Protein 9IP2 (pdb70)

InterPro domains:
  IPR014023 Mononegavirales RNA-directed RNA polymerase catalytic domain [PF00946] (9-1091)
  IPR014023 Mononegavirales RNA-directed RNA polymerase catalytic domain [PS50526] (628-812)
  IPR017235 RNA-directed RNA polymerase L, filovirus [PIRSF037548] (1-2327)
  IPR025786 Mononegavirus L protein 2-O-ribose methyltransferase [PS51590] (1921-2118)
  IPR026890 Mononegavirales mRNA-capping domain V [PF14318] (1108-1382)
  IPR039736 RNA-directed RNA polymerase L, C-terminal [TIGR04198] (1240-1625)

Solvent-accessible surface area: 69010 Å² total; per-residue (Å²): 75,10,102,62,23,55,7,57,8,64,36,34,6,33,4,20,34,0,2,0,0,1,88,12,33,49,24,76,7,65,14,3,91,7,81,39,0,78,136,18,142,26,4,137,100,5,91,84,7,83,85,6,100,43,1,114,88,13,31,119,73,16,1,93,16,2,2,5,3,6,3,3,2,39,36,0,6,69,15,7,43,167,15,1,92,107,35,35,115,77,0,118,43,2,71,20,79,39,0,6,90,9,0,22,44,6,13,72,6,0,36,40,9,0,26,125,21,0,48,9,100,113,23,22,89,71,48,78,126,16,69,63,88,72,8,2,36,141,57,10,51,12,3,56,1,0,0,1,1,6,22,5,9,1,41,2,12,28,20,54,23,82,220,42,54,43,200,27,44,16,124,16,83,16,114,39,2,25,0,1,0,8,26,66,7,3,1,2,13,2,24,8,125,47,8,37,154,162,41,149,47,5,9,38,16,27,5,4,2,64,97,23,9,158,122,104,109,12,70,89,112,19,90,130,34,89,53,2,2,2,4,0,5,14,46,0,1,3,3,0,18,16,3,1,11,21,4,0,0,0,36,2,0,0,12,20,0,64,50,53,7,74,104,13,1,3,0,0,34,57,114,11,0,20,83,0,1,96,25,0,11,92,0,1,6,30,2,11,42,31,0,4,72,0,0,100,24,0,58,39,0,0,5,1,7,1,4,30,66,30,100,54,10,51,29,8,17,21,16,11,1,12,12,3,58,39,0,18,75,51,8,93,86,6,28,119,110,6,133,17,71,106,134,78,0,87,14,0,44,57,1,0,32,15,1,6,58,21,152,18,38,0,3,14,8,0,0,1,35,20,0,20,86,3,2,2,7,12,10,15,49,16,17,60,1,2,86,108,17,60,134,76,0,66,42,35,27,7,0,36,0,58,12,4,3,27,0,12,0,0,0,7,6,20,6,2,75,67,28,39,124,59,79,54,43,26,15,145,17,73,13,64,44,32,28,0,42,27,1,77,116,29,33,114,80,69,48,32,8,58,44,52,76,3,74,137,44,8,29,3,1,30,27,2,80,31,82,81,36,54,46,23,136,60,10,49,78,18,10,55,2,2,100,61,42,39,5,11,9,57,49,88,12,10,0,4,19,9,14,109,23,4,6,47,15,90,14,106,50,146,60,92,73,114,0,3,56,47,4,8,37,21,70,80,7,38,15,100,44,4,18,77,10,0,29,74,0,82,0,0,30,32,29,40,22,8,0,5,2,23,12,46,81,44,44,19,40,61,11,65,16,69,16,25,0,0,24,77,1,23,4,0,26,19,2,6,32,17,4,4,37,55,14,1,22,159,15,13,75,38,101,78,2,72,4,14,55,73,60,122,168,130,27,18,31,132,82,5,30,46,130,185,148,116,30,47,28,50,12,1,5,0,15,5,58,25,64,82,9,15,39,9,1,6,18,2,2,0,51,15,2,1,65,10,0,14,133,1,7,51,24,108,17,0,7,10,2,1,5,9,0,1,7,11,3,22,0,3,7,30,30,102,34,4,0,2,38,40,0,64,111,128,45,20,115,116,7,58,77,33,48,4,1,3,32,49,1,27,2,0,5,49,36,11,9,67,73,5,8,29,4,0,7,10,0,3,12,28,0,0,22,2,66,35,126,30,33,13,21,6,6,33,47,75,64,43,4,3,1,3,2,4,7,81,18,79,96,130,22,94,87,86,116,10,19,73,44,2,2,37,23,0,0,94,1,1,15,45,7,7,37,1,1,1,16,2,1,0,30,17,106,28,72,102,7,17,10,2,14,2,1,8,28,66,30,152,82,10,15,0,26,1,0,8,3,0,15,0,2,97,25,0,4,104,5,9,9,18,21,106,44,38,2,8,16,4,10,20,3,5,36,48,6,8,56,22,8,29,124,0,1,21,36,3,6,1,5,14,4,1,6,1,0,0,1,0,0,7,0,0,0,0,7,2,1,14,69,10,10,16,4,8,74,126,64,68,37,0,3,82,31,15,36,167,128,86,19,71,42,50,53,7,9,15,6,12,13,5,8,49,23,4,2,2,2,16,55,23,24,0,6,63,1,0,4,102,47,33,38,3,57,0,0,4,2,2,22,9,0,85,14,1,3,68,72,36,139,78,100,124,21,12,58,49,3,6,0,30,109,51,26,188,29,103,14,31,61,1,4,94,72,29,43,7,9,18,17,78,4,19,76,99,14,31,48,56,2,51,107,21,0,61,94,17,3,108,135,80,16,116,0,99,4,0,72,32,0,24,40,181,31,10,85,102,13,26,91,91,3,0,86,22,2,10,43,1,91,7,0,3,1,43,2,0,20,32,0,12,59,42,1,4,7,5,19,5,48,78,2,0,37,66,0,22,65,16,147,75,10,12,18,92,95,116,30,40,114,74,0,56,84,34,12,50,78,16,6,80,36,14,8,24,62,111,117,28,36,22,110,116,3,21,114,45,0,93,158,42,130,8,13,8,38,6,0,74,67,6,5,55,79,12,8,63,124,20,6,163,82,55,139,38,20,13,3,28,19,14,5,19,14,38,2,8,94,18,99,47,80,62,13,14,121,54,0,62,126,64,8,102,58,113,138,177,26,42,0,31,3,27,14,19,129,115,43,62,54,102,18,62,36,38,64,10,6,15,19,0,1,12,93,99,56,22,49,152,75,82,112,102,63,159,10,55,64,42,14,32,11,8,95,28,0,29,60,3,2,11,26,0,24,30,0,7,88,53,128,55,93,54,83,62,13,3,64,31,3,6,55,2,2,1,84,20,88,38,117,46,0,56,66,23,13,64,128,39,206,91,34,8,5,21,23,73,6,17,42,104,48,34,148,42,9,143,107,9,10,20,12,38,1,3,13,12,14,2,60,31,40,38,123,50,0,40,101,17,82,86,135,32,9,50,26,7,15,0,28,59,46,5,0,18,2,3,0,3,0,0,3,12,0,3,2,8,42,5,90,8,54,90,74,9,45,2,41,2,64,0,28,21,52,133,69,0,28,87,119,29,96,73,47,95,5,148,20,94,122,51,15,113,36,87,7,57,104,2,107,109,2,70,22,0,18,15,105,78,10,61,57,28,32,121,104,131,51,206,79,17,78,65,12,5,82,12,1,3,43,0,7,0,19,8,21,2,6,5,56,0,0,15,84,20,8,4,33,27,83,57,10,64,61,74,9,62,132,113,32,82,22,14,54,58,0,1,4,0,73,48,25,33,21,0,63,132,5,31,16,153,67,91,159,93,148,8,65,9,0,80,12,0,38,110,1,23,137,23,77,137,45,43,27,102,69,3,14,85,18,122,12,56,16,135,23,1,12,52,4,1,43,0,17,1,64,53,88,84,29,20,36,8,18,2,0,88,13,0,2,106,32,0,106,161,58,65,85,26,30,58,0,10,33,25,1,2,80,13,16,47,116,66,53,90,7,50,34,0,0,38,92,4,4,125,93,28,109,19,0,89,66,38,111,10,54,94,63,143,18,137,47,46,129,77,5,39,179,71,0,50,196,31,30,132,77,65,26,135,134,26,26,4,22,140,5,41,2,0,15,10,14,10,114,165,62,96,56,85,0,0,70,61,140,140,152,52,24,161,36,10,118,62,4,34,154,10,21,65,80,0,38,58,64,2,59,113,1,3,0,6,9,14,86,7,6,8,3,5,17,0,10,60,19,30,73,128,45,79,56,87,69,1,59,113,40,67,30,0,114,107,11,61,0,21,180,179,75,25,82,139,108,18,36,193,25,3,92,54,6,26,122,4,8,69,85,5,43,48,32,26,101,104,11,12,8,69,129,136,84,137,34,4,120,11,4,84,12,0,25,130,14,5,65,92,4,18,53,80,10,82,152,23,100

Radius of gyration: 37.47 Å; Cα contacts (8 Å, |Δi|>4): 2647; chains: 5; bounding box: 81×109×107 Å

Structure (mmCIF, N/CA/C/O backbone):
data_9IP2
#
_entry.id   9IP2
#
_cell.length_a   1.00
_cell.length_b   1.00
_cell.length_c   1.00
_cell.angle_alpha   90.00
_cell.angle_beta   90.00
_cell.angle_gamma   90.00
#
_symmetry.space_group_name_H-M   'P 1'
#
loop_
_entity.id
_entity.type
_entity.pdbx_description
1 polymer 'RNA-directed RNA polymerase L,Maltose/maltodextrin-binding periplasmic protein'
2 polymer 'Maltose/maltodextrin-binding periplasmic protein,Polymerase cofactor VP35'
3 non-polymer 'ZINC ION'
#
loop_
_atom_site.group_PDB
_atom_site.id
_atom_site.type_symbol
_atom_site.label_atom_id
_atom_site.label_alt_id
_atom_site.label_comp_id
_atom_site.label_asym_id
_atom_site.label_entity_id
_atom_site.label_seq_id
_atom_site.pdbx_PDB_ins_code
_atom_site.Cartn_x
_atom_site.Cartn_y
_atom_site.Cartn_z
_atom_site.occupancy
_atom_site.B_iso_or_equiv
_atom_site.auth_seq_id
_atom_site.auth_comp_id
_atom_site.auth_asym_id
_atom_site.auth_atom_id
_atom_site.pdbx_PDB_model_num
ATOM 1 N N . PRO A 1 4 ? 158.905 125.776 117.122 1.00 101.08 4 PRO A N 1
ATOM 2 C CA . PRO A 1 4 ? 157.966 124.904 116.396 1.00 93.10 4 PRO A CA 1
ATOM 3 C C . PRO A 1 4 ? 156.567 124.837 117.020 1.00 93.81 4 PRO A C 1
ATOM 4 O O . PRO A 1 4 ? 155.566 124.938 116.305 1.00 88.99 4 PRO A O 1
ATOM 8 N N . THR A 1 5 ? 156.507 124.687 118.347 1.00 104.25 5 THR A N 1
ATOM 9 C CA . THR A 1 5 ? 155.224 124.569 119.046 1.00 110.17 5 THR A CA 1
ATOM 10 C C . THR A 1 5 ? 154.441 125.882 119.008 1.00 108.67 5 THR A C 1
ATOM 11 O O . THR A 1 5 ? 153.203 125.874 118.896 1.00 95.63 5 THR A O 1
ATOM 15 N N . GLN A 1 6 ? 155.140 127.014 119.105 1.00 104.97 6 GLN A N 1
ATOM 16 C CA . GLN A 1 6 ? 154.507 128.319 119.201 1.00 103.27 6 GLN A CA 1
ATOM 17 C C . GLN A 1 6 ? 154.808 129.152 117.963 1.00 94.02 6 GLN A C 1
ATOM 18 O O . GLN A 1 6 ? 155.929 129.143 117.438 1.00 92.10 6 GLN A O 1
ATOM 24 N N . TYR A 1 7 ? 153.807 129.911 117.545 1.00 84.41 7 TYR A N 1
ATOM 25 C CA . TYR A 1 7 ? 153.848 130.743 116.358 1.00 72.98 7 TYR A CA 1
ATOM 26 C C . TYR A 1 7 ? 153.219 132.088 116.674 1.00 70.94 7 TYR A C 1
ATOM 27 O O . TYR A 1 7 ? 152.492 132.224 117.666 1.00 71.33 7 TYR A O 1
ATOM 36 N N . PRO A 1 8 ? 153.459 133.096 115.839 1.00 62.42 8 PRO A N 1
ATOM 37 C CA . PRO A 1 8 ? 152.802 134.382 116.051 1.00 51.88 8 PRO A CA 1
ATOM 38 C C . PRO A 1 8 ? 151.296 134.202 116.045 1.00 58.11 8 PRO A C 1
ATOM 39 O O . PRO A 1 8 ? 150.753 133.293 115.414 1.00 57.28 8 PRO A O 1
ATOM 43 N N . ASP A 1 9 ? 150.626 135.069 116.789 1.00 61.85 9 ASP A N 1
ATOM 44 C CA . ASP A 1 9 ? 149.196 134.931 117.028 1.00 63.23 9 ASP A CA 1
ATOM 45 C C . ASP A 1 9 ? 148.398 135.113 115.738 1.00 56.79 9 ASP A C 1
ATOM 46 O O . ASP A 1 9 ? 148.687 135.995 114.923 1.00 54.03 9 ASP A O 1
ATOM 51 N N . ALA A 1 10 ? 147.365 134.287 115.568 1.00 57.45 10 ALA A N 1
ATOM 52 C CA . ALA A 1 10 ? 146.559 134.362 114.352 1.00 52.72 10 ALA A CA 1
ATOM 53 C C . ALA A 1 10 ? 145.683 135.611 114.330 1.00 51.76 10 ALA A C 1
ATOM 54 O O . ALA A 1 10 ? 145.434 136.185 113.269 1.00 54.68 10 ALA A O 1
ATOM 56 N N . ARG A 1 11 ? 145.161 136.003 115.479 1.00 54.12 11 ARG A N 1
ATOM 57 C CA . ARG A 1 11 ? 144.333 137.179 115.665 1.00 48.03 11 ARG A CA 1
ATOM 58 C C . ARG A 1 11 ? 145.030 138.183 116.570 1.00 50.44 11 ARG A C 1
ATOM 59 O O . ARG A 1 11 ? 145.935 137.842 117.323 1.00 56.36 11 ARG A O 1
ATOM 67 N N . LEU A 1 12 ? 144.526 139.414 116.577 1.00 45.33 12 LEU A N 1
ATOM 68 C CA . LEU A 1 12 ? 145.149 140.476 117.350 1.00 47.53 12 LEU A CA 1
ATOM 69 C C . LEU A 1 12 ? 144.829 140.318 118.835 1.00 54.61 12 LEU A C 1
ATOM 70 O O . LEU A 1 12 ? 143.669 140.443 119.249 1.00 59.49 12 LEU A O 1
ATOM 75 N N . SER A 1 13 ? 145.862 140.009 119.652 1.00 56.97 13 SER A N 1
ATOM 76 C CA . SER A 1 13 ? 145.735 140.083 121.111 1.00 57.49 13 SER A CA 1
ATOM 77 C C . SER A 1 13 ? 147.013 140.675 121.719 1.00 58.20 13 SER A C 1
ATOM 78 O O . SER A 1 13 ? 147.907 139.942 122.145 1.00 59.60 13 SER A O 1
ATOM 81 N N . SER A 1 14 ? 147.087 142.011 121.747 1.00 53.94 14 SER A N 1
ATOM 82 C CA . SER A 1 14 ? 148.118 142.826 122.394 1.00 50.80 14 SER A CA 1
ATOM 83 C C . SER A 1 14 ? 147.750 144.280 122.115 1.00 50.52 14 SER A C 1
ATOM 84 O O . SER A 1 14 ? 147.081 144.558 121.113 1.00 51.76 14 SER A O 1
ATOM 87 N N . PRO A 1 15 ? 148.147 145.231 122.951 1.00 46.98 15 PRO A N 1
ATOM 88 C CA . PRO A 1 15 ? 147.971 146.646 122.607 1.00 40.04 15 PRO A CA 1
ATOM 89 C C . PRO A 1 15 ? 148.848 147.058 121.438 1.00 43.04 15 PRO A C 1
ATOM 90 O O . PRO A 1 15 ? 149.859 146.420 121.128 1.00 48.54 15 PRO A O 1
ATOM 94 N N . ILE A 1 16 ? 148.416 148.119 120.756 1.00 39.94 16 ILE A N 1
ATOM 95 C CA . ILE A 1 16 ? 149.132 148.657 119.597 1.00 40.99 16 ILE A CA 1
ATOM 96 C C . ILE A 1 16 ? 150.065 149.756 120.089 1.00 40.85 16 ILE A C 1
ATOM 97 O O . ILE A 1 16 ? 149.624 150.837 120.486 1.00 44.04 16 ILE A O 1
ATOM 102 N N . ILE A 1 17 ? 151.359 149.465 120.058 1.00 43.32 17 ILE A N 1
ATOM 103 C CA . ILE A 1 17 ? 152.411 150.363 120.502 1.00 39.54 17 ILE A CA 1
ATOM 104 C C . ILE A 1 17 ? 153.347 150.587 119.330 1.00 44.79 17 ILE A C 1
ATOM 105 O O . ILE A 1 17 ? 153.764 149.626 118.667 1.00 48.59 17 ILE A O 1
ATOM 110 N N . LEU A 1 18 ? 153.665 151.846 119.061 1.00 42.01 18 LEU A N 1
ATOM 111 C CA . LEU A 1 18 ? 154.470 152.176 117.893 1.00 39.86 18 LEU A CA 1
ATOM 112 C C . LEU A 1 18 ? 155.760 152.920 118.254 1.00 42.87 18 LEU A C 1
ATOM 113 O O . LEU A 1 18 ? 156.289 153.692 117.460 1.00 42.27 18 LEU A O 1
ATOM 118 N N . ASP A 1 19 ? 156.323 152.641 119.427 1.00 48.38 19 ASP A N 1
ATOM 119 C CA . ASP A 1 19 ? 157.570 153.282 119.841 1.00 44.97 19 ASP A CA 1
ATOM 120 C C . ASP A 1 19 ? 158.752 152.848 118.972 1.00 48.65 19 ASP A C 1
ATOM 121 O O . ASP A 1 19 ? 159.465 153.691 118.406 1.00 47.86 19 ASP A O 1
ATOM 126 N N . GLN A 1 20 ? 158.950 151.527 118.809 1.00 45.53 20 GLN A N 1
ATOM 127 C CA . GLN A 1 20 ? 160.113 151.011 118.080 1.00 40.14 20 GLN A CA 1
ATOM 128 C C . GLN A 1 20 ? 160.137 151.443 116.618 1.00 46.71 20 GLN A C 1
ATOM 129 O O . GLN A 1 20 ? 161.208 151.432 115.998 1.00 47.87 20 GLN A O 1
ATOM 135 N N . CYS A 1 21 ? 158.987 151.830 116.052 1.00 47.88 21 CYS A N 1
ATOM 136 C CA . CYS A 1 21 ? 158.954 152.342 114.684 1.00 39.10 21 CYS A CA 1
ATOM 137 C C . CYS A 1 21 ? 159.810 153.589 114.539 1.00 43.24 21 CYS A C 1
ATOM 138 O O . CYS A 1 21 ? 160.506 153.755 113.531 1.00 47.08 21 CYS A O 1
ATOM 141 N N . ASP A 1 22 ? 159.807 154.462 115.549 1.00 44.28 22 ASP A N 1
ATOM 142 C CA . ASP A 1 22 ? 160.684 155.631 115.512 1.00 40.16 22 ASP A CA 1
ATOM 143 C C . ASP A 1 22 ? 162.148 155.242 115.331 1.00 44.77 22 ASP A C 1
ATOM 144 O O . ASP A 1 22 ? 162.931 156.015 114.766 1.00 46.50 22 ASP A O 1
ATOM 149 N N . LEU A 1 23 ? 162.550 154.073 115.843 1.00 43.02 23 LEU A N 1
ATOM 150 C CA . LEU A 1 23 ? 163.930 153.631 115.700 1.00 36.08 23 LEU A CA 1
ATOM 151 C C . LEU A 1 23 ? 164.206 153.106 114.301 1.00 39.75 23 LEU A C 1
ATOM 152 O O . LEU A 1 23 ? 165.349 153.179 113.840 1.00 42.42 23 LEU A O 1
ATOM 157 N N . LEU A 1 24 ? 163.204 152.528 113.620 1.00 41.10 24 LEU A N 1
ATOM 158 C CA . LEU A 1 24 ? 163.450 152.048 112.257 1.00 35.46 24 LEU A CA 1
ATOM 159 C C . LEU A 1 24 ? 163.597 153.238 111.329 1.00 40.30 24 LEU A C 1
ATOM 160 O O . LEU A 1 24 ? 164.534 153.306 110.527 1.00 45.37 24 LEU A O 1
ATOM 165 N N . ALA A 1 25 ? 162.690 154.202 111.437 1.00 38.74 25 ALA A N 1
ATOM 166 C CA . ALA A 1 25 ? 162.787 155.354 110.563 1.00 34.49 25 ALA A CA 1
ATOM 167 C C . ALA A 1 25 ? 164.122 156.072 110.739 1.00 40.77 25 ALA A C 1
ATOM 168 O O . ALA A 1 25 ? 164.779 156.387 109.738 1.00 49.26 25 ALA A O 1
ATOM 170 N N . ARG A 1 26 ? 164.614 156.257 111.975 1.00 40.65 26 ARG A N 1
ATOM 171 C CA . ARG A 1 26 ? 165.912 156.939 112.060 1.00 37.84 26 ARG A CA 1
ATOM 172 C C . ARG A 1 26 ? 167.037 156.168 111.382 1.00 41.21 26 ARG A C 1
ATOM 173 O O . ARG A 1 26 ? 167.999 156.781 110.909 1.00 44.23 26 ARG A O 1
ATOM 181 N N . SER A 1 27 ? 166.932 154.846 111.273 1.00 40.91 27 SER A N 1
ATOM 182 C CA . SER A 1 27 ? 168.016 154.122 110.619 1.00 39.23 27 SER A CA 1
ATOM 183 C C . SER A 1 27 ? 167.880 154.055 109.109 1.00 46.27 27 SER A C 1
ATOM 184 O O . SER A 1 27 ? 168.829 153.637 108.431 1.00 46.08 27 SER A O 1
ATOM 187 N N . LEU A 1 28 ? 166.749 154.487 108.560 1.00 46.63 28 LEU A N 1
ATOM 188 C CA . LEU A 1 28 ? 166.577 154.550 107.120 1.00 40.94 28 LEU A CA 1
ATOM 189 C C . LEU A 1 28 ? 166.666 155.983 106.619 1.00 44.99 28 LEU A C 1
ATOM 190 O O . LEU A 1 28 ? 166.465 156.222 105.428 1.00 51.26 28 LEU A O 1
ATOM 195 N N . GLY A 1 29 ? 166.905 156.954 107.499 1.00 41.02 29 GLY A N 1
ATOM 196 C CA . GLY A 1 29 ? 166.978 158.310 107.014 1.00 39.61 29 GLY A CA 1
ATOM 197 C C . GLY A 1 29 ? 165.661 159.036 106.865 1.00 47.30 29 GLY A C 1
ATOM 198 O O . GLY A 1 29 ? 165.650 160.122 106.280 1.00 53.40 29 GLY A O 1
ATOM 199 N N . LEU A 1 30 ? 164.554 158.487 107.364 1.00 45.80 30 LEU A N 1
ATOM 200 C CA . LEU A 1 30 ? 163.248 159.128 107.269 1.00 42.28 30 LEU A CA 1
ATOM 201 C C . LEU A 1 30 ? 162.951 159.873 108.562 1.00 41.28 30 LEU A C 1
ATOM 202 O O . LEU A 1 30 ? 163.698 159.807 109.536 1.00 43.24 30 LEU A O 1
ATOM 207 N N . TYR A 1 31 ? 161.833 160.575 108.579 1.00 40.41 31 TYR A N 1
ATOM 208 C CA . TYR A 1 31 ? 161.412 161.336 109.741 1.00 41.75 31 TYR A CA 1
ATOM 209 C C . TYR A 1 31 ? 160.114 160.741 110.279 1.00 43.99 31 TYR A C 1
ATOM 210 O O . TYR A 1 31 ? 159.239 160.339 109.507 1.00 44.37 31 TYR A O 1
ATOM 219 N N . SER A 1 32 ? 160.016 160.628 111.603 1.00 47.03 32 SER A N 1
ATOM 220 C CA . SER A 1 32 ? 158.846 160.071 112.274 1.00 39.17 32 SER A CA 1
ATOM 221 C C . SER A 1 32 ? 158.804 160.558 113.719 1.00 43.66 32 SER A C 1
ATOM 222 O O . SER A 1 32 ? 159.848 160.819 114.315 1.00 55.14 32 SER A O 1
ATOM 225 N N . HIS A 1 33 ? 157.607 160.736 114.264 1.00 41.05 33 HIS A N 1
ATOM 226 C CA . HIS A 1 33 ? 157.439 161.272 115.620 1.00 43.28 33 HIS A CA 1
ATOM 227 C C . HIS A 1 33 ? 156.356 160.520 116.395 1.00 44.03 33 HIS A C 1
ATOM 228 O O . HIS A 1 33 ? 155.467 161.117 116.999 1.00 46.71 33 HIS A O 1
ATOM 235 N N . TYR A 1 34 ? 156.386 159.191 116.367 1.00 42.51 34 TYR A N 1
ATOM 236 C CA . TYR A 1 34 ? 155.349 158.445 117.073 1.00 41.86 34 TYR A CA 1
ATOM 237 C C . TYR A 1 34 ? 155.392 158.647 118.582 1.00 51.94 34 TYR A C 1
ATOM 238 O O . TYR A 1 34 ? 154.339 158.739 119.222 1.00 59.28 34 TYR A O 1
ATOM 247 N N . SER A 1 35 ? 156.582 158.677 119.183 1.00 52.39 35 SER A N 1
ATOM 248 C CA . SER A 1 35 ? 156.724 158.598 120.638 1.00 49.06 35 SER A CA 1
ATOM 249 C C . SER A 1 35 ? 156.881 159.972 121.282 1.00 51.65 35 SER A C 1
ATOM 250 O O . SER A 1 35 ? 157.498 160.880 120.716 1.00 51.18 35 SER A O 1
ATOM 253 N N . HIS A 1 36 ? 156.386 160.085 122.516 1.00 52.65 36 HIS A N 1
ATOM 254 C CA . HIS A 1 36 ? 156.578 161.276 123.335 1.00 48.98 36 HIS A CA 1
ATOM 255 C C . HIS A 1 36 ? 157.827 161.195 124.209 1.00 47.62 36 HIS A C 1
ATOM 256 O O . HIS A 1 36 ? 158.146 162.163 124.902 1.00 48.96 36 HIS A O 1
ATOM 263 N N . ASN A 1 37 ? 158.552 160.086 124.166 1.00 45.01 37 ASN A N 1
ATOM 264 C CA . ASN A 1 37 ? 159.709 159.865 125.027 1.00 41.31 37 ASN A CA 1
ATOM 265 C C . ASN A 1 37 ? 160.949 160.515 124.434 1.00 45.48 37 ASN A C 1
ATOM 266 O O . ASN A 1 37 ? 161.350 160.157 123.322 1.00 51.33 37 ASN A O 1
ATOM 271 N N . PRO A 1 38 ? 161.600 161.445 125.142 1.00 48.03 38 PRO A N 1
ATOM 272 C CA . PRO A 1 38 ? 162.834 162.056 124.608 1.00 47.15 38 PRO A CA 1
ATOM 273 C C . PRO A 1 38 ? 164.056 161.151 124.618 1.00 49.06 38 PRO A C 1
ATOM 274 O O . PRO A 1 38 ? 165.085 161.536 124.048 1.00 50.74 38 PRO A O 1
ATOM 278 N N . LYS A 1 39 ? 163.995 159.971 125.232 1.00 47.44 39 LYS A N 1
ATOM 279 C CA . LYS A 1 39 ? 165.123 159.052 125.133 1.00 43.17 39 LYS A CA 1
ATOM 280 C C . LYS A 1 39 ? 165.331 158.571 123.703 1.00 50.53 39 LYS A C 1
ATOM 281 O O . LYS A 1 39 ? 166.476 158.367 123.280 1.00 54.56 39 LYS A O 1
ATOM 287 N N . LEU A 1 40 ? 164.247 158.442 122.930 1.00 50.04 40 LEU A N 1
ATOM 288 C CA . LEU A 1 40 ? 164.280 157.897 121.573 1.00 50.50 40 LEU A CA 1
ATOM 289 C C . LEU A 1 40 ? 164.708 158.901 120.512 1.00 53.56 40 LEU A C 1
ATOM 290 O O . LEU A 1 40 ? 164.874 158.519 119.347 1.00 54.42 40 LEU A O 1
ATOM 295 N N . ARG A 1 41 ? 164.839 160.175 120.849 1.00 55.05 41 ARG A N 1
ATOM 296 C CA . ARG A 1 41 ? 165.270 161.091 119.811 1.00 52.69 41 ARG A CA 1
ATOM 297 C C . ARG A 1 41 ? 166.767 160.946 119.549 1.00 57.98 41 ARG A C 1
ATOM 298 O O . ARG A 1 41 ? 167.224 161.222 118.436 1.00 60.78 41 ARG A O 1
ATOM 306 N N . ASN A 1 42 ? 167.560 160.564 120.576 1.00 60.79 42 ASN A N 1
ATOM 307 C CA . ASN A 1 42 ? 169.017 160.595 120.458 1.00 62.29 42 ASN A CA 1
ATOM 308 C C . ASN A 1 42 ? 169.755 159.366 120.974 1.00 62.94 42 ASN A C 1
ATOM 309 O O . ASN A 1 42 ? 170.993 159.369 120.980 1.00 63.43 42 ASN A O 1
ATOM 314 N N . CYS A 1 43 ? 169.059 158.317 121.384 1.00 58.83 43 CYS A N 1
ATOM 315 C CA . CYS A 1 43 ? 169.734 157.104 121.809 1.00 53.97 43 CYS A CA 1
ATOM 316 C C . CYS A 1 43 ? 170.433 156.451 120.617 1.00 51.33 43 CYS A C 1
ATOM 317 O O . CYS A 1 43 ? 170.288 156.890 119.474 1.00 55.30 43 CYS A O 1
ATOM 320 N N . ARG A 1 44 ? 171.258 155.439 120.882 1.00 48.78 44 ARG A N 1
ATOM 321 C CA . ARG A 1 44 ? 171.857 154.687 119.785 1.00 49.37 44 ARG A CA 1
ATOM 322 C C . ARG A 1 44 ? 170.938 153.523 119.417 1.00 49.95 44 ARG A C 1
ATOM 323 O O . ARG A 1 44 ? 170.310 152.908 120.280 1.00 49.60 44 ARG A O 1
ATOM 331 N N . ILE A 1 45 ? 170.826 153.260 118.122 1.00 50.86 45 ILE A N 1
ATOM 332 C CA . ILE A 1 45 ? 169.827 152.316 117.610 1.00 42.27 45 ILE A CA 1
ATOM 333 C C . ILE A 1 45 ? 170.208 150.904 118.053 1.00 45.04 45 ILE A C 1
ATOM 334 O O . ILE A 1 45 ? 171.364 150.490 117.849 1.00 46.71 45 ILE A O 1
ATOM 339 N N . PRO A 1 46 ? 169.281 150.104 118.577 1.00 39.97 46 PRO A N 1
ATOM 340 C CA . PRO A 1 46 ? 169.595 148.698 118.871 1.00 36.19 46 PRO A CA 1
ATOM 341 C C . PRO A 1 46 ? 170.065 147.949 117.644 1.00 39.52 46 PRO A C 1
ATOM 342 O O . PRO A 1 46 ? 169.556 148.146 116.545 1.00 46.96 46 PRO A O 1
ATOM 346 N N . HIS A 1 47 ? 171.016 147.050 117.834 1.00 42.64 47 HIS A N 1
ATOM 347 C CA . HIS A 1 47 ? 171.662 146.458 116.673 1.00 45.60 47 HIS A CA 1
ATOM 348 C C . HIS A 1 47 ? 170.690 145.644 115.827 1.00 46.94 47 HIS A C 1
ATOM 349 O O . HIS A 1 47 ? 170.730 145.713 114.589 1.00 52.52 47 HIS A O 1
ATOM 356 N N . HIS A 1 48 ? 169.777 144.906 116.462 1.00 44.01 48 HIS A N 1
ATOM 357 C CA . HIS A 1 48 ? 168.869 144.064 115.683 1.00 43.03 48 HIS A CA 1
ATOM 358 C C . HIS A 1 48 ? 167.879 144.862 114.840 1.00 45.37 48 HIS A C 1
ATOM 359 O O . HIS A 1 48 ? 167.178 144.254 114.028 1.00 45.87 48 HIS A O 1
ATOM 366 N N . ILE A 1 49 ? 167.742 146.167 115.078 1.00 44.75 49 ILE A N 1
ATOM 367 C CA . ILE A 1 49 ? 166.974 147.071 114.219 1.00 37.58 49 ILE A CA 1
ATOM 368 C C . ILE A 1 49 ? 167.873 147.809 113.240 1.00 42.46 49 ILE A C 1
ATOM 369 O O . ILE A 1 49 ? 167.528 147.979 112.075 1.00 47.80 49 ILE A O 1
ATOM 374 N N . TYR A 1 50 ? 169.036 148.246 113.687 1.00 43.46 50 TYR A N 1
ATOM 375 C CA . TYR A 1 50 ? 169.924 149.002 112.821 1.00 37.56 50 TYR A CA 1
ATOM 376 C C . TYR A 1 50 ? 170.433 148.160 111.668 1.00 41.97 50 TYR A C 1
ATOM 377 O O . TYR A 1 50 ? 170.768 148.702 110.614 1.00 49.27 50 TYR A O 1
ATOM 386 N N . ARG A 1 51 ? 170.493 146.843 111.829 1.00 46.69 51 ARG A N 1
ATOM 387 C CA . ARG A 1 51 ? 171.039 146.020 110.751 1.00 47.24 51 ARG A CA 1
ATOM 388 C C . ARG A 1 51 ? 170.084 145.871 109.565 1.00 49.69 51 ARG A C 1
ATOM 389 O O . ARG A 1 51 ? 170.538 145.485 108.484 1.00 52.40 51 ARG A O 1
ATOM 397 N N . LEU A 1 52 ? 168.784 146.185 109.728 1.00 47.27 52 LEU A N 1
ATOM 398 C CA . LEU A 1 52 ? 167.804 146.016 108.649 1.00 40.88 52 LEU A CA 1
ATOM 399 C C . LEU A 1 52 ? 168.010 146.993 107.511 1.00 43.39 52 LEU A C 1
ATOM 400 O O . LEU A 1 52 ? 167.483 146.773 106.423 1.00 48.66 52 LEU A O 1
ATOM 405 N N . ARG A 1 53 ? 168.766 148.060 107.726 1.00 45.30 53 ARG A N 1
ATOM 406 C CA . ARG A 1 53 ? 168.955 149.015 106.648 1.00 47.23 53 ARG A CA 1
ATOM 407 C C . ARG A 1 53 ? 169.844 148.469 105.542 1.00 50.36 53 ARG A C 1
ATOM 408 O O . ARG A 1 53 ? 170.008 149.129 104.510 1.00 53.29 53 ARG A O 1
ATOM 416 N N . ASN A 1 54 ? 170.470 147.320 105.756 1.00 51.91 54 ASN A N 1
ATOM 417 C CA . ASN A 1 54 ? 171.398 146.748 104.803 1.00 54.03 54 ASN A CA 1
ATOM 418 C C . ASN A 1 54 ? 170.728 145.831 103.788 1.00 56.58 54 ASN A C 1
ATOM 419 O O . ASN A 1 54 ? 171.400 145.389 102.848 1.00 60.71 54 ASN A O 1
ATOM 424 N N . SER A 1 55 ? 169.446 145.508 103.948 1.00 53.39 55 SER A N 1
ATOM 425 C CA . SER A 1 55 ? 168.807 144.585 103.016 1.00 53.29 55 SER A CA 1
ATOM 426 C C . SER A 1 55 ? 168.594 145.264 101.671 1.00 52.70 55 SER A C 1
ATOM 427 O O . SER A 1 55 ? 168.154 146.413 101.608 1.00 54.56 55 SER A O 1
ATOM 430 N N . THR A 1 56 ? 168.939 144.560 100.588 1.00 55.95 56 THR A N 1
ATOM 431 C CA . THR A 1 56 ? 168.823 145.160 99.262 1.00 54.20 56 THR A CA 1
ATOM 432 C C . THR A 1 56 ? 167.382 145.241 98.799 1.00 51.89 56 THR A C 1
ATOM 433 O O . THR A 1 56 ? 167.031 146.154 98.044 1.00 55.91 56 THR A O 1
ATOM 437 N N . ALA A 1 57 ? 166.529 144.326 99.253 1.00 47.82 57 ALA A N 1
ATOM 438 C CA . ALA A 1 57 ? 165.131 144.392 98.853 1.00 42.70 57 ALA A CA 1
ATOM 439 C C . ALA A 1 57 ? 164.461 145.632 99.416 1.00 47.76 57 ALA A C 1
ATOM 440 O O . ALA A 1 57 ? 163.690 146.296 98.717 1.00 53.54 57 ALA A O 1
ATOM 442 N N . LEU A 1 58 ? 164.772 145.988 100.665 1.00 49.35 58 LEU A N 1
ATOM 443 C CA . LEU A 1 58 ? 164.158 147.162 101.282 1.00 44.33 58 LEU A CA 1
ATOM 444 C C . LEU A 1 58 ? 164.677 148.457 100.685 1.00 44.85 58 LEU A C 1
ATOM 445 O O . LEU A 1 58 ? 163.980 149.470 100.740 1.00 51.33 58 LEU A O 1
ATOM 450 N N . LYS A 1 59 ? 165.895 148.478 100.156 1.00 48.55 59 LYS A N 1
ATOM 451 C CA . LYS A 1 59 ? 166.380 149.718 99.567 1.00 46.95 59 LYS A CA 1
ATOM 452 C C . LYS A 1 59 ? 165.751 150.006 98.206 1.00 50.52 59 LYS A C 1
ATOM 453 O O . LYS A 1 59 ? 165.561 151.176 97.863 1.00 55.84 59 LYS A O 1
ATOM 459 N N . THR A 1 60 ? 165.437 148.981 97.405 1.00 49.97 60 THR A N 1
ATOM 460 C CA . THR A 1 60 ? 164.713 149.242 96.160 1.00 50.36 60 THR A CA 1
ATOM 461 C C . THR A 1 60 ? 163.244 149.534 96.388 1.00 48.95 60 THR A C 1
ATOM 462 O O . THR A 1 60 ? 162.629 150.225 95.573 1.00 56.91 60 THR A O 1
ATOM 466 N N . PHE A 1 61 ? 162.667 149.054 97.487 1.00 47.62 61 PHE A N 1
ATOM 467 C CA . PHE A 1 61 ? 161.272 149.382 97.767 1.00 42.69 61 PHE A CA 1
ATOM 468 C C . PHE A 1 61 ? 161.119 150.837 98.141 1.00 46.27 61 PHE A C 1
ATOM 469 O O . PHE A 1 61 ? 160.043 151.411 97.936 1.00 49.87 61 PHE A O 1
ATOM 477 N N . LEU A 1 62 ? 162.164 151.442 98.702 1.00 47.60 62 LEU A N 1
ATOM 478 C CA . LEU A 1 62 ? 162.124 152.822 99.163 1.00 45.99 62 LEU A CA 1
ATOM 479 C C . LEU A 1 62 ? 162.680 153.795 98.137 1.00 50.42 62 LEU A C 1
ATOM 480 O O . LEU A 1 62 ? 163.006 154.931 98.497 1.00 51.96 62 LEU A O 1
ATOM 485 N N . GLN A 1 63 ? 162.812 153.387 96.876 1.00 54.60 63 GLN A N 1
ATOM 486 C CA . GLN A 1 63 ? 163.233 154.326 95.845 1.00 57.57 63 GLN A CA 1
ATOM 487 C C . GLN A 1 63 ? 162.081 155.228 95.428 1.00 61.08 63 GLN A C 1
ATOM 488 O O . GLN A 1 63 ? 160.933 154.786 95.320 1.00 58.14 63 GLN A O 1
ATOM 494 N N . ASN A 1 64 ? 162.414 156.487 95.134 1.00 61.10 64 ASN A N 1
ATOM 495 C CA . ASN A 1 64 ? 161.428 157.467 94.712 1.00 62.02 64 ASN A CA 1
ATOM 496 C C . ASN A 1 64 ? 160.410 157.799 95.809 1.00 61.44 64 ASN A C 1
ATOM 497 O O . ASN A 1 64 ? 159.253 158.097 95.516 1.00 66.33 64 ASN A O 1
ATOM 502 N N . CYS A 1 65 ? 160.819 157.758 97.075 1.00 60.07 65 CYS A N 1
ATOM 503 C CA . CYS A 1 65 ? 159.993 158.113 98.224 1.00 53.59 65 CYS A CA 1
ATOM 504 C C . CYS A 1 65 ? 160.505 159.382 98.884 1.00 58.34 65 CYS A C 1
ATOM 505 O O . CYS A 1 65 ? 161.654 159.792 98.704 1.00 64.02 65 CYS A O 1
ATOM 508 N N . SER A 1 66 ? 159.621 160.011 99.645 1.00 54.22 66 SER A N 1
ATOM 509 C CA . SER A 1 66 ? 159.962 161.252 100.308 1.00 53.42 66 SER A CA 1
ATOM 510 C C . SER A 1 66 ? 160.671 160.980 101.634 1.00 53.59 66 SER A C 1
ATOM 511 O O . SER A 1 66 ? 160.635 159.872 102.164 1.00 59.17 66 SER A O 1
ATOM 514 N N . ILE A 1 67 ? 161.342 162.007 102.159 1.00 51.07 67 ILE A N 1
ATOM 515 C CA . ILE A 1 67 ? 161.980 161.893 103.469 1.00 45.45 67 ILE A CA 1
ATOM 516 C C . ILE A 1 67 ? 160.943 161.858 104.582 1.00 47.08 67 ILE A C 1
ATOM 517 O O . ILE A 1 67 ? 161.175 161.260 105.635 1.00 49.93 67 ILE A O 1
ATOM 522 N N . LEU A 1 68 ? 159.800 162.492 104.388 1.00 47.36 68 LEU A N 1
ATOM 523 C CA . LEU A 1 68 ? 158.783 162.551 105.422 1.00 44.93 68 LEU A CA 1
ATOM 524 C C . LEU A 1 68 ? 157.882 161.318 105.381 1.00 44.95 68 LEU A C 1
ATOM 525 O O . LEU A 1 68 ? 157.708 160.688 104.335 1.00 49.28 68 LEU A O 1
ATOM 530 N N . THR A 1 69 ? 157.361 160.938 106.539 1.00 37.17 69 THR A N 1
ATOM 531 C CA . THR A 1 69 ? 156.383 159.872 106.640 1.00 32.83 69 THR A CA 1
ATOM 532 C C . THR A 1 69 ? 155.141 160.448 107.298 1.00 37.86 69 THR A C 1
ATOM 533 O O . THR A 1 69 ? 155.178 161.558 107.829 1.00 43.69 69 THR A O 1
ATOM 537 N N . VAL A 1 70 ? 154.045 159.693 107.294 1.00 34.75 70 VAL A N 1
ATOM 538 C CA . VAL A 1 70 ? 152.794 160.164 107.890 1.00 32.85 70 VAL A CA 1
ATOM 539 C C . VAL A 1 70 ? 152.377 159.099 108.895 1.00 36.78 70 VAL A C 1
ATOM 540 O O . VAL A 1 70 ? 152.739 157.922 108.744 1.00 41.82 70 VAL A O 1
ATOM 544 N N . PRO A 1 71 ? 151.601 159.450 109.916 1.00 35.27 71 PRO A N 1
ATOM 545 C CA . PRO A 1 71 ? 151.149 158.417 110.855 1.00 33.00 71 PRO A CA 1
ATOM 546 C C . PRO A 1 71 ? 150.230 157.439 110.153 1.00 39.84 71 PRO A C 1
ATOM 547 O O . PRO A 1 71 ? 149.805 157.642 109.021 1.00 42.74 71 PRO A O 1
ATOM 551 N N . PHE A 1 72 ? 149.861 156.393 110.876 1.00 40.65 72 PHE A N 1
ATOM 552 C CA . PHE A 1 72 ? 149.244 155.227 110.268 1.00 33.85 72 PHE A CA 1
ATOM 553 C C . PHE A 1 72 ? 147.776 155.472 109.964 1.00 34.56 72 PHE A C 1
ATOM 554 O O . PHE A 1 72 ? 147.289 155.042 108.909 1.00 41.16 72 PHE A O 1
ATOM 562 N N . HIS A 1 73 ? 147.073 156.253 110.774 1.00 34.44 73 HIS A N 1
ATOM 563 C CA . HIS A 1 73 ? 145.622 156.314 110.611 1.00 35.53 73 HIS A CA 1
ATOM 564 C C . HIS A 1 73 ? 145.190 157.265 109.481 1.00 37.06 73 HIS A C 1
ATOM 565 O O . HIS A 1 73 ? 144.263 156.943 108.659 1.00 46.04 73 HIS A O 1
ATOM 572 N N . SER A 1 74 ? 145.909 158.376 109.358 1.00 27.48 74 SER A N 1
ATOM 573 C CA . SER A 1 74 ? 145.684 159.288 108.245 1.00 32.75 74 SER A CA 1
ATOM 574 C C . SER A 1 74 ? 145.635 158.573 106.885 1.00 38.66 74 SER A C 1
ATOM 575 O O . SER A 1 74 ? 144.969 159.031 105.947 1.00 40.76 74 SER A O 1
ATOM 578 N N . ILE A 1 75 ? 146.304 157.439 106.779 1.00 41.36 75 ILE A N 1
ATOM 579 C CA . ILE A 1 75 ? 146.250 156.535 105.636 1.00 34.94 75 ILE A CA 1
ATOM 580 C C . ILE A 1 75 ? 145.164 155.478 105.775 1.00 39.14 75 ILE A C 1
ATOM 581 O O . ILE A 1 75 ? 144.589 155.060 104.766 1.00 43.69 75 ILE A O 1
ATOM 586 N N . TRP A 1 76 ? 144.842 155.077 107.009 1.00 38.02 76 TRP A N 1
ATOM 587 C CA . TRP A 1 76 ? 143.812 154.064 107.271 1.00 39.77 76 TRP A CA 1
ATOM 588 C C . TRP A 1 76 ? 142.634 154.153 106.329 1.00 37.79 76 TRP A C 1
ATOM 589 O O . TRP A 1 76 ? 142.177 153.153 105.744 1.00 44.34 76 TRP A O 1
ATOM 600 N N . ASP A 1 77 ? 142.145 155.344 106.140 1.00 41.25 77 ASP A N 1
ATOM 601 C CA . ASP A 1 77 ? 140.980 155.440 105.227 1.00 40.96 77 ASP A CA 1
ATOM 602 C C . ASP A 1 77 ? 141.264 154.928 103.799 1.00 36.84 77 ASP A C 1
ATOM 603 O O . ASP A 1 77 ? 140.498 154.134 103.219 1.00 38.27 77 ASP A O 1
ATOM 608 N N . HIS A 1 78 ? 142.337 155.438 103.197 1.00 39.63 78 HIS A N 1
ATOM 609 C CA . HIS A 1 78 ? 142.735 155.083 101.840 1.00 38.30 78 HIS A CA 1
ATOM 610 C C . HIS A 1 78 ? 143.145 153.619 101.726 1.00 42.21 78 HIS A C 1
ATOM 611 O O . HIS A 1 78 ? 142.937 152.989 100.686 1.00 46.80 78 HIS A O 1
ATOM 618 N N . ILE A 1 79 ? 143.785 153.077 102.757 1.00 42.51 79 ILE A N 1
ATOM 619 C CA . ILE A 1 79 ? 144.149 151.657 102.756 1.00 36.52 79 ILE A CA 1
ATOM 620 C C . ILE A 1 79 ? 142.916 150.782 102.598 1.00 35.61 79 ILE A C 1
ATOM 621 O O . ILE A 1 79 ? 142.862 149.898 101.732 1.00 38.35 79 ILE A O 1
ATOM 626 N N . LEU A 1 80 ? 141.898 151.017 103.430 1.00 37.21 80 LEU A N 1
ATOM 627 C CA . LEU A 1 80 ? 140.708 150.171 103.349 1.00 31.31 80 LEU A CA 1
ATOM 628 C C . LEU A 1 80 ? 140.081 150.262 101.973 1.00 32.79 80 LEU A C 1
ATOM 629 O O . LEU A 1 80 ? 139.781 149.238 101.354 1.00 38.06 80 LEU A O 1
ATOM 634 N N . THR A 1 81 ? 139.893 151.484 101.458 1.00 38.36 81 THR A N 1
ATOM 635 C CA . THR A 1 81 ? 139.250 151.620 100.143 1.00 35.28 81 THR A CA 1
ATOM 636 C C . THR A 1 81 ? 140.068 150.954 99.037 1.00 36.30 81 THR A C 1
ATOM 637 O O . THR A 1 81 ? 139.511 150.282 98.157 1.00 43.37 81 THR A O 1
ATOM 641 N N . SER A 1 82 ? 141.387 151.117 99.062 1.00 35.93 82 SER A N 1
ATOM 642 C CA . SER A 1 82 ? 142.216 150.605 97.981 1.00 31.85 82 SER A CA 1
ATOM 643 C C . SER A 1 82 ? 142.240 149.083 97.950 1.00 37.26 82 SER A C 1
ATOM 644 O O . SER A 1 82 ? 142.112 148.475 96.880 1.00 43.10 82 SER A O 1
ATOM 647 N N . ILE A 1 83 ? 142.407 148.439 99.108 1.00 38.87 83 ILE A N 1
ATOM 648 C CA . ILE A 1 83 ? 142.356 146.973 99.164 1.00 31.35 83 ILE A CA 1
ATOM 649 C C . ILE A 1 83 ? 140.981 146.462 98.761 1.00 35.18 83 ILE A C 1
ATOM 650 O O . ILE A 1 83 ? 140.860 145.411 98.129 1.00 40.03 83 ILE A O 1
ATOM 655 N N . GLN A 1 84 ? 139.920 147.153 99.165 1.00 36.73 84 GLN A N 1
ATOM 656 C CA . GLN A 1 84 ? 138.580 146.696 98.812 1.00 34.56 84 GLN A CA 1
ATOM 657 C C . GLN A 1 84 ? 138.371 146.673 97.306 1.00 36.78 84 GLN A C 1
ATOM 658 O O . GLN A 1 84 ? 137.775 145.732 96.778 1.00 42.60 84 GLN A O 1
ATOM 664 N N . TYR A 1 85 ? 138.845 147.696 96.594 1.00 45.05 85 TYR A N 1
ATOM 665 C CA . TYR A 1 85 ? 138.556 147.805 95.159 1.00 47.27 85 TYR A CA 1
ATOM 666 C C . TYR A 1 85 ? 139.629 147.219 94.254 1.00 43.66 85 TYR A C 1
ATOM 667 O O . TYR A 1 85 ? 139.400 147.111 93.047 1.00 45.99 85 TYR A O 1
ATOM 676 N N . ASP A 1 86 ? 140.807 146.901 94.772 1.00 41.58 86 ASP A N 1
ATOM 677 C CA . ASP A 1 86 ? 141.886 146.428 93.924 1.00 38.48 86 ASP A CA 1
ATOM 678 C C . ASP A 1 86 ? 142.182 144.946 94.060 1.00 43.50 86 ASP A C 1
ATOM 679 O O . ASP A 1 86 ? 142.956 144.409 93.266 1.00 49.87 86 ASP A O 1
ATOM 684 N N . ALA A 1 87 ? 141.569 144.260 95.011 1.00 44.18 87 ALA A N 1
ATOM 685 C CA . ALA A 1 87 ? 141.941 142.889 95.297 1.00 31.80 87 ALA A CA 1
ATOM 686 C C . ALA A 1 87 ? 141.523 141.916 94.215 1.00 37.01 87 ALA A C 1
ATOM 687 O O . ALA A 1 87 ? 142.053 140.811 94.165 1.00 43.27 87 ALA A O 1
ATOM 689 N N . ILE A 1 88 ? 140.621 142.294 93.316 1.00 42.89 88 ILE A N 1
ATOM 690 C CA . ILE A 1 88 ? 140.140 141.343 92.313 1.00 41.35 88 ILE A CA 1
ATOM 691 C C . ILE A 1 88 ? 141.110 141.136 91.163 1.00 44.09 88 ILE A C 1
ATOM 692 O O . ILE A 1 88 ? 140.955 140.172 90.407 1.00 45.14 88 ILE A O 1
ATOM 697 N N . ASN A 1 89 ? 142.112 142.000 91.021 1.00 46.42 89 ASN A N 1
ATOM 698 C CA . ASN A 1 89 ? 143.095 141.899 89.948 1.00 44.66 89 ASN A CA 1
ATOM 699 C C . ASN A 1 89 ? 144.280 141.036 90.340 1.00 45.53 89 ASN A C 1
ATOM 700 O O . ASN A 1 89 ? 145.255 140.944 89.581 1.00 47.78 89 ASN A O 1
ATOM 705 N N . HIS A 1 90 ? 144.233 140.431 91.516 1.00 46.60 90 HIS A N 1
ATOM 706 C CA . HIS A 1 90 ? 145.320 139.632 92.051 1.00 44.14 90 HIS A CA 1
ATOM 707 C C . HIS A 1 90 ? 144.815 138.260 92.405 1.00 45.42 90 HIS A C 1
ATOM 708 O O . HIS A 1 90 ? 145.139 137.723 93.461 1.00 45.91 90 HIS A O 1
ATOM 715 N N . VAL A 1 91 ? 143.925 137.711 91.583 1.00 46.52 91 VAL A N 1
ATOM 716 C CA . VAL A 1 91 ? 143.373 136.409 91.925 1.00 40.28 91 VAL A CA 1
ATOM 717 C C . VAL A 1 91 ? 144.429 135.332 91.759 1.00 46.02 91 VAL A C 1
ATOM 718 O O . VAL A 1 91 ? 144.425 134.325 92.477 1.00 47.58 91 VAL A O 1
ATOM 722 N N . ASP A 1 92 ? 145.368 135.520 90.832 1.00 49.76 92 ASP A N 1
ATOM 723 C CA . ASP A 1 92 ? 146.393 134.502 90.627 1.00 49.27 92 ASP A CA 1
ATOM 724 C C . ASP A 1 92 ? 147.274 134.306 91.838 1.00 49.80 92 ASP A C 1
ATOM 725 O O . ASP A 1 92 ? 147.876 133.240 91.982 1.00 52.85 92 ASP A O 1
ATOM 730 N N . ASP A 1 93 ? 147.366 135.301 92.715 1.00 48.16 93 ASP A N 1
ATOM 731 C CA . ASP A 1 93 ? 148.175 135.128 93.910 1.00 38.81 93 ASP A CA 1
ATOM 732 C C . ASP A 1 93 ? 147.545 134.117 94.860 1.00 37.59 93 ASP A C 1
ATOM 733 O O . ASP A 1 93 ? 148.259 133.293 95.441 1.00 39.12 93 ASP A O 1
ATOM 738 N N . PHE A 1 94 ? 146.210 134.103 94.968 1.00 35.10 94 PHE A N 1
ATOM 739 C CA . PHE A 1 94 ? 145.516 133.107 95.787 1.00 32.01 94 PHE A CA 1
ATOM 740 C C . PHE A 1 94 ? 144.579 132.264 94.931 1.00 35.40 94 PHE A C 1
ATOM 741 O O . PHE A 1 94 ? 143.395 132.146 95.228 1.00 34.49 94 PHE A O 1
ATOM 749 N N . LYS A 1 95 ? 145.094 131.730 93.829 1.00 43.76 95 LYS A N 1
ATOM 750 C CA . LYS A 1 95 ? 144.315 130.839 92.974 1.00 40.34 95 LYS A CA 1
ATOM 751 C C . LYS A 1 95 ? 143.911 129.574 93.707 1.00 41.13 95 LYS A C 1
ATOM 752 O O . LYS A 1 95 ? 142.762 129.132 93.599 1.00 41.24 95 LYS A O 1
ATOM 758 N N . TYR A 1 96 ? 144.824 129.010 94.517 1.00 40.48 96 TYR A N 1
ATOM 759 C CA . TYR A 1 96 ? 144.469 127.984 95.494 1.00 36.92 96 TYR A CA 1
ATOM 760 C C . TYR A 1 96 ? 143.539 128.701 96.462 1.00 40.35 96 TYR A C 1
ATOM 761 O O . TYR A 1 96 ? 143.273 129.884 96.259 1.00 46.92 96 TYR A O 1
ATOM 770 N N . LEU A 1 97 ? 142.982 128.054 97.458 1.00 29.86 97 LEU A N 1
ATOM 771 C CA . LEU A 1 97 ? 141.852 128.557 98.248 1.00 31.40 97 LEU A CA 1
ATOM 772 C C . LEU A 1 97 ? 140.557 128.439 97.437 1.00 37.12 97 LEU A C 1
ATOM 773 O O . LEU A 1 97 ? 139.481 128.523 98.024 1.00 39.16 97 LEU A O 1
ATOM 778 N N . LEU A 1 98 ? 140.627 128.151 96.134 1.00 37.40 98 LEU A N 1
ATOM 779 C CA . LEU A 1 98 ? 139.520 127.732 95.289 1.00 33.45 98 LEU A CA 1
ATOM 780 C C . LEU A 1 98 ? 138.241 128.461 95.658 1.00 36.11 98 LEU A C 1
ATOM 781 O O . LEU A 1 98 ? 137.304 127.802 96.119 1.00 42.53 98 LEU A 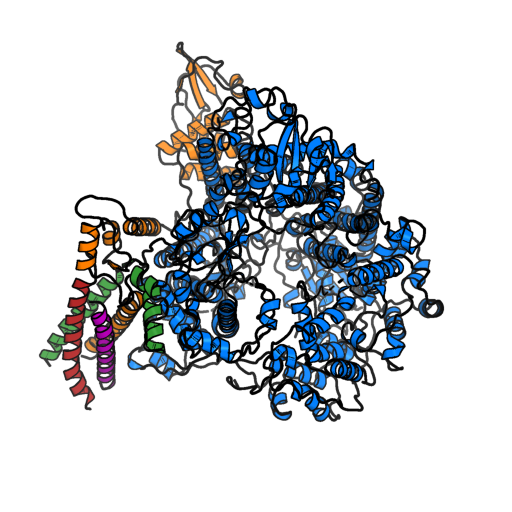O 1
ATOM 786 N N . PRO A 1 99 ? 138.103 129.766 95.397 1.00 35.50 99 PRO A N 1
ATOM 787 C CA . PRO A 1 99 ? 136.927 130.487 95.937 1.00 33.48 99 PRO A CA 1
ATOM 788 C C . PRO A 1 99 ? 135.566 129.917 95.523 1.00 37.94 99 PRO A C 1
ATOM 789 O O . PRO A 1 99 ? 134.659 129.768 96.373 1.00 39.25 99 PRO A O 1
ATOM 793 N N . SER A 1 100 ? 135.434 129.501 94.257 1.00 36.18 100 SER A N 1
ATOM 794 C CA . SER A 1 100 ? 134.165 128.962 93.783 1.00 35.76 100 SER A CA 1
ATOM 795 C C . SER A 1 100 ? 133.774 127.708 94.541 1.00 42.43 100 SER A C 1
ATOM 796 O O . SER A 1 100 ? 132.580 127.489 94.798 1.00 46.71 100 SER A O 1
ATOM 799 N N . GLU A 1 101 ? 134.750 126.881 94.931 1.00 40.21 101 GLU A N 1
ATOM 800 C CA . GLU A 1 101 ? 134.442 125.701 95.740 1.00 37.52 101 GLU A CA 1
ATOM 801 C C . GLU A 1 101 ? 133.985 126.055 97.149 1.00 35.80 101 GLU A C 1
ATOM 802 O O . GLU A 1 101 ? 133.119 125.367 97.697 1.00 40.35 101 GLU A O 1
ATOM 808 N N . LEU A 1 102 ? 134.532 127.112 97.763 1.00 32.88 102 LEU A N 1
ATOM 809 C CA . LEU A 1 102 ? 134.004 127.536 99.067 1.00 31.04 102 LEU A CA 1
ATOM 810 C C . LEU A 1 102 ? 132.520 127.864 98.961 1.00 33.59 102 LEU A C 1
ATOM 811 O O . LEU A 1 102 ? 131.705 127.413 99.785 1.00 35.93 102 LEU A O 1
ATOM 816 N N . VAL A 1 103 ? 132.142 128.654 97.950 1.00 36.19 103 VAL A N 1
ATOM 817 C CA . VAL A 1 103 ? 130.720 128.985 97.814 1.00 31.79 103 VAL A CA 1
ATOM 818 C C . VAL A 1 103 ? 129.898 127.732 97.548 1.00 35.25 103 VAL A C 1
ATOM 819 O O . VAL A 1 103 ? 128.813 127.547 98.119 1.00 40.30 103 VAL A O 1
ATOM 823 N N . LYS A 1 104 ? 130.405 126.838 96.703 1.00 36.82 104 LYS A N 1
ATOM 824 C CA . LYS A 1 104 ? 129.646 125.637 96.392 1.00 32.70 104 LYS A CA 1
ATOM 825 C C . LYS A 1 104 ? 129.391 124.780 97.626 1.00 31.95 104 LYS A C 1
ATOM 826 O O . LYS A 1 104 ? 128.260 124.313 97.847 1.00 38.38 104 LYS A O 1
ATOM 832 N N . TYR A 1 105 ? 130.409 124.576 98.460 1.00 32.56 105 TYR A N 1
ATOM 833 C CA . TYR A 1 105 ? 130.203 123.754 99.651 1.00 29.28 105 TYR A CA 1
ATOM 834 C C . TYR A 1 105 ? 129.219 124.389 100.619 1.00 33.50 105 TYR A C 1
ATOM 835 O O . TYR A 1 105 ? 128.341 123.701 101.157 1.00 36.90 105 TYR A O 1
ATOM 844 N N . ALA A 1 106 ? 129.310 125.708 100.825 1.00 33.00 106 ALA A N 1
ATOM 845 C CA . ALA A 1 106 ? 128.378 126.356 101.749 1.00 23.57 106 ALA A CA 1
ATOM 846 C C . ALA A 1 106 ? 126.932 126.240 101.282 1.00 30.54 106 ALA A C 1
ATOM 847 O O . ALA A 1 106 ? 126.027 125.986 102.093 1.00 36.22 106 ALA A O 1
ATOM 849 N N . ASN A 1 107 ? 126.687 126.421 99.976 1.00 32.94 107 ASN A N 1
ATOM 850 C CA . ASN A 1 107 ? 125.326 126.283 99.452 1.00 29.13 107 ASN A CA 1
ATOM 851 C C . ASN A 1 107 ? 124.810 124.872 99.662 1.00 31.93 107 ASN A C 1
ATOM 852 O O . ASN A 1 107 ? 123.657 124.677 100.077 1.00 37.70 107 ASN A O 1
ATOM 857 N N . TRP A 1 108 ? 125.655 123.868 99.389 1.00 34.57 108 TRP A N 1
ATOM 858 C CA . TRP A 1 108 ? 125.220 122.487 99.587 1.00 30.32 108 TRP A CA 1
ATOM 859 C C . TRP A 1 108 ? 124.853 122.247 101.042 1.00 32.84 108 TRP A C 1
ATOM 860 O O . TRP A 1 108 ? 123.832 121.614 101.336 1.00 38.14 108 TRP A O 1
ATOM 871 N N . ASP A 1 109 ? 125.615 122.806 101.970 1.00 32.40 109 ASP A N 1
ATOM 872 C CA . ASP A 1 109 ? 125.285 122.599 103.375 1.00 27.31 109 ASP A CA 1
ATOM 873 C C . ASP A 1 109 ? 123.945 123.239 103.757 1.00 34.11 109 ASP A C 1
ATOM 874 O O . ASP A 1 109 ? 123.179 122.630 104.511 1.00 37.54 109 ASP A O 1
ATOM 879 N N . ASN A 1 110 ? 123.619 124.463 103.265 1.00 37.73 110 ASN A N 1
ATOM 880 C CA . ASN A 1 110 ? 122.265 124.973 103.569 1.00 32.06 110 ASN A CA 1
ATOM 881 C C . ASN A 1 110 ? 121.173 124.102 102.995 1.00 33.67 110 ASN A C 1
ATOM 882 O O . ASN A 1 110 ? 120.160 123.866 103.666 1.00 42.59 110 ASN A O 1
ATOM 887 N N . GLU A 1 111 ? 121.327 123.617 101.773 1.00 32.55 111 GLU A N 1
ATOM 888 C CA . GLU A 1 111 ? 120.266 122.741 101.275 1.00 32.48 111 GLU A CA 1
ATOM 889 C C . GLU A 1 111 ? 120.120 121.506 102.148 1.00 36.93 111 GLU A C 1
ATOM 890 O O . GLU A 1 111 ? 118.992 121.087 102.460 1.00 39.94 111 GLU A O 1
ATOM 896 N N . PHE A 1 112 ? 121.245 120.927 102.586 1.00 35.50 112 PHE A N 1
ATOM 897 C CA . PHE A 1 112 ? 121.171 119.751 103.449 1.00 32.62 112 PHE A CA 1
ATOM 898 C C . PHE A 1 112 ? 120.431 120.037 104.748 1.00 29.48 112 PHE A C 1
ATOM 899 O O . PHE A 1 112 ? 119.512 119.302 105.119 1.00 36.04 112 PHE A O 1
ATOM 907 N N . LEU A 1 113 ? 120.755 121.139 105.409 1.00 31.99 113 LEU A N 1
ATOM 908 C CA . LEU A 1 113 ? 120.102 121.425 106.684 1.00 27.08 113 LEU A CA 1
ATOM 909 C C . LEU A 1 113 ? 118.613 121.697 106.504 1.00 34.42 113 LEU A C 1
ATOM 910 O O . LEU A 1 113 ? 117.804 121.329 107.363 1.00 40.64 113 LEU A O 1
ATOM 915 N N . LYS A 1 114 ? 118.214 122.343 105.408 1.00 35.89 114 LYS A N 1
ATOM 916 C CA . LYS A 1 114 ? 116.782 122.553 105.169 1.00 30.12 114 LYS A CA 1
ATOM 917 C C . LYS A 1 114 ? 116.064 121.224 105.029 1.00 32.44 114 LYS A C 1
ATOM 918 O O . LYS A 1 114 ? 114.974 121.042 105.573 1.00 40.08 114 LYS A O 1
ATOM 924 N N . ALA A 1 115 ? 116.643 120.285 104.279 1.00 33.70 115 ALA A N 1
ATOM 925 C CA . ALA A 1 115 ? 116.009 118.970 104.157 1.00 29.80 115 ALA A CA 1
ATOM 926 C C . ALA A 1 115 ? 115.909 118.266 105.500 1.00 34.24 115 ALA A C 1
ATOM 927 O O . ALA A 1 115 ? 114.874 117.670 105.827 1.00 41.54 115 ALA A O 1
ATOM 929 N N . TYR A 1 116 ? 116.968 118.331 106.297 1.00 34.68 116 TYR A N 1
ATOM 930 C CA . TYR A 1 116 ? 116.969 117.691 107.611 1.00 29.40 116 TYR A CA 1
ATOM 931 C C . TYR A 1 116 ? 115.861 118.239 108.504 1.00 36.29 116 TYR A C 1
ATOM 932 O O . TYR A 1 116 ? 115.104 117.474 109.111 1.00 42.36 116 TYR A O 1
ATOM 941 N N . LEU A 1 117 ? 115.738 119.573 108.589 1.00 35.95 117 LEU A N 1
ATOM 942 C CA . LEU A 1 117 ? 114.723 120.183 109.455 1.00 31.14 117 LEU A CA 1
ATOM 943 C C . LEU A 1 117 ? 113.315 119.962 108.919 1.00 32.74 117 LEU A C 1
ATOM 944 O O . LEU A 1 117 ? 112.376 119.814 109.701 1.00 37.90 117 LEU A O 1
ATOM 949 N N . ASN A 1 118 ? 113.130 119.943 107.603 1.00 33.90 118 ASN A N 1
ATOM 950 C CA . ASN A 1 118 ? 111.810 119.640 107.069 1.00 33.11 118 ASN A CA 1
ATOM 951 C C . ASN A 1 118 ? 111.387 118.233 107.450 1.00 38.42 118 ASN A C 1
ATOM 952 O O . ASN A 1 118 ? 110.216 117.985 107.741 1.00 44.97 118 ASN A O 1
ATOM 957 N N . LYS A 1 119 ? 112.325 117.285 107.441 1.00 42.52 119 LYS A N 1
ATOM 958 C CA . LYS A 1 119 ? 111.984 115.920 107.847 1.00 38.55 119 LYS A CA 1
ATOM 959 C C . LYS A 1 119 ? 111.707 115.833 109.341 1.00 36.79 119 LYS A C 1
ATOM 960 O O . LYS A 1 119 ? 110.771 115.152 109.765 1.00 39.67 119 LYS A O 1
ATOM 966 N N . ILE A 1 120 ? 112.502 116.520 110.159 1.00 39.06 120 ILE A N 1
ATOM 967 C CA . ILE A 1 120 ? 112.333 116.398 111.603 1.00 34.07 120 ILE A CA 1
ATOM 968 C C . ILE A 1 120 ? 111.011 117.015 112.032 1.00 35.05 120 ILE A C 1
ATOM 969 O O . ILE A 1 120 ? 110.252 116.408 112.790 1.00 42.45 120 ILE A O 1
ATOM 974 N N . LEU A 1 121 ? 110.726 118.246 111.584 1.00 38.02 121 LEU A N 1
ATOM 975 C CA . LEU A 1 121 ? 109.517 118.954 112.015 1.00 34.50 121 LEU A CA 1
ATOM 976 C C . LEU A 1 121 ? 108.259 118.339 111.427 1.00 34.11 121 LEU A C 1
ATOM 977 O O . LEU A 1 121 ? 107.161 118.720 111.819 1.00 42.98 121 LEU A O 1
ATOM 982 N N . GLY A 1 122 ? 108.361 117.475 110.445 1.00 36.83 122 GLY A N 1
ATOM 983 C CA . GLY A 1 122 ? 107.141 116.876 109.975 1.00 40.89 122 GLY A CA 1
ATOM 984 C C . GLY A 1 122 ? 106.367 117.667 108.952 1.00 51.47 122 GLY A C 1
ATOM 985 O O . GLY A 1 122 ? 105.356 117.160 108.443 1.00 57.64 122 GLY A O 1
ATOM 986 N N . LEU A 1 123 ? 106.783 118.882 108.627 1.00 50.82 123 LEU A N 1
ATOM 987 C CA . LEU A 1 123 ? 106.114 119.689 107.612 1.00 51.96 123 LEU A CA 1
ATOM 988 C C . LEU A 1 123 ? 107.037 119.822 106.415 1.00 55.90 123 LEU A C 1
ATOM 989 O O . LEU A 1 123 ? 108.174 120.283 106.556 1.00 58.22 123 LEU A O 1
ATOM 994 N N . ASP A 1 124 ? 106.560 119.439 105.244 1.00 61.07 124 ASP A N 1
ATOM 995 C CA . ASP A 1 124 ? 107.292 119.790 104.044 1.00 63.27 124 ASP A CA 1
ATOM 996 C C . ASP A 1 124 ? 107.102 121.275 103.767 1.00 69.74 124 ASP A C 1
ATOM 997 O O . ASP A 1 124 ? 106.121 121.887 104.203 1.00 73.06 124 ASP A O 1
ATOM 1002 N N . HIS A 1 125 ? 108.068 121.875 103.089 1.00 63.86 125 HIS A N 1
ATOM 1003 C CA . HIS A 1 125 ? 107.908 123.235 102.592 1.00 66.67 125 HIS A CA 1
ATOM 1004 C C . HIS A 1 125 ? 107.820 124.291 103.699 1.00 62.83 125 HIS A C 1
ATOM 1005 O O . HIS A 1 125 ? 107.227 125.349 103.488 1.00 68.31 125 HIS A O 1
ATOM 1012 N N . VAL A 1 126 ? 108.368 124.050 104.889 1.00 57.71 126 VAL A N 1
ATOM 1013 C CA . VAL A 1 126 ? 108.443 125.143 105.853 1.00 51.05 126 VAL A CA 1
ATOM 1014 C C . VAL A 1 126 ? 109.454 126.155 105.357 1.00 54.20 126 VAL A C 1
ATOM 1015 O O . VAL A 1 126 ? 109.287 127.368 105.519 1.00 55.27 126 VAL A O 1
ATOM 1019 N N . PHE A 1 127 ? 110.549 125.658 104.775 1.00 57.30 127 PHE A N 1
ATOM 1020 C CA . PHE A 1 127 ? 111.632 126.492 104.289 1.00 60.84 127 PHE A CA 1
ATOM 1021 C C . PHE A 1 127 ? 111.678 126.387 102.762 1.00 69.08 127 PHE A C 1
ATOM 1022 O O . PHE A 1 127 ? 111.826 125.291 102.205 1.00 61.77 127 PHE A O 1
ATOM 1030 N N . SER A 1 128 ? 111.551 127.558 102.098 1.00 80.89 128 SER A N 1
ATOM 1031 C CA . SER A 1 128 ? 111.399 127.788 100.661 1.00 82.14 128 SER A CA 1
ATOM 1032 C C . SER A 1 128 ? 112.694 128.336 100.059 1.00 87.79 128 SER A C 1
ATOM 1033 O O . SER A 1 128 ? 113.738 128.432 100.728 1.00 78.00 128 SER A O 1
ATOM 1036 N N . ALA A 1 129 ? 112.622 128.696 98.774 1.00 85.77 129 ALA A N 1
ATOM 1037 C CA . ALA A 1 129 ? 113.807 129.041 97.989 1.00 89.59 129 ALA A CA 1
ATOM 1038 C C . ALA A 1 129 ? 113.764 130.484 97.486 1.00 78.57 129 ALA A C 1
ATOM 1039 O O . ALA A 1 129 ? 112.993 130.812 96.572 1.00 69.09 129 ALA A O 1
ATOM 1041 N N . SER A 1 130 ? 114.623 131.333 98.063 1.00 76.88 130 SER A N 1
ATOM 1042 C CA . SER A 1 130 ? 114.881 132.667 97.523 1.00 70.21 130 SER A CA 1
ATOM 1043 C C . SER A 1 130 ? 116.037 132.470 96.571 1.00 60.69 130 SER A C 1
ATOM 1044 O O . SER A 1 130 ? 117.197 132.578 96.956 1.00 58.55 130 SER A O 1
ATOM 1047 N N . ALA A 1 131 ? 115.714 132.265 95.294 1.00 71.83 131 ALA A N 1
ATOM 1048 C CA . ALA A 1 131 ? 116.710 131.870 94.299 1.00 71.15 131 ALA A CA 1
ATOM 1049 C C . ALA A 1 131 ? 117.827 132.892 94.171 1.00 65.04 131 ALA A C 1
ATOM 1050 O O . ALA A 1 131 ? 118.811 132.628 93.466 1.00 64.43 131 ALA A O 1
ATOM 1052 N N . ARG A 1 132 ? 117.694 134.047 94.835 1.00 62.12 132 ARG A N 1
ATOM 1053 C CA . ARG A 1 132 ? 118.735 135.058 94.776 1.00 51.25 132 ARG A CA 1
ATOM 1054 C C . ARG A 1 132 ? 119.879 134.729 95.717 1.00 47.11 132 ARG A C 1
ATOM 1055 O O . ARG A 1 132 ? 121.037 134.974 95.378 1.00 54.29 132 ARG A O 1
ATOM 1063 N N . SER A 1 133 ? 119.601 134.170 96.891 1.00 46.26 133 SER A N 1
ATOM 1064 C CA . SER A 1 133 ? 120.697 133.780 97.770 1.00 38.00 133 SER A CA 1
ATOM 1065 C C . SER A 1 133 ? 121.343 132.470 97.347 1.00 46.63 133 SER A C 1
ATOM 1066 O O . SER A 1 133 ? 122.473 132.187 97.761 1.00 51.56 133 SER A O 1
ATOM 1069 N N . GLN A 1 134 ? 120.656 131.656 96.561 1.00 48.58 134 GLN A N 1
ATOM 1070 C CA . GLN A 1 134 ? 121.148 130.334 96.234 1.00 42.61 134 GLN A CA 1
ATOM 1071 C C . GLN A 1 134 ? 122.020 130.305 94.988 1.00 52.56 134 GLN A C 1
ATOM 1072 O O . GLN A 1 134 ? 122.585 129.249 94.686 1.00 57.21 134 GLN A O 1
ATOM 1078 N N . CYS A 1 135 ? 122.151 131.401 94.244 1.00 50.85 135 CYS A N 1
ATOM 1079 C CA . CYS A 1 135 ? 123.020 131.332 93.078 1.00 52.10 135 CYS A CA 1
ATOM 1080 C C . CYS A 1 135 ? 124.468 131.533 93.486 1.00 50.67 135 CYS A C 1
ATOM 1081 O O . CYS A 1 135 ? 124.775 132.218 94.459 1.00 53.99 135 CYS A O 1
ATOM 1084 N N . GLU A 1 136 ? 125.364 130.933 92.709 1.00 54.28 136 GLU A N 1
ATOM 1085 C CA . GLU A 1 136 ? 126.785 130.957 93.016 1.00 47.71 136 GLU A CA 1
ATOM 1086 C C . GLU A 1 136 ? 127.368 132.351 93.002 1.00 48.27 136 GLU A C 1
ATOM 1087 O O . GLU A 1 136 ? 128.442 132.564 93.571 1.00 52.00 136 GLU A O 1
ATOM 1093 N N . ASP A 1 137 ? 126.720 133.293 92.336 1.00 50.91 137 ASP A N 1
ATOM 1094 C CA . ASP A 1 137 ? 127.312 134.591 92.069 1.00 46.14 137 ASP A CA 1
ATOM 1095 C C . ASP A 1 137 ? 126.829 135.650 93.061 1.00 43.07 137 ASP A C 1
ATOM 1096 O O . ASP A 1 137 ? 127.178 136.820 92.926 1.00 46.17 137 ASP A O 1
ATOM 1101 N N . PHE A 1 138 ? 126.042 135.259 94.067 1.00 43.73 138 PHE A N 1
ATOM 1102 C CA . PHE A 1 138 ? 125.459 136.226 94.993 1.00 38.53 138 PHE A CA 1
ATOM 1103 C C . PHE A 1 138 ? 126.520 136.951 95.806 1.00 38.90 138 PHE A C 1
ATOM 1104 O O . PHE A 1 138 ? 126.573 138.187 95.820 1.00 44.02 138 PHE A O 1
ATOM 1112 N N . SER A 1 139 ? 127.396 136.205 96.464 1.00 41.08 139 SER A N 1
ATOM 1113 C CA . SER A 1 139 ? 128.352 136.788 97.405 1.00 32.49 139 SER A CA 1
ATOM 1114 C C . SER A 1 139 ? 129.491 137.484 96.673 1.00 35.49 139 SER A C 1
ATOM 1115 O O . SER A 1 139 ? 129.882 138.585 97.082 1.00 35.93 139 SER A O 1
ATOM 1118 N N . PRO A 1 140 ? 130.065 136.895 95.611 1.00 35.69 140 PRO A N 1
ATOM 1119 C CA . PRO A 1 140 ? 131.094 137.633 94.839 1.00 31.62 140 PRO A CA 1
ATOM 1120 C C . PRO A 1 140 ? 130.628 138.943 94.256 1.00 37.28 140 PRO A C 1
ATOM 1121 O O . PRO A 1 140 ? 131.399 139.905 94.188 1.00 36.45 140 PRO A O 1
ATOM 1125 N N . LYS A 1 141 ? 129.368 139.020 93.869 1.00 44.04 141 LYS A N 1
ATOM 1126 C CA . LYS A 1 141 ? 128.850 140.156 93.127 1.00 40.05 141 LYS A CA 1
ATOM 1127 C C . LYS A 1 141 ? 128.229 141.211 94.026 1.00 41.40 141 LYS A C 1
ATOM 1128 O O . LYS A 1 141 ? 128.282 142.398 93.691 1.00 47.64 141 LYS A O 1
ATOM 1134 N N . GLU A 1 142 ? 127.663 140.825 95.173 1.00 40.05 142 GLU A N 1
ATOM 1135 C CA . GLU A 1 142 ? 126.922 141.759 96.009 1.00 38.39 142 GLU A CA 1
ATOM 1136 C C . GLU A 1 142 ? 127.557 142.099 97.353 1.00 37.59 142 GLU A C 1
ATOM 1137 O O . GLU A 1 142 ? 127.089 143.035 98.010 1.00 39.06 142 GLU A O 1
ATOM 1143 N N . ASN A 1 143 ? 128.605 141.394 97.778 1.00 35.20 143 ASN A N 1
ATOM 1144 C CA . ASN A 1 143 ? 129.292 141.688 99.031 1.00 25.45 143 ASN A CA 1
ATOM 1145 C C . ASN A 1 143 ? 130.546 142.469 98.741 1.00 32.42 143 ASN A C 1
ATOM 1146 O O . ASN A 1 143 ? 131.471 141.913 98.121 1.00 37.41 143 ASN A O 1
ATOM 1151 N N . PRO A 1 144 ? 130.701 143.685 99.258 1.00 29.23 144 PRO A N 1
ATOM 1152 C CA . PRO A 1 144 ? 131.871 144.483 98.881 1.00 27.21 144 PRO A CA 1
ATOM 1153 C C . PRO A 1 144 ? 133.189 144.067 99.518 1.00 32.83 144 PRO A C 1
ATOM 1154 O O . PRO A 1 144 ? 134.224 144.624 99.146 1.00 36.38 144 PRO A O 1
ATOM 1158 N N . TYR A 1 145 ? 133.218 143.079 100.403 1.00 30.58 145 TYR A N 1
ATOM 1159 C CA . TYR A 1 145 ? 134.434 142.706 101.111 1.00 24.61 145 TYR A CA 1
ATOM 1160 C C . TYR A 1 145 ? 134.926 141.312 100.741 1.00 29.42 145 TYR A C 1
ATOM 1161 O O . TYR A 1 145 ? 135.850 140.797 101.393 1.00 29.78 145 TYR A O 1
ATOM 1170 N N . TYR A 1 146 ? 134.356 140.684 99.711 1.00 28.62 146 TYR A N 1
ATOM 1171 C CA . TYR A 1 146 ? 134.682 139.287 99.434 1.00 23.56 146 TYR A CA 1
ATOM 1172 C C . TYR A 1 146 ? 136.150 139.149 99.006 1.00 27.00 146 TYR A C 1
ATOM 1173 O O . TYR A 1 146 ? 136.966 138.509 99.694 1.00 30.88 146 TYR A O 1
ATOM 1182 N N . TRP A 1 147 ? 136.529 139.802 97.910 1.00 28.48 147 TRP A N 1
ATOM 1183 C CA . TRP A 1 147 ? 137.888 139.641 97.399 1.00 24.07 147 TRP A CA 1
ATOM 1184 C C . TRP A 1 147 ? 138.946 140.204 98.348 1.00 28.46 147 TRP A C 1
ATOM 1185 O O . TRP A 1 147 ? 140.020 139.608 98.515 1.00 33.51 147 TRP A O 1
ATOM 1196 N N . GLY A 1 148 ? 138.694 141.335 98.988 1.00 26.04 148 GLY A N 1
ATOM 1197 C CA . GLY A 1 148 ? 139.689 141.822 99.927 1.00 19.34 148 GLY A CA 1
ATOM 1198 C C . GLY A 1 148 ? 139.905 140.857 101.075 1.00 24.96 148 GLY A C 1
ATOM 1199 O O . GLY A 1 148 ? 141.045 140.617 101.486 1.00 30.43 148 GLY A O 1
ATOM 1200 N N . MET A 1 149 ? 138.825 140.246 101.581 1.00 23.53 149 MET A N 1
ATOM 1201 C CA . MET A 1 149 ? 138.975 139.276 102.669 1.00 22.04 149 MET A CA 1
ATOM 1202 C C . MET A 1 149 ? 139.823 138.089 102.265 1.00 25.10 149 MET A C 1
ATOM 1203 O O . MET A 1 149 ? 140.695 137.663 103.035 1.00 31.56 149 MET A O 1
ATOM 1208 N N . LEU A 1 150 ? 139.598 137.532 101.071 1.00 26.51 150 LEU A N 1
ATOM 1209 C CA . LEU A 1 150 ? 140.431 136.399 100.655 1.00 22.66 150 LEU A CA 1
ATOM 1210 C C . LEU A 1 150 ? 141.889 136.826 100.507 1.00 23.44 150 LEU A C 1
ATOM 1211 O O . LEU A 1 150 ? 142.804 136.123 100.970 1.00 31.64 150 LEU A O 1
ATOM 1216 N N . LEU A 1 151 ? 142.140 137.977 99.893 1.00 23.63 151 LEU A N 1
ATOM 1217 C CA . LEU A 1 151 ? 143.528 138.403 99.729 1.00 21.66 151 LEU A CA 1
ATOM 1218 C C . LEU A 1 151 ? 144.225 138.589 101.061 1.00 25.17 151 LEU A C 1
ATOM 1219 O O . LEU A 1 151 ? 145.365 138.154 101.225 1.00 34.32 151 LEU A O 1
ATOM 1224 N N . LEU A 1 152 ? 143.554 139.173 102.054 1.00 24.44 152 LEU A N 1
ATOM 1225 C CA . LEU A 1 152 ? 144.208 139.387 103.345 1.00 19.13 152 LEU A CA 1
ATOM 1226 C C . LEU A 1 152 ? 144.349 138.094 104.141 1.00 24.72 152 LEU A C 1
ATOM 1227 O O . LEU A 1 152 ? 145.243 138.001 104.980 1.00 31.45 152 LEU A O 1
ATOM 1232 N N . VAL A 1 153 ? 143.490 137.093 103.937 1.00 23.64 153 VAL A N 1
ATOM 1233 C CA . VAL A 1 153 ? 143.753 135.774 104.538 1.00 26.05 153 VAL A CA 1
ATOM 1234 C C . VAL A 1 153 ? 145.085 135.199 104.027 1.00 27.53 153 VAL A C 1
ATOM 1235 O O . VAL A 1 153 ? 145.952 134.760 104.811 1.00 32.99 153 VAL A O 1
ATOM 1239 N N . HIS A 1 154 ? 145.283 135.223 102.708 1.00 23.00 154 HIS A N 1
ATOM 1240 C CA . HIS A 1 154 ? 146.561 134.777 102.146 1.00 24.25 154 HIS A CA 1
ATOM 1241 C C . HIS A 1 154 ? 147.772 135.579 102.682 1.00 28.39 154 HIS A C 1
ATOM 1242 O O . HIS A 1 154 ? 148.674 135.025 103.348 1.00 33.60 154 HIS A O 1
ATOM 1249 N N . LEU A 1 155 ? 147.704 136.906 102.600 1.00 26.59 155 LEU A N 1
ATOM 1250 C CA . LEU A 1 155 ? 148.834 137.736 103.022 1.00 23.02 155 LEU A CA 1
ATOM 1251 C C . LEU A 1 155 ? 149.106 137.608 104.503 1.00 28.85 155 LEU A C 1
ATOM 1252 O O . LEU A 1 155 ? 150.262 137.690 104.922 1.00 34.29 155 LEU A O 1
ATOM 1257 N N . SER A 1 156 ? 148.074 137.433 105.328 1.00 29.14 156 SER A N 1
ATOM 1258 C CA . SER A 1 156 ? 148.348 137.291 106.747 1.00 29.68 156 SER A CA 1
ATOM 1259 C C . SER A 1 156 ? 149.077 135.997 107.026 1.00 31.75 156 SER A C 1
ATOM 1260 O O . SER A 1 156 ? 149.921 135.957 107.932 1.00 37.53 156 SER A O 1
ATOM 1263 N N . GLN A 1 157 ? 148.804 134.920 106.286 1.00 34.77 157 GLN A N 1
ATOM 1264 C CA . GLN A 1 157 ? 149.647 133.732 106.520 1.00 33.36 157 GLN A CA 1
ATOM 1265 C C . GLN A 1 157 ? 151.115 133.989 106.179 1.00 32.70 157 GLN A C 1
ATOM 1266 O O . GLN A 1 157 ? 152.021 133.568 106.915 1.00 36.04 157 GLN A O 1
ATOM 1272 N N . LEU A 1 158 ? 151.374 134.674 105.067 1.00 35.60 158 LEU A N 1
ATOM 1273 C CA . LEU A 1 158 ? 152.770 135.032 104.748 1.00 31.52 158 LEU A CA 1
ATOM 1274 C C . LEU A 1 158 ? 153.415 135.855 105.873 1.00 30.20 158 LEU A C 1
ATOM 1275 O O . LEU A 1 158 ? 154.573 135.636 106.245 1.00 34.77 158 LEU A O 1
ATOM 1280 N N . ALA A 1 159 ? 152.686 136.831 106.402 1.00 30.97 159 ALA A N 1
ATOM 1281 C CA . ALA A 1 159 ? 153.246 137.683 107.443 1.00 29.10 159 ALA A CA 1
ATOM 1282 C C . ALA A 1 159 ? 153.551 136.893 108.701 1.00 33.72 159 ALA A C 1
ATOM 1283 O O . ALA A 1 159 ? 154.562 137.143 109.363 1.00 40.34 159 ALA A O 1
ATOM 1285 N N . ARG A 1 160 ? 152.674 135.955 109.078 1.00 36.88 160 ARG A N 1
ATOM 1286 C CA . ARG A 1 160 ? 152.972 135.126 110.248 1.00 31.29 160 ARG A CA 1
ATOM 1287 C C . ARG A 1 160 ? 154.256 134.344 110.029 1.00 35.52 160 ARG A C 1
ATOM 1288 O O . ARG A 1 160 ? 155.103 134.271 110.923 1.00 45.65 160 ARG A O 1
ATOM 1296 N N . ARG A 1 161 ? 154.448 133.778 108.846 1.00 37.92 161 ARG A N 1
ATOM 1297 C CA . ARG A 1 161 ? 155.706 133.060 108.629 1.00 35.79 161 ARG A CA 1
ATOM 1298 C C . ARG A 1 161 ? 156.921 133.973 108.771 1.00 36.51 161 ARG A C 1
ATOM 1299 O O . ARG A 1 161 ? 157.909 133.590 109.389 1.00 47.38 161 ARG A O 1
ATOM 1307 N N . ILE A 1 162 ? 156.886 135.176 108.193 1.00 41.86 162 ILE A N 1
ATOM 1308 C CA . ILE A 1 162 ? 158.075 136.052 108.231 1.00 39.00 162 ILE A CA 1
ATOM 1309 C C . ILE A 1 162 ? 158.366 136.546 109.637 1.00 39.09 162 ILE A C 1
ATOM 1310 O O . ILE A 1 162 ? 159.526 136.651 110.035 1.00 47.84 162 ILE A O 1
ATOM 1315 N N . LYS A 1 163 ? 157.345 136.899 110.404 1.00 42.30 163 LYS A N 1
ATOM 1316 C CA . LYS A 1 163 ? 157.649 137.346 111.757 1.00 42.24 163 LYS A CA 1
ATOM 1317 C C . LYS A 1 163 ? 158.177 136.200 112.601 1.00 51.38 163 LYS A C 1
ATOM 1318 O O . LYS A 1 163 ? 159.052 136.401 113.449 1.00 60.26 163 LYS A O 1
ATOM 1324 N N . GLY A 1 164 ? 157.657 134.990 112.385 1.00 54.04 164 GLY A N 1
ATOM 1325 C CA . GLY A 1 164 ? 158.100 133.845 113.175 1.00 53.01 164 GLY A CA 1
ATOM 1326 C C . GLY A 1 164 ? 159.590 133.570 113.066 1.00 59.30 164 GLY A C 1
ATOM 1327 O O . GLY A 1 164 ? 160.240 133.258 114.060 1.00 74.42 164 GLY A O 1
ATOM 1328 N N . GLN A 1 165 ? 160.151 133.675 111.860 1.00 59.54 165 GLN A N 1
ATOM 1329 C CA . GLN A 1 165 ? 161.591 133.511 111.701 1.00 66.98 165 GLN A CA 1
ATOM 1330 C C . GLN A 1 165 ? 162.301 134.627 112.444 1.00 81.73 165 GLN A C 1
ATOM 1331 O O . GLN A 1 165 ? 161.875 135.786 112.415 1.00 81.08 165 GLN A O 1
ATOM 1337 N N . ARG A 1 166 ? 163.415 134.281 113.082 1.00 93.87 166 ARG A N 1
ATOM 1338 C CA . ARG A 1 166 ? 164.065 135.168 114.042 1.00 103.84 166 ARG A CA 1
ATOM 1339 C C . ARG A 1 166 ? 164.839 136.336 113.407 1.00 110.77 166 ARG A C 1
ATOM 1340 O O . ARG A 1 166 ? 165.582 137.020 114.120 1.00 109.15 166 ARG A O 1
ATOM 1348 N N . GLY A 1 167 ? 164.684 136.587 112.108 1.00 107.44 167 GLY A N 1
ATOM 1349 C CA . GLY A 1 167 ? 165.386 137.683 111.462 1.00 104.32 167 GLY A CA 1
ATOM 1350 C C . GLY A 1 167 ? 166.566 137.187 110.644 1.00 115.76 167 GLY A C 1
ATOM 1351 O O . GLY A 1 167 ? 167.616 136.843 111.202 1.00 113.09 167 GLY A O 1
ATOM 1352 N N . SER A 1 168 ? 166.400 137.119 109.316 1.00 110.87 168 SER A N 1
ATOM 1353 C CA . SER A 1 168 ? 167.429 136.600 108.422 1.00 105.07 168 SER A CA 1
ATOM 1354 C C . SER A 1 168 ? 167.926 137.634 107.420 1.00 100.34 168 SER A C 1
ATOM 1355 O O . SER A 1 168 ? 168.887 137.342 106.692 1.00 97.65 168 SER A O 1
ATOM 1358 N N . LEU A 1 169 ? 167.280 138.811 107.346 1.00 97.48 169 LEU A N 1
ATOM 1359 C CA . LEU A 1 169 ? 167.655 139.938 106.484 1.00 96.01 169 LEU A CA 1
ATOM 1360 C C . LEU A 1 169 ? 167.367 139.665 105.010 1.00 94.28 169 LEU A C 1
ATOM 1361 O O . LEU A 1 169 ? 167.490 140.563 104.168 1.00 89.20 169 LEU A O 1
ATOM 1366 N N . ARG A 1 170 ? 166.940 138.441 104.700 1.00 92.06 170 ARG A N 1
ATOM 1367 C CA . ARG A 1 170 ? 166.473 138.064 103.373 1.00 87.53 170 ARG A CA 1
ATOM 1368 C C . ARG A 1 170 ? 165.066 137.496 103.417 1.00 78.29 170 ARG A C 1
ATOM 1369 O O . ARG A 1 170 ? 164.499 137.179 102.364 1.00 76.07 170 ARG A O 1
ATOM 1377 N N . SER A 1 171 ? 164.493 137.354 104.599 1.00 67.92 171 SER A N 1
ATOM 1378 C CA . SER A 1 171 ? 163.131 136.890 104.723 1.00 53.68 171 SER A CA 1
ATOM 1379 C C . SER A 1 171 ? 162.246 138.128 104.710 1.00 57.37 171 SER A C 1
ATOM 1380 O O . SER A 1 171 ? 162.296 138.941 105.640 1.00 55.62 171 SER A O 1
ATOM 1383 N N . ASN A 1 172 ? 161.448 138.277 103.650 1.00 53.27 172 ASN A N 1
ATOM 1384 C CA . ASN A 1 172 ? 160.519 139.395 103.527 1.00 45.23 172 ASN A CA 1
ATOM 1385 C C . ASN A 1 172 ? 159.387 138.997 102.597 1.00 43.00 172 ASN A C 1
ATOM 1386 O O . ASN A 1 172 ? 159.475 138.010 101.865 1.00 46.83 172 ASN A O 1
ATOM 1391 N N . TRP A 1 173 ? 158.322 139.776 102.634 1.00 34.59 173 TRP A N 1
ATOM 1392 C CA . TRP A 1 173 ? 157.238 139.599 101.697 1.00 33.50 173 TRP A CA 1
ATOM 1393 C C . TRP A 1 173 ? 156.821 140.960 101.185 1.00 34.71 173 TRP A C 1
ATOM 1394 O O . TRP A 1 173 ? 157.126 141.975 101.808 1.00 38.23 173 TRP A O 1
ATOM 1405 N N . LYS A 1 174 ? 156.202 141.003 100.008 1.00 35.95 174 LYS A N 1
ATOM 1406 C CA . LYS A 1 174 ? 155.729 142.282 99.500 1.00 34.42 174 LYS A CA 1
ATOM 1407 C C . LYS A 1 174 ? 154.506 142.095 98.628 1.00 38.41 174 LYS A C 1
ATOM 1408 O O . LYS A 1 174 ? 154.250 141.011 98.107 1.00 43.70 174 LYS A O 1
ATOM 1414 N N . PHE A 1 175 ? 153.741 143.175 98.484 1.00 41.61 175 PHE A N 1
ATOM 1415 C CA . PHE A 1 175 ? 152.534 143.161 97.667 1.00 39.16 175 PHE A CA 1
ATOM 1416 C C . PHE A 1 175 ? 152.490 144.479 96.910 1.00 39.63 175 PHE A C 1
ATOM 1417 O O . PHE A 1 175 ? 152.610 145.542 97.521 1.00 40.86 175 PHE A O 1
ATOM 1425 N N . ILE A 1 176 ? 152.336 144.413 95.589 1.00 41.45 176 ILE A N 1
ATOM 1426 C CA . ILE A 1 176 ? 152.358 145.589 94.723 1.00 43.82 176 ILE A CA 1
ATOM 1427 C C . ILE A 1 176 ? 150.981 145.722 94.096 1.00 46.43 176 ILE A C 1
ATOM 1428 O O . ILE A 1 176 ? 150.594 144.878 93.279 1.00 48.32 176 ILE A O 1
ATOM 1433 N N . GLY A 1 177 ? 150.297 146.832 94.372 1.00 44.26 177 GLY A N 1
ATOM 1434 C CA . GLY A 1 177 ? 148.992 147.055 93.789 1.00 43.44 177 GLY A CA 1
ATOM 1435 C C . GLY A 1 177 ? 148.923 148.302 92.940 1.00 55.24 177 GLY A C 1
ATOM 1436 O O . GLY A 1 177 ? 149.957 148.916 92.659 1.00 56.49 177 GLY A O 1
ATOM 1437 N N . THR A 1 178 ? 147.714 148.668 92.492 1.00 62.52 178 THR A N 1
ATOM 1438 C CA . THR A 1 178 ? 147.549 149.928 91.763 1.00 66.00 178 THR A CA 1
ATOM 1439 C C . THR A 1 178 ? 147.918 151.123 92.633 1.00 61.42 178 THR A C 1
ATOM 1440 O O . THR A 1 178 ? 148.640 152.024 92.193 1.00 65.38 178 THR A O 1
ATOM 1444 N N . ASP A 1 179 ? 147.466 151.133 93.870 1.00 57.12 179 ASP A N 1
ATOM 1445 C CA . ASP A 1 179 ? 148.013 151.999 94.899 1.00 55.25 179 ASP A CA 1
ATOM 1446 C C . ASP A 1 179 ? 148.482 151.081 96.011 1.00 57.70 179 ASP A C 1
ATOM 1447 O O . ASP A 1 179 ? 148.400 149.854 95.903 1.00 63.38 179 ASP A O 1
ATOM 1452 N N . LEU A 1 180 ? 148.971 151.653 97.090 1.00 46.70 180 LEU A N 1
ATOM 1453 C CA . LEU A 1 180 ? 149.166 150.859 98.292 1.00 46.82 180 LEU A CA 1
ATOM 1454 C C . LEU A 1 180 ? 150.061 149.628 98.079 1.00 44.75 180 LEU A C 1
ATOM 1455 O O . LEU A 1 180 ? 149.572 148.512 97.903 1.00 48.00 180 LEU A O 1
ATOM 1460 N N . GLU A 1 181 ? 151.342 149.877 97.858 1.00 41.58 181 GLU A N 1
ATOM 1461 C CA . GLU A 1 181 ? 152.333 148.815 97.972 1.00 36.06 181 GLU A CA 1
ATOM 1462 C C . GLU A 1 181 ? 152.616 148.510 99.454 1.00 34.86 181 GLU A C 1
ATOM 1463 O O . GLU A 1 181 ? 152.497 149.391 100.303 1.00 37.77 181 GLU A O 1
ATOM 1469 N N . LEU A 1 182 ? 152.963 147.254 99.779 1.00 39.60 182 LEU A N 1
ATOM 1470 C CA . LEU A 1 182 ? 153.248 146.812 101.157 1.00 33.74 182 LEU A CA 1
ATOM 1471 C C . LEU A 1 182 ? 154.594 146.092 101.211 1.00 31.85 182 LEU A C 1
ATOM 1472 O O . LEU A 1 182 ? 155.018 145.500 100.223 1.00 38.65 182 LEU A O 1
ATOM 1477 N N . PHE A 1 183 ? 155.266 146.105 102.357 1.00 29.05 183 PHE A N 1
ATOM 1478 C CA . PHE A 1 183 ? 156.537 145.396 102.503 1.00 25.28 183 PHE A CA 1
ATOM 1479 C C . PHE A 1 183 ? 156.675 144.943 103.943 1.00 28.03 183 PHE A C 1
ATOM 1480 O O . PHE A 1 183 ? 156.458 145.741 104.855 1.00 34.71 183 PHE A O 1
ATOM 1488 N N . GLY A 1 184 ? 156.991 143.674 104.161 1.00 29.95 184 GLY A N 1
ATOM 1489 C CA . GLY A 1 184 ? 157.103 143.129 105.510 1.00 27.80 184 GLY A CA 1
ATOM 1490 C C . GLY A 1 184 ? 158.482 142.598 105.803 1.00 31.44 184 GLY A C 1
ATOM 1491 O O . GLY A 1 184 ? 159.010 141.782 105.046 1.00 36.26 184 GLY A O 1
ATOM 1492 N N . ILE A 1 185 ? 159.084 143.060 106.877 1.00 32.81 185 ILE A N 1
ATOM 1493 C CA . ILE A 1 185 ? 160.427 142.678 107.311 1.00 34.41 185 ILE A CA 1
ATOM 1494 C C . ILE A 1 185 ? 160.216 142.262 108.757 1.00 41.26 185 ILE A C 1
ATOM 1495 O O . ILE A 1 185 ? 159.066 142.140 109.183 1.00 50.66 185 ILE A O 1
ATOM 1500 N N . ALA A 1 186 ? 161.273 142.054 109.536 1.00 37.92 186 ALA A N 1
ATOM 1501 C CA . ALA A 1 186 ? 161.145 141.306 110.782 1.00 34.50 186 ALA A CA 1
ATOM 1502 C C . ALA A 1 186 ? 159.917 141.609 111.637 1.00 37.92 186 ALA A C 1
ATOM 1503 O O . ALA A 1 186 ? 159.046 140.752 111.792 1.00 45.06 186 ALA A O 1
ATOM 1505 N N . ASP A 1 187 ? 159.749 142.822 112.122 1.00 43.67 187 ASP A N 1
ATOM 1506 C CA . ASP A 1 187 ? 158.610 143.102 112.998 1.00 42.73 187 ASP A CA 1
ATOM 1507 C C . ASP A 1 187 ? 157.714 144.192 112.446 1.00 42.48 187 ASP A C 1
ATOM 1508 O O . ASP A 1 187 ? 156.750 144.584 113.111 1.00 39.70 187 ASP A O 1
ATOM 1513 N N . PHE A 1 188 ? 157.996 144.659 111.242 1.00 38.18 188 PHE A N 1
ATOM 1514 C CA . PHE A 1 188 ? 157.425 145.872 110.718 1.00 31.38 188 PHE A CA 1
ATOM 1515 C C . PHE A 1 188 ? 156.759 145.619 109.390 1.00 34.74 188 PHE A C 1
ATOM 1516 O O . PHE A 1 188 ? 157.042 144.630 108.709 1.00 38.36 188 PHE A O 1
ATOM 1524 N N . VAL A 1 189 ? 155.795 146.470 109.084 1.00 33.50 189 VAL A N 1
ATOM 1525 C CA . VAL A 1 189 ? 155.158 146.524 107.781 1.00 31.10 189 VAL A CA 1
ATOM 1526 C C . VAL A 1 189 ? 155.150 147.976 107.332 1.00 33.57 189 VAL A C 1
ATOM 1527 O O . VAL A 1 189 ? 154.875 148.875 108.135 1.00 37.25 189 VAL A O 1
ATOM 1531 N N . ILE A 1 190 ? 155.446 148.213 106.063 1.00 30.77 190 ILE A N 1
ATOM 1532 C CA . ILE A 1 190 ? 155.581 149.554 105.513 1.00 30.06 190 ILE A CA 1
ATOM 1533 C C . ILE A 1 190 ? 154.516 149.743 104.444 1.00 36.11 190 ILE A C 1
ATOM 1534 O O . ILE A 1 190 ? 154.399 148.917 103.537 1.00 40.15 190 ILE A O 1
ATOM 1539 N N . PHE A 1 191 ? 153.743 150.824 104.545 1.00 34.93 191 PHE A N 1
ATOM 1540 C CA . PHE A 1 191 ? 152.691 151.145 103.589 1.00 30.88 191 PHE A CA 1
ATOM 1541 C C . PHE A 1 191 ? 153.160 152.295 102.728 1.00 31.78 191 PHE A C 1
ATOM 1542 O O . PHE A 1 191 ? 153.778 153.233 103.231 1.00 39.70 191 PHE A O 1
ATOM 1550 N N . LYS A 1 192 ? 152.901 152.217 101.429 1.00 30.94 192 LYS A N 1
ATOM 1551 C CA . LYS A 1 192 ? 153.456 153.154 100.462 1.00 30.48 192 LYS A CA 1
ATOM 1552 C C . LYS A 1 192 ? 152.338 153.622 99.542 1.00 34.84 192 LYS A C 1
ATOM 1553 O O . LYS A 1 192 ? 151.706 152.797 98.890 1.00 41.98 192 LYS A O 1
ATOM 1559 N N . VAL A 1 193 ? 152.045 154.922 99.530 1.00 37.89 193 VAL A N 1
ATOM 1560 C CA . VAL A 1 193 ? 150.919 155.443 98.749 1.00 38.12 193 VAL A CA 1
ATOM 1561 C C . VAL A 1 193 ? 151.379 156.626 97.904 1.00 45.31 193 VAL A C 1
ATOM 1562 O O . VAL A 1 193 ? 152.329 157.316 98.298 1.00 50.45 193 VAL A O 1
ATOM 1566 N N . PRO A 1 194 ? 150.799 156.870 96.725 1.00 46.69 194 PRO A N 1
ATOM 1567 C CA . PRO A 1 194 ? 151.191 158.050 95.939 1.00 50.89 194 PRO A CA 1
ATOM 1568 C C . PRO A 1 194 ? 150.803 159.348 96.632 1.00 51.81 194 PRO A C 1
ATOM 1569 O O . PRO A 1 194 ? 149.772 159.431 97.296 1.00 58.14 194 PRO A O 1
ATOM 1573 N N . VAL A 1 195 ? 151.623 160.385 96.435 1.00 51.51 195 VAL A N 1
ATOM 1574 C CA . VAL A 1 195 ? 151.384 161.659 97.113 1.00 55.26 195 VAL A CA 1
ATOM 1575 C C . VAL A 1 195 ? 150.131 162.341 96.583 1.00 64.85 195 VAL A C 1
ATOM 1576 O O . VAL A 1 195 ? 149.385 162.981 97.342 1.00 66.92 195 VAL A O 1
ATOM 1580 N N . LYS A 1 196 ? 149.865 162.198 95.286 1.00 65.37 196 LYS A N 1
ATOM 1581 C CA . LYS A 1 196 ? 148.754 162.914 94.669 1.00 64.24 196 LYS A CA 1
ATOM 1582 C C . LYS A 1 196 ? 147.422 162.499 95.273 1.00 65.69 196 LYS A C 1
ATOM 1583 O O . LYS A 1 196 ? 146.548 163.345 95.493 1.00 70.73 196 LYS A O 1
ATOM 1589 N N . THR A 1 197 ? 147.255 161.211 95.577 1.00 67.92 197 THR A N 1
ATOM 1590 C CA . THR A 1 197 ? 146.011 160.740 96.182 1.00 71.21 197 THR A CA 1
ATOM 1591 C C . THR A 1 197 ? 145.817 161.209 97.620 1.00 66.88 197 THR A C 1
ATOM 1592 O O . THR A 1 197 ? 144.733 161.001 98.171 1.00 68.40 197 THR A O 1
ATOM 1596 N N . ILE A 1 198 ? 146.836 161.783 98.252 1.00 65.57 198 ILE A N 1
ATOM 1597 C CA . ILE A 1 198 ? 146.697 162.348 99.588 1.00 64.87 198 ILE A CA 1
ATOM 1598 C C . ILE A 1 198 ? 146.502 163.858 99.544 1.00 70.03 198 ILE A C 1
ATOM 1599 O O . ILE A 1 198 ? 145.724 164.406 100.324 1.00 71.54 198 ILE A O 1
ATOM 1604 N N . ILE A 1 199 ? 147.221 164.561 98.670 1.00 71.77 199 ILE A N 1
ATOM 1605 C CA . ILE A 1 199 ? 146.997 166.000 98.580 1.00 68.50 199 ILE A CA 1
ATOM 1606 C C . ILE A 1 199 ? 145.591 166.287 98.049 1.00 78.34 199 ILE A C 1
ATOM 1607 O O . ILE A 1 199 ? 144.812 167.007 98.685 1.00 80.11 199 ILE A O 1
ATOM 1612 N N . ARG A 1 200 ? 145.218 165.669 96.914 1.00 77.54 200 ARG A N 1
ATOM 1613 C CA . ARG A 1 200 ? 143.850 165.744 96.373 1.00 79.46 200 ARG A CA 1
ATOM 1614 C C . ARG A 1 200 ? 143.373 167.179 96.118 1.00 85.74 200 ARG A C 1
ATOM 1615 O O . ARG A 1 200 ? 142.313 167.598 96.595 1.00 86.49 200 ARG A O 1
ATOM 1623 N N . ASN A 1 201 ? 144.164 167.944 95.361 1.00 87.84 201 ASN A N 1
ATOM 1624 C CA . ASN A 1 201 ? 143.807 169.317 94.971 1.00 92.64 201 ASN A CA 1
ATOM 1625 C C . ASN A 1 201 ? 143.525 170.217 96.181 1.00 87.44 201 ASN A C 1
ATOM 1626 O O . ASN A 1 201 ? 142.408 170.685 96.408 1.00 84.97 201 ASN A O 1
ATOM 1631 N N . ALA A 1 202 ? 144.564 170.411 96.982 1.00 83.81 202 ALA A N 1
ATOM 1632 C CA . ALA A 1 202 ? 144.525 171.272 98.150 1.00 77.74 202 ALA A CA 1
ATOM 1633 C C . ALA A 1 202 ? 145.779 172.134 98.117 1.00 82.87 202 ALA A C 1
ATOM 1634 O O . ALA A 1 202 ? 146.708 171.892 97.339 1.00 82.44 202 ALA A O 1
ATOM 1636 N N . VAL A 1 203 ? 145.815 173.143 98.984 1.00 82.65 203 VAL A N 1
ATOM 1637 C CA . VAL A 1 203 ? 146.942 174.072 98.987 1.00 85.04 203 VAL A CA 1
ATOM 1638 C C . VAL A 1 203 ? 148.236 173.363 99.403 1.00 84.90 203 VAL A C 1
ATOM 1639 O O . VAL A 1 203 ? 149.282 173.521 98.761 1.00 83.79 203 VAL A O 1
ATOM 1643 N N . SER A 1 204 ? 148.178 172.553 100.465 1.00 79.90 204 SER A N 1
ATOM 1644 C CA . SER A 1 204 ? 149.356 171.893 101.024 1.00 74.10 204 SER A CA 1
ATOM 1645 C C . SER A 1 204 ? 148.919 170.608 101.718 1.00 68.43 204 SER A C 1
ATOM 1646 O O . SER A 1 204 ? 147.728 170.304 101.814 1.00 71.69 204 SER A O 1
ATOM 1649 N N . LEU A 1 205 ? 149.896 169.843 102.200 1.00 64.28 205 LEU A N 1
ATOM 1650 C CA . LEU A 1 205 ? 149.572 168.590 102.877 1.00 64.80 205 LEU A CA 1
ATOM 1651 C C . LEU A 1 205 ? 148.786 168.818 104.170 1.00 65.79 205 LEU A C 1
ATOM 1652 O O . LEU A 1 205 ? 147.839 168.078 104.455 1.00 66.09 205 LEU A O 1
ATOM 1657 N N . GLN A 1 206 ? 149.159 169.820 104.976 1.00 62.79 206 GLN A N 1
ATOM 1658 C CA . GLN A 1 206 ? 148.405 170.049 106.209 1.00 59.59 206 GLN A CA 1
ATOM 1659 C C . GLN A 1 206 ? 147.009 170.592 105.923 1.00 65.31 206 GLN A C 1
ATOM 1660 O O . GLN A 1 206 ? 146.090 170.374 106.721 1.00 67.46 206 GLN A O 1
ATOM 1666 N N . ALA A 1 207 ? 146.835 171.324 104.818 1.00 66.28 207 ALA A N 1
ATOM 1667 C CA . ALA A 1 207 ? 145.513 171.838 104.473 1.00 62.86 207 ALA A CA 1
ATOM 1668 C C . ALA A 1 207 ? 144.541 170.699 104.178 1.00 63.32 207 ALA A C 1
ATOM 1669 O O . ALA A 1 207 ? 143.365 170.775 104.549 1.00 66.38 207 ALA A O 1
ATOM 1671 N N . SER A 1 208 ? 145.011 169.646 103.483 1.00 65.00 208 SER A N 1
ATOM 1672 C CA . SER A 1 208 ? 144.160 168.498 103.152 1.00 61.23 208 SER A CA 1
ATOM 1673 C C . SER A 1 208 ? 143.877 167.606 104.362 1.00 57.04 208 SER A C 1
ATOM 1674 O O . SER A 1 208 ? 142.765 167.089 104.498 1.00 62.37 208 SER A O 1
ATOM 1677 N N . LYS A 1 209 ? 144.872 167.362 105.220 1.00 56.29 209 LYS A N 1
ATOM 1678 C CA . LYS A 1 209 ? 144.707 166.540 106.424 1.00 55.24 209 LYS A CA 1
ATOM 1679 C C . LYS A 1 209 ? 145.165 167.354 107.627 1.00 58.25 209 LYS A C 1
ATOM 1680 O O . LYS A 1 209 ? 146.350 167.344 107.978 1.00 59.74 209 LYS A O 1
ATOM 1686 N N . PRO A 1 210 ? 144.253 168.060 108.294 1.00 60.81 210 PRO A N 1
ATOM 1687 C CA . PRO A 1 210 ? 144.660 168.900 109.433 1.00 55.04 210 PRO A CA 1
ATOM 1688 C C . PRO A 1 210 ? 145.272 168.129 110.583 1.00 53.36 210 PRO A C 1
ATOM 1689 O O . PRO A 1 210 ? 146.062 168.702 111.350 1.00 56.04 210 PRO A O 1
ATOM 1693 N N . GLY A 1 211 ? 144.932 166.849 110.741 1.00 50.04 211 GLY A N 1
ATOM 1694 C CA . GLY A 1 211 ? 145.526 166.084 111.825 1.00 48.25 211 GLY A CA 1
ATOM 1695 C C . GLY A 1 211 ? 147.036 165.953 111.737 1.00 51.33 211 GLY A C 1
ATOM 1696 O O . GLY A 1 211 ? 147.683 165.644 112.743 1.00 52.50 211 GLY A O 1
ATOM 1697 N N . LEU A 1 212 ? 147.615 166.179 110.556 1.00 51.04 212 LEU A N 1
ATOM 1698 C CA . LEU A 1 212 ? 149.062 166.170 110.392 1.00 47.46 212 LEU A CA 1
ATOM 1699 C C . LEU A 1 212 ? 149.754 167.388 111.002 1.00 52.52 212 LEU A C 1
ATOM 1700 O O . LEU A 1 212 ? 150.986 167.427 110.991 1.00 54.39 212 LEU A O 1
ATOM 1705 N N . ARG A 1 213 ? 149.015 168.401 111.484 1.00 57.07 213 ARG A N 1
ATOM 1706 C CA . ARG A 1 213 ? 149.672 169.563 112.090 1.00 52.38 213 ARG A CA 1
ATOM 1707 C C . ARG A 1 213 ? 150.413 169.220 113.369 1.00 51.81 213 ARG A C 1
ATOM 1708 O O . ARG A 1 213 ? 151.221 170.030 113.831 1.00 57.04 213 ARG A O 1
ATOM 1716 N N . ILE A 1 214 ? 150.143 168.060 113.959 1.00 53.32 214 ILE A N 1
ATOM 1717 C CA . ILE A 1 214 ? 150.811 167.674 115.196 1.00 51.92 214 ILE A CA 1
ATOM 1718 C C . ILE A 1 214 ? 152.280 167.333 114.945 1.00 53.15 214 ILE A C 1
ATOM 1719 O O . ILE A 1 214 ? 153.143 167.580 115.797 1.00 56.52 214 ILE A O 1
ATOM 1724 N N . TRP A 1 215 ? 152.578 166.693 113.816 1.00 50.03 215 TRP A N 1
ATOM 1725 C CA . TRP A 1 215 ? 153.964 166.370 113.497 1.00 45.46 215 TRP A CA 1
ATOM 1726 C C . TRP A 1 215 ? 154.690 167.538 112.843 1.00 47.30 215 TRP A C 1
ATOM 1727 O O . TRP A 1 215 ? 155.835 167.825 113.201 1.00 54.12 215 TRP A O 1
ATOM 1738 N N . TYR A 1 216 ? 154.060 168.212 111.879 1.00 46.40 216 TYR A N 1
ATOM 1739 C CA . TYR A 1 216 ? 154.651 169.363 111.187 1.00 47.73 216 TYR A CA 1
ATOM 1740 C C . TYR A 1 216 ? 153.738 170.559 111.433 1.00 55.31 216 TYR A C 1
ATOM 1741 O O . TYR A 1 216 ? 152.720 170.705 110.756 1.00 64.77 216 TYR A O 1
ATOM 1750 N N . ARG A 1 217 ? 154.105 171.453 112.348 1.00 58.05 217 ARG A N 1
ATOM 1751 C CA . ARG A 1 217 ? 153.157 172.476 112.780 1.00 60.19 217 ARG A CA 1
ATOM 1752 C C . ARG A 1 217 ? 152.680 173.356 111.629 1.00 67.68 217 ARG A C 1
ATOM 1753 O O . ARG A 1 217 ? 151.530 173.242 111.193 1.00 68.94 217 ARG A O 1
ATOM 1761 N N . ASP A 1 218 ? 153.565 174.195 111.094 1.00 74.07 218 ASP A N 1
ATOM 1762 C CA . ASP A 1 218 ? 153.279 174.981 109.889 1.00 75.36 218 ASP A CA 1
ATOM 1763 C C . ASP A 1 218 ? 154.619 175.198 109.197 1.00 76.92 218 ASP A C 1
ATOM 1764 O O . ASP A 1 218 ? 155.328 176.162 109.490 1.00 83.65 218 ASP A O 1
ATOM 1769 N N . GLN A 1 219 ? 154.943 174.313 108.273 1.00 70.18 219 GLN A N 1
ATOM 1770 C CA . GLN A 1 219 ? 156.217 174.377 107.585 1.00 73.49 219 GLN A CA 1
ATOM 1771 C C . GLN A 1 219 ? 155.970 174.181 106.101 1.00 75.86 219 GLN A C 1
ATOM 1772 O O . GLN A 1 219 ? 155.044 173.473 105.699 1.00 76.96 219 GLN A O 1
ATOM 1778 N N . ASN A 1 220 ? 156.777 174.843 105.289 1.00 73.54 220 ASN A N 1
ATOM 1779 C CA . ASN A 1 220 ? 156.681 174.655 103.849 1.00 74.55 220 ASN A CA 1
ATOM 1780 C C . ASN A 1 220 ? 157.244 173.286 103.497 1.00 79.78 220 ASN A C 1
ATOM 1781 O O . ASN A 1 220 ? 158.460 173.115 103.372 1.00 81.00 220 ASN A O 1
ATOM 1786 N N . LEU A 1 221 ? 156.366 172.295 103.350 1.00 75.60 221 LEU A N 1
ATOM 1787 C CA . LEU A 1 221 ? 156.782 170.927 103.077 1.00 67.35 221 LEU A CA 1
ATOM 1788 C C . LEU A 1 221 ? 156.987 170.653 101.603 1.00 67.65 221 LEU A C 1
ATOM 1789 O O . LEU A 1 221 ? 157.439 169.560 101.255 1.00 71.29 221 LEU A O 1
ATOM 1794 N N . THR A 1 222 ? 156.689 171.601 100.736 1.00 70.05 222 THR A N 1
ATOM 1795 C CA . THR A 1 222 ? 156.802 171.292 99.320 1.00 70.88 222 THR A CA 1
ATOM 1796 C C . THR A 1 222 ? 158.237 171.044 98.841 1.00 72.24 222 THR A C 1
ATOM 1797 O O . THR A 1 222 ? 158.398 170.317 97.857 1.00 76.21 222 THR A O 1
ATOM 1801 N N . PRO A 1 223 ? 159.302 171.587 99.456 1.00 72.51 223 PRO A N 1
ATOM 1802 C CA . PRO A 1 223 ? 160.647 171.191 98.999 1.00 70.71 223 PRO A CA 1
ATOM 1803 C C . PRO A 1 223 ? 160.938 169.703 99.154 1.00 71.87 223 PRO A C 1
ATOM 1804 O O . PRO A 1 223 ? 161.805 169.185 98.439 1.00 73.58 223 PRO A O 1
ATOM 1808 N N . TYR A 1 224 ? 160.245 168.999 100.048 1.00 69.16 224 TYR A N 1
ATOM 1809 C CA . TYR A 1 224 ? 160.486 167.580 100.277 1.00 68.95 224 TYR A CA 1
ATOM 1810 C C . TYR A 1 224 ? 159.542 166.659 99.503 1.00 69.73 224 TYR A C 1
ATOM 1811 O O . TYR A 1 224 ? 159.705 165.437 99.575 1.00 69.28 224 TYR A O 1
ATOM 1820 N N . LEU A 1 225 ? 158.563 167.201 98.773 1.00 68.75 225 LEU A N 1
ATOM 1821 C CA . LEU A 1 225 ? 157.561 166.387 98.094 1.00 65.19 225 LEU A CA 1
ATOM 1822 C C . LEU A 1 225 ? 157.510 166.578 96.583 1.00 76.67 225 LEU A C 1
ATOM 1823 O O . LEU A 1 225 ? 156.749 165.870 95.913 1.00 79.74 225 LEU A O 1
ATOM 1828 N N . CYS A 1 226 ? 158.283 167.506 96.015 1.00 81.03 226 CYS A N 1
ATOM 1829 C CA . CYS A 1 226 ? 158.200 167.732 94.573 1.00 85.92 226 CYS A CA 1
ATOM 1830 C C . CYS A 1 226 ? 158.837 166.605 93.774 1.00 88.42 226 CYS A C 1
ATOM 1831 O O . CYS A 1 226 ? 158.254 166.133 92.789 1.00 88.33 226 CYS A O 1
ATOM 1834 N N . ASP A 1 227 ? 160.013 166.145 94.187 1.00 86.48 227 ASP A N 1
ATOM 1835 C CA . ASP A 1 227 ? 160.799 165.237 93.361 1.00 88.67 227 ASP A CA 1
ATOM 1836 C C . ASP A 1 227 ? 160.461 163.774 93.586 1.00 87.70 227 ASP A C 1
ATOM 1837 O O . ASP A 1 227 ? 160.963 162.917 92.848 1.00 86.72 227 ASP A O 1
ATOM 1842 N N . ASP A 1 228 ? 159.606 163.468 94.555 1.00 86.43 228 ASP A N 1
ATOM 1843 C CA . ASP A 1 228 ? 159.280 162.098 94.916 1.00 80.71 228 ASP A CA 1
ATOM 1844 C C . ASP A 1 228 ? 157.785 161.849 94.734 1.00 72.57 228 ASP A C 1
ATOM 1845 O O . ASP A 1 228 ? 156.949 162.657 95.145 1.00 71.28 228 ASP A O 1
ATOM 1850 N N . GLU A 1 229 ? 157.469 160.699 94.142 1.00 66.23 229 GLU A N 1
ATOM 1851 C CA . GLU A 1 229 ? 156.109 160.384 93.755 1.00 61.22 229 GLU A CA 1
ATOM 1852 C C . GLU A 1 229 ? 155.333 159.699 94.860 1.00 57.04 229 GLU A C 1
ATOM 1853 O O . GLU A 1 229 ? 154.095 159.714 94.829 1.00 58.67 229 GLU A O 1
ATOM 1859 N N . PHE A 1 230 ? 156.019 159.143 95.856 1.00 53.69 230 PHE A N 1
ATOM 1860 C CA . PHE A 1 230 ? 155.397 158.357 96.913 1.00 48.83 230 PHE A CA 1
ATOM 1861 C C . PHE A 1 230 ? 155.677 158.894 98.303 1.00 45.83 230 PHE A C 1
ATOM 1862 O O . PHE A 1 230 ? 156.599 159.680 98.524 1.00 52.33 230 PHE A O 1
ATOM 1870 N N . ILE A 1 231 ? 154.849 158.464 99.242 1.00 41.14 231 ILE A N 1
ATOM 1871 C CA . ILE A 1 231 ? 155.059 158.767 100.643 1.00 39.98 231 ILE A CA 1
ATOM 1872 C C . ILE A 1 231 ? 154.792 157.488 101.422 1.00 40.71 231 ILE A C 1
ATOM 1873 O O . ILE A 1 231 ? 153.994 156.644 100.999 1.00 44.36 231 ILE A O 1
ATOM 1878 N N . VAL A 1 232 ? 155.418 157.369 102.589 1.00 39.78 232 VAL A N 1
ATOM 1879 C CA . VAL A 1 232 ? 155.559 156.118 103.335 1.00 36.48 232 VAL A CA 1
ATOM 1880 C C . VAL A 1 232 ? 154.997 156.260 104.746 1.00 36.38 232 VAL A C 1
ATOM 1881 O O . VAL A 1 232 ? 154.972 157.351 105.315 1.00 42.17 232 VAL A O 1
ATOM 1885 N N . SER A 1 233 ? 154.469 155.173 105.283 1.00 35.47 233 SER A N 1
ATOM 1886 C CA . SER A 1 233 ? 154.130 155.084 106.697 1.00 31.82 233 SER A CA 1
ATOM 1887 C C . SER A 1 233 ? 154.705 153.782 107.238 1.00 36.55 233 SER A C 1
ATOM 1888 O O . SER A 1 233 ? 154.516 152.728 106.626 1.00 40.03 233 SER A O 1
ATOM 1891 N N . VAL A 1 234 ? 155.409 153.844 108.370 1.00 37.46 234 VAL A N 1
ATOM 1892 C CA . VAL A 1 234 ? 156.012 152.668 108.996 1.00 33.75 234 VAL A CA 1
ATOM 1893 C C . VAL A 1 234 ? 155.090 152.198 110.115 1.00 38.42 234 VAL A C 1
ATOM 1894 O O . VAL A 1 234 ? 154.578 153.027 110.884 1.00 44.17 234 VAL A O 1
ATOM 1898 N N . ALA A 1 235 ? 154.856 150.892 110.228 1.00 31.16 235 ALA A N 1
ATOM 1899 C CA . ALA A 1 235 ? 153.982 150.422 111.291 1.00 31.42 235 ALA A CA 1
ATOM 1900 C C . ALA A 1 235 ? 154.431 149.030 111.710 1.00 34.55 235 ALA A C 1
ATOM 1901 O O . ALA A 1 235 ? 155.349 148.467 111.113 1.00 38.03 235 ALA A O 1
ATOM 1903 N N . SER A 1 236 ? 153.724 148.421 112.668 1.00 28.88 236 SER A N 1
ATOM 1904 C CA . SER A 1 236 ? 154.154 147.128 113.172 1.00 29.43 236 SER A CA 1
ATOM 1905 C C . SER A 1 236 ? 153.346 146.010 112.552 1.00 31.04 236 SER A C 1
ATOM 1906 O O . SER A 1 236 ? 152.407 146.230 111.797 1.00 34.58 236 SER A O 1
ATOM 1909 N N . TYR A 1 237 ? 153.698 144.787 112.915 1.00 31.65 237 TYR A N 1
ATOM 1910 C CA . TYR A 1 237 ? 152.947 143.654 112.425 1.00 28.70 237 TYR A CA 1
ATOM 1911 C C . TYR A 1 237 ? 151.533 143.638 112.997 1.00 32.91 237 TYR A C 1
ATOM 1912 O O . TYR A 1 237 ? 150.595 143.197 112.323 1.00 38.16 237 TYR A O 1
ATOM 1921 N N . GLU A 1 238 ? 151.335 144.164 114.197 1.00 36.72 238 GLU A N 1
ATOM 1922 C CA . GLU A 1 238 ? 149.994 144.158 114.769 1.00 35.75 238 GLU A CA 1
ATOM 1923 C C . GLU A 1 238 ? 149.052 145.071 114.008 1.00 36.67 238 GLU A C 1
ATOM 1924 O O . GLU A 1 238 ? 147.856 144.783 113.918 1.00 38.90 238 GLU A O 1
ATOM 1930 N N . CYS A 1 239 ? 149.546 146.166 113.454 1.00 34.07 239 CYS A N 1
ATOM 1931 C CA . CYS A 1 239 ? 148.656 146.997 112.665 1.00 30.76 239 CYS A CA 1
ATOM 1932 C C . CYS A 1 239 ? 148.129 146.226 111.468 1.00 32.93 239 CYS A C 1
ATOM 1933 O O . CYS A 1 239 ? 146.918 146.224 111.204 1.00 38.94 239 CYS A O 1
ATOM 1936 N N . PHE A 1 240 ? 148.994 145.476 110.800 1.00 29.46 240 PHE A N 1
ATOM 1937 C CA . PHE A 1 240 ? 148.527 144.666 109.688 1.00 26.41 240 PHE A CA 1
ATOM 1938 C C . PHE A 1 240 ? 147.532 143.587 110.120 1.00 32.20 240 PHE A C 1
ATOM 1939 O O . PHE A 1 240 ? 146.485 143.398 109.482 1.00 35.58 240 PHE A O 1
ATOM 1947 N N . ILE A 1 241 ? 147.798 142.899 111.222 1.00 32.99 241 ILE A N 1
ATOM 1948 C CA . ILE A 1 241 ? 146.837 141.897 111.673 1.00 27.15 241 ILE A CA 1
ATOM 1949 C C . ILE A 1 241 ? 145.503 142.536 112.005 1.00 31.29 241 ILE A C 1
ATOM 1950 O O . ILE A 1 241 ? 144.445 141.950 111.760 1.00 37.36 241 ILE A O 1
ATOM 1955 N N . MET A 1 242 ? 145.519 143.735 112.567 1.00 29.88 242 MET A N 1
ATOM 1956 C CA . MET A 1 242 ? 144.267 144.403 112.884 1.00 28.62 242 MET A CA 1
ATOM 1957 C C . MET A 1 242 ? 143.477 144.725 111.626 1.00 28.43 242 MET A C 1
ATOM 1958 O O . MET A 1 242 ? 142.241 144.609 111.606 1.00 33.15 242 MET A O 1
ATOM 1963 N N . ILE A 1 243 ? 144.161 145.123 110.562 1.00 28.05 243 ILE A N 1
ATOM 1964 C CA . ILE A 1 243 ? 143.454 145.338 109.294 1.00 24.30 243 ILE A CA 1
ATOM 1965 C C . ILE A 1 243 ? 142.789 144.058 108.824 1.00 27.30 243 ILE A C 1
ATOM 1966 O O . ILE A 1 243 ? 141.637 144.063 108.373 1.00 30.11 243 ILE A O 1
ATOM 1971 N N . LYS A 1 244 ? 143.514 142.935 108.907 1.00 32.59 244 LYS A N 1
ATOM 1972 C CA . LYS A 1 244 ? 142.940 141.654 108.477 1.00 25.48 244 LYS A CA 1
ATOM 1973 C C . LYS A 1 244 ? 141.705 141.323 109.289 1.00 24.96 244 LYS A C 1
ATOM 1974 O O . LYS A 1 244 ? 140.680 140.904 108.737 1.00 35.16 244 LYS A O 1
ATOM 1980 N N . ASP A 1 245 ? 141.760 141.553 110.591 1.00 27.86 245 ASP A N 1
ATOM 1981 C CA . ASP A 1 245 ? 140.604 141.296 111.446 1.00 25.64 245 ASP A CA 1
ATOM 1982 C C . ASP A 1 245 ? 139.420 142.142 111.046 1.00 29.51 245 ASP A C 1
ATOM 1983 O O . ASP A 1 245 ? 138.280 141.671 111.070 1.00 36.42 245 ASP A O 1
ATOM 1988 N N . VAL A 1 246 ? 139.658 143.411 110.702 1.00 32.92 246 VAL A N 1
ATOM 1989 C CA . VAL A 1 246 ? 138.562 144.307 110.307 1.00 24.72 246 VAL A CA 1
ATOM 1990 C C . VAL A 1 246 ? 137.882 143.796 109.034 1.00 23.78 246 VAL A C 1
ATOM 1991 O O . VAL A 1 246 ? 136.653 143.723 108.969 1.00 29.75 246 VAL A O 1
ATOM 1995 N N . PHE A 1 247 ? 138.651 143.407 108.008 1.00 26.14 247 PHE A N 1
ATOM 1996 C CA . PHE A 1 247 ? 138.000 142.825 106.816 1.00 19.84 247 PHE A CA 1
ATOM 1997 C C . PHE A 1 247 ? 137.209 141.580 107.126 1.00 25.81 247 PHE A C 1
ATOM 1998 O O . PHE A 1 247 ? 136.095 141.416 106.622 1.00 29.64 247 PHE A O 1
ATOM 2006 N N . ILE A 1 248 ? 137.743 140.668 107.920 1.00 28.04 248 ILE A N 1
ATOM 2007 C CA . ILE A 1 248 ? 136.942 139.473 108.171 1.00 22.32 248 ILE A CA 1
ATOM 2008 C C . ILE A 1 248 ? 135.656 139.828 108.918 1.00 24.99 248 ILE A C 1
ATOM 2009 O O . ILE A 1 248 ? 134.572 139.318 108.596 1.00 29.13 248 ILE A O 1
ATOM 2014 N N . GLU A 1 249 ? 135.736 140.682 109.941 1.00 26.51 249 GLU A N 1
ATOM 2015 C CA . GLU A 1 249 ? 134.517 141.026 110.669 1.00 20.78 249 GLU A CA 1
ATOM 2016 C C . GLU A 1 249 ? 133.493 141.694 109.774 1.00 20.43 249 GLU A C 1
ATOM 2017 O O . GLU A 1 249 ? 132.299 141.381 109.838 1.00 23.14 249 GLU A O 1
ATOM 2023 N N . ARG A 1 250 ? 133.926 142.630 108.945 1.00 21.91 250 ARG A N 1
ATOM 2024 C CA . ARG A 1 250 ? 132.965 143.328 108.107 1.00 15.71 250 ARG A CA 1
ATOM 2025 C C . ARG A 1 250 ? 132.363 142.381 107.089 1.00 21.30 250 ARG A C 1
ATOM 2026 O O . ARG A 1 250 ? 131.155 142.436 106.834 1.00 25.32 250 ARG A O 1
ATOM 2034 N N . TYR A 1 251 ? 133.152 141.463 106.525 1.00 21.78 251 TYR A N 1
ATOM 2035 C CA . TYR A 1 251 ? 132.572 140.492 105.592 1.00 18.04 251 TYR A CA 1
ATOM 2036 C C . TYR A 1 251 ? 131.509 139.599 106.250 1.00 19.20 251 TYR A C 1
ATOM 2037 O O . TYR A 1 251 ? 130.380 139.489 105.760 1.00 23.87 251 TYR A O 1
ATOM 2046 N N . ASN A 1 252 ? 131.814 139.026 107.414 1.00 23.77 252 ASN A N 1
ATOM 2047 C CA . ASN A 1 252 ? 130.840 138.162 108.061 1.00 11.79 252 ASN A CA 1
ATOM 2048 C C . ASN A 1 252 ? 129.576 138.942 108.364 1.00 18.93 252 ASN A C 1
ATOM 2049 O O . ASN A 1 252 ? 128.468 138.448 108.127 1.00 26.46 252 ASN A O 1
ATOM 2054 N N . THR A 1 253 ? 129.702 140.170 108.906 1.00 21.86 253 THR A N 1
ATOM 2055 C CA . THR A 1 253 ? 128.517 140.961 109.280 1.00 17.73 253 THR A CA 1
ATOM 2056 C C . THR A 1 253 ? 127.648 141.303 108.088 1.00 16.82 253 THR A C 1
ATOM 2057 O O . THR A 1 253 ? 126.427 141.115 108.118 1.00 24.11 253 THR A O 1
ATOM 2061 N N . TRP A 1 254 ? 128.245 141.776 107.015 1.00 18.00 254 TRP A N 1
ATOM 2062 C CA . TRP A 1 254 ? 127.439 142.104 105.846 1.00 18.92 254 TRP A CA 1
ATOM 2063 C C . TRP A 1 254 ? 126.741 140.871 105.297 1.00 21.18 254 TRP A C 1
ATOM 2064 O O . TRP A 1 254 ? 125.567 140.929 104.939 1.00 26.41 254 TRP A O 1
ATOM 2075 N N . GLU A 1 255 ? 127.441 139.743 105.200 1.00 23.60 255 GLU A N 1
ATOM 2076 C CA . GLU A 1 255 ? 126.807 138.551 104.624 1.00 21.94 255 GLU A CA 1
ATOM 2077 C C . GLU A 1 255 ? 125.627 138.080 105.469 1.00 19.14 255 GLU A C 1
ATOM 2078 O O . GLU A 1 255 ? 124.562 137.739 104.931 1.00 26.35 255 GLU A O 1
ATOM 2084 N N . ILE A 1 256 ? 125.774 138.054 106.786 1.00 17.92 256 ILE A N 1
ATOM 2085 C CA . ILE A 1 256 ? 124.651 137.601 107.621 1.00 20.30 256 ILE A CA 1
ATOM 2086 C C . ILE A 1 256 ? 123.450 138.538 107.455 1.00 22.37 256 ILE A C 1
ATOM 2087 O O . ILE A 1 256 ? 122.310 138.086 107.300 1.00 27.17 256 ILE A O 1
ATOM 2092 N N . CYS A 1 257 ? 123.681 139.861 107.472 1.00 22.46 257 CYS A N 1
ATOM 2093 C CA . CYS A 1 257 ? 122.558 140.788 107.334 1.00 19.57 257 CYS A CA 1
ATOM 2094 C C . CYS A 1 257 ? 121.885 140.656 105.987 1.00 23.01 257 CYS A C 1
ATOM 2095 O O . CYS A 1 257 ? 120.652 140.594 105.916 1.00 32.33 257 CYS A O 1
ATOM 2098 N N . ALA A 1 258 ? 122.656 140.547 104.903 1.00 22.33 258 ALA A N 1
ATOM 2099 C CA . ALA A 1 258 ? 122.021 140.465 103.586 1.00 21.17 258 ALA A CA 1
ATOM 2100 C C . ALA A 1 258 ? 121.161 139.229 103.453 1.00 26.52 258 ALA A C 1
ATOM 2101 O O . ALA A 1 258 ? 120.014 139.307 102.977 1.00 32.75 258 ALA A O 1
ATOM 2103 N N . ARG A 1 259 ? 121.658 138.083 103.919 1.00 25.76 259 ARG A N 1
ATOM 2104 C CA . ARG A 1 259 ? 120.861 136.866 103.788 1.00 22.08 259 ARG A CA 1
ATOM 2105 C C . ARG A 1 259 ? 119.612 136.906 104.665 1.00 24.77 259 ARG A C 1
ATOM 2106 O O . ARG A 1 259 ? 118.537 136.471 104.241 1.00 33.26 259 ARG A O 1
ATOM 2114 N N . ALA A 1 260 ? 119.706 137.484 105.868 1.00 25.49 260 ALA A N 1
ATOM 2115 C CA . ALA A 1 260 ? 118.531 137.577 106.733 1.00 21.97 260 ALA A CA 1
ATOM 2116 C C . ALA A 1 260 ? 117.442 138.418 106.112 1.00 25.90 260 ALA A C 1
ATOM 2117 O O . ALA A 1 260 ? 116.260 138.088 106.223 1.00 35.54 260 ALA A O 1
ATOM 2119 N N . TRP A 1 261 ? 117.814 139.525 105.468 1.00 27.68 261 TRP A N 1
ATOM 2120 C CA . TRP A 1 261 ? 116.829 140.412 104.857 1.00 22.12 261 TRP A CA 1
ATOM 2121 C C . TRP A 1 261 ? 116.218 139.836 103.609 1.00 29.76 261 TRP A C 1
ATOM 2122 O O . TRP A 1 261 ? 115.189 140.347 103.168 1.00 38.31 261 TRP A O 1
ATOM 2133 N N . LEU A 1 262 ? 116.887 138.901 102.932 1.00 33.51 262 LEU A N 1
ATOM 2134 C CA . LEU A 1 262 ? 116.187 138.144 101.881 1.00 28.50 262 LEU A CA 1
ATOM 2135 C C . LEU A 1 262 ? 115.262 137.070 102.446 1.00 33.12 262 LEU A C 1
ATOM 2136 O O . LEU A 1 262 ? 114.261 136.711 101.821 1.00 40.26 262 LEU A O 1
ATOM 2141 N N . GLU A 1 263 ? 115.574 136.557 103.629 1.00 35.59 263 GLU A N 1
ATOM 2142 C CA . GLU A 1 263 ? 114.766 135.500 104.246 1.00 34.79 263 GLU A CA 1
ATOM 2143 C C . GLU A 1 263 ? 113.441 136.040 104.760 1.00 40.27 263 GLU A C 1
ATOM 2144 O O . GLU A 1 263 ? 112.403 135.388 104.605 1.00 43.58 263 GLU A O 1
ATOM 2150 N N . ASP A 1 264 ? 113.463 137.206 105.435 1.00 43.44 264 ASP A N 1
ATOM 2151 C CA . ASP A 1 264 ? 112.260 137.767 106.053 1.00 40.38 264 ASP A CA 1
ATOM 2152 C C . ASP A 1 264 ? 111.680 138.952 105.281 1.00 43.32 264 ASP A C 1
ATOM 2153 O O . ASP A 1 264 ? 110.497 138.932 104.930 1.00 55.45 264 ASP A O 1
ATOM 2158 N N . SER A 1 265 ? 112.453 140.002 105.028 1.00 36.50 265 SER A N 1
ATOM 2159 C CA . SER A 1 265 ? 112.066 141.099 104.131 1.00 39.83 265 SER A CA 1
ATOM 2160 C C . SER A 1 265 ? 110.982 142.027 104.664 1.00 43.62 265 SER A C 1
ATOM 2161 O O . SER A 1 265 ? 110.728 143.070 104.063 1.00 49.26 265 SER A O 1
ATOM 2164 N N . ASP A 1 266 ? 110.332 141.687 105.769 1.00 45.62 266 ASP A N 1
ATOM 2165 C CA . ASP A 1 266 ? 109.447 142.631 106.445 1.00 43.93 266 ASP A CA 1
ATOM 2166 C C . ASP A 1 266 ? 110.083 143.115 107.736 1.00 48.29 266 ASP A C 1
ATOM 2167 O O . ASP A 1 266 ? 110.269 144.320 107.918 1.00 55.13 266 ASP A O 1
ATOM 2172 N N . GLY A 1 267 ? 110.370 142.197 108.658 1.00 42.78 267 GLY A N 1
ATOM 2173 C CA . GLY A 1 267 ? 111.185 142.517 109.802 1.00 37.07 267 GLY A CA 1
ATOM 2174 C C . GLY A 1 267 ? 112.194 141.427 110.058 1.00 38.62 267 GLY A C 1
ATOM 2175 O O . GLY A 1 267 ? 111.796 140.307 110.389 1.00 41.27 267 GLY A O 1
ATOM 2176 N N . ALA A 1 268 ? 113.483 141.722 109.918 1.00 31.92 268 ALA A N 1
ATOM 2177 C CA . ALA A 1 268 ? 114.566 140.813 110.261 1.00 23.68 268 ALA A CA 1
ATOM 2178 C C . ALA A 1 268 ? 115.340 141.495 111.367 1.00 27.11 268 ALA A C 1
ATOM 2179 O O . ALA A 1 268 ? 115.545 142.705 111.312 1.00 33.92 268 ALA A O 1
ATOM 2181 N N . ASP A 1 269 ? 115.758 140.756 112.385 1.00 27.55 269 ASP A N 1
ATOM 2182 C CA . ASP A 1 269 ? 116.408 141.352 113.554 1.00 21.20 269 ASP A CA 1
ATOM 2183 C C . ASP A 1 269 ? 117.882 141.694 113.317 1.00 22.85 269 ASP A C 1
ATOM 2184 O O . ASP A 1 269 ? 118.772 141.241 114.033 1.00 28.05 269 ASP A O 1
ATOM 2189 N N . TYR A 1 270 ? 118.143 142.474 112.274 1.00 19.77 270 TYR A N 1
ATOM 2190 C CA . TYR A 1 270 ? 119.507 142.855 111.897 1.00 22.95 270 TYR A CA 1
ATOM 2191 C C . TYR A 1 270 ? 119.404 144.229 111.259 1.00 26.05 270 TYR A C 1
ATOM 2192 O O . TYR A 1 270 ? 118.513 144.421 110.418 1.00 29.52 270 TYR A O 1
ATOM 2201 N N . PRO A 1 271 ? 120.359 145.130 111.460 1.00 22.69 271 PRO A N 1
ATOM 2202 C CA . PRO A 1 271 ? 120.245 146.442 110.824 1.00 24.32 271 PRO A CA 1
ATOM 2203 C C . PRO A 1 271 ? 120.228 146.288 109.307 1.00 32.58 271 PRO A C 1
ATOM 2204 O O . PRO A 1 271 ? 120.828 145.347 108.766 1.00 34.31 271 PRO A O 1
ATOM 2208 N N . PRO A 1 272 ? 119.511 147.159 108.605 1.00 29.12 272 PRO A N 1
ATOM 2209 C CA . PRO A 1 272 ? 119.481 147.075 107.135 1.00 29.44 272 PRO A CA 1
ATOM 2210 C C . PRO A 1 272 ? 120.826 147.435 106.532 1.00 33.22 272 PRO A C 1
ATOM 2211 O O . PRO A 1 272 ? 121.718 147.925 107.224 1.00 37.38 272 PRO A O 1
ATOM 2215 N N . LEU A 1 273 ? 120.987 147.187 105.219 1.00 35.25 273 LEU A N 1
ATOM 2216 C CA . LEU A 1 273 ? 122.308 147.401 104.606 1.00 32.32 273 LEU A CA 1
ATOM 2217 C C . LEU A 1 273 ? 122.627 148.873 104.381 1.00 36.68 273 LEU A C 1
ATOM 2218 O O . LEU A 1 273 ? 123.813 149.224 104.295 1.00 40.61 273 LEU A O 1
ATOM 2223 N N . ASP A 1 274 ? 121.611 149.732 104.261 1.00 40.25 274 ASP A N 1
ATOM 2224 C CA . ASP A 1 274 ? 121.847 151.176 104.156 1.00 39.39 274 ASP A CA 1
ATOM 2225 C C . ASP A 1 274 ? 122.576 151.699 105.381 1.00 42.03 274 ASP A C 1
ATOM 2226 O O . ASP A 1 274 ? 123.584 152.418 105.273 1.00 48.45 274 ASP A O 1
ATOM 2231 N N . VAL A 1 275 ? 122.091 151.324 106.560 1.00 33.92 275 VAL A N 1
ATOM 2232 C CA . VAL A 1 275 ? 122.723 151.791 107.776 1.00 33.57 275 VAL A CA 1
ATOM 2233 C C . VAL A 1 275 ? 124.159 151.290 107.874 1.00 38.61 275 VAL A C 1
ATOM 2234 O O . VAL A 1 275 ? 125.060 152.058 108.236 1.00 44.93 275 VAL A O 1
ATOM 2238 N N . LEU A 1 276 ? 124.413 150.013 107.557 1.00 37.25 276 LEU A N 1
ATOM 2239 C CA . LEU A 1 276 ? 125.796 149.515 107.597 1.00 33.70 276 LEU A CA 1
ATOM 2240 C C . LEU A 1 276 ? 126.709 150.268 106.639 1.00 33.24 276 LEU A C 1
ATOM 2241 O O . LEU A 1 276 ? 127.825 150.649 107.008 1.00 38.18 276 LEU A O 1
ATOM 2246 N N . GLY A 1 277 ? 126.297 150.442 105.387 1.00 33.79 277 GLY A N 1
ATOM 2247 C CA . GLY A 1 277 ? 127.191 151.132 104.473 1.00 35.97 277 GLY A CA 1
ATOM 2248 C C . GLY A 1 277 ? 127.540 152.512 104.984 1.00 40.25 277 GLY A C 1
ATOM 2249 O O . GLY A 1 277 ? 128.716 152.914 104.987 1.00 42.02 277 GLY A O 1
ATOM 2250 N N . GLU A 1 278 ? 126.525 153.253 105.442 1.00 41.97 278 GLU A N 1
ATOM 2251 C CA . GLU A 1 278 ? 126.777 154.599 105.940 1.00 36.20 278 GLU A CA 1
ATOM 2252 C C . GLU A 1 278 ? 127.686 154.604 107.166 1.00 36.14 278 GLU A C 1
ATOM 2253 O O . GLU A 1 278 ? 128.657 155.369 107.219 1.00 42.1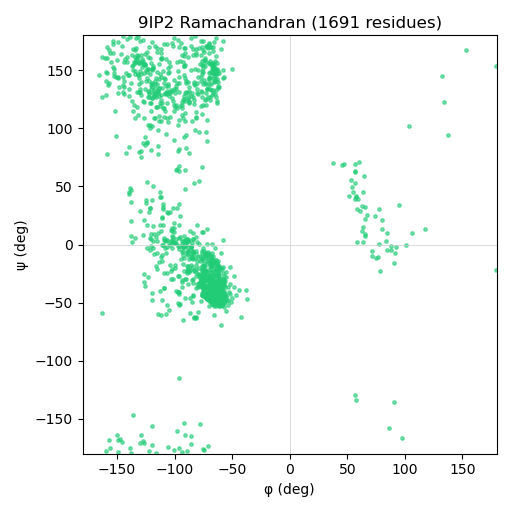3 278 GLU A O 1
ATOM 2259 N N . LEU A 1 279 ? 127.399 153.771 108.167 1.00 30.46 279 LEU A N 1
ATOM 2260 C CA . LEU A 1 279 ? 128.250 153.825 109.348 1.00 26.18 279 LEU A CA 1
ATOM 2261 C C . LEU A 1 279 ? 129.668 153.428 109.032 1.00 32.49 279 LEU A C 1
ATOM 2262 O O . LEU A 1 279 ? 130.614 154.036 109.544 1.00 38.76 279 LEU A O 1
ATOM 2267 N N . TYR A 1 280 ? 129.856 152.398 108.222 1.00 31.32 280 TYR A N 1
ATOM 2268 C CA . TYR A 1 280 ? 131.215 151.990 107.920 1.00 25.47 280 TYR A CA 1
ATOM 2269 C C . TYR A 1 280 ? 131.983 153.125 107.250 1.00 31.63 280 TYR A C 1
ATOM 2270 O O . TYR A 1 280 ? 133.074 153.504 107.711 1.00 40.75 280 TYR A O 1
ATOM 2279 N N . ASN A 1 281 ? 131.411 153.753 106.224 1.00 32.62 281 ASN A N 1
ATOM 2280 C CA . ASN A 1 281 ? 132.171 154.816 105.559 1.00 36.34 281 ASN A CA 1
ATOM 2281 C C . ASN A 1 281 ? 132.439 155.998 106.486 1.00 37.90 281 ASN A C 1
ATOM 2282 O O . ASN A 1 281 ? 133.552 156.547 106.512 1.00 45.01 281 ASN A O 1
ATOM 2287 N N . GLN A 1 282 ? 131.439 156.429 107.240 1.00 35.11 282 GLN A N 1
ATOM 2288 C CA . GLN A 1 282 ? 131.648 157.610 108.061 1.00 31.64 282 GLN A CA 1
ATOM 2289 C C . GLN A 1 282 ? 132.628 157.371 109.204 1.00 33.86 282 GLN A C 1
ATOM 2290 O O . GLN A 1 282 ? 133.446 158.248 109.514 1.00 41.32 282 GLN A O 1
ATOM 2296 N N . GLY A 1 283 ? 132.633 156.195 109.807 1.00 31.16 283 GLY A N 1
ATOM 2297 C CA . GLY A 1 283 ? 133.640 155.948 110.826 1.00 27.29 283 GLY A CA 1
ATOM 2298 C C . GLY A 1 283 ? 135.047 155.946 110.252 1.00 31.65 283 GLY A C 1
ATOM 2299 O O . GLY A 1 283 ? 135.983 156.476 110.866 1.00 36.56 283 GLY A O 1
ATOM 2300 N N . ASP A 1 284 ? 135.224 155.370 109.062 1.00 34.42 284 ASP A N 1
ATOM 2301 C CA . ASP A 1 284 ? 136.548 155.419 108.440 1.00 32.52 284 ASP A CA 1
ATOM 2302 C C . ASP A 1 284 ? 137.017 156.860 108.257 1.00 36.63 284 ASP A C 1
ATOM 2303 O O . ASP A 1 284 ? 138.169 157.198 108.567 1.00 39.86 284 ASP A O 1
ATOM 2308 N N . GLN A 1 285 ? 136.134 157.737 107.756 1.00 39.75 285 GLN A N 1
ATOM 2309 C CA . GLN A 1 285 ? 136.527 159.140 107.558 1.00 35.73 285 GLN A CA 1
ATOM 2310 C C . GLN A 1 285 ? 136.850 159.849 108.871 1.00 35.91 285 GLN A C 1
ATOM 2311 O O . GLN A 1 285 ? 137.788 160.659 108.926 1.00 39.08 285 GLN A O 1
ATOM 2317 N N . ILE A 1 286 ? 136.078 159.582 109.930 1.00 35.74 286 ILE A N 1
ATOM 2318 C CA . ILE A 1 286 ? 136.352 160.203 111.232 1.00 31.40 286 ILE A CA 1
ATOM 2319 C C . ILE A 1 286 ? 137.749 159.843 111.733 1.00 30.25 286 ILE A C 1
ATOM 2320 O O . ILE A 1 286 ? 138.501 160.701 112.220 1.00 36.48 286 ILE A O 1
ATOM 2325 N N . ILE A 1 287 ? 138.100 158.571 111.605 1.00 33.54 287 ILE A N 1
ATOM 2326 C CA . ILE A 1 287 ? 139.415 158.085 112.007 1.00 31.14 287 ILE A CA 1
ATOM 2327 C C . ILE A 1 287 ? 140.532 158.704 111.175 1.00 30.46 287 ILE A C 1
ATOM 2328 O O . ILE A 1 287 ? 141.621 158.946 111.671 1.00 36.21 287 ILE A O 1
ATOM 2333 N N . ALA A 1 288 ? 140.325 158.842 109.874 1.00 32.76 288 ALA A N 1
ATOM 2334 C CA . ALA A 1 288 ? 141.377 159.422 109.056 1.00 30.11 288 ALA A CA 1
ATOM 2335 C C . ALA A 1 288 ? 141.640 160.871 109.441 1.00 36.87 288 ALA A C 1
ATOM 2336 O O . ALA A 1 288 ? 142.784 161.296 109.558 1.00 41.14 288 ALA A O 1
ATOM 2338 N N . MET A 1 289 ? 140.565 161.631 109.617 1.00 40.05 289 MET A N 1
ATOM 2339 C CA . MET A 1 289 ? 140.654 163.038 110.001 1.00 36.76 289 MET A CA 1
ATOM 2340 C C . MET A 1 289 ? 141.150 163.371 111.410 1.00 35.49 289 MET A C 1
ATOM 2341 O O . MET A 1 289 ? 141.944 164.287 111.588 1.00 38.10 289 MET A O 1
ATOM 2346 N N . TYR A 1 290 ? 140.671 162.635 112.407 1.00 34.21 290 TYR A N 1
ATOM 2347 C CA . TYR A 1 290 ? 141.035 162.898 113.797 1.00 32.74 290 TYR A CA 1
ATOM 2348 C C . TYR A 1 290 ? 142.098 161.991 114.403 1.00 42.98 290 TYR A C 1
ATOM 2349 O O . TYR A 1 290 ? 142.420 162.137 115.579 1.00 48.82 290 TYR A O 1
ATOM 2358 N N . LEU A 1 291 ? 142.616 161.053 113.614 1.00 37.23 291 LEU A N 1
ATOM 2359 C CA . LEU A 1 291 ? 143.634 160.097 114.062 1.00 35.44 291 LEU A CA 1
ATOM 2360 C C . LEU A 1 291 ? 143.193 159.276 115.280 1.00 37.49 291 LEU A C 1
ATOM 2361 O O . LEU A 1 291 ? 142.112 158.706 115.282 1.00 43.38 291 LEU A O 1
ATOM 2366 N N . GLU A 1 292 ? 144.027 159.228 116.313 1.00 44.15 292 GLU A N 1
ATOM 2367 C CA . GLU A 1 292 ? 143.727 158.449 117.519 1.00 43.38 292 GLU A CA 1
ATOM 2368 C C . GLU A 1 292 ? 142.480 158.902 118.272 1.00 49.55 292 GLU A C 1
ATOM 2369 O O . GLU A 1 292 ? 141.754 158.084 118.828 1.00 46.17 292 GLU A O 1
ATOM 2375 N N . ASP A 1 293 ? 142.249 160.206 118.310 1.00 47.60 293 ASP A N 1
ATOM 2376 C CA . ASP A 1 293 ? 141.107 160.768 119.022 1.00 41.97 293 ASP A CA 1
ATOM 2377 C C . ASP A 1 293 ? 139.756 160.299 118.489 1.00 39.46 293 ASP A C 1
ATOM 2378 O O . ASP A 1 293 ? 138.829 160.074 119.259 1.00 41.57 293 ASP A O 1
ATOM 2383 N N . GLY A 1 294 ? 139.639 160.166 117.176 1.00 37.38 294 GLY A N 1
ATOM 2384 C CA . GLY A 1 294 ? 138.401 159.750 116.570 1.00 32.74 294 GLY A CA 1
ATOM 2385 C C . GLY A 1 294 ? 137.760 158.703 117.445 1.00 35.68 294 GLY A C 1
ATOM 2386 O O . GLY A 1 294 ? 136.536 158.691 117.630 1.00 37.61 294 GLY A O 1
ATOM 2387 N N . PHE A 1 295 ? 138.570 157.815 118.005 1.00 33.10 295 PHE A N 1
ATOM 2388 C CA . PHE A 1 295 ? 138.011 156.806 118.884 1.00 27.27 295 PHE A CA 1
ATOM 2389 C C . PHE A 1 295 ? 137.216 157.421 120.017 1.00 31.67 295 PHE A C 1
ATOM 2390 O O . PHE A 1 295 ? 136.315 156.763 120.529 1.00 36.37 295 PHE A O 1
ATOM 2398 N N . LYS A 1 296 ? 137.469 158.675 120.393 1.00 31.48 296 LYS A N 1
ATOM 2399 C CA . LYS A 1 296 ? 136.604 159.287 121.401 1.00 31.86 296 LYS A CA 1
ATOM 2400 C C . LYS A 1 296 ? 135.182 159.435 120.894 1.00 32.99 296 LYS A C 1
ATOM 2401 O O . LYS A 1 296 ? 134.233 159.295 121.671 1.00 36.97 296 LYS A O 1
ATOM 2407 N N . LEU A 1 297 ? 135.012 159.782 119.613 1.00 31.35 297 LEU A N 1
ATOM 2408 C CA . LEU A 1 297 ? 133.673 159.883 119.038 1.00 26.77 297 LEU A CA 1
ATOM 2409 C C . LEU A 1 297 ? 133.067 158.518 118.760 1.00 32.20 297 LEU A C 1
ATOM 2410 O O . LEU A 1 297 ? 131.926 158.253 119.151 1.00 36.93 297 LEU A O 1
ATOM 2415 N N . ILE A 1 298 ? 133.859 157.602 118.209 1.00 31.26 298 ILE A N 1
ATOM 2416 C CA . ILE A 1 298 ? 133.358 156.270 117.875 1.00 30.00 298 ILE A CA 1
ATOM 2417 C C . ILE A 1 298 ? 133.030 155.470 119.121 1.00 31.43 298 ILE A C 1
ATOM 2418 O O . ILE A 1 298 ? 132.193 154.567 119.078 1.00 37.74 298 ILE A O 1
ATOM 2423 N N . LYS A 1 299 ? 133.639 155.797 120.244 1.00 32.46 299 LYS A N 1
ATOM 2424 C CA . LYS A 1 299 ? 133.377 155.091 121.479 1.00 30.95 299 LYS A CA 1
ATOM 2425 C C . LYS A 1 299 ? 131.930 155.266 121.932 1.00 35.45 299 LYS A C 1
ATOM 2426 O O . LYS A 1 299 ? 131.478 154.518 122.807 1.00 38.60 299 LYS A O 1
ATOM 2432 N N . HIS A 1 300 ? 131.194 156.209 121.335 1.00 34.62 300 HIS A N 1
ATOM 2433 C CA . HIS A 1 300 ? 129.839 156.544 121.734 1.00 33.14 300 HIS A CA 1
ATOM 2434 C C . HIS A 1 300 ? 128.783 155.669 121.085 1.00 34.83 300 HIS A C 1
ATOM 2435 O O . HIS A 1 300 ? 127.591 155.890 121.305 1.00 40.63 300 HIS A O 1
ATOM 2442 N N . LEU A 1 301 ? 129.166 154.734 120.238 1.00 36.23 301 LEU A N 1
ATOM 2443 C CA . LEU A 1 301 ? 128.166 153.947 119.527 1.00 33.66 301 LEU A CA 1
ATOM 2444 C C . LEU A 1 301 ? 127.348 153.113 120.497 1.00 34.75 301 LEU A C 1
ATOM 2445 O O . LEU A 1 301 ? 126.134 152.980 120.334 1.00 40.61 301 LEU A O 1
ATOM 2450 N N . GLU A 1 302 ? 127.995 152.530 121.515 1.00 34.47 302 GLU A N 1
ATOM 2451 C CA . GLU A 1 302 ? 127.273 151.608 122.391 1.00 33.93 302 GLU A CA 1
ATOM 2452 C C . GLU A 1 302 ? 126.261 152.316 123.274 1.00 37.43 302 GLU A C 1
ATOM 2453 O O . GLU A 1 302 ? 125.091 151.876 123.315 1.00 40.03 302 GLU A O 1
ATOM 2459 N N . PRO A 1 303 ? 126.620 153.352 124.041 1.00 36.38 303 PRO A N 1
ATOM 2460 C CA . PRO A 1 303 ? 125.586 154.054 124.812 1.00 31.70 303 PRO A CA 1
ATOM 2461 C C . PRO A 1 303 ? 124.490 154.644 123.961 1.00 31.48 303 PRO A C 1
ATOM 2462 O O . PRO A 1 303 ? 123.338 154.640 124.392 1.00 34.71 303 PRO A O 1
ATOM 2466 N N . LEU A 1 304 ? 124.780 155.097 122.744 1.00 33.29 304 LEU A N 1
ATOM 2467 C CA . LEU A 1 304 ? 123.713 155.621 121.895 1.00 29.06 304 LEU A CA 1
ATOM 2468 C C . LEU A 1 304 ? 122.719 154.539 121.508 1.00 34.94 304 LEU A C 1
ATOM 2469 O O . LEU A 1 304 ? 121.504 154.793 121.463 1.00 38.54 304 LEU A O 1
ATOM 2474 N N . CYS A 1 305 ? 123.192 153.330 121.199 1.00 35.92 305 CYS A N 1
ATOM 2475 C CA . CYS A 1 305 ? 122.257 152.242 120.904 1.00 27.29 305 CYS A CA 1
ATOM 2476 C C . CYS A 1 305 ? 121.399 151.919 122.110 1.00 28.64 305 CYS A C 1
ATOM 2477 O O . CYS A 1 305 ? 120.177 151.744 121.988 1.00 34.40 305 CYS A O 1
ATOM 2480 N N . VAL A 1 306 ? 122.000 151.894 123.303 1.00 31.97 306 VAL A N 1
ATOM 2481 C CA . VAL A 1 306 ? 121.196 151.604 124.493 1.00 27.74 306 VAL A CA 1
ATOM 2482 C C . VAL A 1 306 ? 120.158 152.685 124.712 1.00 26.49 306 VAL A C 1
ATOM 2483 O O . VAL A 1 306 ? 118.987 152.400 124.993 1.00 31.26 306 VAL A O 1
ATOM 2487 N N . SER A 1 307 ? 120.546 153.937 124.515 1.00 28.10 307 SER A N 1
ATOM 2488 C CA . SER A 1 307 ? 119.608 155.021 124.732 1.00 23.21 307 SER A CA 1
ATOM 2489 C C . SER A 1 307 ? 118.490 155.026 123.726 1.00 26.10 307 SER A C 1
ATOM 2490 O O . SER A 1 307 ? 117.423 155.557 124.019 1.00 30.53 307 SER A O 1
ATOM 2493 N N . CYS A 1 308 ? 118.717 154.526 122.513 1.00 29.50 308 CYS A N 1
ATOM 2494 C CA . CYS A 1 308 ? 117.593 154.411 121.587 1.00 21.82 308 CYS A CA 1
ATOM 2495 C C . CYS A 1 308 ? 116.664 153.273 121.954 1.00 26.42 308 CYS A C 1
ATOM 2496 O O . CYS A 1 308 ? 115.450 153.404 121.806 1.00 30.44 308 CYS A O 1
ATOM 2499 N N . ILE A 1 309 ? 117.202 152.166 122.479 1.00 29.08 309 ILE A N 1
ATOM 2500 C CA . ILE A 1 309 ? 116.330 151.072 122.931 1.00 23.87 309 ILE A CA 1
ATOM 2501 C C . ILE A 1 309 ? 115.435 151.564 124.046 1.00 27.90 309 ILE A C 1
ATOM 2502 O O . ILE A 1 309 ? 114.265 151.192 124.128 1.00 33.10 309 ILE A O 1
ATOM 2507 N N . GLN A 1 310 ? 115.963 152.425 124.921 1.00 29.45 310 GLN A N 1
ATOM 2508 C CA . GLN A 1 310 ? 115.217 152.803 126.120 1.00 23.98 310 GLN A CA 1
ATOM 2509 C C . GLN A 1 310 ? 114.005 153.644 125.836 1.00 26.35 310 GLN A C 1
ATOM 2510 O O . GLN A 1 310 ? 113.221 153.830 126.758 1.00 35.06 310 GLN A O 1
ATOM 2516 N N . THR A 1 311 ? 113.798 154.132 124.613 1.00 28.00 311 THR A N 1
ATOM 2517 C CA . THR A 1 311 ? 112.730 155.095 124.338 1.00 23.46 311 THR A CA 1
ATOM 2518 C C . THR A 1 311 ? 111.504 154.376 123.824 1.00 31.22 311 THR A C 1
ATOM 2519 O O . THR A 1 311 ? 110.796 154.908 122.974 1.00 35.55 311 THR A O 1
ATOM 2523 N N . HIS A 1 312 ? 111.210 153.162 124.309 1.00 35.40 312 HIS A N 1
ATOM 2524 C CA . HIS A 1 312 ? 110.208 152.344 123.639 1.00 35.58 312 HIS A CA 1
ATOM 2525 C C . HIS A 1 312 ? 108.952 152.007 124.424 1.00 48.77 312 HIS A C 1
ATOM 2526 O O . HIS A 1 312 ? 107.935 151.676 123.799 1.00 54.80 312 HIS A O 1
ATOM 2533 N N . GLY A 1 313 ? 108.945 152.116 125.737 1.00 48.41 313 GLY A N 1
ATOM 2534 C CA . GLY A 1 313 ? 107.760 151.767 126.504 1.00 55.59 313 GLY A CA 1
ATOM 2535 C C . GLY A 1 313 ? 106.674 152.832 126.471 1.00 52.22 313 GLY A C 1
ATOM 2536 O O . GLY A 1 313 ? 106.520 153.582 125.495 1.00 50.53 313 GLY A O 1
ATOM 2537 N N . ILE A 1 314 ? 105.843 152.828 127.515 1.00 51.83 314 ILE A N 1
ATOM 2538 C CA . ILE A 1 314 ? 104.819 153.851 127.704 1.00 52.39 314 ILE A CA 1
ATOM 2539 C C . ILE A 1 314 ? 105.481 155.198 127.974 1.00 55.60 314 ILE A C 1
ATOM 2540 O O . ILE A 1 314 ? 106.411 155.280 128.783 1.00 57.79 314 ILE A O 1
ATOM 2545 N N . PHE A 1 315 ? 105.036 156.263 127.295 1.00 49.46 315 PHE A N 1
ATOM 2546 C CA . PHE A 1 315 ? 105.784 157.520 127.379 1.00 42.47 315 PHE A CA 1
ATOM 2547 C C . PHE A 1 315 ? 105.808 158.102 128.786 1.00 45.85 315 PHE A C 1
ATOM 2548 O O . PHE A 1 315 ? 104.767 158.258 129.433 1.00 51.58 315 PHE A O 1
ATOM 2556 N N . THR A 1 316 ? 107.002 158.504 129.214 1.00 44.57 316 THR A N 1
ATOM 2557 C CA . THR A 1 316 ? 107.313 159.255 130.421 1.00 41.36 316 THR A CA 1
ATOM 2558 C C . THR A 1 316 ? 108.521 160.092 130.054 1.00 40.74 316 THR A C 1
ATOM 2559 O O . THR A 1 316 ? 109.487 159.549 129.494 1.00 42.08 316 THR A O 1
ATOM 2563 N N . PRO A 1 317 ? 108.545 161.367 130.412 1.00 38.57 317 PRO A N 1
ATOM 2564 C CA . PRO A 1 317 ? 109.653 162.217 129.956 1.00 35.71 317 PRO A CA 1
ATOM 2565 C C . PRO A 1 317 ? 111.010 161.648 130.295 1.00 34.61 317 PRO A C 1
ATOM 2566 O O . PRO A 1 317 ? 111.950 161.759 129.502 1.00 36.49 317 PRO A O 1
ATOM 2570 N N . ARG A 1 318 ? 111.131 161.017 131.453 1.00 35.76 318 ARG A N 1
ATOM 2571 C CA . ARG A 1 318 ? 112.415 160.473 131.847 1.00 28.65 318 ARG A CA 1
ATOM 2572 C C . ARG A 1 318 ? 112.945 159.498 130.817 1.00 30.10 318 ARG A C 1
ATOM 2573 O O . ARG A 1 318 ? 114.166 159.366 130.672 1.00 38.15 318 ARG A O 1
ATOM 2581 N N . LYS A 1 319 ? 112.070 158.844 130.048 1.00 33.26 319 LYS A N 1
ATOM 2582 C CA . LYS A 1 319 ? 112.572 157.861 129.078 1.00 34.04 319 LYS A CA 1
ATOM 2583 C C . LYS A 1 319 ? 113.454 158.468 128.001 1.00 35.05 319 LYS A C 1
ATOM 2584 O O . LYS A 1 319 ? 114.181 157.726 127.336 1.00 34.53 319 LYS A O 1
ATOM 2590 N N . TYR A 1 320 ? 113.439 159.784 127.810 1.00 35.78 320 TYR A N 1
ATOM 2591 C CA . TYR A 1 320 ? 114.319 160.395 126.803 1.00 27.20 320 TYR A CA 1
ATOM 2592 C C . TYR A 1 320 ? 115.573 161.083 127.365 1.00 29.83 320 TYR A C 1
ATOM 2593 O O . TYR A 1 320 ? 116.433 161.563 126.609 1.00 31.15 320 TYR A O 1
ATOM 2602 N N . TRP A 1 321 ? 115.690 161.112 128.687 1.00 29.78 321 TRP A N 1
ATOM 2603 C CA . TRP A 1 321 ? 116.821 161.777 129.327 1.00 28.00 321 TRP A CA 1
ATOM 2604 C C . TRP A 1 321 ? 118.190 161.181 129.033 1.00 28.83 321 TRP A C 1
ATOM 2605 O O . TRP A 1 321 ? 119.139 161.918 128.808 1.00 37.40 321 TRP A O 1
ATOM 2616 N N . PHE A 1 322 ? 118.307 159.860 129.027 1.00 29.28 322 PHE A N 1
ATOM 2617 C CA . PHE A 1 322 ? 119.605 159.259 128.753 1.00 26.98 322 PHE A CA 1
ATOM 2618 C C . PHE A 1 322 ? 120.062 159.605 127.347 1.00 30.98 322 PHE A C 1
ATOM 2619 O O . PHE A 1 322 ? 121.224 159.939 127.130 1.00 35.92 322 PHE A O 1
ATOM 2627 N N . GLN A 1 323 ? 119.140 159.551 126.392 1.00 32.21 323 GLN A N 1
ATOM 2628 C CA . GLN A 1 323 ? 119.476 159.888 125.020 1.00 28.94 323 GLN A CA 1
ATOM 2629 C C . GLN A 1 323 ? 119.895 161.344 124.937 1.00 32.14 323 GLN A C 1
ATOM 2630 O O . GLN A 1 323 ? 120.874 161.670 124.272 1.00 34.15 323 GLN A O 1
ATOM 2636 N N . SER A 1 324 ? 119.185 162.222 125.641 1.00 29.25 324 SER A N 1
ATOM 2637 C CA . SER A 1 324 ? 119.566 163.627 125.605 1.00 24.67 324 SER A CA 1
ATOM 2638 C C . SER A 1 324 ? 120.973 163.814 126.166 1.00 31.73 324 SER A C 1
ATOM 2639 O O . SER A 1 324 ? 121.789 164.521 125.582 1.00 36.39 324 SER A O 1
ATOM 2642 N N . GLN A 1 325 ? 121.281 163.136 127.266 1.00 33.12 325 GLN A N 1
ATOM 2643 C CA . GLN A 1 325 ? 122.598 163.258 127.879 1.00 33.50 325 GLN A CA 1
ATOM 2644 C C . GLN A 1 325 ? 123.701 162.793 126.940 1.00 34.66 325 GLN A C 1
ATOM 2645 O O . GLN A 1 325 ? 124.751 163.416 126.860 1.00 39.43 325 GLN A O 1
ATOM 2651 N N . MET A 1 326 ? 123.470 161.682 126.249 1.00 33.79 326 MET A N 1
ATOM 2652 C CA . MET A 1 326 ? 124.453 161.148 125.315 1.00 33.55 326 MET A CA 1
ATOM 2653 C C . MET A 1 326 ? 124.717 162.068 124.128 1.00 31.83 326 MET A C 1
ATOM 2654 O O . MET A 1 326 ? 125.855 162.229 123.707 1.00 36.41 326 MET A O 1
ATOM 2659 N N . ILE A 1 327 ? 123.662 162.656 123.578 1.00 30.21 327 ILE A N 1
ATOM 2660 C CA . ILE A 1 327 ? 123.813 163.561 122.446 1.00 28.83 327 ILE A CA 1
ATOM 2661 C C . ILE A 1 327 ? 124.617 164.793 122.833 1.00 30.60 327 ILE A C 1
ATOM 2662 O O . ILE A 1 327 ? 125.472 165.248 122.081 1.00 37.95 327 ILE A O 1
ATOM 2667 N N . LYS A 1 328 ? 124.325 165.342 124.006 1.00 31.69 328 LYS A N 1
ATOM 2668 C CA . LYS A 1 328 ? 125.035 166.513 124.504 1.00 30.87 328 LYS A CA 1
ATOM 2669 C C . LYS A 1 328 ? 126.504 166.189 124.731 1.00 34.46 328 LYS A C 1
ATOM 2670 O O . LYS A 1 328 ? 127.382 166.992 124.437 1.00 38.63 328 LYS A O 1
ATOM 2676 N N . SER A 1 329 ? 126.756 165.004 125.270 1.00 35.76 329 SER A N 1
ATOM 2677 C CA . SER A 1 329 ? 128.106 164.535 125.536 1.00 33.20 329 SER A CA 1
ATOM 2678 C C . SER A 1 329 ? 128.907 164.386 124.251 1.00 35.87 329 SER A C 1
ATOM 2679 O O . SER A 1 329 ? 130.092 164.696 124.211 1.00 43.32 329 SER A O 1
ATOM 2682 N N . TYR A 1 330 ? 128.253 163.889 123.208 1.00 36.10 330 TYR A N 1
ATOM 2683 C CA . TYR A 1 330 ? 128.894 163.678 121.918 1.00 32.90 330 TYR A CA 1
ATOM 2684 C C . TYR A 1 330 ? 129.386 164.960 121.263 1.00 35.10 330 TYR A C 1
ATOM 2685 O O . TYR A 1 330 ? 130.470 164.985 120.695 1.00 41.75 330 TYR A O 1
ATOM 2694 N N . TYR A 1 331 ? 128.599 166.027 121.336 1.00 33.26 331 TYR A N 1
ATOM 2695 C CA . TYR A 1 331 ? 129.011 167.277 120.717 1.00 29.47 331 TYR A CA 1
ATOM 2696 C C . TYR A 1 331 ? 130.076 167.978 121.531 1.00 39.25 331 TYR A C 1
ATOM 2697 O O . TYR A 1 331 ? 130.954 168.623 120.950 1.00 47.43 331 TYR A O 1
ATOM 2706 N N . ASP A 1 332 ? 130.071 167.817 122.860 1.00 41.72 332 ASP A N 1
ATOM 2707 C CA . ASP A 1 332 ? 131.140 168.405 123.671 1.00 40.29 332 ASP A CA 1
ATOM 2708 C C . ASP A 1 332 ? 132.500 167.900 123.213 1.00 43.13 332 ASP A C 1
ATOM 2709 O O . ASP A 1 332 ? 133.411 168.694 122.952 1.00 49.16 332 ASP A O 1
ATOM 2714 N N . GLU A 1 333 ? 132.638 166.572 123.061 1.00 41.78 333 GLU A N 1
ATOM 2715 C CA . GLU A 1 333 ? 133.881 166.015 122.538 1.00 41.78 333 GLU A CA 1
ATOM 2716 C C . GLU A 1 333 ? 134.231 166.678 121.224 1.00 42.08 333 GLU A C 1
ATOM 2717 O O . GLU A 1 333 ? 135.358 167.147 121.036 1.00 50.10 333 GLU A O 1
ATOM 2723 N N . LEU A 1 334 ? 133.254 166.774 120.319 1.00 38.23 334 LEU A N 1
ATOM 2724 C CA . LEU A 1 334 ? 133.531 167.367 119.021 1.00 33.96 334 LEU A CA 1
ATOM 2725 C C . LEU A 1 334 ? 134.045 168.784 119.178 1.00 43.20 334 LEU A C 1
ATOM 2726 O O . LEU A 1 334 ? 135.067 169.144 118.578 1.00 50.56 334 LEU A O 1
ATOM 2731 N N . HIS A 1 335 ? 133.418 169.581 120.049 1.00 43.77 335 HIS A N 1
ATOM 2732 C CA . HIS A 1 335 ? 133.860 170.964 120.184 1.00 43.20 335 HIS A CA 1
ATOM 2733 C C . HIS A 1 335 ? 135.312 171.051 120.644 1.00 49.70 335 HIS A C 1
ATOM 2734 O O . HIS A 1 335 ? 136.034 171.953 120.219 1.00 55.02 335 HIS A O 1
ATOM 2741 N N . ASP A 1 336 ? 135.781 170.105 121.469 1.00 51.39 336 ASP A N 1
ATOM 2742 C CA . ASP A 1 336 ? 137.192 170.125 121.864 1.00 46.17 336 ASP A CA 1
ATOM 2743 C C . ASP A 1 336 ? 138.077 169.781 120.686 1.00 48.14 336 ASP A C 1
ATOM 2744 O O . ASP A 1 336 ? 139.044 170.496 120.401 1.00 57.51 336 ASP A O 1
ATOM 2749 N N . LEU A 1 337 ? 137.750 168.703 119.965 1.00 44.94 337 LEU A N 1
ATOM 2750 C CA . LEU A 1 337 ? 138.656 168.243 118.921 1.00 40.58 337 LEU A CA 1
ATOM 2751 C C . LEU A 1 337 ? 138.803 169.327 117.865 1.00 42.68 337 LEU A C 1
ATOM 2752 O O . LEU A 1 337 ? 139.919 169.653 117.453 1.00 51.51 337 LEU A O 1
ATOM 2757 N N . ASN A 1 338 ? 137.695 169.965 117.489 1.00 42.59 338 ASN A N 1
ATOM 2758 C CA . ASN A 1 338 ? 137.749 171.011 116.480 1.00 43.50 338 ASN A CA 1
ATOM 2759 C C . ASN A 1 338 ? 138.599 172.209 116.893 1.00 51.22 338 ASN A C 1
ATOM 2760 O O . ASN A 1 338 ? 139.084 172.917 116.010 1.00 58.73 338 ASN A O 1
ATOM 2765 N N . LEU A 1 339 ? 138.803 172.475 118.194 1.00 50.54 339 LEU A N 1
ATOM 2766 C CA . LEU A 1 339 ? 139.732 173.552 118.549 1.00 50.68 339 LEU A CA 1
ATOM 2767 C C . LEU A 1 339 ? 141.151 173.100 118.710 1.00 53.03 339 LEU A C 1
ATOM 2768 O O . LEU A 1 339 ? 142.069 173.913 118.550 1.00 61.64 339 LEU A O 1
ATOM 2773 N N . LYS A 1 340 ? 141.366 171.838 118.977 1.00 53.56 340 LYS A N 1
ATOM 2774 C CA . LYS A 1 340 ? 142.729 171.370 119.106 1.00 54.46 340 LYS A CA 1
ATOM 2775 C C . LYS A 1 340 ? 143.414 171.228 117.742 1.00 54.71 340 LYS A C 1
ATOM 2776 O O . LYS A 1 340 ? 144.641 171.322 117.662 1.00 58.78 340 LYS A O 1
ATOM 2782 N N . LEU A 1 341 ? 142.658 170.973 116.679 1.00 54.12 341 LEU A N 1
ATOM 2783 C CA . LEU A 1 341 ? 143.192 170.871 115.318 1.00 52.09 341 LEU A CA 1
ATOM 2784 C C . LEU A 1 341 ? 142.793 172.039 114.427 1.00 56.54 341 LEU A C 1
ATOM 2785 O O . LEU A 1 341 ? 143.101 172.017 113.233 1.00 58.99 341 LEU A O 1
ATOM 2790 N N . GLN A 1 342 ? 142.092 173.038 114.960 1.00 59.70 342 GLN A N 1
ATOM 2791 C CA . GLN A 1 342 ? 141.688 174.210 114.183 1.00 63.04 342 GLN A CA 1
ATOM 2792 C C . GLN A 1 342 ? 140.926 173.831 112.910 1.00 66.89 342 GLN A C 1
ATOM 2793 O O . GLN A 1 342 ? 141.277 174.243 111.802 1.00 68.70 342 GLN A O 1
ATOM 2799 N N . ILE A 1 343 ? 139.922 172.967 113.067 1.00 65.48 343 ILE A N 1
ATOM 2800 C CA . ILE A 1 343 ? 139.126 172.470 111.947 1.00 65.65 343 ILE A CA 1
ATOM 2801 C C . ILE A 1 343 ? 137.935 173.402 111.733 1.00 77.78 343 ILE A C 1
ATOM 2802 O O . ILE A 1 343 ? 137.237 173.771 112.689 1.00 73.78 343 ILE A O 1
ATOM 2807 N N . SER A 1 344 ? 137.725 173.815 110.480 1.00 88.90 344 SER A N 1
ATOM 2808 C CA . SER A 1 344 ? 136.559 174.603 110.090 1.00 96.69 344 SER A CA 1
ATOM 2809 C C . SER A 1 344 ? 135.299 173.753 110.210 1.00 100.06 344 SER A C 1
ATOM 2810 O O . SER A 1 344 ? 135.344 172.518 110.142 1.00 95.24 344 SER A O 1
ATOM 2813 N N . ASP A 1 345 ? 134.159 174.420 110.386 1.00 101.34 345 ASP A N 1
ATOM 2814 C CA . ASP A 1 345 ? 132.924 173.673 110.589 1.00 102.63 345 ASP A CA 1
ATOM 2815 C C . ASP A 1 345 ? 132.588 172.850 109.342 1.00 97.85 345 ASP A C 1
ATOM 2816 O O . ASP A 1 345 ? 132.105 171.716 109.447 1.00 93.02 345 ASP A O 1
ATOM 2821 N N . ASN A 1 346 ? 132.846 173.403 108.149 1.00 100.10 346 ASN A N 1
ATOM 2822 C CA . ASN A 1 346 ? 132.537 172.705 106.900 1.00 104.50 346 ASN A CA 1
ATOM 2823 C C . ASN A 1 346 ? 133.430 171.498 106.648 1.00 95.58 346 ASN A C 1
ATOM 2824 O O . ASN A 1 346 ? 133.093 170.664 105.799 1.00 90.21 346 ASN A O 1
ATOM 2829 N N . LYS A 1 347 ? 134.576 171.407 107.320 1.00 91.90 347 LYS A N 1
ATOM 2830 C CA . LYS A 1 347 ? 135.449 170.259 107.108 1.00 90.89 347 LYS A CA 1
ATOM 2831 C C . LYS A 1 347 ? 134.948 169.010 107.849 1.00 86.57 347 LYS A C 1
ATOM 2832 O O . LYS A 1 347 ? 135.082 167.889 107.339 1.00 80.76 347 LYS A O 1
ATOM 2838 N N . ALA A 1 348 ? 134.361 169.171 109.037 1.00 85.42 348 ALA A N 1
ATOM 2839 C CA . ALA A 1 348 ? 133.998 168.025 109.882 1.00 76.47 348 ALA A CA 1
ATOM 2840 C C . ALA A 1 348 ? 132.524 167.672 109.710 1.00 70.93 348 ALA A C 1
ATOM 2841 O O . ALA A 1 348 ? 131.740 167.709 110.655 1.00 67.17 348 ALA A O 1
ATOM 2843 N N . GLU A 1 349 ? 132.167 167.243 108.504 1.00 66.68 349 GLU A N 1
ATOM 2844 C CA . GLU A 1 349 ? 130.807 166.796 108.285 1.00 59.48 349 GLU A CA 1
ATOM 2845 C C . GLU A 1 349 ? 130.623 165.336 108.608 1.00 56.07 349 GLU A C 1
ATOM 2846 O O . GLU A 1 349 ? 129.492 164.904 108.874 1.00 58.46 349 GLU A O 1
ATOM 2852 N N . CYS A 1 350 ? 131.701 164.568 108.571 1.00 53.20 350 CYS A N 1
ATOM 2853 C CA . CYS A 1 350 ? 131.609 163.138 108.811 1.00 43.27 350 CYS A CA 1
ATOM 2854 C C . CYS A 1 350 ? 131.178 162.859 110.249 1.00 46.93 350 CYS A C 1
ATOM 2855 O O . CYS A 1 350 ? 130.400 161.926 110.490 1.00 49.75 350 CYS A O 1
ATOM 2858 N N . ALA A 1 351 ? 131.645 163.659 111.220 1.00 44.38 351 ALA A N 1
ATOM 2859 C CA . ALA A 1 351 ? 131.271 163.414 112.615 1.00 37.20 351 ALA A CA 1
ATOM 2860 C C . ALA A 1 351 ? 129.763 163.623 112.831 1.00 44.81 351 ALA A C 1
ATOM 2861 O O . ALA A 1 351 ? 129.069 162.783 113.459 1.00 46.85 351 ALA A O 1
ATOM 2863 N N . GLN A 1 352 ? 129.222 164.717 112.285 1.00 44.03 352 GLN A N 1
ATOM 2864 C CA . GLN A 1 352 ? 127.785 164.953 112.379 1.00 37.78 352 GLN A CA 1
ATOM 2865 C C . GLN A 1 352 ? 126.986 163.882 111.652 1.00 42.10 352 GLN A C 1
ATOM 2866 O O . GLN A 1 352 ? 125.936 163.436 112.139 1.00 49.81 352 GLN A O 1
ATOM 2872 N N . ASN A 1 353 ? 127.457 163.443 110.497 1.00 39.93 353 ASN A N 1
ATOM 2873 C CA . ASN A 1 353 ? 126.743 162.374 109.820 1.00 35.53 353 ASN A CA 1
ATOM 2874 C C . ASN A 1 353 ? 126.741 161.081 110.637 1.00 37.85 353 ASN A C 1
ATOM 2875 O O . ASN A 1 353 ? 125.744 160.352 110.620 1.00 43.94 353 ASN A O 1
ATOM 2880 N N . PHE A 1 354 ? 127.814 160.778 111.375 1.00 36.00 354 PHE A N 1
ATOM 2881 C CA . PHE A 1 354 ? 127.837 159.557 112.194 1.00 33.95 354 PHE A CA 1
ATOM 2882 C C . PHE A 1 354 ? 126.720 159.563 113.245 1.00 36.05 354 PHE A C 1
ATOM 2883 O O . PHE A 1 354 ? 125.872 158.644 113.300 1.00 38.90 354 PHE A O 1
ATOM 2891 N N . ILE A 1 355 ? 126.646 160.634 114.038 1.00 38.56 355 ILE A N 1
ATOM 2892 C CA . ILE A 1 355 ? 125.602 160.675 115.076 1.00 30.32 355 ILE A CA 1
ATOM 2893 C C . ILE A 1 355 ? 124.203 160.681 114.456 1.00 36.78 355 ILE A C 1
ATOM 2894 O O . ILE A 1 355 ? 123.298 159.976 114.929 1.00 39.79 355 ILE A O 1
ATOM 2899 N N . LYS A 1 356 ? 124.010 161.425 113.356 1.00 31.96 356 LYS A N 1
ATOM 2900 C CA . LYS A 1 356 ? 122.683 161.490 112.758 1.00 29.01 356 LYS A CA 1
ATOM 2901 C C . LYS A 1 356 ? 122.235 160.161 112.170 1.00 35.29 356 LYS A C 1
ATOM 2902 O O . LYS A 1 356 ? 121.054 159.812 112.257 1.00 39.18 356 LYS A O 1
ATOM 2908 N N . THR A 1 357 ? 123.144 159.401 111.570 1.00 36.17 357 THR A N 1
ATOM 2909 C CA . THR A 1 357 ? 122.759 158.100 111.036 1.00 33.54 357 THR A CA 1
ATOM 2910 C C . THR A 1 357 ? 122.263 157.196 112.140 1.00 33.94 357 THR A C 1
ATOM 2911 O O . THR A 1 357 ? 121.313 156.435 111.940 1.00 35.46 357 THR A O 1
ATOM 2915 N N . ILE A 1 358 ? 122.922 157.217 113.303 1.00 37.90 358 ILE A N 1
ATOM 2916 C CA . ILE A 1 358 ? 122.426 156.360 114.387 1.00 35.15 358 ILE A CA 1
ATOM 2917 C C . ILE A 1 358 ? 121.048 156.826 114.860 1.00 37.38 358 ILE A C 1
ATOM 2918 O O . ILE A 1 358 ? 120.129 156.019 115.023 1.00 40.76 358 ILE A O 1
ATOM 2923 N N . VAL A 1 359 ? 120.868 158.130 115.083 1.00 39.21 359 VAL A N 1
ATOM 2924 C CA . VAL A 1 359 ? 119.631 158.546 115.751 1.00 36.15 359 VAL A CA 1
ATOM 2925 C C . VAL A 1 359 ? 118.452 158.472 114.792 1.00 40.52 359 VAL A C 1
ATOM 2926 O O . VAL A 1 359 ? 117.380 157.973 115.152 1.00 43.87 359 VAL A O 1
ATOM 2930 N N . GLN A 1 360 ? 118.624 158.948 113.557 1.00 37.67 360 GLN A N 1
ATOM 2931 C CA . GLN A 1 360 ? 117.513 159.114 112.632 1.00 35.05 360 GLN A CA 1
ATOM 2932 C C . GLN A 1 360 ? 117.039 157.814 112.011 1.00 38.35 360 GLN A C 1
ATOM 2933 O O . GLN A 1 360 ? 115.991 157.819 111.367 1.00 47.43 360 GLN A O 1
ATOM 2939 N N . ALA A 1 361 ? 117.804 156.727 112.120 1.00 41.60 361 ALA A N 1
ATOM 2940 C CA . ALA A 1 361 ? 117.343 155.413 111.670 1.00 36.12 361 ALA A CA 1
ATOM 2941 C C . ALA A 1 361 ? 116.345 154.923 112.698 1.00 42.26 361 ALA A C 1
ATOM 2942 O O . ALA A 1 361 ? 116.682 154.835 113.884 1.00 45.94 361 ALA A O 1
ATOM 2944 N N . LYS A 1 362 ? 115.107 154.677 112.302 1.00 40.09 362 LYS A N 1
ATOM 2945 C CA . LYS A 1 362 ? 114.090 154.300 113.284 1.00 38.74 362 LYS A CA 1
ATOM 2946 C C . LYS A 1 362 ? 113.971 152.775 113.298 1.00 44.42 362 LYS A C 1
ATOM 2947 O O . LYS A 1 362 ? 113.031 152.195 112.753 1.00 46.81 362 LYS A O 1
ATOM 2953 N N . LEU A 1 363 ? 114.902 152.120 114.000 1.00 38.03 363 LEU A N 1
ATOM 2954 C CA . LEU A 1 363 ? 114.941 150.664 114.051 1.00 29.22 363 LEU A CA 1
ATOM 2955 C C . LEU A 1 363 ? 114.139 150.126 115.246 1.00 31.54 363 LEU A C 1
ATOM 2956 O O . LEU A 1 363 ? 113.804 150.865 116.171 1.00 38.18 363 LEU A O 1
ATOM 2961 N N . THR A 1 364 ? 113.907 148.807 115.270 1.00 24.61 364 THR A N 1
ATOM 2962 C CA . THR A 1 364 ? 113.255 148.151 116.402 1.00 20.19 364 THR A CA 1
ATOM 2963 C C . THR A 1 364 ? 114.263 147.896 117.507 1.00 28.22 364 THR A C 1
ATOM 2964 O O . THR A 1 364 ? 115.471 148.017 117.295 1.00 29.54 364 THR A O 1
ATOM 2968 N N . PRO A 1 365 ? 113.813 147.584 118.730 1.00 24.36 365 PRO A N 1
ATOM 2969 C CA . PRO A 1 365 ? 114.793 147.290 119.780 1.00 19.74 365 PRO A CA 1
ATOM 2970 C C . PRO A 1 365 ? 115.740 146.153 119.403 1.00 27.31 365 PRO A C 1
ATOM 2971 O O . PRO A 1 365 ? 116.925 146.178 119.771 1.00 29.82 365 PRO A O 1
ATOM 2975 N N . GLN A 1 366 ? 115.263 145.145 118.668 1.00 27.85 366 GLN A N 1
ATOM 2976 C CA . GLN A 1 366 ? 116.145 144.054 118.287 1.00 22.98 366 GLN A CA 1
ATOM 2977 C C . GLN A 1 366 ? 117.275 144.532 117.374 1.00 30.50 366 GLN A C 1
ATOM 2978 O O . GLN A 1 366 ? 118.445 144.157 117.574 1.00 32.96 366 GLN A O 1
ATOM 2984 N N . GLN A 1 367 ? 116.965 145.385 116.387 1.00 25.05 367 GLN A N 1
ATOM 2985 C CA . GLN A 1 367 ? 118.022 145.835 115.489 1.00 18.15 367 GLN A CA 1
ATOM 2986 C C . GLN A 1 367 ? 119.005 146.741 116.194 1.00 22.32 367 GLN A C 1
ATOM 2987 O O . GLN A 1 367 ? 120.207 146.647 115.949 1.00 32.37 367 GLN A O 1
ATOM 2993 N N . TYR A 1 368 ? 118.570 147.547 117.144 1.00 24.13 368 TYR A N 1
ATOM 2994 C CA . TYR A 1 368 ? 119.553 148.316 117.900 1.00 22.23 368 TYR A CA 1
ATOM 2995 C C . TYR A 1 368 ? 120.433 147.409 118.735 1.00 24.47 368 TYR A C 1
ATOM 2996 O O . TYR A 1 368 ? 121.649 147.606 118.813 1.00 32.35 368 TYR A O 1
ATOM 3005 N N . CYS A 1 369 ? 119.858 146.374 119.330 1.00 27.22 369 CYS A N 1
ATOM 3006 C CA . CYS A 1 369 ? 120.689 145.491 120.137 1.00 29.72 369 CYS A CA 1
ATOM 3007 C C . CYS A 1 369 ? 121.724 144.747 119.313 1.00 33.06 369 CYS A C 1
ATOM 3008 O O . CYS A 1 369 ? 122.805 144.448 119.817 1.00 38.53 369 CYS A O 1
ATOM 3011 N N . GLU A 1 370 ? 121.421 144.427 118.060 1.00 34.70 370 GLU A N 1
ATOM 3012 C CA . GLU A 1 370 ? 122.446 143.813 117.218 1.00 26.82 370 GLU A CA 1
ATOM 3013 C C . GLU A 1 370 ? 123.491 144.839 116.781 1.00 30.81 370 GLU A C 1
ATOM 3014 O O . GLU A 1 370 ? 124.685 144.551 116.838 1.00 38.53 370 GLU A O 1
ATOM 3020 N N . LEU A 1 371 ? 123.079 146.071 116.432 1.00 28.80 371 LEU A N 1
ATOM 3021 C CA . LEU A 1 371 ? 124.028 147.120 116.022 1.00 25.41 371 LEU A CA 1
ATOM 3022 C C . LEU A 1 371 ? 124.987 147.540 117.136 1.00 29.58 371 LEU A C 1
ATOM 3023 O O . LEU A 1 371 ? 126.092 148.006 116.863 1.00 32.40 371 LEU A O 1
ATOM 3028 N N . PHE A 1 372 ? 124.613 147.307 118.379 1.00 34.02 372 PHE A N 1
ATOM 3029 C CA . PHE A 1 372 ? 125.476 147.542 119.525 1.00 29.86 372 PHE A CA 1
ATOM 3030 C C . PHE A 1 372 ? 126.752 146.747 119.410 1.00 33.60 372 PHE A C 1
ATOM 3031 O O . PHE A 1 372 ? 127.717 147.034 120.121 1.00 40.82 372 PHE A O 1
ATOM 3039 N N . SER A 1 373 ? 126.757 145.705 118.579 1.00 35.16 373 SER A N 1
ATOM 3040 C CA . SER A 1 373 ? 127.858 144.752 118.497 1.00 33.19 373 SER A CA 1
ATOM 3041 C C . SER A 1 373 ? 128.893 145.158 117.464 1.00 32.54 373 SER A C 1
ATOM 3042 O O . SER A 1 373 ? 129.831 144.400 117.216 1.00 36.45 373 SER A O 1
ATOM 3045 N N . LEU A 1 374 ? 128.741 146.309 116.828 1.00 29.85 374 LEU A N 1
ATOM 3046 C CA . LEU A 1 374 ? 129.716 146.697 115.830 1.00 30.45 374 LEU A CA 1
ATOM 3047 C C . LEU A 1 374 ? 130.764 147.611 116.436 1.00 32.94 374 LEU A C 1
ATOM 3048 O O . LEU A 1 374 ? 131.398 148.391 115.711 1.00 32.70 374 LEU A O 1
ATOM 3053 N N . GLN A 1 375 ? 130.972 147.535 117.742 1.00 31.26 375 GLN A N 1
ATOM 3054 C CA . GLN A 1 375 ? 131.814 148.548 118.366 1.00 30.65 375 GLN A CA 1
ATOM 3055 C C . GLN A 1 375 ? 133.271 148.432 117.933 1.00 31.46 375 GLN A C 1
ATOM 3056 O O . GLN A 1 375 ? 133.948 149.450 117.804 1.00 37.03 375 GLN A O 1
ATOM 3062 N N . LYS A 1 376 ? 133.773 147.235 117.650 1.00 33.48 376 LYS A N 1
ATOM 3063 C CA . LYS A 1 376 ? 135.186 147.042 117.333 1.00 32.43 376 LYS A CA 1
ATOM 3064 C C . LYS A 1 376 ? 135.466 146.907 115.849 1.00 31.59 376 LYS A C 1
ATOM 3065 O O . LYS A 1 376 ? 136.544 146.435 115.473 1.00 33.39 376 LYS A O 1
ATOM 3071 N N . HIS A 1 377 ? 134.549 147.341 114.988 1.00 29.96 377 HIS A N 1
ATOM 3072 C CA . HIS A 1 377 ? 134.698 147.180 113.547 1.00 22.46 377 HIS A CA 1
ATOM 3073 C C . HIS A 1 377 ? 135.467 148.298 112.889 1.00 25.39 377 HIS A C 1
ATOM 3074 O O . HIS A 1 377 ? 135.439 148.391 111.653 1.00 28.46 377 HIS A O 1
ATOM 3081 N N . TRP A 1 378 ? 136.120 149.172 113.659 1.00 26.44 378 TRP A N 1
ATOM 3082 C CA . TRP A 1 378 ? 136.948 150.224 113.074 1.00 28.78 378 TRP A CA 1
ATOM 3083 C C . TRP A 1 378 ? 138.407 150.114 113.493 1.00 33.96 378 TRP A C 1
ATOM 3084 O O . TRP A 1 378 ? 139.205 150.988 113.129 1.00 37.14 378 TRP A O 1
ATOM 3095 N N . GLY A 1 379 ? 138.783 149.090 114.251 1.00 28.40 379 GLY A N 1
ATOM 3096 C CA . GLY A 1 379 ? 140.151 148.961 114.693 1.00 26.83 379 GLY A CA 1
ATOM 3097 C C . GLY A 1 379 ? 140.294 149.502 116.094 1.00 34.87 379 GLY A C 1
ATOM 3098 O O . GLY A 1 379 ? 139.306 149.742 116.795 1.00 37.86 379 GLY A O 1
ATOM 3099 N N . HIS A 1 380 ? 141.549 149.700 116.506 1.00 30.60 380 HIS A N 1
ATOM 3100 C CA . HIS A 1 380 ? 141.927 150.131 117.849 1.00 26.37 380 HIS A CA 1
ATOM 3101 C C . HIS A 1 380 ? 142.995 151.204 117.823 1.00 28.55 380 HIS A C 1
ATOM 3102 O O . HIS A 1 380 ? 143.761 151.297 116.857 1.00 29.68 380 HIS A O 1
ATOM 3109 N N . PRO A 1 381 ? 143.070 152.030 118.863 1.00 28.47 381 PRO A N 1
ATOM 3110 C CA . PRO A 1 381 ? 143.995 153.166 118.855 1.00 25.70 381 PRO A CA 1
ATOM 3111 C C . PRO A 1 381 ? 145.411 152.795 119.281 1.00 32.36 381 PRO A C 1
ATOM 3112 O O . PRO A 1 381 ? 145.681 151.713 119.802 1.00 37.82 381 PRO A O 1
ATOM 3116 N N . VAL A 1 382 ? 146.332 153.742 119.045 1.00 34.32 382 VAL A N 1
ATOM 3117 C CA . VAL A 1 382 ? 147.713 153.665 119.525 1.00 33.57 382 VAL A CA 1
ATOM 3118 C C . VAL A 1 382 ? 147.779 154.156 120.964 1.00 43.01 382 VAL A C 1
ATOM 3119 O O . VAL A 1 382 ? 147.187 155.190 121.315 1.00 43.77 382 VAL A O 1
ATOM 3123 N N . LEU A 1 383 ? 148.541 153.470 121.799 1.00 37.55 383 LEU A N 1
ATOM 3124 C CA . LEU A 1 383 ? 148.571 153.800 123.213 1.00 39.47 383 LEU A CA 1
ATOM 3125 C C . LEU A 1 383 ? 149.892 154.445 123.585 1.00 42.48 383 LEU A C 1
ATOM 3126 O O . LEU A 1 383 ? 150.944 154.058 123.073 1.00 45.87 383 LEU A O 1
ATOM 3131 N N . TYR A 1 384 ? 149.833 155.434 124.476 1.00 41.98 384 TYR A N 1
ATOM 3132 C CA . TYR A 1 384 ? 151.025 156.085 124.994 1.00 42.97 384 TYR A CA 1
ATOM 3133 C C . TYR A 1 384 ? 151.029 155.947 126.499 1.00 44.55 384 TYR A C 1
ATOM 3134 O O . TYR A 1 384 ? 150.034 156.275 127.151 1.00 48.60 384 TYR A O 1
ATOM 3143 N N . ASN A 1 385 ? 152.144 155.488 127.060 1.00 41.26 385 ASN A N 1
ATOM 3144 C CA . ASN A 1 385 ? 152.100 155.189 128.483 1.00 40.63 385 ASN A CA 1
ATOM 3145 C C . ASN A 1 385 ? 152.035 156.456 129.336 1.00 45.62 385 ASN A C 1
ATOM 3146 O O . ASN A 1 385 ? 151.485 156.406 130.442 1.00 51.56 385 ASN A O 1
ATOM 3151 N N . ASP A 1 386 ? 152.574 157.594 128.879 1.00 44.47 386 ASP A N 1
ATOM 3152 C CA . ASP A 1 386 ? 152.427 158.822 129.676 1.00 46.92 386 ASP A CA 1
ATOM 3153 C C . ASP A 1 386 ? 150.983 159.337 129.699 1.00 46.90 386 ASP A C 1
ATOM 3154 O O . ASP A 1 386 ? 150.480 159.741 130.758 1.00 54.43 386 ASP A O 1
ATOM 3159 N N . VAL A 1 387 ? 150.296 159.341 128.555 1.00 43.24 387 VAL A N 1
ATOM 3160 C CA . VAL A 1 387 ? 148.882 159.729 128.534 1.00 42.08 387 VAL A CA 1
ATOM 3161 C C . VAL A 1 387 ? 148.061 158.761 129.374 1.00 42.04 387 VAL A C 1
ATOM 3162 O O . VAL A 1 387 ? 147.106 159.151 130.061 1.00 44.55 387 VAL A O 1
ATOM 3166 N N . ALA A 1 388 ? 148.425 157.485 129.337 1.00 43.13 388 ALA A N 1
ATOM 3167 C CA . ALA A 1 388 ? 147.701 156.488 130.110 1.00 39.81 388 ALA A CA 1
ATOM 3168 C C . ALA A 1 388 ? 147.885 156.690 131.605 1.00 42.75 388 ALA A C 1
ATOM 3169 O O . ALA A 1 388 ? 146.916 156.570 132.356 1.00 48.61 388 ALA A O 1
ATOM 3171 N N . LEU A 1 389 ? 149.110 156.999 132.066 1.00 43.82 389 LEU A N 1
ATOM 3172 C CA . LEU A 1 389 ? 149.327 157.109 133.507 1.00 39.06 389 LEU A CA 1
ATOM 3173 C C . LEU A 1 389 ? 149.046 158.481 134.075 1.00 43.67 389 LEU A C 1
ATOM 3174 O O . LEU A 1 389 ? 148.954 158.598 135.295 1.00 47.41 389 LEU A O 1
ATOM 3179 N N . ASP A 1 390 ? 148.877 159.518 133.263 1.00 46.47 390 ASP A N 1
ATOM 3180 C CA . ASP A 1 390 ? 148.442 160.787 133.839 1.00 44.54 390 ASP A CA 1
ATOM 3181 C C . ASP A 1 390 ? 147.091 160.640 134.530 1.00 44.58 390 ASP A C 1
ATOM 3182 O O . ASP A 1 390 ? 146.895 161.107 135.663 1.00 49.07 390 ASP A O 1
ATOM 3187 N N . LYS A 1 391 ? 146.148 159.975 133.866 1.00 42.25 391 LYS A N 1
ATOM 3188 C CA . LYS A 1 391 ? 144.825 159.798 134.441 1.00 41.56 391 LYS A CA 1
ATOM 3189 C C . LYS A 1 391 ? 144.866 158.974 135.729 1.00 44.24 391 LYS A C 1
ATOM 3190 O O . LYS A 1 391 ? 144.274 159.361 136.754 1.00 48.30 391 LYS A O 1
ATOM 3196 N N . VAL A 1 392 ? 145.615 157.869 135.717 1.00 43.15 392 VAL A N 1
ATOM 3197 C CA . VAL A 1 392 ? 145.717 156.998 136.892 1.00 33.65 392 VAL A CA 1
ATOM 3198 C C . VAL A 1 392 ? 146.370 157.732 138.053 1.00 35.20 392 VAL A C 1
ATOM 3199 O O . VAL A 1 392 ? 145.903 157.658 139.196 1.00 38.78 392 VAL A O 1
ATOM 3203 N N . LYS A 1 393 ? 147.446 158.476 137.781 1.00 37.11 393 LYS A N 1
ATOM 3204 C CA . LYS A 1 393 ? 148.128 159.214 138.839 1.00 30.53 393 LYS A CA 1
ATOM 3205 C C . LYS A 1 393 ? 147.229 160.249 139.474 1.00 33.59 393 LYS A C 1
ATOM 3206 O O . LYS A 1 393 ? 147.149 160.342 140.708 1.00 38.97 393 LYS A O 1
ATOM 3212 N N . LYS A 1 394 ? 146.505 161.009 138.649 1.00 40.36 394 LYS A N 1
ATOM 3213 C CA . LYS A 1 394 ? 145.636 162.050 139.189 1.00 39.93 394 LYS A CA 1
ATOM 3214 C C . LYS A 1 394 ? 144.554 161.460 140.084 1.00 42.10 394 LYS A C 1
ATOM 3215 O O . LYS A 1 394 ? 144.253 162.006 141.154 1.00 40.89 394 LYS A O 1
ATOM 3221 N N . HIS A 1 395 ? 143.970 160.329 139.672 1.00 43.59 395 HIS A N 1
ATOM 3222 C CA . HIS A 1 395 ? 142.885 159.742 140.454 1.00 37.39 395 HIS A CA 1
ATOM 3223 C C . HIS A 1 395 ? 143.377 159.052 141.722 1.00 33.06 395 HIS A C 1
ATOM 3224 O O . HIS A 1 395 ? 142.637 158.982 142.703 1.00 37.82 395 HIS A O 1
ATOM 3231 N N . ALA A 1 396 ? 144.604 158.536 141.737 1.00 33.96 396 ALA A N 1
ATOM 3232 C CA . ALA A 1 396 ? 145.088 157.794 142.899 1.00 27.15 396 ALA A CA 1
ATOM 3233 C C . ALA A 1 396 ? 145.851 158.640 143.907 1.00 32.30 396 ALA A C 1
ATOM 3234 O O . ALA A 1 396 ? 146.326 158.089 144.908 1.00 32.34 396 ALA A O 1
ATOM 3236 N N . GLN A 1 397 ? 146.123 159.906 143.605 1.00 34.65 397 GLN A N 1
ATOM 3237 C CA . GLN A 1 397 ? 146.766 160.800 144.558 1.00 29.70 397 GLN A CA 1
ATOM 3238 C C . GLN A 1 397 ? 145.846 161.899 145.081 1.00 34.63 397 GLN A C 1
ATOM 3239 O O . GLN A 1 397 ? 146.285 162.713 145.900 1.00 35.68 397 GLN A O 1
ATOM 3245 N N . SER A 1 398 ? 144.586 161.950 144.643 1.00 37.88 398 SER A N 1
ATOM 3246 C CA . SER A 1 398 ? 143.721 163.059 145.025 1.00 36.97 398 SER A CA 1
ATOM 3247 C C . SER A 1 398 ? 143.296 162.930 146.474 1.00 37.46 398 SER A C 1
ATOM 3248 O O . SER A 1 398 ? 143.314 161.841 147.051 1.00 39.71 398 SER A O 1
ATOM 3251 N N . THR A 1 399 ? 142.884 164.057 147.063 1.00 38.13 399 THR A N 1
ATOM 3252 C CA . THR A 1 399 ? 142.421 164.060 148.446 1.00 35.95 399 THR A CA 1
ATOM 3253 C C . THR A 1 399 ? 140.902 163.969 148.496 1.00 37.68 399 THR A C 1
ATOM 3254 O O . THR A 1 399 ? 140.205 164.566 147.672 1.00 40.36 399 THR A O 1
ATOM 3258 N N . LYS A 1 400 ? 140.390 163.267 149.501 1.00 36.63 400 LYS A N 1
ATOM 3259 C CA . LYS A 1 400 ? 138.966 163.011 149.627 1.00 30.03 400 LYS A CA 1
ATOM 3260 C C . LYS A 1 400 ? 138.460 163.616 150.928 1.00 32.20 400 LYS A C 1
ATOM 3261 O O . LYS A 1 400 ? 139.211 163.790 151.889 1.00 35.36 400 LYS A O 1
ATOM 3267 N N . ILE A 1 401 ? 137.192 163.984 150.917 1.00 32.66 401 ILE A N 1
ATOM 3268 C CA . ILE A 1 401 ? 136.471 164.481 152.079 1.00 32.74 401 ILE A CA 1
ATOM 3269 C C . ILE A 1 401 ? 135.475 163.394 152.479 1.00 35.61 401 ILE A C 1
ATOM 3270 O O . ILE A 1 401 ? 134.582 163.070 151.690 1.00 35.67 401 ILE A O 1
ATOM 3275 N N . LEU A 1 402 ? 135.609 162.836 153.690 1.00 32.04 402 LEU A N 1
ATOM 3276 C CA . LEU A 1 402 ? 134.805 161.712 154.158 1.00 26.47 402 LEU A CA 1
ATOM 3277 C C . LEU A 1 402 ? 133.995 162.110 155.387 1.00 34.12 402 LEU A C 1
ATOM 3278 O O . LEU A 1 402 ? 134.388 162.992 156.151 1.00 36.46 402 LEU A O 1
ATOM 3283 N N . LYS A 1 403 ? 132.847 161.463 155.587 1.00 31.45 403 LYS A N 1
ATOM 3284 C CA . LYS A 1 403 ? 132.054 161.779 156.761 1.00 29.32 403 LYS A CA 1
ATOM 3285 C C . LYS A 1 403 ? 132.073 160.619 157.721 1.00 37.90 403 LYS A C 1
ATOM 3286 O O . LYS A 1 403 ? 131.601 159.534 157.349 1.00 40.61 403 LYS A O 1
ATOM 3292 N N . PRO A 1 404 ? 132.520 160.792 158.965 1.00 34.18 404 PRO A N 1
ATOM 3293 C CA . PRO A 1 404 ? 132.579 159.641 159.864 1.00 31.48 404 PRO A CA 1
ATOM 3294 C C . PRO A 1 404 ? 131.254 158.951 160.069 1.00 34.08 404 PRO A C 1
ATOM 3295 O O . PRO A 1 404 ? 131.233 157.721 160.102 1.00 39.01 404 PRO A O 1
ATOM 3299 N N . LYS A 1 405 ? 130.131 159.664 160.088 1.00 34.74 405 LYS A N 1
ATOM 3300 C CA . LYS A 1 405 ? 128.869 158.993 160.403 1.00 33.79 405 LYS A CA 1
ATOM 3301 C C . LYS A 1 405 ? 128.507 157.960 159.350 1.00 33.19 405 LYS A C 1
ATOM 3302 O O . LYS A 1 405 ? 128.042 156.862 159.676 1.00 40.25 405 LYS A O 1
ATOM 3308 N N . VAL A 1 406 ? 128.666 158.314 158.080 1.00 33.50 406 VAL A N 1
ATOM 3309 C CA . VAL A 1 406 ? 128.355 157.394 156.989 1.00 30.14 406 VAL A CA 1
ATOM 3310 C C . VAL A 1 406 ? 129.277 156.181 157.034 1.00 39.26 406 VAL A C 1
ATOM 3311 O O . VAL A 1 406 ? 128.829 155.032 156.874 1.00 44.67 406 VAL A O 1
ATOM 3315 N N . MET A 1 407 ? 130.576 156.407 157.267 1.00 35.85 407 MET A N 1
ATOM 3316 C CA . MET A 1 407 ? 131.505 155.279 157.348 1.00 32.69 407 MET A CA 1
ATOM 3317 C C . MET A 1 407 ? 131.183 154.375 158.523 1.00 36.13 407 MET A C 1
ATOM 3318 O O . MET A 1 407 ? 131.202 153.140 158.398 1.00 40.70 407 MET A O 1
ATOM 3323 N N . PHE A 1 408 ? 130.877 154.975 159.664 1.00 34.60 408 PHE A N 1
ATOM 3324 C CA . PHE A 1 408 ? 130.483 154.231 160.851 1.00 31.46 408 PHE A CA 1
ATOM 3325 C C . PHE A 1 408 ? 129.282 153.344 160.585 1.00 33.56 408 PHE A C 1
ATOM 3326 O O . PHE A 1 408 ? 129.316 152.133 160.850 1.00 39.02 408 PHE A O 1
ATOM 3334 N N . GLU A 1 409 ? 128.238 153.904 159.968 1.00 37.15 409 GLU A N 1
ATOM 3335 C CA . GLU A 1 409 ? 127.016 153.127 159.782 1.00 32.79 409 GLU A CA 1
ATOM 3336 C C . GLU A 1 409 ? 127.230 152.009 158.782 1.00 33.90 409 GLU A C 1
ATOM 3337 O O . GLU A 1 409 ? 126.743 150.891 158.994 1.00 39.22 409 GLU A O 1
ATOM 3343 N N . THR A 1 410 ? 127.995 152.249 157.716 1.00 34.55 410 THR A N 1
ATOM 3344 C CA . THR A 1 410 ? 128.205 151.134 156.794 1.00 30.23 410 THR A CA 1
ATOM 3345 C C . THR A 1 410 ? 129.078 150.046 157.418 1.00 34.22 410 THR A C 1
ATOM 3346 O O . THR A 1 410 ? 128.849 148.856 157.168 1.00 39.09 410 THR A O 1
ATOM 3350 N N . PHE A 1 411 ? 130.019 150.393 158.301 1.00 37.55 411 PHE A N 1
ATOM 3351 C CA . PHE A 1 411 ? 130.745 149.327 159.004 1.00 32.57 411 PHE A CA 1
ATOM 3352 C C . PHE A 1 411 ? 129.839 148.495 159.900 1.00 34.48 411 PHE A C 1
ATOM 3353 O O . PHE A 1 411 ? 129.858 147.254 159.838 1.00 39.33 411 PHE A O 1
ATOM 3361 N N . CYS A 1 412 ? 128.962 149.145 160.656 1.00 36.00 412 CYS A N 1
ATOM 3362 C CA . CYS A 1 412 ? 128.045 148.389 161.506 1.00 29.29 412 CYS A CA 1
ATOM 3363 C C . CYS A 1 412 ? 127.141 147.477 160.679 1.00 34.43 412 CYS A C 1
ATOM 3364 O O . CYS A 1 412 ? 126.864 146.339 161.075 1.00 41.06 412 CYS A O 1
ATOM 3367 N N . VAL A 1 413 ? 126.691 147.938 159.512 1.00 33.88 413 VAL A N 1
ATOM 3368 C CA . VAL A 1 413 ? 125.871 147.067 158.675 1.00 31.18 413 VAL A CA 1
ATOM 3369 C C . VAL A 1 413 ? 126.676 145.855 158.215 1.00 35.59 413 VAL A C 1
ATOM 3370 O O . VAL A 1 413 ? 126.137 144.748 158.111 1.00 42.92 413 VAL A O 1
ATOM 3374 N N . PHE A 1 414 ? 127.957 146.041 157.890 1.00 33.41 414 PHE A N 1
ATOM 3375 C CA . PHE A 1 414 ? 128.825 144.899 157.555 1.00 36.08 414 PHE A CA 1
ATOM 3376 C C . PHE A 1 414 ? 128.805 143.816 158.651 1.00 41.38 414 PHE A C 1
ATOM 3377 O O . PHE A 1 414 ? 128.544 142.620 158.391 1.00 43.91 414 PHE A O 1
ATOM 3385 N N . LYS A 1 415 ? 129.046 144.224 159.897 1.00 39.05 415 LYS A N 1
ATOM 3386 C CA . LYS A 1 415 ? 129.055 143.234 160.973 1.00 33.99 415 LYS A CA 1
ATOM 3387 C C . LYS A 1 415 ? 127.692 142.566 161.124 1.00 37.35 415 LYS A C 1
ATOM 3388 O O . LYS A 1 415 ? 127.607 141.354 161.360 1.00 45.83 415 LYS A O 1
ATOM 3394 N N . PHE A 1 416 ? 126.612 143.337 160.997 1.00 39.63 416 PHE A N 1
ATOM 3395 C CA . PHE A 1 416 ? 125.263 142.774 161.107 1.00 39.43 416 PHE A CA 1
ATOM 3396 C C . PHE A 1 416 ? 124.979 141.733 160.027 1.00 37.03 416 PHE A C 1
ATOM 3397 O O . PHE A 1 416 ? 124.354 140.709 160.298 1.00 43.43 416 PHE A O 1
ATOM 3405 N N . ILE A 1 417 ? 125.409 141.980 158.794 1.00 40.40 417 ILE A N 1
ATOM 3406 C CA . ILE A 1 417 ? 125.160 141.013 157.727 1.00 35.89 417 ILE A CA 1
ATOM 3407 C C . ILE A 1 417 ? 125.850 139.701 158.043 1.00 40.02 417 ILE A C 1
ATOM 3408 O O . ILE A 1 417 ? 125.280 138.614 157.865 1.00 45.12 417 ILE A O 1
ATOM 3413 N N . VAL A 1 418 ? 127.101 139.776 158.504 1.00 45.84 418 VAL A N 1
ATOM 3414 C CA . VAL A 1 418 ? 127.821 138.542 158.857 1.00 42.60 418 VAL A CA 1
ATOM 3415 C C . VAL A 1 418 ? 127.083 137.776 159.951 1.00 45.03 418 VAL A C 1
ATOM 3416 O O . VAL A 1 418 ? 126.846 136.563 159.837 1.00 49.70 418 VAL A O 1
ATOM 3420 N N . ALA A 1 419 ? 126.661 138.483 161.009 1.00 46.45 419 ALA A N 1
ATOM 3421 C CA . ALA A 1 419 ? 125.977 137.813 162.113 1.00 40.99 419 ALA A CA 1
ATOM 3422 C C . ALA A 1 419 ? 124.665 137.183 161.662 1.00 45.25 419 ALA A C 1
ATOM 3423 O O . ALA A 1 419 ? 124.341 136.053 162.054 1.00 55.45 419 ALA A O 1
ATOM 3425 N N . LYS A 1 420 ? 123.896 137.883 160.832 1.00 47.39 420 LYS A N 1
ATOM 3426 C CA . LYS A 1 420 ? 122.616 137.345 160.375 1.00 45.59 420 LYS A CA 1
ATOM 3427 C C . LYS A 1 420 ? 122.802 136.104 159.511 1.00 48.57 420 LYS A C 1
ATOM 3428 O O . LYS A 1 420 ? 122.049 135.137 159.649 1.00 58.83 420 LYS A O 1
ATOM 3434 N N . ASN A 1 421 ? 123.773 136.106 158.600 1.00 48.69 421 ASN A N 1
ATOM 3435 C CA . ASN A 1 421 ? 123.993 134.899 157.801 1.00 48.46 421 ASN A CA 1
ATOM 3436 C C . ASN A 1 421 ? 124.418 133.717 158.668 1.00 51.96 421 ASN A C 1
ATOM 3437 O O . ASN A 1 421 ? 123.981 132.581 158.443 1.00 57.83 421 ASN A O 1
ATOM 3442 N N . HIS A 1 422 ? 125.275 133.955 159.665 1.00 54.77 422 HIS A N 1
ATOM 3443 C CA . HIS A 1 422 ? 125.667 132.863 160.558 1.00 54.52 422 HIS A CA 1
ATOM 3444 C C . HIS A 1 422 ? 124.447 132.267 161.242 1.00 56.48 422 HIS A C 1
ATOM 3445 O O . HIS A 1 422 ? 124.285 131.044 161.286 1.00 65.29 422 HIS A O 1
ATOM 3452 N N . TYR A 1 423 ? 123.569 133.119 161.780 1.00 59.05 423 TYR A N 1
ATOM 3453 C CA . TYR A 1 423 ? 122.385 132.626 162.492 1.00 57.85 423 TYR A CA 1
ATOM 3454 C C . TYR A 1 423 ? 121.430 131.878 161.575 1.00 58.90 423 TYR A C 1
ATOM 3455 O O . TYR A 1 423 ? 120.852 130.865 161.971 1.00 66.01 423 TYR A O 1
ATOM 3464 N N . HIS A 1 424 ? 121.165 132.400 160.381 1.00 60.44 424 HIS A N 1
ATOM 3465 C CA . HIS A 1 424 ? 120.223 131.638 159.567 1.00 60.67 424 HIS A CA 1
ATOM 3466 C C . HIS A 1 424 ? 120.854 130.389 158.988 1.00 64.92 424 HIS A C 1
ATOM 3467 O O . HIS A 1 424 ? 120.139 129.567 158.421 1.00 69.76 424 HIS A O 1
ATOM 3474 N N . SER A 1 425 ? 122.181 130.244 159.064 1.00 69.09 425 SER A N 1
ATOM 3475 C CA . SER A 1 425 ? 122.817 129.011 158.607 1.00 72.01 425 SER A CA 1
ATOM 3476 C C . SER A 1 425 ? 122.863 127.938 159.700 1.00 70.18 425 SER A C 1
ATOM 3477 O O . SER A 1 425 ? 122.563 126.773 159.439 1.00 75.64 425 SER A O 1
ATOM 3480 N N . GLN A 1 426 ? 123.252 128.306 160.918 1.00 68.10 426 GLN A N 1
ATOM 3481 C CA . GLN A 1 426 ? 123.462 127.346 161.995 1.00 68.57 426 GLN A CA 1
ATOM 3482 C C . GLN A 1 426 ? 122.447 127.459 163.127 1.00 66.58 426 GLN A C 1
ATOM 3483 O O . GLN A 1 426 ? 122.676 126.913 164.214 1.00 65.52 426 GLN A O 1
ATOM 3489 N N . GLY A 1 427 ? 121.367 128.214 162.936 1.00 67.64 427 GLY A N 1
ATOM 3490 C CA . GLY A 1 427 ? 120.286 128.228 163.900 1.00 63.79 427 GLY A CA 1
ATOM 3491 C C . GLY A 1 427 ? 120.669 128.755 165.264 1.00 68.70 427 GLY A C 1
ATOM 3492 O O . GLY A 1 427 ? 119.899 128.587 166.219 1.00 68.27 427 GLY A O 1
ATOM 3493 N N . SER A 1 428 ? 121.815 129.426 165.385 1.00 68.52 428 SER A N 1
ATOM 3494 C CA . SER A 1 428 ? 122.214 129.954 166.682 1.00 69.86 428 SER A CA 1
ATOM 3495 C C . SER A 1 428 ? 123.226 131.083 166.547 1.00 68.53 428 SER A C 1
ATOM 3496 O O . SER A 1 428 ? 123.859 131.262 165.501 1.00 68.30 428 SER A O 1
ATOM 3499 N N . TRP A 1 429 ? 123.330 131.873 167.616 1.00 66.72 429 TRP A N 1
ATOM 3500 C CA . TRP A 1 429 ? 124.320 132.937 167.676 1.00 62.88 429 TRP A CA 1
ATOM 3501 C C . TRP A 1 429 ? 125.704 132.323 167.791 1.00 66.83 429 TRP A C 1
ATOM 3502 O O . TRP A 1 429 ? 125.893 131.337 168.511 1.00 72.83 429 TRP A O 1
ATOM 3513 N N . TYR A 1 430 ? 126.689 132.941 167.143 1.00 65.27 430 TYR A N 1
ATOM 3514 C CA . TYR A 1 430 ? 128.081 132.626 167.444 1.00 60.86 430 TYR A CA 1
ATOM 3515 C C . TYR A 1 430 ? 128.456 133.068 168.863 1.00 59.26 430 TYR A C 1
ATOM 3516 O O . TYR A 1 430 ? 127.735 133.815 169.531 1.00 61.90 430 TYR A O 1
ATOM 3525 N N . LYS A 1 431 ? 129.602 132.578 169.327 1.00 58.58 431 LYS A N 1
ATOM 3526 C CA . LYS A 1 431 ? 129.980 132.694 170.734 1.00 65.60 431 LYS A CA 1
ATOM 3527 C C . LYS A 1 431 ? 130.594 134.064 171.010 1.00 64.98 431 LYS A C 1
ATOM 3528 O O . LYS A 1 431 ? 131.789 134.276 170.806 1.00 66.84 431 LYS A O 1
ATOM 3534 N N . THR A 1 432 ? 129.788 134.987 171.535 1.00 66.06 432 THR A N 1
ATOM 3535 C CA . THR A 1 432 ? 130.274 136.333 171.831 1.00 63.75 432 THR A CA 1
ATOM 3536 C C . THR A 1 432 ? 131.232 136.335 173.009 1.00 63.08 432 THR A C 1
ATOM 3537 O O . THR A 1 432 ? 131.118 135.533 173.936 1.00 70.40 432 THR A O 1
ATOM 3541 N N . THR A 1 433 ? 132.196 137.253 172.956 1.00 62.00 433 THR A N 1
ATOM 3542 C CA . THR A 1 433 ? 133.191 137.385 174.008 1.00 61.47 433 THR A CA 1
ATOM 3543 C C . THR A 1 433 ? 133.302 138.806 174.536 1.00 63.38 433 THR A C 1
ATOM 3544 O O . THR A 1 433 ? 134.253 139.111 175.269 1.00 69.07 433 THR A O 1
ATOM 3548 N N . HIS A 1 434 ? 132.391 139.670 174.102 1.00 61.57 434 HIS A N 1
ATOM 3549 C CA . HIS A 1 434 ? 132.364 141.070 174.510 1.00 66.10 434 HIS A CA 1
ATOM 3550 C C . HIS A 1 434 ? 131.410 141.255 175.677 1.00 69.93 434 HIS A C 1
ATOM 3551 O O . HIS A 1 434 ? 130.519 140.436 175.888 1.00 65.93 434 HIS A O 1
ATOM 3558 N N . ASP A 1 435 ? 131.597 142.321 176.444 1.00 69.71 435 ASP A N 1
ATOM 3559 C CA . ASP A 1 435 ? 130.719 142.565 177.577 1.00 69.67 435 ASP A CA 1
ATOM 3560 C C . ASP A 1 435 ? 129.301 142.840 177.089 1.00 73.00 435 ASP A C 1
ATOM 3561 O O . ASP A 1 435 ? 129.078 143.699 176.242 1.00 71.40 435 ASP A O 1
ATOM 3566 N N . LEU A 1 436 ? 128.342 142.124 177.664 1.00 70.32 436 LEU A N 1
ATOM 3567 C CA . LEU A 1 436 ? 126.929 142.255 177.317 1.00 65.25 436 LEU A CA 1
ATOM 3568 C C . LEU A 1 436 ? 126.302 143.594 177.696 1.00 65.94 436 LEU A C 1
ATOM 3569 O O . LEU A 1 436 ? 125.375 144.063 177.044 1.00 66.43 436 LEU A O 1
ATOM 3574 N N . HIS A 1 437 ? 126.814 144.200 178.759 1.00 68.05 437 HIS A N 1
ATOM 3575 C CA . HIS A 1 437 ? 126.286 145.463 179.266 1.00 68.39 437 HIS A CA 1
ATOM 3576 C C . HIS A 1 437 ? 126.352 146.601 178.255 1.00 66.17 437 HIS A C 1
ATOM 3577 O O . HIS A 1 437 ? 125.463 147.447 178.216 1.00 70.41 437 HIS A O 1
ATOM 3584 N N . LEU A 1 438 ? 127.406 146.639 177.450 1.00 65.91 438 LEU A N 1
ATOM 3585 C CA . LEU A 1 438 ? 127.552 147.698 176.462 1.00 63.63 438 LEU A CA 1
ATOM 3586 C C . LEU A 1 438 ? 126.415 147.721 175.439 1.00 62.69 438 LEU A C 1
ATOM 3587 O O . LEU A 1 438 ? 125.969 148.795 175.045 1.00 62.97 438 LEU A O 1
ATOM 3592 N N . THR A 1 439 ? 125.953 146.556 174.991 1.00 61.41 439 THR A N 1
ATOM 3593 C CA . THR A 1 439 ? 124.853 146.523 174.030 1.00 60.08 439 THR A CA 1
ATOM 3594 C C . THR A 1 439 ? 123.595 145.881 174.612 1.00 59.84 439 THR A C 1
ATOM 3595 O O . THR A 1 439 ? 123.478 144.659 174.635 1.00 62.05 439 THR A O 1
ATOM 3599 N N . PRO A 1 440 ? 122.644 146.708 175.078 1.00 57.29 440 PRO A N 1
ATOM 3600 C CA . PRO A 1 440 ? 121.367 146.275 175.666 1.00 61.34 440 PRO A CA 1
ATOM 3601 C C . PRO A 1 440 ? 120.332 145.597 174.752 1.00 62.57 440 PRO A C 1
ATOM 3602 O O . PRO A 1 440 ? 119.748 144.597 175.159 1.00 64.91 440 PRO A O 1
ATOM 3606 N N . TYR A 1 441 ? 120.105 146.128 173.552 1.00 58.28 441 TYR A N 1
ATOM 3607 C CA . TYR A 1 441 ? 119.104 145.561 172.643 1.00 57.40 441 TYR A CA 1
ATOM 3608 C C . TYR A 1 441 ? 119.448 144.150 172.191 1.00 58.23 441 TYR A C 1
ATOM 3609 O O . TYR A 1 441 ? 118.600 143.265 172.144 1.00 66.46 441 TYR A O 1
ATOM 3618 N N . LEU A 1 442 ? 120.716 143.970 171.863 1.00 57.37 442 LEU A N 1
ATOM 3619 C CA . LEU A 1 442 ? 121.295 142.707 171.443 1.00 55.79 442 LEU A CA 1
ATOM 3620 C C . LEU A 1 442 ? 121.463 141.743 172.619 1.00 59.36 442 LEU A C 1
ATOM 3621 O O . LEU A 1 442 ? 121.464 140.532 172.412 1.00 62.97 442 LEU A O 1
ATOM 3626 N N . ARG A 1 443 ? 121.630 142.220 173.858 1.00 60.13 443 ARG A N 1
ATOM 3627 C CA . ARG A 1 443 ? 121.764 141.265 174.966 1.00 57.57 443 ARG A CA 1
ATOM 3628 C C . ARG A 1 443 ? 120.498 140.423 175.153 1.00 60.82 443 ARG A C 1
ATOM 3629 O O . ARG A 1 443 ? 120.592 139.195 175.264 1.00 65.88 443 ARG A O 1
ATOM 3637 N N . GLN A 1 444 ? 119.308 141.034 175.231 1.00 65.06 444 GLN A N 1
ATOM 3638 C CA . GLN A 1 444 ? 118.163 140.136 175.423 1.00 65.66 444 GLN A CA 1
ATOM 3639 C C . GLN A 1 444 ? 117.756 139.382 174.126 1.00 62.99 444 GLN A C 1
ATOM 3640 O O . GLN A 1 444 ? 116.985 138.435 174.209 1.00 66.71 444 GLN A O 1
ATOM 3646 N N . HIS A 1 445 ? 118.274 139.774 172.968 1.00 64.36 445 HIS A N 1
ATOM 3647 C CA . HIS A 1 445 ? 118.154 138.753 171.912 1.00 57.89 445 HIS A CA 1
ATOM 3648 C C . HIS A 1 445 ? 119.178 137.626 172.038 1.00 63.38 445 HIS A C 1
ATOM 3649 O O . HIS A 1 445 ? 118.898 136.511 171.591 1.00 65.76 445 HIS A O 1
ATOM 3656 N N . ILE A 1 446 ? 120.379 137.875 172.580 1.00 66.08 446 ILE A N 1
ATOM 3657 C CA . ILE A 1 446 ? 121.355 136.782 172.696 1.00 65.67 446 ILE A CA 1
ATOM 3658 C C . ILE A 1 446 ? 120.951 135.786 173.773 1.00 67.55 446 ILE A C 1
ATOM 3659 O O . ILE A 1 446 ? 121.001 134.568 173.557 1.00 70.71 446 ILE A O 1
ATOM 3664 N N . VAL A 1 447 ? 120.509 136.277 174.933 1.00 69.37 447 VAL A N 1
ATOM 3665 C CA . VAL A 1 447 ? 120.170 135.376 176.034 1.00 69.57 447 VAL A CA 1
ATOM 3666 C C . VAL A 1 447 ? 119.007 134.448 175.661 1.00 69.33 447 VAL A C 1
ATOM 3667 O O . VAL A 1 447 ? 118.986 133.278 176.059 1.00 72.42 447 VAL A O 1
ATOM 3671 N N . SER A 1 448 ? 118.052 134.930 174.865 1.00 68.87 448 SER A N 1
ATOM 3672 C CA . SER A 1 448 ? 116.898 134.142 174.445 1.00 69.02 448 SER A CA 1
ATOM 3673 C C . SER A 1 448 ? 117.114 133.432 173.113 1.00 67.94 448 SER A C 1
ATOM 3674 O O . SER A 1 448 ? 116.177 132.813 172.597 1.00 66.83 448 SER A O 1
ATOM 3677 N N . ASN A 1 449 ? 118.299 133.553 172.527 1.00 66.88 449 ASN A N 1
ATOM 3678 C CA . ASN A 1 449 ? 118.651 132.887 171.271 1.00 69.33 449 ASN A CA 1
ATOM 3679 C C . ASN A 1 449 ? 117.673 133.188 170.128 1.00 71.23 449 ASN A C 1
ATOM 3680 O O . ASN A 1 449 ? 117.286 132.297 169.362 1.00 69.21 449 ASN A O 1
ATOM 3685 N N . SER A 1 450 ? 117.306 134.466 169.976 1.00 70.05 450 SER A N 1
ATOM 3686 C CA . SER A 1 450 ? 116.458 134.904 168.865 1.00 65.90 450 SER A CA 1
ATOM 3687 C C . SER A 1 450 ? 117.120 136.053 168.118 1.00 64.85 450 SER A C 1
ATOM 3688 O O . SER A 1 450 ? 117.929 136.791 168.679 1.00 66.00 450 SER A O 1
ATOM 3691 N N . PHE A 1 451 ? 116.764 136.207 166.855 1.00 63.69 451 PHE A N 1
ATOM 3692 C CA . PHE A 1 451 ? 117.405 137.217 166.070 1.00 61.19 451 PHE A CA 1
ATOM 3693 C C . PHE A 1 451 ? 116.467 138.353 165.730 1.00 67.00 451 PHE A C 1
ATOM 3694 O O . PHE A 1 451 ? 115.348 138.108 165.271 1.00 68.12 451 PHE A O 1
ATOM 3702 N N . PRO A 1 452 ? 116.918 139.613 165.883 1.00 66.13 452 PRO A N 1
ATOM 3703 C CA . PRO A 1 452 ? 116.036 140.765 165.627 1.00 65.32 452 PRO A CA 1
ATOM 3704 C C . PRO A 1 452 ? 115.627 140.865 164.166 1.00 64.70 452 PRO A C 1
ATOM 3705 O O . PRO A 1 452 ? 116.354 140.450 163.249 1.00 63.78 452 PRO A O 1
ATOM 3709 N N . SER A 1 453 ? 114.452 141.436 163.952 1.00 64.71 453 SER A N 1
ATOM 3710 C CA . SER A 1 453 ? 113.846 141.581 162.648 1.00 68.75 453 SER A CA 1
ATOM 3711 C C . SER A 1 453 ? 114.465 142.712 161.843 1.00 69.56 453 SER A C 1
ATOM 3712 O O . SER A 1 453 ? 115.096 143.623 162.384 1.00 71.92 453 SER A O 1
ATOM 3715 N N . GLN A 1 454 ? 114.212 142.676 160.533 1.00 69.34 454 GLN A N 1
ATOM 3716 C CA . GLN A 1 454 ? 114.798 143.660 159.633 1.00 67.09 454 GLN A CA 1
ATOM 3717 C C . GLN A 1 454 ? 114.322 145.067 159.942 1.00 67.04 454 GLN A C 1
ATOM 3718 O O . GLN A 1 454 ? 115.070 146.030 159.775 1.00 66.78 454 GLN A O 1
ATOM 3724 N N . ALA A 1 455 ? 113.075 145.195 160.375 1.00 69.09 455 ALA A N 1
ATOM 3725 C CA . ALA A 1 455 ? 112.493 146.497 160.688 1.00 70.18 455 ALA A CA 1
ATOM 3726 C C . ALA A 1 455 ? 113.136 147.262 161.849 1.00 70.72 455 ALA A C 1
ATOM 3727 O O . ALA A 1 455 ? 113.300 148.478 161.778 1.00 71.12 455 ALA A O 1
ATOM 3729 N N . GLU A 1 456 ? 113.492 146.553 162.914 1.00 67.94 456 GLU A N 1
ATOM 3730 C CA . GLU A 1 456 ? 114.062 147.191 164.103 1.00 66.45 456 GLU A CA 1
ATOM 3731 C C . GLU A 1 456 ? 115.586 147.322 164.148 1.00 58.86 456 GLU A C 1
ATOM 3732 O O . GLU A 1 456 ? 116.134 147.851 165.110 1.00 59.01 456 GLU A O 1
ATOM 3738 N N . ILE A 1 457 ? 116.269 146.836 163.120 1.00 57.31 457 ILE A N 1
ATOM 3739 C CA . ILE A 1 457 ? 117.729 146.899 163.075 1.00 49.89 457 ILE A CA 1
ATOM 3740 C C . ILE A 1 457 ? 118.341 148.299 163.044 1.00 48.37 457 ILE A C 1
ATOM 3741 O O . ILE A 1 457 ? 119.347 148.549 163.696 1.00 52.69 457 ILE A O 1
ATOM 3746 N N . TYR A 1 458 ? 117.737 149.207 162.287 1.00 46.91 458 TYR A N 1
ATOM 3747 C CA . TYR A 1 458 ? 118.259 150.567 162.139 1.00 43.52 458 TYR A CA 1
ATOM 3748 C C . TYR A 1 458 ? 118.310 151.422 163.404 1.00 48.51 458 TYR A C 1
ATOM 3749 O O . TYR A 1 458 ? 119.248 152.189 163.599 1.00 52.75 458 TYR A O 1
ATOM 3758 N N . GLN A 1 459 ? 117.297 151.311 164.248 1.00 48.28 459 GLN A N 1
ATOM 3759 C CA . GLN A 1 459 ? 117.237 152.103 165.471 1.00 49.83 459 GLN A CA 1
ATOM 3760 C C . GLN A 1 459 ? 118.386 151.817 166.437 1.00 54.61 459 GLN A C 1
ATOM 3761 O O . GLN A 1 459 ? 118.910 152.724 167.078 1.00 54.86 459 GLN A O 1
ATOM 3767 N N . HIS A 1 460 ? 118.765 150.548 166.538 1.00 59.21 460 HIS A N 1
ATOM 3768 C CA . HIS A 1 460 ? 119.827 150.099 167.433 1.00 53.05 460 HIS A CA 1
ATOM 3769 C C . HIS A 1 460 ? 121.072 149.652 166.675 1.00 48.26 460 HIS A C 1
ATOM 3770 O O . HIS A 1 460 ? 121.796 148.769 167.122 1.00 49.23 460 HIS A O 1
ATOM 3777 N N . LEU A 1 461 ? 121.308 150.268 165.524 1.00 48.05 461 LEU A N 1
ATOM 3778 C CA . LEU A 1 461 ? 122.425 149.922 164.650 1.00 44.38 461 LEU A CA 1
ATOM 3779 C C . LEU A 1 461 ? 123.818 150.070 165.264 1.00 45.47 461 LEU A C 1
ATOM 3780 O O . LEU A 1 461 ? 124.703 149.271 164.980 1.00 47.14 461 LEU A O 1
ATOM 3785 N N . TRP A 1 462 ? 124.019 151.080 166.099 1.00 42.83 462 TRP A N 1
ATOM 3786 C CA . TRP A 1 462 ? 125.330 151.318 166.698 1.00 41.15 462 TRP A CA 1
ATOM 3787 C C . TRP A 1 462 ? 125.861 150.169 167.557 1.00 44.34 462 TRP A C 1
ATOM 3788 O O . TRP A 1 462 ? 127.061 149.919 167.582 1.00 49.57 462 TRP A O 1
ATOM 3799 N N . GLU A 1 463 ? 124.980 149.493 168.280 1.00 51.44 463 GLU A N 1
ATOM 3800 C CA . GLU A 1 463 ? 125.389 148.414 169.170 1.00 47.58 463 GLU A CA 1
ATOM 3801 C C . GLU A 1 463 ? 126.248 147.372 168.490 1.00 45.36 463 GLU A C 1
ATOM 3802 O O . GLU A 1 463 ? 126.970 146.648 169.177 1.00 51.57 463 GLU A O 1
ATOM 3808 N N . TRP A 1 464 ? 126.225 147.293 167.166 1.00 42.74 464 TRP A N 1
ATOM 3809 C CA . TRP A 1 464 ? 127.064 146.308 166.500 1.00 38.46 464 TRP A CA 1
ATOM 3810 C C . TRP A 1 464 ? 128.539 146.666 166.491 1.00 40.20 464 TRP A C 1
ATOM 3811 O O . TRP A 1 464 ? 129.352 145.856 166.044 1.00 44.41 464 TRP A O 1
ATOM 3822 N N . TYR A 1 465 ? 128.914 147.868 166.901 1.00 43.71 465 TYR A N 1
ATOM 3823 C CA . TYR A 1 465 ? 130.337 148.184 166.919 1.00 40.90 465 TYR A CA 1
ATOM 3824 C C . TYR A 1 465 ? 131.072 147.403 167.984 1.00 45.83 465 TYR A C 1
ATOM 3825 O O . TYR A 1 465 ? 132.236 147.050 167.786 1.00 49.07 465 TYR A O 1
ATOM 3834 N N . PHE A 1 466 ? 130.413 147.124 169.109 1.00 46.68 466 PHE A N 1
ATOM 3835 C CA . PHE A 1 466 ? 131.046 146.484 170.245 1.00 42.91 466 PHE A CA 1
ATOM 3836 C C . PHE A 1 466 ? 131.063 144.971 170.156 1.00 47.67 466 PHE A C 1
ATOM 3837 O O . PHE A 1 466 ? 131.744 144.333 170.961 1.00 55.38 466 PHE A O 1
ATOM 3845 N N . VAL A 1 467 ? 130.333 144.376 169.225 1.00 45.54 467 VAL A N 1
ATOM 3846 C CA . VAL A 1 467 ? 130.202 142.926 169.225 1.00 46.28 467 VAL A CA 1
ATOM 3847 C C . VAL A 1 467 ? 131.549 142.336 168.844 1.00 54.92 467 VAL A C 1
ATOM 3848 O O . VAL A 1 467 ? 132.099 142.672 167.789 1.00 56.58 467 VAL A O 1
ATOM 3852 N N . GLU A 1 468 ? 132.085 141.451 169.693 1.00 60.08 468 GLU A N 1
ATOM 3853 C CA . GLU A 1 468 ? 133.276 140.659 169.384 1.00 57.30 468 GLU A CA 1
ATOM 3854 C C . GLU A 1 468 ? 132.949 139.199 169.624 1.00 56.49 468 GLU A C 1
ATOM 3855 O O . GLU A 1 468 ? 132.078 138.871 170.428 1.00 62.72 468 GLU A O 1
ATOM 3861 N N . HIS A 1 469 ? 133.670 138.314 168.957 1.00 54.90 469 HIS A N 1
ATOM 3862 C CA . HIS A 1 469 ? 133.323 136.910 169.073 1.00 55.17 469 HIS A CA 1
ATOM 3863 C C . HIS A 1 469 ? 134.548 136.060 168.767 1.00 64.19 469 HIS A C 1
ATOM 3864 O O . HIS A 1 469 ? 135.661 136.569 168.609 1.00 66.40 469 HIS A O 1
ATOM 3871 N N . GLU A 1 470 ? 134.338 134.745 168.742 1.00 64.97 470 GLU A N 1
ATOM 3872 C CA . GLU A 1 470 ? 135.346 133.741 168.435 1.00 67.41 470 GLU A CA 1
ATOM 3873 C C . GLU A 1 470 ? 135.633 133.682 166.932 1.00 64.37 470 GLU A C 1
ATOM 3874 O O . GLU A 1 470 ? 134.763 133.995 166.116 1.00 62.24 470 GLU A O 1
ATOM 3880 N N . PRO A 1 471 ? 136.828 133.231 166.539 1.00 63.70 471 PRO A N 1
ATOM 3881 C CA . PRO A 1 471 ? 137.139 133.144 165.110 1.00 52.19 471 PRO A CA 1
ATOM 3882 C C . PRO A 1 471 ? 136.218 132.166 164.423 1.00 55.27 471 PRO A C 1
ATOM 3883 O O . PRO A 1 471 ? 135.703 131.227 165.028 1.00 65.58 471 PRO A O 1
ATOM 3887 N N . LEU A 1 472 ? 135.982 132.433 163.159 1.00 53.79 472 LEU A N 1
ATOM 3888 C CA . LEU A 1 472 ? 135.225 131.601 162.247 1.00 55.03 472 LEU A CA 1
ATOM 3889 C C . LEU A 1 472 ? 136.206 131.157 161.162 1.00 60.57 472 LEU A C 1
ATOM 3890 O O . LEU A 1 472 ? 137.389 131.498 161.214 1.00 62.49 472 LEU A O 1
ATOM 3895 N N . PHE A 1 473 ? 135.750 130.382 160.187 1.00 60.77 473 PHE A N 1
ATOM 3896 C CA . PHE A 1 473 ? 136.521 130.175 158.951 1.00 65.20 473 PHE A CA 1
ATOM 3897 C C . PHE A 1 473 ? 138.013 129.853 159.172 1.00 71.30 473 PHE A C 1
ATOM 3898 O O . PHE A 1 473 ? 138.873 130.700 158.954 1.00 73.08 473 PHE A O 1
ATOM 3906 N N . SER A 1 474 ? 138.319 128.674 159.713 1.00 80.03 474 SER A N 1
ATOM 3907 C CA . SER A 1 474 ? 139.725 128.291 159.896 1.00 82.83 474 SER A CA 1
ATOM 3908 C C . SER A 1 474 ? 140.519 128.492 158.601 1.00 81.54 474 SER A C 1
ATOM 3909 O O . SER A 1 474 ? 139.983 128.392 157.490 1.00 78.59 474 SER A O 1
ATOM 3912 N N . THR A 1 475 ? 141.818 128.769 158.752 1.00 87.80 475 THR A N 1
ATOM 3913 C CA . THR A 1 475 ? 142.648 129.251 157.646 1.00 87.50 475 THR A CA 1
ATOM 3914 C C . THR A 1 475 ? 143.445 128.162 156.951 1.00 90.59 475 THR A C 1
ATOM 3915 O O . THR A 1 475 ? 143.736 128.283 155.755 1.00 87.31 475 THR A O 1
ATOM 3919 N N . LYS A 1 476 ? 143.766 127.086 157.659 1.00 95.85 476 LYS A N 1
ATOM 3920 C CA . LYS A 1 476 ? 144.700 126.096 157.147 1.00 99.61 476 LYS A CA 1
ATOM 3921 C C . LYS A 1 476 ? 144.115 125.246 156.017 1.00 101.75 476 LYS A C 1
ATOM 3922 O O . LYS A 1 476 ? 144.813 124.361 155.508 1.00 99.50 476 LYS A O 1
ATOM 3928 N N . ILE A 1 477 ? 142.867 125.481 155.612 1.00 96.16 477 ILE A N 1
ATOM 3929 C CA . ILE A 1 477 ? 142.281 124.764 154.486 1.00 98.01 477 ILE A CA 1
ATOM 3930 C C . ILE A 1 477 ? 141.680 125.764 153.511 1.00 96.57 477 ILE A C 1
ATOM 3931 O O . ILE A 1 477 ? 140.892 126.632 153.911 1.00 94.99 477 ILE A O 1
ATOM 3936 N N . ILE A 1 478 ? 142.050 125.628 152.233 1.00 93.16 478 ILE A N 1
ATOM 3937 C CA . ILE A 1 478 ? 141.334 126.228 151.117 1.00 91.58 478 ILE A CA 1
ATOM 3938 C C . ILE A 1 478 ? 140.861 125.110 150.197 1.00 89.64 478 ILE A C 1
ATOM 3939 O O . ILE A 1 478 ? 141.479 124.042 150.100 1.00 89.67 478 ILE A O 1
ATOM 3944 N N . SER A 1 479 ? 139.744 125.368 149.517 1.00 90.01 479 SER A N 1
ATOM 3945 C CA . SER A 1 479 ? 139.076 124.309 148.764 1.00 94.85 479 SER A CA 1
ATOM 3946 C C . SER A 1 479 ? 139.905 123.843 147.568 1.00 95.96 479 SER A C 1
ATOM 3947 O O . SER A 1 479 ? 140.173 122.644 147.413 1.00 95.84 479 SER A O 1
ATOM 3950 N N . ASP A 1 480 ? 140.362 124.778 146.733 1.00 91.72 480 ASP A N 1
ATOM 3951 C CA . ASP A 1 480 ? 140.927 124.380 145.445 1.00 93.35 480 ASP A CA 1
ATOM 3952 C C . ASP A 1 480 ? 142.393 123.962 145.561 1.00 93.21 480 ASP A C 1
ATOM 3953 O O . ASP A 1 480 ? 142.739 122.801 145.308 1.00 89.36 480 ASP A O 1
ATOM 3958 N N . LEU A 1 481 ? 143.259 124.892 145.977 1.00 87.55 481 LEU A N 1
ATOM 3959 C CA . LEU A 1 481 ? 144.710 124.742 146.094 1.00 80.23 481 LEU A CA 1
ATOM 3960 C C . LEU A 1 481 ? 145.391 124.528 144.731 1.00 76.33 481 LEU A C 1
ATOM 3961 O O . LEU A 1 481 ? 146.594 124.234 144.677 1.00 74.29 481 LEU A O 1
ATOM 3966 N N . SER A 1 482 ? 144.657 124.641 143.621 1.00 74.56 482 SER A N 1
ATOM 3967 C CA . SER A 1 482 ? 145.235 124.561 142.284 1.00 72.00 482 SER A CA 1
ATOM 3968 C C . SER A 1 482 ? 145.233 125.910 141.551 1.00 69.49 482 SER A C 1
ATOM 3969 O O . SER A 1 482 ? 145.363 125.965 140.322 1.00 65.76 482 SER A O 1
ATOM 3972 N N . ILE A 1 483 ? 145.048 127.003 142.290 1.00 70.31 483 ILE A N 1
ATOM 3973 C CA . ILE A 1 483 ? 145.072 128.357 141.729 1.00 69.93 483 ILE A CA 1
ATOM 3974 C C . ILE A 1 483 ? 146.490 128.897 141.631 1.00 68.53 483 ILE A C 1
ATOM 3975 O O . ILE A 1 483 ? 146.741 129.837 140.863 1.00 68.33 483 ILE A O 1
ATOM 3980 N N . PHE A 1 484 ? 147.426 128.311 142.393 1.00 65.39 484 PHE A N 1
ATOM 3981 C CA . PHE A 1 484 ? 148.829 128.708 142.381 1.00 57.96 484 PHE A CA 1
ATOM 3982 C C . PHE A 1 484 ? 149.554 128.163 141.175 1.00 59.84 484 PHE A C 1
ATOM 3983 O O . PHE A 1 484 ? 150.484 128.793 140.667 1.00 64.63 484 PHE A O 1
ATOM 3991 N N . ILE A 1 485 ? 149.137 126.991 140.718 1.00 63.37 485 ILE A N 1
ATOM 3992 C CA . ILE A 1 485 ? 149.778 126.337 139.592 1.00 61.19 485 ILE A CA 1
ATOM 3993 C C . ILE A 1 485 ? 149.481 127.104 138.317 1.00 64.04 485 ILE A C 1
ATOM 3994 O O . ILE A 1 485 ? 150.299 127.123 137.390 1.00 66.88 485 ILE A O 1
ATOM 3999 N N . LYS A 1 486 ? 148.330 127.773 138.261 1.00 70.19 486 LYS A N 1
ATOM 4000 C CA . LYS A 1 486 ? 147.869 128.380 137.024 1.00 80.95 486 LYS A CA 1
ATOM 4001 C C . LYS A 1 486 ? 148.804 129.494 136.574 1.00 82.79 486 LYS A C 1
ATOM 4002 O O . LYS A 1 486 ? 149.560 130.069 137.357 1.00 82.15 486 LYS A O 1
ATOM 4008 N N . ASP A 1 487 ? 148.740 129.781 135.277 1.00 88.41 487 ASP A N 1
ATOM 4009 C CA . ASP A 1 487 ? 149.607 130.783 134.677 1.00 91.84 487 ASP A CA 1
ATOM 4010 C C . ASP A 1 487 ? 149.215 132.184 135.136 1.00 96.07 487 ASP A C 1
ATOM 4011 O O . ASP A 1 487 ? 148.029 132.510 135.252 1.00 95.94 487 ASP A O 1
ATOM 4016 N N . ARG A 1 488 ? 150.238 133.009 135.357 1.00 95.31 488 ARG A N 1
ATOM 4017 C CA . ARG A 1 488 ? 150.086 134.405 135.754 1.00 92.72 488 ARG A CA 1
ATOM 4018 C C . ARG A 1 488 ? 151.328 135.207 135.344 1.00 86.91 488 ARG A C 1
ATOM 4019 O O . ARG A 1 488 ? 152.402 134.639 135.165 1.00 86.53 488 ARG A O 1
ATOM 4027 N N . ALA A 1 489 ? 151.179 136.521 135.194 1.00 81.79 489 ALA A N 1
ATOM 4028 C CA . ALA A 1 489 ? 152.299 137.393 134.850 1.00 73.14 489 ALA A CA 1
ATOM 4029 C C . ALA A 1 489 ? 152.784 138.077 136.123 1.00 69.53 489 ALA A C 1
ATOM 4030 O O . ALA A 1 489 ? 151.966 138.565 136.915 1.00 61.75 489 ALA A O 1
ATOM 4032 N N . THR A 1 490 ? 154.106 138.096 136.325 1.00 61.52 490 THR A N 1
ATOM 4033 C CA . THR A 1 490 ? 154.705 138.664 137.524 1.00 50.44 490 THR A CA 1
ATOM 4034 C C . THR A 1 490 ? 155.753 139.703 137.145 1.00 46.54 490 THR A C 1
ATOM 4035 O O . THR A 1 490 ? 156.206 139.767 136.001 1.00 52.28 490 THR A O 1
ATOM 4039 N N . ALA A 1 491 ? 156.126 140.528 138.118 1.00 41.63 491 ALA A N 1
ATOM 4040 C CA . ALA A 1 491 ? 157.192 141.503 137.961 1.00 36.77 491 ALA A CA 1
ATOM 4041 C C . ALA A 1 491 ? 158.507 140.950 138.502 1.00 41.73 491 ALA A C 1
ATOM 4042 O O . ALA A 1 491 ? 158.556 139.890 139.125 1.00 47.32 491 ALA A O 1
ATOM 4044 N N . VAL A 1 492 ? 159.585 141.657 138.231 1.00 43.47 492 VAL A N 1
ATOM 4045 C CA . VAL A 1 492 ? 160.894 141.240 138.712 1.00 43.69 492 VAL A CA 1
ATOM 4046 C C . VAL A 1 492 ? 161.182 141.891 140.068 1.00 48.14 492 VAL A C 1
ATOM 4047 O O . VAL A 1 492 ? 160.575 142.899 140.442 1.00 46.33 492 VAL A O 1
ATOM 4051 N N . ASN A 1 493 ? 162.154 141.332 140.800 1.00 49.55 493 ASN A N 1
ATOM 4052 C CA . ASN A 1 493 ? 162.531 141.868 142.103 1.00 44.68 493 ASN A CA 1
ATOM 4053 C C . ASN A 1 493 ? 163.212 143.224 141.947 1.00 44.76 493 ASN A C 1
ATOM 4054 O O . ASN A 1 493 ? 163.823 143.516 140.922 1.00 51.42 493 ASN A O 1
ATOM 4059 N N . GLN A 1 494 ? 163.195 144.016 143.018 1.00 41.59 494 GLN A N 1
ATOM 4060 C CA . GLN A 1 494 ? 163.647 145.403 142.938 1.00 42.24 494 GLN A CA 1
ATOM 4061 C C . GLN A 1 494 ? 165.144 145.578 142.694 1.00 49.68 494 GLN A C 1
ATOM 4062 O O . GLN A 1 494 ? 165.547 146.662 142.277 1.00 52.98 494 GLN A O 1
ATOM 4068 N N . GLU A 1 495 ? 165.993 144.589 142.988 1.00 55.79 495 GLU A N 1
ATOM 4069 C CA . GLU A 1 495 ? 167.417 144.760 142.674 1.00 57.33 495 GLU A CA 1
ATOM 4070 C C . GLU A 1 495 ? 167.623 144.932 141.181 1.00 58.63 495 GLU A C 1
ATOM 4071 O O . GLU A 1 495 ? 168.489 145.700 140.746 1.00 63.46 495 GLU A O 1
ATOM 4077 N N . CYS A 1 496 ? 166.865 144.188 140.385 1.00 57.21 496 CYS A N 1
ATOM 4078 C CA . CYS A 1 496 ? 166.918 144.232 138.930 1.00 56.12 496 CYS A CA 1
ATOM 4079 C C . CYS A 1 496 ? 165.535 144.621 138.423 1.00 52.47 496 CYS A C 1
ATOM 4080 O O . CYS A 1 496 ? 164.803 143.791 137.889 1.00 55.32 496 CYS A O 1
ATOM 4083 N N . TRP A 1 497 ? 165.241 145.913 138.444 1.00 46.93 497 TRP A N 1
ATOM 4084 C CA . TRP A 1 497 ? 163.998 146.424 137.891 1.00 38.11 497 TRP A CA 1
ATOM 4085 C C . TRP A 1 497 ? 164.213 147.101 136.556 1.00 46.23 497 TRP A C 1
ATOM 4086 O O . TRP A 1 497 ? 163.249 147.290 135.813 1.00 45.33 497 TRP A O 1
ATOM 4097 N N . ASP A 1 498 ? 165.453 147.471 1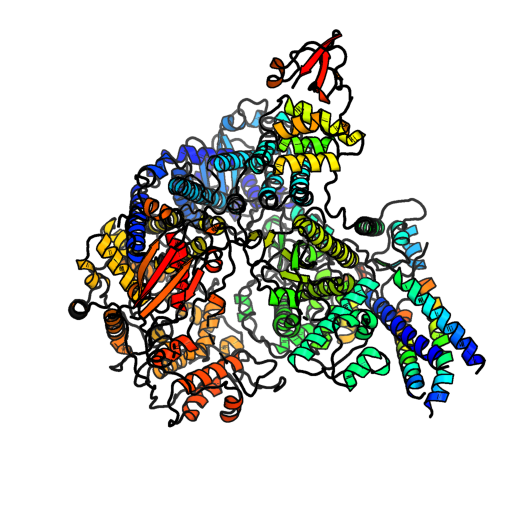36.244 1.00 42.82 498 ASP A N 1
ATOM 4098 C CA . ASP A 1 498 ? 165.786 148.005 134.945 1.00 33.12 498 ASP A CA 1
ATOM 4099 C C . ASP A 1 498 ? 165.850 146.943 133.872 1.00 45.21 498 ASP A C 1
ATOM 4100 O O . ASP A 1 498 ? 165.778 147.281 132.689 1.00 52.69 498 ASP A O 1
ATOM 4105 N N . SER A 1 499 ? 165.986 145.668 134.234 1.00 47.07 499 SER A N 1
ATOM 4106 C CA . SER A 1 499 ? 166.321 144.655 133.238 1.00 46.39 499 SER A CA 1
ATOM 4107 C C . SER A 1 499 ? 165.210 144.428 132.213 1.00 47.03 499 SER A C 1
ATOM 4108 O O . SER A 1 499 ? 165.447 143.753 131.207 1.00 53.51 499 SER A O 1
ATOM 4111 N N . VAL A 1 500 ? 164.024 144.983 132.425 1.00 42.64 500 VAL A N 1
ATOM 4112 C CA . VAL A 1 500 ? 162.913 144.817 131.501 1.00 38.22 500 VAL A CA 1
ATOM 4113 C C . VAL A 1 500 ? 162.943 145.809 130.347 1.00 39.90 500 VAL A C 1
ATOM 4114 O O . VAL A 1 500 ? 162.000 145.849 129.553 1.00 39.64 500 VAL A O 1
ATOM 4118 N N . PHE A 1 501 ? 163.997 146.625 130.243 1.00 41.22 501 PHE A N 1
ATOM 4119 C CA . PHE A 1 501 ? 164.108 147.646 129.204 1.00 36.19 501 PHE A CA 1
ATOM 4120 C C . PHE A 1 501 ? 165.294 147.352 128.297 1.00 42.50 501 PHE A C 1
ATOM 4121 O O . PHE A 1 501 ? 166.118 146.483 128.584 1.00 47.76 501 PHE A O 1
ATOM 4129 N N . ASP A 1 502 ? 165.392 148.092 127.194 1.00 40.89 502 ASP A N 1
ATOM 4130 C CA . ASP A 1 502 ? 166.500 147.886 126.272 1.00 44.09 502 ASP A CA 1
ATOM 4131 C C . ASP A 1 502 ? 167.754 148.627 126.722 1.00 42.00 502 ASP A C 1
ATOM 4132 O O . ASP A 1 502 ? 167.701 149.793 127.110 1.00 45.25 502 ASP A O 1
ATOM 4137 N N . ARG A 1 503 ? 168.904 147.978 126.572 1.00 43.85 503 ARG A N 1
ATOM 4138 C CA . ARG A 1 503 ? 170.147 148.582 127.036 1.00 42.61 503 ARG A CA 1
ATOM 4139 C C . ARG A 1 503 ? 170.498 149.832 126.242 1.00 48.49 503 ARG A C 1
ATOM 4140 O O . ARG A 1 503 ? 171.051 150.786 126.800 1.00 51.65 503 ARG A O 1
ATOM 4148 N N . SER A 1 504 ? 170.231 149.837 124.935 1.00 49.03 504 SER A N 1
ATOM 4149 C CA . SER A 1 504 ? 170.615 150.987 124.115 1.00 46.11 504 SER A CA 1
ATOM 4150 C C . SER A 1 504 ? 169.689 152.183 124.316 1.00 42.64 504 SER A C 1
ATOM 4151 O O . SER A 1 504 ? 170.147 153.326 124.253 1.00 49.43 504 SER A O 1
ATOM 4154 N N . VAL A 1 505 ? 168.388 151.953 124.531 1.00 45.80 505 VAL A N 1
ATOM 4155 C CA . VAL A 1 505 ? 167.459 153.052 124.826 1.00 39.32 505 VAL A CA 1
ATOM 4156 C C . VAL A 1 505 ? 167.727 153.621 126.213 1.00 38.89 505 VAL A C 1
ATOM 4157 O O . VAL A 1 505 ? 167.708 154.839 126.405 1.00 44.44 505 VAL A O 1
ATOM 4161 N N . LEU A 1 506 ? 168.030 152.763 127.187 1.00 42.54 506 LEU A N 1
ATOM 4162 C CA . LEU A 1 506 ? 168.305 153.224 128.549 1.00 36.62 506 LEU A CA 1
ATOM 4163 C C . LEU A 1 506 ? 169.509 154.153 128.588 1.00 41.86 506 LEU A C 1
ATOM 4164 O O . LEU A 1 506 ? 169.459 155.229 129.194 1.00 49.39 506 LEU A O 1
ATOM 4169 N N . GLY A 1 507 ? 170.600 153.760 127.931 1.00 40.75 507 GLY A N 1
ATOM 4170 C CA . GLY A 1 507 ? 171.835 154.511 127.945 1.00 41.16 507 GLY A CA 1
ATOM 4171 C C . GLY A 1 507 ? 172.900 153.983 128.874 1.00 47.99 507 GLY A C 1
ATOM 4172 O O . GLY A 1 507 ? 174.002 154.548 128.914 1.00 48.80 507 GLY A O 1
ATOM 4173 N N . TYR A 1 508 ? 172.628 152.902 129.596 1.00 48.52 508 TYR A N 1
ATOM 4174 C CA . TYR A 1 508 ? 173.612 152.308 130.486 1.00 46.91 508 TYR A CA 1
ATOM 4175 C C . TYR A 1 508 ? 173.279 150.831 130.621 1.00 51.63 508 TYR A C 1
ATOM 4176 O O . TYR A 1 508 ? 172.179 150.394 130.280 1.00 52.62 508 TYR A O 1
ATOM 4185 N N . ASN A 1 509 ? 174.224 150.058 131.137 1.00 55.44 509 ASN A N 1
ATOM 4186 C CA . ASN A 1 509 ? 173.999 148.638 131.345 1.00 60.29 509 ASN A CA 1
ATOM 4187 C C . ASN A 1 509 ? 173.631 148.406 132.800 1.00 66.26 509 ASN A C 1
ATOM 4188 O O . ASN A 1 509 ? 174.410 148.726 133.693 1.00 67.28 509 ASN A O 1
ATOM 4193 N N . PRO A 1 510 ? 172.438 147.850 133.049 1.00 64.30 510 PRO A N 1
ATOM 4194 C CA . PRO A 1 510 ? 172.042 147.619 134.438 1.00 67.85 510 PRO A CA 1
ATOM 4195 C C . PRO A 1 510 ? 173.003 146.647 135.101 1.00 81.91 510 PRO A C 1
ATOM 4196 O O . PRO A 1 510 ? 173.408 145.668 134.478 1.00 83.11 510 PRO A O 1
ATOM 4200 N N . PRO A 1 511 ? 173.359 146.912 136.363 1.00 86.11 511 PRO A N 1
ATOM 4201 C CA . PRO A 1 511 ? 174.296 146.085 137.131 1.00 93.38 511 PRO A CA 1
ATOM 4202 C C . PRO A 1 511 ? 173.784 144.668 137.330 1.00 95.77 511 PRO A C 1
ATOM 4203 O O . PRO A 1 511 ? 174.563 143.720 137.249 1.00 97.80 511 PRO A O 1
ATOM 4207 N N . VAL A 1 512 ? 172.489 144.528 137.582 1.00 94.46 512 VAL A N 1
ATOM 4208 C CA . VAL A 1 512 ? 171.902 143.215 137.811 1.00 101.88 512 VAL A CA 1
ATOM 4209 C C . VAL A 1 512 ? 170.906 142.821 136.725 1.00 100.24 512 VAL A C 1
ATOM 4210 O O . VAL A 1 512 ? 170.034 143.604 136.351 1.00 99.70 512 VAL A O 1
ATOM 4214 N N . ARG A 1 513 ? 171.058 141.603 136.217 1.00 104.23 513 ARG A N 1
ATOM 4215 C CA . ARG A 1 513 ? 170.175 141.072 135.188 1.00 111.80 513 ARG A CA 1
ATOM 4216 C C . ARG A 1 513 ? 169.449 139.845 135.726 1.00 109.82 513 ARG A C 1
ATOM 4217 O O . ARG A 1 513 ? 170.070 138.950 136.297 1.00 108.79 513 ARG A O 1
ATOM 4225 N N . PHE A 1 514 ? 168.127 139.817 135.515 1.00 160.76 514 PHE A N 1
ATOM 4226 C CA . PHE A 1 514 ? 167.205 138.766 135.993 1.00 159.35 514 PHE A CA 1
ATOM 4227 C C . PHE A 1 514 ? 167.007 137.508 135.136 1.00 160.49 514 PHE A C 1
ATOM 4228 O O . PHE A 1 514 ? 166.823 137.591 133.923 1.00 159.23 514 PHE A O 1
ATOM 4236 N N . SER A 1 516 ? 164.379 134.831 135.264 1.00 30.00 516 SER A N 1
ATOM 4237 C CA . SER A 1 516 ? 163.052 134.423 134.754 1.00 30.00 516 SER A CA 1
ATOM 4238 C C . SER A 1 516 ? 161.851 135.151 135.377 1.00 30.00 516 SER A C 1
ATOM 4239 O O . SER A 1 516 ? 161.957 135.691 136.477 1.00 30.00 516 SER A O 1
ATOM 4242 N N . LYS A 1 517 ? 160.716 135.166 134.673 1.00 138.89 517 LYS A N 1
ATOM 4243 C CA . LYS A 1 517 ? 159.514 135.842 135.188 1.00 144.25 517 LYS A CA 1
ATOM 4244 C C . LYS A 1 517 ? 158.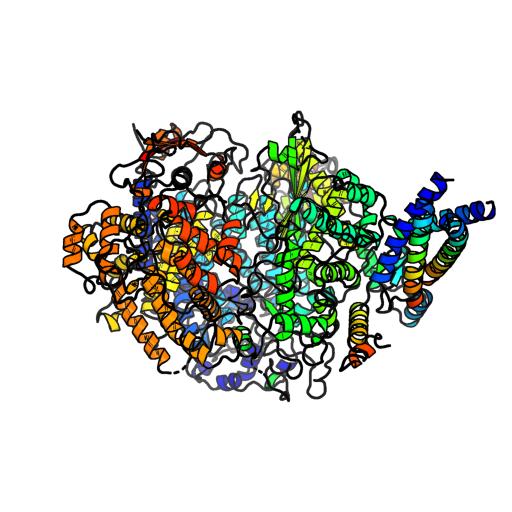138 135.124 135.292 1.00 151.91 517 LYS A C 1
ATOM 4245 O O . LYS A 1 517 ? 157.317 135.523 136.113 1.00 145.23 517 LYS A O 1
ATOM 4251 N N . ARG A 1 518 ? 157.876 134.098 134.481 1.00 143.83 518 ARG A N 1
ATOM 4252 C CA . ARG A 1 518 ? 156.556 133.421 134.487 1.00 131.53 518 ARG A CA 1
ATOM 4253 C C . ARG A 1 518 ? 156.150 132.561 135.702 1.00 130.59 518 ARG A C 1
ATOM 4254 O O . ARG A 1 518 ? 156.985 131.873 136.282 1.00 138.98 518 ARG A O 1
ATOM 4262 N N . VAL A 1 519 ? 154.864 132.596 136.068 1.00 89.17 519 VAL A N 1
ATOM 4263 C CA . VAL A 1 519 ? 154.370 131.833 137.226 1.00 87.52 519 VAL A CA 1
ATOM 4264 C C . VAL A 1 519 ? 154.465 130.303 137.127 1.00 93.10 519 VAL A C 1
ATOM 4265 O O . VAL A 1 519 ? 154.944 129.664 138.061 1.00 85.56 519 VAL A O 1
ATOM 4269 N N . PRO A 1 520 ? 154.022 129.703 136.005 1.00 95.98 520 PRO A N 1
ATOM 4270 C CA . PRO A 1 520 ? 154.266 128.241 135.883 1.00 92.99 520 PRO A CA 1
ATOM 4271 C C . PRO A 1 520 ? 155.747 127.830 135.984 1.00 87.30 520 PRO A C 1
ATOM 4272 O O . PRO A 1 520 ? 156.032 126.722 136.464 1.00 78.15 520 PRO A O 1
ATOM 4276 N N . GLU A 1 521 ? 156.695 128.665 135.523 1.00 90.19 521 GLU A N 1
ATOM 4277 C CA . GLU A 1 521 ? 158.123 128.352 135.629 1.00 85.24 521 GLU A CA 1
ATOM 4278 C C . GLU A 1 521 ? 158.714 128.670 137.004 1.00 77.42 521 GLU A C 1
ATOM 4279 O O . GLU A 1 521 ? 159.815 128.199 137.310 1.00 71.40 521 GLU A O 1
ATOM 4285 N N . GLN A 1 522 ? 158.031 129.489 137.816 1.00 74.91 522 GLN A N 1
ATOM 4286 C CA . GLN A 1 522 ? 158.515 129.848 139.142 1.00 64.38 522 GLN A CA 1
ATOM 4287 C C . GLN A 1 522 ? 157.818 129.092 140.258 1.00 64.00 522 GLN A C 1
ATOM 4288 O O . GLN A 1 522 ? 158.364 129.021 141.365 1.00 63.71 522 GLN A O 1
ATOM 4294 N N . PHE A 1 523 ? 156.627 128.547 140.007 1.00 61.66 523 PHE A N 1
ATOM 4295 C CA . PHE A 1 523 ? 156.025 127.622 140.957 1.00 54.61 523 PHE A CA 1
ATOM 4296 C C . PHE A 1 523 ? 156.802 126.311 140.998 1.00 55.28 523 PHE A C 1
ATOM 4297 O O . PHE A 1 523 ? 156.952 125.706 142.063 1.00 57.37 523 PHE A O 1
ATOM 4305 N N . LEU A 1 524 ? 157.292 125.854 139.846 1.00 57.57 524 LEU A N 1
ATOM 4306 C CA . LEU A 1 524 ? 158.112 124.651 139.811 1.00 51.85 524 LEU A CA 1
ATOM 4307 C C . LEU A 1 524 ? 159.508 124.875 140.372 1.00 56.92 524 LEU A C 1
ATOM 4308 O O . LEU A 1 524 ? 160.143 123.914 140.817 1.00 62.03 524 LEU A O 1
ATOM 4313 N N . GLY A 1 525 ? 159.997 126.115 140.380 1.00 58.16 525 GLY A N 1
ATOM 4314 C CA . GLY A 1 525 ? 161.328 126.386 140.897 1.00 55.85 525 GLY A CA 1
ATOM 4315 C C . GLY A 1 525 ? 161.400 126.544 142.403 1.00 58.47 525 GLY A C 1
ATOM 4316 O O . GLY A 1 525 ? 162.477 126.373 142.980 1.00 64.49 525 GLY A O 1
ATOM 4317 N N . GLN A 1 526 ? 160.287 126.873 143.052 1.00 55.03 526 GLN A N 1
ATOM 4318 C CA . GLN A 1 526 ? 160.285 127.082 144.493 1.00 54.60 526 GLN A CA 1
ATOM 4319 C C . GLN A 1 526 ? 160.394 125.752 145.229 1.00 59.20 526 GLN A C 1
ATOM 4320 O O . GLN A 1 526 ? 159.539 124.878 145.067 1.00 65.95 526 GLN A O 1
ATOM 4326 N N . ALA A 1 527 ? 161.400 125.628 146.095 1.00 61.18 527 ALA A N 1
ATOM 4327 C CA . ALA A 1 527 ? 161.767 124.327 146.653 1.00 62.51 527 ALA A CA 1
ATOM 4328 C C . ALA A 1 527 ? 160.822 123.844 147.750 1.00 68.22 527 ALA A C 1
ATOM 4329 O O . ALA A 1 527 ? 160.716 122.631 147.963 1.00 71.77 527 ALA A O 1
ATOM 4331 N N . ASP A 1 528 ? 160.151 124.740 148.474 1.00 72.37 528 ASP A N 1
ATOM 4332 C CA . ASP A 1 528 ? 159.373 124.328 149.642 1.00 77.05 528 ASP A CA 1
ATOM 4333 C C . ASP A 1 528 ? 157.862 124.483 149.466 1.00 78.32 528 ASP A C 1
ATOM 4334 O O . ASP A 1 528 ? 157.152 123.474 149.493 1.00 82.21 528 ASP A O 1
ATOM 4339 N N . PHE A 1 529 ? 157.345 125.686 149.228 1.00 68.87 529 PHE A N 1
ATOM 4340 C CA . PHE A 1 529 ? 155.912 125.921 149.017 1.00 70.08 529 PHE A CA 1
ATOM 4341 C C . PHE A 1 529 ? 155.018 125.190 150.040 1.00 71.62 529 PHE A C 1
ATOM 4342 O O . PHE A 1 529 ? 154.348 124.206 149.733 1.00 71.30 529 PHE A O 1
ATOM 4350 N N . SER A 1 530 ? 155.083 125.618 151.282 1.00 73.04 530 SER A N 1
ATOM 4351 C CA . SER A 1 530 ? 154.003 125.222 152.179 1.00 68.63 530 SER A CA 1
ATOM 4352 C C . SER A 1 530 ? 152.857 126.214 152.034 1.00 61.15 530 SER A C 1
ATOM 4353 O O . SER A 1 530 ? 152.979 127.230 151.353 1.00 65.89 530 SER A O 1
ATOM 4356 N N . LEU A 1 531 ? 151.721 125.908 152.633 1.00 61.46 531 LEU A N 1
ATOM 4357 C CA . LEU A 1 531 ? 150.670 126.917 152.642 1.00 58.79 531 LEU A CA 1
ATOM 4358 C C . LEU A 1 531 ? 150.750 127.739 153.931 1.00 53.89 531 LEU A C 1
ATOM 4359 O O . LEU A 1 531 ? 150.553 128.971 153.939 1.00 53.84 531 LEU A O 1
ATOM 4364 N N . ASN A 1 532 ? 151.093 127.059 155.018 1.00 55.65 532 ASN A N 1
ATOM 4365 C CA . ASN A 1 532 ? 151.428 127.738 156.254 1.00 54.91 532 ASN A CA 1
ATOM 4366 C C . ASN A 1 532 ? 152.651 128.647 156.113 1.00 55.32 532 ASN A C 1
ATOM 4367 O O . ASN A 1 532 ? 152.774 129.632 156.856 1.00 57.05 532 ASN A O 1
ATOM 4372 N N . GLN A 1 533 ? 153.562 128.366 155.178 1.00 55.14 533 GLN A N 1
ATOM 4373 C CA . GLN A 1 533 ? 154.700 129.276 155.075 1.00 52.34 533 GLN A CA 1
ATOM 4374 C C . GLN A 1 533 ? 154.325 130.575 154.376 1.00 52.49 533 GLN A C 1
ATOM 4375 O O . GLN A 1 533 ? 154.888 131.622 154.716 1.00 57.69 533 GLN A O 1
ATOM 4381 N N . ILE A 1 534 ? 153.386 130.554 153.420 1.00 49.01 534 ILE A N 1
ATOM 4382 C CA . ILE A 1 534 ? 152.855 131.827 152.916 1.00 46.11 534 ILE A CA 1
ATOM 4383 C C . ILE A 1 534 ? 152.161 132.605 154.022 1.00 46.50 534 ILE A C 1
ATOM 4384 O O . ILE A 1 534 ? 152.345 133.825 154.161 1.00 49.69 534 ILE A O 1
ATOM 4389 N N . LEU A 1 535 ? 151.363 131.924 154.837 1.00 48.73 535 LEU A N 1
ATOM 4390 C CA . LEU A 1 535 ? 150.729 132.647 155.930 1.00 42.65 535 LEU A CA 1
ATOM 4391 C C . LEU A 1 535 ? 151.758 133.292 156.823 1.00 46.02 535 LEU A C 1
ATOM 4392 O O . LEU A 1 535 ? 151.593 134.440 157.237 1.00 54.03 535 LEU A O 1
ATOM 4397 N N . GLU A 1 536 ? 152.817 132.568 157.145 1.00 49.98 536 GLU A N 1
ATOM 4398 C CA . GLU A 1 536 ? 153.841 133.121 158.022 1.00 52.45 536 GLU A CA 1
ATOM 4399 C C . GLU A 1 536 ? 154.538 134.319 157.377 1.00 51.71 536 GLU A C 1
ATOM 4400 O O . GLU A 1 536 ? 154.868 135.301 158.057 1.00 54.68 536 GLU A O 1
ATOM 4406 N N . PHE A 1 537 ? 154.707 134.266 156.062 1.00 52.27 537 PHE A N 1
ATOM 4407 C CA . PHE A 1 537 ? 155.360 135.342 155.333 1.00 47.30 537 PHE A CA 1
ATOM 4408 C C . PHE A 1 537 ? 154.567 136.635 155.494 1.00 46.87 537 PHE A C 1
ATOM 4409 O O . PHE A 1 537 ? 155.141 137.694 155.726 1.00 50.19 537 PHE A O 1
ATOM 4417 N N . ALA A 1 538 ? 153.248 136.547 155.357 1.00 50.46 538 ALA A N 1
ATOM 4418 C CA . ALA A 1 538 ? 152.366 137.702 155.525 1.00 42.88 538 ALA A CA 1
ATOM 4419 C C . ALA A 1 538 ? 152.295 138.235 156.958 1.00 44.87 538 ALA A C 1
ATOM 4420 O O . ALA A 1 538 ? 152.303 139.440 157.185 1.00 48.08 538 ALA A O 1
ATOM 4422 N N . GLU A 1 539 ? 152.224 137.320 157.918 1.00 50.22 539 GLU A N 1
ATOM 4423 C CA . GLU A 1 539 ? 152.119 137.658 159.336 1.00 47.57 539 GLU A CA 1
ATOM 4424 C C . GLU A 1 539 ? 153.323 138.395 159.901 1.00 50.81 539 GLU A C 1
ATOM 4425 O O . GLU A 1 539 ? 153.181 139.293 160.723 1.00 56.74 539 GLU A O 1
ATOM 4431 N N . LYS A 1 540 ? 154.510 138.000 159.460 1.00 51.15 540 LYS A N 1
ATOM 4432 C CA . LYS A 1 540 ? 155.757 138.590 159.928 1.00 51.08 540 LYS A CA 1
ATOM 4433 C C . LYS A 1 540 ? 156.163 139.847 159.171 1.00 52.06 540 LYS A C 1
ATOM 4434 O O . LYS A 1 540 ? 157.202 140.432 159.472 1.00 56.94 540 LYS A O 1
ATOM 4440 N N . LEU A 1 541 ? 155.367 140.226 158.170 1.00 49.54 541 LEU A N 1
ATOM 4441 C CA . LEU A 1 541 ? 155.612 141.397 157.320 1.00 44.56 541 LEU A CA 1
ATOM 4442 C C . LEU A 1 541 ? 156.967 141.329 156.624 1.00 47.00 541 LEU A C 1
ATOM 4443 O O . LEU A 1 541 ? 157.678 142.323 156.511 1.00 49.28 541 LEU A O 1
ATOM 4448 N N . GLU A 1 542 ? 157.300 140.133 156.149 1.00 44.96 542 GLU A N 1
ATOM 4449 C CA . GLU A 1 542 ? 158.547 139.855 155.453 1.00 48.09 542 GLU A CA 1
ATOM 4450 C C . GLU A 1 542 ? 158.671 140.624 154.146 1.00 48.02 542 GLU A C 1
ATOM 4451 O O . GLU A 1 542 ? 159.766 141.009 153.750 1.00 50.47 542 GLU A O 1
ATOM 4457 N N . TYR A 1 543 ? 157.549 140.835 153.470 1.00 46.22 543 TYR A N 1
ATOM 4458 C CA . TYR A 1 543 ? 157.562 141.545 152.200 1.00 40.06 543 TYR A CA 1
ATOM 4459 C C . TYR A 1 543 ? 158.110 142.965 152.315 1.00 40.42 543 TYR A C 1
ATOM 4460 O O . TYR A 1 543 ? 158.760 143.441 151.391 1.00 43.86 543 TYR A O 1
ATOM 4469 N N . LEU A 1 544 ? 157.848 143.661 153.415 1.00 44.52 544 LEU A N 1
ATOM 4470 C CA . LEU A 1 544 ? 158.366 145.018 153.507 1.00 44.85 544 LEU A CA 1
ATOM 4471 C C . LEU A 1 544 ? 159.881 145.085 153.364 1.00 47.11 544 LEU A C 1
ATOM 4472 O O . LEU A 1 544 ? 160.443 146.180 153.483 1.00 49.90 544 LEU A O 1
ATOM 4477 N N . ALA A 1 545 ? 160.553 143.959 153.101 1.00 48.97 545 ALA A N 1
ATOM 4478 C CA . ALA A 1 545 ? 161.987 143.989 152.827 1.00 48.99 545 ALA A CA 1
ATOM 4479 C C . ALA A 1 545 ? 162.228 144.720 151.516 1.00 50.83 545 ALA A C 1
ATOM 4480 O O . ALA A 1 545 ? 161.347 144.768 150.654 1.00 51.83 545 ALA A O 1
ATOM 4482 N N . PRO A 1 546 ? 163.406 145.315 151.343 1.00 49.14 546 PRO A N 1
ATOM 4483 C CA . PRO A 1 546 ? 163.636 146.128 150.139 1.00 48.35 546 PRO A CA 1
ATOM 4484 C C . PRO A 1 546 ? 163.560 145.359 148.848 1.00 47.32 546 PRO A C 1
ATOM 4485 O O . PRO A 1 546 ? 163.345 145.964 147.795 1.00 50.67 546 PRO A O 1
ATOM 4489 N N . SER A 1 547 ? 163.683 144.043 148.891 1.00 47.84 547 SER A N 1
ATOM 4490 C CA . SER A 1 547 ? 163.693 143.263 147.670 1.00 41.25 547 SER A CA 1
ATOM 4491 C C . SER A 1 547 ? 162.319 143.151 147.022 1.00 44.14 547 SER A C 1
ATOM 4492 O O . SER A 1 547 ? 162.245 142.894 145.821 1.00 47.93 547 SER A O 1
ATOM 4495 N N . TYR A 1 548 ? 161.230 143.321 147.772 1.00 43.77 548 TYR A N 1
ATOM 4496 C CA . TYR A 1 548 ? 159.890 143.074 147.252 1.00 36.84 548 TYR A CA 1
ATOM 4497 C C . TYR A 1 548 ? 159.098 144.358 147.074 1.00 39.66 548 TYR A C 1
ATOM 4498 O O . TYR A 1 548 ? 157.872 144.334 147.123 1.00 44.83 548 TYR A O 1
ATOM 4507 N N . ARG A 1 549 ? 159.757 145.463 146.753 1.00 42.76 549 ARG A N 1
ATOM 4508 C CA . ARG A 1 549 ? 159.070 146.748 146.660 1.00 38.92 549 ARG A CA 1
ATOM 4509 C C . ARG A 1 549 ? 159.051 147.243 145.227 1.00 41.98 549 ARG A C 1
ATOM 4510 O O . ARG A 1 549 ? 159.408 148.393 144.960 1.00 46.62 549 ARG A O 1
ATOM 4518 N N . ASN A 1 550 ? 158.723 146.353 144.298 1.00 38.85 550 ASN A N 1
ATOM 4519 C CA . ASN A 1 550 ? 158.589 146.656 142.881 1.00 34.84 550 ASN A CA 1
ATOM 4520 C C . ASN A 1 550 ? 157.178 146.334 142.421 1.00 37.86 550 ASN A C 1
ATOM 4521 O O . ASN A 1 550 ? 156.620 145.300 142.792 1.00 40.53 550 ASN A O 1
ATOM 4526 N N . PHE A 1 551 ? 156.600 147.211 141.615 1.00 34.38 551 PHE A N 1
ATOM 4527 C CA . PHE A 1 551 ? 155.281 146.977 141.060 1.00 29.39 551 PHE A CA 1
ATOM 4528 C C . PHE A 1 551 ? 155.293 147.576 139.664 1.00 36.57 551 PHE A C 1
ATOM 4529 O O . PHE A 1 551 ? 155.821 148.672 139.495 1.00 38.12 551 PHE A O 1
ATOM 4537 N N . SER A 1 552 ? 154.717 146.883 138.665 1.00 35.71 552 SER A N 1
ATOM 4538 C CA . SER A 1 552 ? 154.734 147.444 137.312 1.00 27.17 552 SER A CA 1
ATOM 4539 C C . SER A 1 552 ? 153.403 147.188 136.612 1.00 33.06 552 SER A C 1
ATOM 4540 O O . SER A 1 552 ? 152.796 146.130 136.789 1.00 37.35 552 SER A O 1
ATOM 4543 N N . PHE A 1 553 ? 152.980 148.138 135.774 1.00 33.72 553 PHE A N 1
ATOM 4544 C CA . PHE A 1 553 ? 151.726 148.096 135.019 1.00 30.87 553 PHE A CA 1
ATOM 4545 C C . PHE A 1 553 ? 151.909 147.463 133.649 1.00 39.94 553 PHE A C 1
ATOM 4546 O O . PHE A 1 553 ? 153.021 147.335 133.128 1.00 41.82 553 PHE A O 1
ATOM 4554 N N . SER A 1 554 ? 150.787 147.096 133.042 1.00 42.05 554 SER A N 1
ATOM 4555 C CA . SER A 1 554 ? 150.803 146.762 131.627 1.00 40.63 554 SER A CA 1
ATOM 4556 C C . SER A 1 554 ? 149.425 147.046 131.038 1.00 48.48 554 SER A C 1
ATOM 4557 O O . SER A 1 554 ? 148.418 147.007 131.755 1.00 53.31 554 SER A O 1
ATOM 4560 N N . LEU A 1 555 ? 149.382 147.377 129.741 1.00 48.43 555 LEU A N 1
ATOM 4561 C CA . LEU A 1 555 ? 148.155 147.887 129.123 1.00 47.34 555 LEU A CA 1
ATOM 4562 C C . LEU A 1 555 ? 147.304 146.781 128.481 1.00 45.14 555 LEU A C 1
ATOM 4563 O O . LEU A 1 555 ? 147.810 145.722 128.108 1.00 48.87 555 LEU A O 1
ATOM 4568 N N . LYS A 1 556 ? 145.997 147.056 128.321 1.00 44.47 556 LYS A N 1
ATOM 4569 C CA . LYS A 1 556 ? 145.062 146.035 127.851 1.00 44.30 556 LYS A CA 1
ATOM 4570 C C . LYS A 1 556 ? 144.853 146.048 126.333 1.00 49.20 556 LYS A C 1
ATOM 4571 O O . LYS A 1 556 ? 145.006 147.072 125.661 1.00 46.88 556 LYS A O 1
ATOM 4577 N N . GLU A 1 557 ? 144.295 144.937 125.835 1.00 52.25 557 GLU A N 1
ATOM 4578 C CA . GLU A 1 557 ? 144.442 144.603 124.419 1.00 51.15 557 GLU A CA 1
ATOM 4579 C C . GLU A 1 557 ? 143.470 145.327 123.503 1.00 52.14 557 GLU A C 1
ATOM 4580 O O . GLU A 1 557 ? 143.889 146.096 122.634 1.00 55.22 557 GLU A O 1
ATOM 4586 N N . LYS A 1 558 ? 142.183 145.094 123.645 1.00 44.68 558 LYS A N 1
ATOM 4587 C CA . LYS A 1 558 ? 141.277 145.500 122.579 1.00 43.43 558 LYS A CA 1
ATOM 4588 C C . LYS A 1 558 ? 140.207 146.378 123.201 1.00 46.75 558 LYS A C 1
ATOM 4589 O O . LYS A 1 558 ? 139.111 145.899 123.514 1.00 52.78 558 LYS A O 1
ATOM 4595 N N . GLU A 1 559 ? 140.492 147.671 123.328 1.00 41.24 559 GLU A N 1
ATOM 4596 C CA . GLU A 1 559 ? 139.531 148.617 123.880 1.00 40.14 559 GLU A CA 1
ATOM 4597 C C . GLU A 1 559 ? 139.627 149.920 123.109 1.00 43.19 559 GLU A C 1
ATOM 4598 O O . GLU A 1 559 ? 140.466 150.064 122.215 1.00 46.58 559 GLU A O 1
ATOM 4604 N N . LEU A 1 560 ? 138.771 150.894 123.444 1.00 41.46 560 LEU A N 1
ATOM 4605 C CA . LEU A 1 560 ? 138.777 152.150 122.700 1.00 37.71 560 LEU A CA 1
ATOM 4606 C C . LEU A 1 560 ? 139.119 153.355 123.573 1.00 37.26 560 LEU A C 1
ATOM 4607 O O . LEU A 1 560 ? 138.916 154.494 123.150 1.00 38.91 560 LEU A O 1
ATOM 4612 N N . ASN A 1 561 ? 139.663 153.156 124.759 1.00 38.09 561 ASN A N 1
ATOM 4613 C CA . ASN A 1 561 ? 139.987 154.283 125.619 1.00 41.32 561 ASN A CA 1
ATOM 4614 C C . ASN A 1 561 ? 141.473 154.598 125.526 1.00 44.10 561 ASN A C 1
ATOM 4615 O O . ASN A 1 561 ? 142.227 153.953 124.796 1.00 45.83 561 ASN A O 1
ATOM 4620 N N . ILE A 1 562 ? 141.921 155.575 126.315 1.00 44.72 562 ILE A N 1
ATOM 4621 C CA . ILE A 1 562 ? 143.327 155.976 126.260 1.00 46.26 562 ILE A CA 1
ATOM 4622 C C . ILE A 1 562 ? 144.279 154.967 126.891 1.00 49.29 562 ILE A C 1
ATOM 4623 O O . ILE A 1 562 ? 145.501 155.153 126.815 1.00 49.78 562 ILE A O 1
ATOM 4628 N N . GLY A 1 563 ? 143.763 153.933 127.543 1.00 47.29 563 GLY A N 1
ATOM 4629 C CA . GLY A 1 563 ? 144.567 152.857 128.083 1.00 40.25 563 GLY A CA 1
ATOM 4630 C C . GLY A 1 563 ? 144.164 152.508 129.495 1.00 51.21 563 GLY A C 1
ATOM 4631 O O . GLY A 1 563 ? 144.166 153.360 130.389 1.00 50.83 563 GLY A O 1
ATOM 4632 N N . ARG A 1 564 ? 143.807 151.241 129.694 1.00 52.43 564 ARG A N 1
ATOM 4633 C CA . ARG A 1 564 ? 143.510 150.668 130.995 1.00 45.37 564 ARG A CA 1
ATOM 4634 C C . ARG A 1 564 ? 144.622 149.712 131.371 1.00 52.10 564 ARG A C 1
ATOM 4635 O O . ARG A 1 564 ? 145.093 148.922 130.547 1.00 54.19 564 ARG A O 1
ATOM 4643 N N . THR A 1 565 ? 145.000 149.763 132.631 1.00 54.64 565 THR A N 1
ATOM 4644 C CA . THR A 1 565 ? 146.158 149.067 133.146 1.00 48.60 565 THR A CA 1
ATOM 4645 C C . THR A 1 565 ? 145.732 147.910 134.027 1.00 54.00 565 THR A C 1
ATOM 4646 O O . THR A 1 565 ? 144.732 148.006 134.746 1.00 58.66 565 THR A O 1
ATOM 4650 N N . PHE A 1 566 ? 146.477 146.811 133.956 1.00 50.38 566 PHE A N 1
ATOM 4651 C CA . PHE A 1 566 ? 146.406 145.803 135.001 1.00 52.62 566 PHE A CA 1
ATOM 4652 C C . PHE A 1 566 ? 147.804 145.642 135.589 1.00 45.94 566 PHE A C 1
ATOM 4653 O O . PHE A 1 566 ? 148.813 145.797 134.890 1.00 48.01 566 PHE A O 1
ATOM 4661 N N . GLY A 1 567 ? 147.863 145.350 136.882 1.00 44.79 567 GLY A N 1
ATOM 4662 C CA . GLY A 1 567 ? 149.103 145.400 137.615 1.00 40.52 567 GLY A CA 1
ATOM 4663 C C . GLY A 1 567 ? 149.781 144.054 137.775 1.00 41.53 567 GLY A C 1
ATOM 4664 O O . GLY A 1 567 ? 149.147 143.006 137.712 1.00 45.36 567 GLY A O 1
ATOM 4665 N N . LYS A 1 568 ? 151.096 144.102 137.999 1.00 36.94 568 LYS A N 1
ATOM 4666 C CA . LYS A 1 568 ? 151.915 142.922 138.173 1.00 32.36 568 LYS A CA 1
ATOM 4667 C C . LYS A 1 568 ? 152.818 143.083 139.385 1.00 35.59 568 LYS A C 1
ATOM 4668 O O . LYS A 1 568 ? 153.580 144.059 139.461 1.00 39.47 568 LYS A O 1
ATOM 4674 N N . LEU A 1 569 ? 152.831 142.066 140.246 1.00 37.79 569 LEU A N 1
ATOM 4675 C CA . LEU A 1 569 ? 153.539 142.004 141.518 1.00 34.42 569 LEU A CA 1
ATOM 4676 C C . LEU A 1 569 ? 154.682 141.002 141.464 1.00 36.96 569 LEU A C 1
ATOM 4677 O O . LEU A 1 569 ? 154.668 140.095 140.628 1.00 44.20 569 LEU A O 1
ATOM 4682 N N . PRO A 1 570 ? 155.663 141.088 142.366 1.00 31.18 570 PRO A N 1
ATOM 4683 C CA . PRO A 1 570 ? 156.683 140.035 142.459 1.00 30.11 570 PRO A CA 1
ATOM 4684 C C . PRO A 1 570 ? 156.070 138.681 142.772 1.00 38.54 570 PRO A C 1
ATOM 4685 O O . PRO A 1 570 ? 154.896 138.579 143.126 1.00 43.94 570 PRO A O 1
ATOM 4689 N N . TYR A 1 571 ? 156.868 137.613 142.647 1.00 36.74 571 TYR A N 1
ATOM 4690 C CA . TYR A 1 571 ? 156.268 136.283 142.720 1.00 33.27 571 TYR A CA 1
ATOM 4691 C C . TYR A 1 571 ? 155.684 135.991 144.087 1.00 40.23 571 TYR A C 1
ATOM 4692 O O . TYR A 1 571 ? 154.507 135.608 144.199 1.00 47.81 571 TYR A O 1
ATOM 4701 N N . ARG A 1 572 ? 156.418 136.296 145.148 1.00 39.48 572 ARG A N 1
ATOM 4702 C CA . ARG A 1 572 ? 155.947 135.903 146.473 1.00 37.30 572 ARG A CA 1
ATOM 4703 C C . ARG A 1 572 ? 154.808 136.788 146.959 1.00 44.19 572 ARG A C 1
ATOM 4704 O O . ARG A 1 572 ? 153.859 136.298 147.603 1.00 48.92 572 ARG A O 1
ATOM 4712 N N . VAL A 1 573 ? 154.835 138.071 146.611 1.00 37.95 573 VAL A N 1
ATOM 4713 C CA . VAL A 1 573 ? 153.676 138.898 146.898 1.00 34.75 573 VAL A CA 1
ATOM 4714 C C . VAL A 1 573 ? 152.454 138.408 146.114 1.00 38.02 573 VAL A C 1
ATOM 4715 O O . VAL A 1 573 ? 151.324 138.453 146.627 1.00 42.91 573 VAL A O 1
ATOM 4719 N N . ARG A 1 574 ? 152.638 137.895 144.897 1.00 34.83 574 ARG A N 1
ATOM 4720 C CA . ARG A 1 574 ? 151.491 137.333 144.183 1.00 39.05 574 ARG A CA 1
ATOM 4721 C C . ARG A 1 574 ? 150.912 136.129 144.917 1.00 44.51 574 ARG A C 1
ATOM 4722 O O . ARG A 1 574 ? 149.687 135.940 144.951 1.00 46.13 574 ARG A O 1
ATOM 4730 N N . ASN A 1 575 ? 151.764 135.306 145.518 1.00 44.52 575 ASN A N 1
ATOM 4731 C CA . ASN A 1 575 ? 151.230 134.217 146.330 1.00 39.44 575 ASN A CA 1
ATOM 4732 C C . ASN A 1 575 ? 150.390 134.744 147.488 1.00 38.44 575 ASN A C 1
ATOM 4733 O O . ASN A 1 575 ? 149.319 134.201 147.777 1.00 42.82 575 ASN A O 1
ATOM 4738 N N . VAL A 1 576 ? 150.860 135.800 148.167 1.00 41.40 576 VAL A N 1
ATOM 4739 C CA . VAL A 1 576 ? 150.084 136.375 149.284 1.00 35.72 576 VAL A CA 1
ATOM 4740 C C . VAL A 1 576 ? 148.726 136.870 148.800 1.00 35.72 576 VAL A C 1
ATOM 4741 O O . VAL A 1 576 ? 147.692 136.643 149.444 1.00 40.60 576 VAL A O 1
ATOM 4745 N N . GLN A 1 577 ? 148.704 137.567 147.668 1.00 36.87 577 GLN A N 1
ATOM 4746 C CA . GLN A 1 577 ? 147.424 138.041 147.151 1.00 36.26 577 GLN A CA 1
ATOM 4747 C C . GLN A 1 577 ? 146.484 136.891 146.818 1.00 41.15 577 GLN A C 1
ATOM 4748 O O . GLN A 1 577 ? 145.296 136.929 147.171 1.00 47.28 577 GLN A O 1
ATOM 4754 N N . THR A 1 578 ? 147.000 135.847 146.155 1.00 43.53 578 THR A N 1
ATOM 4755 C CA . THR A 1 578 ? 146.161 134.710 145.783 1.00 40.30 578 THR A CA 1
ATOM 4756 C C . THR A 1 578 ? 145.596 133.999 146.999 1.00 40.53 578 THR A C 1
ATOM 4757 O O . THR A 1 578 ? 144.401 133.670 147.039 1.00 47.14 578 THR A O 1
ATOM 4761 N N . LEU A 1 579 ? 146.424 133.765 148.012 1.00 38.89 579 LEU A N 1
ATOM 4762 C CA . LEU A 1 579 ? 145.903 133.096 149.195 1.00 37.40 579 LEU A CA 1
ATOM 4763 C C . LEU A 1 579 ? 144.811 133.926 149.857 1.00 43.95 579 LEU A C 1
ATOM 4764 O O . LEU A 1 579 ? 143.776 133.381 150.260 1.00 50.08 579 LEU A O 1
ATOM 4769 N N . ALA A 1 580 ? 145.010 135.246 149.983 1.00 45.93 580 ALA A N 1
ATOM 4770 C CA . ALA A 1 580 ? 143.988 136.076 150.630 1.00 38.37 580 ALA A CA 1
ATOM 4771 C C . ALA A 1 580 ? 142.674 136.052 149.856 1.00 41.28 580 ALA A C 1
ATOM 4772 O O . ALA A 1 580 ? 141.600 135.941 150.461 1.00 51.15 580 ALA A O 1
ATOM 4774 N N . GLU A 1 581 ? 142.722 136.160 148.526 1.00 44.22 581 GLU A N 1
ATOM 4775 C CA . GLU A 1 581 ? 141.459 136.153 147.780 1.00 44.05 581 GLU A CA 1
ATOM 4776 C C . GLU A 1 581 ? 140.755 134.808 147.880 1.00 48.80 581 GLU A C 1
ATOM 4777 O O . GLU A 1 581 ? 139.529 134.768 147.999 1.00 53.11 581 GLU A O 1
ATOM 4783 N N . ALA A 1 582 ? 141.502 133.691 147.840 1.00 49.08 582 ALA A N 1
ATOM 4784 C CA . ALA A 1 582 ? 140.865 132.376 147.978 1.00 42.50 582 ALA A CA 1
ATOM 4785 C C . ALA A 1 582 ? 140.234 132.178 149.355 1.00 46.19 582 ALA A C 1
ATOM 4786 O O . ALA A 1 582 ? 139.100 131.687 149.462 1.00 54.17 582 ALA A O 1
ATOM 4788 N N . LEU A 1 583 ? 140.937 132.568 150.418 1.00 44.43 583 LEU A N 1
ATOM 4789 C CA . LEU A 1 583 ? 140.381 132.449 151.765 1.00 43.05 583 LEU A CA 1
ATOM 4790 C C . LEU A 1 583 ? 139.087 133.229 151.891 1.00 50.46 583 LEU A C 1
ATOM 4791 O O . LEU A 1 583 ? 138.106 132.757 152.488 1.00 53.62 583 LEU A O 1
ATOM 4796 N N . LEU A 1 584 ? 139.082 134.446 151.355 1.00 53.79 584 LEU A N 1
ATOM 4797 C CA . LEU A 1 584 ? 137.896 135.288 151.420 1.00 49.81 584 LEU A CA 1
ATOM 4798 C C . LEU A 1 584 ? 136.757 134.705 150.590 1.00 49.43 584 LEU A C 1
ATOM 4799 O O . LEU A 1 584 ? 135.614 134.654 151.052 1.00 52.79 584 LEU A O 1
ATOM 4804 N N . ALA A 1 585 ? 137.055 134.212 149.387 1.00 51.66 585 ALA A N 1
ATOM 4805 C CA . ALA A 1 585 ? 135.996 133.704 148.517 1.00 56.55 585 ALA A CA 1
ATOM 4806 C C . ALA A 1 585 ? 135.358 132.446 149.086 1.00 60.57 585 ALA A C 1
ATOM 4807 O O . ALA A 1 585 ? 134.195 132.152 148.791 1.00 64.38 585 ALA A O 1
ATOM 4809 N N . ASP A 1 586 ? 136.096 131.682 149.881 1.00 62.09 586 ASP A N 1
ATOM 4810 C CA . ASP A 1 586 ? 135.481 130.489 150.448 1.00 61.56 586 ASP A CA 1
ATOM 4811 C C . ASP A 1 586 ? 134.711 130.817 151.716 1.00 63.48 586 ASP A C 1
ATOM 4812 O O . ASP A 1 586 ? 133.561 130.400 151.872 1.00 68.71 586 ASP A O 1
ATOM 4817 N N . GLY A 1 587 ? 135.335 131.534 152.650 1.00 64.47 587 GLY A N 1
ATOM 4818 C CA . GLY A 1 587 ? 134.700 131.726 153.944 1.00 62.55 587 GLY A CA 1
ATOM 4819 C C . GLY A 1 587 ? 133.667 132.833 154.075 1.00 60.54 587 GLY A C 1
ATOM 4820 O O . GLY A 1 587 ? 132.495 132.577 154.363 1.00 62.35 587 GLY A O 1
ATOM 4821 N N . LEU A 1 588 ? 134.095 134.075 153.884 1.00 57.83 588 LEU A N 1
ATOM 4822 C CA . LEU A 1 588 ? 133.288 135.218 154.279 1.00 51.75 588 LEU A CA 1
ATOM 4823 C C . LEU A 1 588 ? 132.587 135.899 153.116 1.00 48.47 588 LEU A C 1
ATOM 4824 O O . LEU A 1 588 ? 131.592 136.589 153.339 1.00 54.90 588 LEU A O 1
ATOM 4829 N N . ALA A 1 589 ? 133.075 135.759 151.891 1.00 51.07 589 ALA A N 1
ATOM 4830 C CA . ALA A 1 589 ? 132.358 136.401 150.799 1.00 50.77 589 ALA A CA 1
ATOM 4831 C C . ALA A 1 589 ? 131.032 135.712 150.532 1.00 55.88 589 ALA A C 1
ATOM 4832 O O . ALA A 1 589 ? 130.275 136.173 149.672 1.00 58.62 589 ALA A O 1
ATOM 4834 N N . LYS A 1 590 ? 130.789 134.565 151.179 1.00 60.58 590 LYS A N 1
ATOM 4835 C CA . LYS A 1 590 ? 129.546 133.820 151.006 1.00 62.12 590 LYS A CA 1
ATOM 4836 C C . LYS A 1 590 ? 128.364 134.476 151.707 1.00 58.11 590 LYS A C 1
ATOM 4837 O O . LYS A 1 590 ? 127.216 134.205 151.344 1.00 64.74 590 LYS A O 1
ATOM 4843 N N . ALA A 1 591 ? 128.612 135.359 152.665 1.00 53.44 591 ALA A N 1
ATOM 4844 C CA . ALA A 1 591 ? 127.528 135.991 153.401 1.00 52.40 591 ALA A CA 1
ATOM 4845 C C . ALA A 1 591 ? 126.913 137.158 152.645 1.00 54.71 591 ALA A C 1
ATOM 4846 O O . ALA A 1 591 ? 125.967 137.776 153.144 1.00 52.91 591 ALA A O 1
ATOM 4848 N N . PHE A 1 592 ? 127.485 137.519 151.504 1.00 58.33 592 PHE A N 1
ATOM 4849 C CA . PHE A 1 592 ? 127.058 138.677 150.728 1.00 59.04 592 PHE A CA 1
ATOM 4850 C C . PHE A 1 592 ? 126.536 138.249 149.369 1.00 71.37 592 PHE A C 1
ATOM 4851 O O . PHE A 1 592 ? 127.332 137.855 148.492 1.00 72.12 592 PHE A O 1
ATOM 4859 N N . PRO A 1 593 ? 125.241 138.337 149.128 1.00 80.39 593 PRO A N 1
ATOM 4860 C CA . PRO A 1 593 ? 124.705 137.949 147.818 1.00 89.66 593 PRO A CA 1
ATOM 4861 C C . PRO A 1 593 ? 124.879 139.089 146.821 1.00 92.45 593 PRO A C 1
ATOM 4862 O O . PRO A 1 593 ? 124.240 140.141 146.933 1.00 86.83 593 PRO A O 1
ATOM 4866 N N . SER A 1 594 ? 125.790 138.900 145.864 1.00 93.50 594 SER A N 1
ATOM 4867 C CA . SER A 1 594 ? 126.067 139.911 144.848 1.00 96.83 594 SER A CA 1
ATOM 4868 C C . SER A 1 594 ? 125.388 139.594 143.513 1.00 97.90 594 SER A C 1
ATOM 4869 O O . SER A 1 594 ? 125.556 140.357 142.555 1.00 91.05 594 SER A O 1
ATOM 4872 N N . ASN A 1 595 ? 124.618 138.501 143.434 1.00 95.17 595 ASN A N 1
ATOM 4873 C CA . ASN A 1 595 ? 123.909 138.098 142.223 1.00 97.99 595 ASN A CA 1
ATOM 4874 C C . ASN A 1 595 ? 122.510 137.627 142.555 1.00 97.90 595 ASN A C 1
ATOM 4875 O O . ASN A 1 595 ? 121.977 136.715 141.911 1.00 96.53 595 ASN A O 1
ATOM 4880 N N . MET A 1 596 ? 121.879 138.277 143.537 1.00 99.08 596 MET A N 1
ATOM 4881 C CA . MET A 1 596 ? 120.576 137.836 144.007 1.00 105.65 596 MET A CA 1
ATOM 4882 C C . MET A 1 596 ? 119.477 138.135 143.011 1.00 101.29 596 MET A C 1
ATOM 4883 O O . MET A 1 596 ? 118.338 137.706 143.224 1.00 99.15 596 MET A O 1
ATOM 4888 N N . MET A 1 597 ? 119.757 138.924 141.990 1.00 91.53 597 MET A N 1
ATOM 4889 C CA . MET A 1 597 ? 118.699 139.346 141.113 1.00 95.44 597 MET A CA 1
ATOM 4890 C C . MET A 1 597 ? 118.266 138.239 140.170 1.00 95.84 597 MET A C 1
ATOM 4891 O O . MET A 1 597 ? 119.043 137.346 139.822 1.00 94.73 597 MET A O 1
ATOM 4896 N N . VAL A 1 598 ? 116.970 138.272 139.830 1.00 98.05 598 VAL A N 1
ATOM 4897 C CA . VAL A 1 598 ? 116.432 137.620 138.642 1.00 99.41 598 VAL A CA 1
ATOM 4898 C C . VAL A 1 598 ? 115.517 138.699 138.034 1.00 98.45 598 VAL A C 1
ATOM 4899 O O . VAL A 1 598 ? 115.013 139.581 138.740 1.00 97.03 598 VAL A O 1
ATOM 4903 N N . VAL A 1 599 ? 115.262 138.590 136.724 1.00 91.13 599 VAL A N 1
ATOM 4904 C CA . VAL A 1 599 ? 114.402 139.546 136.009 1.00 82.03 599 VAL A CA 1
ATOM 4905 C C . VAL A 1 599 ? 112.975 139.502 136.538 1.00 81.03 599 VAL A C 1
ATOM 4906 O O . VAL A 1 599 ? 112.320 138.452 136.501 1.00 81.44 599 VAL A O 1
ATOM 4910 N N . THR A 1 600 ? 112.477 140.655 137.009 1.00 77.34 600 THR A N 1
ATOM 4911 C CA . THR A 1 600 ? 111.224 140.674 137.770 1.00 78.52 600 THR A CA 1
ATOM 4912 C C . THR A 1 600 ? 109.981 140.386 136.921 1.00 73.61 600 THR A C 1
ATOM 4913 O O . THR A 1 600 ? 108.998 139.850 137.444 1.00 76.61 600 THR A O 1
ATOM 4917 N N . GLU A 1 601 ? 109.980 140.739 135.634 1.00 72.73 601 GLU A N 1
ATOM 4918 C CA . GLU A 1 601 ? 108.811 140.459 134.797 1.00 68.95 601 GLU A CA 1
ATOM 4919 C C . GLU A 1 601 ? 108.624 138.967 134.566 1.00 70.46 601 GLU A C 1
ATOM 4920 O O . GLU A 1 601 ? 107.541 138.541 134.147 1.00 68.39 601 GLU A O 1
ATOM 4926 N N . ARG A 1 602 ? 109.671 138.175 134.793 1.00 73.68 602 ARG A N 1
ATOM 4927 C CA . ARG A 1 602 ? 109.631 136.732 134.635 1.00 75.53 602 ARG A CA 1
ATOM 4928 C C . ARG A 1 602 ? 109.471 135.983 135.951 1.00 80.14 602 ARG A C 1
ATOM 4929 O O . ARG A 1 602 ? 109.645 134.758 135.978 1.00 79.61 602 ARG A O 1
ATOM 4937 N N . GLU A 1 603 ? 109.161 136.682 137.043 1.00 84.78 603 GLU A N 1
ATOM 4938 C CA . GLU A 1 603 ? 109.045 136.055 138.348 1.00 85.07 603 GLU A CA 1
ATOM 4939 C C . GLU A 1 603 ? 107.567 135.931 138.726 1.00 87.76 603 GLU A C 1
ATOM 4940 O O . GLU A 1 603 ? 106.738 136.761 138.336 1.00 85.47 603 GLU A O 1
ATOM 4946 N N . GLN A 1 604 ? 107.250 134.879 139.484 1.00 90.55 604 GLN A N 1
ATOM 4947 C CA . GLN A 1 604 ? 105.885 134.582 139.915 1.00 92.25 604 GLN A CA 1
ATOM 4948 C C . GLN A 1 604 ? 105.336 135.675 140.837 1.00 97.64 604 GLN A C 1
ATOM 4949 O O . GLN A 1 604 ? 106.079 136.297 141.602 1.00 97.79 604 GLN A O 1
ATOM 4955 N N . LYS A 1 605 ? 104.017 135.914 140.765 1.00 97.56 605 LYS A N 1
ATOM 4956 C CA . LYS A 1 605 ? 103.419 137.026 141.515 1.00 98.58 605 LYS A CA 1
ATOM 4957 C C . LYS A 1 605 ? 103.538 136.828 143.031 1.00 99.29 605 LYS A C 1
ATOM 4958 O O . LYS A 1 605 ? 103.776 137.794 143.771 1.00 97.74 605 LYS A O 1
ATOM 4964 N N . GLU A 1 606 ? 103.340 135.595 143.517 1.00 99.40 606 GLU A N 1
ATOM 4965 C CA . GLU A 1 606 ? 103.440 135.334 144.956 1.00 99.39 606 GLU A CA 1
ATOM 4966 C C . GLU A 1 606 ? 104.842 135.613 145.488 1.00 92.65 606 GLU A C 1
ATOM 4967 O O . GLU A 1 606 ? 105.004 136.196 146.571 1.00 93.20 606 GLU A O 1
ATOM 4973 N N . ALA A 1 607 ? 105.870 135.202 144.739 1.00 89.62 607 ALA A N 1
ATOM 4974 C CA . ALA A 1 607 ? 107.240 135.473 145.155 1.00 86.93 607 ALA A CA 1
ATOM 4975 C C . ALA A 1 607 ? 107.519 136.975 145.203 1.00 92.35 607 ALA A C 1
ATOM 4976 O O . ALA A 1 607 ? 108.198 137.453 146.117 1.00 94.32 607 ALA A O 1
ATOM 4978 N N . LEU A 1 608 ? 107.028 137.734 144.214 1.00 90.30 608 LEU A N 1
ATOM 4979 C CA . LEU A 1 608 ? 107.218 139.187 144.239 1.00 86.76 608 LEU A CA 1
ATOM 4980 C C . LEU A 1 608 ? 106.526 139.841 145.429 1.00 89.38 608 LEU A C 1
ATOM 4981 O O . LEU A 1 608 ? 107.119 140.690 146.105 1.00 91.76 608 LEU A O 1
ATOM 4986 N N . LEU A 1 609 ? 105.272 139.458 145.717 1.00 90.54 609 LEU A N 1
ATOM 4987 C CA . LEU A 1 609 ? 104.580 140.055 146.862 1.00 87.51 609 LEU A CA 1
ATOM 4988 C C . LEU A 1 609 ? 105.307 139.740 148.154 1.00 89.80 609 LEU A C 1
ATOM 4989 O O . LEU A 1 609 ? 105.422 140.603 149.032 1.00 88.98 609 LEU A O 1
ATOM 4994 N N . HIS A 1 610 ? 105.789 138.503 148.300 1.00 88.62 610 HIS A N 1
ATOM 4995 C CA . HIS A 1 610 ? 106.495 138.160 149.525 1.00 91.67 610 HIS A CA 1
ATOM 4996 C C . HIS A 1 610 ? 107.835 138.894 149.615 1.00 94.20 610 HIS A C 1
ATOM 4997 O O . HIS A 1 610 ? 108.232 139.325 150.703 1.00 96.71 610 HIS A O 1
ATOM 5004 N N . GLN A 1 611 ? 108.544 139.068 148.492 1.00 93.54 611 GLN A N 1
ATOM 5005 C CA . GLN A 1 611 ? 109.871 139.677 148.572 1.00 93.81 611 GLN A CA 1
ATOM 5006 C C . GLN A 1 611 ? 109.816 141.194 148.741 1.00 93.57 611 GLN A C 1
ATOM 5007 O O . GLN A 1 611 ? 110.673 141.765 149.427 1.00 93.30 611 GLN A O 1
ATOM 5013 N N . ALA A 1 612 ? 108.814 141.854 148.157 1.00 91.51 612 ALA A N 1
ATOM 5014 C CA . ALA A 1 612 ? 108.749 143.314 148.112 1.00 86.99 612 ALA A CA 1
ATOM 5015 C C . ALA A 1 612 ? 108.018 143.910 149.308 1.00 92.16 612 ALA A C 1
ATOM 5016 O O . ALA A 1 612 ? 107.821 145.129 149.348 1.00 86.94 612 ALA A O 1
ATOM 5018 N N . SER A 1 613 ? 107.596 143.076 150.259 1.00 97.13 613 SER A N 1
ATOM 5019 C CA . SER A 1 613 ? 106.868 143.517 151.444 1.00 95.23 613 SER A CA 1
ATOM 5020 C C . SER A 1 613 ? 107.878 143.803 152.547 1.00 99.93 613 SER A C 1
ATOM 5021 O O . SER A 1 613 ? 108.693 142.934 152.891 1.00 98.99 613 SER A O 1
ATOM 5024 N N . TRP A 1 614 ? 107.842 145.028 153.079 1.00 103.91 614 TRP A N 1
ATOM 5025 C CA . TRP A 1 614 ? 108.871 145.453 154.024 1.00 104.77 614 TRP A CA 1
ATOM 5026 C C . TRP A 1 614 ? 108.834 144.614 155.296 1.00 110.03 614 TRP A C 1
ATOM 5027 O O . TRP A 1 614 ? 109.885 144.181 155.789 1.00 109.94 614 TRP A O 1
ATOM 5038 N N . HIS A 1 615 ? 107.637 144.328 155.820 1.00 111.79 615 HIS A N 1
ATOM 5039 C CA . HIS A 1 615 ? 107.576 143.608 157.090 1.00 116.92 615 HIS A CA 1
ATOM 5040 C C . HIS A 1 615 ? 107.465 142.091 156.892 1.00 122.61 615 HIS A C 1
ATOM 5041 O O . HIS A 1 615 ? 108.407 141.357 157.213 1.00 122.87 615 HIS A O 1
ATOM 5048 N N . HIS A 1 616 ? 106.360 141.619 156.302 1.00 124.58 616 HIS A N 1
ATOM 5049 C CA . HIS A 1 616 ? 106.098 140.177 156.073 1.00 126.21 616 HIS A CA 1
ATOM 5050 C C . HIS A 1 616 ? 104.996 139.949 155.040 1.00 121.69 616 HIS A C 1
ATOM 5051 O O . HIS A 1 616 ? 103.807 139.992 155.373 1.00 116.71 616 HIS A O 1
ATOM 5058 N N . GLU A 1 623 ? 95.641 138.958 147.989 1.00 134.81 623 GLU A N 1
ATOM 5059 C CA . GLU A 1 623 ? 96.599 139.846 148.635 1.00 135.57 623 GLU A CA 1
ATOM 5060 C C . GLU A 1 623 ? 96.326 141.299 148.269 1.00 134.64 623 GLU A C 1
ATOM 5061 O O . GLU A 1 623 ? 96.807 142.209 148.943 1.00 130.17 623 GLU A O 1
ATOM 5067 N N . ASN A 1 624 ? 95.635 141.486 147.144 1.00 133.82 624 ASN A N 1
ATOM 5068 C CA . ASN A 1 624 ? 95.227 142.795 146.611 1.00 133.32 624 ASN A CA 1
ATOM 5069 C C . ASN A 1 624 ? 96.325 143.856 146.470 1.00 131.44 624 ASN A C 1
ATOM 5070 O O . ASN A 1 624 ? 96.115 145.031 146.770 1.00 124.63 624 ASN A O 1
ATOM 5075 N N . ALA A 1 625 ? 97.491 143.431 145.995 1.00 122.15 625 ALA A N 1
ATOM 5076 C CA . ALA A 1 625 ? 98.618 144.337 145.809 1.00 108.00 625 ALA A CA 1
ATOM 5077 C C . ALA A 1 625 ? 99.278 144.128 144.452 1.00 98.83 625 ALA A C 1
ATOM 5078 O O . ALA A 1 625 ? 99.287 143.020 143.920 1.00 99.08 625 ALA A O 1
ATOM 5080 N N . ILE A 1 626 ? 99.830 145.201 143.899 1.00 92.23 626 ILE A N 1
ATOM 5081 C CA . ILE A 1 626 ? 100.500 145.152 142.607 1.00 81.98 626 ILE A CA 1
ATOM 5082 C C . ILE A 1 626 ? 101.951 145.585 142.761 1.00 78.92 626 ILE A C 1
ATOM 5083 O O . ILE A 1 626 ? 102.234 146.586 143.412 1.00 78.97 626 ILE A O 1
ATOM 5088 N N . VAL A 1 627 ? 102.871 144.833 142.166 1.00 69.66 627 VAL A N 1
ATOM 5089 C CA . VAL A 1 627 ? 104.287 145.163 142.266 1.00 62.33 627 VAL A CA 1
ATOM 5090 C C . VAL A 1 627 ? 104.882 145.614 140.937 1.00 66.00 627 VAL A C 1
ATOM 5091 O O . VAL A 1 627 ? 104.739 144.942 139.920 1.00 68.53 627 VAL A O 1
ATOM 5095 N N . ARG A 1 628 ? 105.555 146.759 140.963 1.00 62.96 628 ARG A N 1
ATOM 5096 C CA . ARG A 1 628 ? 106.196 147.321 139.784 1.00 50.23 628 ARG A CA 1
ATOM 5097 C C . ARG A 1 628 ? 107.630 147.675 140.151 1.00 49.04 628 ARG A C 1
ATOM 5098 O O . ARG A 1 628 ? 107.867 148.316 141.168 1.00 55.52 628 ARG A O 1
ATOM 5106 N N . GLY A 1 629 ? 108.584 147.261 139.326 1.00 48.57 629 GLY A N 1
ATOM 5107 C CA . GLY A 1 629 ? 109.991 147.516 139.608 1.00 42.64 629 GLY A CA 1
ATOM 5108 C C . GLY A 1 629 ? 110.620 148.567 138.707 1.00 44.16 629 GLY A C 1
ATOM 5109 O O . GLY A 1 629 ? 110.079 148.877 137.643 1.00 51.35 629 GLY A O 1
ATOM 5110 N N . ALA A 1 630 ? 111.731 149.162 139.127 1.00 38.98 630 ALA A N 1
ATOM 5111 C CA . ALA A 1 630 ? 112.458 150.084 138.265 1.00 32.09 630 ALA A CA 1
ATOM 5112 C C . ALA A 1 630 ? 113.920 150.024 138.653 1.00 35.87 630 ALA A C 1
ATOM 5113 O O . ALA A 1 630 ? 114.244 149.885 139.829 1.00 44.89 630 ALA A O 1
ATOM 5115 N N . SER A 1 631 ? 114.800 150.132 137.677 1.00 35.58 631 SER A N 1
ATOM 5116 C CA . SER A 1 631 ? 116.201 149.826 137.903 1.00 37.21 631 SER A CA 1
ATOM 5117 C C . SER A 1 631 ? 117.109 150.946 137.462 1.00 34.18 631 SER A C 1
ATOM 5118 O O . SER A 1 631 ? 116.742 151.769 136.633 1.00 39.86 631 SER A O 1
ATOM 5121 N N . PHE A 1 632 ? 118.309 150.960 138.025 1.00 38.33 632 PHE A N 1
ATOM 5122 C CA . PHE A 1 632 ? 119.335 151.856 137.510 1.00 41.08 632 PHE A CA 1
ATOM 5123 C C . PHE A 1 632 ? 120.674 151.140 137.552 1.00 45.32 632 PHE A C 1
ATOM 5124 O O . PHE A 1 632 ? 120.835 150.113 138.223 1.00 48.17 632 PHE A O 1
ATOM 5132 N N . VAL A 1 633 ? 121.626 151.667 136.780 1.00 49.49 633 VAL A N 1
ATOM 5133 C CA . VAL A 1 633 ? 122.902 150.997 136.558 1.00 59.56 633 VAL A CA 1
ATOM 5134 C C . VAL A 1 633 ? 124.063 151.891 136.967 1.00 65.91 633 VAL A C 1
ATOM 5135 O O . VAL A 1 633 ? 124.131 153.062 136.569 1.00 63.33 633 VAL A O 1
ATOM 5139 N N . THR A 1 634 ? 124.999 151.322 137.732 1.00 69.45 634 THR A N 1
ATOM 5140 C CA . THR A 1 634 ? 126.206 152.021 138.137 1.00 73.16 634 THR A CA 1
ATOM 5141 C C . THR A 1 634 ? 127.423 151.245 137.651 1.00 79.75 634 THR A C 1
ATOM 5142 O O . THR A 1 634 ? 127.349 150.045 137.352 1.00 80.38 634 THR A O 1
ATOM 5146 N N . ASP A 1 635 ? 128.548 151.942 137.589 1.00 79.88 635 ASP A N 1
ATOM 5147 C CA . ASP A 1 635 ? 129.795 151.395 137.084 1.00 78.96 635 ASP A CA 1
ATOM 5148 C C . ASP A 1 635 ? 130.721 151.098 138.264 1.00 78.32 635 ASP A C 1
ATOM 5149 O O . ASP A 1 635 ? 130.954 151.981 139.096 1.00 79.25 635 ASP A O 1
ATOM 5154 N N . LEU A 1 636 ? 131.245 149.869 138.328 1.00 75.90 636 LEU A N 1
ATOM 5155 C CA . LEU A 1 636 ? 132.184 149.482 139.376 1.00 75.09 636 LEU A CA 1
ATOM 5156 C C . LEU A 1 636 ? 133.642 149.660 138.987 1.00 77.83 636 LEU A C 1
ATOM 5157 O O . LEU A 1 636 ? 134.525 149.423 139.823 1.00 71.76 636 LEU A O 1
ATOM 5162 N N . GLU A 1 637 ? 133.921 150.027 137.746 1.00 83.72 637 GLU A N 1
ATOM 5163 C CA . GLU A 1 637 ? 135.311 150.146 137.343 1.00 84.38 637 GLU A CA 1
ATOM 5164 C C . GLU A 1 637 ? 135.980 151.315 138.049 1.00 76.90 637 GLU A C 1
ATOM 5165 O O . GLU A 1 637 ? 137.144 151.222 138.451 1.00 75.49 637 GLU A O 1
ATOM 5171 N N . LYS A 1 638 ? 135.253 152.405 138.249 1.00 76.33 638 LYS A N 1
ATOM 5172 C CA . LYS A 1 638 ? 135.871 153.585 138.826 1.00 74.63 638 LYS A CA 1
ATOM 5173 C C . LYS A 1 638 ? 135.985 153.515 140.339 1.00 66.72 638 LYS A C 1
ATOM 5174 O O . LYS A 1 638 ? 13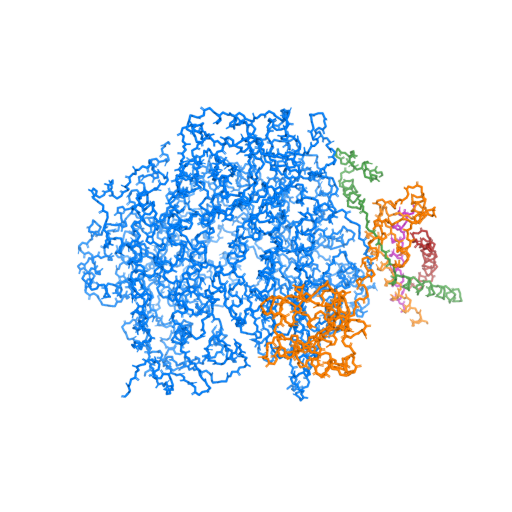6.366 154.510 140.953 1.00 68.59 638 LYS A O 1
ATOM 5180 N N . TYR A 1 639 ? 135.653 152.384 140.955 1.00 63.92 639 TYR A N 1
ATOM 5181 C CA . TYR A 1 639 ? 135.776 152.265 142.402 1.00 58.10 639 TYR A CA 1
ATOM 5182 C C . TYR A 1 639 ? 137.220 152.067 142.856 1.00 54.51 639 TYR A C 1
ATOM 5183 O O . TYR A 1 639 ? 137.619 152.639 143.874 1.00 53.69 639 TYR A O 1
ATOM 5192 N N . ASN A 1 640 ? 138.036 151.363 142.069 1.00 55.31 640 ASN A N 1
ATOM 5193 C CA . ASN A 1 640 ? 139.312 150.840 142.555 1.00 41.36 640 ASN A CA 1
ATOM 5194 C C . ASN A 1 640 ? 140.241 151.947 143.019 1.00 41.71 640 ASN A C 1
ATOM 5195 O O . ASN A 1 640 ? 140.893 151.817 144.061 1.00 42.41 640 ASN A O 1
ATOM 5200 N N . LEU A 1 641 ? 140.391 153.004 142.233 1.00 38.83 641 LEU A N 1
ATOM 5201 C CA . LEU A 1 641 ? 141.364 154.019 142.618 1.00 33.47 641 LEU A CA 1
ATOM 5202 C C . LEU A 1 641 ? 140.862 154.935 143.727 1.00 35.03 641 LEU A C 1
ATOM 5203 O O . LEU A 1 641 ? 141.670 155.630 144.350 1.00 34.18 641 LEU A O 1
ATOM 5208 N N . ALA A 1 642 ? 139.583 154.872 144.078 1.00 37.08 642 ALA A N 1
ATOM 5209 C CA . ALA A 1 642 ? 139.014 155.804 145.037 1.00 31.59 642 ALA A CA 1
ATOM 5210 C C . ALA A 1 642 ? 139.045 155.315 146.469 1.00 35.24 642 ALA A C 1
ATOM 5211 O O . ALA A 1 642 ? 138.604 156.048 147.361 1.00 37.50 642 ALA A O 1
ATOM 5213 N N . PHE A 1 643 ? 139.519 154.105 146.727 1.00 34.77 643 PHE A N 1
ATOM 5214 C CA . PHE A 1 643 ? 139.516 153.579 148.083 1.00 30.27 643 PHE A CA 1
ATOM 5215 C C . PHE A 1 643 ? 140.699 154.149 148.852 1.00 33.40 643 PHE A C 1
ATOM 5216 O O . PHE A 1 643 ? 141.799 154.252 148.311 1.00 37.76 643 PHE A O 1
ATOM 5224 N N . ARG A 1 644 ? 140.461 154.608 150.075 1.00 32.45 644 ARG A N 1
ATOM 5225 C CA . ARG A 1 644 ? 141.500 155.164 150.929 1.00 28.26 644 ARG A CA 1
ATOM 5226 C C . ARG A 1 644 ? 141.600 154.359 152.210 1.00 30.68 644 ARG A C 1
ATOM 5227 O O . ARG A 1 644 ? 140.643 153.700 152.608 1.00 36.21 644 ARG A O 1
ATOM 5235 N N . TYR A 1 645 ? 142.768 154.395 152.863 1.00 32.37 645 TYR A N 1
ATOM 5236 C CA . TYR A 1 645 ? 142.928 153.581 154.068 1.00 27.77 645 TYR A CA 1
ATOM 5237 C C . TYR A 1 645 ? 141.999 154.037 155.185 1.00 33.76 645 TYR A C 1
ATOM 5238 O O . TYR A 1 645 ? 141.460 153.202 155.919 1.00 39.05 645 TYR A O 1
ATOM 5247 N N . GLU A 1 646 ? 141.777 155.347 155.332 1.00 33.16 646 GLU A N 1
ATOM 5248 C CA . GLU A 1 646 ? 140.902 155.834 156.401 1.00 31.08 646 GLU A CA 1
ATOM 5249 C C . GLU A 1 646 ? 139.536 155.194 156.329 1.00 35.31 646 GLU A C 1
ATOM 5250 O O . GLU A 1 646 ? 138.845 155.085 157.343 1.00 41.24 646 GLU A O 1
ATOM 5256 N N . PHE A 1 647 ? 139.105 154.804 155.140 1.00 33.45 647 PHE A N 1
ATOM 5257 C CA . PHE A 1 647 ? 137.804 154.171 155.019 1.00 30.91 647 PHE A CA 1
ATOM 5258 C C . PHE A 1 647 ? 137.868 152.680 155.319 1.00 34.22 647 PHE A C 1
ATOM 5259 O O . PHE A 1 647 ? 137.044 152.179 156.091 1.00 38.83 647 PHE A O 1
ATOM 5267 N N . THR A 1 648 ? 138.882 151.971 154.809 1.00 31.91 648 THR A N 1
ATOM 5268 C CA . THR A 1 648 ? 138.905 150.510 154.802 1.00 28.20 648 THR A CA 1
ATOM 5269 C C . THR A 1 648 ? 139.666 149.881 155.964 1.00 33.23 648 THR A C 1
ATOM 5270 O O . THR A 1 648 ? 139.710 148.641 156.040 1.00 41.50 648 THR A O 1
ATOM 5274 N N . ARG A 1 649 ? 140.258 150.670 156.867 1.00 30.88 649 ARG A N 1
ATOM 5275 C CA . ARG A 1 649 ? 140.948 150.094 158.022 1.00 29.64 649 ARG A CA 1
ATOM 5276 C C . ARG A 1 649 ? 140.075 149.096 158.748 1.00 36.24 649 ARG A C 1
ATOM 5277 O O . ARG A 1 649 ? 140.517 148.001 159.104 1.00 40.82 649 ARG A O 1
ATOM 5285 N N . HIS A 1 650 ? 138.844 149.508 159.049 1.00 37.25 650 HIS A N 1
ATOM 5286 C CA . HIS A 1 650 ? 137.982 148.744 159.931 1.00 32.69 650 HIS A CA 1
ATOM 5287 C C . HIS A 1 650 ? 137.495 147.458 159.287 1.00 38.81 650 HIS A C 1
ATOM 5288 O O . HIS A 1 650 ? 137.421 146.417 159.952 1.00 44.80 650 HIS A O 1
ATOM 5295 N N . PHE A 1 651 ? 137.155 147.496 158.001 1.00 35.06 651 PHE A N 1
ATOM 5296 C CA . PHE A 1 651 ? 136.753 146.261 157.343 1.00 33.46 651 PHE A CA 1
ATOM 5297 C C . PHE A 1 651 ? 137.906 145.282 157.318 1.00 38.60 651 PHE A C 1
ATOM 5298 O O . PHE A 1 651 ? 137.727 144.086 157.596 1.00 43.10 651 PHE A O 1
ATOM 5306 N N . ILE A 1 652 ? 139.110 145.771 157.031 1.00 39.51 652 ILE A N 1
ATOM 5307 C CA . ILE A 1 652 ? 140.271 144.884 157.024 1.00 34.60 652 ILE A CA 1
ATOM 5308 C C . ILE A 1 652 ? 140.542 144.297 158.407 1.00 37.43 652 ILE A C 1
ATOM 5309 O O . ILE A 1 652 ? 140.799 143.096 158.538 1.00 45.68 652 ILE A O 1
ATOM 5314 N N . ASP A 1 653 ? 140.465 145.107 159.465 1.00 40.48 653 ASP A N 1
ATOM 5315 C CA . ASP A 1 653 ? 140.744 144.589 160.811 1.00 41.72 653 ASP A CA 1
ATOM 5316 C C . ASP A 1 653 ? 139.719 143.542 161.229 1.00 45.47 653 ASP A C 1
ATOM 5317 O O . ASP A 1 653 ? 140.071 142.499 161.801 1.00 50.69 653 ASP A O 1
ATOM 5322 N N . TYR A 1 654 ? 138.446 143.782 160.935 1.00 46.63 654 TYR A N 1
ATOM 5323 C CA . TYR A 1 654 ? 137.437 142.796 161.289 1.00 39.49 654 TYR A CA 1
ATOM 5324 C C . TYR A 1 654 ? 137.650 141.497 160.528 1.00 42.75 654 TYR A C 1
ATOM 5325 O O . TYR A 1 654 ? 137.455 140.418 161.091 1.00 48.00 654 TYR A O 1
ATOM 5334 N N . CYS A 1 655 ? 138.053 141.562 159.252 1.00 43.02 655 CYS A N 1
ATOM 5335 C CA . CYS A 1 655 ? 138.372 140.314 158.548 1.00 41.57 655 CYS A CA 1
ATOM 5336 C C . CYS A 1 655 ? 139.541 139.573 159.205 1.00 46.61 655 CYS A C 1
ATOM 5337 O O . CYS A 1 655 ? 139.512 138.334 159.349 1.00 50.93 655 CYS A O 1
ATOM 5340 N N . ASN A 1 656 ? 140.580 140.306 159.610 1.00 44.53 656 ASN A N 1
ATOM 5341 C CA . ASN A 1 656 ? 141.701 139.656 160.281 1.00 37.57 656 ASN A CA 1
ATOM 5342 C C . ASN A 1 656 ? 141.215 138.903 161.516 1.00 39.17 656 ASN A C 1
ATOM 5343 O O . ASN A 1 656 ? 141.470 137.710 161.660 1.00 45.19 656 ASN A O 1
ATOM 5348 N N . ARG A 1 657 ? 140.374 139.541 162.333 1.00 45.15 657 ARG A N 1
ATOM 5349 C CA . ARG A 1 657 ? 139.840 138.866 163.520 1.00 42.95 657 ARG A CA 1
ATOM 5350 C C . ARG A 1 657 ? 138.974 137.665 163.154 1.00 44.22 657 ARG A C 1
ATOM 5351 O O . ARG A 1 657 ? 139.018 136.632 163.826 1.00 48.83 657 ARG A O 1
ATOM 5359 N N . CYS A 1 658 ? 138.160 137.783 162.116 1.00 45.79 658 CYS A N 1
ATOM 5360 C CA . CYS A 1 658 ? 137.275 136.681 161.766 1.00 41.84 658 CYS A CA 1
ATOM 5361 C C . CYS A 1 658 ? 138.065 135.448 161.389 1.00 44.93 658 CYS A C 1
ATOM 5362 O O . CYS A 1 658 ? 137.590 134.335 161.598 1.00 52.35 658 CYS A O 1
ATOM 5365 N N . TYR A 1 659 ? 139.275 135.613 160.842 1.00 47.51 659 TYR A N 1
ATOM 5366 C CA . TYR A 1 659 ? 140.093 134.450 160.489 1.00 46.57 659 TYR A CA 1
ATOM 5367 C C . TYR A 1 659 ? 141.155 134.097 161.525 1.00 45.49 659 TYR A C 1
ATOM 5368 O O . TYR A 1 659 ? 141.938 133.182 161.294 1.00 47.86 659 TYR A O 1
ATOM 5377 N N . GLY A 1 660 ? 141.232 134.832 162.632 1.00 47.55 660 GLY A N 1
ATOM 5378 C CA . GLY A 1 660 ? 142.224 134.584 163.660 1.00 42.48 660 GLY A CA 1
ATOM 5379 C C . GLY A 1 660 ? 143.608 135.091 163.349 1.00 47.79 660 GLY A C 1
ATOM 5380 O O . GLY A 1 660 ? 144.372 135.372 164.280 1.00 50.57 660 GLY A O 1
ATOM 5381 N N . VAL A 1 661 ? 143.932 135.279 162.072 1.00 51.03 661 VAL A N 1
ATOM 5382 C CA . VAL A 1 661 ? 145.233 135.761 161.612 1.00 47.97 661 VAL A CA 1
ATOM 5383 C C . VAL A 1 661 ? 145.376 137.231 161.948 1.00 46.37 661 VAL A C 1
ATOM 5384 O O . VAL A 1 661 ? 144.460 137.851 162.498 1.00 50.60 661 VAL A O 1
ATOM 5388 N N . LYS A 1 662 ? 146.571 137.755 161.754 1.00 50.91 662 LYS A N 1
ATOM 5389 C CA . LYS A 1 662 ? 146.862 139.156 162.005 1.00 52.48 662 LYS A CA 1
ATOM 5390 C C . LYS A 1 662 ? 147.731 139.673 160.852 1.00 57.00 662 LYS A C 1
ATOM 5391 O O . LYS A 1 662 ? 148.587 138.946 160.344 1.00 54.99 662 LYS A O 1
ATOM 5397 N N . ASN A 1 663 ? 147.461 140.889 160.376 1.00 50.86 663 ASN A N 1
ATOM 5398 C CA . ASN A 1 663 ? 148.187 141.526 159.271 1.00 45.35 663 ASN A CA 1
ATOM 5399 C C . ASN A 1 663 ? 148.024 140.837 157.916 1.00 44.56 663 ASN A C 1
ATOM 5400 O O . ASN A 1 663 ? 148.738 141.202 156.974 1.00 48.43 663 ASN A O 1
ATOM 5405 N N . LEU A 1 664 ? 147.137 139.858 157.758 1.00 39.08 664 LEU A N 1
ATOM 5406 C CA . LEU A 1 664 ? 147.082 139.187 156.458 1.00 39.76 664 LEU A CA 1
ATOM 5407 C C . LEU A 1 664 ? 146.447 140.047 155.362 1.00 42.22 664 LEU A C 1
ATOM 5408 O O . LEU A 1 664 ? 146.972 140.098 154.245 1.00 42.66 664 LEU A O 1
ATOM 5413 N N . PHE A 1 665 ? 145.324 140.724 155.643 1.00 44.86 665 PHE A N 1
ATOM 5414 C CA . PHE A 1 665 ? 144.560 141.459 154.622 1.00 38.84 665 PHE A CA 1
ATOM 5415 C C . PHE A 1 665 ? 145.011 142.889 154.415 1.00 40.16 665 PHE A C 1
ATOM 5416 O O . PHE A 1 665 ? 144.392 143.603 153.612 1.00 40.30 665 PHE A O 1
ATOM 5424 N N . ASP A 1 666 ? 146.052 143.321 155.100 1.00 40.59 666 ASP A N 1
ATOM 5425 C CA . ASP A 1 666 ? 146.598 144.660 154.974 1.00 32.96 666 ASP A CA 1
ATOM 5426 C C . ASP A 1 666 ? 147.688 144.776 153.920 1.00 37.86 666 ASP A C 1
ATOM 5427 O O . ASP A 1 666 ? 148.240 145.863 153.747 1.00 40.54 666 ASP A O 1
ATOM 5432 N N . TRP A 1 667 ? 147.997 143.717 153.178 1.00 35.82 667 TRP A N 1
ATOM 5433 C CA . TRP A 1 667 ? 149.214 143.734 152.379 1.00 30.99 667 TRP A CA 1
ATOM 5434 C C . TRP A 1 667 ? 149.170 144.851 151.337 1.00 36.30 667 TRP A C 1
ATOM 5435 O O . TRP A 1 667 ? 150.186 145.512 151.076 1.00 40.41 667 TRP A O 1
ATOM 5446 N N . MET A 1 668 ? 148.014 145.089 150.727 1.00 36.28 668 MET A N 1
ATOM 5447 C CA . MET A 1 668 ? 147.970 146.059 149.638 1.00 30.62 668 MET A CA 1
ATOM 5448 C C . MET A 1 668 ? 148.204 147.465 150.137 1.00 32.80 668 MET A C 1
ATOM 5449 O O . MET A 1 668 ? 149.050 148.186 149.601 1.00 36.56 668 MET A O 1
ATOM 5454 N N . HIS A 1 669 ? 147.502 147.867 151.193 1.00 34.61 669 HIS A N 1
ATOM 5455 C CA . HIS A 1 669 ? 147.679 149.229 151.673 1.00 27.17 669 HIS A CA 1
ATOM 5456 C C . HIS A 1 669 ? 149.036 149.445 152.331 1.00 34.43 669 HIS A C 1
ATOM 5457 O O . HIS A 1 669 ? 149.556 150.562 152.299 1.00 40.69 669 HIS A O 1
ATOM 5464 N N . PHE A 1 670 ? 149.660 148.403 152.890 1.00 36.58 670 PHE A N 1
ATOM 5465 C CA . PHE A 1 670 ? 150.994 148.579 153.470 1.00 29.25 670 PHE A CA 1
ATOM 5466 C C . PHE A 1 670 ? 152.070 148.641 152.421 1.00 31.97 670 PHE A C 1
ATOM 5467 O O . PHE A 1 670 ? 153.059 149.347 152.618 1.00 38.20 670 PHE A O 1
ATOM 5475 N N . LEU A 1 671 ? 151.926 147.906 151.318 1.00 31.80 671 LEU A N 1
ATOM 5476 C CA . LEU A 1 671 ? 153.012 147.751 150.353 1.00 29.75 671 LEU A CA 1
ATOM 5477 C C . LEU A 1 671 ? 152.933 148.707 149.178 1.00 30.38 671 LEU A C 1
ATOM 5478 O O . LEU A 1 671 ? 153.965 149.222 148.751 1.00 34.90 671 LEU A O 1
ATOM 5483 N N . ILE A 1 672 ? 151.745 148.915 148.604 1.00 32.08 672 ILE A N 1
ATOM 5484 C CA . ILE A 1 672 ? 151.649 149.674 147.350 1.00 30.67 672 ILE A CA 1
ATOM 5485 C C . ILE A 1 672 ? 152.189 151.093 147.485 1.00 31.81 672 ILE A C 1
ATOM 5486 O O . ILE A 1 672 ? 152.825 151.572 146.541 1.00 37.51 672 ILE A O 1
ATOM 5491 N N . PRO A 1 673 ? 151.922 151.855 148.550 1.00 31.19 673 PRO A N 1
ATOM 5492 C CA . PRO A 1 673 ? 152.490 153.209 148.617 1.00 28.61 673 PRO A CA 1
ATOM 5493 C C . PRO A 1 673 ? 154.001 153.265 148.709 1.00 34.31 673 PRO A C 1
ATOM 5494 O O . PRO A 1 673 ? 154.544 154.371 148.680 1.00 41.47 673 PRO A O 1
ATOM 5498 N N . LEU A 1 674 ? 154.727 152.151 148.792 1.00 35.55 674 LEU A N 1
ATOM 5499 C CA . LEU A 1 674 ? 156.184 152.211 148.918 1.00 33.47 674 LEU A CA 1
ATOM 5500 C C . LEU A 1 674 ? 156.929 151.929 147.625 1.00 38.56 674 LEU A C 1
ATOM 5501 O O . LEU A 1 674 ? 158.165 151.937 147.627 1.00 39.99 674 LEU A O 1
ATOM 5506 N N . CYS A 1 675 ? 156.217 151.712 146.523 1.00 42.17 675 CYS A N 1
ATOM 5507 C CA . CYS A 1 675 ? 156.776 151.307 145.240 1.00 37.46 675 CYS A CA 1
ATOM 5508 C C . CYS A 1 675 ? 156.882 152.495 144.291 1.00 40.06 675 CYS A C 1
ATOM 5509 O O . CYS A 1 675 ? 156.374 153.591 144.560 1.00 40.22 675 CYS A O 1
ATOM 5512 N N . TYR A 1 676 ? 157.568 152.255 143.167 1.00 35.46 676 TYR A N 1
ATOM 5513 C CA . TYR A 1 676 ? 157.768 153.222 142.087 1.00 30.98 676 TYR A CA 1
ATOM 5514 C C . TYR A 1 676 ? 156.938 152.764 140.893 1.00 36.68 676 TYR A C 1
ATOM 5515 O O . TYR A 1 676 ? 157.268 151.750 140.261 1.00 34.97 676 TYR A O 1
ATOM 5524 N N . MET A 1 677 ? 155.857 153.500 140.580 1.00 32.57 677 MET A N 1
ATOM 5525 C CA . MET A 1 677 ? 154.877 153.033 139.605 1.00 30.46 677 MET A CA 1
ATOM 5526 C C . MET A 1 677 ? 155.323 153.410 138.204 1.00 32.33 677 MET A C 1
ATOM 5527 O O . MET A 1 677 ? 155.588 154.582 137.936 1.00 32.98 677 MET A O 1
ATOM 5532 N N . HIS A 1 678 ? 155.355 152.423 137.306 1.00 32.27 678 HIS A N 1
ATOM 5533 C CA . HIS A 1 678 ? 155.808 152.633 135.937 1.00 31.38 678 HIS A CA 1
ATOM 5534 C C . HIS A 1 678 ? 155.226 151.550 135.028 1.00 34.14 678 HIS A C 1
ATOM 5535 O O . HIS A 1 678 ? 154.610 150.590 135.492 1.00 35.17 678 HIS A O 1
ATOM 5542 N N . VAL A 1 679 ? 155.343 151.763 133.716 1.00 34.71 679 VAL A N 1
ATOM 5543 C CA . VAL A 1 679 ? 154.927 150.773 132.724 1.00 35.94 679 VAL A CA 1
ATOM 5544 C C . VAL A 1 679 ? 156.157 150.064 132.199 1.00 38.46 679 VAL A C 1
ATOM 5545 O O . VAL A 1 679 ? 157.142 150.723 131.833 1.00 41.37 679 VAL A O 1
ATOM 5549 N N . SER A 1 680 ? 156.108 148.731 132.144 1.00 36.99 680 SER A N 1
ATOM 5550 C CA . SER A 1 680 ? 157.269 147.941 131.718 1.00 41.88 680 SER A CA 1
ATOM 5551 C C . SER A 1 680 ? 157.265 147.692 130.198 1.00 49.63 680 SER A C 1
ATOM 5552 O O . SER A 1 680 ? 157.221 146.554 129.732 1.00 50.68 680 SER A O 1
ATOM 5555 N N . ASP A 1 681 ? 157.372 148.782 129.422 1.00 48.48 681 ASP A N 1
ATOM 5556 C CA . ASP A 1 681 ? 157.497 148.726 127.963 1.00 43.81 681 ASP A CA 1
ATOM 5557 C C . ASP A 1 681 ? 158.956 148.585 127.541 1.00 45.49 681 ASP A C 1
ATOM 5558 O O . ASP A 1 681 ? 159.799 149.386 127.950 1.00 46.38 681 ASP A O 1
ATOM 5563 N N . PHE A 1 682 ? 159.236 147.650 126.632 1.00 44.74 682 PHE A N 1
ATOM 5564 C CA . PHE A 1 682 ? 160.627 147.328 126.328 1.00 34.22 682 PHE A CA 1
ATOM 5565 C C . PHE A 1 682 ? 161.361 148.528 125.737 1.00 35.81 682 PHE A C 1
ATOM 5566 O O . PHE A 1 682 ? 162.565 148.668 125.941 1.00 42.92 682 PHE A O 1
ATOM 5574 N N . TYR A 1 683 ? 160.670 149.403 125.003 1.00 42.52 683 TYR A N 1
ATOM 5575 C CA . TYR A 1 683 ? 161.301 150.526 124.306 1.00 36.94 683 TYR A CA 1
ATOM 5576 C C . TYR A 1 683 ? 160.909 151.894 124.868 1.00 41.26 683 TYR A C 1
ATOM 5577 O O . TYR A 1 683 ? 161.048 152.895 124.159 1.00 43.86 683 TYR A O 1
ATOM 5586 N N . SER A 1 684 ? 160.357 151.969 126.079 1.00 39.02 684 SER A N 1
ATOM 5587 C CA . SER A 1 684 ? 159.988 153.251 126.688 1.00 38.32 684 SER A CA 1
ATOM 5588 C C . SER A 1 684 ? 160.276 153.227 128.180 1.00 41.97 684 SER A C 1
ATOM 5589 O O . SER A 1 684 ? 159.356 153.122 129.004 1.00 44.21 684 SER A O 1
ATOM 5592 N N . PRO A 1 685 ? 161.536 153.396 128.573 1.00 36.75 685 PRO A N 1
ATOM 5593 C CA . PRO A 1 685 ? 161.864 153.537 129.985 1.00 34.84 685 PRO A CA 1
ATOM 5594 C C . PRO A 1 685 ? 161.366 154.859 130.533 1.00 38.67 685 PRO A C 1
ATOM 5595 O O . PRO A 1 685 ? 160.851 155.689 129.771 1.00 43.25 685 PRO A O 1
ATOM 5599 N N . PRO A 1 686 ? 161.413 155.056 131.853 1.00 37.20 686 PRO A N 1
ATOM 5600 C CA . PRO A 1 686 ? 161.055 156.363 132.422 1.00 32.60 686 PRO A CA 1
ATOM 5601 C C . PRO A 1 686 ? 161.908 157.471 131.845 1.00 39.65 686 PRO A C 1
ATOM 5602 O O . PRO A 1 686 ? 163.113 157.309 131.664 1.00 46.07 686 PRO A O 1
ATOM 5606 N N . HIS A 1 687 ? 161.294 158.641 131.660 1.00 43.57 687 HIS A N 1
ATOM 5607 C CA . HIS A 1 687 ? 161.930 159.719 130.899 1.00 41.34 687 HIS A CA 1
ATOM 5608 C C . HIS A 1 687 ? 163.278 160.137 131.459 1.00 46.70 687 HIS A C 1
ATOM 5609 O O . HIS A 1 687 ? 164.165 160.534 130.695 1.00 49.61 687 HIS A O 1
ATOM 5616 N N . CYS A 1 688 ? 163.472 160.027 132.770 1.00 50.81 688 CYS A N 1
ATOM 5617 C CA . CYS A 1 688 ? 164.565 160.724 133.442 1.00 54.81 688 CYS A CA 1
ATOM 5618 C C . CYS A 1 688 ? 165.557 159.816 134.164 1.00 50.90 688 CYS A C 1
ATOM 5619 O O . CYS A 1 688 ? 166.434 160.327 134.872 1.00 55.38 688 CYS A O 1
ATOM 5622 N N . VAL A 1 689 ? 165.476 158.504 133.997 1.00 48.57 689 VAL A N 1
ATOM 5623 C CA . VAL A 1 689 ? 166.321 157.600 134.771 1.00 48.68 689 VAL A CA 1
ATOM 5624 C C . VAL A 1 689 ? 167.699 157.558 134.136 1.00 49.07 689 VAL A C 1
ATOM 5625 O O . VAL A 1 689 ? 167.827 157.385 132.920 1.00 55.98 689 VAL A O 1
ATOM 5629 N N . THR A 1 690 ? 168.737 157.744 134.950 1.00 48.23 690 THR A N 1
ATOM 5630 C CA . THR A 1 690 ? 170.107 157.618 134.464 1.00 49.39 690 THR A CA 1
ATOM 5631 C C . THR A 1 690 ? 170.886 156.643 135.322 1.00 50.20 690 THR A C 1
ATOM 5632 O O . THR A 1 690 ? 170.307 155.968 136.171 1.00 52.55 690 THR A O 1
ATOM 5636 N N . GLU A 1 691 ? 172.195 156.557 135.117 1.00 53.62 691 GLU A N 1
ATOM 5637 C CA . GLU A 1 691 ? 172.952 155.521 135.802 1.00 51.32 691 GLU A CA 1
ATOM 5638 C C . GLU A 1 691 ? 173.064 155.781 137.297 1.00 57.05 691 GLU A C 1
ATOM 5639 O O . GLU A 1 691 ? 172.821 154.879 138.106 1.00 61.24 691 GLU A O 1
ATOM 5645 N N . ASP A 1 692 ? 173.449 156.999 137.692 1.00 59.12 692 ASP A N 1
ATOM 5646 C CA . ASP A 1 692 ? 173.578 157.348 139.108 1.00 57.38 692 ASP A CA 1
ATOM 5647 C C . ASP A 1 692 ? 172.236 157.596 139.793 1.00 55.28 692 ASP A C 1
ATOM 5648 O O . ASP A 1 692 ? 172.081 157.329 140.989 1.00 61.69 692 ASP A O 1
ATOM 5653 N N . ASN A 1 693 ? 171.250 158.048 139.037 1.00 56.99 693 ASN A N 1
ATOM 5654 C CA . ASN A 1 693 ? 169.882 158.322 139.461 1.00 54.14 693 ASN A CA 1
ATOM 5655 C C . ASN A 1 693 ? 169.061 157.059 139.689 1.00 48.55 693 ASN A C 1
ATOM 5656 O O . ASN A 1 693 ? 167.950 157.144 140.208 1.00 51.84 693 ASN A O 1
ATOM 5661 N N . ARG A 1 694 ? 169.631 155.899 139.376 1.00 50.71 694 ARG A N 1
ATOM 5662 C CA . ARG A 1 694 ? 168.893 154.655 139.162 1.00 43.68 694 ARG A CA 1
ATOM 5663 C C . ARG A 1 694 ? 168.282 154.086 140.429 1.00 49.00 694 ARG A C 1
ATOM 5664 O O . ARG A 1 694 ? 167.241 153.428 140.372 1.00 51.31 694 ARG A O 1
ATOM 5672 N N . ASN A 1 695 ? 168.958 154.230 141.564 1.00 60.54 695 ASN A N 1
ATOM 5673 C CA . ASN A 1 695 ? 168.474 153.604 142.797 1.00 58.39 695 ASN A CA 1
ATOM 5674 C C . ASN A 1 695 ? 167.226 154.299 143.328 1.00 58.33 695 ASN A C 1
ATOM 5675 O O . ASN A 1 695 ? 166.306 153.638 143.820 1.00 61.52 695 ASN A O 1
ATOM 5680 N N . ASN A 1 696 ? 167.190 155.632 143.269 1.00 59.64 696 ASN A N 1
ATOM 5681 C CA . ASN A 1 696 ? 166.038 156.432 143.700 1.00 60.36 696 ASN A CA 1
ATOM 5682 C C . ASN A 1 696 ? 165.687 157.448 142.615 1.00 59.05 696 ASN A C 1
ATOM 5683 O O . ASN A 1 696 ? 166.026 158.638 142.720 1.00 55.60 696 ASN A O 1
ATOM 5688 N N . PRO A 1 697 ? 164.982 157.012 141.573 1.00 50.72 697 PRO A N 1
ATOM 5689 C CA . PRO A 1 697 ? 164.660 157.893 140.447 1.00 42.91 697 PRO A CA 1
ATOM 5690 C C . PRO A 1 697 ? 163.563 158.869 140.809 1.00 43.46 697 PRO A C 1
ATOM 5691 O O . PRO A 1 697 ? 162.788 158.600 141.734 1.00 51.26 697 PRO A O 1
ATOM 5695 N N . PRO A 1 698 ? 163.496 160.039 140.140 1.00 44.95 698 PRO A N 1
ATOM 5696 C CA . PRO A 1 698 ? 162.481 161.052 140.488 1.00 50.04 698 PRO A CA 1
ATOM 5697 C C . PRO A 1 698 ? 161.163 160.905 139.736 1.00 52.17 698 PRO A C 1
ATOM 5698 O O . PRO A 1 698 ? 160.986 159.949 138.974 1.00 52.77 698 PRO A O 1
ATOM 5702 N N . ASP A 1 699 ? 160.217 161.817 139.965 1.00 46.73 699 ASP A N 1
ATOM 5703 C CA . ASP A 1 699 ? 158.970 161.793 139.217 1.00 46.41 699 ASP A CA 1
ATOM 5704 C C . ASP A 1 699 ? 159.141 162.418 137.837 1.00 50.55 699 ASP A C 1
ATOM 5705 O O . ASP A 1 699 ? 159.886 163.389 137.671 1.00 53.70 699 ASP A O 1
ATOM 5710 N N . CYS A 1 700 ? 158.450 161.859 136.850 1.00 49.52 700 CYS A N 1
ATOM 5711 C CA . CYS A 1 700 ? 158.456 162.383 135.480 1.00 51.01 700 CYS A CA 1
ATOM 5712 C C . CYS A 1 700 ? 157.101 162.062 134.846 1.00 49.67 700 CYS A C 1
ATOM 5713 O O . CYS A 1 700 ? 156.146 161.717 135.551 1.00 52.22 700 CYS A O 1
ATOM 5716 N N . ALA A 1 701 ? 157.004 162.159 133.520 1.00 45.62 701 ALA A N 1
ATOM 5717 C CA . ALA A 1 701 ? 155.722 161.870 132.869 1.00 42.82 701 ALA A CA 1
ATOM 5718 C C . ALA A 1 701 ? 155.334 160.393 132.918 1.00 43.54 701 ALA A C 1
ATOM 5719 O O . ALA A 1 701 ? 154.148 160.080 133.041 1.00 46.66 701 ALA A O 1
ATOM 5721 N N . ASN A 1 702 ? 156.295 159.473 132.771 1.00 44.06 702 ASN A N 1
ATOM 5722 C CA . ASN A 1 702 ? 155.962 158.051 132.832 1.00 38.45 702 ASN A CA 1
ATOM 5723 C C . ASN A 1 702 ? 155.644 157.573 134.238 1.00 42.93 702 ASN A C 1
ATOM 5724 O O . ASN A 1 702 ? 154.699 156.809 134.425 1.00 45.62 702 ASN A O 1
ATOM 5729 N N . ALA A 1 703 ? 156.458 157.944 135.234 1.00 37.72 703 ALA A N 1
ATOM 5730 C CA . ALA A 1 703 ? 156.472 157.240 136.511 1.00 29.06 703 ALA A CA 1
ATOM 5731 C C . ALA A 1 703 ? 156.305 158.186 137.698 1.00 34.62 703 ALA A C 1
ATOM 5732 O O . ALA A 1 703 ? 156.496 159.398 137.578 1.00 43.01 703 ALA A O 1
ATOM 5734 N N . TYR A 1 704 ? 155.889 157.635 138.838 1.00 29.20 704 TYR A N 1
ATOM 5735 C CA . TYR A 1 704 ? 155.629 158.448 140.019 1.00 31.25 704 TYR A CA 1
ATOM 5736 C C . TYR A 1 704 ? 155.685 157.588 141.275 1.00 36.57 704 TYR A C 1
ATOM 5737 O O . TYR A 1 704 ? 155.732 156.359 141.199 1.00 37.11 704 TYR A O 1
ATOM 5746 N N . HIS A 1 705 ? 155.661 158.260 142.439 1.00 40.76 705 HIS A N 1
ATOM 5747 C CA . HIS A 1 705 ? 155.656 157.661 143.773 1.00 36.14 705 HIS A CA 1
ATOM 5748 C C . HIS A 1 705 ? 154.306 157.904 144.454 1.00 40.47 705 HIS A C 1
ATOM 5749 O O . HIS A 1 705 ? 153.543 158.791 144.059 1.00 41.64 705 HIS A O 1
ATOM 5756 N N . TYR A 1 706 ? 154.050 157.144 145.533 1.00 40.87 706 TYR A N 1
ATOM 5757 C CA . TYR A 1 706 ? 152.939 157.354 146.487 1.00 36.04 706 TYR A CA 1
ATOM 5758 C C . TYR A 1 706 ? 151.544 157.177 145.863 1.00 38.13 706 TYR A C 1
ATOM 5759 O O . TYR A 1 706 ? 150.690 158.066 145.926 1.00 40.87 706 TYR A O 1
ATOM 5768 N N . HIS A 1 707 ? 151.293 155.994 145.315 1.00 30.12 707 HIS A N 1
ATOM 5769 C CA . HIS A 1 707 ? 149.933 155.585 144.981 1.00 25.39 707 HIS A CA 1
ATOM 5770 C C . HIS A 1 707 ? 149.104 155.372 146.240 1.00 34.72 707 HIS A C 1
ATOM 5771 O O . HIS A 1 707 ? 149.544 154.686 147.164 1.00 38.77 707 HIS A O 1
ATOM 5778 N N . LEU A 1 708 ? 147.916 155.977 146.330 1.00 34.31 708 LEU A N 1
ATOM 5779 C CA . LEU A 1 708 ? 147.186 155.867 147.583 1.00 27.33 708 LEU A CA 1
ATOM 5780 C C . LEU A 1 708 ? 145.926 155.026 147.495 1.00 32.25 708 LEU A C 1
ATOM 5781 O O . LEU A 1 708 ? 145.392 154.639 148.543 1.00 34.90 708 LEU A O 1
ATOM 5786 N N . GLY A 1 709 ? 145.440 154.704 146.308 1.00 30.52 709 GLY A N 1
ATOM 5787 C CA . GLY A 1 709 ? 144.232 153.921 146.168 1.00 29.46 709 GLY A CA 1
ATOM 5788 C C . GLY A 1 709 ? 144.511 152.451 145.926 1.00 34.80 709 GLY A C 1
ATOM 5789 O O . GLY A 1 709 ? 145.583 151.930 146.242 1.00 41.81 709 GLY A O 1
ATOM 5790 N N . GLY A 1 710 ? 143.508 151.756 145.396 1.00 32.79 710 GLY A N 1
ATOM 5791 C CA . GLY A 1 710 ? 143.666 150.379 145.003 1.00 33.24 710 GLY A CA 1
ATOM 5792 C C . GLY A 1 710 ? 144.029 150.250 143.541 1.00 38.69 710 GLY A C 1
ATOM 5793 O O . GLY A 1 710 ? 144.295 151.225 142.850 1.00 44.55 710 GLY A O 1
ATOM 5794 N N . ILE A 1 711 ? 144.160 149.004 143.096 1.00 39.73 711 ILE A N 1
ATOM 5795 C CA . ILE A 1 711 ? 144.441 148.671 141.705 1.00 43.73 711 ILE A CA 1
ATOM 5796 C C . ILE A 1 711 ? 143.467 147.589 141.250 1.00 49.52 711 ILE A C 1
ATOM 5797 O O . ILE A 1 711 ? 142.875 146.882 142.065 1.00 54.11 711 ILE A O 1
ATOM 5802 N N . GLU A 1 712 ? 143.342 147.432 139.931 1.00 51.11 712 GLU A N 1
ATOM 5803 C CA . GLU A 1 712 ? 142.152 146.845 139.324 1.00 54.36 712 GLU A CA 1
ATOM 5804 C C . GLU A 1 712 ? 141.725 145.524 139.953 1.00 54.36 712 GLU A C 1
ATOM 5805 O O . GLU A 1 712 ? 140.533 145.314 140.204 1.00 62.19 712 GLU A O 1
ATOM 5811 N N . GLY A 1 713 ? 142.644 144.604 140.182 1.00 49.37 713 GLY A N 1
ATOM 5812 C CA . GLY A 1 713 ? 142.128 143.320 140.625 1.00 51.08 713 GLY A CA 1
ATOM 5813 C C . GLY A 1 713 ? 142.721 142.783 141.910 1.00 54.79 713 GLY A C 1
ATOM 5814 O O . GLY A 1 713 ? 142.586 141.593 142.220 1.00 56.42 713 GLY A O 1
ATOM 5815 N N . LEU A 1 714 ? 143.298 143.667 142.717 1.00 49.29 714 LEU A N 1
ATOM 5816 C CA . LEU A 1 714 ? 144.054 143.195 143.865 1.00 46.65 714 LEU A CA 1
ATOM 5817 C C . LEU A 1 714 ? 143.174 142.724 145.014 1.00 46.06 714 LEU A C 1
ATOM 5818 O O . LEU A 1 714 ? 143.551 141.789 145.728 1.00 49.70 714 LEU A O 1
ATOM 5823 N N . GLN A 1 715 ? 142.047 143.368 145.265 1.00 45.53 715 GLN A N 1
ATOM 5824 C CA . GLN A 1 715 ? 141.237 142.989 146.416 1.00 43.67 715 GLN A CA 1
ATOM 5825 C C . GLN A 1 715 ? 139.770 142.996 146.030 1.00 42.11 715 GLN A C 1
ATOM 5826 O O . GLN A 1 715 ? 138.908 143.444 146.780 1.00 43.52 715 GLN A O 1
ATOM 5832 N N . GLN A 1 716 ? 139.461 142.354 144.904 1.00 47.48 716 GLN A N 1
ATOM 5833 C CA . GLN A 1 716 ? 138.130 142.470 144.328 1.00 46.54 716 GLN A CA 1
ATOM 5834 C C . GLN A 1 716 ? 137.063 141.956 145.283 1.00 46.88 716 GLN A C 1
ATOM 5835 O O . GLN A 1 716 ? 135.969 142.540 145.385 1.00 50.62 716 GLN A O 1
ATOM 5841 N N . LYS A 1 717 ? 137.349 140.868 145.986 1.00 45.28 717 LYS A N 1
ATOM 5842 C CA . LYS A 1 717 ? 136.333 140.273 146.836 1.00 44.68 717 LYS A CA 1
ATOM 5843 C C . LYS A 1 717 ? 135.919 141.224 147.947 1.00 43.19 717 LYS A C 1
ATOM 5844 O O . LYS A 1 717 ? 134.723 141.450 148.177 1.00 51.95 717 LYS A O 1
ATOM 5850 N N . LEU A 1 718 ? 136.892 141.832 148.619 1.00 41.47 718 LEU A N 1
ATOM 5851 C CA . LEU A 1 718 ? 136.561 142.748 149.703 1.00 35.99 718 LEU A CA 1
ATOM 5852 C C . LEU A 1 718 ? 135.790 143.976 149.220 1.00 40.91 718 LEU A C 1
ATOM 5853 O O . LEU A 1 718 ? 134.846 144.432 149.882 1.00 45.65 718 LEU A O 1
ATOM 5858 N N . TRP A 1 719 ? 136.156 144.525 148.072 1.00 40.61 719 TRP A N 1
ATOM 5859 C CA . TRP A 1 719 ? 135.453 145.703 147.594 1.00 34.72 719 TRP A CA 1
ATOM 5860 C C . TRP A 1 719 ? 134.011 145.396 147.221 1.00 39.32 719 TRP A C 1
ATOM 5861 O O . TRP A 1 719 ? 133.112 146.198 147.518 1.00 42.28 719 TRP A O 1
ATOM 5872 N N . THR A 1 720 ? 133.747 144.235 146.600 1.00 42.96 720 THR A N 1
ATOM 5873 C CA . THR A 1 720 ? 132.345 143.891 146.325 1.00 41.45 720 THR A CA 1
ATOM 5874 C C . THR A 1 720 ? 131.558 143.712 147.623 1.00 42.82 720 THR A C 1
ATOM 5875 O O . THR A 1 720 ? 130.380 144.092 147.704 1.00 50.30 720 THR A O 1
ATOM 5879 N N . CYS A 1 721 ? 132.173 143.135 148.652 1.00 41.43 721 CYS A N 1
ATOM 5880 C CA . CYS A 1 721 ? 131.455 143.031 149.921 1.00 37.21 721 CYS A CA 1
ATOM 5881 C C . CYS A 1 721 ? 131.114 144.398 150.516 1.00 38.37 721 CYS A C 1
ATOM 5882 O O . CYS A 1 721 ? 129.994 144.605 151.004 1.00 45.66 721 CYS A O 1
ATOM 5885 N N . ILE A 1 722 ? 132.040 145.355 150.471 1.00 41.94 722 ILE A N 1
ATOM 5886 C CA . ILE A 1 722 ? 131.714 146.696 150.985 1.00 40.01 722 ILE A CA 1
ATOM 5887 C C . ILE A 1 722 ? 130.589 147.337 150.167 1.00 42.56 722 ILE A C 1
ATOM 5888 O O . ILE A 1 722 ? 129.711 148.030 150.706 1.00 44.74 722 ILE A O 1
ATOM 5893 N N . SER A 1 723 ? 130.603 147.140 148.856 1.00 41.36 723 SER A N 1
ATOM 5894 C CA . SER A 1 723 ? 129.530 147.711 148.058 1.00 39.18 723 SER A CA 1
ATOM 5895 C C . SER A 1 723 ? 128.171 147.139 148.465 1.00 41.07 723 SER A C 1
ATOM 5896 O O . SER A 1 723 ? 127.200 147.898 148.636 1.00 46.09 723 SER A O 1
ATOM 5899 N N . CYS A 1 724 ? 128.097 145.822 148.716 1.00 42.87 724 CYS A N 1
ATOM 5900 C CA . CYS A 1 724 ? 126.828 145.228 149.170 1.00 41.67 724 CYS A CA 1
ATOM 5901 C C . CYS A 1 724 ? 126.397 145.804 150.503 1.00 40.96 724 CYS A C 1
ATOM 5902 O O . CYS A 1 724 ? 125.196 145.960 150.774 1.00 42.38 724 CYS A O 1
ATOM 5905 N N . ALA A 1 725 ? 127.352 146.035 151.394 1.00 40.71 725 ALA A N 1
ATOM 5906 C CA . ALA A 1 725 ? 126.983 146.670 152.651 1.00 31.20 725 ALA A CA 1
ATOM 5907 C C . ALA A 1 725 ? 126.420 148.087 152.456 1.00 38.98 725 ALA A C 1
ATOM 5908 O O . ALA A 1 725 ? 125.438 148.447 153.110 1.00 42.26 725 ALA A O 1
ATOM 5910 N N . GLN A 1 726 ? 126.993 148.933 151.576 1.00 38.74 726 GLN A N 1
ATOM 5911 C CA . GLN A 1 726 ? 126.334 150.246 151.466 1.00 35.08 726 GLN A CA 1
ATOM 5912 C C . GLN A 1 726 ? 124.910 150.075 150.884 1.00 34.04 726 GLN A C 1
ATOM 5913 O O . GLN A 1 726 ? 123.971 150.768 151.287 1.00 38.71 726 GLN A O 1
ATOM 5919 N N . ILE A 1 727 ? 124.695 149.175 149.892 1.00 38.07 727 ILE A N 1
ATOM 5920 C CA . ILE A 1 727 ? 123.313 149.043 149.369 1.00 34.98 727 ILE A CA 1
ATOM 5921 C C . ILE A 1 727 ? 122.358 148.601 150.484 1.00 38.37 727 ILE A C 1
ATOM 5922 O O . ILE A 1 727 ? 121.225 149.105 150.587 1.00 42.52 727 ILE A O 1
ATOM 5927 N N . THR A 1 728 ? 122.778 147.686 151.353 1.00 37.41 728 THR A N 1
ATOM 5928 C CA . THR A 1 728 ? 121.876 147.336 152.457 1.00 33.90 728 THR A CA 1
ATOM 5929 C C . THR A 1 728 ? 121.624 148.532 153.377 1.00 34.72 728 THR A C 1
ATOM 5930 O O . THR A 1 728 ? 120.507 148.713 153.882 1.00 41.50 728 THR A O 1
ATOM 5934 N N . LEU A 1 729 ? 122.632 149.373 153.602 1.00 35.82 729 LEU A N 1
ATOM 5935 C CA . LEU A 1 729 ? 122.398 150.556 154.434 1.00 34.94 729 LEU A CA 1
ATOM 5936 C C . LEU A 1 729 ? 121.372 151.479 153.814 1.00 38.53 729 LEU A C 1
ATOM 5937 O O . LEU A 1 729 ? 120.482 152.002 154.505 1.00 43.63 729 LEU A O 1
ATOM 5942 N N . VAL A 1 730 ? 121.459 151.682 152.510 1.00 38.79 730 VAL A N 1
ATOM 5943 C CA . VAL A 1 730 ? 120.467 152.507 151.823 1.00 38.32 730 VAL A CA 1
ATOM 5944 C C . VAL A 1 730 ? 119.066 151.922 151.948 1.00 40.47 730 VAL A C 1
ATOM 5945 O O . VAL A 1 730 ? 118.080 152.647 152.108 1.00 44.22 730 VAL A O 1
ATOM 5949 N N . GLU A 1 731 ? 118.959 150.606 151.854 1.00 42.50 731 GLU A N 1
ATOM 5950 C CA . GLU A 1 731 ? 117.670 149.937 152.010 1.00 39.90 731 GLU A CA 1
ATOM 5951 C C . GLU A 1 731 ? 117.061 150.157 153.393 1.00 42.79 731 GLU A C 1
ATOM 5952 O O . GLU A 1 731 ? 115.842 150.287 153.519 1.00 49.03 731 GLU A O 1
ATOM 5958 N N . LEU A 1 732 ? 117.871 150.100 154.448 1.00 46.04 732 LEU A N 1
ATOM 5959 C CA . LEU A 1 732 ? 117.366 150.429 155.786 1.00 41.22 732 LEU A CA 1
ATOM 5960 C C . LEU A 1 732 ? 116.927 151.883 155.870 1.00 43.64 732 LEU A C 1
ATOM 5961 O O . LEU A 1 732 ? 116.007 152.215 156.624 1.00 47.70 732 LEU A O 1
ATOM 5966 N N . LYS A 1 733 ? 117.647 152.784 155.194 1.00 46.29 733 LYS A N 1
ATOM 5967 C CA . LYS A 1 733 ? 117.330 154.209 155.297 1.00 42.79 733 LYS A CA 1
ATOM 5968 C C . LYS A 1 733 ? 116.043 154.569 154.540 1.00 48.56 733 LYS A C 1
ATOM 5969 O O . LYS A 1 733 ? 115.223 155.342 155.050 1.00 53.13 733 LYS A O 1
ATOM 5975 N N . THR A 1 734 ? 115.846 154.041 153.309 1.00 47.10 734 THR A N 1
ATOM 5976 C CA . THR A 1 734 ? 114.696 154.426 152.479 1.00 45.16 734 THR A CA 1
ATOM 5977 C C . THR A 1 734 ? 113.480 153.519 152.672 1.00 46.68 734 THR A C 1
ATOM 5978 O O . THR A 1 734 ? 112.407 153.840 152.158 1.00 53.48 734 THR A O 1
ATOM 5982 N N . LYS A 1 735 ? 113.627 152.382 153.350 1.00 46.38 735 LYS A N 1
ATOM 5983 C CA . LYS A 1 735 ? 112.539 151.426 153.600 1.00 51.20 735 LYS A CA 1
ATOM 5984 C C . LYS A 1 735 ? 111.904 150.887 152.309 1.00 54.47 735 LYS A C 1
ATOM 5985 O O . LYS A 1 735 ? 110.694 150.675 152.248 1.00 57.46 735 LYS A O 1
ATOM 5991 N N . LEU A 1 736 ? 112.724 150.616 151.281 1.00 50.86 736 LEU A N 1
ATOM 5992 C CA . LEU A 1 736 ? 112.300 150.003 150.020 1.00 46.70 736 LEU A CA 1
ATOM 5993 C C . LEU A 1 736 ? 113.112 148.755 149.715 1.00 54.33 736 LEU A C 1
ATOM 5994 O O . LEU A 1 736 ? 114.328 148.759 149.914 1.00 59.48 736 LEU A O 1
ATOM 5999 N N . LYS A 1 737 ? 112.470 147.706 149.185 1.00 51.53 737 LYS A N 1
ATOM 6000 C CA . LYS A 1 737 ? 113.174 146.450 148.916 1.00 48.38 737 LYS A CA 1
ATOM 6001 C C . LYS A 1 737 ? 114.041 146.564 147.681 1.00 46.89 737 LYS A C 1
ATOM 6002 O O . LYS A 1 737 ? 113.560 146.970 146.631 1.00 50.09 737 LYS A O 1
ATOM 6008 N N . LEU A 1 738 ? 115.297 146.144 147.772 1.00 49.44 738 LEU A N 1
ATOM 6009 C CA . LEU A 1 738 ? 116.221 146.283 146.657 1.00 47.06 738 LEU A CA 1
ATOM 6010 C C . LEU A 1 738 ? 116.818 144.934 146.297 1.00 49.98 738 LEU A C 1
ATOM 6011 O O . LEU A 1 738 ? 117.044 144.083 147.165 1.00 55.40 738 LEU A O 1
ATOM 6016 N N . LYS A 1 739 ? 117.142 144.770 145.020 1.00 50.03 739 LYS A N 1
ATOM 6017 C CA . LYS A 1 739 ? 117.791 143.555 144.544 1.00 53.77 739 LYS A CA 1
ATOM 6018 C C . LYS A 1 739 ? 118.925 143.928 143.608 1.00 57.21 739 LYS A C 1
ATOM 6019 O O . LYS A 1 739 ? 118.685 144.478 142.534 1.00 60.92 739 LYS A O 1
ATOM 6025 N N . SER A 1 740 ? 120.140 143.539 143.959 1.00 60.01 740 SER A N 1
ATOM 6026 C CA . SER A 1 740 ? 121.314 143.932 143.206 1.00 61.31 740 SER A CA 1
ATOM 6027 C C . SER A 1 740 ? 121.987 142.714 142.572 1.00 70.22 740 SER A C 1
ATOM 6028 O O . SER A 1 740 ? 121.981 141.615 143.125 1.00 77.58 740 SER A O 1
ATOM 6031 N N . SER A 1 741 ? 122.595 142.959 141.400 1.00 70.79 741 SER A N 1
ATOM 6032 C CA . SER A 1 741 ? 123.322 141.962 140.615 1.00 74.55 741 SER A CA 1
ATOM 6033 C C . SER A 1 741 ? 124.595 142.544 140.021 1.00 76.61 741 SER A C 1
ATOM 6034 O O . SER A 1 741 ? 124.645 143.729 139.676 1.00 75.77 741 SER A O 1
ATOM 6037 N N . VAL A 1 742 ? 125.635 141.712 139.919 1.00 83.63 742 VAL A N 1
ATOM 6038 C CA . VAL A 1 742 ? 126.950 142.157 139.468 1.00 86.75 742 VAL A CA 1
ATOM 6039 C C . VAL A 1 742 ? 127.382 141.383 138.218 1.00 87.20 742 VAL A C 1
ATOM 6040 O O . VAL A 1 742 ? 127.492 140.144 138.247 1.00 84.52 742 VAL A O 1
ATOM 6044 N N . MET A 1 743 ? 127.642 142.112 137.154 1.00 87.42 743 MET A N 1
ATOM 6045 C CA . MET A 1 743 ? 128.299 141.574 135.960 1.00 88.16 743 MET A CA 1
ATOM 6046 C C . MET A 1 743 ? 129.816 141.775 136.103 1.00 95.99 743 MET A C 1
ATOM 6047 O O . MET A 1 743 ? 130.333 142.002 137.205 1.00 95.61 743 MET A O 1
ATOM 6052 N N . GLY A 1 744 ? 130.569 141.658 135.011 1.00 96.05 744 GLY A N 1
ATOM 6053 C CA . GLY A 1 744 ? 131.991 141.943 135.113 1.00 95.98 744 GLY A CA 1
ATOM 6054 C C . GLY A 1 744 ? 132.278 143.381 135.503 1.00 94.30 744 GLY A C 1
ATOM 6055 O O . GLY A 1 744 ? 133.088 143.646 136.402 1.00 90.15 744 GLY A O 1
ATOM 6056 N N . ASP A 1 745 ? 131.541 144.311 134.929 1.00 93.57 745 ASP A N 1
ATOM 6057 C CA . ASP A 1 745 ? 131.769 145.728 135.153 1.00 96.15 745 ASP A CA 1
ATOM 6058 C C . ASP A 1 745 ? 130.575 146.451 135.770 1.00 92.43 745 ASP A C 1
ATOM 6059 O O . ASP A 1 745 ? 130.756 147.233 136.710 1.00 89.03 745 ASP A O 1
ATOM 6064 N N . ASN A 1 746 ? 129.350 146.157 135.332 1.00 89.21 746 ASN A N 1
ATOM 6065 C CA . ASN A 1 746 ? 128.179 146.926 135.742 1.00 80.53 746 ASN A CA 1
ATOM 6066 C C . ASN A 1 746 ? 127.522 146.333 136.978 1.00 79.42 746 ASN A C 1
ATOM 6067 O O . ASN A 1 746 ? 127.660 145.145 137.277 1.00 82.43 746 ASN A O 1
ATOM 6072 N N . GLN A 1 747 ? 126.842 147.194 137.731 1.00 72.27 747 GLN A N 1
ATOM 6073 C CA . GLN A 1 747 ? 126.012 146.754 138.838 1.00 70.95 747 GLN A CA 1
ATOM 6074 C C . GLN A 1 747 ? 124.612 147.332 138.653 1.00 66.80 747 GLN A C 1
ATOM 6075 O O . GLN A 1 747 ? 124.463 148.548 138.485 1.00 66.76 747 GLN A O 1
ATOM 6081 N N . CYS A 1 748 ? 123.602 146.462 138.604 1.00 59.94 748 CYS A N 1
ATOM 6082 C CA . CYS A 1 748 ? 122.216 146.871 138.387 1.00 56.01 748 CYS A CA 1
ATOM 6083 C C . CYS A 1 748 ? 121.415 146.712 139.665 1.00 54.85 748 CYS A C 1
ATOM 6084 O O . CYS A 1 748 ? 121.420 145.637 140.275 1.00 56.57 748 CYS A O 1
ATOM 6087 N N . ILE A 1 749 ? 120.699 147.766 140.044 1.00 47.61 749 ILE A N 1
ATOM 6088 C CA . ILE A 1 749 ? 119.897 147.764 141.258 1.00 42.67 749 ILE A CA 1
ATOM 6089 C C . ILE A 1 749 ? 118.447 147.971 140.893 1.00 42.23 749 ILE A C 1
ATOM 6090 O O . ILE A 1 749 ? 118.125 148.880 140.122 1.00 46.58 749 ILE A O 1
ATOM 6095 N N . THR A 1 750 ? 117.580 147.115 141.431 1.00 42.47 750 THR A N 1
ATOM 6096 C CA . THR A 1 750 ? 116.151 147.145 141.142 1.00 43.42 750 THR A CA 1
ATOM 6097 C C . THR A 1 750 ? 115.399 147.464 142.419 1.00 42.65 750 THR A C 1
ATOM 6098 O O . THR A 1 750 ? 115.585 146.796 143.439 1.00 46.40 750 THR A O 1
ATOM 6102 N N . THR A 1 751 ? 114.501 148.436 142.335 1.00 41.02 751 THR A N 1
ATOM 6103 C CA . THR A 1 751 ? 113.666 148.852 143.444 1.00 39.85 751 THR A CA 1
ATOM 6104 C C . THR A 1 751 ? 112.261 148.369 143.170 1.00 44.84 751 THR A C 1
ATOM 6105 O O . THR A 1 751 ? 111.701 148.673 142.104 1.00 47.94 751 THR A O 1
ATOM 6109 N N . LEU A 1 752 ? 111.667 147.708 144.162 1.00 41.64 752 LEU A N 1
ATOM 6110 C CA . LEU A 1 752 ? 110.348 147.119 144.033 1.00 41.01 752 LEU A CA 1
ATOM 6111 C C . LEU A 1 752 ? 109.368 147.967 144.818 1.00 43.62 752 LEU A C 1
ATOM 6112 O O . LEU A 1 752 ? 109.612 148.261 145.990 1.00 49.28 752 LEU A O 1
ATOM 6117 N N . SER A 1 753 ? 108.257 148.355 144.192 1.00 44.48 753 SER A N 1
ATOM 6118 C CA . SER A 1 753 ? 107.285 149.208 144.853 1.00 45.56 753 SER A CA 1
ATOM 6119 C C . SER A 1 753 ? 105.891 148.611 144.744 1.00 52.81 753 SER A C 1
ATOM 6120 O O . SER A 1 753 ? 105.547 147.980 143.743 1.00 59.19 753 SER A O 1
ATOM 6123 N N . LEU A 1 754 ? 105.086 148.837 145.780 1.00 59.48 754 LEU A N 1
ATOM 6124 C CA . LEU A 1 754 ? 103.758 148.245 145.918 1.00 66.63 754 LEU A CA 1
ATOM 6125 C C . LEU A 1 754 ? 102.633 149.251 145.693 1.00 69.51 754 LEU A C 1
ATOM 6126 O O . LEU A 1 754 ? 102.678 150.373 146.206 1.00 72.41 754 LEU A O 1
ATOM 6131 N N . PHE A 1 755 ? 101.616 148.837 144.951 1.00 68.56 755 PHE A N 1
ATOM 6132 C CA . PHE A 1 755 ? 100.492 149.686 144.593 1.00 73.95 755 PHE A CA 1
ATOM 6133 C C . PHE A 1 755 ? 99.180 148.974 144.873 1.00 88.77 755 PHE A C 1
ATOM 6134 O O . PHE A 1 755 ? 99.134 147.740 144.909 1.00 93.71 755 PHE A O 1
ATOM 6142 N N . PRO A 1 756 ? 98.091 149.722 145.080 1.00 94.99 756 PRO A N 1
ATOM 6143 C CA . PRO A 1 756 ? 96.765 149.090 145.181 1.00 100.05 756 PRO A CA 1
ATOM 6144 C C . PRO A 1 756 ? 96.319 148.543 143.829 1.00 104.07 756 PRO A C 1
ATOM 6145 O O . PRO A 1 756 ? 96.882 148.866 142.781 1.00 103.96 756 PRO A O 1
ATOM 6149 N N . ILE A 1 757 ? 95.288 147.689 143.863 1.00 107.07 757 ILE A N 1
ATOM 6150 C CA . ILE A 1 757 ? 94.823 147.026 142.638 1.00 113.45 757 ILE A CA 1
ATOM 6151 C C . ILE A 1 757 ? 94.295 148.051 141.627 1.00 113.58 757 ILE A C 1
ATOM 6152 O O . ILE A 1 757 ? 94.564 147.952 140.422 1.00 109.17 757 ILE A O 1
ATOM 6157 N N . ASP A 1 758 ? 93.518 149.035 142.097 1.00 113.24 758 ASP A N 1
ATOM 6158 C CA . ASP A 1 758 ? 92.890 150.040 141.226 1.00 116.50 758 ASP A CA 1
ATOM 6159 C C . ASP A 1 758 ? 93.823 151.247 141.070 1.00 117.12 758 ASP A C 1
ATOM 6160 O O . ASP A 1 758 ? 93.697 152.270 141.750 1.00 114.52 758 ASP A O 1
ATOM 6165 N N . ALA A 1 759 ? 94.781 151.126 140.147 1.00 111.33 759 ALA A N 1
ATOM 6166 C CA . ALA A 1 759 ? 95.724 152.218 139.888 1.00 104.11 759 ALA A CA 1
ATOM 6167 C C . ALA A 1 759 ? 95.925 152.298 138.376 1.00 99.49 759 ALA A C 1
ATOM 6168 O O . ALA A 1 759 ? 96.113 151.255 137.719 1.00 97.07 759 ALA A O 1
ATOM 6170 N N . PRO A 1 760 ? 95.876 153.497 137.796 1.00 92.04 760 PRO A N 1
ATOM 6171 C CA . PRO A 1 760 ? 96.131 153.632 136.355 1.00 88.89 760 PRO A CA 1
ATOM 6172 C C . PRO A 1 760 ? 97.560 153.224 136.016 1.00 90.59 760 PRO A C 1
ATOM 6173 O O . PRO A 1 760 ? 98.475 153.366 136.832 1.00 90.00 760 PRO A O 1
ATOM 6177 N N . ASN A 1 761 ? 97.760 152.712 134.795 1.00 86.72 761 ASN A N 1
ATOM 6178 C CA . ASN A 1 761 ? 99.086 152.211 134.429 1.00 85.55 761 ASN A CA 1
ATOM 6179 C C . ASN A 1 761 ? 100.104 153.350 134.391 1.00 86.11 761 ASN A C 1
ATOM 6180 O O . ASN A 1 761 ? 101.271 153.173 134.784 1.00 83.63 761 ASN A O 1
ATOM 6185 N N . ASP A 1 762 ? 99.680 154.524 133.918 1.00 85.59 762 ASP A N 1
ATOM 6186 C CA . ASP A 1 762 ? 100.574 155.675 133.857 1.00 84.29 762 ASP A CA 1
ATOM 6187 C C . ASP A 1 762 ? 101.031 156.097 135.250 1.00 80.47 762 ASP A C 1
ATOM 6188 O O . ASP A 1 762 ? 102.205 156.449 135.458 1.00 78.93 762 ASP A O 1
ATOM 6193 N N . TYR A 1 763 ? 100.120 156.049 136.220 1.00 79.88 763 TYR A N 1
ATOM 6194 C CA . TYR A 1 763 ? 100.473 156.396 137.586 1.00 74.33 763 TYR A CA 1
ATOM 6195 C C . TYR A 1 763 ? 101.540 155.452 138.141 1.00 72.23 763 TYR A C 1
ATOM 6196 O O . TYR A 1 763 ? 102.515 155.904 138.764 1.00 72.07 763 TYR A O 1
ATOM 6205 N N . GLN A 1 764 ? 101.389 154.142 137.912 1.00 68.51 764 GLN A N 1
ATOM 6206 C CA . GLN A 1 764 ? 102.407 153.200 138.374 1.00 66.19 764 GLN A CA 1
ATOM 6207 C C . GLN A 1 764 ? 103.754 153.437 137.713 1.00 61.76 764 GLN A C 1
ATOM 6208 O O . GLN A 1 764 ? 104.796 153.397 138.379 1.00 62.92 764 GLN A O 1
ATOM 6214 N N . GLU A 1 765 ? 103.760 153.673 136.405 1.00 66.78 765 GLU A N 1
ATOM 6215 C CA . GLU A 1 765 ? 105.021 153.913 135.709 1.00 61.10 765 GLU A CA 1
ATOM 6216 C C . GLU A 1 765 ? 105.759 155.124 136.246 1.00 57.22 765 GLU A C 1
ATOM 6217 O O . GLU A 1 765 ? 106.987 155.100 136.372 1.00 56.72 765 GLU A O 1
ATOM 6223 N N . ASN A 1 766 ? 105.039 156.202 136.534 1.00 60.96 766 ASN A N 1
ATOM 6224 C CA . ASN A 1 766 ? 105.696 157.383 137.081 1.00 52.54 766 ASN A CA 1
ATOM 6225 C C . ASN A 1 766 ? 106.189 157.162 138.510 1.00 55.90 766 ASN A C 1
ATOM 6226 O O . ASN A 1 766 ? 107.311 157.574 138.860 1.00 57.66 766 ASN A O 1
ATOM 6231 N N . GLU A 1 767 ? 105.375 156.531 139.361 1.00 55.30 767 GLU A N 1
ATOM 6232 C CA . GLU A 1 767 ? 105.779 156.403 140.759 1.00 48.62 767 GLU A CA 1
ATOM 6233 C C . GLU A 1 767 ? 106.938 155.428 140.934 1.00 44.63 767 GLU A C 1
ATOM 6234 O O . GLU A 1 767 ? 107.802 155.645 141.796 1.00 48.50 767 GLU A O 1
ATOM 6240 N N . ALA A 1 768 ? 106.981 154.353 140.139 1.00 43.74 768 ALA A N 1
ATOM 6241 C CA . ALA A 1 768 ? 108.090 153.409 140.246 1.00 36.81 768 ALA A CA 1
ATOM 6242 C C . ALA A 1 768 ? 109.416 154.073 139.925 1.00 38.78 768 ALA A C 1
ATOM 6243 O O . ALA A 1 768 ? 110.418 153.856 140.631 1.00 42.04 768 ALA A O 1
ATOM 6245 N N . GLU A 1 769 ? 109.458 154.885 138.870 1.00 41.64 769 GLU A N 1
ATOM 6246 C CA . GLU A 1 769 ? 110.695 155.596 138.556 1.00 37.86 769 GLU A CA 1
ATOM 6247 C C . GLU A 1 769 ? 111.028 156.632 139.626 1.00 39.27 769 GLU A C 1
ATOM 6248 O O . GLU A 1 769 ? 112.209 156.835 139.935 1.00 42.39 769 GLU A O 1
ATOM 6254 N N . LEU A 1 770 ? 110.030 157.287 140.228 1.00 38.62 770 LEU A N 1
ATOM 6255 C CA . LEU A 1 770 ? 110.385 158.209 141.307 1.00 34.87 770 LEU A CA 1
ATOM 6256 C C . LEU A 1 770 ? 111.063 157.489 142.462 1.00 39.02 770 LEU A C 1
ATOM 6257 O O . LEU A 1 770 ? 112.057 157.993 142.998 1.00 44.14 770 LEU A O 1
ATOM 6262 N N . ASN A 1 771 ? 110.549 156.313 142.870 1.00 36.21 771 ASN A N 1
ATOM 6263 C CA . ASN A 1 771 ? 111.181 155.572 143.971 1.00 30.65 771 ASN A CA 1
ATOM 6264 C C . ASN A 1 771 ? 112.590 155.109 143.620 1.00 33.84 771 ASN A C 1
ATOM 6265 O O . ASN A 1 771 ? 113.518 155.225 144.443 1.00 39.55 771 ASN A O 1
ATOM 6270 N N . ALA A 1 772 ? 112.796 154.619 142.395 1.00 32.88 772 ALA A N 1
ATOM 6271 C CA . ALA A 1 772 ? 114.156 154.243 142.017 1.00 26.14 772 ALA A CA 1
ATOM 6272 C C . ALA A 1 772 ? 115.068 155.454 142.102 1.00 31.85 772 ALA A C 1
ATOM 6273 O O . ALA A 1 772 ? 116.235 155.332 142.475 1.00 38.30 772 ALA A O 1
ATOM 6275 N N . ALA A 1 773 ? 114.570 156.636 141.720 1.00 34.00 773 ALA A N 1
ATOM 6276 C CA . ALA A 1 773 ? 115.376 157.852 141.821 1.00 26.04 773 ALA A CA 1
ATOM 6277 C C . ALA A 1 773 ? 115.664 158.271 143.268 1.00 37.39 773 ALA A C 1
ATOM 6278 O O . ALA A 1 773 ? 116.751 158.801 143.545 1.00 39.28 773 ALA A O 1
ATOM 6280 N N . ARG A 1 774 ? 114.722 158.084 144.214 1.00 36.88 774 ARG A N 1
ATOM 6281 C CA . ARG A 1 774 ? 115.061 158.401 145.612 1.00 33.22 774 ARG A CA 1
ATOM 6282 C C . ARG A 1 774 ? 116.255 157.563 146.021 1.00 32.63 774 ARG A C 1
ATOM 6283 O O . ARG A 1 774 ? 117.209 158.045 146.643 1.00 36.62 774 ARG A O 1
ATOM 6291 N N . VAL A 1 775 ? 116.180 156.272 145.705 1.00 32.58 775 VAL A N 1
ATOM 6292 C CA . VAL A 1 775 ? 117.275 155.362 146.031 1.00 30.47 775 VAL A CA 1
ATOM 6293 C C . VAL A 1 775 ? 118.577 155.759 145.343 1.00 35.25 775 VAL A C 1
ATOM 6294 O O . VAL A 1 775 ? 119.647 155.707 145.954 1.00 38.38 775 VAL A O 1
ATOM 6298 N N . ALA A 1 776 ? 118.527 156.158 144.069 1.00 35.50 776 ALA A N 1
ATOM 6299 C CA . ALA A 1 776 ? 119.771 156.533 143.391 1.00 27.80 776 ALA A CA 1
ATOM 6300 C C . ALA A 1 776 ? 120.394 157.751 144.053 1.00 30.03 776 ALA A C 1
ATOM 6301 O O . ALA A 1 776 ? 121.613 157.817 144.212 1.00 36.27 776 ALA A O 1
ATOM 6303 N N . VAL A 1 777 ? 119.585 158.743 144.435 1.00 34.82 777 VAL A N 1
ATOM 6304 C CA . VAL A 1 777 ? 120.130 159.926 145.111 1.00 31.19 777 VAL A CA 1
ATOM 6305 C C . VAL A 1 777 ? 120.744 159.546 146.459 1.00 35.36 777 VAL A C 1
ATOM 6306 O O . VAL A 1 777 ? 121.848 159.992 146.813 1.00 39.23 777 VAL A O 1
ATOM 6310 N N . GLU A 1 778 ? 120.050 158.708 147.227 1.00 35.01 778 GLU A N 1
ATOM 6311 C CA . GLU A 1 778 ? 120.582 158.306 148.520 1.00 30.71 778 GLU A CA 1
ATOM 6312 C C . GLU A 1 778 ? 121.892 157.563 148.369 1.00 32.87 778 GLU A C 1
ATOM 6313 O O . GLU A 1 778 ? 122.839 157.807 149.122 1.00 39.57 778 GLU A O 1
ATOM 6319 N N . LEU A 1 779 ? 121.977 156.662 147.396 1.00 32.01 779 LEU A N 1
ATOM 6320 C CA . LEU A 1 779 ? 123.221 155.934 147.173 1.00 28.52 779 LEU A CA 1
ATOM 6321 C C . LEU A 1 779 ? 124.327 156.875 146.722 1.00 33.25 779 LEU A C 1
ATOM 6322 O O . LEU A 1 779 ? 125.487 156.696 147.104 1.00 39.77 779 LEU A O 1
ATOM 6327 N N . ALA A 1 780 ? 124.005 157.880 145.902 1.00 32.45 780 ALA A N 1
ATOM 6328 C CA . ALA A 1 780 ? 125.035 158.827 145.493 1.00 29.72 780 ALA A CA 1
ATOM 6329 C C . ALA A 1 780 ? 125.623 159.536 146.704 1.00 33.17 780 ALA A C 1
ATOM 6330 O O . ALA A 1 780 ? 126.840 159.700 146.797 1.00 37.77 780 ALA A O 1
ATOM 6332 N N . ILE A 1 781 ? 124.787 159.975 147.639 1.00 33.98 781 ILE A N 1
ATOM 6333 C CA . ILE A 1 781 ? 125.338 160.607 148.842 1.00 33.53 781 ILE A CA 1
ATOM 6334 C C . ILE A 1 781 ? 126.146 159.616 149.684 1.00 32.85 781 ILE A C 1
ATOM 6335 O O . ILE A 1 781 ? 127.266 159.913 150.130 1.00 36.04 781 ILE A O 1
ATOM 6340 N N . THR A 1 782 ? 125.616 158.415 149.893 1.00 33.97 782 THR A N 1
ATOM 6341 C CA . THR A 1 782 ? 126.327 157.472 150.751 1.00 30.95 782 THR A CA 1
ATOM 6342 C C . THR A 1 782 ? 127.689 157.126 150.184 1.00 31.82 782 THR A C 1
ATOM 6343 O O . THR A 1 782 ? 128.670 157.104 150.924 1.00 40.34 782 THR A O 1
ATOM 6347 N N . THR A 1 783 ? 127.802 156.902 148.877 1.00 33.86 783 THR A N 1
ATOM 6348 C CA . THR A 1 783 ? 129.143 156.643 148.344 1.00 30.66 783 THR A CA 1
ATOM 6349 C C . THR A 1 783 ? 129.998 157.917 148.230 1.00 37.17 783 THR A C 1
ATOM 6350 O O . THR A 1 783 ? 131.212 157.844 148.408 1.00 42.05 783 THR A O 1
ATOM 6354 N N . GLY A 1 784 ? 129.414 159.104 148.015 1.00 36.58 784 GLY A N 1
ATOM 6355 C CA . GLY A 1 784 ? 130.239 160.301 147.928 1.00 30.59 784 GLY A CA 1
ATOM 6356 C C . GLY A 1 784 ? 130.962 160.597 149.225 1.00 36.75 784 GLY A C 1
ATOM 6357 O O . GLY A 1 784 ? 132.146 160.930 149.218 1.00 42.88 784 GLY A O 1
ATOM 6358 N N . TYR A 1 785 ? 130.281 160.434 150.352 1.00 35.13 785 TYR A N 1
ATOM 6359 C CA . TYR A 1 785 ? 130.943 160.455 151.676 1.00 29.31 785 TYR A CA 1
ATOM 6360 C C . TYR A 1 785 ? 131.773 159.307 152.001 1.00 34.75 785 TYR A C 1
ATOM 6361 O O . TYR A 1 785 ? 132.161 159.104 153.141 1.00 35.61 785 TYR A O 1
ATOM 6370 N N . SER A 1 786 ? 132.111 158.462 151.051 1.00 37.56 786 SER A N 1
ATOM 6371 C CA . SER A 1 786 ? 133.104 157.430 151.274 1.00 29.83 786 SER A CA 1
ATOM 6372 C C . SER A 1 786 ? 134.248 157.628 150.281 1.00 38.72 786 SER A C 1
ATOM 6373 O O . SER A 1 786 ? 135.188 156.824 150.250 1.00 44.61 786 SER A O 1
ATOM 6376 N N . GLY A 1 787 ? 134.204 158.711 149.487 1.00 35.70 787 GLY A N 1
ATOM 6377 C CA . GLY A 1 787 ? 135.205 159.014 148.490 1.00 29.78 787 GLY A CA 1
ATOM 6378 C C . GLY A 1 787 ? 134.957 158.505 147.082 1.00 33.38 787 GLY A C 1
ATOM 6379 O O . GLY A 1 787 ? 135.759 158.809 146.187 1.00 38.70 787 GLY A O 1
ATOM 6380 N N . ILE A 1 788 ? 133.875 157.783 146.837 1.00 33.87 788 ILE A N 1
ATOM 6381 C CA . ILE A 1 788 ? 133.571 157.201 145.528 1.00 38.97 788 ILE A CA 1
ATOM 6382 C C . ILE A 1 788 ? 132.429 157.981 144.882 1.00 44.43 788 ILE A C 1
ATOM 6383 O O . ILE A 1 788 ? 131.329 158.061 145.446 1.00 47.77 788 ILE A O 1
ATOM 6388 N N . PHE A 1 789 ? 132.665 158.534 143.696 1.00 43.57 789 PHE A N 1
ATOM 6389 C CA . PHE A 1 789 ? 131.721 159.452 143.077 1.00 42.79 789 PHE A CA 1
ATOM 6390 C C . PHE A 1 789 ? 130.988 158.808 141.910 1.00 56.98 789 PHE A C 1
ATOM 6391 O O . PHE A 1 789 ? 131.586 158.555 140.860 1.00 59.24 789 PHE A O 1
ATOM 6399 N N . LEU A 1 790 ? 129.702 158.528 142.102 1.00 58.61 790 LEU A N 1
ATOM 6400 C CA . LEU A 1 790 ? 128.839 158.204 140.975 1.00 57.39 790 LEU A CA 1
ATOM 6401 C C . LEU A 1 790 ? 128.626 159.457 140.149 1.00 63.64 790 LEU A C 1
ATOM 6402 O O . LEU A 1 790 ? 128.436 160.555 140.686 1.00 64.39 790 LEU A O 1
ATOM 6407 N N . LYS A 1 791 ? 128.668 159.299 138.844 1.00 60.57 791 LYS A N 1
ATOM 6408 C CA . LYS A 1 791 ? 128.491 160.441 137.975 1.00 58.61 791 LYS A CA 1
ATOM 6409 C C . LYS A 1 791 ? 127.090 160.365 137.395 1.00 61.40 791 LYS A C 1
ATOM 6410 O O . LYS A 1 791 ? 126.807 159.441 136.621 1.00 63.34 791 LYS A O 1
ATOM 6416 N N . PRO A 1 792 ? 126.168 161.252 137.781 1.00 58.60 792 PRO A N 1
ATOM 6417 C CA . PRO A 1 792 ? 124.761 161.078 137.379 1.00 54.99 792 PRO A CA 1
ATOM 6418 C C . PRO A 1 792 ? 124.509 161.180 135.870 1.00 57.38 792 PRO A C 1
ATOM 6419 O O . PRO A 1 792 ? 123.415 160.822 135.416 1.00 54.76 792 PRO A O 1
ATOM 6423 N N . GLU A 1 793 ? 125.454 161.708 135.096 1.00 56.58 793 GLU A N 1
ATOM 6424 C CA . GLU A 1 793 ? 125.253 161.869 133.661 1.00 48.95 793 GLU A CA 1
ATOM 6425 C C . GLU A 1 793 ? 125.242 160.536 132.920 1.00 55.16 793 GLU A C 1
ATOM 6426 O O . GLU A 1 793 ? 124.502 160.379 131.944 1.00 59.34 793 GLU A O 1
ATOM 6432 N N . GLU A 1 794 ? 126.074 159.577 133.336 1.00 55.04 794 GLU A N 1
ATOM 6433 C CA . GLU A 1 794 ? 126.135 158.243 132.727 1.00 54.89 794 GLU A CA 1
ATOM 6434 C C . GLU A 1 794 ? 125.227 157.222 133.391 1.00 50.54 794 GLU A C 1
ATOM 6435 O O . GLU A 1 794 ? 125.346 156.025 133.118 1.00 52.55 794 GLU A O 1
ATOM 6441 N N . THR A 1 795 ? 124.398 157.648 134.312 1.00 50.34 795 THR A N 1
ATOM 6442 C CA . THR A 1 795 ? 123.468 156.783 135.006 1.00 51.62 795 THR A CA 1
ATOM 6443 C C . THR A 1 795 ? 122.067 157.044 134.474 1.00 51.19 795 THR A C 1
ATOM 6444 O O . THR A 1 795 ? 121.701 158.191 134.202 1.00 56.62 795 THR A O 1
ATOM 6448 N N . PHE A 1 796 ? 121.306 155.997 134.237 1.00 43.70 796 PHE A N 1
ATOM 6449 C CA . PHE A 1 796 ? 119.946 156.201 133.782 1.00 41.22 796 PHE A CA 1
ATOM 6450 C C . PHE A 1 796 ? 119.007 155.453 134.718 1.00 40.60 796 PHE A C 1
ATOM 6451 O O . PHE A 1 796 ? 119.416 154.500 135.382 1.00 44.95 796 PHE A O 1
ATOM 6459 N N . VAL A 1 797 ? 117.763 155.905 134.817 1.00 32.94 797 VAL A N 1
ATOM 6460 C CA . VAL A 1 797 ? 116.754 155.197 135.589 1.00 33.93 797 VAL A CA 1
ATOM 6461 C C . VAL A 1 797 ? 115.630 154.803 134.638 1.00 38.32 797 VAL A C 1
ATOM 6462 O O . VAL A 1 797 ? 115.032 155.667 133.990 1.00 41.44 797 VAL A O 1
ATOM 6466 N N . HIS A 1 798 ? 115.285 153.523 134.600 1.00 34.71 798 HIS A N 1
ATOM 6467 C CA . HIS A 1 798 ? 114.322 153.059 133.620 1.00 35.12 798 HIS A CA 1
ATOM 6468 C C . HIS A 1 798 ? 113.405 152.010 134.216 1.00 36.66 798 HIS A C 1
ATOM 6469 O O . HIS A 1 798 ? 113.780 151.294 135.142 1.00 41.37 798 HIS A O 1
ATOM 6476 N N . SER A 1 799 ? 112.226 151.857 133.610 1.00 36.74 799 SER A N 1
ATOM 6477 C CA . SER A 1 799 ? 111.271 150.882 134.113 1.00 37.34 799 SER A CA 1
ATOM 6478 C C . SER A 1 799 ? 111.367 149.512 133.442 1.00 42.93 799 SER A C 1
ATOM 6479 O O . SER A 1 799 ? 110.833 148.537 133.987 1.00 46.31 799 SER A O 1
ATOM 6482 N N . GLY A 1 800 ? 112.017 149.403 132.282 1.00 42.33 800 GLY A N 1
ATOM 6483 C CA . GLY A 1 800 ? 112.043 148.155 131.543 1.00 33.05 800 GLY A CA 1
ATOM 6484 C C . GLY A 1 800 ? 113.405 147.569 131.228 1.00 31.52 800 GLY A C 1
ATOM 6485 O O . GLY A 1 800 ? 113.549 146.350 131.122 1.00 36.53 800 GLY A O 1
ATOM 6486 N N . PHE A 1 801 ? 114.420 148.400 131.116 1.00 32.56 801 PHE A N 1
ATOM 6487 C CA . PHE A 1 801 ? 115.709 147.955 130.615 1.00 32.20 801 PHE A CA 1
ATOM 6488 C C . PHE A 1 801 ? 116.592 147.408 131.728 1.00 35.71 801 PHE A C 1
ATOM 6489 O O . PHE A 1 801 ? 116.616 147.963 132.826 1.00 42.52 801 PHE A O 1
ATOM 6497 N N . ILE A 1 802 ? 117.240 146.266 131.470 1.00 36.35 802 ILE A N 1
ATOM 6498 C CA . ILE A 1 802 ? 118.043 145.538 132.463 1.00 32.79 802 ILE A CA 1
ATOM 6499 C C . ILE A 1 802 ? 119.193 144.808 131.774 1.00 40.47 802 ILE A C 1
ATOM 6500 O O . ILE A 1 802 ? 119.023 144.320 130.651 1.00 43.33 802 ILE A O 1
ATOM 6505 N N . TYR A 1 803 ? 120.369 144.729 132.424 1.00 45.18 803 TYR A N 1
ATOM 6506 C CA . TYR A 1 803 ? 121.375 143.694 132.118 1.00 46.93 803 TYR A CA 1
ATOM 6507 C C . TYR A 1 803 ? 121.301 142.586 133.164 1.00 53.14 803 TYR A C 1
ATOM 6508 O O . TYR A 1 803 ? 121.480 142.860 134.352 1.00 62.19 803 TYR A O 1
ATOM 6517 N N . PHE A 1 804 ? 121.097 141.334 132.755 1.00 53.84 804 PHE A N 1
ATOM 6518 C CA . PHE A 1 804 ? 121.035 140.279 133.762 1.00 62.12 804 PHE A CA 1
ATOM 6519 C C . PHE A 1 804 ? 122.155 139.246 133.713 1.00 70.27 804 PHE A C 1
ATOM 6520 O O . PHE A 1 804 ? 122.935 139.147 134.666 1.00 76.00 804 PHE A O 1
ATOM 6528 N N . GLY A 1 805 ? 122.316 138.525 132.609 1.00 65.39 805 GLY A N 1
ATOM 6529 C CA . GLY A 1 805 ? 123.412 137.573 132.524 1.00 64.70 805 GLY A CA 1
ATOM 6530 C C . GLY A 1 805 ? 124.518 138.306 131.816 1.00 71.31 805 GLY A C 1
ATOM 6531 O O . GLY A 1 805 ? 125.103 139.233 132.389 1.00 72.64 805 GLY A O 1
ATOM 6532 N N . LYS A 1 806 ? 124.889 137.879 130.623 1.00 68.35 806 LYS A N 1
ATOM 6533 C CA . LYS A 1 806 ? 125.595 138.783 129.723 1.00 71.37 806 LYS A CA 1
ATOM 6534 C C . LYS A 1 806 ? 124.666 139.294 128.632 1.00 62.18 806 LYS A C 1
ATOM 6535 O O . LYS A 1 806 ? 125.117 139.678 127.549 1.00 60.02 806 LYS A O 1
ATOM 6541 N N . LYS A 1 807 ? 123.373 139.368 128.942 1.00 57.57 807 LYS A N 1
ATOM 6542 C CA . LYS A 1 807 ? 122.313 139.655 127.998 1.00 50.32 807 LYS A CA 1
ATOM 6543 C C . LYS A 1 807 ? 121.508 140.855 128.461 1.00 47.55 807 LYS A C 1
ATOM 6544 O O . LYS A 1 807 ? 121.640 141.315 129.595 1.00 52.45 807 LYS A O 1
ATOM 6550 N N . GLN A 1 808 ? 120.699 141.392 127.550 1.00 39.86 808 GLN A N 1
ATOM 6551 C CA . GLN A 1 808 ? 119.899 142.571 127.823 1.00 34.17 808 GLN A CA 1
ATOM 6552 C C . GLN A 1 808 ? 118.433 142.228 127.666 1.00 30.88 808 GLN A C 1
ATOM 6553 O O . GLN A 1 808 ? 118.061 141.546 126.712 1.00 35.03 808 GLN A O 1
ATOM 6559 N N . TYR A 1 809 ? 117.595 142.741 128.569 1.00 31.89 809 TYR A N 1
ATOM 6560 C CA . TYR A 1 809 ? 116.149 142.521 128.553 1.00 26.91 809 TYR A CA 1
ATOM 6561 C C . TYR A 1 809 ? 115.413 143.839 128.534 1.00 27.14 809 TYR A C 1
ATOM 6562 O O . TYR A 1 809 ? 115.852 144.798 129.175 1.00 36.72 809 TYR A O 1
ATOM 6571 N N . LEU A 1 810 ? 114.305 143.900 127.810 1.00 24.45 810 LEU A N 1
ATOM 6572 C CA . LEU A 1 810 ? 113.441 145.082 127.814 1.00 25.29 810 LEU A CA 1
ATOM 6573 C C . LEU A 1 810 ? 112.052 144.655 128.229 1.00 30.41 810 LEU A C 1
ATOM 6574 O O . LEU A 1 810 ? 111.306 144.133 127.403 1.00 33.76 810 LEU A O 1
ATOM 6579 N N . ASN A 1 811 ? 111.666 144.923 129.470 1.00 31.95 811 ASN A N 1
ATOM 6580 C CA . ASN A 1 811 ? 110.350 144.531 129.955 1.00 28.83 811 ASN A CA 1
ATOM 6581 C C . ASN A 1 811 ? 110.171 143.016 129.940 1.00 31.51 811 ASN A C 1
ATOM 6582 O O . ASN A 1 811 ? 109.078 142.513 129.698 1.00 36.85 811 ASN A O 1
ATOM 6587 N N . GLY A 1 812 ? 111.228 142.265 130.180 1.00 31.68 812 GLY A N 1
ATOM 6588 C CA . GLY A 1 812 ? 111.156 140.822 130.196 1.00 26.82 812 GLY A CA 1
ATOM 6589 C C . GLY A 1 812 ? 111.353 140.120 128.862 1.00 32.32 812 GLY A C 1
ATOM 6590 O O . GLY A 1 812 ? 111.490 138.896 128.858 1.00 41.07 812 GLY A O 1
ATOM 6591 N N . VAL A 1 813 ? 111.482 140.844 127.752 1.00 28.20 813 VAL A N 1
ATOM 6592 C CA . VAL A 1 813 ? 111.673 140.282 126.415 1.00 21.86 813 VAL A CA 1
ATOM 6593 C C . VAL A 1 813 ? 113.162 140.286 126.161 1.00 26.78 813 VAL A C 1
ATOM 6594 O O . VAL A 1 813 ? 113.784 141.347 126.198 1.00 30.50 813 VAL A O 1
ATOM 6598 N N . GLN A 1 814 ? 113.761 139.124 125.948 1.00 30.36 814 GLN A N 1
ATOM 6599 C CA . GLN A 1 814 ? 115.199 139.061 125.738 1.00 26.52 814 GLN A CA 1
ATOM 6600 C C . GLN A 1 814 ? 115.524 139.559 124.349 1.00 28.61 814 GLN A C 1
ATOM 6601 O O . GLN A 1 814 ? 114.806 139.238 123.399 1.00 35.72 814 GLN A O 1
ATOM 6607 N N . LEU A 1 815 ? 116.647 140.309 124.201 1.00 27.80 815 LEU A N 1
ATOM 6608 C CA . LEU A 1 815 ? 116.946 140.863 122.859 1.00 26.82 815 LEU A CA 1
ATOM 6609 C C . LEU A 1 815 ? 118.168 140.151 122.275 1.00 33.73 815 LEU A C 1
ATOM 6610 O O . LEU A 1 815 ? 119.060 139.735 123.031 1.00 36.26 815 LEU A O 1
ATOM 6615 N N . PRO A 1 816 ? 118.258 140.014 120.948 1.00 30.17 816 PRO A N 1
ATOM 6616 C CA . PRO A 1 816 ? 119.334 139.214 120.346 1.00 29.82 816 PRO A CA 1
ATOM 6617 C C . PRO A 1 816 ? 120.674 139.915 120.332 1.00 32.27 816 PRO A C 1
ATOM 6618 O O . PRO A 1 816 ? 120.764 141.124 120.148 1.00 38.12 816 PRO A O 1
ATOM 6622 N N . GLN A 1 817 ? 121.727 139.115 120.465 1.00 30.86 817 GLN A N 1
ATOM 6623 C CA . GLN A 1 817 ? 123.113 139.562 120.492 1.00 31.39 817 GLN A CA 1
ATOM 6624 C C . GLN A 1 817 ? 123.996 138.605 119.700 1.00 40.68 817 GLN A C 1
ATOM 6625 O O . GLN A 1 817 ? 125.103 138.260 120.120 1.00 43.84 817 GLN A O 1
ATOM 6631 N N . SER A 1 818 ? 123.537 138.181 118.524 1.00 38.54 818 SER A N 1
ATOM 6632 C CA . SER A 1 818 ? 124.203 137.095 117.816 1.00 30.90 818 SER A CA 1
ATOM 6633 C C . SER A 1 818 ? 125.493 137.537 117.139 1.00 37.36 818 SER A C 1
ATOM 6634 O O . SER A 1 818 ? 126.450 136.757 117.041 1.00 42.62 818 SER A O 1
ATOM 6637 N N . LEU A 1 819 ? 125.522 138.762 116.613 1.00 36.28 819 LEU A N 1
ATOM 6638 C CA . LEU A 1 819 ? 126.695 139.223 115.878 1.00 31.79 819 LEU A CA 1
ATOM 6639 C C . LEU A 1 819 ? 127.942 139.284 116.748 1.00 35.23 819 LEU A C 1
ATOM 6640 O O . LEU A 1 819 ? 129.050 139.068 116.247 1.00 40.29 819 LEU A O 1
ATOM 6645 N N . LYS A 1 820 ? 127.792 139.537 118.044 1.00 38.16 820 LYS A N 1
ATOM 6646 C CA . LYS A 1 820 ? 128.948 139.638 118.929 1.00 38.26 820 LYS A CA 1
ATOM 6647 C C . LYS A 1 820 ? 129.844 138.422 118.824 1.00 38.87 820 LYS A C 1
ATOM 6648 O O . LYS A 1 820 ? 131.077 138.534 118.848 1.00 43.08 820 LYS A O 1
ATOM 6654 N N . THR A 1 821 ? 129.248 137.252 118.736 1.00 37.73 821 THR A N 1
ATOM 6655 C CA . THR A 1 821 ? 130.007 136.013 118.621 1.00 34.46 821 THR A CA 1
ATOM 6656 C C . THR A 1 821 ? 130.180 135.530 117.194 1.00 35.03 821 THR A C 1
ATOM 6657 O O . THR A 1 821 ? 131.163 134.854 116.912 1.00 37.09 821 THR A O 1
ATOM 6661 N N . MET A 1 822 ? 129.272 135.846 116.270 1.00 36.31 822 MET A N 1
ATOM 6662 C CA . MET A 1 822 ? 129.465 135.293 114.931 1.00 32.04 822 MET A CA 1
ATOM 6663 C C . MET A 1 822 ? 130.316 136.157 114.031 1.00 34.38 822 MET A C 1
ATOM 6664 O O . MET A 1 822 ? 130.683 135.706 112.946 1.00 38.43 822 MET A O 1
ATOM 6669 N N . ALA A 1 823 ? 130.660 137.369 114.429 1.00 34.92 823 ALA A N 1
ATOM 6670 C CA . ALA A 1 823 ? 131.491 138.165 113.543 1.00 27.56 823 ALA A CA 1
ATOM 6671 C C . ALA A 1 823 ? 132.969 137.866 113.710 1.00 34.51 823 ALA A C 1
ATOM 6672 O O . ALA A 1 823 ? 133.764 138.323 112.894 1.00 38.44 823 ALA A O 1
ATOM 6674 N N . ARG A 1 824 ? 133.366 137.128 114.743 1.00 39.04 824 ARG A N 1
ATOM 6675 C CA . ARG A 1 824 ? 134.761 136.787 114.966 1.00 35.37 824 ARG A CA 1
ATOM 6676 C C . ARG A 1 824 ? 135.113 135.412 114.414 1.00 39.43 824 ARG A C 1
ATOM 6677 O O . ARG A 1 824 ? 136.226 134.924 114.620 1.00 45.62 824 ARG A O 1
ATOM 6685 N N . CYS A 1 825 ? 134.181 134.776 113.725 1.00 38.49 825 CYS A N 1
ATOM 6686 C CA . CYS A 1 825 ? 134.438 133.498 113.089 1.00 35.14 825 CYS A CA 1
ATOM 6687 C C . CYS A 1 825 ? 135.545 133.635 112.039 1.00 40.86 825 CYS A C 1
ATOM 6688 O O . CYS A 1 825 ? 135.577 134.605 111.277 1.00 40.35 825 CYS A O 1
ATOM 6691 N N . GLY A 1 826 ? 136.491 132.689 112.023 1.00 42.08 826 GLY A N 1
ATOM 6692 C CA . GLY A 1 826 ? 137.609 132.753 111.096 1.00 33.32 826 GLY A CA 1
ATOM 6693 C C . GLY A 1 826 ? 138.182 131.385 110.763 1.00 36.11 826 GLY A C 1
ATOM 6694 O O . GLY A 1 826 ? 137.854 130.373 111.398 1.00 36.53 826 GLY A O 1
ATOM 6695 N N . PRO A 1 827 ? 139.112 131.344 109.806 1.00 33.13 827 PRO A N 1
ATOM 6696 C CA . PRO A 1 827 ? 139.714 130.061 109.393 1.00 29.12 827 PRO A CA 1
ATOM 6697 C C . PRO A 1 827 ? 140.691 129.486 110.408 1.00 40.14 827 PRO A C 1
ATOM 6698 O O . PRO A 1 827 ? 140.909 128.273 110.395 1.00 43.23 827 PRO A O 1
ATOM 6702 N N . LEU A 1 828 ? 141.395 130.303 111.185 1.00 43.37 828 LEU A N 1
ATOM 6703 C CA . LEU A 1 828 ? 142.411 129.797 112.090 1.00 38.67 828 LEU A CA 1
ATOM 6704 C C . LEU A 1 828 ? 142.103 130.233 113.513 1.00 48.64 828 LEU A C 1
ATOM 6705 O O . LEU A 1 828 ? 141.510 131.294 113.743 1.00 51.91 828 LEU A O 1
ATOM 6710 N N . SER A 1 829 ? 142.533 129.405 114.464 1.00 49.02 829 SER A N 1
ATOM 6711 C CA . SER A 1 829 ? 142.431 129.696 115.883 1.00 56.98 829 SER A CA 1
ATOM 6712 C C . SER A 1 829 ? 143.792 129.423 116.507 1.00 65.81 829 SER A C 1
ATOM 6713 O O . SER A 1 829 ? 144.735 128.989 115.835 1.00 63.25 829 SER A O 1
ATOM 6716 N N . ASP A 1 830 ? 143.890 129.659 117.812 1.00 70.90 830 ASP A N 1
ATOM 6717 C CA . ASP A 1 830 ? 145.164 129.538 118.520 1.00 75.13 830 ASP A CA 1
ATOM 6718 C C . ASP A 1 830 ? 145.309 128.127 119.067 1.00 75.73 830 ASP A C 1
ATOM 6719 O O . ASP A 1 830 ? 144.888 127.823 120.185 1.00 75.84 830 ASP A O 1
ATOM 6724 N N . SER A 1 831 ? 145.947 127.263 118.288 1.00 75.12 831 SER A N 1
ATOM 6725 C CA . SER A 1 831 ? 146.154 125.888 118.719 1.00 76.69 831 SER A CA 1
ATOM 6726 C C . SER A 1 831 ? 147.623 125.534 118.542 1.00 75.47 831 SER A C 1
ATOM 6727 O O . SER A 1 831 ? 148.448 126.413 118.260 1.00 72.83 831 SER A O 1
ATOM 6730 N N . ILE A 1 832 ? 147.958 124.260 118.710 1.00 69.19 832 ILE A N 1
ATOM 6731 C CA . ILE A 1 832 ? 149.345 123.816 118.682 1.00 71.17 832 ILE A CA 1
ATOM 6732 C C . ILE A 1 832 ? 149.681 123.375 117.272 1.00 66.27 832 ILE A C 1
ATOM 6733 O O . ILE A 1 832 ? 149.044 122.467 116.732 1.00 67.42 832 ILE A O 1
ATOM 6738 N N . PHE A 1 833 ? 150.708 123.986 116.691 1.00 67.34 833 PHE A N 1
ATOM 6739 C CA . PHE A 1 833 ? 151.197 123.592 115.374 1.00 65.01 833 PHE A CA 1
ATOM 6740 C C . PHE A 1 833 ? 150.118 123.751 114.288 1.00 64.43 833 PHE A C 1
ATOM 6741 O O . PHE A 1 833 ? 150.116 123.020 113.289 1.00 61.25 833 PHE A O 1
ATOM 6749 N N . ASP A 1 834 ? 149.189 124.699 114.455 1.00 57.85 834 ASP A N 1
ATOM 6750 C CA . ASP A 1 834 ? 148.158 124.944 113.446 1.00 53.10 834 ASP A CA 1
ATOM 6751 C C . ASP A 1 834 ? 147.350 123.674 113.154 1.00 49.79 834 ASP A C 1
ATOM 6752 O O . ASP A 1 834 ? 147.321 123.167 112.040 1.00 54.61 834 ASP A O 1
ATOM 6757 N N . ASP A 1 835 ? 146.676 123.172 114.163 1.00 48.68 835 ASP A N 1
ATOM 6758 C CA . ASP A 1 835 ? 145.933 121.933 114.017 1.00 42.25 835 ASP A CA 1
ATOM 6759 C C . ASP A 1 835 ? 144.629 122.165 113.278 1.00 40.15 835 ASP A C 1
ATOM 6760 O O . ASP A 1 835 ? 143.967 123.180 113.498 1.00 47.12 835 ASP A O 1
ATOM 6765 N N . LEU A 1 836 ? 144.245 121.221 112.397 1.00 36.74 836 LEU A N 1
ATOM 6766 C CA . LEU A 1 836 ? 142.991 121.387 111.663 1.00 27.93 836 LEU A CA 1
ATOM 6767 C C . LEU A 1 836 ? 141.796 121.165 112.586 1.00 31.20 836 LEU A C 1
ATOM 6768 O O . LEU A 1 836 ? 140.810 121.907 112.523 1.00 37.02 836 LEU A O 1
ATOM 6773 N N . GLN A 1 837 ? 141.839 120.150 113.443 1.00 31.87 837 GLN A N 1
ATOM 6774 C CA . GLN A 1 837 ? 140.717 119.990 114.352 1.00 28.13 837 GLN A CA 1
ATOM 6775 C C . GLN A 1 837 ? 140.589 121.174 115.284 1.00 33.01 837 GLN A C 1
ATOM 6776 O O . GLN A 1 837 ? 139.478 121.505 115.689 1.00 40.21 837 GLN A O 1
ATOM 6782 N N . GLY A 1 838 ? 141.699 121.785 115.705 1.00 34.69 838 GLY A N 1
ATOM 6783 C CA . GLY A 1 838 ? 141.583 122.962 116.560 1.00 33.42 838 GLY A CA 1
ATOM 6784 C C . GLY A 1 838 ? 140.768 124.052 115.897 1.00 34.93 838 GLY A C 1
ATOM 6785 O O . GLY A 1 838 ? 139.853 124.632 116.504 1.00 38.07 838 GLY A O 1
ATOM 6786 N N . SER A 1 839 ? 141.059 124.318 114.623 1.00 34.54 839 SER A N 1
ATOM 6787 C CA . SER A 1 839 ? 140.329 125.340 113.884 1.00 28.19 839 SER A CA 1
ATOM 6788 C C . SER A 1 839 ? 138.864 124.972 113.733 1.00 32.86 839 SER A C 1
ATOM 6789 O O . SER A 1 839 ? 137.972 125.769 114.078 1.00 41.18 839 SER A O 1
ATOM 6792 N N . LEU A 1 840 ? 138.584 123.735 113.289 1.00 28.52 840 LEU A N 1
ATOM 6793 C CA . LEU A 1 840 ? 137.189 123.356 113.064 1.00 26.53 840 LEU A CA 1
ATOM 6794 C C . LEU A 1 840 ? 136.401 123.320 114.374 1.00 30.45 840 LEU A C 1
ATOM 6795 O O . LEU A 1 840 ? 135.225 123.712 114.413 1.00 35.29 840 LEU A O 1
ATOM 6800 N N . ALA A 1 841 ? 137.017 122.871 115.456 1.00 30.71 841 ALA A N 1
ATOM 6801 C CA . ALA A 1 841 ? 136.324 122.839 116.733 1.00 29.78 841 ALA A CA 1
ATOM 6802 C C . ALA A 1 841 ? 135.999 124.240 117.215 1.00 35.84 841 ALA A C 1
ATOM 6803 O O . ALA A 1 841 ? 134.902 124.472 117.753 1.00 42.60 841 ALA A O 1
ATOM 6805 N N . SER A 1 842 ? 136.922 125.197 117.029 1.00 34.01 842 SER A N 1
ATOM 6806 C CA . SER A 1 842 ? 136.598 126.569 117.414 1.00 30.05 842 SER A CA 1
ATOM 6807 C C . SER A 1 842 ? 135.389 127.073 116.651 1.00 35.00 842 SER A C 1
ATOM 6808 O O . SER A 1 842 ? 134.471 127.668 117.242 1.00 43.62 842 SER A O 1
ATOM 6811 N N . ILE A 1 843 ? 135.349 126.816 115.341 1.00 34.15 843 ILE A N 1
ATOM 6812 C CA . ILE A 1 843 ? 134.191 127.241 114.549 1.00 30.19 843 ILE A CA 1
ATOM 6813 C C . ILE A 1 843 ? 132.903 126.613 115.062 1.00 35.67 843 ILE A C 1
ATOM 6814 O O . ILE A 1 843 ? 131.885 127.297 115.211 1.00 41.57 843 ILE A O 1
ATOM 6819 N N . GLY A 1 844 ? 132.929 125.320 115.383 1.00 36.44 844 GLY A N 1
ATOM 6820 C CA . GLY A 1 844 ? 131.708 124.666 115.838 1.00 28.57 844 GLY A CA 1
ATOM 6821 C C . GLY A 1 844 ? 131.168 125.255 117.125 1.00 34.03 844 GLY A C 1
ATOM 6822 O O . GLY A 1 844 ? 129.957 125.483 117.251 1.00 43.33 844 GLY A O 1
ATOM 6823 N N . THR A 1 845 ? 132.042 125.490 118.119 1.00 37.76 845 THR A N 1
ATOM 6824 C CA . THR A 1 845 ? 131.533 126.079 119.371 1.00 38.85 845 THR A CA 1
ATOM 6825 C C . THR A 1 845 ? 131.002 127.498 119.170 1.00 42.68 845 THR A C 1
ATOM 6826 O O . THR A 1 845 ? 129.943 127.859 119.723 1.00 48.79 845 THR A O 1
ATOM 6830 N N . SER A 1 846 ? 131.709 128.328 118.396 1.00 39.60 846 SER A N 1
ATOM 6831 C CA . SER A 1 846 ? 131.171 129.665 118.156 1.00 36.42 846 SER A CA 1
ATOM 6832 C C . SER A 1 846 ? 129.800 129.582 117.494 1.00 36.26 846 SER A C 1
ATOM 6833 O O . SER A 1 846 ? 128.912 130.385 117.806 1.00 43.52 846 SER A O 1
ATOM 6836 N N . PHE A 1 847 ? 129.598 128.626 116.579 1.00 37.39 847 PHE A N 1
ATOM 6837 C CA . PHE A 1 847 ? 128.276 128.487 115.952 1.00 34.48 847 PHE A CA 1
ATOM 6838 C C . PHE A 1 847 ? 127.191 128.120 116.955 1.00 36.44 847 PHE A C 1
ATOM 6839 O O . PHE A 1 847 ? 126.072 128.642 116.870 1.00 41.99 847 PHE A O 1
ATOM 6847 N N . GLU A 1 848 ? 127.459 127.182 117.875 1.00 38.08 848 GLU A N 1
ATOM 6848 C CA . GLU A 1 848 ? 126.366 126.784 118.771 1.00 36.65 848 GLU A CA 1
ATOM 6849 C C . GLU A 1 848 ? 125.981 127.920 119.735 1.00 41.92 848 GLU A C 1
ATOM 6850 O O . GLU A 1 848 ? 124.779 128.157 119.980 1.00 46.68 848 GLU A O 1
ATOM 6856 N N . ARG A 1 849 ? 126.956 128.690 120.248 1.00 38.15 849 ARG A N 1
ATOM 6857 C CA . ARG A 1 849 ? 126.563 129.867 121.047 1.00 38.54 849 ARG A CA 1
ATOM 6858 C C . ARG A 1 849 ? 125.776 130.882 120.208 1.00 39.94 849 ARG A C 1
ATOM 6859 O O . ARG A 1 849 ? 124.709 131.392 120.625 1.00 44.88 849 ARG A O 1
ATOM 6867 N N . GLY A 1 850 ? 126.258 131.147 118.991 1.00 40.32 850 GLY A N 1
ATOM 6868 C CA . GLY A 1 850 ? 125.580 132.099 118.132 1.00 37.12 850 GLY A CA 1
ATOM 6869 C C . GLY A 1 850 ? 124.125 131.770 117.876 1.00 36.30 850 GLY A C 1
ATOM 6870 O O . GLY A 1 850 ? 123.278 132.655 117.936 1.00 41.63 850 GLY A O 1
ATOM 6871 N N . THR A 1 851 ? 123.798 130.500 117.621 1.00 37.08 851 THR A N 1
ATOM 6872 C CA . THR A 1 851 ? 122.373 130.175 117.463 1.00 35.96 851 THR A CA 1
ATOM 6873 C C . THR A 1 851 ? 121.578 130.354 118.746 1.00 36.76 851 THR A C 1
ATOM 6874 O O . THR A 1 851 ? 120.418 130.765 118.689 1.00 38.24 851 THR A O 1
ATOM 6878 N N . SER A 1 852 ? 122.164 130.083 119.911 1.00 40.64 852 SER A N 1
ATOM 6879 C CA . SER A 1 852 ? 121.366 130.341 121.113 1.00 34.05 852 SER A CA 1
ATOM 6880 C C . SER A 1 852 ? 120.971 131.802 121.256 1.00 34.16 852 SER A C 1
ATOM 6881 O O . SER A 1 852 ? 119.977 132.088 121.924 1.00 41.73 852 SER A O 1
ATOM 6884 N N . GLU A 1 853 ? 121.658 132.743 120.612 1.00 37.95 853 GLU A N 1
ATOM 6885 C CA . GLU A 1 853 ? 121.325 134.157 120.842 1.00 29.67 853 GLU A CA 1
ATOM 6886 C C . GLU A 1 853 ? 120.585 134.848 119.685 1.00 32.19 853 GLU A C 1
ATOM 6887 O O . GLU A 1 853 ? 120.729 136.059 119.511 1.00 32.93 853 GLU A O 1
ATOM 6893 N N . THR A 1 854 ? 119.811 134.129 118.866 1.00 33.94 854 THR A N 1
ATOM 6894 C CA . THR A 1 854 ? 119.079 134.778 117.767 1.00 29.92 854 THR A CA 1
ATOM 6895 C C . THR A 1 854 ? 117.908 133.916 117.305 1.00 32.99 854 THR A C 1
ATOM 6896 O O . THR A 1 854 ? 117.637 132.846 117.858 1.00 37.79 854 THR A O 1
ATOM 6900 N N . ARG A 1 855 ? 117.201 134.388 116.277 1.00 28.51 855 ARG A N 1
ATOM 6901 C CA . ARG A 1 855 ? 116.118 133.590 115.714 1.00 28.00 855 ARG A CA 1
ATOM 6902 C C . ARG A 1 855 ? 116.295 133.244 114.245 1.00 32.54 855 ARG A C 1
ATOM 6903 O O . ARG A 1 855 ? 115.467 132.516 113.693 1.00 35.48 855 ARG A O 1
ATOM 6911 N N . HIS A 1 856 ? 117.358 133.695 113.602 1.00 33.03 856 HIS A N 1
ATOM 6912 C CA . HIS A 1 856 ? 117.640 133.308 112.232 1.00 29.83 856 HIS A CA 1
ATOM 6913 C C . HIS A 1 856 ? 118.742 132.251 112.199 1.00 39.12 856 HIS A C 1
ATOM 6914 O O . HIS A 1 856 ? 119.841 132.480 112.719 1.00 39.57 856 HIS A O 1
ATOM 6921 N N . ILE A 1 857 ? 118.477 131.119 111.554 1.00 40.50 857 ILE A N 1
ATOM 6922 C CA . ILE A 1 857 ? 119.387 129.970 111.584 1.00 33.89 857 ILE A CA 1
ATOM 6923 C C . ILE A 1 857 ? 120.300 129.962 110.376 1.00 31.11 857 ILE A C 1
ATOM 6924 O O . ILE A 1 857 ? 121.513 129.829 110.505 1.00 35.94 857 ILE A O 1
ATOM 6929 N N . PHE A 1 858 ? 119.741 130.078 109.192 1.00 31.23 858 PHE A N 1
ATOM 6930 C CA . PHE A 1 858 ? 120.505 129.794 107.985 1.00 29.77 858 PHE A CA 1
ATOM 6931 C C . PHE A 1 858 ? 121.578 130.823 107.641 1.00 33.45 858 PHE A C 1
ATOM 6932 O O . PHE A 1 858 ? 122.645 130.437 107.124 1.00 37.90 858 PHE A O 1
ATOM 6940 N N . PRO A 1 859 ? 121.346 132.124 107.861 1.00 29.06 859 PRO A N 1
ATOM 6941 C CA . PRO A 1 859 ? 122.425 133.093 107.630 1.00 21.81 859 PRO A CA 1
ATOM 6942 C C . PRO A 1 859 ? 123.704 132.818 108.408 1.00 27.82 859 PRO A C 1
ATOM 6943 O O . PRO A 1 859 ? 124.785 133.068 107.864 1.00 28.88 859 PRO A O 1
ATOM 6947 N N . SER A 1 860 ? 123.643 132.333 109.659 1.00 26.68 860 SER A N 1
ATOM 6948 C CA . SER A 1 860 ? 124.878 132.020 110.381 1.00 20.56 860 SER A CA 1
ATOM 6949 C C . SER A 1 860 ? 125.473 130.700 109.949 1.00 27.91 860 SER A C 1
ATOM 6950 O O . SER A 1 860 ? 126.704 130.546 109.906 1.00 34.24 860 SER A O 1
ATOM 6953 N N . ARG A 1 861 ? 124.623 129.738 109.615 1.00 28.63 861 ARG A N 1
ATOM 6954 C CA . ARG A 1 861 ? 125.115 128.447 109.166 1.00 24.09 861 ARG A CA 1
ATOM 6955 C C . ARG A 1 861 ? 125.930 128.588 107.887 1.00 29.44 861 ARG A C 1
ATOM 6956 O O . ARG A 1 861 ? 126.975 127.935 107.732 1.00 35.45 861 ARG A O 1
ATOM 6964 N N . TRP A 1 862 ? 125.502 129.458 106.972 1.00 27.85 862 TRP A N 1
ATOM 6965 C CA . TRP A 1 862 ? 126.294 129.663 105.762 1.00 23.70 862 TRP A CA 1
ATOM 6966 C C . TRP A 1 862 ? 127.705 130.121 106.102 1.00 23.11 862 TRP A C 1
ATOM 6967 O O . TRP A 1 862 ? 128.683 129.618 105.536 1.00 29.43 862 TRP A O 1
ATOM 6978 N N . ILE A 1 863 ? 127.851 131.059 107.030 1.00 24.49 863 ILE A N 1
ATOM 6979 C CA . ILE A 1 863 ? 129.185 131.555 107.382 1.00 22.37 863 ILE A CA 1
ATOM 6980 C C . ILE A 1 863 ? 130.046 130.456 108.000 1.00 26.97 863 ILE A C 1
ATOM 6981 O O . ILE A 1 863 ? 131.225 130.290 107.643 1.00 32.11 863 ILE A O 1
ATOM 6986 N N . ALA A 1 864 ? 129.471 129.654 108.904 1.00 27.96 864 ALA A N 1
ATOM 6987 C CA . ALA A 1 864 ? 130.256 128.587 109.539 1.00 21.33 864 ALA A CA 1
ATOM 6988 C C . ALA A 1 864 ? 130.766 127.576 108.507 1.00 27.33 864 ALA A C 1
ATOM 6989 O O . ALA A 1 864 ? 131.940 127.167 108.542 1.00 31.40 864 ALA A O 1
ATOM 6991 N N . SER A 1 865 ? 129.905 127.154 107.569 1.00 23.80 865 SER A N 1
ATOM 6992 C CA . SER A 1 865 ? 130.347 126.208 106.542 1.00 19.89 865 SER A CA 1
ATOM 6993 C C . SER A 1 865 ? 131.415 126.803 105.626 1.00 25.27 865 SER A C 1
ATOM 6994 O O . SER A 1 865 ? 132.387 126.115 105.239 1.00 29.92 865 SER A O 1
ATOM 6997 N N . PHE A 1 866 ? 131.240 128.070 105.232 1.00 26.92 866 PHE A N 1
ATOM 6998 C CA . PHE A 1 866 ? 132.237 128.739 104.394 1.00 23.31 866 PHE A CA 1
ATOM 6999 C C . PHE A 1 866 ? 133.610 128.688 105.026 1.00 23.45 866 PHE A C 1
ATOM 7000 O O . PHE A 1 866 ? 134.584 128.247 104.400 1.00 27.78 866 PHE A O 1
ATOM 7008 N N . HIS A 1 867 ? 133.696 129.037 106.315 1.00 25.08 867 HIS A N 1
ATOM 7009 C CA . HIS A 1 867 ? 135.024 129.097 106.929 1.00 20.83 867 HIS A CA 1
ATOM 7010 C C . HIS A 1 867 ? 135.610 127.714 107.163 1.00 24.55 867 HIS A C 1
ATOM 7011 O O . HIS A 1 867 ? 136.838 127.578 107.154 1.00 29.79 867 HIS A O 1
ATOM 7018 N N . SER A 1 868 ? 134.781 126.669 107.346 1.00 24.24 868 SER A N 1
ATOM 7019 C CA . SER A 1 868 ? 135.328 125.298 107.434 1.00 22.57 868 SER A CA 1
ATOM 7020 C C . SER A 1 868 ? 136.056 124.861 106.154 1.00 24.49 868 SER A C 1
ATOM 7021 O O . SER A 1 868 ? 137.235 124.438 106.184 1.00 31.16 868 SER A O 1
ATOM 7024 N N . MET A 1 869 ? 135.412 125.006 105.007 1.00 23.75 869 MET A N 1
ATOM 7025 C CA . MET A 1 869 ? 136.115 124.611 103.780 1.00 21.63 869 MET A CA 1
ATOM 7026 C C . MET A 1 869 ? 137.342 125.489 103.563 1.00 26.30 869 MET A C 1
ATOM 7027 O O . MET A 1 869 ? 138.378 125.036 103.046 1.00 34.74 869 MET A O 1
ATOM 7032 N N . LEU A 1 870 ? 137.242 126.767 103.902 1.00 28.62 870 LEU A N 1
ATOM 7033 C CA . LEU A 1 870 ? 138.417 127.625 103.767 1.00 27.97 870 LEU A CA 1
ATOM 7034 C C . LEU A 1 870 ? 139.584 127.146 104.619 1.00 27.64 870 LEU A C 1
ATOM 7035 O O . LEU A 1 870 ? 140.737 127.205 104.178 1.00 33.65 870 LEU A O 1
ATOM 7040 N N . ALA A 1 871 ? 139.327 126.690 105.846 1.00 28.07 871 ALA A N 1
ATOM 7041 C CA . ALA A 1 871 ? 140.449 126.215 106.660 1.00 27.17 871 ALA A CA 1
ATOM 7042 C C . ALA A 1 871 ? 141.151 125.071 105.979 1.00 28.24 871 ALA A C 1
ATOM 7043 O O . ALA A 1 871 ? 142.387 125.038 105.919 1.00 35.87 871 ALA A O 1
ATOM 7045 N N . ILE A 1 872 ? 140.389 124.131 105.432 1.00 29.03 872 ILE A N 1
ATOM 7046 C CA . ILE A 1 872 ? 141.039 122.999 104.763 1.00 23.26 872 ILE A CA 1
ATOM 7047 C C . ILE A 1 872 ? 141.957 123.470 103.647 1.00 27.28 872 ILE A C 1
ATOM 7048 O O . ILE A 1 872 ? 143.126 123.079 103.593 1.00 32.99 872 ILE A O 1
ATOM 7053 N N . ASN A 1 873 ? 141.461 124.332 102.746 1.00 29.52 873 ASN A N 1
ATOM 7054 C CA . ASN A 1 873 ? 142.293 124.742 101.597 1.00 27.26 873 ASN A CA 1
ATOM 7055 C C . ASN A 1 873 ? 143.535 125.527 102.032 1.00 29.30 873 ASN A C 1
ATOM 7056 O O . ASN A 1 873 ? 144.665 125.266 101.563 1.00 37.12 873 ASN A O 1
ATOM 7061 N N . LEU A 1 874 ? 143.346 126.501 102.923 1.00 27.20 874 LEU A N 1
ATOM 7062 C CA . LEU A 1 874 ? 144.455 127.336 103.381 1.00 27.18 874 LEU A CA 1
ATOM 7063 C C . LEU A 1 874 ? 145.559 126.515 104.024 1.00 32.68 874 LEU A C 1
ATOM 7064 O O . LEU A 1 874 ? 146.731 126.647 103.664 1.00 38.16 874 LEU A O 1
ATOM 7069 N N . LEU A 1 875 ? 145.202 125.619 104.957 1.00 34.39 875 LEU A N 1
ATOM 7070 C CA . LEU A 1 875 ? 146.227 124.803 105.605 1.00 29.13 875 LEU A CA 1
ATOM 7071 C C . LEU A 1 875 ? 146.825 123.777 104.659 1.00 33.17 875 LEU A C 1
ATOM 7072 O O . LEU A 1 875 ? 147.999 123.437 104.791 1.00 39.59 875 LEU A O 1
ATOM 7077 N N . ASN A 1 876 ? 146.090 123.350 103.635 1.00 36.23 876 ASN A N 1
ATOM 7078 C CA . ASN A 1 876 ? 146.660 122.388 102.699 1.00 35.31 876 ASN A CA 1
ATOM 7079 C C . ASN A 1 876 ? 147.867 122.967 102.017 1.00 38.27 876 ASN A C 1
ATOM 7080 O O . ASN A 1 876 ? 148.865 122.276 101.814 1.00 43.45 876 ASN A O 1
ATOM 7085 N N . GLN A 1 877 ? 147.797 124.211 101.606 1.00 43.80 877 GLN A N 1
ATOM 7086 C CA . GLN A 1 877 ? 148.934 124.667 100.821 1.00 42.67 877 GLN A CA 1
ATOM 7087 C C . GLN A 1 877 ? 149.763 125.783 101.441 1.00 43.16 877 GLN A C 1
ATOM 7088 O O . GLN A 1 877 ? 150.686 126.282 100.788 1.00 45.35 877 GLN A O 1
ATOM 7094 N N . ASN A 1 878 ? 149.451 126.215 102.661 1.00 43.25 878 ASN A N 1
ATOM 7095 C CA . ASN A 1 878 ? 150.215 127.266 103.330 1.00 38.58 878 ASN A CA 1
ATOM 7096 C C . ASN A 1 878 ? 150.406 126.964 104.818 1.00 42.15 878 ASN A C 1
ATOM 7097 O O . ASN A 1 878 ? 150.195 127.825 105.672 1.00 42.70 878 ASN A O 1
ATOM 7102 N N . HIS A 1 879 ? 150.774 125.728 105.160 1.00 42.62 879 HIS A N 1
ATOM 7103 C CA . HIS A 1 879 ? 150.970 125.357 106.561 1.00 38.49 879 HIS A CA 1
ATOM 7104 C C . HIS A 1 879 ? 152.244 125.992 107.082 1.00 48.86 879 HIS A C 1
ATOM 7105 O O . HIS A 1 879 ? 153.255 126.028 106.378 1.00 54.91 879 HIS A O 1
ATOM 7112 N N . LEU A 1 880 ? 152.213 126.518 108.308 1.00 50.17 880 LEU A N 1
ATOM 7113 C CA . LEU A 1 880 ? 153.430 127.165 108.810 1.00 50.70 880 LEU A CA 1
ATOM 7114 C C . LEU A 1 880 ? 154.497 126.164 109.250 1.00 55.53 880 LEU A C 1
ATOM 7115 O O . LEU A 1 880 ? 155.688 126.501 109.253 1.00 57.46 880 LEU A O 1
ATOM 7120 N N . GLY A 1 881 ? 154.113 124.950 109.627 1.00 51.79 881 GLY A N 1
ATOM 7121 C CA . GLY A 1 881 ? 155.081 123.988 110.104 1.00 47.49 881 GLY A CA 1
ATOM 7122 C C . GLY A 1 881 ? 155.884 123.301 109.016 1.00 45.82 881 GLY A C 1
ATOM 7123 O O . GLY A 1 881 ? 156.731 122.457 109.316 1.00 51.00 881 GLY A O 1
ATOM 7124 N N . PHE A 1 882 ? 155.653 123.620 107.755 1.00 44.81 882 PHE A N 1
ATOM 7125 C CA . PHE A 1 882 ? 156.396 122.964 106.686 1.00 47.90 882 PHE A CA 1
ATOM 7126 C C . PHE A 1 882 ? 157.180 123.997 105.878 1.00 53.17 882 PHE A C 1
ATOM 7127 O O . PHE A 1 882 ? 157.026 125.203 106.112 1.00 56.79 882 PHE A O 1
ATOM 7135 N N . PRO A 1 883 ? 158.019 123.586 104.909 1.00 53.61 883 PRO A N 1
ATOM 7136 C CA . PRO A 1 883 ? 158.652 124.576 104.020 1.00 52.88 883 PRO A CA 1
ATOM 7137 C C . PRO A 1 883 ? 157.628 125.410 103.275 1.00 59.56 883 PRO A C 1
ATOM 7138 O O . PRO A 1 883 ? 156.424 125.161 103.400 1.00 62.17 883 PRO A O 1
ATOM 7142 N N . LEU A 1 884 ? 158.081 126.412 102.512 1.00 61.26 884 LEU A N 1
ATOM 7143 C CA . LEU A 1 884 ? 157.169 127.463 102.055 1.00 70.50 884 LEU A CA 1
ATOM 7144 C C . LEU A 1 884 ? 156.067 126.923 101.125 1.00 74.58 884 LEU A C 1
ATOM 7145 O O . LEU A 1 884 ? 154.878 127.217 101.323 1.00 70.31 884 LEU A O 1
ATOM 7150 N N . GLY A 1 885 ? 156.434 126.151 100.097 1.00 68.52 885 GLY A N 1
ATOM 7151 C CA . GLY A 1 885 ? 155.406 125.504 99.287 1.00 66.84 885 GLY A CA 1
ATOM 7152 C C . GLY A 1 885 ? 155.446 123.993 99.450 1.00 69.18 885 GLY A C 1
ATOM 7153 O O . GLY A 1 885 ? 156.400 123.351 98.995 1.00 69.47 885 GLY A O 1
ATOM 7154 N N . PHE A 1 886 ? 154.430 123.403 100.109 1.00 57.47 886 PHE A N 1
ATOM 7155 C CA . PHE A 1 886 ? 154.656 121.997 100.395 1.00 49.14 886 PHE A CA 1
ATOM 7156 C C . PHE A 1 886 ? 153.551 121.068 99.888 1.00 60.33 886 PHE A C 1
ATOM 7157 O O . PHE A 1 886 ? 153.866 119.955 99.447 1.00 66.10 886 PHE A O 1
ATOM 7165 N N . ASN A 1 887 ? 152.279 121.471 99.915 1.00 52.73 887 ASN A N 1
ATOM 7166 C CA . ASN A 1 887 ? 151.212 120.615 99.375 1.00 48.08 887 ASN A CA 1
ATOM 7167 C C . ASN A 1 887 ? 151.101 119.258 100.078 1.00 47.08 887 ASN A C 1
ATOM 7168 O O . ASN A 1 887 ? 151.525 118.219 99.566 1.00 52.46 887 ASN A O 1
ATOM 7173 N N . ILE A 1 888 ? 150.612 119.316 101.317 1.00 44.48 888 ILE A N 1
ATOM 7174 C CA . ILE A 1 888 ? 150.439 118.113 102.130 1.00 43.82 888 ILE A CA 1
ATOM 7175 C C . ILE A 1 888 ? 149.765 116.964 101.366 1.00 45.37 888 ILE A C 1
ATOM 7176 O O . ILE A 1 888 ? 150.201 115.803 101.451 1.00 53.10 888 ILE A O 1
ATOM 7181 N N . ASP A 1 889 ? 148.717 117.253 100.593 1.00 46.52 889 ASP A N 1
ATOM 7182 C CA . ASP A 1 889 ? 147.969 116.170 99.935 1.00 46.52 889 ASP A CA 1
ATOM 7183 C C . ASP A 1 889 ? 148.809 115.435 98.900 1.00 51.51 889 ASP A C 1
ATOM 7184 O O . ASP A 1 889 ? 148.665 114.220 98.727 1.00 56.60 889 ASP A O 1
ATOM 7189 N N . ILE A 1 890 ? 149.646 116.158 98.161 1.00 53.05 890 ILE A N 1
ATOM 7190 C CA . ILE A 1 890 ? 150.527 115.526 97.185 1.00 52.48 890 ILE A CA 1
ATOM 7191 C C . ILE A 1 890 ? 151.600 114.692 97.872 1.00 54.62 890 ILE A C 1
ATOM 7192 O O . ILE A 1 890 ? 151.989 113.632 97.369 1.00 59.45 890 ILE A O 1
ATOM 7197 N N . SER A 1 891 ? 152.113 115.152 99.022 1.00 53.70 891 SER A N 1
ATOM 7198 C CA . SER A 1 891 ? 153.123 114.340 99.699 1.00 54.62 891 SER A CA 1
ATOM 7199 C C . SER A 1 891 ? 152.514 113.048 100.242 1.00 58.64 891 SER A C 1
ATOM 7200 O O . SER A 1 891 ? 153.218 112.035 100.338 1.00 64.19 891 SER A O 1
ATOM 7203 N N . CYS A 1 892 ? 151.226 113.056 100.610 1.00 57.91 892 CYS A N 1
ATOM 7204 C CA . CYS A 1 892 ? 150.586 111.862 101.176 1.00 53.06 892 CYS A CA 1
ATOM 7205 C C . CYS A 1 892 ? 150.026 110.904 100.119 1.00 59.62 892 CYS A C 1
ATOM 7206 O O . CYS A 1 892 ? 150.400 109.727 100.078 1.00 64.86 892 CYS A O 1
ATOM 7209 N N . PHE A 1 893 ? 149.106 111.391 99.272 1.00 56.58 893 PHE A N 1
ATOM 7210 C CA . PHE A 1 893 ? 148.353 110.551 98.342 1.00 54.30 893 PHE A CA 1
ATOM 7211 C C . PHE A 1 893 ? 148.869 110.560 96.914 1.00 59.68 893 PHE A C 1
ATOM 7212 O O . PHE A 1 893 ? 148.256 109.920 96.057 1.00 64.75 893 PHE A O 1
ATOM 7220 N N . LYS A 1 894 ? 149.943 111.279 96.629 1.00 61.33 894 LYS A N 1
ATOM 7221 C CA . LYS A 1 894 ? 150.560 111.379 95.309 1.00 59.35 894 LYS A CA 1
ATOM 7222 C C . LYS A 1 894 ? 149.655 112.007 94.246 1.00 62.64 894 LYS A C 1
ATOM 7223 O O . LYS A 1 894 ? 150.002 111.970 93.060 1.00 67.54 894 LYS A O 1
ATOM 7229 N N . LYS A 1 895 ? 148.525 112.613 94.633 1.00 63.09 895 LYS A N 1
ATOM 7230 C CA . LYS A 1 895 ? 147.633 113.337 93.726 1.00 61.93 895 LYS A CA 1
ATOM 7231 C C . LYS A 1 895 ? 146.760 114.285 94.542 1.00 61.08 895 LYS A C 1
ATOM 7232 O O . LYS A 1 895 ? 146.396 113.951 95.674 1.00 64.81 895 LYS A O 1
ATOM 7238 N N . PRO A 1 896 ? 146.361 115.431 93.989 1.00 59.29 896 PRO A N 1
ATOM 7239 C CA . PRO A 1 896 ? 145.579 116.407 94.774 1.00 58.66 896 PRO A CA 1
ATOM 7240 C C . PRO A 1 896 ? 144.191 115.911 95.165 1.00 59.18 896 PRO A C 1
ATOM 7241 O O . PRO A 1 896 ? 143.581 115.086 94.479 1.00 62.19 896 PRO A O 1
ATOM 7245 N N . LEU A 1 897 ? 143.688 116.445 96.282 1.00 51.36 897 LEU A N 1
ATOM 7246 C CA . LEU A 1 897 ? 142.351 116.106 96.745 1.00 47.11 897 LEU A CA 1
ATOM 7247 C C . LEU A 1 897 ? 141.293 116.686 95.817 1.00 51.39 897 LEU A C 1
ATOM 7248 O O . LEU A 1 897 ? 141.498 117.718 95.174 1.00 57.08 897 LEU A O 1
ATOM 7253 N N . THR A 1 898 ? 140.121 116.063 95.812 1.00 45.85 898 THR A N 1
ATOM 7254 C CA . THR A 1 898 ? 138.992 116.541 95.026 1.00 43.20 898 THR A CA 1
ATOM 7255 C C . THR A 1 898 ? 137.905 117.113 95.915 1.00 45.77 898 THR A C 1
ATOM 7256 O O . THR A 1 898 ? 137.950 117.026 97.142 1.00 49.03 898 THR A O 1
ATOM 7260 N N . PHE A 1 899 ? 136.910 117.715 95.275 1.00 46.38 899 PHE A N 1
ATOM 7261 C CA . PHE A 1 899 ? 135.825 118.288 96.047 1.00 36.82 899 PHE A CA 1
ATOM 7262 C C . PHE A 1 899 ? 135.073 117.213 96.801 1.00 43.67 899 PHE A C 1
ATOM 7263 O O . PHE A 1 899 ? 134.729 117.407 97.972 1.00 50.10 899 PHE A O 1
ATOM 7271 N N . SER A 1 900 ? 134.830 116.059 96.174 1.00 45.89 900 SER A N 1
ATOM 7272 C CA . SER A 1 900 ? 134.032 115.029 96.842 1.00 44.14 900 SER A CA 1
ATOM 7273 C C . SER A 1 900 ? 134.744 114.475 98.078 1.00 45.36 900 SER A C 1
ATOM 7274 O O . SER A 1 900 ? 134.096 114.194 99.097 1.00 50.53 900 SER A O 1
ATOM 7277 N N . GLU A 1 901 ? 136.064 114.286 98.012 1.00 42.84 901 GLU A N 1
ATOM 7278 C CA . GLU A 1 901 ? 136.796 113.773 99.174 1.00 39.57 901 GLU A CA 1
ATOM 7279 C C . GLU A 1 901 ? 136.746 114.731 100.356 1.00 38.92 901 GLU A C 1
ATOM 7280 O O . GLU A 1 901 ? 136.514 114.307 101.500 1.00 44.56 901 GLU A O 1
ATOM 7286 N N . LYS A 1 902 ? 136.941 116.029 100.108 1.00 39.66 902 LYS A N 1
ATOM 7287 C CA . LYS A 1 902 ? 136.832 117.012 101.189 1.00 33.66 902 LYS A CA 1
ATOM 7288 C C . LYS A 1 902 ? 135.416 117.045 101.757 1.00 36.75 902 LYS A C 1
ATOM 7289 O O . LYS A 1 902 ? 135.225 117.153 102.978 1.00 41.12 902 LYS A O 1
ATOM 7295 N N . LEU A 1 903 ? 134.401 116.952 100.893 1.00 38.39 903 LEU A N 1
ATOM 7296 C CA . LEU A 1 903 ? 133.021 116.933 101.382 1.00 38.04 903 LEU A CA 1
ATOM 7297 C C . LEU A 1 903 ? 132.774 115.756 102.311 1.00 38.62 903 LEU A C 1
ATOM 7298 O O . LEU A 1 903 ? 132.224 115.924 103.406 1.00 41.31 903 LEU A O 1
ATOM 7303 N N . ILE A 1 904 ? 133.212 114.557 101.912 1.00 38.81 904 ILE A N 1
ATOM 7304 C CA . ILE A 1 904 ? 132.956 113.379 102.740 1.00 36.83 904 ILE A CA 1
ATOM 7305 C C . ILE A 1 904 ? 133.675 113.486 104.075 1.00 34.24 904 ILE A C 1
ATOM 7306 O O . ILE A 1 904 ? 133.189 112.985 105.095 1.00 36.93 904 ILE A O 1
ATOM 7311 N N . ALA A 1 905 ? 134.861 114.079 104.100 1.00 35.30 905 ALA A N 1
ATOM 7312 C CA . ALA A 1 905 ? 135.484 114.294 105.409 1.00 32.29 905 ALA A CA 1
ATOM 7313 C C . ALA A 1 905 ? 134.675 115.257 106.281 1.00 30.10 905 ALA A C 1
ATOM 7314 O O . ALA A 1 905 ? 134.530 115.029 107.484 1.00 34.46 905 ALA A O 1
ATOM 7316 N N . LEU A 1 906 ? 134.140 116.335 105.705 1.00 31.27 906 LEU A N 1
ATOM 7317 C CA . LEU A 1 906 ? 133.383 117.311 106.500 1.00 28.02 906 LEU A CA 1
ATOM 7318 C C . LEU A 1 906 ? 131.977 116.852 106.883 1.00 34.50 906 LEU A C 1
ATOM 7319 O O . LEU A 1 906 ? 131.338 117.520 107.703 1.00 35.65 906 LEU A O 1
ATOM 7324 N N . ILE A 1 907 ? 131.477 115.753 106.313 1.00 37.33 907 ILE A N 1
ATOM 7325 C CA . ILE A 1 907 ? 130.183 115.177 106.704 1.00 29.44 907 ILE A CA 1
ATOM 7326 C C . ILE A 1 907 ? 130.294 114.174 107.869 1.00 35.99 907 ILE A C 1
ATOM 7327 O O . ILE A 1 907 ? 129.357 114.042 108.661 1.00 38.10 907 ILE A O 1
ATOM 7332 N N . THR A 1 908 ? 131.396 113.415 107.949 1.00 32.55 908 THR A N 1
ATOM 7333 C CA . THR A 1 908 ? 131.545 112.346 108.936 1.00 30.70 908 THR A CA 1
ATOM 7334 C C . THR A 1 908 ? 131.727 112.909 110.345 1.00 36.87 908 THR A C 1
ATOM 7335 O O . THR A 1 908 ? 132.685 113.649 110.573 1.00 40.17 908 THR A O 1
ATOM 7339 N N . PRO A 1 909 ? 130.930 112.496 111.338 1.00 32.96 909 PRO A N 1
ATOM 7340 C CA . PRO A 1 909 ? 131.086 113.045 112.696 1.00 28.96 909 PRO A CA 1
ATOM 7341 C C . PRO A 1 909 ? 132.427 112.725 113.310 1.00 33.16 909 PRO A C 1
ATOM 7342 O O . PRO A 1 909 ? 133.045 111.705 113.021 1.00 38.45 909 PRO A O 1
ATOM 7346 N N . GLN A 1 910 ? 132.825 113.566 114.261 1.00 34.48 910 GLN A N 1
ATOM 7347 C CA . GLN A 1 910 ? 134.167 113.451 114.812 1.00 36.20 910 GLN A CA 1
ATOM 7348 C C . GLN A 1 910 ? 134.358 112.183 115.623 1.00 38.25 910 GLN A C 1
ATOM 7349 O O . GLN A 1 910 ? 135.457 111.620 115.649 1.00 42.25 910 GLN A O 1
ATOM 7355 N N . VAL A 1 911 ? 133.309 111.721 116.286 1.00 40.47 911 VAL A N 1
ATOM 7356 C CA . VAL A 1 911 ? 133.412 110.507 117.082 1.00 39.34 911 VAL A CA 1
ATOM 7357 C C . VAL A 1 911 ? 133.761 109.317 116.198 1.00 40.26 911 VAL A C 1
ATOM 7358 O O . VAL A 1 911 ? 134.328 108.325 116.676 1.00 41.53 911 VAL A O 1
ATOM 7362 N N . LEU A 1 912 ? 133.418 109.372 114.907 1.00 37.63 912 LEU A N 1
ATOM 7363 C CA . LEU A 1 912 ? 133.727 108.278 114.000 1.00 34.12 912 LEU A CA 1
ATOM 7364 C C . LEU A 1 912 ? 135.046 108.491 113.266 1.00 40.96 912 LEU A C 1
ATOM 7365 O O . LEU A 1 912 ? 135.402 107.676 112.401 1.00 41.20 912 LEU A O 1
ATOM 7370 N N . GLY A 1 913 ? 135.769 109.573 113.562 1.00 42.61 913 GLY A N 1
ATOM 7371 C CA . GLY A 1 913 ? 137.063 109.813 112.952 1.00 36.97 913 GLY A CA 1
ATOM 7372 C C . GLY A 1 913 ? 137.056 110.692 111.730 1.00 36.64 913 GLY A C 1
ATOM 7373 O O . GLY A 1 913 ? 137.802 110.420 110.787 1.00 40.02 913 GLY A O 1
ATOM 7374 N N . GLY A 1 914 ? 136.170 111.670 111.672 1.00 35.37 914 GLY A N 1
ATOM 7375 C CA . GLY A 1 914 ? 135.998 112.579 110.552 1.00 30.45 914 GLY A CA 1
ATOM 7376 C C . GLY A 1 914 ? 136.251 113.995 111.017 1.00 30.75 914 GLY A C 1
ATOM 7377 O O . GLY A 1 914 ? 136.929 114.234 112.023 1.00 32.90 914 GLY A O 1
ATOM 7378 N N . LEU A 1 915 ? 135.694 114.953 110.311 1.00 26.13 915 LEU A N 1
ATOM 7379 C CA . LEU A 1 915 ? 135.972 116.326 110.658 1.00 28.00 915 LEU A CA 1
ATOM 7380 C C . LEU A 1 915 ? 134.698 117.157 110.789 1.00 28.74 915 LEU A C 1
ATOM 7381 O O . LEU A 1 915 ? 134.755 118.380 110.664 1.00 33.91 915 LEU A O 1
ATOM 7386 N N . SER A 1 916 ? 133.569 116.563 111.164 1.00 27.13 916 SER A N 1
ATOM 7387 C CA . SER A 1 916 ? 132.318 117.310 111.272 1.00 30.79 916 SER A CA 1
ATOM 7388 C C . SER A 1 916 ? 132.043 117.721 112.704 1.00 33.39 916 SER A C 1
ATOM 7389 O O . SER A 1 916 ? 131.795 116.871 113.564 1.00 35.11 916 SER A O 1
ATOM 7392 N N . PHE A 1 917 ? 131.997 119.032 112.929 1.00 34.61 917 PHE A N 1
ATOM 7393 C CA . PHE A 1 917 ? 131.736 119.587 114.245 1.00 31.62 917 PHE A CA 1
ATOM 7394 C C . PHE A 1 917 ? 130.469 120.426 114.292 1.00 38.14 917 PHE A C 1
ATOM 7395 O O . PHE A 1 917 ? 130.243 121.120 115.287 1.00 39.87 917 PHE A O 1
ATOM 7403 N N . LEU A 1 918 ? 129.658 120.427 113.239 1.00 36.84 918 LEU A N 1
ATOM 7404 C CA . LEU A 1 918 ? 128.418 121.192 113.234 1.00 38.23 918 LEU A CA 1
ATOM 7405 C C . LEU A 1 918 ? 127.291 120.160 113.162 1.00 44.15 918 LEU A C 1
ATOM 7406 O O . LEU A 1 918 ? 126.746 119.889 112.090 1.00 44.26 918 LEU A O 1
ATOM 7411 N N . ASN A 1 919 ? 126.899 119.639 114.324 1.00 41.54 919 ASN A N 1
ATOM 7412 C CA . ASN A 1 919 ? 125.803 118.676 114.416 1.00 38.45 919 ASN A CA 1
ATOM 7413 C C . ASN A 1 919 ? 124.485 119.434 114.436 1.00 42.19 919 ASN A C 1
ATOM 7414 O O . ASN A 1 919 ? 124.294 120.292 115.307 1.00 45.95 919 ASN A O 1
ATOM 7419 N N . PRO A 1 920 ? 123.551 119.155 113.527 1.00 37.90 920 PRO A N 1
ATOM 7420 C CA . PRO A 1 920 ? 122.264 119.879 113.564 1.00 35.79 920 PRO A CA 1
ATOM 7421 C C . PRO A 1 920 ? 121.487 119.694 114.856 1.00 37.72 920 PRO A C 1
ATOM 7422 O O . PRO A 1 920 ? 120.753 120.595 115.276 1.00 39.28 920 PRO A O 1
ATOM 7426 N N . GLU A 1 921 ? 121.645 118.562 115.520 1.00 40.87 921 GLU A N 1
ATOM 7427 C CA . GLU A 1 921 ? 120.932 118.336 116.763 1.00 35.85 921 GLU A CA 1
ATOM 7428 C C . GLU A 1 921 ? 121.324 119.352 117.826 1.00 35.04 921 GLU A C 1
ATOM 7429 O O . GLU A 1 921 ? 120.579 119.539 118.792 1.00 40.30 921 GLU A O 1
ATOM 7435 N N . LYS A 1 922 ? 122.460 120.030 117.682 1.00 34.62 922 LYS A N 1
ATOM 7436 C CA . LYS A 1 922 ? 122.812 121.038 118.681 1.00 36.29 922 LYS A CA 1
ATOM 7437 C C . LYS A 1 922 ? 122.021 122.334 118.539 1.00 41.70 922 LYS A C 1
ATOM 7438 O O . LYS A 1 922 ? 122.198 123.235 119.367 1.00 38.95 922 LYS A O 1
ATOM 7444 N N . LEU A 1 923 ? 121.194 122.477 117.497 1.00 38.30 923 LEU A N 1
ATOM 7445 C CA . LEU A 1 923 ? 120.238 123.578 117.485 1.00 33.67 923 LEU A CA 1
ATOM 7446 C C . LEU A 1 923 ? 119.152 123.409 118.543 1.00 37.15 923 LEU A C 1
ATOM 7447 O O . LEU A 1 923 ? 118.473 124.382 118.873 1.00 42.27 923 LEU A O 1
ATOM 7452 N N . PHE A 1 924 ? 118.946 122.202 119.057 1.00 36.19 924 PHE A N 1
ATOM 7453 C CA . PHE A 1 924 ? 117.891 121.912 120.017 1.00 32.66 924 PHE A CA 1
ATOM 7454 C C . PHE A 1 924 ? 118.397 121.961 121.462 1.00 39.40 924 PHE A C 1
ATOM 7455 O O . PHE A 1 924 ? 117.706 122.498 122.326 1.00 43.70 924 PHE A O 1
ATOM 7463 N N . TYR A 1 925 ? 119.589 121.439 121.764 1.00 39.37 925 TYR A N 1
ATOM 7464 C CA . TYR A 1 925 ? 120.143 121.414 123.123 1.00 35.25 925 TYR A CA 1
ATOM 7465 C C . TYR A 1 925 ? 121.626 121.088 123.057 1.00 37.21 925 TYR A C 1
ATOM 7466 O O . TYR A 1 925 ? 122.071 120.362 122.174 1.00 41.46 925 TYR A O 1
ATOM 7475 N N . ARG A 1 926 ? 122.390 121.667 123.975 1.00 39.30 926 ARG A N 1
ATOM 7476 C CA . ARG A 1 926 ? 123.835 121.521 123.891 1.00 38.47 926 ARG A CA 1
ATOM 7477 C C . ARG A 1 926 ? 124.283 120.143 124.374 1.00 48.91 926 ARG A C 1
ATOM 7478 O O . ARG A 1 926 ? 125.063 119.456 123.702 1.00 51.97 926 ARG A O 1
ATOM 7486 N N . ASN A 1 927 ? 123.804 119.716 125.531 1.00 50.78 927 ASN A N 1
ATOM 7487 C CA . ASN A 1 927 ? 124.267 118.466 126.114 1.00 50.90 927 ASN A CA 1
ATOM 7488 C C . ASN A 1 927 ? 123.524 117.310 125.472 1.00 47.91 927 ASN A C 1
ATOM 7489 O O . ASN A 1 927 ? 122.308 117.172 125.629 1.00 50.94 927 ASN A O 1
ATOM 7494 N N . ILE A 1 928 ? 124.249 116.487 124.743 1.00 48.30 928 ILE A N 1
ATOM 7495 C CA . ILE A 1 928 ? 123.691 115.335 124.063 1.00 44.31 928 ILE A CA 1
ATOM 7496 C C . ILE A 1 928 ? 124.059 114.114 124.883 1.00 50.69 928 ILE A C 1
ATOM 7497 O O . ILE A 1 928 ? 125.217 113.962 125.297 1.00 54.55 928 ILE A O 1
ATOM 7502 N N . SER A 1 929 ? 123.076 113.245 125.128 1.00 52.40 929 SER A N 1
ATOM 7503 C CA . SER A 1 929 ? 123.291 112.115 126.029 1.00 49.79 929 SER A CA 1
ATOM 7504 C C . SER A 1 929 ? 124.370 111.198 125.488 1.00 54.38 929 SER A C 1
ATOM 7505 O O . SER A 1 929 ? 125.357 110.904 126.174 1.00 58.89 929 SER A O 1
ATOM 7508 N N . ASP A 1 930 ? 124.223 110.787 124.234 1.00 52.27 930 ASP A N 1
ATOM 7509 C CA . ASP A 1 930 ? 125.164 109.883 123.578 1.00 48.71 930 ASP A CA 1
ATOM 7510 C C . ASP A 1 930 ? 125.548 110.424 122.216 1.00 45.77 930 ASP A C 1
ATOM 7511 O O . ASP A 1 930 ? 124.676 110.506 121.328 1.00 49.18 930 ASP A O 1
ATOM 7516 N N . PRO A 1 931 ? 126.798 110.849 122.019 1.00 46.60 931 PRO A N 1
ATOM 7517 C CA . PRO A 1 931 ? 127.196 111.387 120.707 1.00 39.69 931 PRO A CA 1
ATOM 7518 C C . PRO A 1 931 ? 127.297 110.327 119.615 1.00 40.14 931 PRO A C 1
ATOM 7519 O O . PRO A 1 931 ? 127.241 110.679 118.431 1.00 41.06 931 PRO A O 1
ATOM 7523 N N . LEU A 1 932 ? 127.475 109.048 119.949 1.00 39.36 932 LEU A N 1
ATOM 7524 C CA . LEU A 1 932 ? 127.632 108.061 118.888 1.00 33.97 932 LEU A CA 1
ATOM 7525 C C . LEU A 1 932 ? 126.328 107.841 118.139 1.00 40.42 932 LEU A C 1
ATOM 7526 O O . LEU A 1 932 ? 126.302 107.850 116.902 1.00 47.81 932 LEU A O 1
ATOM 7531 N N . THR A 1 933 ? 125.222 107.665 118.860 1.00 39.90 933 THR A N 1
ATOM 7532 C CA . THR A 1 933 ? 123.951 107.412 118.185 1.00 33.75 933 THR A CA 1
ATOM 7533 C C . THR A 1 933 ? 123.485 108.633 117.411 1.00 36.97 933 THR A C 1
ATOM 7534 O O . THR A 1 933 ? 122.979 108.506 116.285 1.00 42.24 933 THR A O 1
ATOM 7538 N N . SER A 1 934 ? 123.634 109.827 117.981 1.00 33.98 934 SER A N 1
ATOM 7539 C CA . SER A 1 934 ? 123.241 111.003 117.216 1.00 33.66 934 SER A CA 1
ATOM 7540 C C . SER A 1 934 ? 124.136 111.185 115.992 1.00 37.74 934 SER A C 1
ATOM 7541 O O . SER A 1 934 ? 123.646 111.566 114.919 1.00 43.76 934 SER A O 1
ATOM 7544 N N . GLY A 1 935 ? 125.442 110.891 116.114 1.00 38.13 935 GLY A N 1
ATOM 7545 C CA . GLY A 1 935 ? 126.321 110.978 114.953 1.00 30.47 935 GLY A CA 1
ATOM 7546 C C . GLY A 1 935 ? 125.935 110.016 113.847 1.00 32.82 935 GLY A C 1
ATOM 7547 O O . GLY A 1 935 ? 125.973 110.368 112.666 1.00 36.95 935 GLY A O 1
ATOM 7548 N N . LEU A 1 936 ? 125.563 108.793 114.204 1.00 31.88 936 LEU A N 1
ATOM 7549 C CA . LEU A 1 936 ? 125.099 107.847 113.190 1.00 31.52 936 LEU A CA 1
ATOM 7550 C C . LEU A 1 936 ? 123.800 108.324 112.525 1.00 34.92 936 LEU A C 1
ATOM 7551 O O . LEU A 1 936 ? 123.623 108.174 111.308 1.00 40.51 936 LEU A O 1
ATOM 7556 N N . PHE A 1 937 ? 122.861 108.876 113.306 1.00 36.42 937 PHE A N 1
ATOM 7557 C CA . PHE A 1 937 ? 121.634 109.420 112.709 1.00 32.55 937 PHE A CA 1
ATOM 7558 C C . PHE A 1 937 ? 121.951 110.523 111.690 1.00 35.53 937 PHE A C 1
ATOM 7559 O O . PHE A 1 937 ? 121.475 110.493 110.540 1.00 40.20 937 PHE A O 1
ATOM 7567 N N . GLN A 1 938 ? 122.817 111.468 112.068 1.00 34.39 938 GLN A N 1
ATOM 7568 C CA . GLN A 1 938 ? 123.175 112.555 111.159 1.00 32.07 938 GLN A CA 1
ATOM 7569 C C . GLN A 1 938 ? 123.880 112.049 109.900 1.00 36.44 938 GLN A C 1
ATOM 7570 O O . GLN A 1 938 ? 123.593 112.508 108.786 1.00 42.15 938 GLN A O 1
ATOM 7576 N N . LEU A 1 939 ? 124.809 111.114 110.044 1.00 35.70 939 LEU A N 1
ATOM 7577 C CA . LEU A 1 939 ? 125.510 110.624 108.864 1.00 29.00 939 LEU A CA 1
ATOM 7578 C C . LEU A 1 939 ? 124.576 109.927 107.901 1.00 34.36 939 LEU A C 1
ATOM 7579 O O . LEU A 1 939 ? 124.663 110.139 106.686 1.00 42.59 939 LEU A O 1
ATOM 7584 N N . LYS A 1 940 ? 123.644 109.124 108.411 1.00 36.63 940 LYS A N 1
ATOM 7585 C CA . LYS A 1 940 ? 122.711 108.458 107.504 1.00 34.31 940 LYS A CA 1
ATOM 7586 C C . LYS A 1 940 ? 121.882 109.464 106.730 1.00 42.94 940 LYS A C 1
ATOM 7587 O O . LYS A 1 940 ? 121.688 109.312 105.514 1.00 48.27 940 LYS A O 1
ATOM 7593 N N . ASN A 1 941 ? 121.387 110.509 107.406 1.00 45.42 941 ASN A N 1
ATOM 7594 C CA . ASN A 1 941 ? 120.600 111.516 106.690 1.00 38.95 941 ASN A CA 1
ATOM 7595 C C . ASN A 1 941 ? 121.413 112.231 105.615 1.00 41.04 941 ASN A C 1
ATOM 7596 O O . ASN A 1 941 ? 120.931 112.417 104.490 1.00 45.37 941 ASN A O 1
ATOM 7601 N N . ALA A 1 942 ? 122.657 112.618 105.924 1.00 40.87 942 ALA A N 1
ATOM 7602 C CA . ALA A 1 942 ? 123.460 113.344 104.935 1.00 34.05 942 ALA A CA 1
ATOM 7603 C C . ALA A 1 942 ? 123.769 112.485 103.729 1.00 36.79 942 ALA A C 1
ATOM 7604 O O . ALA A 1 942 ? 123.731 112.966 102.595 1.00 45.47 942 ALA A O 1
ATOM 7606 N N . LEU A 1 943 ? 124.076 111.209 103.937 1.00 40.75 943 LEU A N 1
ATOM 7607 C CA . LEU A 1 943 ? 124.341 110.361 102.778 1.00 38.19 943 LEU A CA 1
ATOM 7608 C C . LEU A 1 943 ? 123.082 110.126 101.955 1.00 44.02 943 LEU A C 1
ATOM 7609 O O . LEU A 1 943 ? 123.180 109.971 100.737 1.00 50.53 943 LEU A O 1
ATOM 7614 N N . GLU A 1 944 ? 121.892 110.088 102.586 1.00 48.79 944 GLU A N 1
ATOM 7615 C CA . GLU A 1 944 ? 120.646 109.973 101.805 1.00 50.33 944 GLU A CA 1
ATOM 7616 C C . GLU A 1 944 ? 120.377 111.218 100.969 1.00 48.33 944 GLU A C 1
ATOM 7617 O O . GLU A 1 944 ? 119.880 111.118 99.844 1.00 52.39 944 GLU A O 1
ATOM 7623 N N . PHE A 1 945 ? 120.682 112.398 101.509 1.00 46.85 945 PHE A N 1
ATOM 7624 C CA . PHE A 1 945 ? 120.544 113.630 100.734 1.00 39.95 945 PHE A CA 1
ATOM 7625 C C . PHE A 1 945 ? 121.531 113.690 99.575 1.00 43.07 945 PHE A C 1
ATOM 7626 O O . PHE A 1 945 ? 121.183 114.142 98.481 1.00 47.53 945 PHE A O 1
ATOM 7634 N N . LEU A 1 946 ? 122.768 113.257 99.803 1.00 45.89 946 LEU A N 1
ATOM 7635 C CA . LEU A 1 946 ? 123.823 113.264 98.790 1.00 46.29 946 LEU A CA 1
ATOM 7636 C C . LEU A 1 946 ? 123.654 112.187 97.721 1.00 52.32 946 LEU A C 1
ATOM 7637 O O . LEU A 1 946 ? 124.382 112.218 96.723 1.00 53.42 946 LEU A O 1
ATOM 7642 N N . GLU A 1 947 ? 122.719 111.251 97.899 1.00 55.60 947 GLU A N 1
ATOM 7643 C CA . GLU A 1 947 ? 122.344 110.144 97.005 1.00 57.59 947 GLU A CA 1
ATOM 7644 C C . GLU A 1 947 ? 123.322 108.966 97.038 1.00 60.79 947 GLU A C 1
ATOM 7645 O O . GLU A 1 947 ? 123.092 107.969 96.348 1.00 64.78 947 GLU A O 1
ATOM 7651 N N . LYS A 1 948 ? 124.378 109.030 97.842 1.00 55.74 948 LYS A N 1
ATOM 7652 C CA . LYS A 1 948 ? 125.350 107.953 98.006 1.00 56.26 948 LYS A CA 1
ATOM 7653 C C . LYS A 1 948 ? 125.071 107.132 99.249 1.00 57.92 948 LYS A C 1
ATOM 7654 O O . LYS A 1 948 ? 125.828 107.056 100.187 1.00 59.58 948 LYS A O 1
ATOM 7660 N N . GLU A 1 949 ? 123.912 106.492 99.204 1.00 61.66 949 GLU A N 1
ATOM 7661 C CA . GLU A 1 949 ? 123.414 105.707 100.350 1.00 58.91 949 GLU A CA 1
ATOM 7662 C C . GLU A 1 949 ? 124.166 104.389 100.608 1.00 61.12 949 GLU A C 1
ATOM 7663 O O . GLU A 1 949 ? 124.090 103.840 101.709 1.00 61.26 949 GLU A O 1
ATOM 7669 N N . GLU A 1 950 ? 124.970 103.931 99.647 1.00 64.65 950 GLU A N 1
ATOM 7670 C CA . GLU A 1 950 ? 125.711 102.667 99.765 1.00 65.18 950 GLU A CA 1
ATOM 7671 C C . GLU A 1 950 ? 127.026 102.835 100.523 1.00 61.89 950 GLU A C 1
ATOM 7672 O O . GLU A 1 950 ? 127.712 101.844 100.777 1.00 59.78 950 GLU A O 1
ATOM 7678 N N . LEU A 1 951 ? 127.406 104.071 100.856 1.00 55.56 951 LEU A N 1
ATOM 7679 C CA . LEU A 1 951 ? 128.657 104.311 101.558 1.00 46.82 951 LEU A CA 1
ATOM 7680 C C . LEU A 1 951 ? 128.513 104.242 103.070 1.00 49.33 951 LEU A C 1
ATOM 7681 O O . LEU A 1 951 ? 129.512 104.400 103.778 1.00 54.42 951 LEU A O 1
ATOM 7686 N N . PHE A 1 952 ? 127.314 104.028 103.597 1.00 47.64 952 PHE A N 1
ATOM 7687 C CA . PHE A 1 952 ? 127.146 104.110 105.041 1.00 43.22 952 PHE A CA 1
ATOM 7688 C C . PHE A 1 952 ? 128.007 103.075 105.761 1.00 48.73 952 PHE A C 1
ATOM 7689 O O . PHE A 1 952 ? 128.864 103.424 106.597 1.00 52.26 952 PHE A O 1
ATOM 7697 N N . TYR A 1 953 ? 127.886 101.807 105.373 1.00 49.87 953 TYR A N 1
ATOM 7698 C CA . TYR A 1 953 ? 128.630 100.785 106.097 1.00 48.27 953 TYR A CA 1
ATOM 7699 C C . TYR A 1 953 ? 130.109 100.815 105.780 1.00 49.92 953 TYR A C 1
ATOM 7700 O O . TYR A 1 953 ? 130.902 100.266 106.548 1.00 55.60 953 TYR A O 1
ATOM 7709 N N . ILE A 1 954 ? 130.498 101.441 104.678 1.00 48.17 954 ILE A N 1
ATOM 7710 C CA . ILE A 1 954 ? 131.913 101.640 104.396 1.00 46.41 954 ILE A CA 1
ATOM 7711 C C . ILE A 1 954 ? 132.518 102.746 105.255 1.00 47.14 954 ILE A C 1
ATOM 7712 O O . ILE A 1 954 ? 133.638 102.614 105.750 1.00 52.95 954 ILE A O 1
ATOM 7717 N N . LEU A 1 955 ? 131.809 103.851 105.456 1.00 46.16 955 LEU A N 1
ATOM 7718 C CA . LEU A 1 955 ? 132.409 104.949 106.206 1.00 43.10 955 LEU A CA 1
ATOM 7719 C C . LEU A 1 955 ? 132.438 104.683 107.701 1.00 47.05 955 LEU A C 1
ATOM 7720 O O . LEU A 1 955 ? 133.310 105.217 108.387 1.00 51.42 955 LEU A O 1
ATOM 7725 N N . ILE A 1 956 ? 131.484 103.927 108.252 1.00 49.42 956 ILE A N 1
ATOM 7726 C CA . ILE A 1 956 ? 131.516 103.758 109.708 1.00 45.71 956 ILE A CA 1
ATOM 7727 C C . ILE A 1 956 ? 132.415 102.622 110.172 1.00 50.09 956 ILE A C 1
ATOM 7728 O O . ILE A 1 956 ? 132.853 102.637 111.330 1.00 53.59 956 ILE A O 1
ATOM 7733 N N . SER A 1 957 ? 132.778 101.691 109.297 1.00 51.46 957 SER A N 1
ATOM 7734 C CA . SER A 1 957 ? 133.536 100.509 109.708 1.00 54.37 957 SER A CA 1
ATOM 7735 C C . SER A 1 957 ? 135.005 100.725 109.362 1.00 60.37 957 SER A C 1
ATOM 7736 O O . SER A 1 957 ? 135.475 100.351 108.288 1.00 65.36 957 SER A O 1
ATOM 7739 N N . LYS A 1 958 ? 135.743 101.301 110.306 1.00 58.39 958 LYS A N 1
ATOM 7740 C CA . LYS A 1 958 ? 137.160 101.579 110.140 1.00 60.52 958 LYS A CA 1
ATOM 7741 C C . LYS A 1 958 ? 137.984 100.690 111.062 1.00 69.56 958 LYS A C 1
ATOM 7742 O O . LYS A 1 958 ? 137.482 100.154 112.052 1.00 70.41 958 LYS A O 1
ATOM 7748 N N . LYS A 1 959 ? 139.268 100.547 110.724 1.00 71.70 959 LYS A N 1
ATOM 7749 C CA . LYS A 1 959 ? 140.157 99.635 111.452 1.00 71.40 959 LYS A CA 1
ATOM 7750 C C . LYS A 1 959 ? 140.415 100.174 112.852 1.00 71.92 959 LYS A C 1
ATOM 7751 O O . LYS A 1 959 ? 140.832 101.333 112.994 1.00 71.22 959 LYS A O 1
ATOM 7757 N N . PRO A 1 960 ? 140.185 99.385 113.901 1.00 65.06 960 PRO A N 1
ATOM 7758 C CA . PRO A 1 960 ? 140.507 99.857 115.249 1.00 60.51 960 PRO A CA 1
ATOM 7759 C C . PRO A 1 960 ? 142.003 100.024 115.418 1.00 64.55 960 PRO A C 1
ATOM 7760 O O . PRO A 1 960 ? 142.808 99.339 114.783 1.00 68.08 960 PRO A O 1
ATOM 7764 N N . GLY A 1 961 ? 142.367 100.940 116.297 1.00 62.14 961 GLY A N 1
ATOM 7765 C CA . GLY A 1 961 ? 143.754 101.250 116.556 1.00 61.21 961 GLY A CA 1
ATOM 7766 C C . GLY A 1 961 ? 144.291 100.410 117.686 1.00 69.16 961 GLY A C 1
ATOM 7767 O O . GLY A 1 961 ? 143.801 99.311 117.964 1.00 71.95 961 GLY A O 1
ATOM 7768 N N . LEU A 1 962 ? 145.303 100.935 118.364 1.00 73.98 962 LEU A N 1
ATOM 7769 C CA . LEU A 1 962 ? 145.938 100.254 119.492 1.00 77.41 962 LEU A CA 1
ATOM 7770 C C . LEU A 1 962 ? 145.822 101.163 120.706 1.00 76.75 962 LEU A C 1
ATOM 7771 O O . LEU A 1 962 ? 146.574 102.135 120.838 1.00 75.63 962 LEU A O 1
ATOM 7776 N N . ALA A 1 963 ? 144.890 100.837 121.598 1.00 75.60 963 ALA A N 1
ATOM 7777 C CA . ALA A 1 963 ? 144.658 101.644 122.782 1.00 72.86 963 ALA A CA 1
ATOM 7778 C C . ALA A 1 963 ? 144.605 100.745 124.006 1.00 73.43 963 ALA A C 1
ATOM 7779 O O . ALA A 1 963 ? 144.141 99.601 123.951 1.00 69.77 963 ALA A O 1
ATOM 7781 N N . ASP A 1 964 ? 145.104 101.293 125.112 1.00 79.17 964 ASP A N 1
ATOM 7782 C CA . ASP A 1 964 ? 145.164 100.605 126.389 1.00 76.40 964 ASP A CA 1
ATOM 7783 C C . ASP A 1 964 ? 143.853 100.774 127.144 1.00 66.21 964 ASP A C 1
ATOM 7784 O O . ASP A 1 964 ? 142.874 101.324 126.638 1.00 67.26 964 ASP A O 1
ATOM 7789 N N . ALA A 1 965 ? 143.841 100.348 128.393 1.00 63.03 965 ALA A N 1
ATOM 7790 C CA . ALA A 1 965 ? 142.661 100.583 129.191 1.00 53.29 965 ALA A CA 1
ATOM 7791 C C . ALA A 1 965 ? 142.568 102.026 129.647 1.00 56.90 965 ALA A C 1
ATOM 7792 O O . ALA A 1 965 ? 141.459 102.559 129.770 1.00 61.52 965 ALA A O 1
ATOM 7794 N N . SER A 1 966 ? 143.703 102.698 129.836 1.00 58.98 966 SER A N 1
ATOM 7795 C CA . SER A 1 966 ? 143.654 104.084 130.303 1.00 58.75 966 SER A CA 1
ATOM 7796 C C . SER A 1 966 ? 143.033 105.006 129.261 1.00 63.60 966 SER A C 1
ATOM 7797 O O . SER A 1 966 ? 142.332 105.967 129.618 1.00 63.31 966 SER A O 1
ATOM 7800 N N . ASP A 1 967 ? 143.261 104.722 127.978 1.00 65.17 967 ASP A N 1
ATOM 7801 C CA . ASP A 1 967 ? 142.611 105.497 126.928 1.00 59.36 967 ASP A CA 1
ATOM 7802 C C . ASP A 1 967 ? 141.108 105.337 126.985 1.00 58.78 967 ASP A C 1
ATOM 7803 O O . ASP A 1 967 ? 140.366 106.315 126.839 1.00 62.17 967 ASP A O 1
ATOM 7808 N N . PHE A 1 968 ? 140.635 104.122 127.245 1.00 54.09 968 PHE A N 1
ATOM 7809 C CA . PHE A 1 968 ? 139.198 103.929 127.321 1.00 49.79 968 PHE A CA 1
ATOM 7810 C C . PHE A 1 968 ? 138.608 104.562 128.577 1.00 50.48 968 PHE A C 1
ATOM 7811 O O . PHE A 1 968 ? 137.486 105.069 128.539 1.00 53.47 968 PHE A O 1
ATOM 7819 N N . VAL A 1 969 ? 139.362 104.623 129.671 1.00 54.70 969 VAL A N 1
ATOM 7820 C CA . VAL A 1 969 ? 138.844 105.295 130.860 1.00 49.76 969 VAL A CA 1
ATOM 7821 C C . VAL A 1 969 ? 138.779 106.804 130.668 1.00 51.79 969 VAL A C 1
ATOM 7822 O O . VAL A 1 969 ? 137.890 107.470 131.203 1.00 53.55 969 VAL A O 1
ATOM 7826 N N . MET A 1 970 ? 139.744 107.386 129.964 1.00 57.21 970 MET A N 1
ATOM 7827 C CA . MET A 1 970 ? 139.704 108.833 129.747 1.00 59.78 970 MET A CA 1
ATOM 7828 C C . MET A 1 970 ? 138.639 109.259 128.727 1.00 59.54 970 MET A C 1
ATOM 7829 O O . MET A 1 970 ? 138.185 110.413 128.760 1.00 57.36 970 MET A O 1
ATOM 7834 N N . ASN A 1 971 ? 138.222 108.346 127.843 1.00 60.73 971 ASN A N 1
ATOM 7835 C CA . ASN A 1 971 ? 137.261 108.606 126.763 1.00 57.76 971 ASN A CA 1
ATOM 7836 C C . ASN A 1 971 ? 136.172 107.538 126.813 1.00 51.58 971 ASN A C 1
ATOM 7837 O O . ASN A 1 971 ? 136.143 106.621 125.985 1.00 51.37 971 ASN A O 1
ATOM 7842 N N . PRO A 1 972 ? 135.253 107.646 127.773 1.00 47.63 972 PRO A N 1
ATOM 7843 C CA . PRO A 1 972 ? 134.279 106.570 128.008 1.00 43.05 972 PRO A CA 1
ATOM 7844 C C . PRO A 1 972 ? 133.344 106.280 126.866 1.00 52.24 972 PRO A C 1
ATOM 7845 O O . PRO A 1 972 ? 132.993 105.117 126.626 1.00 52.29 972 PRO A O 1
ATOM 7849 N N . LEU A 1 973 ? 132.914 107.325 126.163 1.00 53.37 973 LEU A N 1
ATOM 7850 C CA . LEU A 1 973 ? 131.823 107.242 125.208 1.00 47.69 973 LEU A CA 1
ATOM 7851 C C . LEU A 1 973 ? 132.281 107.208 123.769 1.00 45.73 973 LEU A C 1
ATOM 7852 O O . LEU A 1 973 ? 131.441 107.163 122.873 1.00 48.79 973 LEU A O 1
ATOM 7857 N N . GLY A 1 974 ? 133.585 107.189 123.530 1.00 47.50 974 GLY A N 1
ATOM 7858 C CA . GLY A 1 974 ? 134.128 107.217 122.196 1.00 43.01 974 GLY A CA 1
ATOM 7859 C C . GLY A 1 974 ? 134.460 105.840 121.655 1.00 44.34 974 GLY A C 1
ATOM 7860 O O . GLY A 1 974 ? 134.171 104.802 122.254 1.00 46.79 974 GLY A O 1
ATOM 7861 N N . LEU A 1 975 ? 135.060 105.850 120.478 1.00 44.47 975 LEU A N 1
ATOM 7862 C CA . LEU A 1 975 ? 135.520 104.664 119.790 1.00 42.14 975 LEU A CA 1
ATOM 7863 C C . LEU A 1 975 ? 137.046 104.639 119.750 1.00 44.92 975 LEU A C 1
ATOM 7864 O O . LEU A 1 975 ? 137.729 105.616 120.075 1.00 46.56 975 LEU A O 1
ATOM 7869 N N . ASN A 1 976 ? 137.576 103.485 119.369 1.00 43.75 976 ASN A N 1
ATOM 7870 C CA . ASN A 1 976 ? 139.015 103.280 119.232 1.00 43.87 976 ASN A CA 1
ATOM 7871 C C . ASN A 1 976 ? 139.425 103.473 117.776 1.00 54.03 976 ASN A C 1
ATOM 7872 O O . ASN A 1 976 ? 139.852 102.538 117.099 1.00 58.94 976 ASN A O 1
ATOM 7877 N N . VAL A 1 977 ? 139.329 104.708 117.294 1.00 54.70 977 VAL A N 1
ATOM 7878 C CA . VAL A 1 977 ? 139.722 105.054 115.933 1.00 52.93 977 VAL A CA 1
ATOM 7879 C C . VAL A 1 977 ? 140.863 106.049 116.043 1.00 60.23 977 VAL A C 1
ATOM 7880 O O . VAL A 1 977 ? 140.792 106.966 116.865 1.00 60.80 977 VAL A O 1
ATOM 7884 N N . PRO A 1 978 ? 141.936 105.891 115.266 1.00 62.44 978 PRO A N 1
ATOM 7885 C CA . PRO A 1 978 ? 143.065 106.835 115.378 1.00 60.39 978 PRO A CA 1
ATOM 7886 C C . PRO A 1 978 ? 142.719 108.276 115.005 1.00 62.89 978 PRO A C 1
ATOM 7887 O O . PRO A 1 978 ? 143.315 109.219 115.548 1.00 65.11 978 PRO A O 1
ATOM 7891 N N . GLY A 1 979 ? 141.751 108.478 114.116 1.00 57.56 979 GLY A N 1
ATOM 7892 C CA . GLY A 1 979 ? 141.472 109.813 113.622 1.00 56.81 979 GLY A CA 1
ATOM 7893 C C . GLY A 1 979 ? 140.716 110.735 114.563 1.00 62.14 979 GLY A C 1
ATOM 7894 O O . GLY A 1 979 ? 140.753 111.956 114.366 1.00 62.36 979 GLY A O 1
ATOM 7895 N N . SER A 1 980 ? 140.043 110.196 115.581 1.00 58.36 980 SER A N 1
ATOM 7896 C CA . SER A 1 980 ? 139.253 111.008 116.501 1.00 58.01 980 SER A CA 1
ATOM 7897 C C . SER A 1 980 ? 140.058 111.516 117.683 1.00 64.65 980 SER A C 1
ATOM 7898 O O . SER A 1 980 ? 139.508 112.198 118.558 1.00 64.32 980 SER A O 1
ATOM 7901 N N . LYS A 1 981 ? 141.340 111.215 117.711 1.00 68.76 981 LYS A N 1
ATOM 7902 C CA . LYS A 1 981 ? 142.197 111.501 118.842 1.00 69.59 981 LYS A CA 1
ATOM 7903 C C . LYS A 1 981 ? 142.769 112.908 118.669 1.00 68.58 981 LYS A C 1
ATOM 7904 O O . LYS A 1 981 ? 143.071 113.331 117.548 1.00 66.94 981 LYS A O 1
ATOM 7910 N N . GLU A 1 982 ? 142.844 113.657 119.769 1.00 70.07 982 GLU A N 1
ATOM 7911 C CA . GLU A 1 982 ? 143.312 115.041 119.755 1.00 69.94 982 GLU A CA 1
ATOM 7912 C C . GLU A 1 982 ? 144.840 115.083 119.746 1.00 75.55 982 GLU A C 1
ATOM 7913 O O . GLU A 1 982 ? 145.511 114.093 120.063 1.00 77.82 982 GLU A O 1
ATOM 7919 N N . ILE A 1 983 ? 145.402 116.242 119.380 1.00 74.47 983 ILE A N 1
ATOM 7920 C CA . ILE A 1 983 ? 146.860 116.290 119.195 1.00 74.19 983 ILE A CA 1
ATOM 7921 C C . ILE A 1 983 ? 147.593 116.387 120.525 1.00 76.01 983 ILE A C 1
ATOM 7922 O O . ILE A 1 983 ? 148.720 115.882 120.655 1.00 73.92 983 ILE A O 1
ATOM 7927 N N . ILE A 1 984 ? 146.946 116.958 121.542 1.00 75.55 984 ILE A N 1
ATOM 7928 C CA . ILE A 1 984 ? 147.601 117.150 122.832 1.00 77.91 984 ILE A CA 1
ATOM 7929 C C . ILE A 1 984 ? 148.005 115.824 123.461 1.00 72.95 984 ILE A C 1
ATOM 7930 O O . ILE A 1 984 ? 149.048 115.739 124.124 1.00 74.56 984 ILE A O 1
ATOM 7935 N N . THR A 1 985 ? 147.255 114.761 123.209 1.00 70.78 985 THR A N 1
ATOM 7936 C CA . THR A 1 985 ? 147.591 113.460 123.762 1.00 71.94 985 THR A CA 1
ATOM 7937 C C . THR A 1 985 ? 148.928 112.924 123.272 1.00 68.40 985 THR A C 1
ATOM 7938 O O . THR A 1 985 ? 149.480 112.007 123.889 1.00 68.75 985 THR A O 1
ATOM 7942 N N . PHE A 1 986 ? 149.470 113.476 122.194 1.00 70.60 986 PHE A N 1
ATOM 7943 C CA . PHE A 1 986 ? 150.792 113.069 121.733 1.00 75.40 986 PHE A CA 1
ATOM 7944 C C . PHE A 1 986 ? 151.935 113.855 122.373 1.00 73.01 986 PHE A C 1
ATOM 7945 O O . PHE A 1 986 ? 153.091 113.411 122.318 1.00 67.58 986 PHE A O 1
ATOM 7953 N N . LEU A 1 987 ? 151.644 115.022 122.952 1.00 73.45 987 LEU A N 1
ATOM 7954 C CA . LEU A 1 987 ? 152.658 115.847 123.593 1.00 68.94 987 LEU A CA 1
ATOM 7955 C C . LEU A 1 987 ? 152.669 115.683 125.095 1.00 73.46 987 LEU A C 1
ATOM 7956 O O . LEU A 1 987 ? 153.654 116.064 125.738 1.00 72.57 987 LEU A O 1
ATOM 7961 N N . ARG A 1 988 ? 151.587 115.141 125.660 1.00 73.45 988 ARG A N 1
ATOM 7962 C CA . ARG A 1 988 ? 151.486 115.035 127.105 1.00 65.17 988 ARG A CA 1
ATOM 7963 C C . ARG A 1 988 ? 152.695 114.291 127.642 1.00 65.22 988 ARG A C 1
ATOM 7964 O O . ARG A 1 988 ? 153.348 114.749 128.583 1.00 69.49 988 ARG A O 1
ATOM 7972 N N . GLN A 1 989 ? 153.066 113.192 126.983 1.00 67.93 989 GLN A N 1
ATOM 7973 C CA . GLN A 1 989 ? 154.205 112.402 127.430 1.00 69.58 989 GLN A CA 1
ATOM 7974 C C . GLN A 1 989 ? 155.496 113.216 127.496 1.00 69.38 989 GLN A C 1
ATOM 7975 O O . GLN A 1 989 ? 156.330 112.985 128.379 1.00 72.97 989 GLN A O 1
ATOM 7981 N N . THR A 1 990 ? 155.700 114.163 126.577 1.00 69.36 990 THR A N 1
ATOM 7982 C CA . THR A 1 990 ? 156.905 114.986 126.686 1.00 70.27 990 THR A CA 1
ATOM 7983 C C . THR A 1 990 ? 156.820 115.920 127.885 1.00 69.10 990 THR A C 1
ATOM 7984 O O . THR A 1 990 ? 157.794 116.056 128.635 1.00 73.51 990 THR A O 1
ATOM 7988 N N . VAL A 1 991 ? 155.659 116.558 128.096 1.00 65.87 991 VAL A N 1
ATOM 7989 C CA . VAL A 1 991 ? 155.537 117.523 129.188 1.00 59.42 991 VAL A CA 1
ATOM 7990 C C . VAL A 1 991 ? 155.868 116.854 130.506 1.00 60.55 991 VAL A C 1
ATOM 7991 O O . VAL A 1 991 ? 156.716 117.333 131.266 1.00 70.05 991 VAL A O 1
ATOM 7995 N N . ARG A 1 992 ? 155.265 115.699 130.760 1.00 60.95 992 ARG A N 1
ATOM 7996 C CA . ARG A 1 992 ? 155.567 114.958 131.976 1.00 59.90 992 ARG A CA 1
ATOM 7997 C C . ARG A 1 992 ? 157.073 114.742 132.152 1.00 65.46 992 ARG A C 1
ATOM 7998 O O . ARG A 1 992 ? 157.610 114.952 133.246 1.00 72.46 992 ARG A O 1
ATOM 8006 N N . GLU A 1 993 ? 157.790 114.398 131.079 1.00 66.10 993 GLU A N 1
ATOM 8007 C CA . GLU A 1 993 ? 159.233 114.188 131.207 1.00 66.18 993 GLU A CA 1
ATOM 8008 C C . GLU A 1 993 ? 159.946 115.451 131.680 1.00 67.07 993 GLU A C 1
ATOM 8009 O O . GLU A 1 993 ? 160.787 115.391 132.581 1.00 73.34 993 GLU A O 1
ATOM 8015 N N . ASN A 1 994 ? 159.621 116.613 131.100 1.00 64.97 994 ASN A N 1
ATOM 8016 C CA . ASN A 1 994 ? 160.281 117.830 131.570 1.00 66.23 994 ASN A CA 1
ATOM 8017 C C . ASN A 1 994 ? 159.991 118.096 133.041 1.00 70.10 994 ASN A C 1
ATOM 8018 O O . ASN A 1 994 ? 160.850 118.618 133.762 1.00 73.69 994 ASN A O 1
ATOM 8023 N N . ILE A 1 995 ? 158.809 117.706 133.514 1.00 70.15 995 ILE A N 1
ATOM 8024 C CA . ILE A 1 995 ? 158.479 117.914 134.916 1.00 64.15 995 ILE A CA 1
ATOM 8025 C C . ILE A 1 995 ? 159.442 117.145 135.808 1.00 64.53 995 ILE A C 1
ATOM 8026 O O . ILE A 1 995 ? 159.807 117.623 136.883 1.00 70.91 995 ILE A O 1
ATOM 8031 N N . THR A 1 996 ? 159.900 115.968 135.385 1.00 64.76 996 THR A N 1
ATOM 8032 C CA . THR A 1 996 ? 160.796 115.254 136.289 1.00 66.93 996 THR A CA 1
ATOM 8033 C C . THR A 1 996 ? 162.245 115.710 136.164 1.00 68.43 996 THR A C 1
ATOM 8034 O O . THR A 1 996 ? 163.121 115.115 136.795 1.00 72.10 996 THR A O 1
ATOM 8038 N N . ILE A 1 997 ? 162.522 116.724 135.359 1.00 69.64 997 ILE A N 1
ATOM 8039 C CA . ILE A 1 997 ? 163.872 117.238 135.171 1.00 69.92 997 ILE A CA 1
ATOM 8040 C C . ILE A 1 997 ? 164.029 118.624 135.785 1.00 72.45 997 ILE A C 1
ATOM 8041 O O . ILE A 1 997 ? 164.984 118.888 136.515 1.00 75.37 997 ILE A O 1
ATOM 8046 N N . THR A 1 998 ? 163.090 119.520 135.506 1.00 69.81 998 THR A N 1
ATOM 8047 C CA . THR A 1 998 ? 163.246 120.923 135.847 1.00 72.54 998 THR A CA 1
ATOM 8048 C C . THR A 1 998 ? 162.467 121.320 137.091 1.00 72.79 998 THR A C 1
ATOM 8049 O O . THR A 1 998 ? 162.277 122.516 137.332 1.00 74.54 998 THR A O 1
ATOM 8053 N N . SER A 1 999 ? 161.991 120.354 137.869 1.00 67.80 999 SER A N 1
ATOM 8054 C CA . SER A 1 999 ? 161.150 120.638 139.024 1.00 62.63 999 SER A CA 1
ATOM 8055 C C . SER A 1 999 ? 161.900 120.438 140.329 1.00 68.84 999 SER A C 1
ATOM 8056 O O . SER A 1 999 ? 162.545 119.402 140.529 1.00 69.16 999 SER A O 1
ATOM 8059 N N . GLN A 1 1000 ? 161.785 121.421 141.223 1.00 67.39 1000 GLN A N 1
ATOM 8060 C CA . GLN A 1 1000 ? 162.228 121.295 142.603 1.00 64.51 1000 GLN A CA 1
ATOM 8061 C C . GLN A 1 1000 ? 161.089 121.373 143.597 1.00 62.33 1000 GLN A C 1
ATOM 8062 O O . GLN A 1 1000 ? 161.318 121.132 144.785 1.00 66.05 1000 GLN A O 1
ATOM 8068 N N . ASN A 1 1001 ? 159.872 121.682 143.153 1.00 58.44 1001 ASN A N 1
ATOM 8069 C CA . AS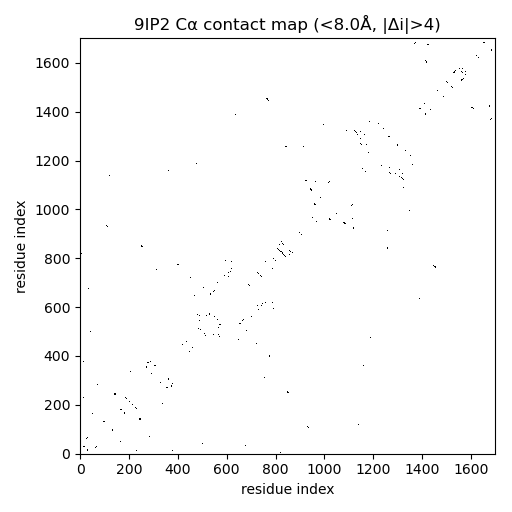N A 1 1001 ? 158.766 121.796 144.085 1.00 57.38 1001 ASN A CA 1
ATOM 8070 C C . ASN A 1 1001 ? 158.537 120.449 144.758 1.00 62.33 1001 ASN A C 1
ATOM 8071 O O . ASN A 1 1001 ? 158.539 119.401 144.107 1.00 65.07 1001 ASN A O 1
ATOM 8076 N N . ARG A 1 1002 ? 158.358 120.473 146.075 1.00 64.84 1002 ARG A N 1
ATOM 8077 C CA . ARG A 1 1002 ? 158.179 119.223 146.802 1.00 64.30 1002 ARG A CA 1
ATOM 8078 C C . ARG A 1 1002 ? 156.810 118.610 146.516 1.00 61.78 1002 ARG A C 1
ATOM 8079 O O . ARG A 1 1002 ? 156.687 117.384 146.406 1.00 63.52 1002 ARG A O 1
ATOM 8087 N N . ILE A 1 1003 ? 155.773 119.447 146.387 1.00 61.69 1003 ILE A N 1
ATOM 8088 C CA . ILE A 1 1003 ? 154.419 118.956 146.108 1.00 57.58 1003 ILE A CA 1
ATOM 8089 C C . ILE A 1 1003 ? 154.380 118.233 144.763 1.00 59.24 1003 ILE A C 1
ATOM 8090 O O . ILE A 1 1003 ? 153.833 117.130 144.645 1.00 61.74 1003 ILE A O 1
ATOM 8095 N N . ILE A 1 1004 ? 154.975 118.838 143.732 1.00 59.33 1004 ILE A N 1
ATOM 8096 C CA . ILE A 1 1004 ? 154.974 118.238 142.401 1.00 51.73 1004 ILE A CA 1
ATOM 8097 C C . ILE A 1 1004 ? 155.806 116.959 142.393 1.00 55.45 1004 ILE A C 1
ATOM 8098 O O . ILE A 1 1004 ? 155.369 115.931 141.866 1.00 60.53 1004 ILE A O 1
ATOM 8103 N N . ASN A 1 1005 ? 156.987 116.973 143.019 1.00 57.10 1005 ASN A N 1
ATOM 8104 C CA . ASN A 1 1005 ? 157.827 115.773 143.029 1.00 56.43 1005 ASN A CA 1
ATOM 8105 C C . ASN A 1 1005 ? 157.154 114.631 143.774 1.00 58.89 1005 ASN A C 1
ATOM 8106 O O . ASN A 1 1005 ? 157.374 113.461 143.444 1.00 63.07 1005 ASN A O 1
ATOM 8111 N N . SER A 1 1006 ? 156.362 114.942 144.799 1.00 59.26 1006 SER A N 1
ATOM 8112 C CA . SER A 1 1006 ? 155.650 113.899 145.526 1.00 58.21 1006 SER A CA 1
ATOM 8113 C C . SER A 1 1006 ? 154.439 113.397 144.744 1.00 60.08 1006 SER A C 1
ATOM 8114 O O . SER A 1 1006 ? 154.109 112.208 144.817 1.00 61.18 1006 SER A O 1
ATOM 8117 N N . LEU A 1 1007 ? 153.782 114.272 143.978 1.00 57.11 1007 LEU A N 1
ATOM 8118 C CA . LEU A 1 1007 ? 152.648 113.829 143.173 1.00 50.67 1007 LEU A CA 1
ATOM 8119 C C . LEU A 1 1007 ? 153.113 112.998 141.993 1.00 54.50 1007 LEU A C 1
ATOM 8120 O O . LEU A 1 1007 ? 152.518 111.958 141.693 1.00 59.02 1007 LEU A O 1
ATOM 8125 N N . PHE A 1 1008 ? 154.153 113.446 141.296 1.00 51.73 1008 PHE A N 1
ATOM 8126 C CA . PHE A 1 1008 ? 154.703 112.702 140.168 1.00 47.54 1008 PHE A CA 1
ATOM 8127 C C . PHE A 1 1008 ? 155.893 111.857 140.619 1.00 53.25 1008 PHE A C 1
ATOM 8128 O O . PHE A 1 1008 ? 157.018 112.039 140.160 1.00 54.46 1008 PHE A O 1
ATOM 8136 N N . HIS A 1 1009 ? 155.642 110.897 141.505 1.00 59.69 1009 HIS A N 1
ATOM 8137 C CA . HIS A 1 1009 ? 156.750 110.106 142.029 1.00 60.38 1009 HIS A CA 1
ATOM 8138 C C . HIS A 1 1009 ? 157.231 109.124 140.972 1.00 65.88 1009 HIS A C 1
ATOM 8139 O O . HIS A 1 1009 ? 156.777 109.122 139.824 1.00 67.64 1009 HIS A O 1
ATOM 8146 N N . ILE A 1 1010 ? 158.197 108.298 141.366 1.00 68.61 1010 ILE A N 1
ATOM 8147 C CA . ILE A 1 1010 ? 158.929 107.496 140.390 1.00 73.90 1010 ILE A CA 1
ATOM 8148 C C . ILE A 1 1010 ? 158.036 106.425 139.752 1.00 75.05 1010 ILE A C 1
ATOM 8149 O O . ILE A 1 1010 ? 158.156 106.133 138.554 1.00 73.36 1010 ILE A O 1
ATOM 8154 N N . GLY A 1 1011 ? 157.105 105.857 140.513 1.00 70.68 1011 GLY A N 1
ATOM 8155 C CA . GLY A 1 1011 ? 156.311 104.772 139.976 1.00 62.72 1011 GLY A CA 1
ATOM 8156 C C . GLY A 1 1011 ? 154.855 105.138 139.792 1.00 65.33 1011 GLY A C 1
ATOM 8157 O O . GLY A 1 1011 ? 153.968 104.339 140.107 1.00 66.06 1011 GLY A O 1
ATOM 8158 N N . SER A 1 1012 ? 154.596 106.361 139.305 1.00 65.55 1012 SER A N 1
ATOM 8159 C CA . SER A 1 1012 ? 153.220 106.814 139.104 1.00 60.61 1012 SER A CA 1
ATOM 8160 C C . SER A 1 1012 ? 152.591 106.193 137.860 1.00 66.03 1012 SER A C 1
ATOM 8161 O O . SER A 1 1012 ? 151.380 105.919 137.854 1.00 70.77 1012 SER A O 1
ATOM 8164 N N . ASP A 1 1013 ? 153.385 105.940 136.813 1.00 65.53 1013 ASP A N 1
ATOM 8165 C CA . ASP A 1 1013 ? 152.842 105.342 135.592 1.00 61.86 1013 ASP A CA 1
ATOM 8166 C C . ASP A 1 1013 ? 152.284 103.951 135.858 1.00 65.29 1013 ASP A C 1
ATOM 8167 O O . ASP A 1 1013 ? 151.210 103.594 135.349 1.00 70.81 1013 ASP A O 1
ATOM 8172 N N . LEU A 1 1014 ? 152.987 103.159 136.669 1.00 64.50 1014 LEU A N 1
ATOM 8173 C CA . LEU A 1 1014 ? 152.481 101.838 137.015 1.00 62.34 1014 LEU A CA 1
ATOM 8174 C C . LEU A 1 1014 ? 151.171 101.930 137.801 1.00 62.24 1014 LEU A C 1
ATOM 8175 O O . LEU A 1 1014 ? 150.260 101.122 137.582 1.00 66.64 1014 LEU A O 1
ATOM 8180 N N . GLU A 1 1015 ? 151.046 102.902 138.721 1.00 60.63 1015 GLU A N 1
ATOM 8181 C CA . GLU A 1 1015 ? 149.775 103.065 139.435 1.00 56.54 1015 GLU A CA 1
ATOM 8182 C C . GLU A 1 1015 ? 148.627 103.413 138.500 1.00 58.76 1015 GLU A C 1
ATOM 8183 O O . GLU A 1 1015 ? 147.518 102.887 138.655 1.00 61.82 1015 GLU A O 1
ATOM 8189 N N . ASP A 1 1016 ? 148.847 104.331 137.556 1.00 59.44 1016 ASP A N 1
ATOM 8190 C CA . ASP A 1 1016 ? 147.774 104.670 136.619 1.00 55.65 1016 ASP A CA 1
ATOM 8191 C C . ASP A 1 1016 ? 147.352 103.445 135.820 1.00 57.88 1016 ASP A C 1
ATOM 8192 O O . ASP A 1 1016 ? 146.153 103.153 135.683 1.00 59.11 1016 ASP A O 1
ATOM 8197 N N . GLN A 1 1017 ? 148.330 102.690 135.318 1.00 59.46 1017 GLN A N 1
ATOM 8198 C CA . GLN A 1 1017 ? 148.015 101.501 134.537 1.00 57.24 1017 GLN A CA 1
ATOM 8199 C C . GLN A 1 1017 ? 147.213 100.492 135.359 1.00 58.82 1017 GLN A C 1
ATOM 8200 O O . GLN A 1 1017 ? 146.183 99.978 134.902 1.00 61.83 1017 GLN A O 1
ATOM 8206 N N . ARG A 1 1018 ? 147.631 100.245 136.603 1.00 59.12 1018 ARG A N 1
ATOM 8207 C CA . ARG A 1 1018 ? 146.960 99.252 137.435 1.00 55.47 1018 ARG A CA 1
ATOM 8208 C C . ARG A 1 1018 ? 145.550 99.682 137.823 1.00 52.12 1018 ARG A C 1
ATOM 8209 O O . ARG A 1 1018 ? 144.626 98.860 137.821 1.00 57.67 1018 ARG A O 1
ATOM 8217 N N . VAL A 1 1019 ? 145.354 100.954 138.173 1.00 51.68 1019 VAL A N 1
ATOM 8218 C CA . VAL A 1 1019 ? 144.009 101.399 138.540 1.00 47.87 1019 VAL A CA 1
ATOM 8219 C C . VAL A 1 1019 ? 143.055 101.313 137.349 1.00 52.20 1019 VAL A C 1
ATOM 8220 O O . VAL A 1 1019 ? 141.915 100.850 137.485 1.00 57.50 1019 VAL A O 1
ATOM 8224 N N . CYS A 1 1020 ? 143.491 101.747 136.159 1.00 54.31 1020 CYS A N 1
ATOM 8225 C CA . CYS A 1 1020 ? 142.595 101.656 135.002 1.00 46.30 1020 CYS A CA 1
ATOM 8226 C C . CYS A 1 1020 ? 142.275 100.219 134.646 1.00 47.01 1020 CYS A C 1
ATOM 8227 O O . CYS A 1 1020 ? 141.140 99.909 134.288 1.00 49.59 1020 CYS A O 1
ATOM 8230 N N . GLU A 1 1021 ? 143.245 99.315 134.771 1.00 52.83 1021 GLU A N 1
ATOM 8231 C CA . GLU A 1 1021 ? 142.942 97.922 134.471 1.00 48.12 1021 GLU A CA 1
ATOM 8232 C C . GLU A 1 1021 ? 141.967 97.368 135.486 1.00 47.03 1021 GLU A C 1
ATOM 8233 O O . GLU A 1 1021 ? 141.143 96.518 135.142 1.00 52.23 1021 GLU A O 1
ATOM 8239 N N . TRP A 1 1022 ? 142.061 97.801 136.743 1.00 47.90 1022 TRP A N 1
ATOM 8240 C CA . TRP A 1 1022 ? 141.143 97.265 137.742 1.00 48.92 1022 TRP A CA 1
ATOM 8241 C C . TRP A 1 1022 ? 139.724 97.787 137.556 1.00 50.54 1022 TRP A C 1
ATOM 8242 O O . TRP A 1 1022 ? 138.762 97.033 137.730 1.00 52.24 1022 TRP A O 1
ATOM 8253 N N . LEU A 1 1023 ? 139.563 99.064 137.192 1.00 50.89 1023 LEU A N 1
ATOM 8254 C CA . LEU A 1 1023 ? 138.215 99.627 137.088 1.00 43.97 1023 LEU A CA 1
ATOM 8255 C C . LEU A 1 1023 ? 137.394 98.962 135.986 1.00 48.29 1023 LEU A C 1
ATOM 8256 O O . LEU A 1 1023 ? 136.166 99.068 135.991 1.00 52.21 1023 LEU A O 1
ATOM 8261 N N . LEU A 1 1024 ? 138.041 98.298 135.027 1.00 49.51 1024 LEU A N 1
ATOM 8262 C CA . LEU A 1 1024 ? 137.351 97.619 133.941 1.00 44.14 1024 LEU A CA 1
ATOM 8263 C C . LEU A 1 1024 ? 137.362 96.099 134.113 1.00 49.13 1024 LEU A C 1
ATOM 8264 O O . LEU A 1 1024 ? 137.351 95.356 133.131 1.00 52.78 1024 LEU A O 1
ATOM 8269 N N . SER A 1 1025 ? 137.443 95.617 135.353 1.00 53.12 1025 SER A N 1
ATOM 8270 C CA . SER A 1 1025 ? 137.527 94.187 135.642 1.00 52.92 1025 SER A CA 1
ATOM 8271 C C . SER A 1 1025 ? 136.235 93.616 136.224 1.00 57.78 1025 SER A C 1
ATOM 8272 O O . SER A 1 1025 ? 136.216 92.438 136.606 1.00 60.92 1025 SER A O 1
ATOM 8275 N N . SER A 1 1026 ? 135.173 94.417 136.325 1.00 50.12 1026 SER A N 1
ATOM 8276 C CA . SER A 1 1026 ? 133.875 93.947 136.772 1.00 46.92 1026 SER A CA 1
ATOM 8277 C C . SER A 1 1026 ? 133.249 93.048 135.715 1.00 54.12 1026 SER A C 1
ATOM 8278 O O . SER A 1 1026 ? 133.629 93.096 134.551 1.00 60.66 1026 SER A O 1
ATOM 8281 N N . ASN A 1 1027 ? 132.324 92.166 136.124 1.00 58.11 1027 ASN A N 1
ATOM 8282 C CA . ASN A 1 1027 ? 131.795 91.216 135.143 1.00 57.06 1027 ASN A CA 1
ATOM 8283 C C . ASN A 1 1027 ? 131.004 91.847 134.012 1.00 66.96 1027 ASN A C 1
ATOM 8284 O O . ASN A 1 1027 ? 131.262 91.492 132.848 1.00 72.08 1027 ASN A O 1
ATOM 8289 N N . PRO A 1 1028 ? 130.007 92.712 134.246 1.00 63.26 1028 PRO A N 1
ATOM 8290 C CA . PRO A 1 1028 ? 129.599 93.618 133.156 1.00 56.86 1028 PRO A CA 1
ATOM 8291 C C . PRO A 1 1028 ? 130.387 94.910 133.297 1.00 56.40 1028 PRO A C 1
ATOM 8292 O O . PRO A 1 1028 ? 130.459 95.458 134.396 1.00 61.12 1028 PRO A O 1
ATOM 8296 N N . VAL A 1 1029 ? 131.048 95.369 132.255 1.00 48.51 1029 VAL A N 1
ATOM 8297 C CA . VAL A 1 1029 ? 131.868 96.571 132.369 1.00 44.89 1029 VAL A CA 1
ATOM 8298 C C . VAL A 1 1029 ? 130.978 97.799 132.226 1.00 50.98 1029 VAL A C 1
ATOM 8299 O O . VAL A 1 1029 ? 130.066 97.832 131.393 1.00 55.95 1029 VAL A O 1
ATOM 8303 N N . MET A 1 1030 ? 131.200 98.808 133.055 1.00 47.42 1030 MET A N 1
ATOM 8304 C CA . MET A 1 1030 ? 130.476 100.065 132.924 1.00 46.26 1030 MET A CA 1
ATOM 8305 C C . MET A 1 1030 ? 131.485 101.196 132.841 1.00 51.38 1030 MET A C 1
ATOM 8306 O O . MET A 1 1030 ? 132.072 101.582 133.854 1.00 54.84 1030 MET A O 1
ATOM 8311 N N . SER A 1 1031 ? 131.617 101.794 131.659 1.00 52.46 1031 SER A N 1
ATOM 8312 C CA . SER A 1 1031 ? 132.669 102.780 131.443 1.00 50.08 1031 SER A CA 1
ATOM 8313 C C . SER A 1 1031 ? 132.378 104.128 132.091 1.00 53.37 1031 SER A C 1
ATOM 8314 O O . SER A 1 1031 ? 133.321 104.829 132.489 1.00 56.74 1031 SER A O 1
ATOM 8317 N N . ARG A 1 1032 ? 131.111 104.531 132.191 1.00 53.20 1032 ARG A N 1
ATOM 8318 C CA . ARG A 1 1032 ? 130.804 105.790 132.871 1.00 53.82 1032 ARG A CA 1
ATOM 8319 C C . ARG A 1 1032 ? 131.205 105.744 134.342 1.00 55.22 1032 ARG A C 1
ATOM 8320 O O . ARG A 1 1032 ? 131.755 106.719 134.880 1.00 59.60 1032 ARG A O 1
ATOM 8328 N N . PHE A 1 1033 ? 130.925 104.626 135.013 1.00 55.14 1033 PHE A N 1
ATOM 8329 C CA . PHE A 1 1033 ? 131.339 104.477 136.405 1.00 53.63 1033 PHE A CA 1
ATOM 8330 C C . PHE A 1 1033 ? 132.859 104.522 136.538 1.00 53.50 1033 PHE A C 1
ATOM 8331 O O . PHE A 1 1033 ? 133.396 105.195 137.433 1.00 55.45 1033 PHE A O 1
ATOM 8339 N N . ALA A 1 1034 ? 133.569 103.870 135.616 1.00 49.94 1034 ALA A N 1
ATOM 8340 C CA . ALA A 1 1034 ? 135.024 103.877 135.663 1.00 43.66 1034 ALA A CA 1
ATOM 8341 C C . ALA A 1 1034 ? 135.578 105.290 135.520 1.00 46.81 1034 ALA A C 1
ATOM 8342 O O . ALA A 1 1034 ? 136.479 105.681 136.267 1.00 52.51 1034 ALA A O 1
ATOM 8344 N N . ALA A 1 1035 ? 135.032 106.088 134.596 1.00 50.10 1035 ALA A N 1
ATOM 8345 C CA . ALA A 1 1035 ? 135.503 107.467 134.446 1.00 46.83 1035 ALA A CA 1
ATOM 8346 C C . ALA A 1 1035 ? 135.209 108.315 135.683 1.00 50.17 1035 ALA A C 1
ATOM 8347 O O . ALA A 1 1035 ? 136.068 109.089 136.138 1.00 53.23 1035 ALA A O 1
ATOM 8349 N N . ASP A 1 1036 ? 134.011 108.169 136.256 1.00 54.65 1036 ASP A N 1
ATOM 8350 C CA . ASP A 1 1036 ? 133.678 108.949 137.447 1.00 55.37 1036 ASP A CA 1
ATOM 8351 C C . ASP A 1 1036 ? 134.618 108.639 138.597 1.00 55.66 1036 ASP A C 1
ATOM 8352 O O . ASP A 1 1036 ? 135.019 109.546 139.336 1.00 59.56 1036 ASP A O 1
ATOM 8357 N N . ILE A 1 1037 ? 134.960 107.361 138.785 1.00 53.38 1037 ILE A N 1
ATOM 8358 C CA . ILE A 1 1037 ? 135.879 107.004 139.863 1.00 50.69 1037 ILE A CA 1
ATOM 8359 C C . ILE A 1 1037 ? 137.286 107.483 139.566 1.00 50.17 1037 ILE A C 1
ATOM 8360 O O . ILE A 1 1037 ? 137.947 108.069 140.428 1.00 57.10 1037 ILE A O 1
ATOM 8365 N N . PHE A 1 1038 ? 137.749 107.296 138.339 1.00 49.65 1038 PHE A N 1
ATOM 8366 C CA . PHE A 1 1038 ? 139.115 107.667 138.011 1.00 47.62 1038 PHE A CA 1
ATOM 8367 C C . PHE A 1 1038 ? 139.357 109.154 138.203 1.00 48.87 1038 PHE A C 1
ATOM 8368 O O . PHE A 1 1038 ? 140.466 109.557 138.551 1.00 51.75 1038 PHE A O 1
ATOM 8376 N N . SER A 1 1039 ? 138.339 109.986 138.008 1.00 51.82 1039 SER A N 1
ATOM 8377 C CA . SER A 1 1039 ? 138.572 111.412 138.198 1.00 48.27 1039 SER A CA 1
ATOM 8378 C C . SER A 1 1039 ? 138.868 111.774 139.643 1.00 52.85 1039 SER A C 1
ATOM 8379 O O . SER A 1 1039 ? 139.308 112.901 139.891 1.00 56.27 1039 SER A O 1
ATOM 8382 N N . ARG A 1 1040 ? 138.586 110.893 140.620 1.00 54.79 1040 ARG A N 1
ATOM 8383 C CA . ARG A 1 1040 ? 138.735 111.342 141.997 1.00 55.55 1040 ARG A CA 1
ATOM 8384 C C . ARG A 1 1040 ? 139.897 110.673 142.708 1.00 55.57 1040 ARG A C 1
ATOM 8385 O O . ARG A 1 1040 ? 140.252 111.100 143.813 1.00 59.54 1040 ARG A O 1
ATOM 8393 N N . THR A 1 1041 ? 140.508 109.660 142.100 1.00 49.57 1041 THR A N 1
ATOM 8394 C CA . THR A 1 1041 ? 141.712 109.046 142.634 1.00 47.33 1041 THR A CA 1
ATOM 8395 C C . THR A 1 1041 ? 142.882 109.976 142.364 1.00 52.33 1041 THR A C 1
ATOM 8396 O O . THR A 1 1041 ? 142.765 110.928 141.589 1.00 53.51 1041 THR A O 1
ATOM 8400 N N . PRO A 1 1042 ? 144.039 109.739 142.985 1.00 53.24 1042 PRO A N 1
ATOM 8401 C CA . PRO A 1 1042 ? 145.200 110.602 142.693 1.00 49.63 1042 PRO A CA 1
ATOM 8402 C C . PRO A 1 1042 ? 145.619 110.620 141.226 1.00 53.54 1042 PRO A C 1
ATOM 8403 O O . PRO A 1 1042 ? 146.274 111.590 140.809 1.00 56.66 1042 PRO A O 1
ATOM 8407 N N . SER A 1 1043 ? 145.250 109.618 140.419 1.00 51.85 1043 SER A N 1
ATOM 8408 C CA . SER A 1 1043 ? 145.507 109.695 138.979 1.00 50.78 1043 SER A CA 1
ATOM 8409 C C . SER A 1 1043 ? 144.744 110.838 138.306 1.00 51.16 1043 SER A C 1
ATOM 8410 O O . SER A 1 1043 ? 145.271 111.503 137.403 1.00 54.44 1043 SER A O 1
ATOM 8413 N N . GLY A 1 1044 ? 143.506 111.088 138.732 1.00 50.97 1044 GLY A N 1
ATOM 8414 C CA . GLY A 1 1044 ? 142.764 112.224 138.201 1.00 48.87 1044 GLY A CA 1
ATOM 8415 C C . GLY A 1 1044 ? 143.400 113.556 138.550 1.00 49.80 1044 GLY A C 1
ATOM 8416 O O . GLY A 1 1044 ? 143.443 114.473 137.723 1.00 53.95 1044 GLY A O 1
ATOM 8417 N N . LYS A 1 1045 ? 143.889 113.690 139.787 1.00 50.60 1045 LYS A N 1
ATOM 8418 C CA . LYS A 1 1045 ? 144.595 114.912 140.166 1.00 51.75 1045 LYS A CA 1
ATOM 8419 C C . LYS A 1 1045 ? 145.841 115.092 139.331 1.00 47.33 1045 LYS A C 1
ATOM 8420 O O . LYS A 1 1045 ? 146.173 116.211 138.907 1.00 54.35 1045 LYS A O 1
ATOM 8426 N N . ARG A 1 1046 ? 146.531 114.001 139.062 1.00 45.49 1046 ARG A N 1
ATOM 8427 C CA . ARG A 1 1046 ? 147.734 114.090 138.255 1.00 45.99 1046 ARG A CA 1
ATOM 8428 C C . ARG A 1 1046 ? 147.400 114.581 136.842 1.00 46.48 1046 ARG A C 1
ATOM 8429 O O . ARG A 1 1046 ? 148.094 115.444 136.286 1.00 52.12 1046 ARG A O 1
ATOM 8437 N N . LEU A 1 1047 ? 146.313 114.077 136.262 1.00 48.95 1047 LEU A N 1
ATOM 8438 C CA . LEU A 1 1047 ? 145.873 114.562 134.950 1.00 46.06 1047 LEU A CA 1
ATOM 8439 C C . LEU A 1 1047 ? 145.446 116.033 134.976 1.00 49.28 1047 LEU A C 1
ATOM 8440 O O . LEU A 1 1047 ? 145.728 116.781 134.028 1.00 55.40 1047 LEU A O 1
ATOM 8445 N N . GLN A 1 1048 ? 144.755 116.473 136.034 1.00 49.81 1048 GLN A N 1
ATOM 8446 C CA . GLN A 1 1048 ? 144.358 117.882 136.115 1.00 46.51 1048 GLN A CA 1
ATOM 8447 C C . GLN A 1 1048 ? 145.566 118.800 136.135 1.00 51.64 1048 GLN A C 1
ATOM 8448 O O . GLN A 1 1048 ? 145.598 119.823 135.430 1.00 57.85 1048 GLN A O 1
ATOM 8454 N N . VAL A 1 1049 ? 146.579 118.447 136.926 1.00 49.23 1049 VAL A N 1
ATOM 8455 C CA . VAL A 1 1049 ? 147.775 119.280 137.008 1.00 46.24 1049 VAL A CA 1
ATOM 8456 C C . VAL A 1 1049 ? 148.498 119.313 135.669 1.00 52.12 1049 VAL A C 1
ATOM 8457 O O . VAL A 1 1049 ? 148.993 120.365 135.237 1.00 58.64 1049 VAL A O 1
ATOM 8461 N N . LEU A 1 1050 ? 148.568 118.169 134.984 1.00 53.76 1050 LEU A N 1
ATOM 8462 C CA . LEU A 1 1050 ? 149.116 118.179 133.631 1.00 50.13 1050 LEU A CA 1
ATOM 8463 C C . LEU A 1 1050 ? 148.375 119.171 132.753 1.00 54.67 1050 LEU A C 1
ATOM 8464 O O . LEU A 1 1050 ? 148.992 119.929 132.008 1.00 65.15 1050 LEU A O 1
ATOM 8469 N N . GLY A 1 1051 ? 147.047 119.170 132.811 1.00 56.82 1051 GLY A N 1
ATOM 8470 C CA . GLY A 1 1051 ? 146.289 120.105 131.991 1.00 56.87 1051 GLY A CA 1
ATOM 8471 C C . GLY A 1 1051 ? 146.574 121.568 132.292 1.00 59.56 1051 GLY A C 1
ATOM 8472 O O . GLY A 1 1051 ? 146.643 122.390 131.377 1.00 66.22 1051 GLY A O 1
ATOM 8473 N N . TYR A 1 1052 ? 146.758 121.917 133.574 1.00 61.85 1052 TYR A N 1
ATOM 8474 C CA . TYR A 1 1052 ? 147.115 123.310 133.906 1.00 58.34 1052 TYR A CA 1
ATOM 8475 C C . TYR A 1 1052 ? 148.468 123.683 133.322 1.00 61.48 1052 TYR A C 1
ATOM 8476 O O . TYR A 1 1052 ? 148.634 124.773 132.770 1.00 70.28 1052 TYR A O 1
ATOM 8485 N N . LEU A 1 1053 ? 149.440 122.775 133.388 1.00 63.79 1053 LEU A N 1
ATOM 8486 C CA . LEU A 1 1053 ? 150.800 123.155 133.030 1.00 60.04 1053 LEU A CA 1
ATOM 8487 C C . LEU A 1 1053 ? 151.067 123.082 131.541 1.00 72.81 1053 LEU A C 1
ATOM 8488 O O . LEU A 1 1053 ? 152.162 123.457 131.117 1.00 81.99 1053 LEU A O 1
ATOM 8493 N N . GLU A 1 1054 ? 150.129 122.558 130.745 1.00 76.45 1054 GLU A N 1
ATOM 8494 C CA . GLU A 1 1054 ? 150.385 122.374 129.317 1.00 83.13 1054 GLU A CA 1
ATOM 8495 C C . GLU A 1 1054 ? 150.533 123.702 128.596 1.00 94.70 1054 GLU A C 1
ATOM 8496 O O . GLU A 1 1054 ? 151.417 123.854 127.742 1.00 100.03 1054 GLU A O 1
ATOM 8502 N N . GLY A 1 1055 ? 149.682 124.676 128.914 1.00 92.08 1055 GLY A N 1
ATOM 8503 C CA . GLY A 1 1055 ? 149.720 125.901 128.147 1.00 96.49 1055 GLY A CA 1
ATOM 8504 C C . GLY A 1 1055 ? 150.909 126.756 128.534 1.00 104.73 1055 GLY A C 1
ATOM 8505 O O . GLY A 1 1055 ? 150.740 127.833 129.116 1.00 106.96 1055 GLY A O 1
ATOM 8506 N N . THR A 1 1056 ? 152.124 126.269 128.246 1.00 105.75 1056 THR A N 1
ATOM 8507 C CA . THR A 1 1056 ? 153.353 126.975 128.593 1.00 114.34 1056 THR A CA 1
ATOM 8508 C C . THR A 1 1056 ? 154.356 126.867 127.444 1.00 118.50 1056 THR A C 1
ATOM 8509 O O . THR A 1 1056 ? 154.115 126.206 126.426 1.00 111.77 1056 THR A O 1
ATOM 8513 N N . ARG A 1 1057 ? 155.510 127.507 127.652 1.00 121.22 1057 ARG A N 1
ATOM 8514 C CA . ARG A 1 1057 ? 156.664 127.475 126.765 1.00 123.56 1057 ARG A CA 1
ATOM 8515 C C . ARG A 1 1057 ? 157.852 126.885 127.519 1.00 122.38 1057 ARG A C 1
ATOM 8516 O O . ARG A 1 1057 ? 157.882 126.899 128.756 1.00 117.41 1057 ARG A O 1
ATOM 8524 N N . THR A 1 1058 ? 158.775 126.283 126.753 1.00 125.24 1058 THR A N 1
ATOM 8525 C CA . THR A 1 1058 ? 160.043 125.635 127.137 1.00 129.71 1058 THR A CA 1
ATOM 8526 C C . THR A 1 1058 ? 159.816 124.492 128.124 1.00 123.11 1058 THR A C 1
ATOM 8527 O O . THR A 1 1058 ? 160.764 123.821 128.553 1.00 115.30 1058 THR A O 1
ATOM 8531 N N . LEU A 1 1059 ? 158.548 124.237 128.434 1.00 117.43 1059 LEU A N 1
ATOM 8532 C CA . LEU A 1 1059 ? 158.110 123.069 129.177 1.00 109.78 1059 LEU A CA 1
ATOM 8533 C C . LEU A 1 1059 ? 157.429 122.091 128.236 1.00 107.20 1059 LEU A C 1
ATOM 8534 O O . LEU A 1 1059 ? 157.796 120.912 128.184 1.00 101.37 1059 LEU A O 1
ATOM 8539 N N . LEU A 1 1060 ? 156.450 122.580 127.465 1.00 111.24 1060 LEU A N 1
ATOM 8540 C CA . LEU A 1 1060 ? 155.876 121.788 126.381 1.00 112.10 1060 LEU A CA 1
ATOM 8541 C C . LEU A 1 1060 ? 156.864 121.651 125.220 1.00 112.51 1060 LEU A C 1
ATOM 8542 O O . LEU A 1 1060 ? 156.953 120.585 124.594 1.00 106.53 1060 LEU A O 1
ATOM 8547 N N . ALA A 1 1061 ? 157.630 122.715 124.942 1.00 114.66 1061 ALA A N 1
ATOM 8548 C CA . ALA A 1 1061 ? 158.460 122.773 123.739 1.00 116.52 1061 ALA A CA 1
ATOM 8549 C C . ALA A 1 1061 ? 159.587 121.734 123.745 1.00 115.16 1061 ALA A C 1
ATOM 8550 O O . ALA A 1 1061 ? 159.777 121.013 122.756 1.00 110.91 1061 ALA A O 1
ATOM 8552 N N . SER A 1 1062 ? 160.344 121.630 124.842 1.00 110.63 1062 SER A N 1
ATOM 8553 C CA . SER A 1 1062 ? 161.524 120.745 124.866 1.00 110.03 1062 SER A CA 1
ATOM 8554 C C . SER A 1 1062 ? 161.168 119.251 124.901 1.00 108.86 1062 SER A C 1
ATOM 8555 O O . SER A 1 1062 ? 161.880 118.410 124.333 1.00 100.43 1062 SER A O 1
ATOM 8558 N N . GLY A 1 1071 ? 164.752 120.785 115.039 1.00 84.30 1071 GLY A N 1
ATOM 8559 C CA . GLY A 1 1071 ? 165.405 119.643 115.667 1.00 91.17 1071 GLY A CA 1
ATOM 8560 C C . GLY A 1 1071 ? 164.672 118.333 115.424 1.00 84.11 1071 GLY A C 1
ATOM 8561 O O . GLY A 1 1071 ? 164.297 118.037 114.285 1.00 77.56 1071 GLY A O 1
ATOM 8562 N N . THR A 1 1072 ? 164.523 117.520 116.479 1.00 81.27 1072 THR A N 1
ATOM 8563 C CA . THR A 1 1072 ? 163.774 116.277 116.335 1.00 79.39 1072 THR A CA 1
ATOM 8564 C C . THR A 1 1072 ? 162.300 116.490 116.674 1.00 77.18 1072 THR A C 1
ATOM 8565 O O . THR A 1 1072 ? 161.452 115.715 116.209 1.00 77.29 1072 THR A O 1
ATOM 8569 N N . MET A 1 1073 ? 161.989 117.533 117.456 1.00 73.24 1073 MET A N 1
ATOM 8570 C CA . MET A 1 1073 ? 160.592 117.902 117.726 1.00 69.94 1073 MET A CA 1
ATOM 8571 C C . MET A 1 1073 ? 159.852 118.320 116.473 1.00 67.74 1073 MET A C 1
ATOM 8572 O O . MET A 1 1073 ? 158.700 117.911 116.255 1.00 68.41 1073 MET A O 1
ATOM 8577 N N . LEU A 1 1074 ? 160.510 119.066 115.607 1.00 66.67 1074 LEU A N 1
ATOM 8578 C CA . LEU A 1 1074 ? 159.853 119.432 114.367 1.00 59.76 1074 LEU A CA 1
ATOM 8579 C C . LEU A 1 1074 ? 159.545 118.188 113.538 1.00 62.54 1074 LEU A C 1
ATOM 8580 O O . LEU A 1 1074 ? 158.442 118.054 113.000 1.00 65.94 1074 LEU A O 1
ATOM 8585 N N . MET A 1 1075 ? 160.494 117.250 113.443 1.00 59.28 1075 MET A N 1
ATOM 8586 C CA . MET A 1 1075 ? 160.231 116.031 112.676 1.00 58.09 1075 MET A CA 1
ATOM 8587 C C . MET A 1 1075 ? 159.128 115.172 113.290 1.00 58.11 1075 MET A C 1
ATOM 8588 O O . MET A 1 1075 ? 158.294 114.608 112.560 1.00 58.40 1075 MET A O 1
ATOM 8593 N N . LYS A 1 1076 ? 159.102 115.037 114.614 1.00 58.13 1076 LYS A N 1
ATOM 8594 C CA . LYS A 1 1076 ? 158.007 114.290 115.221 1.00 54.21 1076 LYS A CA 1
ATOM 8595 C C . LYS A 1 1076 ? 156.662 114.908 114.855 1.00 55.12 1076 LYS A C 1
ATOM 8596 O O . LYS A 1 1076 ? 155.734 114.195 114.434 1.00 59.03 1076 LYS A O 1
ATOM 8602 N N . LEU A 1 1077 ? 156.539 116.238 114.981 1.00 52.54 1077 LEU A N 1
ATOM 8603 C CA . LEU A 1 1077 ? 155.262 116.886 114.672 1.00 43.88 1077 LEU A CA 1
ATOM 8604 C C . LEU A 1 1077 ? 154.884 116.784 113.190 1.00 46.88 1077 LEU A C 1
ATOM 8605 O O . LEU A 1 1077 ? 153.707 116.579 112.859 1.00 50.91 1077 LEU A O 1
ATOM 8610 N N . ARG A 1 1078 ? 155.850 116.925 112.278 1.00 45.65 1078 ARG A N 1
ATOM 8611 C CA . ARG A 1 1078 ? 155.535 116.817 110.852 1.00 39.93 1078 ARG A CA 1
ATOM 8612 C C . ARG A 1 1078 ? 155.028 115.422 110.509 1.00 41.59 1078 ARG A C 1
ATOM 8613 O O . ARG A 1 1078 ? 154.049 115.268 109.765 1.00 46.95 1078 ARG A O 1
ATOM 8621 N N . GLU A 1 1079 ? 155.673 114.387 111.041 1.00 47.26 1079 GLU A N 1
ATOM 8622 C CA . GLU A 1 1079 ? 155.206 113.036 110.748 1.00 43.17 1079 GLU A CA 1
ATOM 8623 C C . GLU A 1 1079 ? 153.818 112.773 111.329 1.00 47.87 1079 GLU A C 1
ATOM 8624 O O . GLU A 1 1079 ? 152.979 112.128 110.676 1.00 51.67 1079 GLU A O 1
ATOM 8630 N N . LEU A 1 1080 ? 153.538 113.265 112.545 1.00 50.04 1080 LEU A N 1
ATOM 8631 C CA . LEU A 1 1080 ? 152.184 113.095 113.084 1.00 45.35 1080 LEU A CA 1
ATOM 8632 C C . LEU A 1 1080 ? 151.153 113.748 112.186 1.00 42.35 1080 LEU A C 1
ATOM 8633 O O . LEU A 1 1080 ? 150.101 113.159 111.905 1.00 47.46 1080 LEU A O 1
ATOM 8638 N N . THR A 1 1081 ? 151.440 114.961 111.716 1.00 40.60 1081 THR A N 1
ATOM 8639 C CA . THR A 1 1081 ? 150.478 115.669 110.883 1.00 34.57 1081 THR A CA 1
ATOM 8640 C C . THR A 1 1081 ? 150.199 114.933 109.581 1.00 35.95 1081 THR A C 1
ATOM 8641 O O . THR A 1 1081 ? 149.036 114.833 109.161 1.00 41.12 1081 THR A O 1
ATOM 8645 N N . ARG A 1 1082 ? 151.230 114.420 108.915 1.00 35.82 1082 ARG A N 1
ATOM 8646 C CA . ARG A 1 1082 ? 150.975 113.683 107.677 1.00 32.01 1082 ARG A CA 1
ATOM 8647 C C . ARG A 1 1082 ? 150.138 112.440 107.957 1.00 38.64 1082 ARG A C 1
ATOM 8648 O O . ARG A 1 1082 ? 149.219 112.118 107.186 1.00 45.30 1082 ARG A O 1
ATOM 8656 N N . ASN A 1 1083 ? 150.418 111.729 109.061 1.00 40.61 1083 ASN A N 1
ATOM 8657 C CA . ASN A 1 1083 ? 149.611 110.544 109.382 1.00 38.18 1083 ASN A CA 1
ATOM 8658 C C . ASN A 1 1083 ? 148.144 110.899 109.601 1.00 34.44 1083 ASN A C 1
ATOM 8659 O O . ASN A 1 1083 ? 147.241 110.210 109.093 1.00 36.36 1083 ASN A O 1
ATOM 8664 N N . ARG A 1 1084 ? 147.889 112.001 110.318 1.00 35.84 1084 ARG A N 1
ATOM 8665 C CA . ARG A 1 1084 ? 146.515 112.422 110.576 1.00 25.23 1084 ARG A CA 1
ATOM 8666 C C . ARG A 1 1084 ? 145.799 112.770 109.284 1.00 30.80 1084 ARG A C 1
ATOM 8667 O O . ARG A 1 1084 ? 144.634 112.397 109.101 1.00 37.02 1084 ARG A O 1
ATOM 8675 N N . TRP A 1 1085 ? 146.476 113.448 108.350 1.00 29.44 1085 TRP A N 1
ATOM 8676 C CA . TRP A 1 1085 ? 145.800 113.779 107.093 1.00 25.31 1085 TRP A CA 1
ATOM 8677 C C . TRP A 1 1085 ? 145.456 112.525 106.301 1.00 29.38 1085 TRP A C 1
ATOM 8678 O O . TRP A 1 1085 ? 144.354 112.427 105.745 1.00 38.07 1085 TRP A O 1
ATOM 8689 N N . LYS A 1 1086 ? 146.353 111.535 106.259 1.00 35.99 1086 LYS A N 1
ATOM 8690 C CA . LYS A 1 1086 ? 146.017 110.274 105.574 1.00 35.42 1086 LYS A CA 1
ATOM 8691 C C . LYS A 1 1086 ? 144.786 109.614 106.185 1.00 37.99 1086 LYS A C 1
ATOM 8692 O O . LYS A 1 1086 ? 143.960 109.046 105.464 1.00 42.67 1086 LYS A O 1
ATOM 8698 N N . SER A 1 1087 ? 144.679 109.604 107.516 1.00 35.10 1087 SER A N 1
ATOM 8699 C CA . SER A 1 1087 ? 143.505 108.964 108.107 1.00 28.42 1087 SER A CA 1
ATOM 8700 C C . SER A 1 1087 ? 142.220 109.754 107.874 1.00 33.44 1087 SER A C 1
ATOM 8701 O O . SER A 1 1087 ? 141.155 109.147 107.749 1.00 41.79 1087 SER A O 1
ATOM 8704 N N . TRP A 1 1088 ? 142.260 111.090 107.854 1.00 34.24 1088 TRP A N 1
ATOM 8705 C CA . TRP A 1 1088 ? 141.011 111.851 107.674 1.00 27.07 1088 TRP A CA 1
ATOM 8706 C C . TRP A 1 1088 ? 140.503 111.730 106.249 1.00 27.94 1088 TRP A C 1
ATOM 8707 O O . TRP A 1 1088 ? 139.293 111.679 106.030 1.00 35.73 1088 TRP A O 1
ATOM 8718 N N . PHE A 1 1089 ? 141.381 111.866 105.256 1.00 31.15 1089 PHE A N 1
ATOM 8719 C CA . PHE A 1 1089 ? 140.906 112.056 103.887 1.00 34.24 1089 PHE A CA 1
ATOM 8720 C C . PHE A 1 1089 ? 140.992 110.795 103.019 1.00 40.25 1089 PHE A C 1
ATOM 8721 O O . PHE A 1 1089 ? 140.867 110.908 101.797 1.00 45.54 1089 PHE A O 1
ATOM 8729 N N . SER A 1 1090 ? 141.250 109.614 103.595 1.00 43.14 1090 SER A N 1
ATOM 8730 C CA . SER A 1 1090 ? 141.183 108.342 102.865 1.00 46.41 1090 SER A CA 1
ATOM 8731 C C . SER A 1 1090 ? 140.283 107.393 103.627 1.00 55.18 1090 SER A C 1
ATOM 8732 O O . SER A 1 1090 ? 140.569 107.056 104.781 1.00 55.25 1090 SER A O 1
ATOM 8735 N N . TYR A 1 1091 ? 139.252 106.896 102.955 1.00 57.60 1091 TYR A N 1
ATOM 8736 C CA . TYR A 1 1091 ? 138.334 105.968 103.578 1.00 59.04 1091 TYR A CA 1
ATOM 8737 C C . TYR A 1 1091 ? 138.387 104.576 102.986 1.00 67.98 1091 TYR A C 1
ATOM 8738 O O . TYR A 1 1091 ? 137.843 103.650 103.590 1.00 71.78 1091 TYR A O 1
ATOM 8747 N N . ILE A 1 1092 ? 138.993 104.404 101.818 1.00 70.67 1092 ILE A N 1
ATOM 8748 C CA . ILE A 1 1092 ? 139.187 103.051 101.323 1.00 68.76 1092 ILE A CA 1
ATOM 8749 C C . ILE A 1 1092 ? 140.404 102.409 101.974 1.00 72.50 1092 ILE A C 1
ATOM 8750 O O . ILE A 1 1092 ? 140.476 101.179 102.074 1.00 77.73 1092 ILE A O 1
ATOM 8755 N N . ASP A 1 1093 ? 141.387 103.206 102.405 1.00 72.48 1093 ASP A N 1
ATOM 8756 C CA . ASP A 1 1093 ? 142.553 102.626 103.074 1.00 80.34 1093 ASP A CA 1
ATOM 8757 C C . ASP A 1 1093 ? 142.171 101.992 104.405 1.00 82.99 1093 ASP A C 1
ATOM 8758 O O . ASP A 1 1093 ? 142.670 100.912 104.754 1.00 80.33 1093 ASP A O 1
ATOM 8763 N N . ALA A 1 1094 ? 141.299 102.651 105.166 1.00 78.11 1094 ALA A N 1
ATOM 8764 C CA . ALA A 1 1094 ? 140.866 102.148 106.466 1.00 76.85 1094 ALA A CA 1
ATOM 8765 C C . ALA A 1 1094 ? 139.531 101.427 106.275 1.00 76.01 1094 ALA A C 1
ATOM 8766 O O . ALA A 1 1094 ? 138.490 102.063 106.096 1.00 76.96 1094 ALA A O 1
ATOM 8768 N N . LEU A 1 1095 ? 139.566 100.095 106.264 1.00 72.63 1095 LEU A N 1
ATOM 8769 C CA . LEU A 1 1095 ? 138.358 99.286 106.140 1.00 71.10 1095 LEU A CA 1
ATOM 8770 C C . LEU A 1 1095 ? 138.564 97.938 106.800 1.00 76.62 1095 LEU A C 1
ATOM 8771 O O . LEU A 1 1095 ? 139.653 97.367 106.726 1.00 82.92 1095 LEU A O 1
ATOM 8776 N N . ASP A 1 1096 ? 137.498 97.423 107.403 1.00 74.68 1096 ASP A N 1
ATOM 8777 C CA . ASP A 1 1096 ? 137.415 96.044 107.883 1.00 79.90 1096 ASP A CA 1
ATOM 8778 C C . ASP A 1 1096 ? 136.230 95.412 107.169 1.00 84.03 1096 ASP A C 1
ATOM 8779 O O . ASP A 1 1096 ? 135.078 95.636 107.555 1.00 86.06 1096 ASP A O 1
ATOM 8784 N N . ASP A 1 1097 ? 136.503 94.632 106.124 1.00 84.02 1097 ASP A N 1
ATOM 8785 C CA . ASP A 1 1097 ? 135.411 94.048 105.352 1.00 91.48 1097 ASP A CA 1
ATOM 8786 C C . ASP A 1 1097 ? 134.526 93.140 106.209 1.00 92.84 1097 ASP A C 1
ATOM 8787 O O . ASP A 1 1097 ? 133.304 93.077 105.997 1.00 89.58 1097 ASP A O 1
ATOM 8792 N N . ASP A 1 1098 ? 135.123 92.439 107.181 1.00 91.74 1098 ASP A N 1
ATOM 8793 C CA . ASP A 1 1098 ? 134.348 91.615 108.107 1.00 91.81 1098 ASP A CA 1
ATOM 8794 C C . ASP A 1 1098 ? 133.394 92.458 108.943 1.00 84.07 1098 ASP A C 1
ATOM 8795 O O . ASP A 1 1098 ? 132.229 92.084 109.136 1.00 83.82 1098 ASP A O 1
ATOM 8800 N N . LEU A 1 1099 ? 133.873 93.599 109.449 1.00 79.59 1099 LEU A N 1
ATOM 8801 C CA . LEU A 1 1099 ? 133.027 94.462 110.264 1.00 72.79 1099 LEU A CA 1
ATOM 8802 C C . LEU A 1 1099 ? 131.861 95.014 109.453 1.00 76.74 1099 LEU A C 1
ATOM 8803 O O . LEU A 1 1099 ? 130.722 95.055 109.935 1.00 76.72 1099 LEU A O 1
ATOM 8808 N N . SER A 1 1100 ? 132.122 95.429 108.212 1.00 76.68 1100 SER A N 1
ATOM 8809 C CA . SER A 1 1100 ? 131.051 95.931 107.363 1.00 71.83 1100 SER A CA 1
ATOM 8810 C C . SER A 1 1100 ? 130.031 94.830 107.059 1.00 79.53 1100 SER A C 1
ATOM 8811 O O . SER A 1 1100 ? 128.806 95.057 107.103 1.00 81.26 1100 SER A O 1
ATOM 8814 N N . GLU A 1 1101 ? 130.518 93.620 106.780 1.00 83.25 1101 GLU A N 1
ATOM 8815 C CA . GLU A 1 1101 ? 129.617 92.500 106.530 1.00 88.77 1101 GLU A CA 1
ATOM 8816 C C . GLU A 1 1101 ? 128.748 92.196 107.746 1.00 87.94 1101 GLU A C 1
ATOM 8817 O O . GLU A 1 1101 ? 127.557 91.887 107.610 1.00 87.55 1101 GLU A O 1
ATOM 8823 N N . SER A 1 1102 ? 129.316 92.316 108.947 1.00 83.15 1102 SER A N 1
ATOM 8824 C CA . SER A 1 1102 ? 128.541 92.074 110.159 1.00 78.44 1102 SER A CA 1
ATOM 8825 C C . SER A 1 1102 ? 127.529 93.182 110.411 1.00 77.43 1102 SER A C 1
ATOM 8826 O O . SER A 1 1102 ? 126.409 92.917 110.865 1.00 77.72 1102 SER A O 1
ATOM 8829 N N . LEU A 1 1103 ? 127.894 94.428 110.106 1.00 74.85 1103 LEU A N 1
ATOM 8830 C CA . LEU A 1 1103 ? 127.015 95.551 110.416 1.00 69.67 1103 LEU A CA 1
ATOM 8831 C C . LEU A 1 1103 ? 125.834 95.668 109.469 1.00 74.33 1103 LEU A C 1
ATOM 8832 O O . LEU A 1 1103 ? 124.797 96.212 109.863 1.00 74.97 1103 LEU A O 1
ATOM 8837 N N . GLU A 1 1104 ? 125.945 95.169 108.235 1.00 79.31 1104 GLU A N 1
ATOM 8838 C CA . GLU A 1 1104 ? 124.883 95.457 107.269 1.00 79.38 1104 GLU A CA 1
ATOM 8839 C C . GLU A 1 1104 ? 123.513 94.891 107.681 1.00 79.21 1104 GLU A C 1
ATOM 8840 O O . GLU A 1 1104 ? 122.511 95.252 107.046 1.00 78.19 1104 GLU A O 1
ATOM 8846 N N . LYS A 1 1105 ? 123.441 93.972 108.667 1.00 78.26 1105 LYS A N 1
ATOM 8847 C CA . LYS A 1 1105 ? 122.154 93.371 109.033 1.00 77.87 1105 LYS A CA 1
ATOM 8848 C C . LYS A 1 1105 ? 121.276 94.276 109.898 1.00 74.46 1105 LYS A C 1
ATOM 8849 O O . LYS A 1 1105 ? 120.048 94.180 109.827 1.00 74.40 1105 LYS A O 1
ATOM 8855 N N . PHE A 1 1106 ? 121.878 95.147 110.683 1.00 74.38 1106 PHE A N 1
ATOM 8856 C CA . PHE A 1 1106 ? 121.112 95.947 111.628 1.00 72.32 1106 PHE A CA 1
ATOM 8857 C C . PHE A 1 1106 ? 120.418 97.102 110.930 1.00 72.28 1106 PHE A C 1
ATOM 8858 O O . PHE A 1 1106 ? 120.832 97.564 109.862 1.00 74.22 1106 PHE A O 1
ATOM 8866 N N . THR A 1 1107 ? 119.342 97.564 111.553 1.00 73.57 1107 THR A N 1
ATOM 8867 C CA . THR A 1 1107 ? 118.588 98.690 111.019 1.00 75.88 1107 THR A CA 1
ATOM 8868 C C . THR A 1 1107 ? 118.412 99.806 112.049 1.00 71.35 1107 THR A C 1
ATOM 8869 O O . THR A 1 1107 ? 118.361 100.983 111.680 1.00 70.93 1107 THR A O 1
ATOM 8873 N N . CYS A 1 1108 ? 118.311 99.465 113.330 1.00 67.90 1108 CYS A N 1
ATOM 8874 C CA . CYS A 1 1108 ? 118.247 100.507 114.340 1.00 61.09 1108 CYS A CA 1
ATOM 8875 C C . CYS A 1 1108 ? 119.621 101.063 114.648 1.00 52.45 1108 CYS A C 1
ATOM 8876 O O . CYS A 1 1108 ? 120.632 100.368 114.567 1.00 58.26 1108 CYS A O 1
ATOM 8879 N N . THR A 1 1109 ? 119.651 102.328 115.031 1.00 50.76 1109 THR A N 1
ATOM 8880 C CA . THR A 1 1109 ? 120.936 102.939 115.315 1.00 47.22 1109 THR A CA 1
ATOM 8881 C C . THR A 1 1109 ? 121.478 102.473 116.666 1.00 47.10 1109 THR A C 1
ATOM 8882 O O . THR A 1 1109 ? 122.694 102.520 116.887 1.00 53.51 1109 THR A O 1
ATOM 8886 N N . VAL A 1 1110 ? 120.619 102.002 117.573 1.00 51.32 1110 VAL A N 1
ATOM 8887 C CA . VAL A 1 1110 ? 121.100 101.525 118.871 1.00 49.56 1110 VAL A CA 1
ATOM 8888 C C . VAL A 1 1110 ? 121.865 100.219 118.707 1.00 49.44 1110 VAL A C 1
ATOM 8889 O O . VAL A 1 1110 ? 122.934 100.031 119.299 1.00 55.13 1110 VAL A O 1
ATOM 8893 N N . ASP A 1 1111 ? 121.351 99.307 117.886 1.00 50.24 1111 ASP A N 1
ATOM 8894 C CA . ASP A 1 1111 ? 122.069 98.063 117.651 1.00 47.23 1111 ASP A CA 1
ATOM 8895 C C . ASP A 1 1111 ? 123.410 98.331 116.996 1.00 51.83 1111 ASP A C 1
ATOM 8896 O O . ASP A 1 1111 ? 124.431 97.744 117.384 1.00 55.62 1111 ASP A O 1
ATOM 8901 N N . VAL A 1 1112 ? 123.443 99.253 116.038 1.00 48.87 1112 VAL A N 1
ATOM 8902 C CA . VAL A 1 1112 ? 124.701 99.565 115.376 1.00 44.03 1112 VAL A CA 1
ATOM 8903 C C . VAL A 1 1112 ? 125.710 100.123 116.368 1.00 43.69 1112 VAL A C 1
ATOM 8904 O O . VAL A 1 1112 ? 126.872 99.702 116.386 1.00 49.35 1112 VAL A O 1
ATOM 8908 N N . ALA A 1 1113 ? 125.283 101.031 117.244 1.00 44.49 1113 ALA A N 1
ATOM 8909 C CA . ALA A 1 1113 ? 126.226 101.580 118.219 1.00 39.68 1113 ALA A CA 1
ATOM 8910 C C . ALA A 1 1113 ? 126.734 100.508 119.169 1.00 42.39 1113 ALA A C 1
ATOM 8911 O O . ALA A 1 1113 ? 127.924 100.478 119.503 1.00 48.91 1113 ALA A O 1
ATOM 8913 N N . ASN A 1 1114 ? 125.858 99.617 119.617 1.00 45.84 1114 ASN A N 1
ATOM 8914 C CA . ASN A 1 1114 ? 126.305 98.569 120.527 1.00 44.07 1114 ASN A CA 1
ATOM 8915 C C . ASN A 1 1114 ? 127.340 97.672 119.869 1.00 44.86 1114 ASN A C 1
ATOM 8916 O O . ASN A 1 1114 ? 128.395 97.389 120.450 1.00 49.95 1114 ASN A O 1
ATOM 8921 N N . PHE A 1 1115 ? 127.085 97.262 118.629 1.00 45.43 1115 PHE A N 1
ATOM 8922 C CA . PHE A 1 1115 ? 128.035 96.388 117.952 1.00 44.73 1115 PHE A CA 1
ATOM 8923 C C . PHE A 1 1115 ? 129.374 97.079 117.711 1.00 46.39 1115 PHE A C 1
ATOM 8924 O O . PHE A 1 1115 ? 130.429 96.462 117.879 1.00 52.53 1115 PHE A O 1
ATOM 8932 N N . LEU A 1 1116 ? 129.359 98.354 117.317 1.00 44.94 1116 LEU A N 1
ATOM 8933 C CA . LEU A 1 1116 ? 130.612 99.077 117.100 1.00 36.94 1116 LEU A CA 1
ATOM 8934 C C . LEU A 1 1116 ? 131.415 99.220 118.382 1.00 42.97 1116 LEU A C 1
ATOM 8935 O O . LEU A 1 1116 ? 132.637 99.056 118.373 1.00 47.91 1116 LEU A O 1
ATOM 8940 N N . ARG A 1 1117 ? 130.758 99.556 119.499 1.00 45.10 1117 ARG A N 1
ATOM 8941 C CA . ARG A 1 1117 ? 131.500 99.684 120.751 1.00 40.22 1117 ARG A CA 1
ATOM 8942 C C . ARG A 1 1117 ? 132.073 98.343 121.180 1.00 42.84 1117 ARG A C 1
ATOM 8943 O O . ARG A 1 1117 ? 133.187 98.280 121.702 1.00 49.32 1117 ARG A O 1
ATOM 8951 N N . ALA A 1 1118 ? 131.322 97.257 120.995 1.00 44.66 1118 ALA A N 1
ATOM 8952 C CA . ALA A 1 1118 ? 131.843 95.946 121.362 1.00 41.35 1118 ALA A CA 1
ATOM 8953 C C . ALA A 1 1118 ? 133.042 95.563 120.515 1.00 44.46 1118 ALA A C 1
ATOM 8954 O O . ALA A 1 1118 ? 134.031 95.038 121.036 1.00 51.34 1118 ALA A O 1
ATOM 8956 N N . TYR A 1 1119 ? 132.978 95.811 119.207 1.00 46.73 1119 TYR A N 1
ATOM 8957 C CA . TYR A 1 1119 ? 134.068 95.396 118.323 1.00 46.70 1119 TYR A CA 1
ATOM 8958 C C . TYR A 1 1119 ? 135.301 96.262 118.487 1.00 46.28 1119 TYR A C 1
ATOM 8959 O O . TYR A 1 1119 ? 136.426 95.765 118.395 1.00 53.46 1119 TYR A O 1
ATOM 8968 N N . SER A 1 1120 ? 135.118 97.551 118.725 1.00 46.97 1120 SER A N 1
ATOM 8969 C CA . SER A 1 1120 ? 136.249 98.470 118.724 1.00 44.09 1120 SER A CA 1
ATOM 8970 C C . SER A 1 1120 ? 137.144 98.243 119.930 1.00 46.23 1120 SER A C 1
ATOM 8971 O O . SER A 1 1120 ? 138.368 98.365 119.814 1.00 53.18 1120 SER A O 1
ATOM 8974 N N . TRP A 1 1121 ? 136.569 97.879 121.075 1.00 48.45 1121 TRP A N 1
ATOM 8975 C CA . TRP A 1 1121 ? 137.299 97.713 122.332 1.00 48.21 1121 TRP A CA 1
ATOM 8976 C C . TRP A 1 1121 ? 137.394 96.244 122.740 1.00 52.37 1121 TRP A C 1
ATOM 8977 O O . TRP A 1 1121 ? 137.289 95.915 123.922 1.00 54.32 1121 TRP A O 1
ATOM 8988 N N . SER A 1 1122 ? 137.522 95.335 121.774 1.00 50.68 1122 SER A N 1
ATOM 8989 C CA . SER A 1 1122 ? 137.505 93.915 122.107 1.00 48.33 1122 SER A CA 1
ATOM 8990 C C . SER A 1 1122 ? 138.700 93.530 122.969 1.00 55.94 1122 SER A C 1
ATOM 8991 O O . SER A 1 1122 ? 138.560 92.712 123.882 1.00 64.00 1122 SER A O 1
ATOM 8994 N N . ASP A 1 1123 ? 139.882 94.101 122.706 1.00 57.86 1123 ASP A N 1
ATOM 8995 C CA . ASP A 1 1123 ? 141.072 93.731 123.483 1.00 60.61 1123 ASP A CA 1
ATOM 8996 C C . ASP A 1 1123 ? 140.958 94.114 124.953 1.00 58.02 1123 ASP A C 1
ATOM 8997 O O . ASP A 1 1123 ? 141.403 93.372 125.833 1.00 62.29 1123 ASP A O 1
ATOM 9002 N N . VAL A 1 1124 ? 140.408 95.286 125.238 1.00 56.56 1124 VAL A N 1
ATOM 9003 C CA . VAL A 1 1124 ? 140.251 95.703 126.623 1.00 53.01 1124 VAL A CA 1
ATOM 9004 C C . VAL A 1 1124 ? 139.165 94.882 127.324 1.00 55.96 1124 VAL A C 1
ATOM 9005 O O . VAL A 1 1124 ? 139.306 94.519 128.496 1.00 59.14 1124 VAL A O 1
ATOM 9009 N N . LEU A 1 1125 ? 138.057 94.584 126.630 1.00 57.43 1125 LEU A N 1
ATOM 9010 C CA . LEU A 1 1125 ? 136.905 93.954 127.280 1.00 57.45 1125 LEU A CA 1
ATOM 9011 C C . LEU A 1 1125 ? 137.110 92.470 127.583 1.00 61.83 1125 LEU A C 1
ATOM 9012 O O . LEU A 1 1125 ? 136.493 91.950 128.520 1.00 65.09 1125 LEU A O 1
ATOM 9017 N N . LYS A 1 1126 ? 137.919 91.760 126.798 1.00 64.92 1126 LYS A N 1
ATOM 9018 C CA . LYS A 1 1126 ? 138.248 90.347 127.055 1.00 65.12 1126 LYS A CA 1
ATOM 9019 C C . LYS A 1 1126 ? 137.010 89.456 127.134 1.00 63.82 1126 LYS A C 1
ATOM 9020 O O . LYS A 1 1126 ? 136.936 88.552 127.970 1.00 64.83 1126 LYS A O 1
ATOM 9026 N N . GLY A 1 1127 ? 136.026 89.703 126.270 1.00 63.78 1127 GLY A N 1
ATOM 9027 C CA . GLY A 1 1127 ? 134.849 88.861 126.192 1.00 60.41 1127 GLY A CA 1
ATOM 9028 C C . GLY A 1 1127 ? 133.687 89.275 127.075 1.00 63.42 1127 GLY A C 1
ATOM 9029 O O . GLY A 1 1127 ? 132.564 88.811 126.849 1.00 64.30 1127 GLY A O 1
ATOM 9030 N N . LYS A 1 1128 ? 133.916 90.132 128.067 1.00 60.84 1128 LYS A N 1
ATOM 9031 C CA . LYS A 1 1128 ? 132.825 90.637 128.882 1.00 57.29 1128 LYS A CA 1
ATOM 9032 C C . LYS A 1 1128 ? 132.023 91.662 128.085 1.00 60.99 1128 LYS A C 1
ATOM 9033 O O . LYS A 1 1128 ? 132.459 92.155 127.042 1.00 64.21 1128 LYS A O 1
ATOM 9039 N N . ARG A 1 1129 ? 130.833 91.989 128.574 1.00 58.67 1129 ARG A N 1
ATOM 9040 C CA . ARG A 1 1129 ? 129.919 92.837 127.822 1.00 57.80 1129 ARG A CA 1
ATOM 9041 C C . ARG A 1 1129 ? 129.742 94.195 128.498 1.00 56.95 1129 ARG A C 1
ATOM 9042 O O . ARG A 1 1129 ? 129.738 94.288 129.730 1.00 60.02 1129 ARG A O 1
ATOM 9050 N N . LEU A 1 1130 ? 129.596 95.248 127.681 1.00 53.92 1130 LEU A N 1
ATOM 9051 C CA . LEU A 1 1130 ? 129.575 96.635 128.135 1.00 48.72 1130 LEU A CA 1
ATOM 9052 C C . LEU A 1 1130 ? 128.147 97.138 128.317 1.00 51.08 1130 LEU A C 1
ATOM 9053 O O . LEU A 1 1130 ? 127.263 96.831 127.520 1.00 55.44 1130 LEU A O 1
ATOM 9058 N N . ILE A 1 1131 ? 127.918 97.892 129.391 1.00 51.09 1131 ILE A N 1
ATOM 9059 C CA . ILE A 1 1131 ? 126.600 98.438 129.686 1.00 52.29 1131 ILE A CA 1
ATOM 9060 C C . ILE A 1 1131 ? 126.711 99.899 130.076 1.00 53.47 1131 ILE A C 1
ATOM 9061 O O . ILE A 1 1131 ? 127.774 100.393 130.449 1.00 55.10 1131 ILE A O 1
ATOM 9066 N N . GLY A 1 1132 ? 125.584 100.590 129.992 1.00 56.25 1132 GLY A N 1
ATOM 9067 C CA . GLY A 1 1132 ? 125.527 101.945 130.489 1.00 60.69 1132 GLY A CA 1
ATOM 9068 C C . GLY A 1 1132 ? 126.092 103.012 129.586 1.00 64.20 1132 GLY A C 1
ATOM 9069 O O . GLY A 1 1132 ? 126.270 104.148 130.040 1.00 64.06 1132 GLY A O 1
ATOM 9070 N N . ALA A 1 1133 ? 126.344 102.707 128.313 1.00 63.21 1133 ALA A N 1
ATOM 9071 C CA . ALA A 1 1133 ? 126.920 103.694 127.412 1.00 56.99 1133 ALA A CA 1
ATOM 9072 C C . ALA A 1 1133 ? 125.958 104.111 126.316 1.00 55.78 1133 ALA A C 1
ATOM 9073 O O . ALA A 1 1133 ? 125.865 105.303 126.016 1.00 59.18 1133 ALA A O 1
ATOM 9075 N N . THR A 1 1134 ? 125.194 103.177 125.748 1.00 51.90 1134 THR A N 1
ATOM 9076 C CA . THR A 1 1134 ? 124.357 103.466 124.589 1.00 49.54 1134 THR A CA 1
ATOM 9077 C C . THR A 1 1134 ? 122.983 103.955 125.023 1.00 54.39 1134 THR A C 1
ATOM 9078 O O . THR A 1 1134 ? 122.271 103.263 125.756 1.00 57.00 1134 THR A O 1
ATOM 9082 N N . LEU A 1 1135 ? 122.585 105.108 124.497 1.00 50.99 1135 LEU A N 1
ATOM 9083 C CA . LEU A 1 1135 ? 121.267 105.685 124.679 1.00 48.65 1135 LEU A CA 1
ATOM 9084 C C . LEU A 1 1135 ? 120.716 106.124 123.337 1.00 53.67 1135 LEU A C 1
ATOM 9085 O O . LEU A 1 1135 ? 121.470 106.592 122.476 1.00 55.87 1135 LEU A O 1
ATOM 9090 N N . PRO A 1 1136 ? 119.406 106.033 123.148 1.00 47.40 1136 PRO A N 1
ATOM 9091 C CA . PRO A 1 1136 ? 118.820 106.366 121.854 1.00 45.87 1136 PRO A CA 1
ATOM 9092 C C . PRO A 1 1136 ? 118.912 107.848 121.551 1.00 46.17 1136 PRO A C 1
ATOM 9093 O O . PRO A 1 1136 ? 119.066 108.691 122.436 1.00 49.76 1136 PRO A O 1
ATOM 9097 N N . CYS A 1 1137 ? 118.893 108.143 120.260 1.00 41.65 1137 CYS A N 1
ATOM 9098 C CA . CYS A 1 1137 ? 118.813 109.515 119.802 1.00 38.54 1137 CYS A CA 1
ATOM 9099 C C . CYS A 1 1137 ? 117.384 110.023 119.949 1.00 46.65 1137 CYS A C 1
ATOM 9100 O O . CYS A 1 1137 ? 116.436 109.360 119.504 1.00 48.77 1137 CYS A O 1
ATOM 9103 N N . LEU A 1 1138 ? 117.209 111.211 120.532 1.00 42.40 1138 LEU A N 1
ATOM 9104 C CA . LEU A 1 1138 ? 115.844 111.692 120.712 1.00 35.32 1138 LEU A CA 1
ATOM 9105 C C . LEU A 1 1138 ? 115.154 111.919 119.379 1.00 38.70 1138 LEU A C 1
ATOM 9106 O O . LEU A 1 1138 ? 113.987 111.558 119.216 1.00 42.51 1138 LEU A O 1
ATOM 9111 N N . LEU A 1 1139 ? 115.871 112.465 118.394 1.00 36.37 1139 LEU A N 1
ATOM 9112 C CA . LEU A 1 1139 ? 115.240 112.761 117.120 1.00 30.19 1139 LEU A CA 1
ATOM 9113 C C . LEU A 1 1139 ? 114.850 111.510 116.368 1.00 34.87 1139 LEU A C 1
ATOM 9114 O O . LEU A 1 1139 ? 114.071 111.606 115.417 1.00 38.92 1139 LEU A O 1
ATOM 9119 N N . GLU A 1 1140 ? 115.348 110.347 116.773 1.00 37.88 1140 GLU A N 1
ATOM 9120 C CA . GLU A 1 1140 ? 114.892 109.092 116.189 1.00 42.44 1140 GLU A CA 1
ATOM 9121 C C . GLU A 1 1140 ? 113.871 108.371 117.045 1.00 46.03 1140 GLU A C 1
ATOM 9122 O O . GLU A 1 1140 ? 113.098 107.564 116.512 1.00 49.34 1140 GLU A O 1
ATOM 9128 N N . GLN A 1 1141 ? 113.814 108.681 118.339 1.00 41.90 1141 GLN A N 1
ATOM 9129 C CA . GLN A 1 1141 ? 112.885 107.989 119.209 1.00 37.60 1141 GLN A CA 1
ATOM 9130 C C . GLN A 1 1141 ? 111.497 108.602 119.177 1.00 41.97 1141 GLN A C 1
ATOM 9131 O O . GLN A 1 1141 ? 110.516 107.858 119.224 1.00 47.97 1141 GLN A O 1
ATOM 9137 N N . PHE A 1 1142 ? 111.388 109.932 118.997 1.00 42.73 1142 PHE A N 1
ATOM 9138 C CA . PHE A 1 1142 ? 110.119 110.659 118.960 1.00 35.41 1142 PHE A CA 1
ATOM 9139 C C . PHE A 1 1142 ? 109.891 111.304 117.601 1.00 38.98 1142 PHE A C 1
ATOM 9140 O O . PHE A 1 1142 ? 110.811 111.896 117.034 1.00 44.96 1142 PHE A O 1
ATOM 9148 N N . GLU A 1 1143 ? 108.655 111.279 117.110 1.00 40.93 1143 GLU A N 1
ATOM 9149 C CA . GLU A 1 1143 ? 108.329 111.982 115.878 1.00 43.93 1143 GLU A CA 1
ATOM 9150 C C . GLU A 1 1143 ? 107.252 113.045 116.120 1.00 45.19 1143 GLU A C 1
ATOM 9151 O O . GLU A 1 1143 ? 106.363 112.873 116.962 1.00 46.52 1143 GLU A O 1
ATOM 9157 N N . VAL A 1 1144 ? 107.292 114.117 115.329 1.00 44.13 1144 VAL A N 1
ATOM 9158 C CA . VAL A 1 1144 ? 106.381 115.249 115.497 1.00 38.56 1144 VAL A CA 1
ATOM 9159 C C . VAL A 1 1144 ? 105.157 115.061 114.622 1.00 37.08 1144 VAL A C 1
ATOM 9160 O O . VAL A 1 1144 ? 105.274 114.898 113.407 1.00 42.69 1144 VAL A O 1
ATOM 9164 N N . LYS A 1 1145 ? 103.984 115.105 115.236 1.00 37.94 1145 LYS A N 1
ATOM 9165 C CA . LYS A 1 1145 ? 102.705 114.985 114.554 1.00 40.79 1145 LYS A CA 1
ATOM 9166 C C . LYS A 1 1145 ? 101.841 116.207 114.859 1.00 43.12 1145 LYS A C 1
ATOM 9167 O O . LYS A 1 1145 ? 101.635 116.535 116.030 1.00 45.05 1145 LYS A O 1
ATOM 9173 N N . TRP A 1 1146 ? 101.338 116.883 113.811 1.00 44.31 1146 TRP A N 1
ATOM 9174 C CA . TRP A 1 1146 ? 100.631 118.158 113.960 1.00 42.55 1146 TRP A CA 1
ATOM 9175 C C . TRP A 1 1146 ? 99.141 117.914 114.108 1.00 47.75 1146 TRP A C 1
ATOM 9176 O O . TRP A 1 1146 ? 98.529 117.266 113.254 1.00 50.69 1146 TRP A O 1
ATOM 9187 N N . ILE A 1 1147 ? 98.561 118.432 115.183 1.00 46.91 1147 ILE A N 1
ATOM 9188 C CA . ILE A 1 1147 ? 97.164 118.192 115.494 1.00 47.14 1147 ILE A CA 1
ATOM 9189 C C . ILE A 1 1147 ? 96.278 119.318 115.014 1.00 51.74 1147 ILE A C 1
ATOM 9190 O O . ILE A 1 1147 ? 95.275 119.092 114.339 1.00 54.22 1147 ILE A O 1
ATOM 9195 N N . ASN A 1 1148 ? 96.634 120.547 115.350 1.00 53.20 1148 ASN A N 1
ATOM 9196 C CA . ASN A 1 1148 ? 95.810 121.664 114.930 1.00 51.56 1148 ASN A CA 1
ATOM 9197 C C . ASN A 1 1148 ? 96.673 122.870 114.617 1.00 53.56 1148 ASN A C 1
ATOM 9198 O O . ASN A 1 1148 ? 97.535 123.256 115.414 1.00 53.86 1148 ASN A O 1
ATOM 9203 N N . LEU A 1 1149 ? 96.415 123.458 113.456 1.00 55.27 1149 LEU A N 1
ATOM 9204 C CA . LEU A 1 1149 ? 97.055 124.675 112.992 1.00 52.40 1149 LEU A CA 1
ATOM 9205 C C . LEU A 1 1149 ? 95.967 125.638 112.550 1.00 58.65 1149 LEU A C 1
ATOM 9206 O O . LEU A 1 1149 ? 94.992 125.228 111.917 1.00 65.56 1149 LEU A O 1
ATOM 9211 N N . SER A 1 1150 ? 96.141 126.916 112.869 1.00 58.29 1150 SER A N 1
ATOM 9212 C CA . SER A 1 1150 ? 95.157 127.922 112.508 1.00 57.94 1150 SER A CA 1
ATOM 9213 C C . SER A 1 1150 ? 95.168 128.138 110.997 1.00 65.25 1150 SER A C 1
ATOM 9214 O O . SER A 1 1150 ? 96.008 127.602 110.271 1.00 67.94 1150 SER A O 1
ATOM 9217 N N . GLU A 1 1151 ? 94.218 128.934 110.515 1.00 68.69 1151 GLU A N 1
ATOM 9218 C CA . GLU A 1 1151 ? 94.065 129.084 109.071 1.00 69.63 1151 GLU A CA 1
ATOM 9219 C C . GLU A 1 1151 ? 95.131 129.974 108.433 1.00 67.82 1151 GLU A C 1
ATOM 9220 O O . GLU A 1 1151 ? 95.496 129.754 107.272 1.00 69.34 1151 GLU A O 1
ATOM 9226 N N . ASP A 1 1152 ? 95.650 130.963 109.164 1.00 67.85 1152 ASP A N 1
ATOM 9227 C CA . ASP A 1 1152 ? 96.653 131.870 108.614 1.00 62.43 1152 ASP A CA 1
ATOM 9228 C C . ASP A 1 1152 ? 98.036 131.235 108.512 1.00 63.27 1152 ASP A C 1
ATOM 9229 O O . ASP A 1 1152 ? 98.878 131.755 107.769 1.00 64.01 1152 ASP A O 1
ATOM 9234 N N . LEU A 1 1153 ? 98.311 130.167 109.279 1.00 62.08 1153 LEU A N 1
ATOM 9235 C CA . LEU A 1 1153 ? 99.580 129.451 109.189 1.00 51.29 1153 LEU A CA 1
ATOM 9236 C C . LEU A 1 1153 ? 99.540 128.337 108.158 1.00 58.49 1153 LEU A C 1
ATOM 9237 O O . LEU A 1 1153 ? 100.596 127.961 107.627 1.00 65.31 1153 LEU A O 1
ATOM 9242 N N . ARG A 1 1154 ? 98.356 127.803 107.850 1.00 58.73 1154 ARG A N 1
ATOM 9243 C CA . ARG A 1 1154 ? 98.281 126.782 106.816 1.00 57.57 1154 ARG A CA 1
ATOM 9244 C C . ARG A 1 1154 ? 98.688 127.354 105.466 1.00 65.55 1154 ARG A C 1
ATOM 9245 O O . ARG A 1 1154 ? 99.352 126.680 104.672 1.00 75.36 1154 ARG A O 1
ATOM 9253 N N . GLU A 1 1155 ? 98.316 128.600 105.189 1.00 64.40 1155 GLU A N 1
ATOM 9254 C CA . GLU A 1 1155 ? 98.742 129.226 103.941 1.00 63.66 1155 GLU A CA 1
ATOM 9255 C C . GLU A 1 1155 ? 100.248 129.450 103.904 1.00 64.96 1155 GLU A C 1
ATOM 9256 O O . GLU A 1 1155 ? 100.865 129.310 102.845 1.00 73.92 1155 GLU A O 1
ATOM 9262 N N . GLN A 1 1156 ? 100.863 129.811 105.030 1.00 58.86 1156 GLN A N 1
ATOM 9263 C CA . GLN A 1 1156 ? 102.304 130.059 105.017 1.00 55.81 1156 GLN A CA 1
ATOM 9264 C C . GLN A 1 1156 ? 103.125 128.780 104.917 1.00 62.86 1156 GLN A C 1
ATOM 9265 O O . GLN A 1 1156 ? 104.245 128.807 104.390 1.00 65.29 1156 GLN A O 1
ATOM 9271 N N . PHE A 1 1157 ? 102.638 127.677 105.465 1.00 65.74 1157 PHE A N 1
ATOM 9272 C CA . PHE A 1 1157 ? 103.367 126.412 105.366 1.00 66.67 1157 PHE A CA 1
ATOM 9273 C C . PHE A 1 1157 ? 103.018 125.619 104.106 1.00 75.73 1157 PHE A C 1
ATOM 9274 O O . PHE A 1 1157 ? 103.514 124.499 103.936 1.00 75.80 1157 PHE A O 1
ATOM 9282 N N . ASN A 1 1158 ? 102.161 126.175 103.238 1.00 77.65 1158 ASN A N 1
ATOM 9283 C CA . ASN A 1 1158 ? 101.851 125.611 101.918 1.00 83.65 1158 ASN A CA 1
ATOM 9284 C C . ASN A 1 1158 ? 101.316 124.191 102.021 1.00 85.45 1158 ASN A C 1
ATOM 9285 O O . ASN A 1 1158 ? 101.688 123.307 101.244 1.00 89.81 1158 ASN A O 1
ATOM 9290 N N . LEU A 1 1159 ? 100.456 123.964 103.002 1.00 81.53 1159 LEU A N 1
ATOM 9291 C CA . LEU A 1 1159 ? 99.849 122.661 103.187 1.00 92.55 1159 LEU A CA 1
ATOM 9292 C C . LEU A 1 1159 ? 98.342 122.747 102.975 1.00 101.41 1159 LEU A C 1
ATOM 9293 O O . LEU A 1 1159 ? 97.700 123.745 103.326 1.00 91.53 1159 LEU A O 1
ATOM 9298 N N . SER A 1 1160 ? 97.801 121.688 102.374 1.00 114.50 1160 SER A N 1
ATOM 9299 C CA . SER A 1 1160 ? 96.383 121.544 102.086 1.00 124.16 1160 SER A CA 1
ATOM 9300 C C . SER A 1 1160 ? 95.882 120.267 102.759 1.00 128.61 1160 SER A C 1
ATOM 9301 O O . SER A 1 1160 ? 96.588 119.248 102.787 1.00 121.33 1160 SER A O 1
ATOM 9304 N N . SER A 1 1161 ? 94.670 120.332 103.315 1.00 129.61 1161 SER A N 1
ATOM 9305 C CA . SER A 1 1161 ? 94.055 119.183 103.991 1.00 131.25 1161 SER A CA 1
ATOM 9306 C C . SER A 1 1161 ? 92.930 118.573 103.147 1.00 131.04 1161 SER A C 1
ATOM 9307 O O . SER A 1 1161 ? 93.012 118.528 101.916 1.00 126.52 1161 SER A O 1
ATOM 9310 N N . LEU A 1 1187 ? 98.126 104.574 123.343 1.00 77.68 1187 LEU A N 1
ATOM 9311 C CA . LEU A 1 1187 ? 99.144 105.442 122.747 1.00 80.89 1187 LEU A CA 1
ATOM 9312 C C . LEU A 1 1187 ? 99.890 106.307 123.768 1.00 77.73 1187 LEU A C 1
ATOM 9313 O O . LEU A 1 1187 ? 99.292 106.773 124.748 1.00 75.41 1187 LEU A O 1
ATOM 9318 N N . ASN A 1 1188 ? 101.185 106.535 123.518 1.00 68.02 1188 ASN A N 1
ATOM 9319 C CA . ASN A 1 1188 ? 102.041 107.332 124.392 1.00 63.79 1188 ASN A CA 1
ATOM 9320 C C . ASN A 1 1188 ? 102.653 108.509 123.653 1.00 55.55 1188 ASN A C 1
ATOM 9321 O O . ASN A 1 1188 ? 103.276 108.324 122.608 1.00 57.22 1188 ASN A O 1
ATOM 9326 N N . TYR A 1 1189 ? 102.482 109.711 124.201 1.00 54.19 1189 TYR A N 1
ATOM 9327 C CA . TYR A 1 1189 ? 102.976 110.917 123.556 1.00 45.38 1189 TYR A CA 1
ATOM 9328 C C . TYR A 1 1189 ? 103.096 112.054 124.558 1.00 46.13 1189 TYR A C 1
ATOM 9329 O O . TYR A 1 1189 ? 102.452 112.048 125.604 1.00 58.00 1189 TYR A O 1
ATOM 9338 N N . VAL A 1 1190 ? 103.894 113.047 124.209 1.00 41.56 1190 VAL A N 1
ATOM 9339 C CA . VAL A 1 1190 ? 103.948 114.324 124.930 1.00 41.63 1190 VAL A CA 1
ATOM 9340 C C . VAL A 1 1190 ? 103.119 115.322 124.137 1.00 43.96 1190 VAL A C 1
ATOM 9341 O O . VAL A 1 1190 ? 103.123 115.266 122.903 1.00 46.73 1190 VAL A O 1
ATOM 9345 N N . SER A 1 1191 ? 102.373 116.205 124.806 1.00 41.95 1191 SER A N 1
ATOM 9346 C CA . SER A 1 1191 ? 101.496 117.153 124.111 1.00 42.24 1191 SER A CA 1
ATOM 9347 C C . SER A 1 1191 ? 101.967 118.586 124.310 1.00 43.29 1191 SER A C 1
ATOM 9348 O O . SER A 1 1191 ? 102.232 118.989 125.445 1.00 48.07 1191 SER A O 1
ATOM 9351 N N . CYS A 1 1192 ? 102.051 119.370 123.221 1.00 40.35 1192 CYS A N 1
ATOM 9352 C CA . CYS A 1 1192 ? 102.538 120.748 123.302 1.00 41.24 1192 CYS A CA 1
ATOM 9353 C C . CYS A 1 1192 ? 101.604 121.717 122.585 1.00 44.89 1192 CYS A C 1
ATOM 9354 O O . CYS A 1 1192 ? 101.047 121.391 121.528 1.00 45.41 1192 CYS A O 1
ATOM 9357 N N . ALA A 1 1193 ? 101.458 122.918 123.148 1.00 40.19 1193 ALA A N 1
ATOM 9358 C CA . ALA A 1 1193 ? 100.566 123.913 122.579 1.00 37.23 1193 ALA A CA 1
ATOM 9359 C C . ALA A 1 1193 ? 101.167 125.288 122.807 1.00 34.92 1193 ALA A C 1
ATOM 9360 O O . ALA A 1 1193 ? 102.146 125.448 123.529 1.00 38.10 1193 ALA A O 1
ATOM 9362 N N . LEU A 1 1194 ? 100.564 126.284 122.188 1.00 35.26 1194 LEU A N 1
ATOM 9363 C CA . LEU A 1 1194 ? 101.015 127.658 122.304 1.00 34.25 1194 LEU A CA 1
ATOM 9364 C C . LEU A 1 1194 ? 100.012 128.429 123.139 1.00 42.53 1194 LEU A C 1
ATOM 9365 O O . LEU A 1 1194 ? 98.796 128.312 122.922 1.00 43.69 1194 LEU A O 1
ATOM 9370 N N . ASP A 1 1195 ? 100.510 129.159 124.134 1.00 42.86 1195 ASP A N 1
ATOM 9371 C CA . ASP A 1 1195 ? 99.636 129.925 125.003 1.00 43.56 1195 ASP A CA 1
ATOM 9372 C C . ASP A 1 1195 ? 99.145 131.193 124.306 1.00 47.05 1195 ASP A C 1
ATOM 9373 O O . ASP A 1 1195 ? 99.955 132.007 123.842 1.00 46.80 1195 ASP A O 1
ATOM 9378 N N . ARG A 1 1196 ? 97.832 131.401 124.284 1.00 52.80 1196 ARG A N 1
ATOM 9379 C CA . ARG A 1 1196 ? 97.275 132.536 123.552 1.00 52.96 1196 ARG A CA 1
ATOM 9380 C C . ARG A 1 1196 ? 97.448 133.853 124.277 1.00 53.66 1196 ARG A C 1
ATOM 9381 O O . ARG A 1 1196 ? 97.411 134.890 123.620 1.00 55.65 1196 ARG A O 1
ATOM 9389 N N . LYS A 1 1197 ? 97.642 133.842 125.587 1.00 55.33 1197 LYS A N 1
ATOM 9390 C CA . LYS A 1 1197 ? 97.704 135.089 126.340 1.00 53.83 1197 LYS A CA 1
ATOM 9391 C C . LYS A 1 1197 ? 99.121 135.670 126.310 1.00 51.39 1197 LYS A C 1
ATOM 9392 O O . LYS A 1 1197 ? 100.079 134.989 126.688 1.00 51.69 1197 LYS A O 1
ATOM 9398 N N . VAL A 1 1198 ? 99.232 136.960 125.978 1.00 52.27 1198 VAL A N 1
ATOM 9399 C CA . VAL A 1 1198 ? 100.506 137.680 125.887 1.00 46.27 1198 VAL A CA 1
ATOM 9400 C C . VAL A 1 1198 ? 100.574 138.737 126.974 1.00 48.46 1198 VAL A C 1
ATOM 9401 O O . VAL A 1 1198 ? 99.621 139.503 127.169 1.00 53.64 1198 VAL A O 1
ATOM 9405 N N . VAL A 1 1199 ? 101.712 138.810 127.646 1.00 44.71 1199 VAL A N 1
ATOM 9406 C CA . VAL A 1 1199 ? 101.951 139.751 128.738 1.00 39.09 1199 VAL A CA 1
ATOM 9407 C C . VAL A 1 1199 ? 102.661 141.018 128.268 1.00 42.51 1199 VAL A C 1
ATOM 9408 O O . VAL A 1 1199 ? 102.197 142.126 128.539 1.00 47.02 1199 VAL A O 1
ATOM 9412 N N . GLN A 1 1200 ? 103.786 140.881 127.555 1.00 40.60 1200 GLN A N 1
ATOM 9413 C CA . GLN A 1 1200 ? 104.546 142.013 127.027 1.00 38.29 1200 GLN A CA 1
ATOM 9414 C C . GLN A 1 1200 ? 104.900 141.750 125.578 1.00 36.51 1200 GLN A C 1
ATOM 9415 O O . GLN A 1 1200 ? 104.874 140.608 125.122 1.00 40.74 1200 GLN A O 1
ATOM 9421 N N . LYS A 1 1201 ? 105.212 142.812 124.841 1.00 38.17 1201 LYS A N 1
ATOM 9422 C CA . LYS A 1 1201 ? 105.585 142.637 123.443 1.00 31.04 1201 LYS A CA 1
ATOM 9423 C C . LYS A 1 1201 ? 106.359 143.859 122.989 1.00 31.05 1201 LYS A C 1
ATOM 9424 O O . LYS A 1 1201 ? 106.034 144.979 123.383 1.00 37.22 1201 LYS A O 1
ATOM 9430 N N . HIS A 1 1202 ? 107.394 143.643 122.191 1.00 31.07 1202 HIS A N 1
ATOM 9431 C CA . HIS A 1 1202 ? 108.192 144.738 121.639 1.00 29.06 1202 HIS A CA 1
ATOM 9432 C C . HIS A 1 1202 ? 108.795 144.314 120.309 1.00 29.05 1202 HIS A C 1
ATOM 9433 O O . HIS A 1 1202 ? 109.715 143.484 120.292 1.00 28.10 1202 HIS A O 1
ATOM 9440 N N . PRO A 1 1203 ? 108.413 144.934 119.185 1.00 24.03 1203 PRO A N 1
ATOM 9441 C CA . PRO A 1 1203 ? 107.495 146.036 118.959 1.00 25.78 1203 PRO A CA 1
ATOM 9442 C C . PRO A 1 1203 ? 106.027 145.679 118.757 1.00 34.32 1203 PRO A C 1
ATOM 9443 O O . PRO A 1 1203 ? 105.184 146.556 118.960 1.00 36.65 1203 PRO A O 1
ATOM 9447 N N . SER A 1 1204 ? 105.702 144.451 118.371 1.00 34.23 1204 SER A N 1
ATOM 9448 C CA . SER A 1 1204 ? 104.305 144.086 118.138 1.00 30.91 1204 SER A CA 1
ATOM 9449 C C . SER A 1 1204 ? 104.154 142.612 118.471 1.00 33.64 1204 SER A C 1
ATOM 9450 O O . SER A 1 1204 ? 105.056 141.980 119.023 1.00 32.87 1204 SER A O 1
ATOM 9453 N N . VAL A 1 1205 ? 103.016 142.045 118.100 1.00 42.68 1205 VAL A N 1
ATOM 9454 C CA . VAL A 1 1205 ? 102.704 140.666 118.437 1.00 41.42 1205 VAL A CA 1
ATOM 9455 C C . VAL A 1 1205 ? 102.907 139.753 117.225 1.00 39.40 1205 VAL A C 1
ATOM 9456 O O . VAL A 1 1205 ? 102.614 138.560 117.294 1.00 43.11 1205 VAL A O 1
ATOM 9460 N N . ASN A 1 1206 ? 103.561 140.267 116.171 1.00 38.02 1206 ASN A N 1
ATOM 9461 C CA . ASN A 1 1206 ? 103.661 139.613 114.879 1.00 32.98 1206 ASN A CA 1
ATOM 9462 C C . ASN A 1 1206 ? 104.725 138.535 114.779 1.00 36.63 1206 ASN A C 1
ATOM 9463 O O . ASN A 1 1206 ? 104.741 137.835 113.762 1.00 42.17 1206 ASN A O 1
ATOM 9468 N N . ARG A 1 1207 ? 105.672 138.431 115.711 1.00 30.11 1207 ARG A N 1
ATOM 9469 C CA . ARG A 1 1207 ? 106.609 137.309 115.706 1.00 27.74 1207 ARG A CA 1
ATOM 9470 C C . ARG A 1 1207 ? 106.590 136.651 117.067 1.00 28.61 1207 ARG A C 1
ATOM 9471 O O . ARG A 1 1207 ? 106.600 137.328 118.087 1.00 30.88 1207 ARG A O 1
ATOM 9479 N N . LEU A 1 1208 ? 106.797 135.352 117.091 1.00 31.59 1208 LEU A N 1
ATOM 9480 C CA . LEU A 1 1208 ? 106.746 134.690 118.375 1.00 29.54 1208 LEU A CA 1
ATOM 9481 C C . LEU A 1 1208 ? 107.905 135.104 119.286 1.00 31.91 1208 LEU A C 1
ATOM 9482 O O . LEU A 1 1208 ? 107.753 135.112 120.509 1.00 35.41 1208 LEU A O 1
ATOM 9487 N N . ALA A 1 1209 ? 109.049 135.469 118.740 1.00 27.82 1209 ALA A N 1
ATOM 9488 C CA . ALA A 1 1209 ? 110.179 135.816 119.595 1.00 24.81 1209 ALA A CA 1
ATOM 9489 C C . ALA A 1 1209 ? 110.159 137.253 120.067 1.00 33.47 1209 ALA A C 1
ATOM 9490 O O . ALA A 1 1209 ? 111.137 137.688 120.681 1.00 38.76 1209 ALA A O 1
ATOM 9492 N N . TRP A 1 1210 ? 109.153 138.031 119.698 1.00 33.65 1210 TRP A N 1
ATOM 9493 C CA . TRP A 1 1210 ? 108.981 139.413 120.137 1.00 27.30 1210 TRP A CA 1
ATOM 9494 C C . TRP A 1 1210 ? 108.088 139.539 121.363 1.00 31.48 1210 TRP A C 1
ATOM 9495 O O . TRP A 1 1210 ? 107.829 140.665 121.788 1.00 37.74 1210 TRP A O 1
ATOM 9506 N N . THR A 1 1211 ? 107.571 138.441 121.922 1.00 29.14 1211 THR A N 1
ATOM 9507 C CA . THR A 1 1211 ? 106.549 138.487 122.961 1.00 26.26 1211 THR A CA 1
ATOM 9508 C C . THR A 1 1211 ? 106.926 137.565 124.110 1.00 29.96 1211 THR A C 1
ATOM 9509 O O . THR A 1 1211 ? 107.815 136.727 123.952 1.00 34.00 1211 THR A O 1
ATOM 9513 N N . ILE A 1 1212 ? 106.299 137.738 125.295 1.00 30.58 1212 ILE A N 1
ATOM 9514 C CA . ILE A 1 1212 ? 106.446 136.766 126.390 1.00 29.92 1212 ILE A CA 1
ATOM 9515 C C . ILE A 1 1212 ? 105.080 136.456 127.006 1.00 29.44 1212 ILE A C 1
ATOM 9516 O O . ILE A 1 1212 ? 104.091 137.132 126.751 1.00 35.46 1212 ILE A O 1
ATOM 9521 N N . GLY A 1 1213 ? 105.041 135.405 127.828 1.00 36.11 1213 GLY A N 1
ATOM 9522 C CA . GLY A 1 1213 ? 103.809 134.960 128.468 1.00 37.09 1213 GLY A CA 1
ATOM 9523 C C . GLY A 1 1213 ? 103.966 134.616 129.947 1.00 46.46 1213 GLY A C 1
ATOM 9524 O O . GLY A 1 1213 ? 104.825 135.178 130.633 1.00 46.72 1213 GLY A O 1
ATOM 9525 N N . ASN A 1 1214 ? 103.217 133.627 130.436 1.00 51.70 1214 ASN A N 1
ATOM 9526 C CA . ASN A 1 1214 ? 103.172 133.302 131.861 1.00 47.14 1214 ASN A CA 1
ATOM 9527 C C . ASN A 1 1214 ? 103.892 132.034 132.268 1.00 49.70 1214 ASN A C 1
ATOM 9528 O O . ASN A 1 1214 ? 104.281 131.912 133.430 1.00 51.47 1214 ASN A O 1
ATOM 9533 N N . ARG A 1 1215 ? 104.062 131.097 131.349 1.00 46.94 1215 ARG A N 1
ATOM 9534 C CA . ARG A 1 1215 ? 104.448 129.737 131.653 1.00 44.58 1215 ARG A CA 1
ATOM 9535 C C . ARG A 1 1215 ? 105.907 129.658 132.113 1.00 46.48 1215 ARG A C 1
ATOM 9536 O O . ARG A 1 1215 ? 106.658 130.638 132.103 1.00 43.30 1215 ARG A O 1
ATOM 9544 N N . ALA A 1 1216 ? 106.267 128.487 132.624 1.00 52.70 1216 ALA A N 1
ATOM 9545 C CA . ALA A 1 1216 ? 107.623 128.181 133.058 1.00 56.67 1216 ALA A CA 1
ATOM 9546 C C . ALA A 1 1216 ? 107.768 126.660 133.076 1.00 60.75 1216 ALA A C 1
ATOM 9547 O O . ALA A 1 1216 ? 107.700 126.049 134.149 1.00 64.97 1216 ALA A O 1
ATOM 9549 N N . PRO A 1 1217 ? 107.955 126.016 131.912 1.00 54.79 1217 PRO A N 1
ATOM 9550 C CA . PRO A 1 1217 ? 107.959 124.542 131.867 1.00 54.24 1217 PRO A CA 1
ATOM 9551 C C . PRO A 1 1217 ? 109.217 123.901 132.437 1.00 57.75 1217 PRO A C 1
ATOM 9552 O O . PRO A 1 1217 ? 109.210 122.694 132.711 1.00 61.94 1217 PRO A O 1
ATOM 9556 N N . TYR A 1 1218 ? 110.304 124.651 132.585 1.00 60.97 1218 TYR A N 1
ATOM 9557 C CA . TYR A 1 1218 ? 111.547 124.093 133.105 1.00 60.51 1218 TYR A CA 1
ATOM 9558 C C . TYR A 1 1218 ? 111.517 123.965 134.622 1.00 73.50 1218 TYR A C 1
ATOM 9559 O O . TYR A 1 1218 ? 112.223 123.116 135.182 1.00 77.61 1218 TYR A O 1
ATOM 9568 N N . ILE A 1 1219 ? 110.701 124.789 135.294 1.00 82.51 1219 ILE A N 1
ATOM 9569 C CA . ILE A 1 1219 ? 110.594 124.742 136.757 1.00 92.94 1219 ILE A CA 1
ATOM 9570 C C . ILE A 1 1219 ? 110.014 123.405 137.206 1.00 90.78 1219 ILE A C 1
ATOM 9571 O O . ILE A 1 1219 ? 110.420 122.853 138.239 1.00 93.51 1219 ILE A O 1
ATOM 9576 N N . GLY A 1 1220 ? 109.076 122.854 136.431 1.00 85.59 1220 GLY A N 1
ATOM 9577 C CA . GLY A 1 1220 ? 108.530 121.552 136.782 1.00 96.11 1220 GLY A CA 1
ATOM 9578 C C . GLY A 1 1220 ? 109.599 120.472 136.869 1.00 101.96 1220 GLY A C 1
ATOM 9579 O O . GLY A 1 1220 ? 109.569 119.629 137.773 1.00 100.52 1220 GLY A O 1
ATOM 9580 N N . SER A 1 1221 ? 110.562 120.484 135.942 1.00 98.82 1221 SER A N 1
ATOM 9581 C CA . SER A 1 1221 ? 111.664 119.507 135.968 1.00 101.18 1221 SER A CA 1
ATOM 9582 C C . SER A 1 1221 ? 112.936 120.122 136.566 1.00 89.77 1221 SER A C 1
ATOM 9583 O O . SER A 1 1221 ? 113.491 119.607 137.538 1.00 88.34 1221 SER A O 1
ATOM 9586 N N . PRO A 1 1230 ? 120.729 113.221 154.217 1.00 131.59 1230 PRO A N 1
ATOM 9587 C CA . PRO A 1 1230 ? 122.080 113.460 154.751 1.00 132.11 1230 PRO A CA 1
ATOM 9588 C C . PRO A 1 1230 ? 122.051 113.760 156.254 1.00 128.86 1230 PRO A C 1
ATOM 9589 O O . PRO A 1 1230 ? 121.869 114.916 156.641 1.00 126.67 1230 PRO A O 1
ATOM 9593 N N . PRO A 1 1231 ? 122.240 112.725 157.083 1.00 131.00 1231 PRO A N 1
ATOM 9594 C CA . PRO A 1 1231 ? 122.209 112.936 158.547 1.00 131.06 1231 PRO A CA 1
ATOM 9595 C C . PRO A 1 1231 ? 123.248 113.914 159.082 1.00 128.16 1231 PRO A C 1
ATOM 9596 O O . PRO A 1 1231 ? 122.971 114.603 160.072 1.00 127.55 1231 PRO A O 1
ATOM 9600 N N . LEU A 1 1232 ? 124.432 113.995 158.479 1.00 128.89 1232 LEU A N 1
ATOM 9601 C CA . LEU A 1 1232 ? 125.476 114.897 158.946 1.00 126.93 1232 LEU A CA 1
ATOM 9602 C C . LEU A 1 1232 ? 125.980 115.728 157.778 1.00 125.58 1232 LEU A C 1
ATOM 9603 O O . LEU A 1 1232 ? 125.834 115.352 156.611 1.00 126.67 1232 LEU A O 1
ATOM 9608 N N . ARG A 1 1233 ? 126.560 116.880 158.101 1.00 124.75 1233 ARG A N 1
ATOM 9609 C CA . ARG A 1 1233 ? 127.074 117.768 157.069 1.00 127.02 1233 ARG A CA 1
ATOM 9610 C C . ARG A 1 1233 ? 128.084 118.694 157.729 1.00 127.05 1233 ARG A C 1
ATOM 9611 O O . ARG A 1 1233 ? 127.763 119.326 158.736 1.00 128.30 1233 ARG A O 1
ATOM 9619 N N . VAL A 1 1234 ? 129.286 118.790 157.159 1.00 125.83 1234 VAL A N 1
ATOM 9620 C CA . VAL A 1 1234 ? 130.370 119.556 157.772 1.00 126.78 1234 VAL A CA 1
ATOM 9621 C C . VAL A 1 1234 ? 130.324 120.987 157.254 1.00 125.79 1234 VAL A C 1
ATOM 9622 O O . VAL A 1 1234 ? 130.008 121.236 156.082 1.00 123.98 1234 VAL A O 1
ATOM 9626 N N . ASN A 1 1235 ? 130.635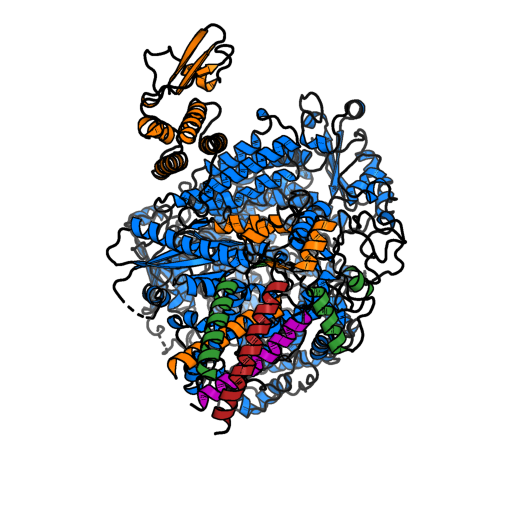 121.936 158.145 1.00 125.77 1235 ASN A N 1
ATOM 9627 C CA . ASN A 1 1235 ? 130.600 123.354 157.791 1.00 128.13 1235 ASN A CA 1
ATOM 9628 C C . ASN A 1 1235 ? 131.546 123.653 156.634 1.00 126.30 1235 ASN A C 1
ATOM 9629 O O . ASN A 1 1235 ? 131.150 124.253 155.626 1.00 119.50 1235 ASN A O 1
ATOM 9634 N N . CYS A 1 1236 ? 132.808 123.234 156.764 1.00 127.18 1236 CYS A N 1
ATOM 9635 C CA . CYS A 1 1236 ? 133.851 123.510 155.779 1.00 125.34 1236 CYS A CA 1
ATOM 9636 C C . CYS A 1 1236 ? 134.463 122.190 155.331 1.00 120.73 1236 CYS A C 1
ATOM 9637 O O . CYS A 1 1236 ? 135.450 121.717 155.921 1.00 114.58 1236 CYS A O 1
ATOM 9640 N N . PRO A 1 1237 ? 133.884 121.540 154.310 1.00 120.51 1237 PRO A N 1
ATOM 9641 C CA . PRO A 1 1237 ? 134.483 120.309 153.785 1.00 117.79 1237 PRO A CA 1
ATOM 9642 C C . PRO A 1 1237 ? 135.499 120.623 152.693 1.00 113.03 1237 PRO A C 1
ATOM 9643 O O . PRO A 1 1237 ? 135.210 121.408 151.780 1.00 108.13 1237 PRO A O 1
ATOM 9647 N N . SER A 1 1238 ? 136.698 120.053 152.795 1.00 105.00 1238 SER A N 1
ATOM 9648 C CA . SER A 1 1238 ? 137.717 120.252 151.776 1.00 93.58 1238 SER A CA 1
ATOM 9649 C C . SER A 1 1238 ? 137.342 119.497 150.499 1.00 89.92 1238 SER A C 1
ATOM 9650 O O . SER A 1 1238 ? 136.416 118.679 150.475 1.00 91.10 1238 SER A O 1
ATOM 9653 N N . ALA A 1 1239 ? 138.092 119.767 149.424 1.00 88.92 1239 ALA A N 1
ATOM 9654 C CA . ALA A 1 1239 ? 137.835 119.084 148.153 1.00 86.82 1239 ALA A CA 1
ATOM 9655 C C . ALA A 1 1239 ? 138.064 117.582 148.278 1.00 83.28 1239 ALA A C 1
ATOM 9656 O O . ALA A 1 1239 ? 137.316 116.778 147.697 1.00 80.64 1239 ALA A O 1
ATOM 9658 N N . ALA A 1 1240 ? 139.088 117.185 149.045 1.00 79.73 1240 ALA A N 1
ATOM 9659 C CA . ALA A 1 1240 ? 139.378 115.768 149.209 1.00 71.37 1240 ALA A CA 1
ATOM 9660 C C . ALA A 1 1240 ? 138.199 115.040 149.847 1.00 76.30 1240 ALA A C 1
ATOM 9661 O O . ALA A 1 1240 ? 137.819 113.947 149.406 1.00 75.15 1240 ALA A O 1
ATOM 9663 N N . LEU A 1 1241 ? 137.607 115.625 150.889 1.00 78.86 1241 LEU A N 1
ATOM 9664 C CA . LEU A 1 1241 ? 136.453 114.985 151.515 1.00 76.24 1241 LEU A CA 1
ATOM 9665 C C . LEU A 1 1241 ? 135.255 114.924 150.574 1.00 74.73 1241 LEU A C 1
ATOM 9666 O O . LEU A 1 1241 ? 134.549 113.908 150.539 1.00 77.65 1241 LEU A O 1
ATOM 9671 N N . LYS A 1 1242 ? 134.993 115.987 149.812 1.00 75.70 1242 LYS A N 1
ATOM 9672 C CA . LYS A 1 1242 ? 133.875 115.918 148.880 1.00 78.91 1242 LYS A CA 1
ATOM 9673 C C . LYS A 1 1242 ? 134.074 114.765 147.901 1.00 83.58 1242 LYS A C 1
ATOM 9674 O O . LYS A 1 1242 ? 133.149 113.969 147.659 1.00 81.42 1242 LYS A O 1
ATOM 9680 N N . GLU A 1 1243 ? 135.283 114.642 147.343 1.00 78.18 1243 GLU A N 1
ATOM 9681 C CA . GLU A 1 1243 ? 135.518 113.583 146.364 1.00 73.61 1243 GLU A CA 1
ATOM 9682 C C . GLU A 1 1243 ? 135.486 112.186 146.990 1.00 71.90 1243 GLU A C 1
ATOM 9683 O O . GLU A 1 1243 ? 134.962 111.243 146.381 1.00 75.22 1243 GLU A O 1
ATOM 9689 N N . ALA A 1 1244 ? 135.992 112.026 148.213 1.00 68.08 1244 ALA A N 1
ATOM 9690 C CA . ALA A 1 1244 ? 135.892 110.718 148.857 1.00 63.46 1244 ALA A CA 1
ATOM 9691 C C . ALA A 1 1244 ? 134.440 110.326 149.072 1.00 70.86 1244 ALA A C 1
ATOM 9692 O O . ALA A 1 1244 ? 134.056 109.164 148.860 1.00 73.41 1244 ALA A O 1
ATOM 9694 N N . ILE A 1 1245 ? 133.611 111.283 149.492 1.00 73.72 1245 ILE A N 1
ATOM 9695 C CA . ILE A 1 1245 ? 132.194 110.994 149.696 1.00 74.86 1245 ILE A CA 1
ATOM 9696 C C . ILE A 1 1245 ? 131.533 110.592 148.386 1.00 75.50 1245 ILE A C 1
ATOM 9697 O O . ILE A 1 1245 ? 130.734 109.648 148.339 1.00 76.47 1245 ILE A O 1
ATOM 9702 N N . GLU A 1 1246 ? 131.858 111.289 147.301 1.00 73.92 1246 GLU A N 1
ATOM 9703 C CA . GLU A 1 1246 ? 131.259 110.933 146.018 1.00 71.65 1246 GLU A CA 1
ATOM 9704 C C . GLU A 1 1246 ? 131.656 109.526 145.580 1.00 71.59 1246 GLU A C 1
ATOM 9705 O O . GLU A 1 1246 ? 130.823 108.765 145.073 1.00 74.43 1246 GLU A O 1
ATOM 9711 N N . MET A 1 1247 ? 132.931 109.171 145.753 1.00 68.12 1247 MET A N 1
ATOM 9712 C CA . MET A 1 1247 ? 133.391 107.829 145.387 1.00 64.38 1247 MET A CA 1
ATOM 9713 C C . MET A 1 1247 ? 132.674 106.754 146.194 1.00 68.93 1247 MET A C 1
ATOM 9714 O O . MET A 1 1247 ? 132.236 105.733 145.650 1.00 70.11 1247 MET A O 1
ATOM 9719 N N . VAL A 1 1248 ? 132.551 106.965 147.510 1.00 75.38 1248 VAL A N 1
ATOM 9720 C CA . VAL A 1 1248 ? 131.861 105.986 148.347 1.00 76.34 1248 VAL A CA 1
ATOM 9721 C C . VAL A 1 1248 ? 130.412 105.841 147.909 1.00 72.80 1248 VAL A C 1
ATOM 9722 O O . VAL A 1 1248 ? 129.895 104.724 147.777 1.00 72.76 1248 VAL A O 1
ATOM 9726 N N . SER A 1 1249 ? 129.742 106.968 147.657 1.00 74.97 1249 SER A N 1
ATOM 9727 C CA . SER A 1 1249 ? 128.350 106.939 147.235 1.00 75.87 1249 SER A CA 1
ATOM 9728 C C . SER A 1 1249 ? 128.181 106.157 145.941 1.00 75.80 1249 SER A C 1
ATOM 9729 O O . SER A 1 1249 ? 127.352 105.240 145.855 1.00 79.53 1249 SER A O 1
ATOM 9732 N N . ARG A 1 1250 ? 128.979 106.490 144.928 1.00 71.93 1250 ARG A N 1
ATOM 9733 C CA . ARG A 1 1250 ? 128.850 105.820 143.640 1.00 67.82 1250 ARG A CA 1
ATOM 9734 C C . ARG A 1 1250 ? 129.135 104.332 143.772 1.00 69.32 1250 ARG A C 1
ATOM 9735 O O . ARG A 1 1250 ? 128.383 103.493 143.256 1.00 74.91 1250 ARG A O 1
ATOM 9743 N N . LEU A 1 1251 ? 130.214 103.977 144.472 1.00 68.88 1251 LEU A N 1
ATOM 9744 C CA . LEU A 1 1251 ? 130.569 102.570 144.501 1.00 66.97 1251 LEU A CA 1
ATOM 9745 C C . LEU A 1 1251 ? 129.564 101.766 145.313 1.00 72.93 1251 LEU A C 1
ATOM 9746 O O . LEU A 1 1251 ? 129.273 100.613 144.966 1.00 75.10 1251 LEU A O 1
ATOM 9751 N N . LEU A 1 1252 ? 129.001 102.347 146.375 1.00 76.89 1252 LEU A N 1
ATOM 9752 C CA . LEU A 1 1252 ? 127.938 101.658 147.104 1.00 81.27 1252 LEU A CA 1
ATOM 9753 C C . LEU A 1 1252 ? 126.706 101.478 146.244 1.00 79.21 1252 LEU A C 1
ATOM 9754 O O . LEU A 1 1252 ? 126.032 100.441 146.301 1.00 79.39 1252 LEU A O 1
ATOM 9759 N N . TRP A 1 1253 ? 126.388 102.483 145.449 1.00 76.50 1253 TRP A N 1
ATOM 9760 C CA . TRP A 1 1253 ? 125.151 102.389 144.715 1.00 78.29 1253 TRP A CA 1
ATOM 9761 C C . TRP A 1 1253 ? 125.274 101.349 143.593 1.00 75.18 1253 TRP A C 1
ATOM 9762 O O . TRP A 1 1253 ? 124.278 100.725 143.226 1.00 81.94 1253 TRP A O 1
ATOM 9773 N N . VAL A 1 1254 ? 126.479 101.152 143.040 1.00 77.98 1254 VAL A N 1
ATOM 9774 C CA . VAL A 1 1254 ? 126.677 100.204 141.936 1.00 75.93 1254 VAL A CA 1
ATOM 9775 C C . VAL A 1 1254 ? 126.666 98.743 142.390 1.00 75.22 1254 VAL A C 1
ATOM 9776 O O . VAL A 1 1254 ? 126.196 97.867 141.660 1.00 77.28 1254 VAL A O 1
ATOM 9780 N N . THR A 1 1255 ? 127.247 98.434 143.553 1.00 80.21 1255 THR A N 1
ATOM 9781 C CA . THR A 1 1255 ? 127.384 97.048 143.971 1.00 79.90 1255 THR A CA 1
ATOM 9782 C C . THR A 1 1255 ? 126.130 96.555 144.704 1.00 89.80 1255 THR A C 1
ATOM 9783 O O . THR A 1 1255 ? 125.155 97.285 144.932 1.00 92.14 1255 THR A O 1
ATOM 9787 N N . GLN A 1 1256 ? 126.160 95.283 145.072 1.00 93.04 1256 GLN A N 1
ATOM 9788 C CA . GLN A 1 1256 ? 125.039 94.662 145.753 1.00 101.24 1256 GLN A CA 1
ATOM 9789 C C . GLN A 1 1256 ? 125.173 94.785 147.266 1.00 111.82 1256 GLN A C 1
ATOM 9790 O O . GLN A 1 1256 ? 126.275 94.944 147.803 1.00 112.38 1256 GLN A O 1
ATOM 9796 N N . GLY A 1 1257 ? 124.025 94.740 147.954 1.00 113.74 1257 GLY A N 1
ATOM 9797 C CA . GLY A 1 1257 ? 124.043 94.834 149.410 1.00 117.14 1257 GLY A CA 1
ATOM 9798 C C . GLY A 1 1257 ? 124.760 93.660 150.050 1.00 119.79 1257 GLY A C 1
ATOM 9799 O O . GLY A 1 1257 ? 125.573 93.834 150.966 1.00 112.94 1257 GLY A O 1
ATOM 9800 N N . THR A 1 1258 ? 124.487 92.446 149.552 1.00 126.09 1258 THR A N 1
ATOM 9801 C CA . THR A 1 1258 ? 125.141 91.239 150.056 1.00 129.91 1258 THR A CA 1
ATOM 9802 C C . THR A 1 1258 ? 126.422 91.104 149.248 1.00 124.33 1258 THR A C 1
ATOM 9803 O O . THR A 1 1258 ? 126.552 90.307 148.314 1.00 121.41 1258 THR A O 1
ATOM 9807 N N . ALA A 1 1259 ? 127.397 91.899 149.650 1.00 122.23 1259 ALA A N 1
ATOM 9808 C CA . ALA A 1 1259 ? 128.671 91.920 148.991 1.00 120.62 1259 ALA A CA 1
ATOM 9809 C C . ALA A 1 1259 ? 129.672 92.213 150.085 1.00 121.97 1259 ALA A C 1
ATOM 9810 O O . ALA A 1 1259 ? 129.342 92.167 151.275 1.00 120.05 1259 ALA A O 1
ATOM 9812 N N . ASP A 1 1260 ? 130.888 92.531 149.707 1.00 116.39 1260 ASP A N 1
ATOM 9813 C CA . ASP A 1 1260 ? 131.797 92.717 150.813 1.00 113.22 1260 ASP A CA 1
ATOM 9814 C C . ASP A 1 1260 ? 132.360 94.142 150.641 1.00 106.55 1260 ASP A C 1
ATOM 9815 O O . ASP A 1 1260 ? 133.562 94.346 150.482 1.00 103.81 1260 ASP A O 1
ATOM 9820 N N . ARG A 1 1261 ? 131.449 95.108 150.531 1.00 102.62 1261 ARG A N 1
ATOM 9821 C CA . ARG A 1 1261 ? 131.720 96.497 150.140 1.00 98.51 1261 ARG A CA 1
ATOM 9822 C C . ARG A 1 1261 ? 132.875 97.203 150.871 1.00 100.19 1261 ARG A C 1
ATOM 9823 O O . ARG A 1 1261 ? 133.604 98.008 150.256 1.00 97.57 1261 ARG A O 1
ATOM 9831 N N . GLU A 1 1262 ? 133.075 96.940 152.165 1.00 99.00 1262 GLU A N 1
ATOM 9832 C CA . GLU A 1 1262 ? 134.107 97.692 152.882 1.00 97.76 1262 GLU A CA 1
ATOM 9833 C C . GLU A 1 1262 ? 135.531 97.513 152.335 1.00 93.20 1262 GLU A C 1
ATOM 9834 O O . GLU A 1 1262 ? 136.197 98.517 152.057 1.00 93.85 1262 GLU A O 1
ATOM 9840 N N . LYS A 1 1263 ? 135.959 96.287 152.031 1.00 92.50 1263 LYS A N 1
ATOM 9841 C CA . LYS A 1 1263 ? 137.325 96.011 151.536 1.00 94.08 1263 LYS A CA 1
ATOM 9842 C C . LYS A 1 1263 ? 137.613 96.609 150.166 1.00 92.17 1263 LYS A C 1
ATOM 9843 O O . LYS A 1 1263 ? 138.785 96.717 149.786 1.00 87.55 1263 LYS A O 1
ATOM 9849 N N . LEU A 1 1264 ? 136.574 96.881 149.372 1.00 88.86 1264 LEU A N 1
ATOM 9850 C CA . LEU A 1 1264 ? 136.774 97.560 148.109 1.00 80.26 1264 LEU A CA 1
ATOM 9851 C C . LEU A 1 1264 ? 136.905 99.036 148.402 1.00 81.30 1264 LEU A C 1
ATOM 9852 O O . LEU A 1 1264 ? 137.660 99.736 147.721 1.00 79.38 1264 LEU A O 1
ATOM 9857 N N . LEU A 1 1265 ? 136.191 99.519 149.417 1.00 83.03 1265 LEU A N 1
ATOM 9858 C CA . LEU A 1 1265 ? 136.257 100.949 149.680 1.00 77.62 1265 LEU A CA 1
ATOM 9859 C C . LEU A 1 1265 ? 137.556 101.375 150.381 1.00 77.26 1265 LEU A C 1
ATOM 9860 O O . LEU A 1 1265 ? 138.038 102.479 150.111 1.00 78.41 1265 LEU A O 1
ATOM 9865 N N . ILE A 1 1266 ? 138.142 100.558 151.279 1.00 79.19 1266 ILE A N 1
ATOM 9866 C CA . ILE A 1 1266 ? 139.327 101.031 152.026 1.00 78.26 1266 ILE A CA 1
ATOM 9867 C C . ILE A 1 1266 ? 140.501 101.424 151.143 1.00 79.00 1266 ILE A C 1
ATOM 9868 O O . ILE A 1 1266 ? 141.057 102.517 151.353 1.00 78.47 1266 ILE A O 1
ATOM 9873 N N . PRO A 1 1267 ? 140.956 100.610 150.180 1.00 77.15 1267 PRO A N 1
ATOM 9874 C CA . PRO A 1 1267 ? 142.112 101.048 149.377 1.00 72.55 1267 PRO A CA 1
ATOM 9875 C C . PRO A 1 1267 ? 141.864 102.346 148.622 1.00 71.35 1267 PRO A C 1
ATOM 9876 O O . PRO A 1 1267 ? 142.800 103.139 148.487 1.00 71.33 1267 PRO A O 1
ATOM 9880 N N . LEU A 1 1268 ? 140.642 102.600 148.128 1.00 73.94 1268 LEU A N 1
ATOM 9881 C CA . LEU A 1 1268 ? 140.371 103.875 147.451 1.00 70.50 1268 LEU A CA 1
ATOM 9882 C C . LEU A 1 1268 ? 140.287 105.030 148.436 1.00 72.30 1268 LEU A C 1
ATOM 9883 O O . LEU A 1 1268 ? 140.836 106.108 148.183 1.00 72.25 1268 LEU A O 1
ATOM 9888 N N . LEU A 1 1269 ? 139.591 104.830 149.557 1.00 76.38 1269 LEU A N 1
ATOM 9889 C CA . LEU A 1 1269 ? 139.350 105.921 150.496 1.00 74.28 1269 LEU A CA 1
ATOM 9890 C C . LEU A 1 1269 ? 140.604 106.296 151.285 1.00 73.22 1269 LEU A C 1
ATOM 9891 O O . LEU A 1 1269 ? 140.758 107.456 151.679 1.00 72.61 1269 LEU A O 1
ATOM 9896 N N . ASN A 1 1270 ? 141.501 105.339 151.537 1.00 74.57 1270 ASN A N 1
ATOM 9897 C CA . ASN A 1 1270 ? 142.717 105.629 152.291 1.00 74.99 1270 ASN A CA 1
ATOM 9898 C C . ASN A 1 1270 ? 143.656 106.568 151.559 1.00 74.22 1270 ASN A C 1
ATOM 9899 O O . ASN A 1 1270 ? 144.624 107.031 152.167 1.00 78.14 1270 ASN A O 1
ATOM 9904 N N . SER A 1 1271 ? 143.458 106.780 150.264 1.00 69.20 1271 SER A N 1
ATOM 9905 C CA . SER A 1 1271 ? 144.345 107.626 149.488 1.00 65.95 1271 SER A CA 1
ATOM 9906 C C . SER A 1 1271 ? 143.947 109.097 149.500 1.00 67.38 1271 SER A C 1
ATOM 9907 O O . SER A 1 1271 ? 144.695 109.923 148.974 1.00 68.35 1271 SER A O 1
ATOM 9910 N N . ARG A 1 1272 ? 142.810 109.454 150.088 1.00 68.07 1272 ARG A N 1
ATOM 9911 C CA . ARG A 1 1272 ? 142.328 110.830 150.060 1.00 63.53 1272 ARG A CA 1
ATOM 9912 C C . ARG A 1 1272 ? 142.191 111.420 151.454 1.00 69.56 1272 ARG A C 1
ATOM 9913 O O . ARG A 1 1272 ? 142.633 112.549 151.681 1.00 72.17 1272 ARG A O 1
ATOM 9921 N N . VAL A 1 1273 ? 141.564 110.705 152.390 1.00 74.68 1273 VAL A N 1
ATOM 9922 C CA . VAL A 1 1273 ? 141.252 111.219 153.715 1.00 72.00 1273 VAL A CA 1
ATOM 9923 C C . VAL A 1 1273 ? 141.729 110.219 154.764 1.00 71.25 1273 VAL A C 1
ATOM 9924 O O . VAL A 1 1273 ? 142.165 109.110 154.457 1.00 72.90 1273 VAL A O 1
ATOM 9928 N N . ASN A 1 1274 ? 141.582 110.622 156.019 1.00 78.49 1274 ASN A N 1
ATOM 9929 C CA . ASN A 1 1274 ? 142.032 109.871 157.176 1.00 81.71 1274 ASN A CA 1
ATOM 9930 C C . ASN A 1 1274 ? 140.893 109.183 157.909 1.00 88.13 1274 ASN A C 1
ATOM 9931 O O . ASN A 1 1274 ? 141.142 108.524 158.927 1.00 88.99 1274 ASN A O 1
ATOM 9936 N N . LEU A 1 1275 ? 139.644 109.333 157.454 1.00 89.29 1275 LEU A N 1
ATOM 9937 C CA . LEU A 1 1275 ? 138.554 108.639 158.171 1.00 91.90 1275 LEU A CA 1
ATOM 9938 C C . LEU A 1 1275 ? 138.625 107.133 158.028 1.00 98.16 1275 LEU A C 1
ATOM 9939 O O . LEU A 1 1275 ? 139.152 106.580 157.056 1.00 95.99 1275 LEU A O 1
ATOM 9944 N N . ASP A 1 1276 ? 138.098 106.466 159.049 1.00 101.26 1276 ASP A N 1
ATOM 9945 C CA . ASP A 1 1276 ? 137.836 105.045 158.918 1.00 103.90 1276 ASP A CA 1
ATOM 9946 C C . ASP A 1 1276 ? 136.559 104.846 158.094 1.00 107.93 1276 ASP A C 1
ATOM 9947 O O . ASP A 1 1276 ? 135.861 105.803 157.730 1.00 106.48 1276 ASP A O 1
ATOM 9952 N N . TYR A 1 1277 ? 136.238 103.586 157.802 1.00 107.41 1277 TYR A N 1
ATOM 9953 C CA . TYR A 1 1277 ? 135.093 103.309 156.939 1.00 107.21 1277 TYR A CA 1
ATOM 9954 C C . TYR A 1 1277 ? 133.772 103.723 157.571 1.00 109.23 1277 TYR A C 1
ATOM 9955 O O . TYR A 1 1277 ? 132.929 104.346 156.913 1.00 108.65 1277 TYR A O 1
ATOM 9964 N N . GLN A 1 1278 ? 133.577 103.400 158.847 1.00 110.82 1278 GLN A N 1
ATOM 9965 C CA . GLN A 1 1278 ? 132.249 103.536 159.434 1.00 113.40 1278 GLN A CA 1
ATOM 9966 C C . GLN A 1 1278 ? 131.821 104.992 159.546 1.00 110.27 1278 GLN A C 1
ATOM 9967 O O . GLN A 1 1278 ? 130.656 105.324 159.285 1.00 107.20 1278 GLN A O 1
ATOM 9973 N N . THR A 1 1279 ? 132.754 105.878 159.891 1.00 108.08 1279 THR A N 1
ATOM 9974 C CA . THR A 1 1279 ? 132.397 107.277 160.068 1.00 106.76 1279 THR A CA 1
ATOM 9975 C C . THR A 1 1279 ? 131.887 107.875 158.770 1.00 106.36 1279 THR A C 1
ATOM 9976 O O . THR A 1 1279 ? 131.035 108.772 158.793 1.00 107.20 1279 THR A O 1
ATOM 9980 N N . VAL A 1 1280 ? 132.415 107.415 157.636 1.00 104.57 1280 VAL A N 1
ATOM 9981 C CA . VAL A 1 1280 ? 132.042 108.007 156.356 1.00 106.21 1280 VAL A CA 1
ATOM 9982 C C . VAL A 1 1280 ? 130.542 107.833 156.068 1.00 109.72 1280 VAL A C 1
ATOM 9983 O O . VAL A 1 1280 ? 129.882 108.774 155.615 1.00 108.18 1280 VAL A O 1
ATOM 9987 N N . LEU A 1 1281 ? 129.970 106.659 156.360 1.00 108.99 1281 LEU A N 1
ATOM 9988 C CA . LEU A 1 1281 ? 128.562 106.410 156.039 1.00 109.28 1281 LEU A CA 1
ATOM 9989 C C . LEU A 1 1281 ? 127.624 107.391 156.717 1.00 111.60 1281 LEU A C 1
ATOM 9990 O O . LEU A 1 1281 ? 126.466 107.528 156.292 1.00 110.92 1281 LEU A O 1
ATOM 9995 N N . ASN A 1 1282 ? 128.080 108.042 157.776 1.00 112.60 1282 ASN A N 1
ATOM 9996 C CA . ASN A 1 1282 ? 127.252 108.984 158.497 1.00 114.21 1282 ASN A CA 1
ATOM 9997 C C . ASN A 1 1282 ? 126.959 110.235 157.680 1.00 114.08 1282 ASN A C 1
ATOM 9998 O O . ASN A 1 1282 ? 126.064 111.001 158.049 1.00 116.41 1282 ASN A O 1
ATOM 10003 N N . PHE A 1 1283 ? 127.683 110.448 156.575 1.00 111.08 1283 PHE A N 1
ATOM 10004 C CA . PHE A 1 1283 ? 127.477 111.571 155.670 1.00 110.55 1283 PHE A CA 1
ATOM 10005 C C . PHE A 1 1283 ? 126.818 111.188 154.357 1.00 112.67 1283 PHE A C 1
ATOM 10006 O O . PHE A 1 1283 ? 126.559 112.072 153.529 1.00 114.62 1283 PHE A O 1
ATOM 10014 N N . LEU A 1 1284 ? 126.550 109.932 154.135 1.00 112.87 1284 LEU A N 1
ATOM 10015 C CA . LEU A 1 1284 ? 125.911 109.595 152.875 1.00 115.85 1284 LEU A CA 1
ATOM 10016 C C . LEU A 1 1284 ? 124.433 109.986 152.912 1.00 125.05 1284 LEU A C 1
ATOM 10017 O O . LEU A 1 1284 ? 123.753 109.742 153.914 1.00 125.45 1284 LEU A O 1
ATOM 10022 N N . PRO A 1 1285 ? 123.900 110.559 151.820 1.00 128.28 1285 PRO A N 1
ATOM 10023 C CA . PRO A 1 1285 ? 122.456 110.852 151.761 1.00 132.47 1285 PRO A CA 1
ATOM 10024 C C . PRO A 1 1285 ? 121.602 109.594 151.637 1.00 137.42 1285 PRO A C 1
ATOM 10025 O O . PRO A 1 1285 ? 122.120 108.484 151.806 1.00 137.03 1285 PRO A O 1
ATOM 10029 N N . THR A 1 1286 ? 120.289 109.743 151.439 1.00 140.89 1286 THR A N 1
ATOM 10030 C CA . THR A 1 1286 ? 119.416 108.578 151.319 1.00 148.41 1286 THR A CA 1
ATOM 10031 C C . THR A 1 1286 ? 119.706 107.822 150.021 1.00 151.28 1286 THR A C 1
ATOM 10032 O O . THR A 1 1286 ? 119.874 108.424 148.954 1.00 144.56 1286 THR A O 1
ATOM 10036 N N . HIS A 1 1287 ? 119.731 106.496 150.119 1.00 154.52 1287 HIS A N 1
ATOM 10037 C CA . HIS A 1 1287 ? 120.013 105.604 148.994 1.00 155.53 1287 HIS A CA 1
ATOM 10038 C C . HIS A 1 1287 ? 118.902 104.555 148.948 1.00 159.65 1287 HIS A C 1
ATOM 10039 O O . HIS A 1 1287 ? 117.806 104.743 149.498 1.00 155.77 1287 HIS A O 1
ATOM 10046 N N . TYR A 1 1288 ? 119.165 103.464 148.212 1.00 159.36 1288 TYR A N 1
ATOM 10047 C CA . TYR A 1 1288 ? 118.340 102.251 148.128 1.00 161.66 1288 TYR A CA 1
ATOM 10048 C C . TYR A 1 1288 ? 117.144 102.379 147.184 1.00 158.09 1288 TYR A C 1
ATOM 10049 O O . TYR A 1 1288 ? 116.179 101.609 147.310 1.00 154.68 1288 TYR A O 1
ATOM 10058 N N . SER A 1 1289 ? 117.168 103.317 146.236 1.00 154.37 1289 SER A N 1
ATOM 10059 C CA . SER A 1 1289 ? 116.128 103.403 145.211 1.00 153.15 1289 SER A CA 1
ATOM 10060 C C . SER A 1 1289 ? 116.805 103.671 143.873 1.00 148.11 1289 SER A C 1
ATOM 10061 O O . SER A 1 1289 ? 117.550 104.649 143.740 1.00 141.07 1289 SER A O 1
ATOM 10064 N N . GLY A 1 1290 ? 116.561 102.808 142.898 1.00 144.33 1290 GLY A N 1
ATOM 10065 C CA . GLY A 1 1290 ? 117.058 103.029 141.552 1.00 137.92 1290 GLY A CA 1
ATOM 10066 C C . GLY A 1 1290 ? 117.248 101.733 140.788 1.00 135.39 1290 GLY A C 1
ATOM 10067 O O . GLY A 1 1290 ? 117.260 100.635 141.348 1.00 131.43 1290 GLY A O 1
ATOM 10068 N N . ASN A 1 1291 ? 117.440 101.894 139.476 1.00 130.49 1291 ASN A N 1
ATOM 10069 C CA . ASN A 1 1291 ? 117.717 100.812 138.534 1.00 127.44 1291 ASN A CA 1
ATOM 10070 C C . ASN A 1 1291 ? 119.064 101.122 137.886 1.00 126.49 1291 ASN A C 1
ATOM 10071 O O . ASN A 1 1291 ? 119.182 102.097 137.135 1.00 124.40 1291 ASN A O 1
ATOM 10076 N N . ILE A 1 1292 ? 120.056 100.260 138.140 1.00 123.76 1292 ILE A N 1
ATOM 10077 C CA . ILE A 1 1292 ? 121.470 100.647 138.051 1.00 121.36 1292 ILE A CA 1
ATOM 10078 C C . ILE A 1 1292 ? 121.827 101.199 136.669 1.00 120.42 1292 ILE A C 1
ATOM 10079 O O . ILE A 1 1292 ? 122.404 102.288 136.552 1.00 114.70 1292 ILE A O 1
ATOM 10084 N N . VAL A 1 1293 ? 121.473 100.476 135.602 1.00 123.26 1293 VAL A N 1
ATOM 10085 C CA . VAL A 1 1293 ? 121.813 100.936 134.254 1.00 121.09 1293 VAL A CA 1
ATOM 10086 C C . VAL A 1 1293 ? 121.099 102.256 133.945 1.00 122.62 1293 VAL A C 1
ATOM 10087 O O . VAL A 1 1293 ? 121.735 103.245 133.554 1.00 116.91 1293 VAL A O 1
ATOM 10091 N N . HIS A 1 1294 ? 119.775 102.311 134.168 1.00 121.52 1294 HIS A N 1
ATOM 10092 C CA . HIS A 1 1294 ? 119.016 103.525 133.858 1.00 120.26 1294 HIS A CA 1
ATOM 10093 C C . HIS A 1 1294 ? 119.287 104.621 134.880 1.00 116.36 1294 HIS A C 1
ATOM 10094 O O . HIS A 1 1294 ? 119.514 105.781 134.512 1.00 115.78 1294 HIS A O 1
ATOM 10101 N N . ARG A 1 1295 ? 119.292 104.276 136.164 1.00 115.05 1295 ARG A N 1
ATOM 10102 C CA . ARG A 1 1295 ? 119.314 105.307 137.189 1.00 116.88 1295 ARG A CA 1
ATOM 10103 C C . ARG A 1 1295 ? 120.723 105.859 137.397 1.00 112.33 1295 ARG A C 1
ATOM 10104 O O . ARG A 1 1295 ? 120.879 106.881 138.074 1.00 107.47 1295 ARG A O 1
ATOM 10112 N N . TYR A 1 1296 ? 121.756 105.231 136.819 1.00 108.35 1296 TYR A N 1
ATOM 10113 C CA . TYR A 1 1296 ? 123.080 105.838 136.916 1.00 102.93 1296 TYR A CA 1
ATOM 10114 C C . TYR A 1 1296 ? 123.153 107.087 136.047 1.00 101.23 1296 TYR A C 1
ATOM 10115 O O . TYR A 1 1296 ? 123.654 108.133 136.484 1.00 97.09 1296 TYR A O 1
ATOM 10124 N N . ASN A 1 1297 ? 122.626 106.997 134.823 1.00 102.29 1297 ASN A N 1
ATOM 10125 C CA . ASN A 1 1297 ? 122.732 108.097 133.871 1.00 101.94 1297 ASN A CA 1
ATOM 10126 C C . ASN A 1 1297 ? 122.014 109.344 134.362 1.00 102.04 1297 ASN A C 1
ATOM 10127 O O . ASN A 1 1297 ? 122.529 110.457 134.218 1.00 101.74 1297 ASN A O 1
ATOM 10132 N N . ASP A 1 1298 ? 120.834 109.184 134.958 1.00 101.16 1298 ASP A N 1
ATOM 10133 C CA . ASP A 1 1298 ? 120.084 110.362 135.376 1.00 103.23 1298 ASP A CA 1
ATOM 10134 C C . ASP A 1 1298 ? 120.525 110.857 136.749 1.00 100.83 1298 ASP A C 1
ATOM 10135 O O . ASP A 1 1298 ? 120.453 112.062 137.024 1.00 98.58 1298 ASP A O 1
ATOM 10140 N N . GLN A 1 1299 ? 120.977 109.951 137.619 1.00 98.81 1299 GLN A N 1
ATOM 10141 C CA . GLN A 1 1299 ? 121.411 110.368 138.948 1.00 96.34 1299 GLN A CA 1
ATOM 10142 C C . GLN A 1 1299 ? 122.755 111.094 138.884 1.00 94.99 1299 GLN A C 1
ATOM 10143 O O . GLN A 1 1299 ? 122.927 112.154 139.502 1.00 92.59 1299 GLN A O 1
ATOM 10149 N N . TYR A 1 1300 ? 123.721 110.554 138.132 1.00 91.66 1300 TYR A N 1
ATOM 10150 C CA . TYR A 1 1300 ? 125.073 111.104 138.122 1.00 88.64 1300 TYR A CA 1
ATOM 10151 C C . TYR A 1 1300 ? 125.496 111.654 136.767 1.00 89.34 1300 TYR A C 1
ATOM 10152 O O . TYR A 1 1300 ? 126.656 112.056 136.615 1.00 88.90 1300 TYR A O 1
ATOM 10161 N N . GLY A 1 1301 ? 124.598 111.707 135.788 1.00 90.03 1301 GLY A N 1
ATOM 10162 C CA . GLY A 1 1301 ? 124.966 112.212 134.486 1.00 92.36 1301 GLY A CA 1
ATOM 10163 C C . GLY A 1 1301 ? 124.923 113.717 134.434 1.00 94.22 1301 GLY A C 1
ATOM 10164 O O . GLY A 1 1301 ? 124.606 114.402 135.407 1.00 97.34 1301 GLY A O 1
ATOM 10165 N N . GLN A 1 1302 ? 125.256 114.245 133.264 1.00 92.48 1302 GLN A N 1
ATOM 10166 C CA . GLN A 1 1302 ? 125.255 115.682 133.032 1.00 97.12 1302 GLN A CA 1
ATOM 10167 C C . GLN A 1 1302 ? 124.206 115.998 131.976 1.00 97.71 1302 GLN A C 1
ATOM 10168 O O . GLN A 1 1302 ? 124.309 115.526 130.838 1.00 93.62 1302 GLN A O 1
ATOM 10174 N N . HIS A 1 1303 ? 123.202 116.800 132.349 1.00 96.22 1303 HIS A N 1
ATOM 10175 C CA . HIS A 1 1303 ? 122.062 117.067 131.482 1.00 88.08 1303 HIS A CA 1
ATOM 10176 C C . HIS A 1 1303 ? 122.007 118.531 131.082 1.00 84.65 1303 HIS A C 1
ATOM 10177 O O . HIS A 1 1303 ? 122.697 119.394 131.642 1.00 83.54 1303 HIS A O 1
ATOM 10184 N N . SER A 1 1304 ? 121.140 118.796 130.114 1.00 75.64 1304 SER A N 1
ATOM 10185 C CA . SER A 1 1304 ? 120.832 120.142 129.660 1.00 70.72 1304 SER A CA 1
ATOM 10186 C C . SER A 1 1304 ? 119.532 120.560 130.328 1.00 68.53 1304 SER A C 1
ATOM 10187 O O . SER A 1 1304 ? 118.550 119.811 130.300 1.00 67.98 1304 SER A O 1
ATOM 10190 N N . PHE A 1 1305 ? 119.527 121.744 130.925 1.00 62.98 1305 PHE A N 1
ATOM 10191 C CA . PHE A 1 1305 ? 118.369 122.200 131.685 1.00 62.56 1305 PHE A CA 1
ATOM 10192 C C . PHE A 1 1305 ? 117.413 123.029 130.844 1.00 59.56 1305 PHE A C 1
ATOM 10193 O O . PHE A 1 1305 ? 116.376 123.465 131.365 1.00 63.32 1305 PHE A O 1
ATOM 10201 N N . MET A 1 1306 ? 117.759 123.250 129.570 1.00 56.24 1306 MET A N 1
ATOM 10202 C CA . MET A 1 1306 ? 117.008 124.084 128.659 1.00 48.74 1306 MET A CA 1
ATOM 10203 C C . MET A 1 1306 ? 117.377 123.857 127.170 1.00 47.51 1306 MET A C 1
ATOM 10204 O O . MET A 1 1306 ? 118.453 123.343 126.821 1.00 51.48 1306 MET A O 1
ATOM 10209 N N . ALA A 1 1307 ? 116.475 124.300 126.293 1.00 42.86 1307 ALA A N 1
ATOM 10210 C CA . ALA A 1 1307 ? 116.727 124.254 124.871 1.00 33.58 1307 ALA A CA 1
ATOM 10211 C C . ALA A 1 1307 ? 117.690 125.345 124.462 1.00 37.41 1307 ALA A C 1
ATOM 10212 O O . ALA A 1 1307 ? 117.747 126.420 125.054 1.00 44.06 1307 ALA A O 1
ATOM 10214 N N . ASN A 1 1308 ? 118.423 125.077 123.392 1.00 35.78 1308 ASN A N 1
ATOM 10215 C CA . ASN A 1 1308 ? 119.440 126.002 122.929 1.00 32.47 1308 ASN A CA 1
ATOM 10216 C C . ASN A 1 1308 ? 118.825 127.102 122.075 1.00 40.10 1308 ASN A C 1
ATOM 10217 O O . ASN A 1 1308 ? 119.254 127.283 120.928 1.00 42.27 1308 ASN A O 1
ATOM 10222 N N . ARG A 1 1309 ? 117.793 127.801 122.575 1.00 36.50 1309 ARG A N 1
ATOM 10223 C CA . ARG A 1 1309 ? 117.104 128.873 121.844 1.00 35.77 1309 ARG A CA 1
ATOM 10224 C C . ARG A 1 1309 ? 117.073 130.112 122.736 1.00 37.47 1309 ARG A C 1
ATOM 10225 O O . ARG A 1 1309 ? 117.473 130.073 123.901 1.00 40.76 1309 ARG A O 1
ATOM 10233 N N . MET A 1 1310 ? 116.561 131.207 122.195 1.00 36.40 1310 MET A N 1
ATOM 10234 C CA . MET A 1 1310 ? 116.274 132.374 123.010 1.00 35.12 1310 MET A CA 1
ATOM 10235 C C . MET A 1 1310 ? 115.149 132.048 123.968 1.00 34.12 1310 MET A C 1
ATOM 10236 O O . MET A 1 1310 ? 114.216 131.314 123.630 1.00 38.80 1310 MET A O 1
ATOM 10241 N N . SER A 1 1311 ? 115.193 132.652 125.145 1.00 29.42 1311 SER A N 1
ATOM 10242 C CA . SER A 1 1311 ? 114.321 132.179 126.204 1.00 29.20 1311 SER A CA 1
ATOM 10243 C C . SER A 1 1311 ? 112.923 132.766 126.151 1.00 34.73 1311 SER A C 1
ATOM 10244 O O . SER A 1 1311 ? 112.167 132.553 127.101 1.00 40.03 1311 SER A O 1
ATOM 10247 N N . ASN A 1 1312 ? 112.539 133.478 125.088 1.00 32.45 1312 ASN A N 1
ATOM 10248 C CA . ASN A 1 1312 ? 111.183 134.009 125.048 1.00 29.39 1312 ASN A CA 1
ATOM 10249 C C . ASN A 1 1312 ? 110.151 132.946 124.727 1.00 33.61 1312 ASN A C 1
ATOM 10250 O O . ASN A 1 1312 ? 109.025 133.027 125.214 1.00 36.90 1312 ASN A O 1
ATOM 10255 N N . THR A 1 1313 ? 110.490 131.945 123.921 1.00 40.04 1313 THR A N 1
ATOM 10256 C CA . THR A 1 1313 ? 109.474 130.961 123.535 1.00 38.47 1313 THR A CA 1
ATOM 10257 C C . THR A 1 1313 ? 109.021 130.113 124.714 1.00 33.65 1313 THR A C 1
ATOM 10258 O O . THR A 1 1313 ? 107.836 129.795 124.826 1.00 38.19 1313 THR A O 1
ATOM 10262 N N . SER A 1 1314 ? 109.923 129.785 125.640 1.00 33.51 1314 SER A N 1
ATOM 10263 C CA . SER A 1 1314 ? 109.513 128.910 126.726 1.00 29.59 1314 SER A CA 1
ATOM 10264 C C . SER A 1 1314 ? 108.398 129.520 127.532 1.00 34.95 1314 SER A C 1
ATOM 10265 O O . SER A 1 1314 ? 107.521 128.794 127.997 1.00 43.96 1314 SER A O 1
ATOM 10268 N N . THR A 1 1315 ? 108.324 130.844 127.596 1.00 37.27 1315 THR A N 1
ATOM 10269 C CA . THR A 1 1315 ? 107.289 131.500 128.387 1.00 33.34 1315 THR A CA 1
ATOM 10270 C C . THR A 1 1315 ? 105.901 131.379 127.778 1.00 33.63 1315 THR A C 1
ATOM 10271 O O . THR A 1 1315 ? 104.953 131.878 128.385 1.00 39.17 1315 THR A O 1
ATOM 10275 N N . ARG A 1 1316 ? 105.752 130.834 126.573 1.00 31.87 1316 ARG A N 1
ATOM 10276 C CA . ARG A 1 1316 ? 104.422 130.674 125.993 1.00 31.42 1316 ARG A CA 1
ATOM 10277 C C . ARG A 1 1316 ? 104.110 129.240 125.608 1.00 34.85 1316 ARG A C 1
ATOM 10278 O O . ARG A 1 1316 ? 103.170 129.000 124.848 1.00 37.74 1316 ARG A O 1
ATOM 10286 N N . ALA A 1 1317 ? 104.864 128.282 126.126 1.00 37.59 1317 ALA A N 1
ATOM 10287 C CA . ALA A 1 1317 ? 104.709 126.879 125.780 1.00 30.31 1317 ALA A CA 1
ATOM 10288 C C . ALA A 1 1317 ? 104.021 126.127 126.908 1.00 38.30 1317 ALA A C 1
ATOM 10289 O O . ALA A 1 1317 ? 104.456 126.217 128.061 1.00 40.15 1317 ALA A O 1
ATOM 10291 N N . ILE A 1 1318 ? 102.988 125.343 126.568 1.00 38.68 1318 ILE A N 1
ATOM 10292 C CA . ILE A 1 1318 ? 102.289 124.467 127.508 1.00 34.76 1318 ILE A CA 1
ATOM 10293 C C . ILE A 1 1318 ? 102.647 123.009 127.222 1.00 40.30 1318 ILE A C 1
ATOM 10294 O O . ILE A 1 1318 ? 101.987 122.352 126.407 1.00 40.83 1318 ILE A O 1
ATOM 10299 N N . ILE A 1 1319 ? 103.647 122.471 127.935 1.00 39.73 1319 ILE A N 1
ATOM 10300 C CA . ILE A 1 1319 ? 104.124 121.096 127.756 1.00 38.18 1319 ILE A CA 1
ATOM 10301 C C . ILE A 1 1319 ? 103.522 120.199 128.815 1.00 44.42 1319 ILE A C 1
ATOM 10302 O O . ILE A 1 1319 ? 103.568 120.533 130.004 1.00 51.96 1319 ILE A O 1
ATOM 10307 N N . SER A 1 1320 ? 103.028 119.030 128.407 1.00 46.85 1320 SER A N 1
ATOM 10308 C CA . SER A 1 1320 ? 102.355 118.092 129.310 1.00 55.40 1320 SER A CA 1
ATOM 10309 C C . SER A 1 1320 ? 102.855 116.667 129.070 1.00 56.88 1320 SER A C 1
ATOM 10310 O O . SER A 1 1320 ? 102.492 116.043 128.067 1.00 57.37 1320 SER A O 1
ATOM 10313 N N . THR A 1 1321 ? 103.627 116.122 130.016 1.00 62.61 1321 THR A N 1
ATOM 10314 C CA . THR A 1 1321 ? 104.147 114.759 129.918 1.00 64.91 1321 THR A CA 1
ATOM 10315 C C . THR A 1 1321 ? 103.310 113.758 130.707 1.00 72.44 1321 THR A C 1
ATOM 10316 O O . THR A 1 1321 ? 103.853 112.781 131.233 1.00 75.48 1321 THR A O 1
ATOM 10320 N N . ASN A 1 1322 ? 102.003 113.986 130.825 1.00 76.06 1322 ASN A N 1
ATOM 10321 C CA . ASN A 1 1322 ? 101.138 113.046 131.530 1.00 79.12 1322 ASN A CA 1
ATOM 10322 C C . ASN A 1 1322 ? 100.502 112.024 130.619 1.00 74.54 1322 ASN A C 1
ATOM 10323 O O . ASN A 1 1322 ? 99.930 111.046 131.110 1.00 75.76 1322 ASN A O 1
ATOM 10328 N N . THR A 1 1323 ? 100.633 112.185 129.320 1.00 69.61 1323 THR A N 1
ATOM 10329 C CA . THR A 1 1323 ? 99.857 111.362 128.427 1.00 68.18 1323 THR A CA 1
ATOM 10330 C C . THR A 1 1323 ? 100.687 110.246 127.844 1.00 69.53 1323 THR A C 1
ATOM 10331 O O . THR A 1 1323 ? 100.174 109.472 127.028 1.00 67.45 1323 THR A O 1
ATOM 10335 N N . LEU A 1 1324 ? 101.943 110.112 128.264 1.00 70.61 1324 LEU A N 1
ATOM 10336 C CA . LEU A 1 1324 ? 102.724 109.031 127.681 1.00 72.29 1324 LEU A CA 1
ATOM 10337 C C . LEU A 1 1324 ? 102.602 107.762 128.512 1.00 81.73 1324 LEU A C 1
ATOM 10338 O O . LEU A 1 1324 ? 103.587 107.127 128.883 1.00 84.93 1324 LEU A O 1
ATOM 10343 N N . GLY A 1 1325 ? 101.343 107.434 128.842 1.00 87.82 1325 GLY A N 1
ATOM 10344 C CA . GLY A 1 1325 ? 101.002 106.106 129.337 1.00 92.56 1325 GLY A CA 1
ATOM 10345 C C . GLY A 1 1325 ? 101.763 105.688 130.573 1.00 98.98 1325 GLY A C 1
ATOM 10346 O O . GLY A 1 1325 ? 101.917 106.440 131.545 1.00 95.44 1325 GLY A O 1
ATOM 10347 N N . LYS A 1 1326 ? 102.253 104.445 130.509 1.00 98.01 1326 LYS A N 1
ATOM 10348 C CA . LYS A 1 1326 ? 102.906 103.767 131.614 1.00 103.51 1326 LYS A CA 1
ATOM 10349 C C . LYS A 1 1326 ? 104.328 104.263 131.849 1.00 103.74 1326 LYS A C 1
ATOM 10350 O O . LYS A 1 1326 ? 105.059 103.651 132.631 1.00 109.04 1326 LYS A O 1
ATOM 10356 N N . TYR A 1 1327 ? 104.733 105.354 131.207 1.00 98.81 1327 TYR A N 1
ATOM 10357 C CA . TYR A 1 1327 ? 106.055 105.929 131.405 1.00 98.59 1327 TYR A CA 1
ATOM 10358 C C . TYR A 1 1327 ? 106.004 107.237 132.190 1.00 103.12 1327 TYR A C 1
ATOM 10359 O O . TYR A 1 1327 ? 107.058 107.808 132.494 1.00 101.70 1327 TYR A O 1
ATOM 10368 N N . ALA A 1 1328 ? 104.812 107.717 132.543 1.00 102.64 1328 ALA A N 1
ATOM 10369 C CA . ALA A 1 1328 ? 104.660 108.966 133.293 1.00 107.10 1328 ALA A CA 1
ATOM 10370 C C . ALA A 1 1328 ? 105.279 108.889 134.706 1.00 106.79 1328 ALA A C 1
ATOM 10371 O O . ALA A 1 1328 ? 104.900 108.055 135.537 1.00 99.62 1328 ALA A O 1
ATOM 10373 N N . GLY A 1 1331 ? 106.577 104.447 139.000 1.00 110.06 1331 GLY A N 1
ATOM 10374 C CA . GLY A 1 1331 ? 107.733 104.052 138.214 1.00 120.02 1331 GLY A CA 1
ATOM 10375 C C . GLY A 1 1331 ? 107.650 102.674 137.567 1.00 124.68 1331 GLY A C 1
ATOM 10376 O O . GLY A 1 1331 ? 108.637 101.928 137.556 1.00 121.08 1331 GLY A O 1
ATOM 10377 N N . GLN A 1 1332 ? 106.475 102.325 137.033 1.00 125.53 1332 GLN A N 1
ATOM 10378 C CA . GLN A 1 1332 ? 106.268 101.031 136.380 1.00 129.13 1332 GLN A CA 1
ATOM 10379 C C . GLN A 1 1332 ? 106.791 101.087 134.945 1.00 129.97 1332 GLN A C 1
ATOM 10380 O O . GLN A 1 1332 ? 106.217 101.782 134.098 1.00 124.44 1332 GLN A O 1
ATOM 10386 N N . ALA A 1 1333 ? 107.896 100.381 134.671 1.00 124.52 1333 ALA A N 1
ATOM 10387 C CA . ALA A 1 1333 ? 108.479 100.321 133.330 1.00 118.38 1333 ALA A CA 1
ATOM 10388 C C . ALA A 1 1333 ? 108.963 101.695 132.866 1.00 117.51 1333 ALA A C 1
ATOM 10389 O O . ALA A 1 1333 ? 109.437 101.833 131.735 1.00 117.87 1333 ALA A O 1
ATOM 10391 N N . ALA A 1 1334 ? 108.836 102.717 133.719 1.00 119.45 1334 ALA A N 1
ATOM 10392 C CA . ALA A 1 1334 ? 109.360 104.054 133.453 1.00 117.71 1334 ALA A CA 1
ATOM 10393 C C . ALA A 1 1334 ? 110.782 104.195 133.989 1.00 124.11 1334 ALA A C 1
ATOM 10394 O O . ALA A 1 1334 ? 111.655 104.751 133.312 1.00 119.42 1334 ALA A O 1
ATOM 10396 N N . ILE A 1 1335 ? 111.005 103.731 135.226 1.00 128.53 1335 ILE A N 1
ATOM 10397 C CA . ILE A 1 1335 ? 112.346 103.592 135.792 1.00 131.00 1335 ILE A CA 1
ATOM 10398 C C . ILE A 1 1335 ? 113.156 102.511 135.087 1.00 125.03 1335 ILE A C 1
ATOM 10399 O O . ILE A 1 1335 ? 114.351 102.354 135.366 1.00 124.13 1335 ILE A O 1
ATOM 10404 N N . ASP A 1 1336 ? 112.530 101.760 134.186 1.00 119.43 1336 ASP A N 1
ATOM 10405 C CA . ASP A 1 1336 ? 113.127 100.607 133.533 1.00 118.81 1336 ASP A CA 1
ATOM 10406 C C . ASP A 1 1336 ? 113.065 100.756 132.002 1.00 118.85 1336 ASP A C 1
ATOM 10407 O O . ASP A 1 1336 ? 112.885 99.780 131.266 1.00 116.82 1336 ASP A O 1
ATOM 10412 N N . SER A 1 1337 ? 113.215 101.991 131.497 1.00 115.81 1337 SER A N 1
ATOM 10413 C CA . SER A 1 1337 ? 113.188 102.285 130.061 1.00 103.88 1337 SER A CA 1
ATOM 10414 C C . SER A 1 1337 ? 114.346 103.203 129.660 1.00 99.67 1337 SER A C 1
ATOM 10415 O O . SER A 1 1337 ? 115.138 103.655 130.492 1.00 101.70 1337 SER A O 1
ATOM 10418 N N . ASN A 1 1338 ? 114.425 103.477 128.349 1.00 94.41 1338 ASN A N 1
ATOM 10419 C CA . ASN A 1 1338 ? 115.428 104.365 127.766 1.00 82.35 1338 ASN A CA 1
ATOM 10420 C C . ASN A 1 1338 ? 115.064 105.844 127.885 1.00 84.87 1338 ASN A C 1
ATOM 10421 O O . ASN A 1 1338 ? 115.950 106.700 127.782 1.00 82.68 1338 ASN A O 1
ATOM 10426 N N . ILE A 1 1339 ? 113.780 106.154 128.077 1.00 84.46 1339 ILE A N 1
ATOM 10427 C CA . ILE A 1 1339 ? 113.279 107.520 127.942 1.00 81.76 1339 ILE A CA 1
ATOM 10428 C C . ILE A 1 1339 ? 113.804 108.400 129.068 1.00 88.55 1339 ILE A C 1
ATOM 10429 O O . ILE A 1 1339 ? 113.768 108.020 130.245 1.00 94.73 1339 ILE A O 1
ATOM 10434 N N . ILE A 1 1340 ? 114.285 109.582 128.717 1.00 82.66 1340 ILE A N 1
ATOM 10435 C CA . ILE A 1 1340 ? 114.639 110.603 129.694 1.00 83.87 1340 ILE A CA 1
ATOM 10436 C C . ILE A 1 1340 ? 113.577 111.688 129.581 1.00 79.87 1340 ILE A C 1
ATOM 10437 O O . ILE A 1 1340 ? 113.486 112.355 128.544 1.00 78.08 1340 ILE A O 1
ATOM 10442 N N . PHE A 1 1341 ? 112.773 111.884 130.631 1.00 80.58 1341 PHE A N 1
ATOM 10443 C CA . PHE A 1 1341 ? 111.604 112.758 130.512 1.00 78.43 1341 PHE A CA 1
ATOM 10444 C C . PHE A 1 1341 ? 111.938 114.223 130.715 1.00 75.28 1341 PHE A C 1
ATOM 10445 O O . PHE A 1 1341 ? 111.046 115.072 130.592 1.00 69.60 1341 PHE A O 1
ATOM 10453 N N . GLN A 1 1342 ? 113.177 114.531 131.079 1.00 73.10 1342 GLN A N 1
ATOM 10454 C CA . GLN A 1 1342 ? 113.594 115.918 131.154 1.00 71.13 1342 GLN A CA 1
ATOM 10455 C C . GLN A 1 1342 ? 113.972 116.444 129.783 1.00 61.13 1342 GLN A C 1
ATOM 10456 O O . GLN A 1 1342 ? 113.934 117.659 129.567 1.00 62.04 1342 GLN A O 1
ATOM 10462 N N . ASN A 1 1343 ? 114.346 115.561 128.857 1.00 61.32 1343 ASN A N 1
ATOM 10463 C CA . ASN A 1 1343 ? 114.782 116.009 127.543 1.00 55.89 1343 ASN A CA 1
ATOM 10464 C C . ASN A 1 1343 ? 113.638 116.154 126.556 1.00 49.72 1343 ASN A C 1
ATOM 10465 O O . ASN A 1 1343 ? 113.775 116.890 125.569 1.00 48.65 1343 ASN A O 1
ATOM 10470 N N . THR A 1 1344 ? 112.515 115.489 126.791 1.00 47.46 1344 THR A N 1
ATOM 10471 C CA . THR A 1 1344 ? 111.382 115.712 125.908 1.00 44.07 1344 THR A CA 1
ATOM 10472 C C . THR A 1 1344 ? 110.826 117.123 126.050 1.00 45.13 1344 THR A C 1
ATOM 10473 O O . THR A 1 1344 ? 110.302 117.687 125.084 1.00 45.32 1344 THR A O 1
ATOM 10477 N N . ILE A 1 1345 ? 110.936 117.719 127.229 1.00 43.38 1345 ILE A N 1
ATOM 10478 C CA . ILE A 1 1345 ? 110.497 119.098 127.373 1.00 37.60 1345 ILE A CA 1
ATOM 10479 C C . ILE A 1 1345 ? 111.376 120.047 126.556 1.00 39.22 1345 ILE A C 1
ATOM 10480 O O . ILE A 1 1345 ? 110.870 120.939 125.861 1.00 44.07 1345 ILE A O 1
ATOM 10485 N N . ASN A 1 1346 ? 112.693 119.879 126.607 1.00 37.58 1346 ASN A N 1
ATOM 10486 C CA . ASN A 1 1346 ? 113.548 120.724 125.784 1.00 31.46 1346 ASN A CA 1
ATOM 10487 C C . ASN A 1 1346 ? 113.244 120.530 124.312 1.00 32.73 1346 ASN A C 1
ATOM 10488 O O . ASN A 1 1346 ? 113.232 121.488 123.537 1.00 37.85 1346 ASN A O 1
ATOM 10493 N N . LEU A 1 1347 ? 113.008 119.292 123.898 1.00 38.69 1347 LEU A N 1
ATOM 10494 C CA . LEU A 1 1347 ? 112.666 119.043 122.499 1.00 34.23 1347 LEU A CA 1
ATOM 10495 C C . LEU A 1 1347 ? 111.346 119.716 122.111 1.00 38.48 1347 LEU A C 1
ATOM 10496 O O . LEU A 1 1347 ? 111.237 120.271 121.008 1.00 41.21 1347 LEU A O 1
ATOM 10501 N N . GLY A 1 1348 ? 110.326 119.672 122.984 1.00 35.09 1348 GLY A N 1
ATOM 10502 C CA . GLY A 1 1348 ? 109.060 120.325 122.654 1.00 27.98 1348 GLY A CA 1
ATOM 10503 C C . GLY A 1 1348 ? 109.207 121.833 122.517 1.00 30.53 1348 GLY A C 1
ATOM 10504 O O . GLY A 1 1348 ? 108.722 122.443 121.554 1.00 37.82 1348 GLY A O 1
ATOM 10505 N N . VAL A 1 1349 ? 109.914 122.458 123.445 1.00 32.65 1349 VAL A N 1
ATOM 10506 C CA . VAL A 1 1349 ? 110.110 123.898 123.306 1.00 30.75 1349 VAL A CA 1
ATOM 10507 C C . VAL A 1 1349 ? 110.888 124.222 122.030 1.00 35.58 1349 VAL A C 1
ATOM 10508 O O . VAL A 1 1349 ? 110.506 125.131 121.285 1.00 42.36 1349 VAL A O 1
ATOM 10512 N N . ALA A 1 1350 ? 111.940 123.445 121.705 1.00 34.44 1350 ALA A N 1
ATOM 10513 C CA . ALA A 1 1350 ? 112.751 123.751 120.513 1.00 29.30 1350 ALA A CA 1
ATOM 10514 C C . ALA A 1 1350 ? 111.980 123.557 119.220 1.00 33.33 1350 ALA A C 1
ATOM 10515 O O . ALA A 1 1350 ? 112.210 124.288 118.249 1.00 37.08 1350 ALA A O 1
ATOM 10517 N N . VAL A 1 1351 ? 111.126 122.536 119.136 1.00 34.96 1351 VAL A N 1
ATOM 10518 C CA . VAL A 1 1351 ? 110.327 122.380 117.920 1.00 31.65 1351 VAL A CA 1
ATOM 10519 C C . VAL A 1 1351 ? 109.386 123.561 117.750 1.00 31.62 1351 VAL A C 1
ATOM 10520 O O . VAL A 1 1351 ? 109.310 124.160 116.670 1.00 37.25 1351 VAL A O 1
ATOM 10524 N N . LEU A 1 1352 ? 108.712 123.974 118.827 1.00 34.47 1352 LEU A N 1
ATOM 10525 C CA . LEU A 1 1352 ? 107.807 125.119 118.704 1.00 33.44 1352 LEU A CA 1
ATOM 10526 C C . LEU A 1 1352 ? 108.546 126.375 118.282 1.00 35.13 1352 LEU A C 1
ATOM 10527 O O . LEU A 1 1352 ? 108.034 127.181 117.507 1.00 39.97 1352 LEU A O 1
ATOM 10532 N N . ASP A 1 1353 ? 109.741 126.573 118.808 1.00 40.01 1353 ASP A N 1
ATOM 10533 C CA . ASP A 1 1353 ? 110.513 127.759 118.472 1.00 32.23 1353 ASP A CA 1
ATOM 10534 C C . ASP A 1 1353 ? 110.992 127.732 117.033 1.00 34.18 1353 ASP A C 1
ATOM 10535 O O . ASP A 1 1353 ? 110.814 128.708 116.307 1.00 43.39 1353 ASP A O 1
ATOM 10540 N N . ILE A 1 1354 ? 111.571 126.612 116.577 1.00 39.59 1354 ILE A N 1
ATOM 10541 C CA . ILE A 1 1354 ? 112.159 126.574 115.233 1.00 32.52 1354 ILE A CA 1
ATOM 10542 C C . ILE A 1 1354 ? 111.083 126.615 114.159 1.00 31.48 1354 ILE A C 1
ATOM 10543 O O . ILE A 1 1354 ? 111.261 127.268 113.130 1.00 36.04 1354 ILE A O 1
ATOM 10548 N N . ALA A 1 1355 ? 109.947 125.953 114.376 1.00 29.28 1355 ALA A N 1
ATOM 10549 C CA . ALA A 1 1355 ? 108.924 125.956 113.341 1.00 25.77 1355 ALA A CA 1
ATOM 10550 C C . ALA A 1 1355 ? 108.400 127.363 113.068 1.00 36.82 1355 ALA A C 1
ATOM 10551 O O . ALA A 1 1355 ? 108.187 127.735 111.908 1.00 41.14 1355 ALA A O 1
ATOM 10553 N N . LEU A 1 1356 ? 108.175 128.169 114.112 1.00 38.01 1356 LEU A N 1
ATOM 10554 C CA . LEU A 1 1356 ? 107.585 129.495 113.937 1.00 34.10 1356 LEU A CA 1
ATOM 10555 C C . LEU A 1 1356 ? 108.621 130.604 113.986 1.00 35.61 1356 LEU A C 1
ATOM 10556 O O . LEU A 1 1356 ? 108.296 131.735 114.360 1.00 41.73 1356 LEU A O 1
ATOM 10561 N N . SER A 1 1357 ? 109.843 130.339 113.547 1.00 37.95 1357 SER A N 1
ATOM 10562 C CA . SER A 1 1357 ? 110.870 131.367 113.631 1.00 32.92 1357 SER A CA 1
ATOM 10563 C C . SER A 1 1357 ? 110.673 132.434 112.576 1.00 39.28 1357 SER A C 1
ATOM 10564 O O . SER A 1 1357 ? 111.171 133.550 112.752 1.00 42.60 1357 SER A O 1
ATOM 10567 N N . LEU A 1 1358 ? 110.051 132.106 111.436 1.00 38.42 1358 LEU A N 1
ATOM 10568 C CA . LEU A 1 1358 ? 109.821 133.104 110.399 1.00 33.96 1358 LEU A CA 1
ATOM 10569 C C . LEU A 1 1358 ? 108.348 133.328 110.098 1.00 38.12 1358 LEU A C 1
ATOM 10570 O O . LEU A 1 1358 ? 108.034 134.183 109.271 1.00 46.73 1358 LEU A O 1
ATOM 10575 N N . ALA A 1 1359 ? 107.441 132.593 110.723 1.00 38.98 1359 ALA A N 1
ATOM 10576 C CA . ALA A 1 1359 ? 106.031 132.783 110.436 1.00 39.04 1359 ALA A CA 1
ATOM 10577 C C . ALA A 1 1359 ? 105.549 134.123 110.957 1.00 45.44 1359 ALA A C 1
ATOM 10578 O O . ALA A 1 1359 ? 106.033 134.617 111.975 1.00 44.07 1359 ALA A O 1
ATOM 10580 N N . LYS A 1 1360 ? 104.562 134.696 110.253 1.00 48.75 1360 LYS A N 1
ATOM 10581 C CA . LYS A 1 1360 ? 103.925 135.954 110.636 1.00 43.73 1360 LYS A CA 1
ATOM 10582 C C . LYS A 1 1360 ? 102.682 135.642 111.459 1.00 48.77 1360 LYS A C 1
ATOM 10583 O O . LYS A 1 1360 ? 101.679 135.153 110.924 1.00 47.93 1360 LYS A O 1
ATOM 10589 N N . LEU A 1 1361 ? 102.733 135.976 112.746 1.00 47.91 1361 LEU A N 1
ATOM 10590 C CA . LEU A 1 1361 ? 101.695 135.634 113.704 1.00 46.00 1361 LEU A CA 1
ATOM 10591 C C . LEU A 1 1361 ? 100.641 136.723 113.791 1.00 49.34 1361 LEU A C 1
ATOM 10592 O O . LEU A 1 1361 ? 100.801 137.844 113.315 1.00 53.05 1361 LEU A O 1
ATOM 10597 N N . SER A 1 1362 ? 99.562 136.381 114.468 1.00 56.67 1362 SER A N 1
ATOM 10598 C CA . SER A 1 1362 ? 98.482 137.308 114.666 1.00 59.14 1362 SER A CA 1
ATOM 10599 C C . SER A 1 1362 ? 97.876 137.039 116.025 1.00 62.40 1362 SER A C 1
ATOM 10600 O O . SER A 1 1362 ? 98.434 136.280 116.830 1.00 64.19 1362 SER A O 1
ATOM 10603 N N . SER A 1 1363 ? 96.729 137.681 116.273 1.00 65.74 1363 SER A N 1
ATOM 10604 C CA . SER A 1 1363 ? 96.041 137.493 117.536 1.00 67.94 1363 SER A CA 1
ATOM 10605 C C . SER A 1 1363 ? 95.131 136.282 117.542 1.00 68.12 1363 SER A C 1
ATOM 10606 O O . SER A 1 1363 ? 94.772 135.809 118.621 1.00 66.69 1363 SER A O 1
ATOM 10609 N N . ALA A 1 1364 ? 94.881 135.699 116.386 1.00 71.65 1364 ALA A N 1
ATOM 10610 C CA . ALA A 1 1364 ? 93.988 134.567 116.195 1.00 71.82 1364 ALA A CA 1
ATOM 10611 C C . ALA A 1 1364 ? 94.714 133.263 115.910 1.00 70.63 1364 ALA A C 1
ATOM 10612 O O . ALA A 1 1364 ? 94.057 132.272 115.598 1.00 71.56 1364 ALA A O 1
ATOM 10614 N N . SER A 1 1365 ? 96.048 133.244 115.937 1.00 69.18 1365 SER A N 1
ATOM 10615 C CA . SER A 1 1365 ? 96.795 132.048 115.579 1.00 66.60 1365 SER A CA 1
ATOM 10616 C C . SER A 1 1365 ? 97.050 131.171 116.794 1.00 64.77 1365 SER A C 1
ATOM 10617 O O . SER A 1 1365 ? 97.328 131.677 117.884 1.00 67.52 1365 SER A O 1
ATOM 10620 N N . ASN A 1 1366 ? 96.915 129.853 116.603 1.00 61.12 1366 ASN A N 1
ATOM 10621 C CA . ASN A 1 1366 ? 97.212 128.862 117.632 1.00 60.08 1366 ASN A CA 1
ATOM 10622 C C . ASN A 1 1366 ? 97.822 127.642 116.963 1.00 54.94 1366 ASN A C 1
ATOM 10623 O O . ASN A 1 1366 ? 97.627 127.391 115.775 1.00 56.28 1366 ASN A O 1
ATOM 10628 N N . VAL A 1 1367 ? 98.559 126.881 117.755 1.00 52.67 1367 VAL A N 1
ATOM 10629 C CA . VAL A 1 1367 ? 99.351 125.755 117.289 1.00 43.76 1367 VAL A CA 1
ATOM 10630 C C . VAL A 1 1367 ? 99.306 124.676 118.348 1.00 43.05 1367 VAL A C 1
ATOM 10631 O O . VAL A 1 1367 ? 99.604 124.946 119.515 1.00 45.40 1367 VAL A O 1
ATOM 10635 N N . THR A 1 1368 ? 98.985 123.451 117.953 1.00 42.88 1368 THR A N 1
ATOM 10636 C CA . THR A 1 1368 ? 99.144 122.340 118.876 1.00 41.27 1368 THR A CA 1
ATOM 10637 C C . THR A 1 1368 ? 99.585 121.069 118.170 1.00 41.62 1368 THR A C 1
ATOM 10638 O O . THR A 1 1368 ? 99.044 120.704 117.117 1.00 46.35 1368 THR A O 1
ATOM 10642 N N . PHE A 1 1369 ? 100.561 120.390 118.777 1.00 37.26 1369 PHE A N 1
ATOM 10643 C CA . PHE A 1 1369 ? 101.106 119.152 118.239 1.00 36.55 1369 PHE A CA 1
ATOM 10644 C C . PHE A 1 1369 ? 101.465 118.208 119.371 1.00 40.05 1369 PHE A C 1
ATOM 10645 O O . PHE A 1 1369 ? 101.264 118.521 120.551 1.00 42.81 1369 PHE A O 1
ATOM 10653 N N . ARG A 1 1370 ? 101.968 117.024 119.008 1.00 37.63 1370 ARG A N 1
ATOM 10654 C CA . ARG A 1 1370 ? 102.403 116.034 119.989 1.00 36.48 1370 ARG A CA 1
ATOM 10655 C C . ARG A 1 1370 ? 103.613 115.263 119.492 1.00 36.53 1370 ARG A C 1
ATOM 10656 O O . ARG A 1 1370 ? 103.683 114.922 118.315 1.00 45.41 1370 ARG A O 1
ATOM 10664 N N . LEU A 1 1371 ? 104.523 114.922 120.404 1.00 36.16 1371 LEU A N 1
ATOM 10665 C CA . LEU A 1 1371 ? 105.676 114.072 120.108 1.00 34.01 1371 LEU A CA 1
ATOM 10666 C C . LEU A 1 1371 ? 105.319 112.629 120.420 1.00 40.06 1371 LEU A C 1
ATOM 10667 O O . LEU A 1 1371 ? 105.084 112.290 121.586 1.00 45.22 1371 LEU A O 1
ATOM 10672 N N . MET A 1 1372 ? 105.327 111.777 119.395 1.00 41.10 1372 MET A N 1
ATOM 10673 C CA . MET A 1 1372 ? 104.884 110.390 119.485 1.00 42.16 1372 MET A CA 1
ATOM 10674 C C . MET A 1 1372 ? 106.060 109.449 119.658 1.00 43.17 1372 MET A C 1
ATOM 10675 O O . MET A 1 1372 ? 107.113 109.642 119.051 1.00 50.50 1372 MET A O 1
ATOM 10680 N N . LEU A 1 1373 ? 105.892 108.454 120.514 1.00 44.98 1373 LEU A N 1
ATOM 10681 C CA . LEU A 1 1373 ? 106.939 107.478 120.784 1.00 45.20 1373 LEU A CA 1
ATOM 10682 C C . LEU A 1 1373 ? 106.985 106.396 119.701 1.00 54.74 1373 LEU A C 1
ATOM 10683 O O . LEU A 1 1373 ? 105.946 105.900 119.261 1.00 59.65 1373 LEU A O 1
ATOM 10688 N N . ASN A 1 1374 ? 108.193 106.013 119.292 1.00 56.90 1374 ASN A N 1
ATOM 10689 C CA . ASN A 1 1374 ? 108.424 104.945 118.326 1.00 61.81 1374 ASN A CA 1
ATOM 10690 C C . ASN A 1 1374 ? 108.947 103.701 119.020 1.00 69.45 1374 ASN A C 1
ATOM 10691 O O . ASN A 1 1374 ? 109.606 103.774 120.058 1.00 68.46 1374 ASN A O 1
ATOM 10696 N N . LYS A 1 1375 ? 108.650 102.540 118.428 1.00 75.92 1375 LYS A N 1
ATOM 10697 C CA . LYS A 1 1375 ? 108.953 101.272 119.069 1.00 75.27 1375 LYS A CA 1
ATOM 10698 C C . LYS A 1 1375 ? 110.355 100.760 118.792 1.00 75.81 1375 LYS A C 1
ATOM 10699 O O . LYS A 1 1375 ? 110.866 99.969 119.597 1.00 78.82 1375 LYS A O 1
ATOM 10705 N N . CYS A 1 1376 ? 111.007 101.199 117.709 1.00 73.86 1376 CYS A N 1
ATOM 10706 C CA . CYS A 1 1376 ? 112.287 100.595 117.342 1.00 72.99 1376 CYS A CA 1
ATOM 10707 C C . CYS A 1 1376 ? 113.355 100.844 118.408 1.00 70.96 1376 CYS A C 1
ATOM 10708 O O . CYS A 1 1376 ? 114.112 99.931 118.762 1.00 74.02 1376 CYS A O 1
ATOM 10711 N N . CYS A 1 1377 ? 113.428 102.064 118.935 1.00 68.63 1377 CYS A N 1
ATOM 10712 C CA . CYS A 1 1377 ? 114.522 102.438 119.824 1.00 65.06 1377 CYS A CA 1
ATOM 10713 C C . CYS A 1 1377 ? 114.290 102.115 121.292 1.00 69.94 1377 CYS A C 1
ATOM 10714 O O . CYS A 1 1377 ? 115.265 102.046 122.042 1.00 73.29 1377 CYS A O 1
ATOM 10717 N N . THR A 1 1378 ? 113.045 101.967 121.742 1.00 73.60 1378 THR A N 1
ATOM 10718 C CA . THR A 1 1378 ? 112.797 101.743 123.163 1.00 70.58 1378 THR A CA 1
ATOM 10719 C C . THR A 1 1378 ? 113.207 100.330 123.549 1.00 77.83 1378 THR A C 1
ATOM 10720 O O . THR A 1 1378 ? 112.824 99.354 122.890 1.00 76.15 1378 THR A O 1
ATOM 10724 N N . ARG A 1 1379 ? 113.986 100.226 124.624 1.00 80.92 1379 ARG A N 1
ATOM 10725 C CA . ARG A 1 1379 ? 114.428 98.949 125.158 1.00 81.56 1379 ARG A CA 1
ATOM 10726 C C . ARG A 1 1379 ? 114.090 98.884 126.636 1.00 93.48 1379 ARG A C 1
ATOM 10727 O O . ARG A 1 1379 ? 113.912 99.907 127.304 1.00 91.76 1379 ARG A O 1
ATOM 10735 N N . HIS A 1 1380 ? 113.982 97.655 127.128 1.00 104.04 1380 HIS A N 1
ATOM 10736 C CA . HIS A 1 1380 ? 113.695 97.380 128.529 1.00 111.79 1380 HIS A CA 1
ATOM 10737 C C . HIS A 1 1380 ? 114.990 96.891 129.169 1.00 116.48 1380 HIS A C 1
ATOM 10738 O O . HIS A 1 1380 ? 115.398 95.744 128.950 1.00 116.05 1380 HIS A O 1
ATOM 10745 N N . VAL A 1 1381 ? 115.634 97.745 129.962 1.00 117.18 1381 VAL A N 1
ATOM 10746 C CA . VAL A 1 1381 ? 116.993 97.490 130.437 1.00 119.94 1381 VAL A CA 1
ATOM 10747 C C . VAL A 1 1381 ? 116.906 96.872 131.833 1.00 123.77 1381 VAL A C 1
ATOM 10748 O O . VAL A 1 1381 ? 116.617 97.591 132.805 1.00 122.22 1381 VAL A O 1
ATOM 10752 N N . PRO A 1 1382 ? 117.179 95.580 131.989 1.00 122.77 1382 PRO A N 1
ATOM 10753 C CA . PRO A 1 1382 ? 116.996 94.951 133.300 1.00 121.37 1382 PRO A CA 1
ATOM 10754 C C . PRO A 1 1382 ? 117.993 95.498 134.313 1.00 120.51 1382 PRO A C 1
ATOM 10755 O O . PRO A 1 1382 ? 119.118 95.882 133.976 1.00 118.33 1382 PRO A O 1
ATOM 10759 N N . SER A 1 1383 ? 117.567 95.522 135.574 1.00 119.94 1383 SER A N 1
ATOM 10760 C CA . SER A 1 1383 ? 118.435 95.980 136.655 1.00 120.52 1383 SER A CA 1
ATOM 10761 C C . SER A 1 1383 ? 119.594 95.006 136.845 1.00 115.49 1383 SER A C 1
ATOM 10762 O O . SER A 1 1383 ? 119.393 93.790 136.931 1.00 109.57 1383 SER A O 1
ATOM 10765 N N . GLU A 1 1384 ? 120.816 95.542 136.886 1.00 110.62 1384 GLU A N 1
ATOM 10766 C CA . GLU A 1 1384 ? 122.004 94.702 136.906 1.00 101.74 1384 GLU A CA 1
ATOM 10767 C C . GLU A 1 1384 ? 123.093 95.319 137.776 1.00 97.21 1384 GLU A C 1
ATOM 10768 O O . GLU A 1 1384 ? 123.312 96.532 137.754 1.00 97.54 1384 GLU A O 1
ATOM 10774 N N . TYR A 1 1385 ? 123.783 94.460 138.518 1.00 92.38 1385 TYR A N 1
ATOM 10775 C CA . TYR A 1 1385 ? 124.849 94.814 139.442 1.00 82.20 1385 TYR A CA 1
ATOM 10776 C C . TYR A 1 1385 ? 126.222 94.481 138.872 1.00 78.88 1385 TYR A C 1
ATOM 10777 O O . TYR A 1 1385 ? 126.369 93.560 138.060 1.00 82.12 1385 TYR A O 1
ATOM 10786 N N . LEU A 1 1386 ? 127.238 95.217 139.323 1.00 69.08 1386 LEU A N 1
ATOM 10787 C CA . LEU A 1 1386 ? 128.613 94.928 138.936 1.00 58.41 1386 LEU A CA 1
ATOM 10788 C C . LEU A 1 1386 ? 129.265 94.085 140.010 1.00 65.45 1386 LEU A C 1
ATOM 10789 O O . LEU A 1 1386 ? 129.196 94.423 141.198 1.00 71.18 1386 LEU A O 1
ATOM 10794 N N . TYR A 1 1387 ? 129.911 93.006 139.597 1.00 64.68 1387 TYR A N 1
ATOM 10795 C CA . TYR A 1 1387 ? 130.511 92.052 140.517 1.00 64.71 1387 TYR A CA 1
ATOM 10796 C C . TYR A 1 1387 ? 132.030 92.121 140.394 1.00 65.60 1387 TYR A C 1
ATOM 10797 O O . TYR A 1 1387 ? 132.601 91.616 139.423 1.00 67.61 1387 TYR A O 1
ATOM 10806 N N . PHE A 1 1388 ? 132.685 92.720 141.386 1.00 64.99 1388 PHE A N 1
ATOM 10807 C CA . PHE A 1 1388 ? 134.142 92.718 141.485 1.00 62.91 1388 PHE A CA 1
ATOM 10808 C C . PHE A 1 1388 ? 134.616 91.478 142.233 1.00 72.56 1388 PHE A C 1
ATOM 10809 O O . PHE A 1 1388 ? 134.219 91.254 143.381 1.00 76.24 1388 PHE A O 1
ATOM 10817 N N . ASP A 1 1389 ? 135.452 90.667 141.593 1.00 75.73 1389 ASP A N 1
ATOM 10818 C CA . ASP A 1 1389 ? 135.905 89.407 142.178 1.00 80.45 1389 ASP A CA 1
ATOM 10819 C C . ASP A 1 1389 ? 137.248 89.524 142.885 1.00 85.69 1389 ASP A C 1
ATOM 10820 O O . ASP A 1 1389 ? 137.803 88.503 143.306 1.00 87.25 1389 ASP A O 1
ATOM 10825 N N . LYS A 1 1390 ? 137.789 90.728 143.010 1.00 84.22 1390 LYS A N 1
ATOM 10826 C CA . LYS A 1 1390 ? 139.121 90.901 143.565 1.00 81.71 1390 LYS A CA 1
ATOM 10827 C C . LYS A 1 1390 ? 139.303 92.354 143.981 1.00 79.99 1390 LYS A C 1
ATOM 10828 O O . LYS A 1 1390 ? 139.081 93.257 143.166 1.00 81.38 1390 LYS A O 1
ATOM 10834 N N . PRO A 1 1391 ? 139.702 92.632 145.214 1.00 79.94 1391 PRO A N 1
ATOM 10835 C CA . PRO A 1 1391 ? 139.958 94.024 145.601 1.00 79.19 1391 PRO A CA 1
ATOM 10836 C C . PRO A 1 1391 ? 141.252 94.531 144.980 1.00 79.58 1391 PRO A C 1
ATOM 10837 O O . PRO A 1 1391 ? 142.125 93.762 144.564 1.00 81.17 1391 PRO A O 1
ATOM 10841 N N . LEU A 1 1392 ? 141.365 95.859 144.931 1.00 74.57 1392 LEU A N 1
ATOM 10842 C CA . LEU A 1 1392 ? 142.522 96.496 144.308 1.00 75.35 1392 LEU A CA 1
ATOM 10843 C C . LEU A 1 1392 ? 143.801 96.157 145.059 1.00 83.97 1392 LEU A C 1
ATOM 10844 O O . LEU A 1 1392 ? 143.889 96.336 146.277 1.00 86.30 1392 LEU A O 1
ATOM 10849 N N . ASP A 1 1393 ? 144.800 95.662 144.331 1.00 83.90 1393 ASP A N 1
ATOM 10850 C CA . ASP A 1 1393 ? 146.074 95.307 144.949 1.00 89.69 1393 ASP A CA 1
ATOM 10851 C C . ASP A 1 1393 ? 147.207 96.206 144.449 1.00 91.14 1393 ASP A C 1
ATOM 10852 O O . ASP A 1 1393 ? 148.079 95.793 143.682 1.00 92.28 1393 ASP A O 1
ATOM 10857 N N . VAL A 1 1394 ? 147.248 97.415 144.998 1.00 87.58 1394 VAL A N 1
ATOM 10858 C CA . VAL A 1 1394 ? 148.275 98.416 144.723 1.00 83.75 1394 VAL A CA 1
ATOM 10859 C C . VAL A 1 1394 ? 148.282 99.355 145.921 1.00 86.15 1394 VAL A C 1
ATOM 10860 O O . VAL A 1 1394 ? 147.228 99.693 146.466 1.00 85.06 1394 VAL A O 1
ATOM 10864 N N . ASP A 1 1395 ? 149.470 99.742 146.359 1.00 83.55 1395 ASP A N 1
ATOM 10865 C CA . ASP A 1 1395 ? 149.577 100.676 147.474 1.00 82.32 1395 ASP A CA 1
ATOM 10866 C C . ASP A 1 1395 ? 149.327 102.110 147.001 1.00 82.26 1395 ASP A C 1
ATOM 10867 O O . ASP A 1 1395 ? 150.231 102.774 146.482 1.00 82.20 1395 ASP A O 1
ATOM 10872 N N . LEU A 1 1396 ? 148.088 102.583 147.164 1.00 80.18 1396 LEU A N 1
ATOM 10873 C CA . LEU A 1 1396 ? 147.671 103.959 146.889 1.00 75.01 1396 LEU A CA 1
ATOM 10874 C C . LEU A 1 1396 ? 147.865 104.873 148.084 1.00 74.56 1396 LEU A C 1
ATOM 10875 O O . LEU A 1 1396 ? 147.468 106.040 148.027 1.00 73.96 1396 LEU A O 1
ATOM 10880 N N . ASN A 1 1397 ? 148.443 104.383 149.163 1.00 78.77 1397 ASN A N 1
ATOM 10881 C CA . ASN A 1 1397 ? 148.635 105.198 150.341 1.00 77.78 1397 ASN A CA 1
ATOM 10882 C C . ASN A 1 1397 ? 150.063 105.757 150.305 1.00 75.40 1397 ASN A C 1
ATOM 10883 O O . ASN A 1 1397 ? 150.948 105.255 150.925 1.00 75.03 1397 ASN A O 1
ATOM 10888 N N . LYS A 1 1398 ? 150.292 106.818 149.579 1.00 73.03 1398 LYS A N 1
ATOM 10889 C CA . LYS A 1 1398 ? 151.616 107.425 149.479 1.00 69.38 1398 LYS A CA 1
ATOM 10890 C C . LYS A 1 1398 ? 151.605 108.915 149.542 1.00 68.88 1398 LYS A C 1
ATOM 10891 O O . LYS A 1 1398 ? 152.658 109.469 149.285 1.00 65.82 1398 LYS A O 1
ATOM 10897 N N . TYR A 1 1399 ? 150.483 109.543 149.824 1.00 70.12 1399 TYR A N 1
ATOM 10898 C CA . TYR A 1 1399 ? 150.400 110.981 149.635 1.00 64.61 1399 TYR A CA 1
ATOM 10899 C C . TYR A 1 1399 ? 150.033 111.714 150.922 1.00 71.99 1399 TYR A C 1
ATOM 10900 O O . TYR A 1 1399 ? 149.439 112.794 150.888 1.00 75.81 1399 TYR A O 1
ATOM 10909 N N . MET A 1 1400 ? 150.378 111.148 152.071 1.00 75.42 1400 MET A N 1
ATOM 10910 C CA . MET A 1 1400 ? 150.085 111.781 153.354 1.00 76.35 1400 MET A CA 1
ATOM 10911 C C . MET A 1 1400 ? 150.838 113.098 153.553 1.00 79.42 1400 MET A C 1
ATOM 10912 O O . MET A 1 1400 ? 150.503 113.854 154.470 1.00 81.73 1400 MET A O 1
ATOM 10917 N N . ASP A 1 1401 ? 151.846 113.386 152.729 1.00 79.07 1401 ASP A N 1
ATOM 10918 C CA . ASP A 1 1401 ? 152.544 114.662 152.808 1.00 78.82 1401 ASP A CA 1
ATOM 10919 C C . ASP A 1 1401 ? 151.936 115.736 151.900 1.00 79.49 1401 ASP A C 1
ATOM 10920 O O . ASP A 1 1401 ? 152.038 116.930 152.211 1.00 80.51 1401 ASP A O 1
ATOM 10925 N N . ASN A 1 1402 ? 151.333 115.347 150.767 1.00 76.78 1402 ASN A N 1
ATOM 10926 C CA . ASN A 1 1402 ? 150.668 116.301 149.878 1.00 70.61 1402 ASN A CA 1
ATOM 10927 C C . ASN A 1 1402 ? 149.376 116.770 150.509 1.00 73.30 1402 ASN A C 1
ATOM 10928 O O . ASN A 1 1402 ? 148.489 115.958 150.786 1.00 74.23 1402 ASN A O 1
ATOM 10933 N N . GLU A 1 1403 ? 149.264 118.070 150.732 1.00 75.57 1403 GLU A N 1
ATOM 10934 C CA . GLU A 1 1403 ? 147.971 118.655 151.057 1.00 78.00 1403 GLU A CA 1
ATOM 10935 C C . GLU A 1 1403 ? 147.141 118.919 149.809 1.00 76.17 1403 GLU A C 1
ATOM 10936 O O . GLU A 1 1403 ? 145.945 119.217 149.918 1.00 73.89 1403 GLU A O 1
ATOM 10942 N N . LEU A 1 1404 ? 147.756 118.816 148.628 1.00 73.79 1404 LEU A N 1
ATOM 10943 C CA . LEU A 1 1404 ? 147.001 118.914 147.387 1.00 70.83 1404 LEU A CA 1
ATOM 10944 C C . LEU A 1 1404 ? 146.119 117.680 147.195 1.00 70.28 1404 LEU A C 1
ATOM 10945 O O . LEU A 1 1404 ? 145.034 117.780 146.608 1.00 70.31 1404 LEU A O 1
ATOM 10950 N N . VAL A 1 1405 ? 146.551 116.525 147.716 1.00 70.29 1405 VAL A N 1
ATOM 10951 C CA . VAL A 1 1405 ? 145.878 115.247 147.500 1.00 62.49 1405 VAL A CA 1
ATOM 10952 C C . VAL A 1 1405 ? 145.194 114.736 148.768 1.00 63.18 1405 VAL A C 1
ATOM 10953 O O . VAL A 1 1405 ? 144.086 114.207 148.699 1.00 67.92 1405 VAL A O 1
ATOM 10957 N N . TYR A 1 1406 ? 145.804 114.930 149.935 1.00 65.40 1406 TYR A N 1
ATOM 10958 C CA . TYR A 1 1406 ? 145.392 114.281 151.175 1.00 64.36 1406 TYR A CA 1
ATOM 10959 C C . TYR A 1 1406 ? 144.822 115.282 152.171 1.00 70.85 1406 TYR A C 1
ATOM 10960 O O . TYR A 1 1406 ? 145.264 116.430 152.254 1.00 74.87 1406 TYR A O 1
ATOM 10969 N N . ASP A 1 1407 ? 143.847 114.818 152.952 1.00 76.35 1407 ASP A N 1
ATOM 10970 C CA . ASP A 1 1407 ? 143.250 115.577 154.047 1.00 77.44 1407 ASP A CA 1
ATOM 10971 C C . ASP A 1 1407 ? 143.631 114.842 155.321 1.00 79.06 1407 ASP A C 1
ATOM 10972 O O . ASP A 1 1407 ? 143.065 113.790 155.635 1.00 80.97 1407 ASP A O 1
ATOM 10977 N N . ASN A 1 1408 ? 144.563 115.416 156.071 1.00 80.38 1408 ASN A N 1
ATOM 10978 C CA . ASN A 1 1408 ? 145.098 114.697 157.215 1.00 79.08 1408 ASN A CA 1
ATOM 10979 C C . ASN A 1 1408 ? 144.097 114.676 158.365 1.00 82.59 1408 ASN A C 1
ATOM 10980 O O . ASN A 1 1408 ? 143.994 113.673 159.082 1.00 84.35 1408 ASN A O 1
ATOM 10985 N N . ASP A 1 1409 ? 143.366 115.781 158.565 1.00 89.54 1409 ASP A N 1
ATOM 10986 C CA . ASP A 1 1409 ? 142.295 115.908 159.559 1.00 94.92 1409 ASP A CA 1
ATOM 10987 C C . ASP A 1 1409 ? 141.017 116.340 158.845 1.00 95.77 1409 ASP A C 1
ATOM 10988 O O . ASP A 1 1409 ? 140.739 117.548 158.698 1.00 99.01 1409 ASP A O 1
ATOM 10993 N N . PRO A 1 1410 ? 140.228 115.376 158.361 1.00 92.90 1410 PRO A N 1
ATOM 10994 C CA . PRO A 1 1410 ? 139.070 115.696 157.500 1.00 93.40 1410 PRO A CA 1
ATOM 10995 C C . PRO A 1 1410 ? 137.974 116.515 158.157 1.00 98.82 1410 PRO A C 1
ATOM 10996 O O . PRO A 1 1410 ? 137.291 117.276 157.456 1.00 96.06 1410 PRO A O 1
ATOM 11000 N N . LEU A 1 1411 ? 137.734 116.350 159.463 1.00 104.08 1411 LEU A N 1
ATOM 11001 C CA . LEU A 1 1411 ? 136.626 117.044 160.132 1.00 105.82 1411 LEU A CA 1
ATOM 11002 C C . LEU A 1 1411 ? 137.195 117.766 161.354 1.00 107.78 1411 LEU A C 1
ATOM 11003 O O . LEU A 1 1411 ? 137.247 117.237 162.470 1.00 102.57 1411 LEU A O 1
ATOM 11008 N N . CYS A 1 1412 ? 137.657 118.996 161.103 1.00 114.00 1412 CYS A N 1
ATOM 11009 C CA . CYS A 1 1412 ? 138.100 119.932 162.124 1.00 116.77 1412 CYS A CA 1
ATOM 11010 C C . CYS A 1 1412 ? 137.145 121.101 162.291 1.00 119.26 1412 CYS A C 1
ATOM 11011 O O . CYS A 1 1412 ? 137.123 121.712 163.365 1.00 115.38 1412 CYS A O 1
ATOM 11014 N N . SER A 1 1413 ? 136.368 121.419 161.254 1.00 120.87 1413 SER A N 1
ATOM 11015 C CA . SER A 1 1413 ? 135.335 122.434 161.317 1.00 121.63 1413 SER A CA 1
ATOM 11016 C C . SER A 1 1413 ? 134.156 121.858 162.094 1.00 121.81 1413 SER A C 1
ATOM 11017 O O . SER A 1 1413 ? 134.216 120.739 162.616 1.00 118.89 1413 SER A O 1
ATOM 11020 N N . GLY A 1 1414 ? 133.065 122.611 162.184 1.00 121.92 1414 GLY A N 1
ATOM 11021 C CA . GLY A 1 1414 ? 131.938 122.128 162.959 1.00 124.43 1414 GLY A CA 1
ATOM 11022 C C . GLY A 1 1414 ? 131.334 120.879 162.340 1.00 125.20 1414 GLY A C 1
ATOM 11023 O O . GLY A 1 1414 ? 131.283 120.729 161.116 1.00 121.89 1414 GLY A O 1
ATOM 11024 N N . ILE A 1 1415 ? 130.892 119.961 163.210 1.00 128.93 1415 ILE A N 1
ATOM 11025 C CA . ILE A 1 1415 ? 130.238 118.735 162.756 1.00 127.80 1415 ILE A CA 1
ATOM 11026 C C . ILE A 1 1415 ? 128.881 119.064 162.133 1.00 129.71 1415 ILE A C 1
ATOM 11027 O O . ILE A 1 1415 ? 128.452 118.398 161.183 1.00 126.47 1415 ILE A O 1
ATOM 11032 N N . LYS A 1 1416 ? 128.187 120.078 162.674 1.00 129.96 1416 LYS A N 1
ATOM 11033 C CA . LYS A 1 1416 ? 126.854 120.548 162.245 1.00 127.66 1416 LYS A CA 1
ATOM 11034 C C . LYS A 1 1416 ? 125.851 119.412 162.028 1.00 123.53 1416 LYS A C 1
ATOM 11035 O O . LYS A 1 1416 ? 125.089 119.064 162.931 1.00 116.48 1416 LYS A O 1
ATOM 11041 N N . MET B 2 511 ? 115.961 157.357 190.612 1.00 120.25 113 MET B N 1
ATOM 11042 C CA . MET B 2 511 ? 116.446 157.950 189.358 1.00 123.18 113 MET B CA 1
ATOM 11043 C C . MET B 2 511 ? 116.730 156.948 188.234 1.00 118.98 113 MET B C 1
ATOM 11044 O O . MET B 2 511 ? 117.676 157.140 187.469 1.00 114.55 113 MET B O 1
ATOM 11049 N N . GLY B 2 512 ? 115.925 155.889 188.121 1.00 118.16 114 GLY B N 1
ATOM 11050 C CA . GLY B 2 512 ? 116.201 154.865 187.122 1.00 117.51 114 GLY B CA 1
ATOM 11051 C C . GLY B 2 512 ? 116.156 155.390 185.694 1.00 119.86 114 GLY B C 1
ATOM 11052 O O . GLY B 2 512 ? 117.021 155.049 184.881 1.00 115.58 114 GLY B O 1
ATOM 11053 N N . ARG B 2 513 ? 115.144 156.195 185.348 1.00 120.41 115 ARG B N 1
ATOM 11054 C CA . ARG B 2 513 ? 115.054 156.666 183.962 1.00 121.31 115 ARG B CA 1
ATOM 11055 C C . ARG B 2 513 ? 116.190 157.635 183.628 1.00 112.39 115 ARG B C 1
ATOM 11056 O O . ARG B 2 513 ? 116.858 157.495 182.590 1.00 108.18 115 ARG B O 1
ATOM 11064 N N . THR B 2 514 ? 116.442 158.605 184.509 1.00 110.16 116 THR B N 1
ATOM 11065 C CA . THR B 2 514 ? 117.500 159.584 184.288 1.00 110.53 116 THR B CA 1
ATOM 11066 C C . THR B 2 514 ? 118.895 158.975 184.344 1.00 107.22 116 THR B C 1
ATOM 11067 O O . THR B 2 514 ? 119.863 159.655 183.980 1.00 101.96 116 THR B O 1
ATOM 11071 N N . LEU B 2 515 ? 119.024 157.732 184.810 1.00 105.99 117 LEU B N 1
ATOM 11072 C CA . LEU B 2 515 ? 120.295 157.019 184.808 1.00 101.07 117 LEU B CA 1
ATOM 11073 C C . LEU B 2 515 ? 120.431 156.096 183.601 1.00 98.24 117 LEU B C 1
ATOM 11074 O O . LEU B 2 515 ? 121.510 156.018 182.999 1.00 96.36 117 LEU B O 1
ATOM 11079 N N . GLU B 2 516 ? 119.353 155.395 183.229 1.00 98.18 118 GLU B N 1
ATOM 11080 C CA . GLU B 2 516 ? 119.405 154.513 182.065 1.00 97.82 118 GLU B CA 1
ATOM 11081 C C . GLU B 2 516 ? 119.580 155.311 180.773 1.00 95.92 118 GLU B C 1
ATOM 11082 O O . GLU B 2 516 ? 120.304 154.876 179.857 1.00 94.00 118 GLU B O 1
ATOM 11088 N N . ALA B 2 517 ? 118.922 156.475 180.669 1.00 92.42 119 ALA B N 1
ATOM 11089 C CA . ALA B 2 517 ? 119.104 157.304 179.481 1.00 82.98 119 ALA B CA 1
ATOM 11090 C C . ALA B 2 517 ? 120.563 157.701 179.331 1.00 83.60 119 ALA B C 1
ATOM 11091 O O . ALA B 2 517 ? 121.130 157.636 178.230 1.00 85.25 119 ALA B O 1
ATOM 11093 N N . ILE B 2 518 ? 121.189 158.103 180.436 1.00 84.00 120 ILE B N 1
ATOM 11094 C CA . ILE B 2 518 ? 122.598 158.468 180.412 1.00 83.90 120 ILE B CA 1
ATOM 11095 C C . ILE B 2 518 ? 123.474 157.266 180.052 1.00 80.31 120 ILE B C 1
ATOM 11096 O O . ILE B 2 518 ? 124.460 157.409 179.320 1.00 81.01 120 ILE B O 1
ATOM 11101 N N . SER B 2 519 ? 123.152 156.069 180.555 1.00 78.51 121 SER B N 1
ATOM 11102 C CA . SER B 2 519 ? 123.964 154.906 180.188 1.00 75.56 121 SER B CA 1
ATOM 11103 C C . SER B 2 519 ? 123.934 154.657 178.675 1.00 76.98 121 SER B C 1
ATOM 11104 O O . SER B 2 519 ? 124.988 154.467 178.048 1.00 76.89 121 SER B O 1
ATOM 11107 N N . LYS B 2 520 ? 122.733 154.639 178.067 1.00 72.89 122 LYS B N 1
ATOM 11108 C CA . LYS B 2 520 ? 122.648 154.389 176.618 1.00 67.58 122 LYS B CA 1
ATOM 11109 C C . LYS B 2 520 ? 123.334 155.483 175.802 1.00 68.24 122 LYS B C 1
ATOM 11110 O O . LYS B 2 520 ? 124.088 155.195 174.853 1.00 69.06 122 LYS B O 1
ATOM 11116 N N . GLY B 2 521 ? 123.091 156.747 176.147 1.00 68.21 123 GLY B N 1
ATOM 11117 C CA . GLY B 2 521 ? 123.730 157.809 175.398 1.00 63.23 123 GLY B CA 1
ATOM 11118 C C . GLY B 2 521 ? 125.242 157.761 175.521 1.00 65.20 123 GLY B C 1
ATOM 11119 O O . GLY B 2 521 ? 125.957 157.982 174.538 1.00 66.24 123 GLY B O 1
ATOM 11120 N N . MET B 2 522 ? 125.754 157.450 176.717 1.00 65.10 124 MET B N 1
ATOM 11121 C CA . MET B 2 522 ? 127.198 157.351 176.899 1.00 61.21 124 MET B CA 1
ATOM 11122 C C . MET B 2 522 ? 127.797 156.206 176.095 1.00 58.45 124 MET B C 1
ATOM 11123 O O . MET B 2 522 ? 128.853 156.376 175.478 1.00 59.77 124 MET B O 1
ATOM 11128 N N . SER B 2 523 ? 127.126 155.047 176.050 1.00 54.93 125 SER B N 1
ATOM 11129 C CA . SER B 2 523 ? 127.654 153.949 175.243 1.00 51.01 125 SER B CA 1
ATOM 11130 C C . SER B 2 523 ? 127.745 154.339 173.773 1.00 54.92 125 SER B C 1
ATOM 11131 O O . SER B 2 523 ? 128.765 154.082 173.113 1.00 57.28 125 SER B O 1
ATOM 11134 N N . GLU B 2 524 ? 126.693 154.974 173.244 1.00 56.91 126 GLU B N 1
ATOM 11135 C CA . GLU B 2 524 ? 126.693 155.379 171.837 1.00 51.12 126 GLU B CA 1
ATOM 11136 C C . GLU B 2 524 ? 127.792 156.398 171.550 1.00 50.17 126 GLU B C 1
ATOM 11137 O O . GLU B 2 524 ? 128.539 156.271 170.564 1.00 54.51 126 GLU B O 1
ATOM 11143 N N . MET B 2 525 ? 127.937 157.391 172.421 1.00 51.45 127 MET B N 1
ATOM 11144 C CA . MET B 2 525 ? 128.960 158.415 172.229 1.00 48.32 127 MET B CA 1
ATOM 11145 C C . MET B 2 525 ? 130.335 157.775 172.225 1.00 49.22 127 MET B C 1
ATOM 11146 O O . MET B 2 525 ? 131.208 158.145 171.425 1.00 53.98 127 MET B O 1
ATOM 11151 N N . LEU B 2 526 ? 130.549 156.826 173.127 1.00 53.57 128 LEU B N 1
ATOM 11152 C CA . LEU B 2 526 ? 131.806 156.093 173.187 1.00 51.57 128 LEU B CA 1
ATOM 11153 C C . LEU B 2 526 ? 132.107 155.371 171.872 1.00 49.70 128 LEU B C 1
ATOM 11154 O O . LEU B 2 526 ? 133.221 155.467 171.344 1.00 55.10 128 LEU B O 1
ATOM 11159 N N . ALA B 2 527 ? 131.129 154.636 171.323 1.00 46.39 129 ALA B N 1
ATOM 11160 C CA . ALA B 2 527 ? 131.393 153.909 170.076 1.00 40.08 129 ALA B CA 1
ATOM 11161 C C . ALA B 2 527 ? 131.782 154.863 168.950 1.00 43.74 129 ALA B C 1
ATOM 11162 O O . ALA B 2 527 ? 132.786 154.657 168.254 1.00 46.92 129 ALA B O 1
ATOM 11164 N N . LYS B 2 528 ? 131.019 155.940 168.779 1.00 46.35 130 LYS B N 1
ATOM 11165 C CA . LYS B 2 528 ? 131.270 156.826 167.646 1.00 35.45 130 LYS B CA 1
ATOM 11166 C C . LYS B 2 528 ? 132.622 157.501 167.757 1.00 37.98 130 LYS B C 1
ATOM 11167 O O . LYS B 2 528 ? 133.377 157.561 166.774 1.00 46.38 130 LYS B O 1
ATOM 11173 N N . TYR B 2 529 ? 132.975 158.002 168.936 1.00 40.94 131 TYR B N 1
ATOM 11174 C CA . TYR B 2 529 ? 134.253 158.696 169.008 1.00 42.44 131 TYR B CA 1
ATOM 11175 C C . TYR B 2 529 ? 135.452 157.749 168.998 1.00 46.21 131 TYR B C 1
ATOM 11176 O O . TYR B 2 529 ? 136.523 158.113 168.475 1.00 49.73 131 TYR B O 1
ATOM 11185 N N . ASP B 2 530 ? 135.292 156.524 169.504 1.00 45.36 132 ASP B N 1
ATOM 11186 C CA . ASP B 2 530 ? 136.347 155.526 169.352 1.00 46.70 132 ASP B CA 1
ATOM 11187 C C . ASP B 2 530 ? 136.607 155.174 167.884 1.00 45.38 132 ASP B C 1
ATOM 11188 O O . ASP B 2 530 ? 137.766 155.115 167.439 1.00 50.52 132 ASP B O 1
ATOM 11193 N N . HIS B 2 531 ? 135.548 154.973 167.106 1.00 44.36 133 HIS B N 1
ATOM 11194 C CA . HIS B 2 531 ? 135.712 154.729 165.675 1.00 38.92 133 HIS B CA 1
ATOM 11195 C C . HIS B 2 531 ? 136.452 155.874 165.000 1.00 39.17 133 HIS B C 1
ATOM 11196 O O . HIS B 2 531 ? 137.382 155.642 164.224 1.00 45.09 133 HIS B O 1
ATOM 11203 N N . LEU B 2 532 ? 136.088 157.121 165.315 1.00 41.49 134 LEU B N 1
ATOM 11204 C CA . LEU B 2 532 ? 136.743 158.268 164.679 1.00 38.25 134 LEU B CA 1
ATOM 11205 C C . LEU B 2 532 ? 138.245 158.292 164.949 1.00 42.59 134 LEU B C 1
ATOM 11206 O O . LEU B 2 532 ? 139.063 158.477 164.026 1.00 46.37 134 LEU B O 1
ATOM 11211 N N . VAL B 2 533 ? 138.636 158.138 166.219 1.00 49.51 135 VAL B N 1
ATOM 11212 C CA . VAL B 2 533 ? 140.062 158.250 166.546 1.00 46.88 135 VAL B CA 1
ATOM 11213 C C . VAL B 2 533 ? 140.874 157.112 165.957 1.00 44.12 135 VAL B C 1
ATOM 11214 O O . VAL B 2 533 ? 142.034 157.310 165.564 1.00 46.24 135 VAL B O 1
ATOM 11218 N N . ILE B 2 534 ? 140.308 155.902 165.890 1.00 44.13 136 ILE B N 1
ATOM 11219 C CA . ILE B 2 534 ? 141.047 154.815 165.243 1.00 41.32 136 ILE B CA 1
ATOM 11220 C C . ILE B 2 534 ? 141.185 155.075 163.735 1.00 40.94 136 ILE B C 1
ATOM 11221 O O . ILE B 2 534 ? 142.204 154.737 163.112 1.00 44.29 136 ILE B O 1
ATOM 11226 N N . SER B 2 535 ? 140.162 155.673 163.124 1.00 46.38 137 SER B N 1
ATOM 11227 C CA . SER B 2 535 ? 140.179 155.866 161.668 1.00 42.59 137 SER B CA 1
ATOM 11228 C C . SER B 2 535 ? 141.256 156.852 161.218 1.00 41.88 137 SER B C 1
ATOM 11229 O O . SER B 2 535 ? 141.891 156.645 160.184 1.00 45.96 137 SER B O 1
ATOM 11232 N N . THR B 2 536 ? 141.461 157.949 161.939 1.00 47.75 138 THR B N 1
ATOM 11233 C CA . THR B 2 536 ? 142.429 158.940 161.458 1.00 45.83 138 THR B CA 1
ATOM 11234 C C . THR B 2 536 ? 143.679 159.012 162.323 1.00 48.02 138 THR B C 1
ATOM 11235 O O . THR B 2 536 ? 144.377 160.028 162.296 1.00 51.70 138 THR B O 1
ATOM 11239 N N . GLY B 2 537 ? 144.002 157.971 163.064 1.00 44.90 139 GLY B N 1
ATOM 11240 C CA . GLY B 2 537 ? 144.843 158.162 164.226 1.00 43.35 139 GLY B CA 1
ATOM 11241 C C . GLY B 2 537 ? 146.302 158.406 163.932 1.00 43.08 139 GLY B C 1
ATOM 11242 O O . GLY B 2 537 ? 146.792 158.207 162.821 1.00 49.90 139 GLY B O 1
ATOM 11243 N N . ARG B 2 538 ? 146.948 159.001 164.938 1.00 41.99 140 ARG B N 1
ATOM 11244 C CA . ARG B 2 538 ? 148.379 159.005 165.222 1.00 37.60 140 ARG B CA 1
ATOM 11245 C C . ARG B 2 538 ? 149.172 159.929 164.338 1.00 38.18 140 ARG B C 1
ATOM 11246 O O . ARG B 2 538 ? 150.299 160.256 164.691 1.00 45.75 140 ARG B O 1
ATOM 11254 N N . THR B 2 539 ? 148.594 160.479 163.286 1.00 41.41 141 THR B N 1
ATOM 11255 C CA . THR B 2 539 ? 149.286 161.446 162.443 1.00 40.32 141 THR B CA 1
ATOM 11256 C C . THR B 2 539 ? 148.384 162.606 162.090 1.00 42.07 141 THR B C 1
ATOM 11257 O O . THR B 2 539 ? 148.825 163.508 161.376 1.00 45.01 141 THR B O 1
ATOM 11261 N N . THR B 2 540 ? 147.160 162.637 162.591 1.00 39.33 142 THR B N 1
ATOM 11262 C CA . THR B 2 540 ? 146.262 163.707 162.221 1.00 39.29 142 THR B CA 1
ATOM 11263 C C . THR B 2 540 ? 146.770 165.031 162.760 1.00 43.50 142 THR B C 1
ATOM 11264 O O . THR B 2 540 ? 147.337 165.095 163.850 1.00 49.38 142 THR B O 1
ATOM 11268 N N . ALA B 2 541 ? 146.572 166.096 161.974 1.00 44.20 143 ALA B N 1
ATOM 11269 C CA . ALA B 2 541 ? 147.097 167.418 162.307 1.00 44.91 143 ALA B CA 1
ATOM 11270 C C . ALA B 2 541 ? 146.119 168.172 163.194 1.00 53.11 143 ALA B C 1
ATOM 11271 O O . ALA B 2 541 ? 144.970 168.381 162.783 1.00 54.89 143 ALA B O 1
ATOM 11273 N N . PRO B 2 542 ? 146.518 168.613 164.390 1.00 52.41 144 PRO B N 1
ATOM 11274 C CA . PRO B 2 542 ? 145.606 169.407 165.227 1.00 52.46 144 PRO B CA 1
ATOM 11275 C C . PRO B 2 542 ? 145.393 170.793 164.628 1.00 59.74 144 PRO B C 1
ATOM 11276 O O . PRO B 2 542 ? 146.066 171.201 163.681 1.00 62.26 144 PRO B O 1
ATOM 11280 N N . ALA B 2 543 ? 144.462 171.545 165.228 1.00 58.27 145 ALA B N 1
ATOM 11281 C CA . ALA B 2 543 ? 144.041 172.816 164.633 1.00 57.14 145 ALA B CA 1
ATOM 11282 C C . ALA B 2 543 ? 145.175 173.838 164.553 1.00 70.04 145 ALA B C 1
ATOM 11283 O O . ALA B 2 543 ? 145.365 174.492 163.513 1.00 69.45 145 ALA B O 1
ATOM 11285 N N . ALA B 2 544 ? 145.950 173.980 165.633 1.00 69.75 146 ALA B N 1
ATOM 11286 C CA . ALA B 2 544 ? 147.002 174.990 165.672 1.00 67.12 146 ALA B CA 1
ATOM 11287 C C . ALA B 2 544 ? 148.089 174.706 164.635 1.00 73.48 146 ALA B C 1
ATOM 11288 O O . ALA B 2 544 ? 148.482 175.599 163.864 1.00 75.83 146 ALA B O 1
ATOM 11290 N N . ALA B 2 545 ? 148.569 173.455 164.587 1.00 68.59 147 ALA B N 1
ATOM 11291 C CA . ALA B 2 545 ? 149.601 173.075 163.623 1.00 66.25 147 ALA B CA 1
ATOM 11292 C C . ALA B 2 545 ? 149.092 173.195 162.186 1.00 67.87 147 ALA B C 1
ATOM 11293 O O . ALA B 2 545 ? 149.829 173.634 161.288 1.00 69.45 147 ALA B O 1
ATOM 11295 N N . PHE B 2 546 ? 147.830 172.815 161.955 1.00 66.14 148 PHE B N 1
ATOM 11296 C CA . PHE B 2 546 ? 147.226 172.943 160.630 1.00 64.65 148 PHE B CA 1
ATOM 11297 C C . PHE B 2 546 ? 147.223 174.391 160.168 1.00 71.35 148 PHE B C 1
ATOM 11298 O O . PHE B 2 546 ? 147.648 174.703 159.045 1.00 73.51 148 PHE B O 1
ATOM 11306 N N . ASP B 2 547 ? 146.774 175.300 161.040 1.00 74.31 149 ASP B N 1
ATOM 11307 C CA . ASP B 2 547 ? 146.705 176.707 160.659 1.00 77.50 149 ASP B CA 1
ATOM 11308 C C . ASP B 2 547 ? 148.094 177.283 160.389 1.00 79.30 149 ASP B C 1
ATOM 11309 O O . ASP B 2 547 ? 148.293 178.021 159.411 1.00 79.26 149 ASP B O 1
ATOM 11314 N N . ALA B 2 548 ? 149.070 176.943 161.239 1.00 78.13 150 ALA B N 1
ATOM 11315 C CA . ALA B 2 548 ? 150.429 177.444 161.048 1.00 73.14 150 ALA B CA 1
ATOM 11316 C C . ALA B 2 548 ? 151.012 176.982 159.710 1.00 74.40 150 ALA B C 1
ATOM 11317 O O . ALA B 2 548 ? 151.512 177.804 158.923 1.00 78.81 150 ALA B O 1
ATOM 11319 N N . TYR B 2 549 ? 150.903 175.679 159.402 1.00 72.46 151 TYR B N 1
ATOM 11320 C CA . TYR B 2 549 ? 151.430 175.174 158.130 1.00 70.27 151 TYR B CA 1
ATOM 11321 C C . TYR B 2 549 ? 150.757 175.830 156.933 1.00 72.27 151 TYR B C 1
ATOM 11322 O O . TYR B 2 549 ? 151.429 176.224 155.975 1.00 74.81 151 TYR B O 1
ATOM 11331 N N . LEU B 2 550 ? 149.430 175.966 156.979 1.00 74.09 152 LEU B N 1
ATOM 11332 C CA . LEU B 2 550 ? 148.700 176.550 155.854 1.00 70.42 152 LEU B CA 1
ATOM 11333 C C . LEU B 2 550 ? 149.081 178.005 155.612 1.00 78.56 152 LEU B C 1
ATOM 11334 O O . LEU B 2 550 ? 149.238 178.424 154.458 1.00 80.05 152 LEU B O 1
ATOM 11339 N N . ASN B 2 551 ? 149.216 178.801 156.683 1.00 85.03 153 ASN B N 1
ATOM 11340 C CA . ASN B 2 551 ? 149.573 180.211 156.504 1.00 85.13 153 ASN B CA 1
ATOM 11341 C C . ASN B 2 551 ? 150.990 180.340 155.971 1.00 85.51 153 ASN B C 1
ATOM 11342 O O . ASN B 2 551 ? 151.274 181.214 155.142 1.00 83.70 153 ASN B O 1
ATOM 11347 N N . GLU B 2 552 ? 151.894 179.481 156.437 1.00 84.77 154 GLU B N 1
ATOM 11348 C CA . GLU B 2 552 ? 153.294 179.672 156.103 1.00 81.86 154 GLU B CA 1
ATOM 11349 C C . GLU B 2 552 ? 153.662 179.071 154.748 1.00 80.48 154 GLU B C 1
ATOM 11350 O O . GLU B 2 552 ? 154.536 179.609 154.063 1.00 82.13 154 GLU B O 1
ATOM 11356 N N . HIS B 2 553 ? 152.986 178.005 154.316 1.00 80.85 155 HIS B N 1
ATOM 11357 C CA . HIS B 2 553 ? 153.278 177.351 153.039 1.00 77.99 155 HIS B CA 1
ATOM 11358 C C . HIS B 2 553 ? 152.312 177.711 151.913 1.00 76.96 155 HIS B C 1
ATOM 11359 O O . HIS B 2 553 ? 152.694 177.646 150.742 1.00 77.11 155 HIS B O 1
ATOM 11366 N N . GLY B 2 554 ? 151.054 178.016 152.230 1.00 78.57 156 GLY B N 1
ATOM 11367 C CA . GLY B 2 554 ? 149.999 178.240 151.255 1.00 75.35 156 GLY B CA 1
ATOM 11368 C C . GLY B 2 554 ? 149.169 177.021 150.862 1.00 79.58 156 GLY B C 1
ATOM 11369 O O . GLY B 2 554 ? 148.161 177.183 150.158 1.00 74.58 156 GLY B O 1
ATOM 11370 N N . VAL B 2 555 ? 149.540 175.818 151.300 1.00 80.22 157 VAL B N 1
ATOM 11371 C CA . VAL B 2 555 ? 148.763 174.588 151.063 1.00 70.14 157 VAL B CA 1
ATOM 11372 C C . VAL B 2 555 ? 148.702 173.778 152.347 1.00 67.69 157 VAL B C 1
ATOM 11373 O O . VAL B 2 555 ? 149.635 173.798 153.156 1.00 70.66 157 VAL B O 1
ATOM 11377 N N . PRO B 2 556 ? 147.629 173.017 152.538 1.00 65.58 158 PRO B N 1
ATOM 11378 C CA . PRO B 2 556 ? 147.439 172.291 153.816 1.00 61.69 158 PRO B CA 1
ATOM 11379 C C . PRO B 2 556 ? 148.422 171.129 153.889 1.00 60.84 158 PRO B C 1
ATOM 11380 O O . PRO B 2 556 ? 148.900 170.646 152.848 1.00 62.16 158 PRO B O 1
ATOM 11384 N N . PRO B 2 557 ? 148.739 170.644 155.085 1.00 56.99 159 PRO B N 1
ATOM 11385 C CA . PRO B 2 557 ? 149.716 169.555 155.239 1.00 55.49 159 PRO B CA 1
ATOM 11386 C C . PRO B 2 557 ? 149.260 168.257 154.597 1.00 57.02 159 PRO B C 1
ATOM 11387 O O . PRO B 2 557 ? 148.071 168.080 154.298 1.00 59.52 159 PRO B O 1
ATOM 11391 N N . PRO B 2 558 ? 150.195 167.325 154.352 1.00 57.19 160 PRO B N 1
ATOM 11392 C CA . PRO B 2 558 ? 149.838 166.040 153.718 1.00 51.63 160 PRO B CA 1
ATOM 11393 C C . PRO B 2 558 ? 149.236 165.012 154.682 1.00 49.93 160 PRO B C 1
ATOM 11394 O O . PRO B 2 558 ? 149.260 163.815 154.376 1.00 51.01 160 PRO B O 1
ATOM 11398 N N . GLN B 2 559 ? 148.770 165.439 155.886 1.00 44.65 161 GLN B N 1
ATOM 11399 C CA . GLN B 2 559 ? 148.192 164.616 156.944 1.00 37.00 161 GLN B CA 1
ATOM 11400 C C . GLN B 2 559 ? 146.682 164.761 157.019 1.00 40.88 161 GLN B C 1
ATOM 11401 O O . GLN B 2 559 ? 146.120 165.768 156.584 1.00 46.12 161 GLN B O 1
ATOM 11407 N N . PRO B 2 560 ? 145.983 163.778 157.576 1.00 37.73 162 PRO B N 1
ATOM 11408 C CA . PRO B 2 560 ? 144.534 163.921 157.756 1.00 35.96 162 PRO B CA 1
ATOM 11409 C C . PRO B 2 560 ? 144.215 165.025 158.743 1.00 39.71 162 PRO B C 1
ATOM 11410 O O . PRO B 2 560 ? 145.039 165.387 159.582 1.00 46.04 162 PRO B O 1
ATOM 11414 N N . ALA B 2 561 ? 143.026 165.605 158.607 1.00 39.19 163 ALA B N 1
ATOM 11415 C CA . ALA B 2 561 ? 142.583 166.680 159.478 1.00 33.53 163 ALA B CA 1
ATOM 11416 C C . ALA B 2 561 ? 141.098 166.502 159.735 1.00 39.70 163 ALA B C 1
ATOM 11417 O O . ALA B 2 561 ? 140.406 165.821 158.971 1.00 40.52 163 ALA B O 1
ATOM 11419 N N . ILE B 2 562 ? 140.601 167.109 160.816 1.00 40.19 164 ILE B N 1
ATOM 11420 C CA . ILE B 2 562 ? 139.186 167.024 161.189 1.00 35.89 164 ILE B CA 1
ATOM 11421 C C . ILE B 2 562 ? 138.582 168.425 161.161 1.00 39.93 164 ILE B C 1
ATOM 11422 O O . ILE B 2 562 ? 139.095 169.331 161.823 1.00 48.09 164 ILE B O 1
ATOM 11427 N N . PHE B 2 563 ? 137.468 168.592 160.456 1.00 39.29 165 PHE B N 1
ATOM 11428 C CA . PHE B 2 563 ? 136.783 169.875 160.342 1.00 38.62 165 PHE B CA 1
ATOM 11429 C C . PHE B 2 563 ? 135.429 169.825 161.025 1.00 44.94 165 PHE B C 1
ATOM 11430 O O . PHE B 2 563 ? 134.821 168.765 161.169 1.00 49.78 165 PHE B O 1
ATOM 11438 N N . LYS B 2 564 ? 134.940 170.987 161.441 1.00 45.40 166 LYS B N 1
ATOM 11439 C CA . LYS B 2 564 ? 133.653 171.005 162.125 1.00 45.87 166 LYS B CA 1
ATOM 11440 C C . LYS B 2 564 ? 132.499 170.726 161.177 1.00 46.58 166 LYS B C 1
ATOM 11441 O O . LYS B 2 564 ? 131.596 169.953 161.504 1.00 53.63 166 LYS B O 1
ATOM 11447 N N . ASP B 2 565 ? 132.473 171.386 160.026 1.00 47.23 167 ASP B N 1
ATOM 11448 C CA . ASP B 2 565 ? 131.390 171.275 159.058 1.00 43.05 167 ASP B CA 1
ATOM 11449 C C . ASP B 2 565 ? 131.969 171.149 157.668 1.00 41.92 167 ASP B C 1
ATOM 11450 O O . ASP B 2 565 ? 133.145 171.413 157.447 1.00 48.76 167 ASP B O 1
ATOM 11455 N N . LEU B 2 566 ? 131.128 170.797 156.705 1.00 45.08 168 LEU B N 1
ATOM 11456 C CA . LEU B 2 566 ? 131.587 170.859 155.317 1.00 46.52 168 LEU B CA 1
ATOM 11457 C C . LEU B 2 566 ? 131.871 172.300 154.884 1.00 50.82 168 LEU B C 1
ATOM 11458 O O . LEU B 2 566 ? 132.828 172.555 154.136 1.00 56.26 168 LEU B O 1
ATOM 11463 N N . GLY B 2 567 ? 131.065 173.261 155.343 1.00 52.23 169 GLY B N 1
ATOM 11464 C CA . GLY B 2 567 ? 131.316 174.655 154.995 1.00 49.99 169 GLY B CA 1
ATOM 11465 C C . GLY B 2 567 ? 132.646 175.184 155.506 1.00 53.97 169 GLY B C 1
ATOM 11466 O O . GLY B 2 567 ? 133.286 175.994 154.834 1.00 58.81 169 GLY B O 1
ATOM 11467 N N . VAL B 2 568 ? 133.090 174.729 156.688 1.00 53.84 170 VAL B N 1
ATOM 11468 C CA . VAL B 2 568 ? 134.411 175.121 157.191 1.00 51.53 170 VAL B CA 1
ATOM 11469 C C . VAL B 2 568 ? 135.505 174.617 156.258 1.00 55.08 170 VAL B C 1
ATOM 11470 O O . VAL B 2 568 ? 136.483 175.327 155.981 1.00 59.46 170 VAL B O 1
ATOM 11474 N N . ALA B 2 569 ? 135.367 173.385 155.761 1.00 52.95 171 ALA B N 1
ATOM 11475 C CA . ALA B 2 569 ? 136.344 172.869 154.807 1.00 48.78 171 ALA B CA 1
ATOM 11476 C C . ALA B 2 569 ? 136.332 173.636 153.498 1.00 52.70 171 ALA B C 1
ATOM 11477 O O . ALA B 2 569 ? 137.389 173.809 152.887 1.00 57.76 171 ALA B O 1
ATOM 11479 N N . GLN B 2 570 ? 135.170 174.137 153.062 1.00 56.42 172 GLN B N 1
ATOM 11480 C CA . GLN B 2 570 ? 135.153 174.898 151.811 1.00 53.37 172 GLN B CA 1
ATOM 11481 C C . GLN B 2 570 ? 135.907 176.216 151.923 1.00 57.35 172 GLN B C 1
ATOM 11482 O O . GLN B 2 570 ? 136.334 176.751 150.898 1.00 63.12 172 GLN B O 1
ATOM 11488 N N . GLN B 2 571 ? 136.032 176.727 153.143 1.00 60.25 173 GLN B N 1
ATOM 11489 C CA . GLN B 2 571 ? 136.680 178.006 153.407 1.00 60.57 173 GLN B CA 1
ATOM 11490 C C . GLN B 2 571 ? 138.111 177.929 153.924 1.00 68.44 173 GLN B C 1
ATOM 11491 O O . GLN B 2 571 ? 138.653 178.937 154.367 1.00 74.04 173 GLN B O 1
ATOM 11497 N N . ALA B 2 572 ? 138.744 176.766 153.824 1.00 72.87 174 ALA B N 1
ATOM 11498 C CA . ALA B 2 572 ? 140.106 176.647 154.319 1.00 71.26 174 ALA B CA 1
ATOM 11499 C C . ALA B 2 572 ? 141.070 177.110 153.240 1.00 73.22 174 ALA B C 1
ATOM 11500 O O . ALA B 2 572 ? 141.309 176.417 152.256 1.00 71.30 174 ALA B O 1
ATOM 11502 N N . CYS B 2 573 ? 141.632 178.292 153.462 1.00 77.24 175 CYS B N 1
ATOM 11503 C CA . CYS B 2 573 ? 142.563 178.925 152.541 1.00 78.79 175 CYS B CA 1
ATOM 11504 C C . CYS B 2 573 ? 143.572 179.715 153.350 1.00 90.77 175 CYS B C 1
ATOM 11505 O O . CYS B 2 573 ? 143.351 179.989 154.528 1.00 91.36 175 CYS B O 1
ATOM 11508 N N . SER B 2 574 ? 144.682 180.087 152.723 1.00 94.67 176 SER B N 1
ATOM 11509 C CA . SER B 2 574 ? 145.703 180.868 153.406 1.00 97.34 176 SER B CA 1
ATOM 11510 C C . SER B 2 574 ? 145.129 182.227 153.802 1.00 110.15 176 SER B C 1
ATOM 11511 O O . SER B 2 574 ? 144.342 182.823 153.071 1.00 105.82 176 SER B O 1
ATOM 11514 N N . LYS B 2 575 ? 145.521 182.719 154.969 1.00 114.45 177 LYS B N 1
ATOM 11515 C CA . LYS B 2 575 ? 145.011 183.996 155.446 1.00 119.45 177 LYS B CA 1
ATOM 11516 C C . LYS B 2 575 ? 145.379 185.180 154.552 1.00 116.63 177 LYS B C 1
ATOM 11517 O O . LYS B 2 575 ? 144.550 186.054 154.306 1.00 113.82 177 LYS B O 1
ATOM 11523 N N . GLY B 2 576 ? 146.616 185.206 154.063 1.00 113.81 178 GLY B N 1
ATOM 11524 C CA . GLY B 2 576 ? 147.069 186.306 153.230 1.00 115.64 178 GLY B CA 1
ATOM 11525 C C . GLY B 2 576 ? 146.372 186.515 151.897 1.00 125.51 178 GLY B C 1
ATOM 11526 O O . GLY B 2 576 ? 146.054 187.647 151.535 1.00 123.66 178 GLY B O 1
ATOM 11527 N N . THR B 2 577 ? 146.133 185.434 151.162 1.00 125.37 179 THR B N 1
ATOM 11528 C CA . THR B 2 577 ? 145.464 185.524 149.864 1.00 126.26 179 THR B CA 1
ATOM 11529 C C . THR B 2 577 ? 144.522 184.348 149.668 1.00 120.03 179 THR B C 1
ATOM 11530 O O . THR B 2 577 ? 144.817 183.240 150.105 1.00 113.20 179 THR B O 1
ATOM 11534 N N . MET B 2 578 ? 143.418 184.560 148.961 1.00 119.65 180 MET B N 1
ATOM 11535 C CA . MET B 2 578 ? 142.484 183.465 148.757 1.00 118.83 180 MET B CA 1
ATOM 11536 C C . MET B 2 578 ? 142.811 182.709 147.479 1.00 113.02 180 MET B C 1
ATOM 11537 O O . MET B 2 578 ? 142.564 183.186 146.373 1.00 110.29 180 MET B O 1
ATOM 11542 N N . VAL B 2 579 ? 143.375 181.519 147.651 1.00 107.10 181 VAL B N 1
ATOM 11543 C CA . VAL B 2 579 ? 143.737 180.660 146.538 1.00 102.94 181 VAL B CA 1
ATOM 11544 C C . VAL B 2 579 ? 143.176 179.269 146.785 1.00 98.14 181 VAL B C 1
ATOM 11545 O O . VAL B 2 579 ? 143.301 178.732 147.884 1.00 91.51 181 VAL B O 1
ATOM 11549 N N . LYS B 2 580 ? 142.557 178.684 145.768 1.00 90.83 182 LYS B N 1
ATOM 11550 C CA . LYS B 2 580 ? 141.992 177.352 145.908 1.00 76.96 182 LYS B CA 1
ATOM 11551 C C . LYS B 2 580 ? 143.087 176.316 146.129 1.00 73.18 182 LYS B C 1
ATOM 11552 O O . LYS B 2 580 ? 144.153 176.387 145.525 1.00 76.90 182 LYS B O 1
ATOM 11558 N N . ASN B 2 581 ? 142.811 175.353 146.999 1.00 66.81 183 ASN B N 1
ATOM 11559 C CA . ASN B 2 581 ? 143.757 174.288 147.305 1.00 64.45 183 ASN B CA 1
ATOM 11560 C C . ASN B 2 581 ? 143.059 172.941 147.214 1.00 62.01 183 ASN B C 1
ATOM 11561 O O . ASN B 2 581 ? 141.840 172.858 147.337 1.00 65.94 183 ASN B O 1
ATOM 11566 N N . ALA B 2 582 ? 143.831 171.888 146.988 1.00 55.52 184 ALA B N 1
ATOM 11567 C CA . ALA B 2 582 ? 143.268 170.553 146.829 1.00 53.62 184 ALA B CA 1
ATOM 11568 C C . ALA B 2 582 ? 142.184 170.251 147.862 1.00 56.66 184 ALA B C 1
ATOM 11569 O O . ALA B 2 582 ? 141.185 169.616 147.536 1.00 60.72 184 ALA B O 1
ATOM 11571 N N . THR B 2 583 ? 142.379 170.681 149.103 1.00 55.36 185 THR B N 1
ATOM 11572 C CA . THR B 2 583 ? 141.376 170.450 150.139 1.00 49.78 185 THR B CA 1
ATOM 11573 C C . THR B 2 583 ? 140.056 171.155 149.831 1.00 53.90 185 THR B C 1
ATOM 11574 O O . THR B 2 583 ? 138.988 170.599 150.061 1.00 59.17 185 THR B O 1
ATOM 11578 N N . THR B 2 584 ? 140.133 172.381 149.323 1.00 56.26 186 THR B N 1
ATOM 11579 C CA . THR B 2 584 ? 138.935 173.148 148.985 1.00 53.37 186 THR B CA 1
ATOM 11580 C C . THR B 2 584 ? 138.160 172.523 147.835 1.00 55.28 186 THR B C 1
ATOM 11581 O O . THR B 2 584 ? 136.935 172.516 147.836 1.00 60.40 186 THR B O 1
ATOM 11585 N N . ASP B 2 585 ? 138.884 172.016 146.844 1.00 56.50 187 ASP B N 1
ATOM 11586 C CA . ASP B 2 585 ? 138.267 171.383 145.685 1.00 57.81 187 ASP B CA 1
ATOM 11587 C C . ASP B 2 585 ? 137.474 170.148 146.086 1.00 55.73 187 ASP B C 1
ATOM 11588 O O . ASP B 2 585 ? 136.397 169.892 145.554 1.00 57.83 187 ASP B O 1
ATOM 11593 N N . ALA B 2 586 ? 138.015 169.382 147.024 1.00 52.33 188 ALA B N 1
ATOM 11594 C CA . ALA B 2 586 ? 137.357 168.176 147.499 1.00 46.29 188 ALA B CA 1
ATOM 11595 C C . ALA B 2 586 ? 136.019 168.515 148.140 1.00 48.59 188 ALA B C 1
ATOM 11596 O O . ALA B 2 586 ? 135.043 167.794 147.965 1.00 54.53 188 ALA B O 1
ATOM 11598 N N . ALA B 2 587 ? 135.981 169.610 148.890 1.00 46.56 189 ALA B N 1
ATOM 11599 C CA . ALA B 2 587 ? 134.756 170.049 149.550 1.00 43.20 189 ALA B CA 1
ATOM 11600 C C . ALA B 2 587 ? 133.711 170.563 148.557 1.00 51.94 189 ALA B C 1
ATOM 11601 O O . ALA B 2 587 ? 132.510 170.311 148.718 1.00 57.53 189 ALA B O 1
ATOM 11603 N N . ASP B 2 588 ? 134.143 171.292 147.527 1.00 55.19 190 ASP B N 1
ATOM 11604 C CA . ASP B 2 588 ? 133.215 171.802 146.517 1.00 52.91 190 ASP B CA 1
ATOM 11605 C C . ASP B 2 588 ? 132.555 170.679 145.712 1.00 53.29 190 ASP B C 1
ATOM 11606 O O . ASP B 2 588 ? 131.344 170.733 145.437 1.00 59.71 190 ASP B O 1
ATOM 11611 N N . LYS B 2 589 ? 133.331 169.650 145.345 1.00 52.49 191 LYS B N 1
ATOM 11612 C CA . LYS B 2 589 ? 132.778 168.465 144.682 1.00 47.13 191 LYS B CA 1
ATOM 11613 C C . LYS B 2 589 ? 131.676 167.843 145.525 1.00 48.74 191 LYS B C 1
ATOM 11614 O O . LYS B 2 589 ? 130.583 167.508 145.030 1.00 54.86 191 LYS B O 1
ATOM 11620 N N . MET B 2 590 ? 131.950 167.678 146.814 1.00 48.57 192 MET B N 1
ATOM 11621 C CA . MET B 2 590 ? 130.961 167.058 147.681 1.00 48.49 192 MET B CA 1
ATOM 11622 C C . MET B 2 590 ? 129.707 167.930 147.855 1.00 48.70 192 MET B C 1
ATOM 11623 O O . MET B 2 590 ? 128.589 167.403 147.910 1.00 52.26 192 MET B O 1
ATOM 11628 N N . SER B 2 591 ? 129.844 169.260 147.930 1.00 50.44 193 SER B N 1
ATOM 11629 C CA . SER B 2 591 ? 128.643 170.095 148.047 1.00 50.14 193 SER B CA 1
ATOM 11630 C C . SER B 2 591 ? 127.764 169.990 146.803 1.00 53.42 193 SER B C 1
ATOM 11631 O O . SER B 2 591 ? 126.523 169.949 146.905 1.00 58.27 193 SER B O 1
ATOM 11634 N N . LYS B 2 592 ? 128.379 169.974 145.618 1.00 50.51 194 LYS B N 1
ATOM 11635 C CA . LYS B 2 592 ? 127.585 169.783 144.406 1.00 50.75 194 LYS B CA 1
ATOM 11636 C C . LYS B 2 592 ? 126.839 168.453 144.433 1.00 54.39 194 LYS B C 1
ATOM 11637 O O . LYS B 2 592 ? 125.702 168.371 143.948 1.00 54.89 194 LYS B O 1
ATOM 11643 N N . VAL B 2 593 ? 127.449 167.390 144.988 1.00 51.94 195 VAL B N 1
ATOM 11644 C CA . VAL B 2 593 ? 126.678 166.140 145.145 1.00 47.32 195 VAL B CA 1
ATOM 11645 C C . VAL B 2 593 ? 125.495 166.318 146.090 1.00 45.39 195 VAL B C 1
ATOM 11646 O O . VAL B 2 593 ? 124.414 165.773 145.853 1.00 48.14 195 VAL B O 1
ATOM 11650 N N . LEU B 2 594 ? 125.692 167.022 147.207 1.00 50.51 196 LEU B N 1
ATOM 11651 C CA . LEU B 2 594 ? 124.591 167.219 148.162 1.00 48.45 196 LEU B CA 1
ATOM 11652 C C . LEU B 2 594 ? 123.434 168.015 147.591 1.00 50.34 196 LEU B C 1
ATOM 11653 O O . LEU B 2 594 ? 122.334 167.973 148.151 1.00 48.88 196 LEU B O 1
ATOM 11658 N N . GLU B 2 595 ? 123.677 168.803 146.541 1.00 56.34 197 GLU B N 1
ATOM 11659 C CA . GLU B 2 595 ? 122.600 169.598 145.952 1.00 55.60 197 GLU B CA 1
ATOM 11660 C C . GLU B 2 595 ? 121.584 168.755 145.184 1.00 52.15 197 GLU B C 1
ATOM 11661 O O . GLU B 2 595 ? 120.538 169.288 144.805 1.00 54.18 197 GLU B O 1
ATOM 11667 N N . LEU B 2 596 ? 121.842 167.457 144.984 1.00 54.43 198 LEU B N 1
ATOM 11668 C CA . LEU B 2 596 ? 120.977 166.622 144.154 1.00 48.18 198 LEU B CA 1
ATOM 11669 C C . LEU B 2 596 ? 119.612 166.503 144.786 1.00 49.56 198 LEU B C 1
ATOM 11670 O O . LEU B 2 596 ? 119.471 166.474 146.008 1.00 53.49 198 LEU B O 1
ATOM 11675 N N . SER B 2 597 ? 118.601 166.422 143.930 1.00 52.10 199 SER B N 1
ATOM 11676 C CA . SER B 2 597 ? 117.240 166.135 144.341 1.00 48.95 199 SER B CA 1
ATOM 11677 C C . SER B 2 597 ? 116.739 165.044 143.433 1.00 49.71 199 SER B C 1
ATOM 11678 O O . SER B 2 597 ? 117.217 164.873 142.312 1.00 55.32 199 SER B O 1
ATOM 11681 N N . GLU B 2 598 ? 115.743 164.338 143.907 1.00 50.82 200 GLU B N 1
ATOM 11682 C CA . GLU B 2 598 ? 115.295 163.142 143.220 1.00 46.97 200 GLU B CA 1
ATOM 11683 C C . GLU B 2 598 ? 114.299 163.389 142.096 1.00 53.11 200 GLU B C 1
ATOM 11684 O O . GLU B 2 598 ? 113.960 162.449 141.375 1.00 51.81 200 GLU B O 1
ATOM 11690 N N . GLU B 2 599 ? 113.778 164.607 141.955 1.00 63.16 201 GLU B N 1
ATOM 11691 C CA . GLU B 2 599 ? 112.956 164.948 140.796 1.00 58.99 201 GLU B CA 1
ATOM 11692 C C . GLU B 2 599 ? 113.817 165.334 139.608 1.00 55.93 201 GLU B C 1
ATOM 11693 O O . GLU B 2 599 ? 113.356 165.247 138.468 1.00 56.03 201 GLU B O 1
ATOM 11699 N N . THR B 2 600 ? 115.053 165.768 139.858 1.00 53.75 202 THR B N 1
ATOM 11700 C CA . THR B 2 600 ? 115.951 166.258 138.824 1.00 49.87 202 THR B CA 1
ATOM 11701 C C . THR B 2 600 ? 117.243 165.454 138.780 1.00 48.78 202 THR B C 1
ATOM 11702 O O . THR B 2 600 ? 118.307 165.993 138.475 1.00 51.83 202 THR B O 1
ATOM 11706 N N . PHE B 2 601 ? 117.178 164.174 139.113 1.00 48.01 203 PHE B N 1
ATOM 11707 C CA . PHE B 2 601 ? 118.359 163.328 139.059 1.00 44.86 203 PHE B CA 1
ATOM 11708 C C . PHE B 2 601 ? 118.643 162.964 137.610 1.00 45.50 203 PHE B C 1
ATOM 11709 O O . PHE B 2 601 ? 117.805 162.339 136.950 1.00 49.96 203 PHE B O 1
ATOM 11717 N N . SER B 2 602 ? 119.811 163.355 137.116 1.00 43.14 204 SER B N 1
ATOM 11718 C CA . SER B 2 602 ? 120.222 163.096 135.743 1.00 42.14 204 SER B CA 1
ATOM 11719 C C . SER B 2 602 ? 119.358 163.817 134.706 1.00 43.66 204 SER B C 1
ATOM 11720 O O . SER B 2 602 ? 119.326 163.428 133.543 1.00 45.72 204 SER B O 1
ATOM 11723 N N . LYS B 2 603 ? 118.685 164.889 135.101 1.00 47.22 205 LYS B N 1
ATOM 11724 C CA . LYS B 2 603 ? 117.924 165.727 134.176 1.00 41.69 205 LYS B CA 1
ATOM 11725 C C . LYS B 2 603 ? 118.863 166.542 133.299 1.00 50.40 205 LYS B C 1
ATOM 11726 O O . LYS B 2 603 ? 119.860 167.080 133.794 1.00 54.82 205 LYS B O 1
ATOM 11732 N N . PRO B 2 604 ? 118.606 166.570 131.988 1.00 56.27 206 PRO B N 1
ATOM 11733 C CA . PRO B 2 604 ? 119.505 167.316 131.108 1.00 55.98 206 PRO B CA 1
ATOM 11734 C C . PRO B 2 604 ? 119.379 168.816 131.278 1.00 57.12 206 PRO B C 1
ATOM 11735 O O . PRO B 2 604 ? 118.272 169.343 131.319 1.00 56.26 206 PRO B O 1
ATOM 11739 N N . ASN B 2 605 ? 120.512 169.499 131.365 1.00 57.97 207 ASN B N 1
ATOM 11740 C CA . ASN B 2 605 ? 120.509 170.943 131.474 1.00 63.91 207 ASN B CA 1
ATOM 11741 C C . ASN B 2 605 ? 121.064 171.415 130.149 1.00 66.85 207 ASN B C 1
ATOM 11742 O O . ASN B 2 605 ? 122.212 171.130 129.817 1.00 64.52 207 ASN B O 1
ATOM 11747 N N . LEU B 2 606 ? 120.261 172.151 129.393 1.00 61.46 208 LEU B N 1
ATOM 11748 C CA . LEU B 2 606 ? 120.696 172.593 128.079 1.00 54.78 208 LEU B CA 1
ATOM 11749 C C . LEU B 2 606 ? 120.612 174.090 127.828 1.00 58.71 208 LEU B C 1
ATOM 11750 O O . LEU B 2 606 ? 119.609 174.730 128.132 1.00 59.57 208 LEU B O 1
ATOM 11755 N N . SER B 2 607 ? 121.689 174.632 127.269 1.00 57.63 209 SER B N 1
ATOM 11756 C CA . SER B 2 607 ? 121.778 176.038 126.893 1.00 56.22 209 SER B CA 1
ATOM 11757 C C . SER B 2 607 ? 121.091 176.236 125.543 1.00 57.17 209 SER B C 1
ATOM 11758 O O . SER B 2 607 ? 120.788 175.270 124.849 1.00 60.52 209 SER B O 1
ATOM 11761 N N . ALA B 2 608 ? 120.863 177.482 125.147 1.00 52.85 210 ALA B N 1
ATOM 11762 C CA . ALA B 2 608 ? 120.186 177.724 123.879 1.00 46.71 210 ALA B CA 1
ATOM 11763 C C . ALA B 2 608 ? 120.972 177.132 122.715 1.00 52.32 210 ALA B C 1
ATOM 11764 O O . ALA B 2 608 ? 120.388 176.531 121.819 1.00 55.09 210 ALA B O 1
ATOM 11766 N N . LYS B 2 609 ? 122.289 177.299 122.719 1.00 53.33 211 LYS B N 1
ATOM 11767 C CA . LYS B 2 609 ? 123.111 176.728 121.662 1.00 48.40 211 LYS B CA 1
ATOM 11768 C C . LYS B 2 609 ? 123.055 175.207 121.692 1.00 53.42 211 LYS B C 1
ATOM 11769 O O . LYS B 2 609 ? 122.978 174.557 120.656 1.00 56.51 211 LYS B O 1
ATOM 11775 N N . ASP B 2 610 ? 123.116 174.649 122.895 1.00 52.42 212 ASP B N 1
ATOM 11776 C CA . ASP B 2 610 ? 123.083 173.204 123.097 1.00 48.46 212 ASP B CA 1
ATOM 11777 C C . ASP B 2 610 ? 121.767 172.563 122.675 1.00 48.26 212 ASP B C 1
ATOM 11778 O O . ASP B 2 610 ? 121.753 171.478 122.105 1.00 53.37 212 ASP B O 1
ATOM 11783 N N . LEU B 2 611 ? 120.661 173.232 122.980 1.00 45.49 213 LEU B N 1
ATOM 11784 C CA . LEU B 2 611 ? 119.336 172.736 122.632 1.00 43.59 213 LEU B CA 1
ATOM 11785 C C . LEU B 2 611 ? 119.171 172.650 121.121 1.00 47.79 213 LEU B C 1
ATOM 11786 O O . LEU B 2 611 ? 118.579 171.708 120.606 1.00 50.03 213 LEU B O 1
ATOM 11791 N N . ALA B 2 612 ? 119.697 173.644 120.417 1.00 46.74 214 ALA B N 1
ATOM 11792 C CA . ALA B 2 612 ? 119.621 173.692 118.965 1.00 36.61 214 ALA B CA 1
ATOM 11793 C C . ALA B 2 612 ? 120.351 172.519 118.326 1.00 41.50 214 ALA B C 1
ATOM 11794 O O . ALA B 2 612 ? 119.887 171.964 117.338 1.00 47.90 214 ALA B O 1
ATOM 11796 N N . LEU B 2 613 ? 121.493 172.143 118.889 1.00 43.60 215 LEU B N 1
ATOM 11797 C CA . LEU B 2 613 ? 122.275 171.036 118.352 1.00 40.00 215 LEU B CA 1
ATOM 11798 C C . LEU B 2 613 ? 121.487 169.738 118.398 1.00 42.49 215 LEU B C 1
ATOM 11799 O O . LEU B 2 613 ? 121.557 168.938 117.473 1.00 44.67 215 LEU B O 1
ATOM 11804 N N . LEU B 2 614 ? 120.751 169.520 119.480 1.00 44.35 216 LEU B N 1
ATOM 11805 C CA . LEU B 2 614 ? 119.932 168.318 119.594 1.00 39.10 216 LEU B CA 1
ATOM 11806 C C . LEU B 2 614 ? 118.847 168.282 118.523 1.00 40.46 216 LEU B C 1
ATOM 11807 O O . LEU B 2 614 ? 118.692 167.283 117.785 1.00 44.24 216 LEU B O 1
ATOM 11812 N N . LEU B 2 615 ? 118.144 169.400 118.351 1.00 40.61 217 LEU B N 1
ATOM 11813 C CA . LEU B 2 615 ? 117.104 169.413 117.329 1.00 35.53 217 LEU B CA 1
ATOM 11814 C C . LEU B 2 615 ? 117.685 169.155 115.944 1.00 37.77 217 LEU B C 1
ATOM 11815 O O . LEU B 2 615 ? 117.109 168.398 115.161 1.00 40.46 217 LEU B O 1
ATOM 11820 N N . PHE B 2 616 ? 118.883 169.676 115.666 1.00 40.98 218 PHE B N 1
ATOM 11821 C CA . PHE B 2 616 ? 119.522 169.413 114.370 1.00 37.79 218 PHE B CA 1
ATOM 11822 C C . PHE B 2 616 ? 119.792 167.936 114.188 1.00 38.97 218 PHE B C 1
ATOM 11823 O O . PHE B 2 616 ? 119.664 167.407 113.081 1.00 43.89 218 PHE B O 1
ATOM 11831 N N . THR B 2 617 ? 120.229 167.263 115.245 1.00 39.33 219 THR B N 1
ATOM 11832 C CA . THR B 2 617 ? 120.450 165.824 115.131 1.00 33.97 219 THR B CA 1
ATOM 11833 C C . THR B 2 617 ? 119.192 165.070 114.730 1.00 35.93 219 THR B C 1
ATOM 11834 O O . THR B 2 617 ? 119.276 164.020 114.084 1.00 35.60 219 THR B O 1
ATOM 11838 N N . HIS B 2 618 ? 118.019 165.551 115.118 1.00 39.76 220 HIS B N 1
ATOM 11839 C CA . HIS B 2 618 ? 116.822 164.813 114.699 1.00 33.90 220 HIS B CA 1
ATOM 11840 C C . HIS B 2 618 ? 116.266 165.173 113.326 1.00 39.64 220 HIS B C 1
ATOM 11841 O O . HIS B 2 618 ? 115.264 164.574 112.923 1.00 40.54 220 HIS B O 1
ATOM 11848 N N . LEU B 2 619 ? 116.855 166.156 112.587 1.00 44.28 221 LEU B N 1
ATOM 11849 C CA . LEU B 2 619 ? 116.245 166.636 111.330 1.00 40.45 221 LEU B CA 1
ATOM 11850 C C . LEU B 2 619 ? 117.005 166.124 110.125 1.00 43.87 221 LEU B C 1
ATOM 11851 O O . LEU B 2 619 ? 118.240 166.087 110.133 1.00 44.17 221 LEU B O 1
ATOM 11856 N N . PRO B 2 620 ? 116.305 165.889 109.022 1.00 46.76 222 PRO B N 1
ATOM 11857 C CA . PRO B 2 620 ? 116.960 165.435 107.795 1.00 44.97 222 PRO B CA 1
ATOM 11858 C C . PRO B 2 620 ? 117.369 166.571 106.890 1.00 49.92 222 PRO B C 1
ATOM 11859 O O . PRO B 2 620 ? 116.748 167.633 106.855 1.00 55.66 222 PRO B O 1
ATOM 11863 N N . GLY B 2 621 ? 118.397 166.295 106.107 1.00 48.85 223 GLY B N 1
ATOM 11864 C CA . GLY B 2 621 ? 118.902 167.280 105.191 1.00 51.82 223 GLY B CA 1
ATOM 11865 C C . GLY B 2 621 ? 119.908 168.192 105.860 1.00 57.38 223 GLY B C 1
ATOM 11866 O O . GLY B 2 621 ? 120.507 167.877 106.895 1.00 57.94 223 GLY B O 1
ATOM 11867 N N . ASN B 2 622 ? 120.071 169.366 105.257 1.00 60.77 224 ASN B N 1
ATOM 11868 C CA . ASN B 2 622 ? 120.994 170.357 105.787 1.00 62.19 224 ASN B CA 1
ATOM 11869 C C . ASN B 2 622 ? 120.593 171.735 105.279 1.00 65.22 224 ASN B C 1
ATOM 11870 O O . ASN B 2 622 ? 120.240 171.884 104.108 1.00 70.17 224 ASN B O 1
ATOM 11875 N N . ASN B 2 623 ? 120.624 172.727 106.177 1.00 64.13 225 ASN B N 1
ATOM 11876 C CA . ASN B 2 623 ? 120.322 174.128 105.841 1.00 63.39 225 ASN B CA 1
ATOM 11877 C C . ASN B 2 623 ? 118.922 174.310 105.261 1.00 62.02 225 ASN B C 1
ATOM 11878 O O . ASN B 2 623 ? 118.699 175.214 104.457 1.00 68.78 225 ASN B O 1
ATOM 11883 N N . THR B 2 624 ? 117.972 173.476 105.674 1.00 59.82 226 THR B N 1
ATOM 11884 C CA . THR B 2 624 ? 116.560 173.598 105.313 1.00 56.65 226 THR B CA 1
ATOM 11885 C C . THR B 2 624 ? 115.883 174.678 106.167 1.00 57.88 226 THR B C 1
ATOM 11886 O O . THR B 2 624 ? 116.474 175.179 107.127 1.00 60.62 226 THR B O 1
ATOM 11890 N N . PRO B 2 625 ? 114.648 175.088 105.830 1.00 56.84 227 PRO B N 1
ATOM 11891 C CA . PRO B 2 625 ? 113.940 176.050 106.699 1.00 55.50 227 PRO B CA 1
ATOM 11892 C C . PRO B 2 625 ? 113.766 175.562 108.122 1.00 57.91 227 PRO B C 1
ATOM 11893 O O . PRO B 2 625 ? 113.695 176.375 109.060 1.00 58.65 227 PRO B O 1
ATOM 11897 N N . PHE B 2 626 ? 113.673 174.247 108.312 1.00 56.20 228 PHE B N 1
ATOM 11898 C CA . PHE B 2 626 ? 113.451 173.739 109.651 1.00 47.14 228 PHE B CA 1
ATOM 11899 C C . PHE B 2 626 ? 114.670 173.934 110.533 1.00 48.84 228 PHE B C 1
ATOM 11900 O O . PHE B 2 626 ? 114.521 174.073 111.747 1.00 53.79 228 PHE B O 1
ATOM 11908 N N . HIS B 2 627 ? 115.878 174.012 109.952 1.00 48.73 229 HIS B N 1
ATOM 11909 C CA . HIS B 2 627 ? 117.057 174.320 110.763 1.00 45.65 229 HIS B CA 1
ATOM 11910 C C . HIS B 2 627 ? 116.999 175.746 111.313 1.00 53.26 229 HIS B C 1
ATOM 11911 O O . HIS B 2 627 ? 117.299 175.987 112.498 1.00 55.85 229 HIS B O 1
ATOM 11918 N N . ILE B 2 628 ? 116.598 176.707 110.479 1.00 56.13 230 ILE B N 1
ATOM 11919 C CA . ILE B 2 628 ? 116.426 178.074 110.962 1.00 55.62 230 ILE B CA 1
ATOM 11920 C C . ILE B 2 628 ? 115.316 178.152 112.003 1.00 56.78 230 ILE B C 1
ATOM 11921 O O . ILE B 2 628 ? 115.459 178.825 113.045 1.00 59.30 230 ILE B O 1
ATOM 11926 N N . LEU B 2 629 ? 114.207 177.451 111.761 1.00 52.58 231 LEU B N 1
ATOM 11927 C CA . LEU B 2 629 ? 113.142 177.427 112.756 1.00 48.40 231 LEU B CA 1
ATOM 11928 C C . LEU B 2 629 ? 113.643 176.871 114.085 1.00 46.27 231 LEU B C 1
ATOM 11929 O O . LEU B 2 629 ? 113.286 177.384 115.151 1.00 53.71 231 LEU B O 1
ATOM 11934 N N . ALA B 2 630 ? 114.466 175.827 114.052 1.00 43.01 232 ALA B N 1
ATOM 11935 C CA . ALA B 2 630 ? 114.979 175.264 115.299 1.00 43.10 232 ALA B CA 1
ATOM 11936 C C . ALA B 2 630 ? 115.853 176.261 116.059 1.00 49.17 232 ALA B C 1
ATOM 11937 O O . ALA B 2 630 ? 115.752 176.364 117.291 1.00 53.19 232 ALA B O 1
ATOM 11939 N N . GLN B 2 631 ? 116.734 176.990 115.364 1.00 52.57 233 GLN B N 1
ATOM 11940 C CA . GLN B 2 631 ? 117.548 178.000 116.058 1.00 51.21 233 GLN B CA 1
ATOM 11941 C C . GLN B 2 631 ? 116.671 179.058 116.729 1.00 53.45 233 GLN B C 1
ATOM 11942 O O . GLN B 2 631 ? 116.873 179.418 117.904 1.00 57.45 233 GLN B O 1
ATOM 11948 N N . VAL B 2 632 ? 115.694 179.579 115.991 1.00 49.62 234 VAL B N 1
ATOM 11949 C CA . VAL B 2 632 ? 114.846 180.634 116.537 1.00 48.61 234 VAL B CA 1
ATOM 11950 C C . VAL B 2 632 ? 114.066 180.152 117.766 1.00 52.69 234 VAL B C 1
ATOM 11951 O O . VAL B 2 632 ? 114.045 180.815 118.818 1.00 56.28 234 VAL B O 1
ATOM 11955 N N . LEU B 2 633 ? 113.425 178.984 117.655 1.00 50.14 235 LEU B N 1
ATOM 11956 C CA . LEU B 2 633 ? 112.619 178.469 118.758 1.00 45.01 235 LEU B CA 1
ATOM 11957 C C . LEU B 2 633 ? 113.470 178.189 119.988 1.00 46.08 235 LEU B C 1
ATOM 11958 O O . LEU B 2 633 ? 113.059 178.493 121.110 1.00 52.69 235 LEU B O 1
ATOM 11963 N N . SER B 2 634 ? 114.655 177.601 119.814 1.00 48.61 236 SER B N 1
ATOM 11964 C CA . SER B 2 634 ? 115.480 177.305 120.981 1.00 46.10 236 SER B CA 1
ATOM 11965 C C . SER B 2 634 ? 115.892 178.589 121.691 1.00 50.95 236 SER B C 1
ATOM 11966 O O . SER B 2 634 ? 115.863 178.651 122.927 1.00 57.92 236 SER B O 1
ATOM 11969 N N . LYS B 2 635 ? 116.277 179.629 120.944 1.00 56.81 237 LYS B N 1
ATOM 11970 C CA . LYS B 2 635 ? 116.657 180.880 121.608 1.00 57.15 237 LYS B CA 1
ATOM 11971 C C . LYS B 2 635 ? 115.488 181.485 122.389 1.00 53.46 237 LYS B C 1
ATOM 11972 O O . LYS B 2 635 ? 115.631 181.846 123.568 1.00 56.94 237 LYS B O 1
ATOM 11978 N N . ILE B 2 636 ? 114.304 181.541 121.774 1.00 51.90 238 ILE B N 1
ATOM 11979 C CA . ILE B 2 636 ? 113.163 182.151 122.460 1.00 49.29 238 ILE B CA 1
ATOM 11980 C C . ILE B 2 636 ? 112.775 181.369 123.703 1.00 53.12 238 ILE B C 1
ATOM 11981 O O . ILE B 2 636 ? 112.498 181.953 124.757 1.00 59.05 238 ILE B O 1
ATOM 11986 N N . ALA B 2 637 ? 112.742 180.039 123.607 1.00 56.49 239 ALA B N 1
ATOM 11987 C CA . ALA B 2 637 ? 112.372 179.219 124.756 1.00 48.57 239 ALA B CA 1
ATOM 11988 C C . ALA B 2 637 ? 113.378 179.349 125.890 1.00 52.05 239 ALA B C 1
ATOM 11989 O O . ALA B 2 637 ? 112.989 179.442 127.056 1.00 60.28 239 ALA B O 1
ATOM 11991 N N . TYR B 2 638 ? 114.675 179.388 125.582 1.00 54.38 240 TYR B N 1
ATOM 11992 C CA . TYR B 2 638 ? 115.656 179.498 126.660 1.00 54.18 240 TYR B CA 1
ATOM 11993 C C . TYR B 2 638 ? 115.582 180.843 127.370 1.00 56.98 240 TYR B C 1
ATOM 11994 O O . TYR B 2 638 ? 115.849 180.922 128.572 1.00 57.66 240 TYR B O 1
ATOM 12003 N N . LYS B 2 639 ? 115.285 181.919 126.628 1.00 63.22 241 LYS B N 1
ATOM 12004 C CA . LYS B 2 639 ? 115.205 183.243 127.256 1.00 61.48 241 LYS B CA 1
ATOM 12005 C C . LYS B 2 639 ? 114.083 183.313 128.282 1.00 62.34 241 LYS B C 1
ATOM 12006 O O . LYS B 2 639 ? 114.231 183.959 129.324 1.00 64.31 241 LYS B O 1
ATOM 12012 N N . SER B 2 640 ? 112.957 182.652 128.014 1.00 58.91 242 SER B N 1
ATOM 12013 C CA . SER B 2 640 ? 111.824 182.718 128.924 1.00 57.78 242 SER B CA 1
ATOM 12014 C C . SER B 2 640 ? 111.862 181.631 129.996 1.00 63.13 242 SER B C 1
ATOM 12015 O O . SER B 2 640 ? 110.896 181.495 130.754 1.00 65.22 242 SER B O 1
ATOM 12018 N N . GLY B 2 641 ? 112.929 180.832 130.049 1.00 65.79 243 GLY B N 1
ATOM 12019 C CA . GLY B 2 641 ? 113.086 179.832 131.093 1.00 59.86 243 GLY B CA 1
ATOM 12020 C C . GLY B 2 641 ? 112.225 178.603 130.971 1.00 57.21 243 GLY B C 1
ATOM 12021 O O . GLY B 2 641 ? 111.973 177.941 131.976 1.00 61.85 243 GLY B O 1
ATOM 12022 N N . LYS B 2 642 ? 111.786 178.255 129.773 1.00 58.73 244 LYS B N 1
ATOM 12023 C CA . LYS B 2 642 ? 110.916 177.107 129.569 1.00 58.27 244 LYS B CA 1
ATOM 12024 C C . LYS B 2 642 ? 111.557 176.075 128.642 1.00 59.74 244 LYS B C 1
ATOM 12025 O O . LYS B 2 642 ? 110.873 175.430 127.840 1.00 58.45 244 LYS B O 1
ATOM 12031 N N . SER B 2 643 ? 112.875 175.864 128.776 1.00 56.17 245 SER B N 1
ATOM 12032 C CA . SER B 2 643 ? 113.550 174.928 127.881 1.00 51.74 245 SER B CA 1
ATOM 12033 C C . SER B 2 643 ? 113.223 173.483 128.246 1.00 60.28 245 SER B C 1
ATOM 12034 O O . SER B 2 643 ? 113.036 172.644 127.354 1.00 60.10 245 SER B O 1
ATOM 12037 N N . GLY B 2 644 ? 113.123 173.162 129.536 1.00 59.94 246 GLY B N 1
ATOM 12038 C CA . GLY B 2 644 ? 112.808 171.787 129.904 1.00 52.69 246 GLY B CA 1
ATOM 12039 C C . GLY B 2 644 ? 111.411 171.374 129.460 1.00 54.64 246 GLY B C 1
ATOM 12040 O O . GLY B 2 644 ? 111.226 170.273 128.925 1.00 60.64 246 GLY B O 1
ATOM 12041 N N . ALA B 2 645 ? 110.411 172.247 129.654 1.00 51.63 247 ALA B N 1
ATOM 12042 C CA . ALA B 2 645 ? 109.060 171.937 129.181 1.00 50.26 247 ALA B CA 1
ATOM 12043 C C . ALA B 2 645 ? 109.009 171.838 127.664 1.00 53.57 247 ALA B C 1
ATOM 12044 O O . ALA B 2 645 ? 108.290 170.991 127.109 1.00 57.56 247 ALA B O 1
ATOM 12046 N N . PHE B 2 646 ? 109.755 172.703 126.974 1.00 52.92 248 PHE B N 1
ATOM 12047 C CA . PHE B 2 646 ? 109.808 172.645 125.518 1.00 49.20 248 PHE B CA 1
ATOM 12048 C C . PHE B 2 646 ? 110.388 171.320 125.036 1.00 48.46 248 PHE B C 1
ATOM 12049 O O . PHE B 2 646 ? 109.803 170.649 124.170 1.00 51.76 248 PHE B O 1
ATOM 12057 N N . LEU B 2 647 ? 111.492 170.878 125.651 1.00 46.15 249 LEU B N 1
ATOM 12058 C CA . LEU B 2 647 ? 112.085 169.604 125.250 1.00 40.63 249 LEU B CA 1
ATOM 12059 C C . LEU B 2 647 ? 111.139 168.435 125.509 1.00 43.36 249 LEU B C 1
ATOM 12060 O O . LEU B 2 647 ? 110.964 167.572 124.640 1.00 49.23 249 LEU B O 1
ATOM 12065 N N . ASP B 2 648 ? 110.455 168.425 126.656 1.00 46.18 250 ASP B N 1
ATOM 12066 C CA . ASP B 2 648 ? 109.523 167.333 126.949 1.00 40.90 250 ASP B CA 1
ATOM 12067 C C . ASP B 2 648 ? 108.355 167.298 125.963 1.00 46.79 250 ASP B C 1
ATOM 12068 O O . ASP B 2 648 ? 107.916 166.212 125.557 1.00 49.17 250 ASP B O 1
ATOM 12073 N N . ALA B 2 649 ? 107.813 168.463 125.582 1.00 47.32 251 ALA B N 1
ATOM 12074 C CA . ALA B 2 649 ? 106.730 168.463 124.593 1.00 44.06 251 ALA B CA 1
ATOM 12075 C C . ALA B 2 649 ? 107.207 167.933 123.238 1.00 46.67 251 ALA B C 1
ATOM 12076 O O . ALA B 2 649 ? 10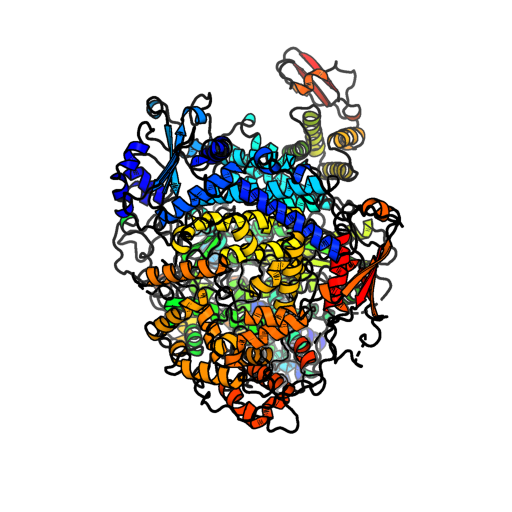6.496 167.162 122.564 1.00 51.84 251 ALA B O 1
ATOM 12078 N N . PHE B 2 650 ? 108.414 168.325 122.824 1.00 44.02 252 PHE B N 1
ATOM 12079 C CA . PHE B 2 650 ? 108.951 167.812 121.565 1.00 39.44 252 PHE B CA 1
ATOM 12080 C C . PHE B 2 650 ? 109.074 166.298 121.580 1.00 39.43 252 PHE B C 1
ATOM 12081 O O . PHE B 2 650 ? 108.563 165.611 120.682 1.00 43.47 252 PHE B O 1
ATOM 12089 N N . HIS B 2 651 ? 109.639 165.771 122.658 1.00 41.89 253 HIS B N 1
ATOM 12090 C CA . HIS B 2 651 ? 109.816 164.334 122.805 1.00 33.00 253 HIS B CA 1
ATOM 12091 C C . HIS B 2 651 ? 108.482 163.607 122.795 1.00 39.89 253 HIS B C 1
ATOM 12092 O O . HIS B 2 651 ? 108.380 162.518 122.248 1.00 44.66 253 HIS B O 1
ATOM 12099 N N . GLN B 2 652 ? 107.463 164.182 123.423 1.00 44.09 254 GLN B N 1
ATOM 12100 C CA . GLN B 2 652 ? 106.156 163.529 123.423 1.00 42.98 254 GLN B CA 1
ATOM 12101 C C . GLN B 2 652 ? 105.599 163.386 122.020 1.00 46.42 254 GLN B C 1
ATOM 12102 O O . GLN B 2 652 ? 105.089 162.318 121.645 1.00 50.04 254 GLN B O 1
ATOM 12108 N N . ILE B 2 653 ? 105.688 164.451 121.223 1.00 51.00 255 ILE B N 1
ATOM 12109 C CA . ILE B 2 653 ? 105.193 164.344 119.852 1.00 44.23 255 ILE B CA 1
ATOM 12110 C C . ILE B 2 653 ? 106.000 163.324 119.066 1.00 43.59 255 ILE B C 1
ATOM 12111 O O . ILE B 2 653 ? 105.439 162.545 118.294 1.00 52.21 255 ILE B O 1
ATOM 12116 N N . LEU B 2 654 ? 107.315 163.246 119.310 1.00 45.56 256 LEU B N 1
ATOM 12117 C CA . LEU B 2 654 ? 108.105 162.196 118.653 1.00 43.28 256 LEU B CA 1
ATOM 12118 C C . LEU B 2 654 ? 107.626 160.807 119.041 1.00 45.43 256 LEU B C 1
ATOM 12119 O O . LEU B 2 654 ? 107.556 159.914 118.191 1.00 52.58 256 LEU B O 1
ATOM 12124 N N . SER B 2 655 ? 107.334 160.582 120.323 1.00 48.41 257 SER B N 1
ATOM 12125 C CA . SER B 2 655 ? 106.916 159.243 120.728 1.00 47.84 257 SER B CA 1
ATOM 12126 C C . SER B 2 655 ? 105.563 158.866 120.136 1.00 49.56 257 SER B C 1
ATOM 12127 O O . SER B 2 655 ? 105.314 157.689 119.891 1.00 54.51 257 SER B O 1
ATOM 12130 N N . GLU B 2 656 ? 104.685 159.843 119.893 1.00 52.85 258 GLU B N 1
ATOM 12131 C CA . GLU B 2 656 ? 103.398 159.496 119.300 1.00 52.17 258 GLU B CA 1
ATOM 12132 C C . GLU B 2 656 ? 103.554 158.897 117.913 1.00 55.70 258 GLU B C 1
ATOM 12133 O O . GLU B 2 656 ? 102.604 158.313 117.385 1.00 60.62 258 GLU B O 1
ATOM 12139 N N . GLY B 2 657 ? 104.718 159.053 117.281 1.00 56.72 259 GLY B N 1
ATOM 12140 C CA . GLY B 2 657 ? 104.951 158.431 115.998 1.00 58.37 259 GLY B CA 1
ATOM 12141 C C . GLY B 2 657 ? 105.202 159.362 114.827 1.00 61.66 259 GLY B C 1
ATOM 12142 O O . GLY B 2 657 ? 105.184 158.913 113.678 1.00 69.65 259 GLY B O 1
ATOM 12143 N N . GLU B 2 658 ? 105.461 160.641 115.077 1.00 56.48 260 GLU B N 1
ATOM 12144 C CA . GLU B 2 658 ? 105.657 161.601 114.002 1.00 60.44 260 GLU B CA 1
ATOM 12145 C C . GLU B 2 658 ? 107.141 161.900 113.805 1.00 61.41 260 GLU B C 1
ATOM 12146 O O . GLU B 2 658 ? 107.992 161.470 114.588 1.00 60.99 260 GLU B O 1
ATOM 12152 N N . ASN B 2 659 ? 107.447 162.664 112.757 1.00 55.23 261 ASN B N 1
ATOM 12153 C CA . ASN B 2 659 ? 108.833 163.042 112.505 1.00 57.15 261 ASN B CA 1
ATOM 12154 C C . ASN B 2 659 ? 109.129 164.395 113.128 1.00 56.72 261 ASN B C 1
ATOM 12155 O O . ASN B 2 659 ? 108.234 165.083 113.621 1.00 60.70 261 ASN B O 1
ATOM 12160 N N . ALA B 2 660 ? 110.407 164.790 113.093 1.00 48.83 262 ALA B N 1
ATOM 12161 C CA . ALA B 2 660 ? 110.777 166.015 113.793 1.00 41.52 262 ALA B CA 1
ATOM 12162 C C . ALA B 2 660 ? 110.156 167.239 113.138 1.00 50.89 262 ALA B C 1
ATOM 12163 O O . ALA B 2 660 ? 109.842 168.214 113.829 1.00 56.52 262 ALA B O 1
ATOM 12165 N N . GLN B 2 661 ? 109.892 167.189 111.836 1.00 55.64 263 GLN B N 1
ATOM 12166 C CA . GLN B 2 661 ? 109.376 168.365 111.141 1.00 52.53 263 GLN B CA 1
ATOM 12167 C C . GLN B 2 661 ? 107.941 168.679 111.566 1.00 53.44 263 GLN B C 1
ATOM 12168 O O . GLN B 2 661 ? 107.604 169.837 111.870 1.00 57.12 263 GLN B O 1
ATOM 12174 N N . ALA B 2 662 ? 107.083 167.656 111.610 1.00 52.60 264 ALA B N 1
ATOM 12175 C CA . ALA B 2 662 ? 105.719 167.851 112.089 1.00 53.92 264 ALA B CA 1
ATOM 12176 C C . ALA B 2 662 ? 105.708 168.289 113.549 1.00 56.29 264 ALA B C 1
ATOM 12177 O O . ALA B 2 662 ? 104.886 169.128 113.953 1.00 58.79 264 ALA B O 1
ATOM 12179 N N . ALA B 2 663 ? 106.622 167.738 114.355 1.00 53.21 265 ALA B N 1
ATOM 12180 C CA . ALA B 2 663 ? 106.727 168.154 115.751 1.00 50.92 265 ALA B CA 1
ATOM 12181 C C . ALA B 2 663 ? 107.052 169.645 115.872 1.00 53.82 265 ALA B C 1
ATOM 12182 O O . ALA B 2 663 ? 106.436 170.357 116.671 1.00 55.46 265 ALA B O 1
ATOM 12184 N N . LEU B 2 664 ? 108.013 170.140 115.082 1.00 52.00 266 LEU B N 1
ATOM 12185 C CA . LEU B 2 664 ? 108.358 171.560 115.165 1.00 45.53 266 LEU B CA 1
ATOM 12186 C C . LEU B 2 664 ? 107.200 172.444 114.720 1.00 51.70 266 LEU B C 1
ATOM 12187 O O . LEU B 2 664 ? 106.927 173.472 115.352 1.00 56.18 266 LEU B O 1
ATOM 12192 N N . THR B 2 665 ? 106.491 172.070 113.652 1.00 54.67 267 THR B N 1
ATOM 12193 C CA . THR B 2 665 ? 105.358 172.904 113.235 1.00 56.52 267 THR B CA 1
ATOM 12194 C C . THR B 2 665 ? 104.287 172.943 114.324 1.00 57.81 267 THR B C 1
ATOM 12195 O O . THR B 2 665 ? 103.760 174.015 114.660 1.00 63.45 267 THR B O 1
ATOM 12199 N N . ARG B 2 666 ? 103.956 171.782 114.898 1.00 56.20 268 ARG B N 1
ATOM 12200 C CA . ARG B 2 666 ? 102.936 171.768 115.942 1.00 55.99 268 ARG B CA 1
ATOM 12201 C C . ARG B 2 666 ? 103.371 172.539 117.188 1.00 54.83 268 ARG B C 1
ATOM 12202 O O . ARG B 2 666 ? 102.549 173.212 117.821 1.00 61.55 268 ARG B O 1
ATOM 12210 N N . LEU B 2 667 ? 104.647 172.459 117.564 1.00 56.87 269 LEU B N 1
ATOM 12211 C CA . LEU B 2 667 ? 105.129 173.238 118.708 1.00 55.33 269 LEU B CA 1
ATOM 12212 C C . LEU B 2 667 ? 105.080 174.734 118.436 1.00 57.81 269 LEU B C 1
ATOM 12213 O O . LEU B 2 667 ? 104.778 175.521 119.336 1.00 62.86 269 LEU B O 1
ATOM 12218 N N . SER B 2 668 ? 105.399 175.154 117.211 1.00 59.46 270 SER B N 1
ATOM 12219 C CA . SER B 2 668 ? 105.289 176.573 116.887 1.00 58.34 270 SER B CA 1
ATOM 12220 C C . SER B 2 668 ? 103.846 177.048 117.024 1.00 64.35 270 SER B C 1
ATOM 12221 O O . SER B 2 668 ? 103.602 178.153 117.515 1.00 71.53 270 SER B O 1
ATOM 12224 N N . ARG B 2 669 ? 102.870 176.238 116.585 1.00 66.20 271 ARG B N 1
ATOM 12225 C CA . ARG B 2 669 ? 101.471 176.661 116.737 1.00 66.99 271 ARG B CA 1
ATOM 12226 C C . ARG B 2 669 ? 101.016 176.689 118.201 1.00 68.08 271 ARG B C 1
ATOM 12227 O O . ARG B 2 669 ? 100.444 177.687 118.651 1.00 72.65 271 ARG B O 1
ATOM 12235 N N . THR B 2 670 ? 101.263 175.620 118.974 1.00 68.15 272 THR B N 1
ATOM 12236 C CA . THR B 2 670 ? 100.511 175.449 120.224 1.00 69.24 272 THR B CA 1
ATOM 12237 C C . THR B 2 670 ? 101.281 175.795 121.502 1.00 68.42 272 THR B C 1
ATOM 12238 O O . THR B 2 670 ? 100.653 176.212 122.480 1.00 71.19 272 THR B O 1
ATOM 12242 N N . PHE B 2 671 ? 102.604 175.639 121.540 1.00 67.63 273 PHE B N 1
ATOM 12243 C CA . PHE B 2 671 ? 103.359 175.856 122.775 1.00 67.32 273 PHE B CA 1
ATOM 12244 C C . PHE B 2 671 ? 103.235 177.299 123.258 1.00 73.44 273 PHE B C 1
ATOM 12245 O O . PHE B 2 671 ? 103.314 178.246 122.471 1.00 75.55 273 PHE B O 1
ATOM 12253 N N . ASP B 2 672 ? 103.036 177.456 124.570 1.00 76.45 274 ASP B N 1
ATOM 12254 C CA . ASP B 2 672 ? 102.625 178.740 125.137 1.00 82.35 274 ASP B CA 1
ATOM 12255 C C . ASP B 2 672 ? 103.657 179.860 124.977 1.00 81.80 274 ASP B C 1
ATOM 12256 O O . ASP B 2 672 ? 103.278 181.018 124.762 1.00 84.80 274 ASP B O 1
ATOM 12261 N N . ALA B 2 673 ? 104.950 179.548 125.037 1.00 76.34 275 ALA B N 1
ATOM 12262 C CA . ALA B 2 673 ? 105.971 180.594 125.015 1.00 73.91 275 ALA B CA 1
ATOM 12263 C C . ALA B 2 673 ? 106.070 181.328 123.680 1.00 75.26 275 ALA B C 1
ATOM 12264 O O . ALA B 2 673 ? 106.757 182.353 123.614 1.00 76.40 275 ALA B O 1
ATOM 12266 N N . PHE B 2 674 ? 105.423 180.840 122.620 1.00 75.58 276 PHE B N 1
ATOM 12267 C CA . PHE B 2 674 ? 105.537 181.424 121.287 1.00 74.91 276 PHE B CA 1
ATOM 12268 C C . PHE B 2 674 ? 104.274 182.143 120.837 1.00 86.21 276 PHE B C 1
ATOM 12269 O O . PHE B 2 674 ? 104.222 182.603 119.692 1.00 90.62 276 PHE B O 1
ATOM 12277 N N . LEU B 2 675 ? 103.261 182.270 121.693 1.00 89.63 277 LEU B N 1
ATOM 12278 C CA . LEU B 2 675 ? 102.059 182.986 121.276 1.00 95.76 277 LEU B CA 1
ATOM 12279 C C . LEU B 2 675 ? 102.330 184.486 121.213 1.00 96.95 277 LEU B C 1
ATOM 12280 O O . LEU B 2 675 ? 102.762 185.093 122.201 1.00 94.30 277 LEU B O 1
ATOM 12285 N N . GLY B 2 676 ? 102.048 185.088 120.053 1.00 92.44 278 GLY B N 1
ATOM 12286 C CA . GLY B 2 676 ? 102.209 186.520 119.897 1.00 93.34 278 GLY B CA 1
ATOM 12287 C C . GLY B 2 676 ? 103.641 187.004 120.037 1.00 94.23 278 GLY B C 1
ATOM 12288 O O . GLY B 2 676 ? 103.899 187.988 120.739 1.00 92.23 278 GLY B O 1
ATOM 12289 N N . VAL B 2 677 ? 104.583 186.315 119.399 1.00 92.78 279 VAL B N 1
ATOM 12290 C CA . VAL B 2 677 ? 105.997 186.678 119.427 1.00 93.46 279 VAL B CA 1
ATOM 12291 C C . VAL B 2 677 ? 106.434 187.047 118.015 1.00 92.73 279 VAL B C 1
ATOM 12292 O O . VAL B 2 677 ? 106.193 186.290 117.067 1.00 93.59 279 VAL B O 1
ATOM 12296 N N . VAL B 2 678 ? 107.027 188.227 117.870 1.00 92.76 280 VAL B N 1
ATOM 12297 C CA . VAL B 2 678 ? 107.487 188.699 116.554 1.00 95.76 280 VAL B CA 1
ATOM 12298 C C . VAL B 2 678 ? 108.742 187.938 116.136 1.00 92.28 280 VAL B C 1
ATOM 12299 O O . VAL B 2 678 ? 109.638 187.712 116.971 1.00 89.44 280 VAL B O 1
ATOM 12303 N N . PRO B 2 679 ? 108.860 187.546 114.867 1.00 88.68 281 PRO B N 1
ATOM 12304 C CA . PRO B 2 679 ? 110.070 186.857 114.424 1.00 84.05 281 PRO B CA 1
ATOM 12305 C C . PRO B 2 679 ? 111.275 187.766 114.534 1.00 83.38 281 PRO B C 1
ATOM 12306 O O . PRO B 2 679 ? 111.165 188.996 114.374 1.00 87.79 281 PRO B O 1
ATOM 12310 N N . PRO B 2 680 ? 112.447 187.209 114.814 1.00 82.12 282 PRO B N 1
ATOM 12311 C CA . PRO B 2 680 ? 113.656 188.032 114.904 1.00 85.65 282 PRO B CA 1
ATOM 12312 C C . PRO B 2 680 ? 114.103 188.492 113.526 1.00 90.20 282 PRO B C 1
ATOM 12313 O O . PRO B 2 680 ? 113.595 188.050 112.495 1.00 92.93 282 PRO B O 1
ATOM 12317 N N . VAL B 2 681 ? 115.074 189.403 113.520 1.00 92.98 283 VAL B N 1
ATOM 12318 C CA . VAL B 2 681 ? 115.598 189.999 112.293 1.00 100.30 283 VAL B CA 1
ATOM 12319 C C . VAL B 2 681 ? 117.054 189.587 112.116 1.00 103.71 283 VAL B C 1
ATOM 12320 O O . VAL B 2 681 ? 117.857 189.698 113.051 1.00 100.08 283 VAL B O 1
ATOM 12324 N N . ILE B 2 682 ? 117.389 189.105 110.919 1.00 104.20 284 ILE B N 1
ATOM 12325 C CA . ILE B 2 682 ? 118.734 188.642 110.594 1.00 105.44 284 ILE B CA 1
ATOM 12326 C C . ILE B 2 682 ? 119.331 189.567 109.544 1.00 111.91 284 ILE B C 1
ATOM 12327 O O . ILE B 2 682 ? 118.714 189.815 108.499 1.00 110.87 284 ILE B O 1
ATOM 12332 N N . ARG B 2 683 ? 120.533 190.071 109.822 1.00 115.23 285 ARG B N 1
ATOM 12333 C CA . ARG B 2 683 ? 121.226 190.984 108.922 1.00 120.73 285 ARG B CA 1
ATOM 12334 C C . ARG B 2 683 ? 122.055 190.184 107.916 1.00 118.60 285 ARG B C 1
ATOM 12335 O O . ARG B 2 683 ? 122.883 189.355 108.308 1.00 115.26 285 ARG B O 1
ATOM 12343 N N . VAL B 2 684 ? 121.829 190.430 106.622 1.00 120.41 286 VAL B N 1
ATOM 12344 C CA . VAL B 2 684 ? 122.562 189.772 105.545 1.00 123.84 286 VAL B CA 1
ATOM 12345 C C . VAL B 2 684 ? 123.017 190.817 104.531 1.00 129.21 286 VAL B C 1
ATOM 12346 O O . VAL B 2 684 ? 122.498 191.934 104.477 1.00 127.48 286 VAL B O 1
ATOM 12350 N N . LYS B 2 685 ? 124.025 190.440 103.735 1.00 126.90 287 LYS B N 1
ATOM 12351 C CA . LYS B 2 685 ? 124.539 191.344 102.707 1.00 126.91 287 LYS B CA 1
ATOM 12352 C C . LYS B 2 685 ? 123.558 191.484 101.538 1.00 125.18 287 LYS B C 1
ATOM 12353 O O . LYS B 2 685 ? 123.307 192.600 101.063 1.00 124.37 287 LYS B O 1
ATOM 12359 N N . ASN B 2 686 ? 122.997 190.374 101.063 1.00 123.74 288 ASN B N 1
ATOM 12360 C CA . ASN B 2 686 ? 121.993 190.374 99.994 1.00 123.60 288 ASN B CA 1
ATOM 12361 C C . ASN B 2 686 ? 121.180 189.086 100.104 1.00 120.83 288 ASN B C 1
ATOM 12362 O O . ASN B 2 686 ? 121.257 188.368 101.109 1.00 118.57 288 ASN B O 1
ATOM 12367 N N . PHE B 2 687 ? 120.385 188.797 99.072 1.00 119.95 289 PHE B N 1
ATOM 12368 C CA . PHE B 2 687 ? 119.536 187.610 99.046 1.00 117.30 289 PHE B CA 1
ATOM 12369 C C . PHE B 2 687 ? 120.233 186.407 98.436 1.00 118.71 289 PHE B C 1
ATOM 12370 O O . PHE B 2 687 ? 119.608 185.348 98.309 1.00 116.21 289 PHE B O 1
ATOM 12378 N N . GLN B 2 688 ? 121.485 186.562 98.002 1.00 121.81 290 GLN B N 1
ATOM 12379 C CA . GLN B 2 688 ? 122.300 185.415 97.622 1.00 122.56 290 GLN B CA 1
ATOM 12380 C C . GLN B 2 688 ? 122.984 184.771 98.823 1.00 118.46 290 GLN B C 1
ATOM 12381 O O . GLN B 2 688 ? 123.518 183.663 98.693 1.00 115.46 290 GLN B O 1
ATOM 12387 N N . THR B 2 689 ? 122.984 185.447 99.975 1.00 117.65 291 THR B N 1
ATOM 12388 C CA . THR B 2 689 ? 123.595 184.929 101.194 1.00 118.84 291 THR B CA 1
ATOM 12389 C C . THR B 2 689 ? 122.717 183.889 101.891 1.00 114.67 291 THR B C 1
ATOM 12390 O O . THR B 2 689 ? 123.245 183.042 102.622 1.00 110.41 291 THR B O 1
ATOM 12394 N N . VAL B 2 690 ? 121.400 183.929 101.679 1.00 113.40 292 VAL B N 1
ATOM 12395 C CA . VAL B 2 690 ? 120.488 182.976 102.310 1.00 108.20 292 VAL B CA 1
ATOM 12396 C C . VAL B 2 690 ? 120.786 181.590 101.750 1.00 109.03 292 VAL B C 1
ATOM 12397 O O . VAL B 2 690 ? 121.189 181.464 100.582 1.00 108.76 292 VAL B O 1
ATOM 12401 N N . PRO B 2 691 ? 120.614 180.534 102.544 1.00 105.60 293 PRO B N 1
ATOM 12402 C CA . PRO B 2 691 ? 120.973 179.184 102.083 1.00 102.52 293 PRO B CA 1
ATOM 12403 C C . PRO B 2 691 ? 120.160 178.751 100.870 1.00 99.92 293 PRO B C 1
ATOM 12404 O O . PRO B 2 691 ? 119.017 179.171 100.678 1.00 100.04 293 PRO B O 1
ATOM 12408 N N . ARG B 2 692 ? 120.780 177.915 100.036 1.00 97.30 294 ARG B N 1
ATOM 12409 C CA . ARG B 2 692 ? 120.136 177.494 98.792 1.00 102.09 294 ARG B CA 1
ATOM 12410 C C . ARG B 2 692 ? 118.798 176.774 98.987 1.00 100.90 294 ARG B C 1
ATOM 12411 O O . ARG B 2 692 ? 117.840 177.107 98.264 1.00 98.92 294 ARG B O 1
ATOM 12419 N N . PRO B 2 693 ? 118.650 175.793 99.893 1.00 98.18 295 PRO B N 1
ATOM 12420 C CA . PRO B 2 693 ? 117.329 175.141 100.050 1.00 93.20 295 PRO B CA 1
ATOM 12421 C C . PRO B 2 693 ? 116.215 176.069 100.548 1.00 94.40 295 PRO B C 1
ATOM 12422 O O . PRO B 2 693 ? 115.034 175.727 100.400 1.00 88.77 295 PRO B O 1
ATOM 12426 N N . CYS B 2 694 ? 116.551 177.207 101.168 1.00 95.47 296 CYS B N 1
ATOM 12427 C CA . CYS B 2 694 ? 115.562 178.142 101.701 1.00 93.34 296 CYS B CA 1
ATOM 12428 C C . CYS B 2 694 ? 115.171 179.252 100.739 1.00 98.36 296 CYS B C 1
ATOM 12429 O O . CYS B 2 694 ? 114.296 180.054 101.079 1.00 99.62 296 CYS B O 1
ATOM 12432 N N . GLN B 2 695 ? 115.772 179.317 99.549 1.00 100.32 297 GLN B N 1
ATOM 12433 C CA . GLN B 2 695 ? 115.467 180.409 98.629 1.00 99.59 297 GLN B CA 1
ATOM 12434 C C . GLN B 2 695 ? 114.009 180.386 98.191 1.00 97.37 297 GLN B C 1
ATOM 12435 O O . GLN B 2 695 ? 113.362 181.438 98.127 1.00 95.49 297 GLN B O 1
ATOM 12441 N N . LYS B 2 696 ? 113.467 179.196 97.906 1.00 97.49 298 LYS B N 1
ATOM 12442 C CA . LYS B 2 696 ? 112.137 179.101 97.314 1.00 99.97 298 LYS B CA 1
ATOM 12443 C C . LYS B 2 696 ? 111.020 179.524 98.263 1.00 101.78 298 LYS B C 1
ATOM 12444 O O . LYS B 2 696 ? 109.896 179.767 97.809 1.00 98.97 298 LYS B O 1
ATOM 12450 N N . SER B 2 697 ? 111.295 179.617 99.558 1.00 103.16 299 SER B N 1
ATOM 12451 C CA . SER B 2 697 ? 110.274 179.920 100.547 1.00 101.51 299 SER B CA 1
ATOM 12452 C C . SER B 2 697 ? 110.213 181.396 100.941 1.00 99.67 299 SER B C 1
ATOM 12453 O O . SER B 2 697 ? 109.355 181.762 101.751 1.00 100.32 299 SER B O 1
ATOM 12456 N N . LEU B 2 698 ? 111.075 182.253 100.391 1.00 98.44 300 LEU B N 1
ATOM 12457 C CA . LEU B 2 698 ? 111.055 183.672 100.739 1.00 97.90 300 LEU B CA 1
ATOM 12458 C C . LEU B 2 698 ? 109.802 184.361 100.193 1.00 102.55 300 LEU B C 1
ATOM 12459 O O . LEU B 2 698 ? 109.300 184.011 99.122 1.00 103.06 300 LEU B O 1
ATOM 12464 N N . ARG B 2 699 ? 109.275 185.322 100.955 1.00 103.47 301 ARG B N 1
ATOM 12465 C CA . ARG B 2 699 ? 108.044 186.034 100.601 1.00 104.16 301 ARG B CA 1
ATOM 12466 C C . ARG B 2 699 ? 108.224 187.515 100.926 1.00 112.89 301 ARG B C 1
ATOM 12467 O O . ARG B 2 699 ? 109.307 187.963 101.322 1.00 110.26 301 ARG B O 1
ATOM 12475 N N . ALA B 2 700 ? 107.146 188.281 100.756 1.00 115.48 302 ALA B N 1
ATOM 12476 C CA . ALA B 2 700 ? 107.115 189.690 101.123 1.00 116.05 302 ALA B CA 1
ATOM 12477 C C . ALA B 2 700 ? 106.600 189.838 102.549 1.00 115.81 302 ALA B C 1
ATOM 12478 O O . ALA B 2 700 ? 105.727 189.086 102.995 1.00 114.69 302 ALA B O 1
ATOM 12480 N N . VAL B 2 701 ? 107.131 190.833 103.255 1.00 114.43 303 VAL B N 1
ATOM 12481 C CA . VAL B 2 701 ? 106.844 191.016 104.678 1.00 117.10 303 VAL B CA 1
ATOM 12482 C C . VAL B 2 701 ? 105.358 191.310 104.878 1.00 120.43 303 VAL B C 1
ATOM 12483 O O . VAL B 2 701 ? 104.831 192.264 104.289 1.00 121.17 303 VAL B O 1
ATOM 12487 N N . PRO B 2 702 ? 104.649 190.519 105.685 1.00 124.27 304 PRO B N 1
ATOM 12488 C CA . PRO B 2 702 ? 103.224 190.798 105.967 1.00 124.65 304 PRO B CA 1
ATOM 12489 C C . PRO B 2 702 ? 103.080 191.950 106.947 1.00 125.72 304 PRO B C 1
ATOM 12490 O O . PRO B 2 702 ? 104.080 192.410 107.524 1.00 121.47 304 PRO B O 1
ATOM 12494 N N . PRO B 2 703 ? 101.848 192.470 107.148 1.00 128.10 305 PRO B N 1
ATOM 12495 C CA . PRO B 2 703 ? 101.663 193.606 108.072 1.00 129.07 305 PRO B CA 1
ATOM 12496 C C . PRO B 2 703 ? 102.187 193.376 109.488 1.00 127.04 305 PRO B C 1
ATOM 12497 O O . PRO B 2 703 ? 103.033 194.141 109.969 1.00 123.37 305 PRO B O 1
ATOM 12501 N N . ASN B 2 704 ? 101.704 192.324 110.158 1.00 127.01 306 ASN B N 1
ATOM 12502 C CA . ASN B 2 704 ? 102.081 191.997 111.538 1.00 123.95 306 ASN B CA 1
ATOM 12503 C C . ASN B 2 704 ? 102.505 190.539 111.627 1.00 122.16 306 ASN B C 1
ATOM 12504 O O . ASN B 2 704 ? 101.719 189.674 112.040 1.00 118.50 306 ASN B O 1
ATOM 12509 N N . PRO B 2 705 ? 103.739 190.226 111.238 1.00 119.91 307 PRO B N 1
ATOM 12510 C CA . PRO B 2 705 ? 104.191 188.834 111.294 1.00 111.92 307 PRO B CA 1
ATOM 12511 C C . PRO B 2 705 ? 104.300 188.339 112.730 1.00 109.95 307 PRO B C 1
ATOM 12512 O O . PRO B 2 705 ? 104.624 189.091 113.654 1.00 106.36 307 PRO B O 1
ATOM 12516 N N . THR B 2 706 ? 104.035 187.046 112.906 1.00 107.31 308 THR B N 1
ATOM 12517 C CA . THR B 2 706 ? 104.109 186.410 114.214 1.00 103.48 308 THR B CA 1
ATOM 12518 C C . THR B 2 706 ? 104.400 184.924 114.008 1.00 97.23 308 THR B C 1
ATOM 12519 O O . THR B 2 706 ? 104.056 184.350 112.970 1.00 96.18 308 THR B O 1
ATOM 12523 N N . ILE B 2 707 ? 105.037 184.306 115.007 1.00 92.85 309 ILE B N 1
ATOM 12524 C CA . ILE B 2 707 ? 105.541 182.944 114.836 1.00 87.03 309 ILE B CA 1
ATOM 12525 C C . ILE B 2 707 ? 104.414 181.925 114.767 1.00 89.30 309 ILE B C 1
ATOM 12526 O O . ILE B 2 707 ? 104.447 181.002 113.944 1.00 87.53 309 ILE B O 1
ATOM 12531 N N . ASP B 2 708 ? 103.403 182.065 115.612 1.00 90.78 310 ASP B N 1
ATOM 12532 C CA . ASP B 2 708 ? 102.339 181.069 115.615 1.00 90.31 310 ASP B CA 1
ATOM 12533 C C . ASP B 2 708 ? 101.501 181.070 114.343 1.00 93.73 310 ASP B C 1
ATOM 12534 O O . ASP B 2 708 ? 100.598 180.233 114.223 1.00 93.62 310 ASP B O 1
ATOM 12539 N N . LYS B 2 709 ? 101.794 181.938 113.377 1.00 94.69 311 LYS B N 1
ATOM 12540 C CA . LYS B 2 709 ? 101.092 181.909 112.109 1.00 96.31 311 LYS B CA 1
ATOM 12541 C C . LYS B 2 709 ? 101.968 181.389 110.976 1.00 96.92 311 LYS B C 1
ATOM 12542 O O . LYS B 2 709 ? 101.514 181.358 109.828 1.00 98.75 311 LYS B O 1
ATOM 12548 N N . GLY B 2 710 ? 103.200 180.970 111.265 1.00 94.34 312 GLY B N 1
ATOM 12549 C CA . GLY B 2 710 ? 104.053 180.344 110.274 1.00 92.33 312 GLY B CA 1
ATOM 12550 C C . GLY B 2 710 ? 105.208 181.171 109.729 1.00 87.64 312 GLY B C 1
ATOM 12551 O O . GLY B 2 710 ? 105.842 180.737 108.762 1.00 90.13 312 GLY B O 1
ATOM 12552 N N . TRP B 2 711 ? 105.514 182.332 110.307 1.00 89.58 313 TRP B N 1
ATOM 12553 C CA . TRP B 2 711 ? 106.616 183.171 109.839 1.00 89.60 313 TRP B CA 1
ATOM 12554 C C . TRP B 2 711 ? 107.833 182.953 110.730 1.00 82.66 313 TRP B C 1
ATOM 12555 O O . TRP B 2 711 ? 107.798 183.277 111.919 1.00 86.02 313 TRP B O 1
ATOM 12566 N N . VAL B 2 712 ? 108.924 182.460 110.148 1.00 80.38 314 VAL B N 1
ATOM 12567 C CA . VAL B 2 712 ? 110.079 182.075 110.955 1.00 77.24 314 VAL B CA 1
ATOM 12568 C C . VAL B 2 712 ? 110.926 183.289 111.314 1.00 77.10 314 VAL B C 1
ATOM 12569 O O . VAL B 2 712 ? 111.072 183.635 112.490 1.00 82.26 314 VAL B O 1
ATOM 12573 N N . CYS B 2 713 ? 111.489 183.962 110.320 1.00 81.56 315 CYS B N 1
ATOM 12574 C CA . CYS B 2 713 ? 112.362 185.088 110.612 1.00 84.45 315 CYS B CA 1
ATOM 12575 C C . CYS B 2 713 ? 112.270 186.102 109.479 1.00 92.85 315 CYS B C 1
ATOM 12576 O O . CYS B 2 713 ? 111.643 185.858 108.445 1.00 93.69 315 CYS B O 1
ATOM 12579 N N . VAL B 2 714 ? 112.928 187.240 109.677 1.00 95.60 316 VAL B N 1
ATOM 12580 C CA . VAL B 2 714 ? 112.940 188.318 108.698 1.00 97.60 316 VAL B CA 1
ATOM 12581 C C . VAL B 2 714 ? 114.381 188.587 108.281 1.00 100.80 316 VAL B C 1
ATOM 12582 O O . VAL B 2 714 ? 115.236 188.896 109.123 1.00 99.18 316 VAL B O 1
ATOM 12586 N N . TYR B 2 715 ? 114.642 188.458 106.983 1.00 102.63 317 TYR B N 1
ATOM 12587 C CA . TYR B 2 715 ? 115.941 188.760 106.405 1.00 103.44 317 TYR B CA 1
ATOM 12588 C C . TYR B 2 715 ? 115.929 190.194 105.903 1.00 111.59 317 TYR B C 1
ATOM 12589 O O . TYR B 2 715 ? 115.131 190.540 105.026 1.00 113.50 317 TYR B O 1
ATOM 12598 N N . SER B 2 716 ? 116.817 191.020 106.441 1.00 113.15 318 SER B N 1
ATOM 12599 C CA . SER B 2 716 ? 116.946 192.410 106.026 1.00 116.93 318 SER B CA 1
ATOM 12600 C C . SER B 2 716 ? 118.297 192.537 105.340 1.00 125.98 318 SER B C 1
ATOM 12601 O O . SER B 2 716 ? 119.335 192.277 105.958 1.00 123.62 318 SER B O 1
ATOM 12604 N N . SER B 2 717 ? 118.282 192.925 104.061 1.00 127.57 319 SER B N 1
ATOM 12605 C CA . SER B 2 717 ? 119.513 193.062 103.297 1.00 128.21 319 SER B CA 1
ATOM 12606 C C . SER B 2 717 ? 120.254 194.333 103.709 1.00 132.09 319 SER B C 1
ATOM 12607 O O . SER B 2 717 ? 119.766 195.141 104.507 1.00 130.56 319 SER B O 1
ATOM 12610 N N . GLU B 2 718 ? 121.451 194.520 103.144 1.00 132.97 320 GLU B N 1
ATOM 12611 C CA . GLU B 2 718 ? 122.261 195.690 103.470 1.00 136.03 320 GLU B CA 1
ATOM 12612 C C . GLU B 2 718 ? 121.642 196.990 102.968 1.00 135.41 320 GLU B C 1
ATOM 12613 O O . GLU B 2 718 ? 122.003 198.067 103.457 1.00 133.71 320 GLU B O 1
ATOM 12619 N N . GLN B 2 719 ? 120.709 196.913 102.019 1.00 133.28 321 GLN B N 1
ATOM 12620 C CA . GLN B 2 719 ? 120.133 198.089 101.382 1.00 133.43 321 GLN B CA 1
ATOM 12621 C C . GLN B 2 719 ? 118.666 198.303 101.752 1.00 133.51 321 GLN B C 1
ATOM 12622 O O . GLN B 2 719 ? 117.925 198.946 100.999 1.00 131.09 321 GLN B O 1
ATOM 12628 N N . GLY B 2 720 ? 118.229 197.766 102.891 1.00 131.40 322 GLY B N 1
ATOM 12629 C CA . GLY B 2 720 ? 116.889 198.007 103.381 1.00 129.64 322 GLY B CA 1
ATOM 12630 C C . GLY B 2 720 ? 115.814 197.123 102.795 1.00 130.10 322 GLY B C 1
ATOM 12631 O O . GLY B 2 720 ? 114.636 197.305 103.133 1.00 127.44 322 GLY B O 1
ATOM 12632 N N . GLU B 2 721 ? 116.171 196.169 101.938 1.00 132.11 323 GLU B N 1
ATOM 12633 C CA . GLU B 2 721 ? 115.192 195.240 101.390 1.00 135.03 323 GLU B CA 1
ATOM 12634 C C . GLU B 2 721 ? 114.967 194.086 102.362 1.00 131.33 323 GLU B C 1
ATOM 12635 O O . GLU B 2 721 ? 115.925 193.434 102.795 1.00 126.79 323 GLU B O 1
ATOM 12641 N N . THR B 2 722 ? 113.703 193.836 102.709 1.00 127.62 324 THR B N 1
ATOM 12642 C CA . THR B 2 722 ? 113.358 192.843 103.719 1.00 123.21 324 THR B CA 1
ATOM 12643 C C . THR B 2 722 ? 112.533 191.728 103.090 1.00 119.76 324 THR B C 1
ATOM 12644 O O . THR B 2 722 ? 111.529 191.992 102.415 1.00 116.18 324 THR B O 1
ATOM 12648 N N . ARG B 2 723 ? 112.954 190.485 103.332 1.00 117.00 325 ARG B N 1
ATOM 12649 C CA . ARG B 2 723 ? 112.231 189.292 102.919 1.00 114.19 325 ARG B CA 1
ATOM 12650 C C . ARG B 2 723 ? 111.870 188.478 104.154 1.00 110.27 325 ARG B C 1
ATOM 12651 O O . ARG B 2 723 ? 112.686 188.329 105.071 1.00 105.88 325 ARG B O 1
ATOM 12659 N N . ALA B 2 724 ? 110.647 187.959 104.175 1.00 108.33 326 ALA B N 1
ATOM 12660 C CA . ALA B 2 724 ? 110.133 187.178 105.292 1.00 103.11 326 ALA B CA 1
ATOM 12661 C C . ALA B 2 724 ? 110.142 185.697 104.933 1.00 104.49 326 ALA B C 1
ATOM 12662 O O . ALA B 2 724 ? 109.660 185.320 103.861 1.00 106.71 326 ALA B O 1
ATOM 12664 N N . LEU B 2 725 ? 110.693 184.860 105.819 1.00 98.58 327 LEU B N 1
ATOM 12665 C CA . LEU B 2 725 ? 110.748 183.414 105.596 1.00 93.02 327 LEU B CA 1
ATOM 12666 C C . LEU B 2 725 ? 109.469 182.764 106.122 1.00 91.43 327 LEU B C 1
ATOM 12667 O O . LEU B 2 725 ? 109.120 182.924 107.296 1.00 92.31 327 LEU B O 1
ATOM 12672 N N . LYS B 2 726 ? 108.770 182.046 105.248 1.00 90.37 328 LYS B N 1
ATOM 12673 C CA . LYS B 2 726 ? 107.507 181.400 105.578 1.00 92.57 328 LYS B CA 1
ATOM 12674 C C . LYS B 2 726 ? 107.697 179.892 105.519 1.00 94.83 328 LYS B C 1
ATOM 12675 O O . LYS B 2 726 ? 108.315 179.375 104.582 1.00 95.69 328 LYS B O 1
ATOM 12681 N N . ILE B 2 727 ? 107.183 179.196 106.530 1.00 95.11 329 ILE B N 1
ATOM 12682 C CA . ILE B 2 727 ? 107.294 177.741 106.609 1.00 95.02 329 ILE B CA 1
ATOM 12683 C C . ILE B 2 727 ? 105.904 177.097 106.683 1.00 102.43 329 ILE B C 1
ATOM 12684 O O . ILE B 2 727 ? 104.905 177.761 106.991 1.00 101.22 329 ILE B O 1
ATOM 12690 N N . VAL C 2 508 ? 123.915 162.510 197.582 1.00 131.51 110 VAL C N 1
ATOM 12691 C CA . VAL C 2 508 ? 122.869 162.486 196.566 1.00 138.67 110 VAL C CA 1
ATOM 12692 C C . VAL C 2 508 ? 122.868 163.787 195.743 1.00 139.39 110 VAL C C 1
ATOM 12693 O O . VAL C 2 508 ? 122.746 163.729 194.516 1.00 136.91 110 VAL C O 1
ATOM 12697 N N . LEU C 2 509 ? 122.966 164.954 196.407 1.00 140.51 111 LEU C N 1
ATOM 12698 C CA . LEU C 2 509 ? 122.987 166.229 195.677 1.00 142.30 111 LEU C CA 1
ATOM 12699 C C . LEU C 2 509 ? 124.204 166.336 194.765 1.00 142.26 111 LEU C C 1
ATOM 12700 O O . LEU C 2 509 ? 124.095 166.832 193.628 1.00 137.86 111 LEU C O 1
ATOM 12705 N N . LYS C 2 510 ? 125.373 165.878 195.242 1.00 141.48 112 LYS C N 1
ATOM 12706 C CA . LYS C 2 510 ? 126.548 165.843 194.357 1.00 139.95 112 LYS C CA 1
ATOM 12707 C C . LYS C 2 510 ? 126.265 164.949 193.140 1.00 135.58 112 LYS C C 1
ATOM 12708 O O . LYS C 2 510 ? 126.646 165.282 192.031 1.00 131.22 112 LYS C O 1
ATOM 12714 N N . MET C 2 511 ? 125.607 163.832 193.333 1.00 133.58 113 MET C N 1
ATOM 12715 C CA . MET C 2 511 ? 125.145 163.029 192.215 1.00 131.08 113 MET C CA 1
ATOM 12716 C C . MET C 2 511 ? 124.140 163.756 191.287 1.00 129.14 113 MET C C 1
ATOM 12717 O O . MET C 2 511 ? 124.241 163.631 190.047 1.00 123.53 113 MET C O 1
ATOM 12722 N N . GLY C 2 512 ? 123.183 164.503 191.812 1.00 128.69 114 GLY C N 1
ATOM 12723 C CA . GLY C 2 512 ? 122.276 165.210 190.903 1.00 122.42 114 GLY C CA 1
ATOM 12724 C C . GLY C 2 512 ? 123.027 166.203 190.031 1.00 120.88 114 GLY C C 1
ATOM 12725 O O . GLY C 2 512 ? 122.807 166.286 188.817 1.00 118.86 114 GLY C O 1
ATOM 12726 N N . ARG C 2 513 ? 123.943 166.966 190.646 1.00 122.79 115 ARG C N 1
ATOM 12727 C CA . ARG C 2 513 ? 124.749 167.931 189.891 1.00 124.16 115 ARG C CA 1
ATOM 12728 C C . ARG C 2 513 ? 125.684 167.248 188.872 1.00 120.58 115 ARG C C 1
ATOM 12729 O O . ARG C 2 513 ? 125.825 167.724 187.731 1.00 116.54 115 ARG C O 1
ATOM 12737 N N . THR C 2 514 ? 126.352 166.142 189.261 1.00 120.29 116 THR C N 1
ATOM 12738 C CA . THR C 2 514 ? 127.217 165.439 188.305 1.00 117.49 116 THR C CA 1
ATOM 12739 C C . THR C 2 514 ? 126.400 164.891 187.133 1.00 114.71 116 THR C C 1
ATOM 12740 O O . THR C 2 514 ? 126.840 164.970 185.979 1.00 110.36 116 THR C O 1
ATOM 12744 N N . LEU C 2 515 ? 125.209 164.330 187.402 1.00 112.27 117 LEU C N 1
ATOM 12745 C CA . LEU C 2 515 ? 124.370 163.829 186.310 1.00 106.24 117 LEU C CA 1
ATOM 12746 C C . LEU C 2 515 ? 123.915 164.962 185.395 1.00 105.82 117 LEU C C 1
ATOM 12747 O O . LEU C 2 515 ? 123.856 164.795 184.169 1.00 104.28 117 LEU C O 1
ATOM 12752 N N . GLU C 2 516 ? 123.567 166.120 185.968 1.00 110.45 118 GLU C N 1
ATOM 12753 C CA . GLU C 2 516 ? 123.148 167.245 185.135 1.00 110.74 118 GLU C CA 1
ATOM 12754 C C . GLU C 2 516 ? 124.304 167.778 184.290 1.00 106.77 118 GLU C C 1
ATOM 12755 O O . GLU C 2 516 ? 124.070 168.329 183.208 1.00 104.92 118 GLU C O 1
ATOM 12761 N N . ALA C 2 517 ? 125.547 167.661 184.774 1.00 106.69 119 ALA C N 1
ATOM 12762 C CA . ALA C 2 517 ? 126.688 168.019 183.928 1.00 105.43 119 ALA C CA 1
ATOM 12763 C C . ALA C 2 517 ? 126.926 166.971 182.837 1.00 101.72 119 ALA C C 1
ATOM 12764 O O . ALA C 2 517 ? 127.181 167.318 181.670 1.00 99.84 119 ALA C O 1
ATOM 12766 N N . ILE C 2 518 ? 126.836 165.685 183.197 1.00 98.92 120 ILE C N 1
ATOM 12767 C CA . ILE C 2 518 ? 127.134 164.606 182.258 1.00 93.08 120 ILE C CA 1
ATOM 12768 C C . ILE C 2 518 ? 126.143 164.609 181.096 1.00 93.22 120 ILE C C 1
ATOM 12769 O O . ILE C 2 518 ? 126.537 164.446 179.937 1.00 92.05 120 ILE C O 1
ATOM 12774 N N . SER C 2 519 ? 124.840 164.768 181.382 1.00 96.02 121 SER C N 1
ATOM 12775 C CA . SER C 2 519 ? 123.845 164.744 180.305 1.00 91.59 121 SER C CA 1
ATOM 12776 C C . SER C 2 519 ? 124.067 165.900 179.329 1.00 89.68 121 SER C C 1
ATOM 12777 O O . SER C 2 519 ? 123.959 165.717 178.106 1.00 89.18 121 SER C O 1
ATOM 12780 N N . LYS C 2 520 ? 124.372 167.097 179.844 1.00 88.60 122 LYS C N 1
ATOM 12781 C CA . LYS C 2 520 ? 124.652 168.228 178.960 1.00 88.05 122 LYS C CA 1
ATOM 12782 C C . LYS C 2 520 ? 125.852 167.940 178.066 1.00 92.21 122 LYS C C 1
ATOM 12783 O O . LYS C 2 520 ? 125.793 168.138 176.840 1.00 90.26 122 LYS C O 1
ATOM 12789 N N . GLY C 2 521 ? 126.951 167.452 178.659 1.00 91.57 123 GLY C N 1
ATOM 12790 C CA . GLY C 2 521 ? 128.134 167.149 177.860 1.00 86.16 123 GLY C CA 1
ATOM 12791 C C . GLY C 2 521 ? 127.884 166.087 176.797 1.00 80.53 123 GLY C C 1
ATOM 12792 O O . GLY C 2 521 ? 128.308 166.234 175.649 1.00 80.82 123 GLY C O 1
ATOM 12793 N N . MET C 2 522 ? 127.171 165.017 177.160 1.00 81.67 124 MET C N 1
ATOM 12794 C CA . MET C 2 522 ? 126.906 163.928 176.220 1.00 77.63 124 MET C CA 1
ATOM 12795 C C . MET C 2 522 ? 126.028 164.384 175.055 1.00 79.24 124 MET C C 1
ATOM 12796 O O . MET C 2 522 ? 126.313 164.068 173.888 1.00 80.51 124 MET C O 1
ATOM 12801 N N . SER C 2 523 ? 124.947 165.128 175.341 1.00 78.79 125 SER C N 1
ATOM 12802 C CA . SER C 2 523 ? 124.102 165.618 174.252 1.00 74.62 125 SER C CA 1
ATOM 12803 C C . SER C 2 523 ? 124.886 166.564 173.343 1.00 74.38 125 SER C C 1
ATOM 12804 O O . SER C 2 523 ? 124.724 166.538 172.112 1.00 72.27 125 SER C O 1
ATOM 12807 N N . GLU C 2 524 ? 125.745 167.407 173.930 1.00 74.88 126 GLU C N 1
ATOM 12808 C CA . GLU C 2 524 ? 126.561 168.300 173.115 1.00 72.15 126 GLU C CA 1
ATOM 12809 C C . GLU C 2 524 ? 127.503 167.525 172.189 1.00 69.96 126 GLU C C 1
ATOM 12810 O O . GLU C 2 524 ? 127.629 167.855 171.002 1.00 71.45 126 GLU C O 1
ATOM 12816 N N . MET C 2 525 ? 128.169 166.486 172.710 1.00 69.70 127 MET C N 1
ATOM 12817 C CA . MET C 2 525 ? 129.082 165.694 171.880 1.00 61.58 127 MET C CA 1
ATOM 12818 C C . MET C 2 525 ? 128.357 165.005 170.736 1.00 59.57 127 MET C C 1
ATOM 12819 O O . MET C 2 525 ? 128.870 164.962 169.611 1.00 59.64 127 MET C O 1
ATOM 12824 N N . LEU C 2 526 ? 127.183 164.419 171.006 1.00 59.92 128 LEU C N 1
ATOM 12825 C CA . LEU C 2 526 ? 126.449 163.742 169.934 1.00 57.02 128 LEU C CA 1
ATOM 12826 C C . LEU C 2 526 ? 125.979 164.732 168.866 1.00 57.03 128 LEU C C 1
ATOM 12827 O O . LEU C 2 526 ? 126.093 164.461 167.654 1.00 60.16 128 LEU C O 1
ATOM 12832 N N . ALA C 2 527 ? 125.471 165.895 169.286 1.00 56.12 129 ALA C N 1
ATOM 12833 C CA . ALA C 2 527 ? 125.049 166.891 168.307 1.00 55.48 129 ALA C CA 1
ATOM 12834 C C . ALA C 2 527 ? 126.225 167.343 167.436 1.00 55.26 129 ALA C C 1
ATOM 12835 O O . ALA C 2 527 ? 126.077 167.504 166.221 1.00 57.98 129 ALA C O 1
ATOM 12837 N N . LYS C 2 528 ? 127.400 167.541 168.031 1.00 55.60 130 LYS C N 1
ATOM 12838 C CA . LYS C 2 528 ? 128.572 167.896 167.232 1.00 51.60 130 LYS C CA 1
ATOM 12839 C C . LYS C 2 528 ? 128.986 166.769 166.291 1.00 49.47 130 LYS C C 1
ATOM 12840 O O . LYS C 2 528 ? 129.384 167.026 165.150 1.00 52.40 130 LYS C O 1
ATOM 12846 N N . TYR C 2 529 ? 128.908 165.516 166.741 1.00 50.97 131 TYR C N 1
ATOM 12847 C CA . TYR C 2 529 ? 129.326 164.409 165.887 1.00 44.31 131 TYR C CA 1
ATOM 12848 C C . TYR C 2 529 ? 128.494 164.304 164.632 1.00 46.10 131 TYR C C 1
ATOM 12849 O O . TYR C 2 529 ? 128.974 163.804 163.614 1.00 49.06 131 TYR C O 1
ATOM 12858 N N . ASP C 2 530 ? 127.230 164.696 164.692 1.00 53.65 132 ASP C N 1
ATOM 12859 C CA . ASP C 2 530 ? 126.411 164.599 163.481 1.00 49.14 132 ASP C CA 1
ATOM 12860 C C . ASP C 2 530 ? 126.979 165.396 162.297 1.00 50.80 132 ASP C C 1
ATOM 12861 O O . ASP C 2 530 ? 126.676 165.052 161.150 1.00 50.28 132 ASP C O 1
ATOM 12866 N N . HIS C 2 531 ? 127.795 166.445 162.532 1.00 52.11 133 HIS C N 1
ATOM 12867 C CA . HIS C 2 531 ? 128.232 167.350 161.462 1.00 45.51 133 HIS C CA 1
ATOM 12868 C C . HIS C 2 531 ? 129.708 167.264 161.076 1.00 45.79 133 HIS C C 1
ATOM 12869 O O . HIS C 2 531 ? 130.114 167.992 160.169 1.00 47.05 133 HIS C O 1
ATOM 12876 N N . LEU C 2 532 ? 130.516 166.407 161.710 1.00 48.04 134 LEU C N 1
ATOM 12877 C CA . LEU C 2 532 ? 131.963 166.357 161.494 1.00 39.10 134 LEU C CA 1
ATOM 12878 C C . LEU C 2 532 ? 132.303 165.918 160.079 1.00 38.40 134 LEU C C 1
ATOM 12879 O O . LEU C 2 532 ? 131.525 165.251 159.404 1.00 45.70 134 LEU C O 1
ATOM 12884 N N . VAL C 2 533 ? 133.489 166.284 159.622 1.00 35.99 135 VAL C N 1
ATOM 12885 C CA . VAL C 2 533 ? 133.935 165.826 158.321 1.00 34.35 135 VAL C CA 1
ATOM 12886 C C . VAL C 2 533 ? 135.458 165.808 158.407 1.00 39.08 135 VAL C C 1
ATOM 12887 O O . VAL C 2 533 ? 136.045 166.622 159.121 1.00 43.78 135 VAL C O 1
ATOM 12891 N N . ILE C 2 534 ? 136.114 164.883 157.700 1.00 35.37 136 ILE C N 1
ATOM 12892 C CA . ILE C 2 534 ? 137.567 164.735 157.766 1.00 32.34 136 ILE C CA 1
ATOM 12893 C C . ILE C 2 534 ? 138.093 164.718 156.339 1.00 37.04 136 ILE C C 1
ATOM 12894 O O . ILE C 2 534 ? 137.347 164.480 155.384 1.00 38.10 136 ILE C O 1
ATOM 12899 N N . SER C 2 535 ? 139.394 164.948 156.192 1.00 36.21 137 SER C N 1
ATOM 12900 C CA . SER C 2 535 ? 140.038 164.845 154.890 1.00 35.00 137 SER C CA 1
ATOM 12901 C C . SER C 2 535 ? 141.180 163.848 154.975 1.00 39.85 137 SER C C 1
ATOM 12902 O O . SER C 2 535 ? 141.792 163.679 156.028 1.00 43.28 137 SER C O 1
ATOM 12905 N N . THR C 2 536 ? 141.476 163.189 153.864 1.00 37.52 138 THR C N 1
ATOM 12906 C CA . THR C 2 536 ? 142.500 162.158 153.894 1.00 35.79 138 THR C CA 1
ATOM 12907 C C . THR C 2 536 ? 143.880 162.763 153.628 1.00 43.64 138 THR C C 1
ATOM 12908 O O . THR C 2 536 ? 144.020 163.888 153.137 1.00 43.30 138 THR C O 1
ATOM 12912 N N . GLY C 2 537 ? 144.912 162.018 154.003 1.00 41.86 139 GLY C N 1
ATOM 12913 C CA . GLY C 2 537 ? 146.272 162.444 153.763 1.00 38.72 139 GLY C CA 1
ATOM 12914 C C . GLY C 2 537 ? 147.071 161.252 153.298 1.00 40.17 139 GLY C C 1
ATOM 12915 O O . GLY C 2 537 ? 146.544 160.149 153.179 1.00 45.71 139 GLY C O 1
ATOM 12916 N N . ARG C 2 538 ? 148.348 161.483 153.042 1.00 40.27 140 ARG C N 1
ATOM 12917 C CA . ARG C 2 538 ? 149.191 160.423 152.525 1.00 42.12 140 ARG C CA 1
ATOM 12918 C C . ARG C 2 538 ? 150.071 159.815 153.594 1.00 42.77 140 ARG C C 1
ATOM 12919 O O . ARG C 2 538 ? 150.901 158.960 153.287 1.00 45.26 140 ARG C O 1
ATOM 12927 N N . THR C 2 539 ? 149.900 160.196 154.843 1.00 39.01 141 THR C N 1
ATOM 12928 C CA . THR C 2 539 ? 150.761 159.626 155.852 1.00 35.93 141 THR C CA 1
ATOM 12929 C C . THR C 2 539 ? 150.064 158.542 156.639 1.00 40.59 141 THR C C 1
ATOM 12930 O O . THR C 2 539 ? 150.656 158.019 157.584 1.00 44.44 141 THR C O 1
ATOM 12934 N N . THR C 2 540 ? 148.858 158.130 156.245 1.00 38.42 142 THR C N 1
ATOM 12935 C CA . THR C 2 540 ? 148.105 157.208 157.092 1.00 34.10 142 THR C CA 1
ATOM 12936 C C . THR C 2 540 ? 148.591 155.770 156.929 1.00 38.77 142 THR C C 1
ATOM 12937 O O . THR C 2 540 ? 148.983 155.119 157.913 1.00 41.97 142 THR C O 1
ATOM 12941 N N . ALA C 2 541 ? 148.547 155.235 155.707 1.00 38.92 143 ALA C N 1
ATOM 12942 C CA . ALA C 2 541 ? 148.960 153.844 155.524 1.00 32.94 143 ALA C CA 1
ATOM 12943 C C . ALA C 2 541 ? 150.434 153.586 155.827 1.00 38.83 143 ALA C C 1
ATOM 12944 O O . ALA C 2 541 ? 150.722 152.571 156.488 1.00 44.02 143 ALA C O 1
ATOM 12946 N N . PRO C 2 542 ? 151.400 154.414 155.402 1.00 37.39 144 PRO C N 1
ATOM 12947 C CA . PRO C 2 542 ? 152.793 154.201 155.842 1.00 32.06 144 PRO C CA 1
ATOM 12948 C C . PRO C 2 542 ? 152.995 154.234 157.346 1.00 38.49 144 PRO C C 1
ATOM 12949 O O . PRO C 2 542 ? 153.786 153.445 157.872 1.00 45.11 144 PRO C O 1
ATOM 12953 N N . ALA C 2 543 ? 152.306 155.112 158.069 1.00 37.77 145 ALA C N 1
ATOM 12954 C CA . ALA C 2 543 ? 152.455 155.119 159.518 1.00 32.97 145 ALA C CA 1
ATOM 12955 C C . ALA C 2 543 ? 151.952 153.818 160.107 1.00 37.61 145 ALA C C 1
ATOM 12956 O O . ALA C 2 543 ? 152.561 153.270 161.036 1.00 46.07 145 ALA C O 1
ATOM 12958 N N . ALA C 2 544 ? 150.833 153.310 159.595 1.00 38.58 146 ALA C N 1
ATOM 12959 C CA . ALA C 2 544 ? 150.342 152.020 160.073 1.00 34.46 146 ALA C CA 1
ATOM 12960 C C . ALA C 2 544 ? 151.355 150.905 159.809 1.00 39.03 146 ALA C C 1
ATOM 12961 O O . ALA C 2 544 ? 151.591 150.059 160.681 1.00 44.71 146 ALA C O 1
ATOM 12963 N N . ALA C 2 545 ? 151.968 150.887 158.617 1.00 39.24 147 ALA C N 1
ATOM 12964 C CA . ALA C 2 545 ? 152.943 149.832 158.297 1.00 35.80 147 ALA C CA 1
ATOM 12965 C C . ALA C 2 545 ? 154.160 149.900 159.204 1.00 39.68 147 ALA C C 1
ATOM 12966 O O . ALA C 2 545 ? 154.647 148.874 159.692 1.00 47.50 147 ALA C O 1
ATOM 12968 N N . PHE C 2 546 ? 154.650 151.103 159.459 1.00 40.86 148 PHE C N 1
ATOM 12969 C CA . PHE C 2 546 ? 155.787 151.274 160.350 1.00 36.32 148 PHE C CA 1
ATOM 12970 C C . PHE C 2 546 ? 155.475 150.733 161.743 1.00 43.02 148 PHE C C 1
ATOM 12971 O O . PHE C 2 546 ? 156.262 149.963 162.317 1.00 50.81 148 PHE C O 1
ATOM 12979 N N . ASP C 2 547 ? 154.325 151.113 162.304 1.00 42.48 149 ASP C N 1
ATOM 12980 C CA . ASP C 2 547 ? 153.975 150.609 163.633 1.00 42.27 149 ASP C CA 1
ATOM 12981 C C . ASP C 2 547 ? 153.807 149.095 163.654 1.00 44.69 149 ASP C C 1
ATOM 12982 O O . ASP C 2 547 ? 154.206 148.441 164.622 1.00 50.98 149 ASP C O 1
ATOM 12987 N N . ALA C 2 548 ? 153.208 148.513 162.616 1.00 44.62 150 ALA C N 1
ATOM 12988 C CA . ALA C 2 548 ? 153.061 147.059 162.608 1.00 42.33 150 ALA C CA 1
ATOM 12989 C C . ALA C 2 548 ? 154.419 146.369 162.606 1.00 48.46 150 ALA C C 1
ATOM 12990 O O . ALA C 2 548 ? 154.612 145.362 163.297 1.00 57.22 150 ALA C O 1
ATOM 12992 N N . TYR C 2 549 ? 155.379 146.889 161.839 1.00 47.56 151 TYR C N 1
ATOM 12993 C CA . TYR C 2 549 ? 156.691 146.251 161.829 1.00 42.64 151 TYR C CA 1
ATOM 12994 C C . TYR C 2 549 ? 157.394 146.368 163.188 1.00 51.46 151 TYR C C 1
ATOM 12995 O O . TYR C 2 549 ? 157.969 145.383 163.657 1.00 58.82 151 TYR C O 1
ATOM 13004 N N . LEU C 2 550 ? 157.375 147.541 163.856 1.00 52.08 152 LEU C N 1
ATOM 13005 C CA . LEU C 2 550 ? 157.973 147.572 165.208 1.00 51.74 152 LEU C CA 1
ATOM 13006 C C . LEU C 2 550 ? 157.259 146.676 166.199 1.00 53.11 152 LEU C C 1
ATOM 13007 O O . LEU C 2 550 ? 157.895 146.077 167.070 1.00 59.73 152 LEU C O 1
ATOM 13012 N N . ASN C 2 551 ? 155.950 146.595 166.126 1.00 56.49 153 ASN C N 1
ATOM 13013 C CA . ASN C 2 551 ? 155.274 145.716 167.059 1.00 56.75 153 ASN C CA 1
ATOM 13014 C C . ASN C 2 551 ? 155.704 144.272 166.834 1.00 58.47 153 ASN C C 1
ATOM 13015 O O . ASN C 2 551 ? 155.833 143.498 167.787 1.00 65.05 153 ASN C O 1
ATOM 13020 N N . GLU C 2 552 ? 155.901 143.880 165.581 1.00 59.30 154 GLU C N 1
ATOM 13021 C CA . GLU C 2 552 ? 156.259 142.491 165.315 1.00 60.17 154 GLU C CA 1
ATOM 13022 C C . GLU C 2 552 ? 157.718 142.174 165.636 1.00 64.04 154 GLU C C 1
ATOM 13023 O O . GLU C 2 552 ? 158.010 141.102 166.177 1.00 67.44 154 GLU C O 1
ATOM 13029 N N . HIS C 2 553 ? 158.655 143.061 165.288 1.00 62.41 155 HIS C N 1
ATOM 13030 C CA . HIS C 2 553 ? 160.073 142.738 165.399 1.00 60.77 155 HIS C CA 1
ATOM 13031 C C . HIS C 2 553 ? 160.846 143.575 166.404 1.00 61.20 155 HIS C C 1
ATOM 13032 O O . HIS C 2 553 ? 161.930 143.157 166.810 1.00 69.60 155 HIS C O 1
ATOM 13039 N N . GLY C 2 554 ? 160.359 144.745 166.779 1.00 61.01 156 GLY C N 1
ATOM 13040 C CA . GLY C 2 554 ? 161.065 145.604 167.704 1.00 59.64 156 GLY C CA 1
ATOM 13041 C C . GLY C 2 554 ? 162.066 146.571 167.101 1.00 63.03 156 GLY C C 1
ATOM 13042 O O . GLY C 2 554 ? 162.668 147.353 167.847 1.00 63.77 156 GLY C O 1
ATOM 13043 N N . VAL C 2 555 ? 162.264 146.561 165.785 1.00 67.57 157 VAL C N 1
ATOM 13044 C CA . VAL C 2 555 ? 163.181 147.500 165.127 1.00 68.13 157 VAL C CA 1
ATOM 13045 C C . VAL C 2 555 ? 162.503 148.076 163.883 1.00 66.56 157 VAL C C 1
ATOM 13046 O O . VAL C 2 555 ? 161.621 147.425 163.307 1.00 69.02 157 VAL C O 1
ATOM 13050 N N . PRO C 2 556 ? 162.943 149.256 163.435 1.00 62.92 158 PRO C N 1
ATOM 13051 C CA . PRO C 2 556 ? 162.371 149.864 162.233 1.00 63.05 158 PRO C CA 1
ATOM 13052 C C . PRO C 2 556 ? 162.728 149.019 161.017 1.00 70.51 158 PRO C C 1
ATOM 13053 O O . PRO C 2 556 ? 163.766 148.361 161.021 1.00 70.93 158 PRO C O 1
ATOM 13057 N N . PRO C 2 557 ? 161.875 149.033 159.986 1.00 65.96 159 PRO C N 1
ATOM 13058 C CA . PRO C 2 557 ? 162.078 148.251 158.761 1.00 64.59 159 PRO C CA 1
ATOM 13059 C C . PRO C 2 557 ? 163.311 148.694 157.983 1.00 67.11 159 PRO C C 1
ATOM 13060 O O . PRO C 2 557 ? 163.700 149.855 158.065 1.00 69.06 159 PRO C O 1
ATOM 13064 N N . PRO C 2 558 ? 163.924 147.768 157.232 1.00 65.30 160 PRO C N 1
ATOM 13065 C CA . PRO C 2 558 ? 165.133 148.008 156.433 1.00 63.97 160 PRO C CA 1
ATOM 13066 C C . PRO C 2 558 ? 164.875 149.033 155.339 1.00 69.29 160 PRO C C 1
ATOM 13067 O O . PRO C 2 558 ? 163.758 149.079 154.820 1.00 68.47 160 PRO C O 1
ATOM 13071 N N . GLN C 2 559 ? 165.883 149.840 155.005 1.00 71.50 161 GLN C N 1
ATOM 13072 C CA . GLN C 2 559 ? 165.733 150.886 153.990 1.00 70.75 161 GLN C CA 1
ATOM 13073 C C . GLN C 2 559 ? 164.534 151.764 154.322 1.00 69.13 161 GLN C C 1
ATOM 13074 O O . GLN C 2 559 ? 163.630 151.934 153.509 1.00 66.71 161 GLN C O 1
ATOM 13080 N N . PRO C 2 560 ? 164.547 152.325 155.540 1.00 68.87 162 PRO C N 1
ATOM 13081 C CA . PRO C 2 560 ? 163.575 153.173 156.237 1.00 64.11 162 PRO C CA 1
ATOM 13082 C C . PRO C 2 560 ? 163.639 154.636 155.819 1.00 63.86 162 PRO C C 1
ATOM 13083 O O . PRO C 2 560 ? 162.902 155.454 156.360 1.00 67.49 162 PRO C O 1
ATOM 13087 N N . ALA C 2 561 ? 164.509 154.962 154.869 1.00 66.06 163 ALA C N 1
ATOM 13088 C CA . ALA C 2 561 ? 164.666 156.331 154.392 1.00 64.55 163 ALA C CA 1
ATOM 13089 C C . ALA C 2 561 ? 163.372 156.891 153.803 1.00 66.14 163 ALA C C 1
ATOM 13090 O O . ALA C 2 561 ? 163.069 158.067 153.984 1.00 70.40 163 ALA C O 1
ATOM 13092 N N . ILE C 2 562 ? 162.615 156.061 153.095 1.00 65.53 164 ILE C N 1
ATOM 13093 C CA . ILE C 2 562 ? 161.360 156.505 152.508 1.00 61.85 164 ILE C CA 1
ATOM 13094 C C . ILE C 2 562 ? 160.389 156.961 153.597 1.00 63.92 164 ILE C C 1
ATOM 13095 O O . ILE C 2 562 ? 159.687 157.953 153.425 1.00 67.82 164 ILE C O 1
ATOM 13100 N N . PHE C 2 563 ? 160.346 156.240 154.715 1.00 61.41 165 PHE C N 1
ATOM 13101 C CA . PHE C 2 563 ? 159.477 156.618 155.823 1.00 57.48 165 PHE C CA 1
ATOM 13102 C C . PHE C 2 563 ? 159.898 157.964 156.426 1.00 67.84 165 PHE C C 1
ATOM 13103 O O . PHE C 2 563 ? 159.042 158.756 156.834 1.00 69.50 165 PHE C O 1
ATOM 13111 N N . LYS C 2 564 ? 161.209 158.258 156.469 1.00 70.04 166 LYS C N 1
ATOM 13112 C CA . LYS C 2 564 ? 161.663 159.598 156.864 1.00 68.17 166 LYS C CA 1
ATOM 13113 C C . LYS C 2 564 ? 161.197 160.662 155.878 1.00 71.90 166 LYS C C 1
ATOM 13114 O O . LYS C 2 564 ? 160.857 161.777 156.288 1.00 74.50 166 LYS C O 1
ATOM 13120 N N . ASP C 2 565 ? 161.217 160.363 154.573 1.00 73.99 167 ASP C N 1
ATOM 13121 C CA . ASP C 2 565 ? 160.724 161.344 153.598 1.00 74.15 167 ASP C CA 1
ATOM 13122 C C . ASP C 2 565 ? 159.242 161.653 153.816 1.00 73.90 167 ASP C C 1
ATOM 13123 O O . ASP C 2 565 ? 158.816 162.806 153.655 1.00 73.02 167 ASP C O 1
ATOM 13128 N N . LEU C 2 566 ? 158.427 160.631 154.134 1.00 70.37 168 LEU C N 1
ATOM 13129 C CA . LEU C 2 566 ? 157.002 160.865 154.391 1.00 64.42 168 LEU C CA 1
ATOM 13130 C C . LEU C 2 566 ? 156.716 161.479 155.765 1.00 66.11 168 LEU C C 1
ATOM 13131 O O . LEU C 2 566 ? 155.570 161.867 156.017 1.00 66.90 168 LEU C O 1
ATOM 13136 N N . GLY C 2 567 ? 157.716 161.598 156.643 1.00 67.99 169 GLY C N 1
ATOM 13137 C CA . GLY C 2 567 ? 157.508 162.160 157.971 1.00 69.56 169 GLY C CA 1
ATOM 13138 C C . GLY C 2 567 ? 156.850 161.240 158.978 1.00 68.20 169 GLY C C 1
ATOM 13139 O O . GLY C 2 567 ? 156.168 161.712 159.894 1.00 66.74 169 GLY C O 1
ATOM 13140 N N . VAL C 2 568 ? 157.070 159.936 158.852 1.00 70.03 170 VAL C N 1
ATOM 13141 C CA . VAL C 2 568 ? 156.396 158.935 159.660 1.00 68.47 170 VAL C CA 1
ATOM 13142 C C . VAL C 2 568 ? 157.324 158.272 160.676 1.00 68.80 170 VAL C C 1
ATOM 13143 O O . VAL C 2 568 ? 156.911 157.993 161.805 1.00 70.29 170 VAL C O 1
ATOM 13147 N N . ALA C 2 569 ? 158.582 158.032 160.311 1.00 68.92 171 ALA C N 1
ATOM 13148 C CA . ALA C 2 569 ? 159.503 157.269 161.148 1.00 72.19 171 ALA C CA 1
ATOM 13149 C C . ALA C 2 569 ? 159.951 158.036 162.384 1.00 78.17 171 ALA C C 1
ATOM 13150 O O . ALA C 2 569 ? 160.955 158.756 162.346 1.00 82.22 171 ALA C O 1
ATOM 13152 N N . GLN C 2 570 ? 159.198 157.905 163.473 1.00 81.02 172 GLN C N 1
ATOM 13153 C CA . GLN C 2 570 ? 159.512 158.607 164.714 1.00 93.93 172 GLN C CA 1
ATOM 13154 C C . GLN C 2 570 ? 158.772 158.030 165.934 1.00 92.49 172 GLN C C 1
ATOM 13155 O O . GLN C 2 570 ? 158.251 156.912 165.901 1.00 84.85 172 GLN C O 1
ATOM 13161 N N . ILE D 2 505 ? 127.008 144.325 196.030 1.00 136.64 107 ILE D N 1
ATOM 13162 C CA . ILE D 2 505 ? 126.765 145.365 197.033 1.00 146.45 107 ILE D CA 1
ATOM 13163 C C . ILE D 2 505 ? 127.811 146.490 196.914 1.00 148.12 107 ILE D C 1
ATOM 13164 O O . ILE D 2 505 ? 127.515 147.668 197.163 1.00 143.16 107 ILE D O 1
ATOM 13169 N N . THR D 2 506 ? 129.022 146.081 196.551 1.00 149.55 108 THR D N 1
ATOM 13170 C CA . THR D 2 506 ? 130.149 146.977 196.354 1.00 149.23 108 THR D CA 1
ATOM 13171 C C . THR D 2 506 ? 129.831 147.891 195.185 1.00 147.92 108 THR D C 1
ATOM 13172 O O . THR D 2 506 ? 130.353 149.002 195.095 1.00 142.76 108 THR D O 1
ATOM 13176 N N . PRO D 2 507 ? 128.974 147.409 194.274 1.00 148.86 109 PRO D N 1
ATOM 13177 C CA . PRO D 2 507 ? 128.587 148.141 193.069 1.00 144.00 109 PRO D CA 1
ATOM 13178 C C . PRO D 2 507 ? 127.912 149.482 193.337 1.00 142.92 109 PRO D C 1
ATOM 13179 O O . PRO D 2 507 ? 128.243 150.395 192.617 1.00 140.61 109 PRO D O 1
ATOM 13183 N N . VAL D 2 508 ? 127.017 149.633 194.307 1.00 141.98 110 VAL D N 1
ATOM 13184 C CA . VAL D 2 508 ? 126.415 150.957 194.505 1.00 142.66 110 VAL D CA 1
ATOM 13185 C C . VAL D 2 508 ? 127.457 152.009 194.903 1.00 141.89 110 VAL D C 1
ATOM 13186 O O . VAL D 2 508 ? 127.484 153.131 194.368 1.00 137.27 110 VAL D O 1
ATOM 13190 N N . LEU D 2 509 ? 128.353 151.628 195.811 1.00 142.18 111 LEU D N 1
ATOM 13191 C CA . LEU D 2 509 ? 129.424 152.515 196.251 1.00 142.66 111 LEU D CA 1
ATOM 13192 C C . LEU D 2 509 ? 130.349 152.818 195.080 1.00 137.19 111 LEU D C 1
ATOM 13193 O O . LEU D 2 509 ? 130.795 153.960 194.883 1.00 131.64 111 LEU D O 1
ATOM 13198 N N . LYS D 2 510 ? 130.625 151.784 194.287 1.00 137.65 112 LYS D N 1
ATOM 13199 C CA . LYS D 2 510 ? 131.474 151.935 193.125 1.00 136.34 112 LYS D CA 1
ATOM 13200 C C . LYS D 2 510 ? 130.833 152.891 192.132 1.00 131.42 112 LYS D C 1
ATOM 13201 O O . LYS D 2 510 ? 131.520 153.700 191.548 1.00 126.21 112 LYS D O 1
ATOM 13207 N N . MET D 2 511 ? 129.517 152.802 191.947 1.00 131.39 113 MET D N 1
ATOM 13208 C CA . MET D 2 511 ? 128.802 153.679 191.032 1.00 129.09 113 MET D CA 1
ATOM 13209 C C . MET D 2 511 ? 128.913 155.116 191.528 1.00 121.99 113 MET D C 1
ATOM 13210 O O . MET D 2 511 ? 129.198 156.024 190.742 1.00 117.92 113 MET D O 1
ATOM 13215 N N . GLY D 2 512 ? 128.800 155.319 192.841 1.00 120.34 114 GLY D N 1
ATOM 13216 C CA . GLY D 2 512 ? 128.918 156.663 193.368 1.00 116.87 114 GLY D CA 1
ATOM 13217 C C . GLY D 2 512 ? 130.299 157.211 193.072 1.00 117.45 114 GLY D C 1
ATOM 13218 O O . GLY D 2 512 ? 130.438 158.365 192.669 1.00 107.40 114 GLY D O 1
ATOM 13219 N N . ARG D 2 513 ? 131.329 156.389 193.270 1.00 123.21 115 ARG D N 1
ATOM 13220 C CA . ARG D 2 513 ? 132.690 156.820 192.969 1.00 118.90 115 ARG D CA 1
ATOM 13221 C C . ARG D 2 513 ? 132.948 157.087 191.481 1.00 114.90 115 ARG D C 1
ATOM 13222 O O . ARG D 2 513 ? 133.610 158.061 191.125 1.00 111.27 115 ARG D O 1
ATOM 13230 N N . THR D 2 514 ? 132.424 156.217 190.622 1.00 115.19 116 THR D N 1
ATOM 13231 C CA . THR D 2 514 ? 132.648 156.307 189.180 1.00 111.31 116 THR D CA 1
ATOM 13232 C C . THR D 2 514 ? 132.083 157.536 188.501 1.00 104.77 116 THR D C 1
ATOM 13233 O O . THR D 2 514 ? 132.739 158.119 187.641 1.00 102.95 116 THR D O 1
ATOM 13237 N N . LEU D 2 515 ? 130.874 157.942 188.872 1.00 103.08 117 LEU D N 1
ATOM 13238 C CA . LEU D 2 515 ? 130.317 159.122 188.211 1.00 100.41 117 LEU D CA 1
ATOM 13239 C C . LEU D 2 515 ? 131.285 160.293 188.241 1.00 101.77 117 LEU D C 1
ATOM 13240 O O . LEU D 2 515 ? 131.318 161.089 187.295 1.00 100.99 117 LEU D O 1
ATOM 13245 N N . GLU D 2 516 ? 132.074 160.432 189.304 1.00 103.81 118 GLU D N 1
ATOM 13246 C CA . GLU D 2 516 ? 133.077 161.490 189.299 1.00 106.88 118 GLU D CA 1
ATOM 13247 C C . GLU D 2 516 ? 134.136 161.237 188.223 1.00 105.32 118 GLU D C 1
ATOM 13248 O O . GLU D 2 516 ? 134.561 162.172 187.526 1.00 103.16 118 GLU D O 1
ATOM 13254 N N . ALA D 2 517 ? 134.576 159.977 188.071 1.00 102.74 119 ALA D N 1
ATOM 13255 C CA . ALA D 2 517 ? 135.554 159.652 187.033 1.00 100.68 119 ALA D CA 1
ATOM 13256 C C . ALA D 2 517 ? 134.985 159.893 185.641 1.00 96.68 119 ALA D C 1
ATOM 13257 O O . ALA D 2 517 ? 135.682 160.398 184.750 1.00 97.43 119 ALA D O 1
ATOM 13259 N N . ILE D 2 518 ? 133.717 159.542 185.436 1.00 94.33 120 ILE D N 1
ATOM 13260 C CA . ILE D 2 518 ? 133.061 159.780 184.154 1.00 90.58 120 ILE D CA 1
ATOM 13261 C C . ILE D 2 518 ? 132.959 161.279 183.876 1.00 93.54 120 ILE D C 1
ATOM 13262 O O . ILE D 2 518 ? 133.166 161.725 182.741 1.00 96.72 120 ILE D O 1
ATOM 13267 N N . SER D 2 519 ? 132.642 162.082 184.901 1.00 93.38 121 SER D N 1
ATOM 13268 C CA . SER D 2 519 ? 132.604 163.533 184.713 1.00 92.22 121 SER D CA 1
ATOM 13269 C C . SER D 2 519 ? 133.977 164.064 184.326 1.00 94.30 121 SER D C 1
ATOM 13270 O O . SER D 2 519 ? 134.090 164.968 183.486 1.00 94.40 121 SER D O 1
ATOM 13273 N N . LYS D 2 520 ? 135.034 163.539 184.955 1.00 96.97 122 LYS D N 1
ATOM 13274 C CA . LYS D 2 520 ? 136.389 163.953 184.583 1.00 98.56 122 LYS D CA 1
ATOM 13275 C C . LYS D 2 520 ? 136.703 163.589 183.133 1.00 97.93 122 LYS D C 1
ATOM 13276 O O . LYS D 2 520 ? 137.306 164.384 182.398 1.00 96.67 122 LYS D O 1
ATOM 13282 N N . GLY D 2 521 ? 136.320 162.385 182.704 1.00 96.22 123 GLY D N 1
ATOM 13283 C CA . GLY D 2 521 ? 136.544 162.009 181.314 1.00 95.18 123 GLY D CA 1
ATOM 13284 C C . GLY D 2 521 ? 135.801 162.897 180.338 1.00 93.80 123 GLY D C 1
ATOM 13285 O O . GLY D 2 521 ? 136.340 163.283 179.294 1.00 93.55 123 GLY D O 1
ATOM 13286 N N . MET D 2 522 ? 134.552 163.233 180.661 1.00 89.38 124 MET D N 1
ATOM 13287 C CA . MET D 2 522 ? 133.788 164.133 179.795 1.00 85.77 124 MET D CA 1
ATOM 13288 C C . MET D 2 522 ? 134.429 165.521 179.721 1.00 88.10 124 MET D C 1
ATOM 13289 O O . MET D 2 522 ? 134.511 166.114 178.644 1.00 89.72 124 MET D O 1
ATOM 13294 N N . SER D 2 523 ? 134.889 166.069 180.859 1.00 88.96 125 SER D N 1
ATOM 13295 C CA . SER D 2 523 ? 135.559 167.374 180.811 1.00 86.98 125 SER D CA 1
ATOM 13296 C C . SER D 2 523 ? 136.826 167.305 179.949 1.00 88.38 125 SER D C 1
ATOM 13297 O O . SER D 2 523 ? 137.086 168.210 179.142 1.00 87.18 125 SER D O 1
ATOM 13300 N N . GLU D 2 524 ? 137.619 166.230 180.095 1.00 90.73 126 GLU D N 1
ATOM 13301 C CA . GLU D 2 524 ? 138.832 166.094 179.280 1.00 92.50 126 GLU D CA 1
ATOM 13302 C C . GLU D 2 524 ? 138.520 166.000 177.787 1.00 89.83 126 GLU D C 1
ATOM 13303 O O . GLU D 2 524 ? 139.247 166.561 176.954 1.00 86.10 126 GLU D O 1
ATOM 13309 N N . MET D 2 525 ? 137.455 165.280 177.425 1.00 91.59 127 MET D N 1
ATOM 13310 C CA . MET D 2 525 ? 137.100 165.159 176.014 1.00 86.73 127 MET D CA 1
ATOM 13311 C C . MET D 2 525 ? 136.544 166.453 175.428 1.00 85.37 127 MET D C 1
ATOM 13312 O O . MET D 2 525 ? 136.877 166.821 174.291 1.00 85.66 127 MET D O 1
ATOM 13317 N N . LEU D 2 526 ? 135.717 167.172 176.182 1.00 84.62 128 LEU D N 1
ATOM 13318 C CA . LEU D 2 526 ? 135.321 168.501 175.742 1.00 80.66 128 LEU D CA 1
ATOM 13319 C C . LEU D 2 526 ? 136.550 169.381 175.533 1.00 79.70 128 LEU D C 1
ATOM 13320 O O . LEU D 2 526 ? 136.574 170.228 174.632 1.00 78.98 128 LEU D O 1
ATOM 13325 N N . ALA D 2 527 ? 137.586 169.190 176.362 1.00 85.13 129 ALA D N 1
ATOM 13326 C CA . ALA D 2 527 ? 138.839 169.929 176.183 1.00 85.64 129 ALA D CA 1
ATOM 13327 C C . ALA D 2 527 ? 139.577 169.523 174.903 1.00 86.59 129 ALA D C 1
ATOM 13328 O O . ALA D 2 527 ? 140.091 170.389 174.184 1.00 84.89 129 ALA D O 1
ATOM 13330 N N . LYS D 2 528 ? 139.647 168.215 174.604 1.00 85.02 130 LYS D N 1
ATOM 13331 C CA . LYS D 2 528 ? 140.435 167.747 173.456 1.00 80.41 130 LYS D CA 1
ATOM 13332 C C . LYS D 2 528 ? 139.756 168.125 172.149 1.00 79.49 130 LYS D C 1
ATOM 13333 O O . LYS D 2 528 ? 140.431 168.417 171.152 1.00 75.96 130 LYS D O 1
ATOM 13339 N N . TYR D 2 529 ? 138.420 168.107 172.136 1.00 79.16 131 TYR D N 1
ATOM 13340 C CA . TYR D 2 529 ? 137.681 168.484 170.938 1.00 73.55 131 TYR D CA 1
ATOM 13341 C C . TYR D 2 529 ? 138.014 169.900 170.488 1.00 72.10 131 TYR D C 1
ATOM 13342 O O . TYR D 2 529 ? 138.012 170.178 169.286 1.00 70.23 131 TYR D O 1
ATOM 13351 N N . ASP D 2 530 ? 138.301 170.803 171.424 1.00 76.99 132 ASP D N 1
ATOM 13352 C CA . ASP D 2 530 ? 138.596 172.185 171.056 1.00 77.28 132 ASP D CA 1
ATOM 13353 C C . ASP D 2 530 ? 139.954 172.338 170.387 1.00 77.32 132 ASP D C 1
ATOM 13354 O O . ASP D 2 530 ? 140.160 173.315 169.660 1.00 76.02 132 ASP D O 1
ATOM 13359 N N . HIS D 2 531 ? 140.887 171.410 170.626 1.00 77.39 133 HIS D N 1
ATOM 13360 C CA . HIS D 2 531 ? 142.205 171.459 169.999 1.00 71.80 133 HIS D CA 1
ATOM 13361 C C . HIS D 2 531 ? 142.265 170.643 168.717 1.00 68.46 133 HIS D C 1
ATOM 13362 O O . HIS D 2 531 ? 143.025 171.000 167.808 1.00 66.64 133 HIS D O 1
ATOM 13369 N N . LEU D 2 532 ? 141.510 169.535 168.631 1.00 65.57 134 LEU D N 1
ATOM 13370 C CA . LEU D 2 532 ? 141.602 168.679 167.448 1.00 53.97 134 LEU D CA 1
ATOM 13371 C C . LEU D 2 532 ? 140.878 169.267 166.249 1.00 51.95 134 LEU D C 1
ATOM 13372 O O . LEU D 2 532 ? 141.414 169.252 165.140 1.00 54.30 134 LEU D O 1
ATOM 13377 N N . VAL D 2 533 ? 139.678 169.806 166.451 1.00 56.12 135 VAL D N 1
ATOM 13378 C CA . VAL D 2 533 ? 138.768 170.126 165.352 1.00 51.79 135 VAL D CA 1
ATOM 13379 C C . VAL D 2 533 ? 138.983 171.562 164.880 1.00 50.90 135 VAL D C 1
ATOM 13380 O O . VAL D 2 533 ? 138.991 172.503 165.683 1.00 55.24 135 VAL D O 1
ATOM 13384 N N . ILE D 2 534 ? 139.138 171.727 163.574 1.00 48.93 136 ILE D N 1
ATOM 13385 C CA . ILE D 2 534 ? 139.297 173.036 162.946 1.00 49.17 136 ILE D CA 1
ATOM 13386 C C . ILE D 2 534 ? 137.940 173.715 162.793 1.00 58.87 136 ILE D C 1
ATOM 13387 O O . ILE D 2 534 ? 136.992 173.119 162.264 1.00 60.76 136 ILE D O 1
ATOM 13392 N N . SER D 2 535 ? 137.835 174.975 163.251 1.00 61.25 137 SER D N 1
ATOM 13393 C CA . SER D 2 535 ? 136.554 175.676 163.206 1.00 60.82 137 SER D CA 1
ATOM 13394 C C . SER D 2 535 ? 136.667 177.136 162.765 1.00 67.87 137 SER D C 1
ATOM 13395 O O . SER D 2 535 ? 135.756 177.927 163.047 1.00 69.70 137 SER D O 1
ATOM 13398 N N . THR D 2 536 ? 137.744 177.528 162.091 1.00 71.33 138 THR D N 1
ATOM 13399 C CA . THR D 2 536 ? 137.884 178.923 161.644 1.00 80.40 138 THR D CA 1
ATOM 13400 C C . THR D 2 536 ? 136.891 179.278 160.526 1.00 77.72 138 THR D C 1
ATOM 13401 O O . THR D 2 536 ? 135.940 180.037 160.738 1.00 71.39 138 THR D O 1
ATOM 13405 N N . VAL E 2 508 ? 119.332 147.353 190.625 1.00 107.78 110 VAL E N 1
ATOM 13406 C CA . VAL E 2 508 ? 120.265 148.480 190.671 1.00 117.12 110 VAL E CA 1
ATOM 13407 C C . VAL E 2 508 ? 121.711 147.991 190.455 1.00 120.44 110 VAL E C 1
ATOM 13408 O O . VAL E 2 508 ? 122.604 148.796 190.174 1.00 119.20 110 VAL E O 1
ATOM 13412 N N . LEU E 2 509 ? 121.951 146.680 190.602 1.00 118.86 111 LEU E N 1
ATOM 13413 C CA . LEU E 2 509 ? 123.289 146.146 190.341 1.00 119.12 111 LEU E CA 1
ATOM 13414 C C . LEU E 2 509 ? 123.659 146.288 188.856 1.00 117.46 111 LEU E C 1
ATOM 13415 O O . LEU E 2 509 ? 124.825 146.556 188.527 1.00 114.31 111 LEU E O 1
ATOM 13420 N N . LYS E 2 510 ? 122.688 146.088 187.945 1.00 115.30 112 LYS E N 1
ATOM 13421 C CA . LYS E 2 510 ? 122.973 146.215 186.510 1.00 110.57 112 LYS E CA 1
ATOM 13422 C C . LYS E 2 510 ? 123.438 147.626 186.126 1.00 108.03 112 LYS E C 1
ATOM 13423 O O . LYS E 2 510 ? 124.306 147.765 185.260 1.00 104.36 112 LYS E O 1
ATOM 13429 N N . MET E 2 511 ? 122.887 148.630 186.792 1.00 108.75 113 MET E N 1
ATOM 13430 C CA . MET E 2 511 ? 123.276 149.998 186.533 1.00 107.33 113 MET E CA 1
ATOM 13431 C C . MET E 2 511 ? 124.725 150.208 186.932 1.00 104.25 113 MET E C 1
ATOM 13432 O O . MET E 2 511 ? 125.498 150.779 186.175 1.00 102.33 113 MET E O 1
ATOM 13437 N N . GLY E 2 512 ? 125.107 149.723 188.106 1.00 102.69 114 GLY E N 1
ATOM 13438 C CA . GLY E 2 512 ? 126.473 149.903 188.554 1.00 100.34 114 GLY E CA 1
ATOM 13439 C C . GLY E 2 512 ? 127.454 149.227 187.621 1.00 99.91 114 GLY E C 1
ATOM 13440 O O . GLY E 2 512 ? 128.477 149.807 187.249 1.00 98.71 114 GLY E O 1
ATOM 13441 N N . ARG E 2 513 ? 127.124 148.013 187.197 1.00 97.20 115 ARG E N 1
ATOM 13442 C CA . ARG E 2 513 ? 128.000 147.284 186.295 1.00 98.99 115 ARG E CA 1
ATOM 13443 C C . ARG E 2 513 ? 128.133 148.027 184.975 1.00 95.70 115 ARG E C 1
ATOM 13444 O O . ARG E 2 513 ? 129.229 148.167 184.431 1.00 92.26 115 ARG E O 1
ATOM 13452 N N . THR E 2 514 ? 127.018 148.545 184.475 1.00 93.31 116 THR E N 1
ATOM 13453 C CA . THR E 2 514 ? 127.052 149.267 183.219 1.00 86.80 116 THR E CA 1
ATOM 13454 C C . THR E 2 514 ? 127.919 150.505 183.348 1.00 86.19 116 THR E C 1
ATOM 13455 O O . THR E 2 514 ? 128.711 150.804 182.465 1.00 88.70 116 THR E O 1
ATOM 13459 N N . LEU E 2 515 ? 127.791 151.211 184.462 1.00 84.12 117 LEU E N 1
ATOM 13460 C CA . LEU E 2 515 ? 128.578 152.408 184.661 1.00 82.05 117 LEU E CA 1
ATOM 13461 C C . LEU E 2 515 ? 130.052 152.057 184.701 1.00 85.64 117 LEU E C 1
ATOM 13462 O O . LEU E 2 515 ? 130.865 152.745 184.093 1.00 86.03 117 LEU E O 1
ATOM 13467 N N . GLU E 2 516 ? 130.405 150.974 185.385 1.00 86.92 118 GLU E N 1
ATOM 13468 C CA . GLU E 2 516 ? 131.815 150.603 185.440 1.00 88.51 118 GLU E CA 1
ATOM 13469 C C . GLU E 2 516 ? 132.340 150.243 184.046 1.00 84.14 118 GLU E C 1
ATOM 13470 O O . GLU E 2 516 ? 133.453 150.622 183.678 1.00 81.53 118 GLU E O 1
ATOM 13476 N N . ALA E 2 517 ? 131.526 149.550 183.254 1.00 82.70 119 ALA E N 1
ATOM 13477 C CA . ALA E 2 517 ? 131.942 149.188 181.908 1.00 80.34 119 ALA E CA 1
ATOM 13478 C C . ALA E 2 517 ? 132.165 150.445 181.080 1.00 78.16 119 ALA E C 1
ATOM 13479 O O . ALA E 2 517 ? 133.145 150.547 180.349 1.00 78.81 119 ALA E O 1
ATOM 13481 N N . ILE E 2 518 ? 131.269 151.416 181.216 1.00 75.51 120 ILE E N 1
ATOM 13482 C CA . ILE E 2 518 ? 131.395 152.661 180.479 1.00 70.34 120 ILE E CA 1
ATOM 13483 C C . ILE E 2 518 ? 132.657 153.399 180.888 1.00 73.31 120 ILE E C 1
ATOM 13484 O O . ILE E 2 518 ? 133.343 153.970 180.053 1.00 76.51 120 ILE E O 1
ATOM 13489 N N . SER E 2 519 ? 132.958 153.395 182.181 1.00 77.46 121 SER E N 1
ATOM 13490 C CA . SER E 2 519 ? 134.154 154.060 182.679 1.00 74.51 121 SER E CA 1
ATOM 13491 C C . SER E 2 519 ? 135.404 153.399 182.119 1.00 76.61 121 SER E C 1
ATOM 13492 O O . SER E 2 519 ? 136.367 154.074 181.777 1.00 78.75 121 SER E O 1
ATOM 13495 N N . LYS E 2 520 ? 135.390 152.073 182.036 1.00 78.09 122 LYS E N 1
ATOM 13496 C CA . LYS E 2 520 ? 136.536 151.343 181.509 1.00 77.00 122 LYS E CA 1
ATOM 13497 C C . LYS E 2 520 ? 136.881 151.815 180.101 1.00 79.63 122 LYS E C 1
ATOM 13498 O O . LYS E 2 520 ? 138.015 152.188 179.817 1.00 80.78 122 LYS E O 1
ATOM 13504 N N . GLY E 2 521 ? 135.876 151.795 179.234 1.00 78.24 123 GLY E N 1
ATOM 13505 C CA . GLY E 2 521 ? 135.980 152.198 177.836 1.00 72.45 123 GLY E CA 1
ATOM 13506 C C . GLY E 2 521 ? 136.427 153.645 177.682 1.00 72.52 123 GLY E C 1
ATOM 13507 O O . GLY E 2 521 ? 137.251 153.966 176.815 1.00 75.75 123 GLY E O 1
ATOM 13508 N N . MET E 2 522 ? 135.892 154.538 178.528 1.00 70.88 124 MET E N 1
ATOM 13509 C CA . MET E 2 522 ? 136.302 155.940 178.507 1.00 68.62 124 MET E CA 1
ATOM 13510 C C . MET E 2 522 ? 137.786 156.088 178.755 1.00 76.83 124 MET E C 1
ATOM 13511 O O . MET E 2 522 ? 138.460 156.859 178.066 1.00 81.33 124 MET E O 1
ATOM 13516 N N . SER E 2 523 ? 138.322 155.338 179.717 1.00 77.86 125 SER E N 1
ATOM 13517 C CA . SER E 2 523 ? 139.752 155.429 179.994 1.00 78.44 125 SER E CA 1
ATOM 13518 C C . SER E 2 523 ? 140.581 155.025 178.764 1.00 78.55 125 SER E C 1
ATOM 13519 O O . SER E 2 523 ? 141.519 155.739 178.373 1.00 77.98 125 SER E O 1
ATOM 13522 N N . GLU E 2 524 ? 140.232 153.896 178.120 1.00 78.02 126 GLU E N 1
ATOM 13523 C CA . GLU E 2 524 ? 141.008 153.423 176.952 1.00 78.50 126 GLU E CA 1
ATOM 13524 C C . GLU E 2 524 ? 140.985 154.413 175.775 1.00 77.18 126 GLU E C 1
ATOM 13525 O O . GLU E 2 524 ? 142.033 154.706 175.157 1.00 78.22 126 GLU E O 1
ATOM 13531 N N . MET E 2 525 ? 139.785 154.961 175.497 1.00 73.47 127 MET E N 1
ATOM 13532 C CA . MET E 2 525 ? 139.498 155.803 174.342 1.00 70.53 127 MET E CA 1
ATOM 13533 C C . MET E 2 525 ? 140.124 157.203 174.575 1.00 71.55 127 MET E C 1
ATOM 13534 O O . MET E 2 525 ? 140.724 157.799 173.658 1.00 72.09 127 MET E O 1
ATOM 13539 N N . LEU E 2 526 ? 140.207 157.635 175.861 1.00 73.58 128 LEU E N 1
ATOM 13540 C CA . LEU E 2 526 ? 141.008 158.801 176.260 1.00 72.99 128 LEU E CA 1
ATOM 13541 C C . LEU E 2 526 ? 142.512 158.600 176.051 1.00 76.97 128 LEU E C 1
ATOM 13542 O O . LEU E 2 526 ? 143.220 159.536 175.647 1.00 79.40 128 LEU E O 1
ATOM 13547 N N . ALA E 2 527 ? 143.027 157.396 176.321 1.00 77.07 129 ALA E N 1
ATOM 13548 C CA . ALA E 2 527 ? 144.439 157.136 176.036 1.00 73.43 129 ALA E CA 1
ATOM 13549 C C . ALA E 2 527 ? 144.738 157.274 174.544 1.00 73.94 129 ALA E C 1
ATOM 13550 O O . ALA E 2 527 ? 145.706 157.951 174.147 1.00 78.51 129 ALA E O 1
ATOM 13552 N N . LYS E 2 528 ? 143.883 156.680 173.696 1.00 73.85 130 LYS E N 1
ATOM 13553 C CA . LYS E 2 528 ? 144.069 156.815 172.242 1.00 68.45 130 LYS E CA 1
ATOM 13554 C C . LYS E 2 528 ? 144.097 158.279 171.806 1.00 66.81 130 LYS E C 1
ATOM 13555 O O . LYS E 2 528 ? 144.902 158.658 170.951 1.00 68.58 130 LYS E O 1
ATOM 13561 N N . TYR E 2 529 ? 143.197 159.107 172.353 1.00 70.25 131 TYR E N 1
ATOM 13562 C CA . TYR E 2 529 ? 143.210 160.539 172.020 1.00 67.77 131 TYR E CA 1
ATOM 13563 C C . TYR E 2 529 ? 144.439 161.251 172.565 1.00 74.82 131 TYR E C 1
ATOM 13564 O O . TYR E 2 529 ? 144.864 162.260 171.996 1.00 76.80 131 TYR E O 1
ATOM 13573 N N . ASP E 2 530 ? 144.972 160.783 173.702 1.00 82.51 132 ASP E N 1
ATOM 13574 C CA . ASP E 2 530 ? 146.190 161.354 174.287 1.00 84.21 132 ASP E CA 1
ATOM 13575 C C . ASP E 2 530 ? 147.384 161.207 173.354 1.00 80.12 132 ASP E C 1
ATOM 13576 O O . ASP E 2 530 ? 148.278 162.063 173.339 1.00 78.98 132 ASP E O 1
ATOM 13581 N N . HIS E 2 531 ? 147.419 160.116 172.583 1.00 82.18 133 HIS E N 1
ATOM 13582 C CA . HIS E 2 531 ? 148.489 159.941 171.595 1.00 81.17 133 HIS E CA 1
ATOM 13583 C C . HIS E 2 531 ? 148.513 161.061 170.548 1.00 77.82 133 HIS E C 1
ATOM 13584 O O . HIS E 2 531 ? 149.590 161.519 170.152 1.00 78.20 133 HIS E O 1
ATOM 13591 N N . LEU E 2 532 ? 147.338 161.489 170.060 1.00 82.42 134 LEU E N 1
ATOM 13592 C CA . LEU E 2 532 ? 147.260 162.474 168.970 1.00 80.17 134 LEU E CA 1
ATOM 13593 C C . LEU E 2 532 ? 147.804 163.837 169.394 1.00 85.03 134 LEU E C 1
ATOM 13594 O O . LEU E 2 532 ? 148.671 164.404 168.721 1.00 87.32 134 LEU E O 1
ATOM 13599 N N . VAL E 2 533 ? 147.304 164.378 170.505 1.00 89.86 135 VAL E N 1
ATOM 13600 C CA . VAL E 2 533 ? 147.672 165.731 170.947 1.00 98.55 135 VAL E CA 1
ATOM 13601 C C . VAL E 2 533 ? 148.983 165.713 171.750 1.00 95.78 135 VAL E C 1
ATOM 13602 O O . VAL E 2 533 ? 150.071 165.553 171.190 1.00 89.00 135 VAL E O 1
#

Organism: Lake Victoria marburgvirus (strain Musoke-80) (NCBI:txid33727)

GO terms:
  GO:0019013 viral nucleocapsid (C, IDA)
  GO:0039689 negative stranded viral RNA replication (P, IDA)
  GO:0039697 negative stranded viral RNA transcription (P, IDA)

Sequence (1701 aa):
PTQYPDARLSSPIILDQCDLLARSLGLYSHYSHNPKLRNCRIPHHIYRLRNSTALKTFLQNCSILTVPFHSIWDHILTSIQYDAINHVDDFKYLLPSELVKYANWDNEFLKAYLNKILGLDHVFSASARSQCEDFSPKENPYYWGMLLLVHLSQLARRIKGQRGSLRSNWKFIGTDLELFGIADFVIFKVPVKTIIRNAVSLQASKPGLRIWYRDQNLTPYLCDDEFIVSVASYECFIMIKDVFIERYNTWEICARAWLEDSDGADYPPLDVLGELYNQGDQIIAMYLEDGFKLIKHLEPLCVSCIQTHGIFTPRKYWFQSQMIKSYYDELHDLNLKLQISDNKAECAQNFIKTIVQAKLTPQQYCELFSLQKHWGHPVLYNDVALDKVKKHAQSTKILKPKVMFETFCVFKFIVAKNHYHSQGSWYKTTHDLHLTPYLRQHIVSNSFPSQAEIYQHLWEWYFVEHEPLFSTKIISDLSIFIKDRATAVNQECWDSVFDRSVLGYNPPVRFSKRVPEQFLGQADFSLNQILEFAEKLEYLAPSYRNFSFSLKEKELNIGRTFGKLPYRVRNVQTLAEALLADGLAKAFPSNMMVVTEREQKEALLHQASWHHENAIVRGASFVTDLEKYNLAFRYEFTRHFIDYCNRCYGVKNLFDWMHFLIPLCYMHVSDFYSPPHCVTEDNRNNPPDCANAYHYHLGGIEGLQQKLWTCISCAQITLVELKTKLKLKSSVMGDNQCITTLSLFPIDAPNDYQENEAELNAARVAVELAITTGYSGIFLKPEETFVHSGFIYFGKKQYLNGVQLPQSLKTMARCGPLSDSIFDDLQGSLASIGTSFERGTSETRHIFPSRWIASFHSMLAINLLNQNHLGFPLGFNIDISCFKKPLTFSEKLIALITPQVLGGLSFLNPEKLFYRNISDPLTSGLFQLKNALEFLEKEELFYILISKKPGLADASDFVMNPLGLNVPGSKEIITFLRQTVRENITITSQNRIINSLFHIGSDLEDQRVCEWLLSSNPVMSRFAADIFSRTPSGKRLQVLGYLEGTRTLLASGTMLMKLRELTRNRWKSWFSYIDALDDDLSESLEKFTCTVDVANFLRAYSWSDVLKGKRLIGATLPCLLEQFEVKWINLSEDLREQFNLSSLNYVSCALDRKVVQKHPSVNRLAWTIGNRAPYIGSPPLRVNCPSAALKEAIEMVSRLLWVTQGTADREKLLIPLLNSRVNLDYQTVLNFLPTHYSGNIVHRYNDQYGQHSFMANRMSNTSTRAIISTNTLGKYAGQAAIDSNIIFQNTINLGVAVLDIALSLAKLSSASNVTFRLMLNKCCTRHVPSEYLYFDKPLDVDLNKYMDNELVYDNDPLCSGIKMGRTLEAISKGMSEMLAKYDHLVISTGRTTAPAAAFDAYLNEHGVPPPQPAIFKDLGVAQQACSKGTMVKNATTDAADKMSKVLELSEETFSKPNLSAKDLALLLFTHLPGNNTPFHILAQVLSKIAYKSGKSGAFLDAFHQILSEGENAQAALTRLSRTFDAFLGVVPPVIRVKNFQTVPRPCQKSLRAVPPNPTIDKGWVCVYSSEQGETRALKIVLKMGRTLEAISKGMSEMLAKYDHLVISTGRTTAPAAAFDAYLNEHGVPPPQPAIFKDLGVAQITPVLKMGRTLEAISKGMSEMLAKYDHLVISTVLKMGRTLEAISKGMSEMLAKYDHLV

Nearest PDB structures (foldseek):
  7yes-assembly1_A  TM=9.539E-01  e=0.000E+00  Ebola virus
  7yet-assembly1_A  TM=9.419E-01  e=5.642E-86  Ebola virus
  8izm-assembly1_A  TM=8.409E-01  e=6.706E-58  Mumps virus strain Jeryl Lynn
  7yot-assembly1_A  TM=8.448E-01  e=3.180E-53  avian paramyxovirus 1
  6pzk-assembly1_A  TM=8.063E-01  e=3.116E-49  Human respiratory syncytial virus A2

B-factor: mean 60.26, std 26.4, range [11.79, 163.6]

Secondary structure (DSSP, 8-state):
------SS--S-B--HHHHHHHHHHT-B------THHHHSPPPHHHHGGGG-HHHHHHTTTEEEEE--SHHHHHHHHHHHHHHGGGGGGGG-TT-HHHHHHHHHHHHHHHHHHHHHHHS-TTSS---TTTSSTTHHHHH-TTHHHHHHHHHHHHHHHHHHHS---SS--EEE--SS-EEEE-SSEEEEEEESHHHH-S-SSHHHH-GGGGGTSSS---GGGTSS-SEEEEEEEHHHHHHHHHHHHHHHHHHHHHHHHHHHSSS--SS--HHHHHHHHHHHHHHHHHHTTTHHHHHTTHHHHHHHHHTT-SS--GGGGHHHHHHHHHHHHHHHHHHHHTT--TTT-HHHHHHHHHHHHS---HHHHHHHTT-TTTT---B--HHHHHHHHHHHHH---EE-HHHHHHHHHHHHHHHHHHHHHHHSS---B-S-GGG-HHHHHHHHTT----TTTTTTTGGGGGS--B---S-SS--S---SSSS----PPPGGGSGGGS-HHHHSS--S------HHHHHTT-S---HHHHHHHHHTTGGGTGGG---EEEE-SS-SSS--EEEE--HHHHHHHHHHHHHHHHTTGGGS-SB----GGGS-HHHHHHHT-S----EEEEEEEEEEESGGGGGG--HHHHHHHHHHHHHHHS-SSSTTHHHHHGGGSEEEE--TT---TT--SGGGSS----SS-EE---S--TTTTHHHHHHHHHHHHHHHHHHHT-EEEEEE-SSEEEEEEEEEEESS--HHHHHHHHHHHHHHHHHHHHHHHHTTT----GGG--EESSEEE-SSSEEETTEE----HHHHTT--S--S-TTS-HHHHHHHHHHHHHHHHHT-S--HHHHHHHHHHHHHHHHHHHH--TTS-SS--HHHHHHSS---HHHHHHHHHSBGGGTS-B---GGGGT-S--S-HHHHHHHHHHHHHHHHT-GGGHHHHH--------HHHHHHSTT----GGG--SHHHHHHHHHHHHHHH---HHHHHHT-TTHHHHHHHHHHHHT-SSEEEHHHHHHHHTTSHHHHHHHHHHHHHS-SSSS---HHHHHHHHHHHHHHHHHH-SSSS--HHHHHHHTT--SHHHHHHHHHHHHTHHHHTT-EEES-----HHHHEEEEEEEE-HHHHHHTT-----EEEEEE----SEESS-SSSGGGEE-S--HHHH------SS--HHHHHHHHHHHHHHHHS-SSS-HHHHHHHHHTTTB---HHHHHTT--------HHHHHHHHHS---SS-SS-TTTGGGEEEETT-SGGG--TTTTTSS--TTHHHHHHHHHHHHHTSS----SS--EEEEEEE-TTT------------S---S-----SS-TTT-BSSS--S---/-HHHHHHHHHHHHHHHHHHHHHHHHTTTTPPPHHHHHHHHHHHSS--SS-EEES-HHHHHT---SSS----HHHHHHHHHHHHHT--TTSTT-----HHHHHHHHHHTS-SSS-HHHHHHHHHHHHHHHTT-HHHHHHHHHHHHHTT--HHHHHHHHHHH-GGGTT-PPPEEE-SSTTSS-GGGGGGEEEPPSS--GGGTEEEEEE-TTS-EEEEE-/-HHHHHHHHHHHHHHHHHHHHHTT-EEE--SSHHHHHHHHHHHHHHSSPPSSTHHHHHHT---/-HHHHHHHHHHHHHHHHHHHHHHHHHHHSB--/-HHHHHHHHHHHHHHHHHHHHHHHH-

Foldseek 3Di:
DFDFPALFFFAAFAFQLVLLLLVLQQADDDRAPFPLSVDFDRDPLRNVLNPQPVVVVVCPLAFRYAFADLLCLLVVVVQLLPWLVVPCVVPVFLVQLLLLVQLLVVLVLVLVVLCFLLVFPQLADDPVLSNDSCNLVPPQSLVRSLVVLVVVSLLQRLQQRPPFDSPRKDWDDTPAWTWIHGHWKIKTKGFPCVQCVPHPDNCRSALLRCVVPVDDDCVVRRPRGGMHMYMGGSSVSSQVSLLSLLSRLLVLLQVVQCSRFVPDGLADHVVLVVLLVSLLSVLCSRQPLCSLVLLVLLQQLLVLLQQCADDDDPQSNQLNVLSVVVNVVSVVVSCVVSVPDPVVPPSSVSNVCSSPVPNHFNQHSLQSSQCSCSSDEHHAHLLVVVVVLVPLQPDDAFFDVVLLLLLLLLLLVLQQVLVCVVPVFGAAWDFDLVLQPVVNVCRVVGHDDAPQPCVVRSNSSVRTDHAADQAQQFFFAVCPQLFKDWAAAWLLPRVQLADCRSQVHDRPDHDDTIRNLVLQVDQEDDPVVLLVCQQVVVCVPNGFQAKEWEFGTRDSDNTDIAIHGHSSVVVLLVSVQRSCVFTPLVSFDQQQDDDPLQDDPVVLVQQWDLGGHQKDKFKKKKKFWPQQVFSQAACVSCVSVQQVVCRNHVGPSSSCCQQVRNQRHKYFHSDHNRDFSFDHDVCPSPPDDDSGIHHGRGGGGRPRRVSSVSSSVSSSLSVLCSVLVWRWDWHDDPIMIMIMTMDMDGNPDDPVRVQVVNQVSNVVSVVSSQVSVSSSRGHTDVSNMGMHRAWDCRYVFITGNNFTHAHLSNLLSSQAQFRDRTQGDLLVNLQVLLVSLLLSFLRGLDNSSSSSVSSSSNSSNVSCCQACRSLDPGGDRLQCVQVVDDDDSVLLSVLCQQDLLQQGRHRHQVCSLLFPDFLAPQLSRLVSSCSVCVVVVNNVCSLLSRAFDFDDDALLVCLQPVRGFRDVRSDDPVVVLLVQLLVLSVPSGSYPQSCLLSDDCVVVVSRQLSLQQQQWQAGESVLSNLLCCQASNVVVVVSSVSSCPDPPSSPPVVVSVVVVVVVSVNVCSHRDRVVTHDVVSSVVQVPDDRSQVNSLSRRCVRCVVSNVPGGYAQHGFHDPSVFWHWFFDDWDDQVCVSSVDDDAFWKKKKFALDWDDFIPDVFAQSRTAAADDVLVVPFQWDAPDFHNLLVSLLVNLQSQVQQADPPADSQLQSVQRNLLAEDDHDPVSVRGHDDGDDAFNSQRCCVVPHDDTSATSHHPRQNRGMDIDNPRRPPLVVRLVSFKSDDVSSVSSVSSSSVSNSRSNGTDDSPIMTMIIIHGDDPRMDGHHRDHIDNPDHRDDRSNRCCPNPSGYDHHRHPGDRD/DVVVVVVVVVVVVVVVVVVVVVCVVQHDFEDDDVRQLVCCQVPFEGDPGHYDDDDLVRQLPDTHPVDRDDYPSNVVSVVVVVVVVDDDVCVVPDDADLVRQLVVLVVQDDDPLAVVSLLSSQVSVQCVVVPNNSVLVVQQVVVVVVPDGSVVSSLVCQQDPDSFPQAAAEEDEEADLVPRDDNQSVQKDQDDDGDGRNVFWHHWYAHPVGGIIIGGD/DVVVVVVVVVVVVVVVVVVVVVVDDDDDDDDLPVVLVVQVVVCVVPVDGDPPCVVVVVSVRDD/DVVVVVVVVCVVVVVVVVVVVVVVCVVPDDDD/DVVVVVVVVVVVVVVVVVVVVVVVVD